Protein 6B9O (pdb70)

Sequence (1872 aa):
MKYNTGAGTVPEQLNVHLVPHSHDDVGWLKTVDQYYVGSENYIQEACVENVLDSVVMSLQQRDPNRKFVFGEMAFFHRWWLEQTPETKELVRRKLVKAGQLEFVNGGWCMHDEATTHYIDMIDHTTLGHRFIQEQFNKIPRAGWQIDPFGHSAVQGYLLGAELGFDSVVHFARIDYQDREKRKAEKSLEVVWRGSKTFGSSAQIFANAFPGHYGPPNNGFNFEVRNNFVPLQDDPRRLFDTNVEERVQNFIDAALTQAKITRTNHIMWTMGDDFQYQYAESWFKQMDKLIHHVNKDGRVNALYSTPSIYTEAKNAANQTWPLKIIDDYFPYADGRNAYWTGFYTSRSALKDYVRMLSGYYLATRQLGFFAGKKSTKYHAFDLADALGIAQHHDAVSGTAKQHTTNDYAKRLAIGASKAEAVVSSSLACLTSKQSCSAPASAFSQCHLFNISYCPPTESSIPDDKSLVVVVYNPLGWSRNEIVRIPVNDANLVVKDSSGNKLEVQYVEMDDVTANLRSFYVKAYEGEVPKDADVYWSLFKASVPPLGWSTYFISELNIGPGDLKMSFSSGQLKRMYNSKTGVDIPIQQNYLWYESSEGDFSDYQASGAYIFRPNGQPPPHTSSVTRVTRGPLVDEVHQKFNSWISQVTRLYKDKDHAEIEFTIGPIPTDDGVGKEVITRMTSTMATNKEFYTDSNGRDFLKRVRDYRREDWPLEVTQPVAGNYYPLNLGIYTKDEKSEFSVLVDRATGGASIKDGEVELMLHRRTIIRDDGRGVGEPLDEQVCMTCEGLTVRGNYYLLSIHKPAAGSRWRRTTGQEIYSPMMLLAFTQENMENWKSSHSTKGIYMDPNYSLPPSVALITLEELDDGLVLLRLAHLYEPSEDAEYSTLTKVELKKLFATQKIEELREVSLSANQEKSEMKKMKWSVEGDDFVVELGPMEIRTFLLQFMKYNTGAGTVPEQLNVHLVPHSHDDVGWLKTVDQYYVGSENYIQEACVENVLDSVVMSLQRDPNRKFVFGEMAFFHRWWLEQTPETKELVRKLVKAGQLEFVNGGWCMHDEATTHYIDMIDHTTLGHRFIQEQFNKIPRAGWQIDPFGHSAVQGYLLGAELGFDSVVHFARIDYQDREKRKAEKSLEVVWRGSKTFGSSAQIFANAFPGHYGPPNNGFNFEVRNNFVPLQDDPRLFDTNVEERVQNFIDAALTQAKITRTNHIMWTMGDDFQYQYAESWFKQMDKLIHHVNKDGRRVNALYSTPSIYTEAKNAANQTWPLKIIDDYFPYADGRNAYWTGFYTSRSALKDYVRMLSGYYLATRQLGFFAGKKSTKYHAFDLADALGIAQHHDAVSGTAKQHTTNDYAKRLAIGASKAEAVVSSSLACLTSKCSAPASAFSQCHLFNISYCPPTESSIPDDKSLVVVVYNPLGWSRNEIVRIPVNDANLVVKDSSGNKLEVQYVEMDDVTANLRSFYVKAYEGEVPKDADVYWSLFKASVPPLGWSTYFISELNIGPGDLKMSFSSLTGQLKRMYNSKTGVDIPIQQNYLWYESSEGDFSDYQASGAYIFRPNGQPPPHRSSVTRVTRGPLVDEVHQKFNSWISQVTRRLYKDKDHAEIEFTIGPIPTDDGVGKEVITRMTSTMATNKEFYTDSNGRDFLKRVRDYREDWPLEVTQPVAGNYYPLNLGIYTKDEKSEFSVLVDRATGGASIKDGEVELMLHRRTIRDDGRGVGEPLDEQVCMEYTCEGLTVRGNYYLSIHKPAAGSRWRRTTGQEIYSPMMLLAFTQENMENWKSSHSTKGIYMDPNYSLPPSVALITLEELDDGLVLLRLAHLYEPSEDAEYSTLTKVELKKLFATQKIEELREVSLSANQEKSEMKKMKWSVEGDDFVVELGPMEIRTFLLQF

Structure (mmCIF, N/CA/C/O backbone):
data_6B9O
#
_entry.id   6B9O
#
_cell.length_a   67.305
_cell.length_b   119.667
_cell.length_c   277.689
_cell.angle_alpha   90.00
_cell.angle_beta   90.00
_cell.angle_gamma   90.00
#
_symmetry.space_group_name_H-M   'P 21 21 21'
#
loop_
_entity.id
_entity.type
_entity.pdbx_description
1 polymer 'Alpha-mannosidase from Canavalia ensiformis (jack bean)'
2 branched alpha-D-mannopyranose-(1-3)-alpha-D-mannopyranose-(1-2)-alpha-D-mannopyranose-(1-2)-alpha-D-mannopyranose-(1-3)-[alpha-D-mannopyranose-(1-2)-alpha-D-mannopyranose-(1-3)-[alpha-D-mannopyranose-(1-2)-alpha-D-mannopyranose-(1-6)]alpha-D-mannopyranose-(1-6)]beta-D-mannopyranose-(1-4)-2-acetamido-2-deoxy-beta-D-glucopyranose-(1-4)-2-acetamido-2-deoxy-beta-D-glucopyranose
3 branched 2-acetamido-2-deoxy-beta-D-glucopyranose-(1-4)-2-acetamido-2-deoxy-beta-D-glucopyranose
4 non-polymer 'ZINC ION'
5 water water
#
loop_
_atom_site.group_PDB
_atom_site.id
_atom_site.type_symbol
_atom_site.label_atom_id
_atom_site.label_alt_id
_atom_site.label_comp_id
_atom_site.label_asym_id
_atom_site.label_entity_id
_atom_site.label_seq_id
_atom_site.pdbx_PDB_ins_code
_atom_site.Cartn_x
_atom_site.Cartn_y
_atom_site.Cartn_z
_atom_site.occupancy
_atom_site.B_iso_or_equiv
_atom_site.auth_seq_id
_atom_site.auth_comp_id
_atom_site.auth_asym_id
_atom_site.auth_atom_id
_atom_site.pdbx_PDB_model_num
ATOM 1 N N . MET A 1 1 ? -9.949 -14.565 -22.027 1.00 48.61 1 MET A N 1
ATOM 2 C CA . MET A 1 1 ? -8.800 -15.109 -21.312 1.00 48.11 1 MET A CA 1
ATOM 3 C C . MET A 1 1 ? -9.263 -16.064 -20.215 1.00 43.23 1 MET A C 1
ATOM 4 O O . MET A 1 1 ? -10.294 -15.847 -19.573 1.00 33.73 1 MET A O 1
ATOM 9 N N . LYS A 1 2 ? -8.498 -17.132 -20.019 1.00 45.80 2 LYS A N 1
ATOM 10 C CA . LYS A 1 2 ? -8.633 -17.974 -18.841 1.00 39.43 2 LYS A CA 1
ATOM 11 C C . LYS A 1 2 ? -7.618 -17.507 -17.807 1.00 30.26 2 LYS A C 1
ATOM 12 O O . LYS A 1 2 ? -6.431 -17.363 -18.118 1.00 34.20 2 LYS A O 1
ATOM 18 N N . TYR A 1 3 ? -8.085 -17.250 -16.591 1.00 28.45 3 TYR A N 1
ATOM 19 C CA . TYR A 1 3 ? -7.206 -16.826 -15.511 1.00 25.11 3 TYR A CA 1
ATOM 20 C C . TYR A 1 3 ? -6.831 -18.028 -14.657 1.00 24.83 3 TYR A C 1
ATOM 21 O O . TYR A 1 3 ? -7.672 -18.888 -14.377 1.00 23.03 3 TYR A O 1
ATOM 30 N N . ASN A 1 4 ? -5.560 -18.078 -14.250 1.00 20.16 4 ASN A N 1
ATOM 31 C CA . ASN A 1 4 ? -5.024 -19.149 -13.409 1.00 18.74 4 ASN A CA 1
ATOM 32 C C . ASN A 1 4 ? -5.357 -18.868 -11.944 1.00 19.56 4 ASN A C 1
ATOM 33 O O . ASN A 1 4 ? -4.520 -18.421 -11.161 1.00 23.55 4 ASN A O 1
ATOM 38 N N . THR A 1 5 ? -6.593 -19.152 -11.564 1.00 12.23 5 THR A N 1
ATOM 39 C CA . THR A 1 5 ? -7.047 -18.841 -10.218 1.00 12.99 5 THR A CA 1
ATOM 40 C C . THR A 1 5 ? -6.873 -19.991 -9.242 1.00 19.65 5 THR A C 1
ATOM 41 O O . THR A 1 5 ? -7.242 -19.845 -8.076 1.00 16.58 5 THR A O 1
ATOM 45 N N . GLY A 1 6 ? -6.347 -21.130 -9.683 1.00 18.42 6 GLY A N 1
ATOM 46 C CA . GLY A 1 6 ? -6.315 -22.280 -8.799 1.00 20.48 6 GLY A CA 1
ATOM 47 C C . GLY A 1 6 ? -5.055 -22.428 -7.980 1.00 23.14 6 GLY A C 1
ATOM 48 O O . GLY A 1 6 ? -4.788 -23.515 -7.457 1.00 19.56 6 GLY A O 1
ATOM 49 N N . ALA A 1 7 ? -4.275 -21.354 -7.838 1.00 18.94 7 ALA A N 1
ATOM 50 C CA . ALA A 1 7 ? -3.000 -21.465 -7.130 1.00 20.85 7 ALA A CA 1
ATOM 51 C C . ALA A 1 7 ? -3.189 -21.925 -5.690 1.00 19.13 7 ALA A C 1
ATOM 52 O O . ALA A 1 7 ? -4.121 -21.509 -4.998 1.00 20.54 7 ALA A O 1
ATOM 54 N N . GLY A 1 8 ? -2.275 -22.766 -5.232 1.00 16.41 8 GLY A N 1
ATOM 55 C CA . GLY A 1 8 ? -2.122 -23.058 -3.828 1.00 21.89 8 GLY A CA 1
ATOM 56 C C . GLY A 1 8 ? -0.910 -22.349 -3.267 1.00 20.29 8 GLY A C 1
ATOM 57 O O . GLY A 1 8 ? -0.353 -21.437 -3.888 1.00 22.37 8 GLY A O 1
ATOM 58 N N . THR A 1 9 ? -0.486 -22.779 -2.084 1.00 17.95 9 THR A N 1
ATOM 59 C CA . THR A 1 9 ? 0.734 -22.231 -1.502 1.00 20.59 9 THR A CA 1
ATOM 60 C C . THR A 1 9 ? 1.972 -22.855 -2.141 1.00 20.96 9 THR A C 1
ATOM 61 O O . THR A 1 9 ? 1.949 -23.988 -2.632 1.00 18.27 9 THR A O 1
ATOM 65 N N . VAL A 1 10 ? 3.062 -22.094 -2.138 1.00 20.27 10 VAL A N 1
ATOM 66 C CA . VAL A 1 10 ? 4.329 -22.594 -2.666 1.00 19.73 10 VAL A CA 1
ATOM 67 C C . VAL A 1 10 ? 5.394 -22.429 -1.589 1.00 22.61 10 VAL A C 1
ATOM 68 O O . VAL A 1 10 ? 5.348 -21.464 -0.817 1.00 23.02 10 VAL A O 1
ATOM 72 N N . PRO A 1 11 ? 6.366 -23.330 -1.494 1.00 22.44 11 PRO A N 1
ATOM 73 C CA . PRO A 1 11 ? 7.271 -23.309 -0.339 1.00 20.14 11 PRO A CA 1
ATOM 74 C C . PRO A 1 11 ? 8.332 -22.211 -0.346 1.00 21.21 11 PRO A C 1
ATOM 75 O O . PRO A 1 11 ? 8.749 -21.770 0.723 1.00 27.26 11 PRO A O 1
ATOM 79 N N . GLU A 1 12 ? 8.815 -21.753 -1.489 1.00 23.01 12 GLU A N 1
ATOM 80 C CA . GLU A 1 12 ? 10.012 -20.912 -1.437 1.00 35.60 12 GLU A CA 1
ATOM 81 C C . GLU A 1 12 ? 9.709 -19.445 -1.725 1.00 38.14 12 GLU A C 1
ATOM 82 O O . GLU A 1 12 ? 10.593 -18.683 -2.144 1.00 30.60 12 GLU A O 1
ATOM 88 N N . GLN A 1 13 ? 8.472 -19.033 -1.481 1.00 26.17 13 GLN A N 1
ATOM 89 C CA . GLN A 1 13 ? 8.039 -17.684 -1.782 1.00 24.57 13 GLN A CA 1
ATOM 90 C C . GLN A 1 13 ? 7.121 -17.205 -0.667 1.00 18.56 13 GLN A C 1
ATOM 91 O O . GLN A 1 13 ? 6.535 -18.002 0.074 1.00 17.91 13 GLN A O 1
ATOM 97 N N . LEU A 1 14 ? 7.043 -15.889 -0.528 1.00 18.43 14 LEU A N 1
ATOM 98 C CA . LEU A 1 14 ? 6.000 -15.282 0.293 1.00 16.19 14 LEU A CA 1
ATOM 99 C C . LEU A 1 14 ? 4.640 -15.595 -0.307 1.00 15.10 14 LEU A C 1
ATOM 100 O O . LEU A 1 14 ? 4.425 -15.386 -1.506 1.00 14.81 14 LEU A O 1
ATOM 105 N N . ASN A 1 15 ? 3.734 -16.118 0.523 1.00 17.22 15 ASN A N 1
ATOM 106 C CA . ASN A 1 15 ? 2.380 -16.483 0.115 1.00 15.83 15 ASN A CA 1
ATOM 107 C C . ASN A 1 15 ? 1.391 -15.468 0.667 1.00 18.11 15 ASN A C 1
ATOM 108 O O . ASN A 1 15 ? 1.347 -15.245 1.877 1.00 15.45 15 ASN A O 1
ATOM 113 N N . VAL A 1 16 ? 0.581 -14.888 -0.207 1.00 13.46 16 VAL A N 1
ATOM 114 C CA . VAL A 1 16 ? -0.438 -13.932 0.206 1.00 13.89 16 VAL A CA 1
ATOM 115 C C . VAL A 1 16 ? -1.781 -14.640 0.147 1.00 15.32 16 VAL A C 1
ATOM 116 O O . VAL A 1 16 ? -2.276 -14.976 -0.937 1.00 15.33 16 VAL A O 1
ATOM 120 N N . HIS A 1 17 ? -2.375 -14.861 1.316 1.00 14.05 17 HIS A N 1
ATOM 121 C CA . HIS A 1 17 ? -3.643 -15.580 1.434 1.00 16.16 17 HIS A CA 1
ATOM 122 C C . HIS A 1 17 ? -4.781 -14.562 1.337 1.00 11.13 17 HIS A C 1
ATOM 123 O O . HIS A 1 17 ? -5.061 -13.835 2.296 1.00 15.53 17 HIS A O 1
ATOM 130 N N . LEU A 1 18 ? -5.461 -14.546 0.205 1.00 12.24 18 LEU A N 1
ATOM 131 C CA . LEU A 1 18 ? -6.563 -13.625 -0.036 1.00 13.14 18 LEU A CA 1
ATOM 132 C C . LEU A 1 18 ? -7.836 -14.244 0.528 1.00 13.60 18 LEU A C 1
ATOM 133 O O . LEU A 1 18 ? -8.314 -15.263 0.016 1.00 13.99 18 LEU A O 1
ATOM 138 N N . VAL A 1 19 ? -8.385 -13.627 1.567 1.00 14.40 19 VAL A N 1
ATOM 139 C CA . VAL A 1 19 ? -9.576 -14.144 2.239 1.00 12.44 19 VAL A CA 1
ATOM 140 C C . VAL A 1 19 ? -10.742 -13.178 2.030 1.00 14.81 19 VAL A C 1
ATOM 141 O O . VAL A 1 19 ? -10.851 -12.165 2.739 1.00 11.46 19 VAL A O 1
ATOM 145 N N . PRO A 1 20 ? -11.626 -13.436 1.073 1.00 13.14 20 PRO A N 1
ATOM 146 C CA . PRO A 1 20 ? -12.789 -12.551 0.887 1.00 14.18 20 PRO A CA 1
ATOM 147 C C . PRO A 1 20 ? -13.800 -12.718 2.008 1.00 12.21 20 PRO A C 1
ATOM 148 O O . PRO A 1 20 ? -14.119 -13.829 2.421 1.00 13.00 20 PRO A O 1
ATOM 152 N N . HIS A 1 21 ? -14.330 -11.599 2.488 1.00 12.68 21 HIS A N 1
ATOM 153 C CA . HIS A 1 21 ? -15.246 -11.604 3.629 1.00 12.00 21 HIS A CA 1
ATOM 154 C C . HIS A 1 21 ? -16.076 -10.329 3.591 1.00 12.87 21 HIS A C 1
ATOM 155 O O . HIS A 1 21 ? -15.768 -9.391 2.853 1.00 13.60 21 HIS A O 1
ATOM 162 N N . SER A 1 22 ? -17.128 -10.308 4.409 1.00 12.25 22 SER A N 1
ATOM 163 C CA . SER A 1 22 ? -18.017 -9.158 4.537 1.00 12.98 22 SER A CA 1
ATOM 164 C C . SER A 1 22 ? -18.397 -9.044 6.003 1.00 11.23 22 SER A C 1
ATOM 165 O O . SER A 1 22 ? -19.083 -9.926 6.531 1.00 12.43 22 SER A O 1
ATOM 168 N N . HIS A 1 23 ? -17.982 -7.966 6.658 1.00 10.81 23 HIS A N 1
ATOM 169 C CA . HIS A 1 23 ? -18.282 -7.815 8.075 1.00 12.38 23 HIS A CA 1
ATOM 170 C C . HIS A 1 23 ? -19.712 -7.304 8.218 1.00 13.12 23 HIS A C 1
ATOM 171 O O . HIS A 1 23 ? -19.991 -6.135 7.938 1.00 13.89 23 HIS A O 1
ATOM 178 N N . ASP A 1 24 ? -20.609 -8.161 8.673 1.00 10.80 24 ASP A N 1
ATOM 179 C CA . ASP A 1 24 ? -22.040 -7.876 8.648 1.00 13.85 24 ASP A CA 1
ATOM 180 C C . ASP A 1 24 ? -22.503 -7.782 10.103 1.00 13.82 24 ASP A C 1
ATOM 181 O O . ASP A 1 24 ? -22.768 -8.805 10.754 1.00 17.59 24 ASP A O 1
ATOM 186 N N . ASP A 1 25 ? -22.608 -6.561 10.607 1.00 14.35 25 ASP A N 1
ATOM 187 C CA . ASP A 1 25 ? -23.070 -6.353 11.974 1.00 14.49 25 ASP A CA 1
ATOM 188 C C . ASP A 1 25 ? -24.531 -6.745 12.122 1.00 15.18 25 ASP A C 1
ATOM 189 O O . ASP A 1 25 ? -25.387 -6.297 11.351 1.00 16.25 25 ASP A O 1
ATOM 194 N N . VAL A 1 26 ? -24.826 -7.559 13.131 1.00 14.12 26 VAL A N 1
ATOM 195 C CA . VAL A 1 26 ? -26.203 -7.944 13.387 1.00 14.88 26 VAL A CA 1
ATOM 196 C C . VAL A 1 26 ? -26.913 -6.782 14.085 1.00 16.25 26 VAL A C 1
ATOM 197 O O . VAL A 1 26 ? -27.194 -6.827 15.290 1.00 16.25 26 VAL A O 1
ATOM 201 N N . GLY A 1 27 ? -27.223 -5.734 13.321 1.00 15.57 27 GLY A N 1
ATOM 202 C CA . GLY A 1 27 ? -27.688 -4.481 13.875 1.00 16.48 27 GLY A CA 1
ATOM 203 C C . GLY A 1 27 ? -26.535 -3.594 14.313 1.00 16.66 27 GLY A C 1
ATOM 204 O O . GLY A 1 27 ? -25.529 -4.088 14.824 1.00 16.29 27 GLY A O 1
ATOM 205 N N . TRP A 1 28 ? -26.657 -2.286 14.087 1.00 14.27 28 TRP A N 1
ATOM 206 C CA . TRP A 1 28 ? -25.704 -1.285 14.565 1.00 15.52 28 TRP A CA 1
ATOM 207 C C . TRP A 1 28 ? -26.261 0.096 14.237 1.00 14.20 28 TRP A C 1
ATOM 208 O O . TRP A 1 28 ? -26.917 0.722 15.077 1.00 16.23 28 TRP A O 1
ATOM 219 N N . LEU A 1 29 ? -26.027 0.576 13.013 1.00 14.29 29 LEU A N 1
ATOM 220 C CA . LEU A 1 29 ? -26.636 1.840 12.589 1.00 16.96 29 LEU A CA 1
ATOM 221 C C . LEU A 1 29 ? -28.032 1.636 12.011 1.00 19.48 29 LEU A C 1
ATOM 222 O O . LEU A 1 29 ? -28.835 2.577 12.017 1.00 16.62 29 LEU A O 1
ATOM 227 N N . LYS A 1 30 ? -28.316 0.444 11.490 1.00 14.42 30 LYS A N 1
ATOM 228 C CA . LYS A 1 30 ? -29.638 -0.013 11.063 1.00 15.52 30 LYS A CA 1
ATOM 229 C C . LYS A 1 30 ? -30.013 -1.241 11.896 1.00 17.88 30 LYS A C 1
ATOM 230 O O . LYS A 1 30 ? -29.180 -1.790 12.631 1.00 14.19 30 LYS A O 1
ATOM 236 N N . THR A 1 31 ? -31.281 -1.660 11.828 1.00 14.58 31 THR A N 1
ATOM 237 C CA . THR A 1 31 ? -31.697 -2.858 12.561 1.00 17.00 31 THR A CA 1
ATOM 238 C C . THR A 1 31 ? -31.239 -4.102 11.807 1.00 14.98 31 THR A C 1
ATOM 239 O O . THR A 1 31 ? -30.791 -4.021 10.666 1.00 14.51 31 THR A O 1
ATOM 243 N N . VAL A 1 32 ? -31.343 -5.266 12.457 1.00 14.74 32 VAL A N 1
ATOM 244 C CA . VAL A 1 32 ? -30.938 -6.488 11.767 1.00 16.88 32 VAL A CA 1
ATOM 245 C C . VAL A 1 32 ? -31.723 -6.658 10.467 1.00 16.42 32 VAL A C 1
ATOM 246 O O . VAL A 1 32 ? -31.148 -6.990 9.422 1.00 15.58 32 VAL A O 1
ATOM 250 N N . ASP A 1 33 ? -33.038 -6.410 10.494 1.00 15.17 33 ASP A N 1
ATOM 251 C CA . ASP A 1 33 ? -33.818 -6.671 9.295 1.00 13.80 33 ASP A CA 1
ATOM 252 C C . ASP A 1 33 ? -33.621 -5.609 8.225 1.00 20.09 33 ASP A C 1
ATOM 253 O O . ASP A 1 33 ? -33.671 -5.941 7.033 1.00 14.42 33 ASP A O 1
ATOM 258 N N . GLN A 1 34 ? -33.387 -4.347 8.618 1.00 13.55 34 GLN A N 1
ATOM 259 C CA . GLN A 1 34 ? -33.018 -3.333 7.623 1.00 15.89 34 GLN A CA 1
ATOM 260 C C . GLN A 1 34 ? -31.695 -3.663 6.941 1.00 18.26 34 GLN A C 1
ATOM 261 O O . GLN A 1 34 ? -31.565 -3.505 5.718 1.00 16.65 34 GLN A O 1
ATOM 267 N N . TYR A 1 35 ? -30.691 -4.085 7.717 1.00 14.91 35 TYR A N 1
ATOM 268 C CA . TYR A 1 35 ? -29.426 -4.497 7.111 1.00 15.21 35 TYR A CA 1
ATOM 269 C C . TYR A 1 35 ? -29.643 -5.655 6.157 1.00 15.92 35 TYR A C 1
ATOM 270 O O . TYR A 1 35 ? -28.982 -5.742 5.112 1.00 17.05 35 TYR A O 1
ATOM 279 N N . TYR A 1 36 ? -30.531 -6.585 6.522 1.00 14.90 36 TYR A N 1
ATOM 280 C CA . TYR A 1 36 ? -30.753 -7.734 5.659 1.00 14.15 36 TYR A CA 1
ATOM 281 C C . TYR A 1 36 ? -31.370 -7.299 4.337 1.00 16.12 36 TYR A C 1
ATOM 282 O O . TYR A 1 36 ? -30.833 -7.607 3.272 1.00 15.30 36 TYR A O 1
ATOM 291 N N . VAL A 1 37 ? -32.483 -6.553 4.380 1.00 14.95 37 VAL A N 1
ATOM 292 C CA . VAL A 1 37 ? -33.198 -6.277 3.128 1.00 13.13 37 VAL A CA 1
ATOM 293 C C . VAL A 1 37 ? -32.635 -5.078 2.389 1.00 16.58 37 VAL A C 1
ATOM 294 O O . VAL A 1 37 ? -32.994 -4.860 1.215 1.00 16.26 37 VAL A O 1
ATOM 298 N N . GLY A 1 38 ? -31.753 -4.307 3.027 1.00 14.65 38 GLY A N 1
ATOM 299 C CA . GLY A 1 38 ? -31.132 -3.173 2.360 1.00 16.65 38 GLY A CA 1
ATOM 300 C C . GLY A 1 38 ? -31.925 -1.893 2.405 1.00 22.00 38 GLY A C 1
ATOM 301 O O . GLY A 1 38 ? -31.737 -1.034 1.539 1.00 20.20 38 GLY A O 1
ATOM 302 N N . SER A 1 39 ? -32.811 -1.738 3.383 1.00 15.92 39 SER A N 1
ATOM 303 C CA . SER A 1 39 ? -33.582 -0.511 3.525 1.00 19.00 39 SER A CA 1
ATOM 304 C C . SER A 1 39 ? -32.813 0.532 4.341 1.00 19.78 39 SER A C 1
ATOM 305 O O . SER A 1 39 ? -31.799 0.238 4.981 1.00 17.95 39 SER A O 1
ATOM 308 N N . GLU A 1 40 ? -33.312 1.780 4.308 1.00 18.49 40 GLU A N 1
ATOM 309 C CA . GLU A 1 40 ? -32.718 2.908 5.041 1.00 18.31 40 GLU A CA 1
ATOM 310 C C . GLU A 1 40 ? -31.250 3.135 4.647 1.00 21.04 40 GLU A C 1
ATOM 311 O O . GLU A 1 40 ? -30.400 3.450 5.484 1.00 17.98 40 GLU A O 1
ATOM 317 N N . ASN A 1 41 ? -30.947 3.012 3.352 1.00 17.99 41 ASN A N 1
ATOM 318 C CA . ASN A 1 41 ? -29.560 3.170 2.920 1.00 18.10 41 ASN A CA 1
ATOM 319 C C . ASN A 1 41 ? -29.025 4.578 3.170 1.00 20.35 41 ASN A C 1
ATOM 320 O O . ASN A 1 41 ? -27.800 4.758 3.199 1.00 19.09 41 ASN A O 1
ATOM 325 N N . TYR A 1 42 ? -29.900 5.564 3.399 1.00 20.17 42 TYR A N 1
ATOM 326 C CA . TYR A 1 42 ? -29.412 6.902 3.745 1.00 23.11 42 TYR A CA 1
ATOM 327 C C . TYR A 1 42 ? -28.686 6.915 5.088 1.00 23.34 42 TYR A C 1
ATOM 328 O O . TYR A 1 42 ? -27.801 7.752 5.297 1.00 19.09 42 TYR A O 1
ATOM 337 N N . ILE A 1 43 ? -29.047 6.014 6.013 1.00 19.15 43 ILE A N 1
ATOM 338 C CA . ILE A 1 43 ? -28.288 5.877 7.259 1.00 16.16 43 ILE A CA 1
ATOM 339 C C . ILE A 1 43 ? -26.921 5.260 6.979 1.00 21.14 43 ILE A C 1
ATOM 340 O O . ILE A 1 43 ? -25.883 5.756 7.436 1.00 19.59 43 ILE A O 1
ATOM 345 N N . GLN A 1 44 ? -26.908 4.156 6.227 1.00 16.16 44 GLN A N 1
ATOM 346 C CA . GLN A 1 44 ? -25.694 3.431 5.878 1.00 18.60 44 GLN A CA 1
ATOM 347 C C . GLN A 1 44 ? -26.018 2.506 4.718 1.00 16.80 44 GLN A C 1
ATOM 348 O O . GLN A 1 44 ? -27.050 1.834 4.738 1.00 18.58 44 GLN A O 1
ATOM 354 N N . GLU A 1 45 ? -25.149 2.477 3.715 1.00 16.56 45 GLU A N 1
ATOM 355 C CA . GLU A 1 45 ? -25.368 1.644 2.537 1.00 17.99 45 GLU A CA 1
ATOM 356 C C . GLU A 1 45 ? -24.972 0.221 2.891 1.00 20.16 45 GLU A C 1
ATOM 357 O O . GLU A 1 45 ? -23.795 -0.064 3.117 1.00 19.36 45 GLU A O 1
ATOM 363 N N . ALA A 1 46 ? -25.959 -0.671 2.992 1.00 13.71 46 ALA A N 1
ATOM 364 C CA . ALA A 1 46 ? -25.692 -2.011 3.501 1.00 15.16 46 ALA A CA 1
ATOM 365 C C . ALA A 1 46 ? -26.882 -2.912 3.205 1.00 14.30 46 ALA A C 1
ATOM 366 O O . ALA A 1 46 ? -28.008 -2.603 3.616 1.00 16.26 46 ALA A O 1
ATOM 368 N N . CYS A 1 47 ? -26.645 -4.043 2.537 1.00 17.83 47 CYS A N 1
ATOM 369 C CA . CYS A 1 47 ? -27.714 -4.993 2.239 1.00 11.70 47 CYS A CA 1
ATOM 370 C C . CYS A 1 47 ? -27.107 -6.392 2.274 1.00 12.40 47 CYS A C 1
ATOM 371 O O . CYS A 1 47 ? -26.350 -6.737 1.369 1.00 12.03 47 CYS A O 1
ATOM 374 N N . VAL A 1 48 ? -27.414 -7.177 3.311 1.00 11.03 48 VAL A N 1
ATOM 375 C CA . VAL A 1 48 ? -26.804 -8.504 3.415 1.00 12.75 48 VAL A CA 1
ATOM 376 C C . VAL A 1 48 ? -27.406 -9.475 2.409 1.00 13.03 48 VAL A C 1
ATOM 377 O O . VAL A 1 48 ? -26.738 -10.421 1.970 1.00 12.98 48 VAL A O 1
ATOM 381 N N . GLU A 1 49 ? -28.673 -9.294 2.036 1.00 13.35 49 GLU A N 1
ATOM 382 C CA . GLU A 1 49 ? -29.234 -10.160 0.997 1.00 12.61 49 GLU A CA 1
ATOM 383 C C . GLU A 1 49 ? -28.405 -10.092 -0.288 1.00 12.21 49 GLU A C 1
ATOM 384 O O . GLU A 1 49 ? -28.156 -11.121 -0.933 1.00 10.59 49 GLU A O 1
ATOM 390 N N . ASN A 1 50 ? -27.948 -8.891 -0.667 1.00 11.91 50 ASN A N 1
ATOM 391 C CA . ASN A 1 50 ? -27.108 -8.755 -1.856 1.00 11.54 50 ASN A CA 1
ATOM 392 C C . ASN A 1 50 ? -25.791 -9.481 -1.693 1.00 11.28 50 ASN A C 1
ATOM 393 O O . ASN A 1 50 ? -25.263 -10.035 -2.663 1.00 12.08 50 ASN A O 1
ATOM 398 N N . VAL A 1 51 ? -25.223 -9.440 -0.479 1.00 16.53 51 VAL A N 1
ATOM 399 C CA . VAL A 1 51 ? -23.960 -10.129 -0.205 1.00 15.82 51 VAL A CA 1
ATOM 400 C C . VAL A 1 51 ? -24.099 -11.623 -0.484 1.00 14.54 51 VAL A C 1
ATOM 401 O O . VAL A 1 51 ? -23.357 -12.197 -1.291 1.00 12.30 51 VAL A O 1
ATOM 405 N N . LEU A 1 52 ? -25.068 -12.278 0.175 1.00 12.53 52 LEU A N 1
ATOM 406 C CA . LEU A 1 52 ? -25.227 -13.709 -0.049 1.00 13.46 52 LEU A CA 1
ATOM 407 C C . LEU A 1 52 ? -25.671 -14.004 -1.482 1.00 11.29 52 LEU A C 1
ATOM 408 O O . LEU A 1 52 ? -25.148 -14.934 -2.100 1.00 15.66 52 LEU A O 1
ATOM 413 N N . ASP A 1 53 ? -26.630 -13.238 -2.031 1.00 12.85 53 ASP A N 1
ATOM 414 C CA . ASP A 1 53 ? -27.025 -13.423 -3.431 1.00 12.53 53 ASP A CA 1
ATOM 415 C C . ASP A 1 53 ? -25.822 -13.396 -4.368 1.00 15.87 53 ASP A C 1
ATOM 416 O O . ASP A 1 53 ? -25.609 -14.326 -5.164 1.00 11.96 53 ASP A O 1
ATOM 421 N N . SER A 1 54 ? -25.065 -12.292 -4.340 1.00 11.43 54 SER A N 1
ATOM 422 C CA . SER A 1 54 ? -24.014 -12.084 -5.333 1.00 14.79 54 SER A CA 1
ATOM 423 C C . SER A 1 54 ? -22.775 -12.942 -5.063 1.00 12.67 54 SER A C 1
ATOM 424 O O . SER A 1 54 ? -22.106 -13.361 -6.017 1.00 12.92 54 SER A O 1
ATOM 427 N N . VAL A 1 55 ? -22.468 -13.245 -3.798 1.00 13.26 55 VAL A N 1
ATOM 428 C CA . VAL A 1 55 ? -21.350 -14.153 -3.498 1.00 14.00 55 VAL A CA 1
ATOM 429 C C . VAL A 1 55 ? -21.623 -15.548 -4.064 1.00 14.14 55 VAL A C 1
ATOM 430 O O . VAL A 1 55 ? -20.736 -16.177 -4.661 1.00 14.69 55 VAL A O 1
ATOM 434 N N . VAL A 1 56 ? -22.849 -16.061 -3.880 1.00 10.76 56 VAL A N 1
ATOM 435 C CA . VAL A 1 56 ? -23.159 -17.395 -4.399 1.00 13.76 56 VAL A CA 1
ATOM 436 C C . VAL A 1 56 ? -23.032 -17.409 -5.916 1.00 14.73 56 VAL A C 1
ATOM 437 O O . VAL A 1 56 ? -22.505 -18.366 -6.504 1.00 15.34 56 VAL A O 1
ATOM 441 N N . MET A 1 57 ? -23.523 -16.354 -6.580 1.00 13.85 57 MET A N 1
ATOM 442 C CA . MET A 1 57 ? -23.346 -16.237 -8.028 1.00 17.98 57 MET A CA 1
ATOM 443 C C . MET A 1 57 ? -21.860 -16.189 -8.421 1.00 16.01 57 MET A C 1
ATOM 444 O O . MET A 1 57 ? -21.437 -16.873 -9.360 1.00 16.26 57 MET A O 1
ATOM 449 N N . SER A 1 58 ? -21.045 -15.384 -7.719 1.00 12.72 58 SER A N 1
ATOM 450 C CA . SER A 1 58 ? -19.622 -15.306 -8.071 1.00 13.94 58 SER A CA 1
ATOM 451 C C . SER A 1 58 ? -18.884 -16.624 -7.790 1.00 16.84 58 SER A C 1
ATOM 452 O O . SER A 1 58 ? -18.009 -17.033 -8.568 1.00 13.75 58 SER A O 1
ATOM 455 N N . LEU A 1 59 ? -19.193 -17.302 -6.681 1.00 15.07 59 LEU A N 1
ATOM 456 C CA . LEU A 1 59 ? -18.502 -18.569 -6.428 1.00 14.04 59 LEU A CA 1
ATOM 457 C C . LEU A 1 59 ? -18.867 -19.609 -7.475 1.00 16.74 59 LEU A C 1
ATOM 458 O O . LEU A 1 59 ? -18.021 -20.401 -7.905 1.00 14.98 59 LEU A O 1
ATOM 463 N N . GLN A 1 60 ? -20.127 -19.625 -7.888 1.00 16.04 60 GLN A N 1
ATOM 464 C CA A GLN A 1 60 ? -20.549 -20.574 -8.909 0.54 16.95 60 GLN A CA 1
ATOM 465 C CA B GLN A 1 60 ? -20.571 -20.554 -8.921 0.46 16.96 60 GLN A CA 1
ATOM 466 C C . GLN A 1 60 ? -19.736 -20.414 -10.191 1.00 20.08 60 GLN A C 1
ATOM 467 O O . GLN A 1 60 ? -19.481 -21.406 -10.882 1.00 17.58 60 GLN A O 1
ATOM 478 N N . ARG A 1 61 ? -19.270 -19.192 -10.493 1.00 16.11 61 ARG A N 1
ATOM 479 C CA . ARG A 1 61 ? -18.564 -18.914 -11.750 1.00 17.21 61 ARG A CA 1
ATOM 480 C C . ARG A 1 61 ? -17.191 -19.579 -11.849 1.00 19.10 61 ARG A C 1
ATOM 481 O O . ARG A 1 61 ? -16.730 -19.865 -12.960 1.00 18.09 61 ARG A O 1
ATOM 489 N N . ASP A 1 62 ? -16.487 -19.760 -10.740 1.00 16.88 62 ASP A N 1
ATOM 490 C CA . ASP A 1 62 ? -15.130 -20.286 -10.807 1.00 16.39 62 ASP A CA 1
ATOM 491 C C . ASP A 1 62 ? -14.901 -21.130 -9.565 1.00 17.70 62 ASP A C 1
ATOM 492 O O . ASP A 1 62 ? -14.918 -20.596 -8.456 1.00 16.33 62 ASP A O 1
ATOM 497 N N . PRO A 1 63 ? -14.642 -22.430 -9.711 1.00 18.12 63 PRO A N 1
ATOM 498 C CA . PRO A 1 63 ? -14.540 -23.305 -8.529 1.00 17.11 63 PRO A CA 1
ATOM 499 C C . PRO A 1 63 ? -13.369 -22.982 -7.601 1.00 16.84 63 PRO A C 1
ATOM 500 O O . PRO A 1 63 ? -13.341 -23.468 -6.461 1.00 15.94 63 PRO A O 1
ATOM 504 N N . ASN A 1 64 ? -12.398 -22.198 -8.055 1.00 14.69 64 ASN A N 1
ATOM 505 C CA . ASN A 1 64 ? -11.259 -21.841 -7.218 1.00 14.52 64 ASN A CA 1
ATOM 506 C C . ASN A 1 64 ? -11.532 -20.670 -6.301 1.00 16.59 64 ASN A C 1
ATOM 507 O O . ASN A 1 64 ? -10.748 -20.441 -5.367 1.00 14.61 64 ASN A O 1
ATOM 512 N N . ARG A 1 65 ? -12.584 -19.901 -6.566 1.00 11.93 65 ARG A N 1
ATOM 513 C CA . ARG A 1 65 ? -12.894 -18.787 -5.690 1.00 12.95 65 ARG A CA 1
ATOM 514 C C . ARG A 1 65 ? -13.364 -19.279 -4.323 1.00 13.76 65 ARG A C 1
ATOM 515 O O . ARG A 1 65 ? -13.908 -20.386 -4.186 1.00 14.63 65 ARG A O 1
ATOM 523 N N . LYS A 1 66 ? -13.118 -18.452 -3.296 1.00 12.62 66 LYS A N 1
ATOM 524 C CA . LYS A 1 66 ? -13.499 -18.744 -1.923 1.00 13.70 66 LYS A CA 1
ATOM 525 C C . LYS A 1 66 ? -14.087 -17.503 -1.262 1.00 13.81 66 LYS A C 1
ATOM 526 O O . LYS A 1 66 ? -13.761 -16.369 -1.628 1.00 12.28 66 LYS A O 1
ATOM 532 N N . PHE A 1 67 ? -14.925 -17.732 -0.256 1.00 11.16 67 PHE A N 1
ATOM 533 C CA . PHE A 1 67 ? -15.501 -16.667 0.551 1.00 13.23 67 PHE A CA 1
ATOM 534 C C . PHE A 1 67 ? -15.827 -17.248 1.923 1.00 12.77 67 PHE A C 1
ATOM 535 O O . PHE A 1 67 ? -16.210 -18.422 2.040 1.00 14.95 67 PHE A O 1
ATOM 543 N N . VAL A 1 68 ? -15.681 -16.441 2.963 1.00 12.43 68 VAL A N 1
ATOM 544 C CA . VAL A 1 68 ? -16.014 -16.898 4.315 1.00 12.77 68 VAL A CA 1
ATOM 545 C C . VAL A 1 68 ? -17.140 -16.039 4.874 1.00 18.01 68 VAL A C 1
ATOM 546 O O . VAL A 1 68 ? -17.154 -14.816 4.696 1.00 13.80 68 VAL A O 1
ATOM 550 N N . PHE A 1 69 ? -18.102 -16.688 5.528 1.00 10.34 69 PHE A N 1
ATOM 551 C CA . PHE A 1 69 ? -19.258 -16.011 6.093 1.00 12.55 69 PHE A CA 1
ATOM 552 C C . PHE A 1 69 ? -19.393 -16.403 7.554 1.00 16.62 69 PHE A C 1
ATOM 553 O O . PHE A 1 69 ? -19.150 -17.560 7.907 1.00 17.05 69 PHE A O 1
ATOM 561 N N . GLY A 1 70 ? -19.827 -15.451 8.394 1.00 14.57 70 GLY A N 1
ATOM 562 C CA . GLY A 1 70 ? -19.891 -15.672 9.830 1.00 16.81 70 GLY A CA 1
ATOM 563 C C . GLY A 1 70 ? -21.248 -15.772 10.517 1.00 20.74 70 GLY A C 1
ATOM 564 O O . GLY A 1 70 ? -21.497 -16.717 11.277 1.00 17.70 70 GLY A O 1
ATOM 565 N N . GLU A 1 71 ? -22.135 -14.807 10.263 1.00 17.58 71 GLU A N 1
ATOM 566 C CA . GLU A 1 71 ? -23.247 -14.507 11.163 1.00 18.05 71 GLU A CA 1
ATOM 567 C C . GLU A 1 71 ? -24.503 -15.253 10.722 1.00 16.19 71 GLU A C 1
ATOM 568 O O . GLU A 1 71 ? -25.145 -14.898 9.717 1.00 14.79 71 GLU A O 1
ATOM 574 N N . MET A 1 72 ? -24.873 -16.272 11.486 1.00 14.02 72 MET A N 1
ATOM 575 C CA . MET A 1 72 ? -25.984 -17.113 11.067 1.00 14.48 72 MET A CA 1
ATOM 576 C C . MET A 1 72 ? -27.340 -16.429 11.239 1.00 16.13 72 MET A C 1
ATOM 577 O O . MET A 1 72 ? -28.314 -16.873 10.619 1.00 14.72 72 MET A O 1
ATOM 582 N N . ALA A 1 73 ? -27.446 -15.395 12.089 1.00 11.08 73 ALA A N 1
ATOM 583 C CA . ALA A 1 73 ? -28.698 -14.644 12.138 1.00 13.55 73 ALA A CA 1
ATOM 584 C C . ALA A 1 73 ? -29.066 -14.152 10.743 1.00 15.91 73 ALA A C 1
ATOM 585 O O . ALA A 1 73 ? -30.221 -14.267 10.320 1.00 15.72 73 ALA A O 1
ATOM 587 N N . PHE A 1 74 ? -28.077 -13.640 9.998 1.00 14.39 74 PHE A N 1
ATOM 588 C CA . PHE A 1 74 ? -28.318 -13.223 8.620 1.00 12.52 74 PHE A CA 1
ATOM 589 C C . PHE A 1 74 ? -28.456 -14.418 7.682 1.00 11.86 74 PHE A C 1
ATOM 590 O O . PHE A 1 74 ? -29.313 -14.408 6.788 1.00 14.25 74 PHE A O 1
ATOM 598 N N . PHE A 1 75 ? -27.551 -15.410 7.791 1.00 11.69 75 PHE A N 1
ATOM 599 C CA . PHE A 1 75 ? -27.597 -16.521 6.846 1.00 14.28 75 PHE A CA 1
ATOM 600 C C . PHE A 1 75 ? -28.925 -17.251 6.947 1.00 13.63 75 PHE A C 1
ATOM 601 O O . PHE A 1 75 ? -29.517 -17.641 5.929 1.00 14.84 75 PHE A O 1
ATOM 609 N N . HIS A 1 76 ? -29.420 -17.425 8.167 1.00 15.89 76 HIS A N 1
ATOM 610 C CA . HIS A 1 76 ? -30.660 -18.171 8.350 1.00 16.35 76 HIS A CA 1
ATOM 611 C C . HIS A 1 76 ? -31.857 -17.418 7.765 1.00 14.51 76 HIS A C 1
ATOM 612 O O . HIS A 1 76 ? -32.695 -18.019 7.085 1.00 13.29 76 HIS A O 1
ATOM 619 N N . ARG A 1 77 ? -31.933 -16.091 7.971 1.00 16.54 77 ARG A N 1
ATOM 620 C CA . ARG A 1 77 ? -32.972 -15.290 7.322 1.00 14.97 77 ARG A CA 1
ATOM 621 C C . ARG A 1 77 ? -32.925 -15.432 5.798 1.00 16.82 77 ARG A C 1
ATOM 622 O O . ARG A 1 77 ? -33.967 -15.588 5.141 1.00 17.68 77 ARG A O 1
ATOM 630 N N . TRP A 1 78 ? -31.722 -15.386 5.226 1.00 13.58 78 TRP A N 1
ATOM 631 C CA . TRP A 1 78 ? -31.537 -15.549 3.784 1.00 13.97 78 TRP A CA 1
ATOM 632 C C . TRP A 1 78 ? -31.925 -16.960 3.336 1.00 14.04 78 TRP A C 1
ATOM 633 O O . TRP A 1 78 ? -32.671 -17.134 2.365 1.00 15.16 78 TRP A O 1
ATOM 644 N N . TRP A 1 79 ? -31.463 -17.975 4.068 1.00 16.50 79 TRP A N 1
ATOM 645 C CA . TRP A 1 79 ? -31.712 -19.373 3.713 1.00 14.60 79 TRP A CA 1
ATOM 646 C C . TRP A 1 79 ? -33.200 -19.669 3.530 1.00 14.89 79 TRP A C 1
ATOM 647 O O . TRP A 1 79 ? -33.599 -20.318 2.550 1.00 16.59 79 TRP A O 1
ATOM 658 N N . LEU A 1 80 ? -34.031 -19.214 4.474 1.00 16.43 80 LEU A N 1
ATOM 659 C CA . LEU A 1 80 ? -35.473 -19.479 4.417 1.00 17.93 80 LEU A CA 1
ATOM 660 C C . LEU A 1 80 ? -36.148 -18.853 3.205 1.00 20.61 80 LEU A C 1
ATOM 661 O O . LEU A 1 80 ? -37.276 -19.236 2.870 1.00 18.58 80 LEU A O 1
ATOM 666 N N . GLU A 1 81 ? -35.512 -17.880 2.560 1.00 16.25 81 GLU A N 1
ATOM 667 C CA . GLU A 1 81 ? -36.068 -17.295 1.346 1.00 18.37 81 GLU A CA 1
ATOM 668 C C . GLU A 1 81 ? -35.589 -17.976 0.063 1.00 17.96 81 GLU A C 1
ATOM 669 O O . GLU A 1 81 ? -36.115 -17.663 -1.012 1.00 18.18 81 GLU A O 1
ATOM 675 N N . GLN A 1 82 ? -34.631 -18.901 0.132 1.00 17.59 82 GLN A N 1
ATOM 676 C CA . GLN A 1 82 ? -34.007 -19.410 -1.087 1.00 17.38 82 GLN A CA 1
ATOM 677 C C . GLN A 1 82 ? -34.791 -20.582 -1.687 1.00 19.95 82 GLN A C 1
ATOM 678 O O . GLN A 1 82 ? -35.452 -21.341 -0.980 1.00 17.94 82 GLN A O 1
ATOM 684 N N . THR A 1 83 ? -34.713 -20.712 -3.010 1.00 15.73 83 THR A N 1
ATOM 685 C CA . THR A 1 83 ? -35.346 -21.819 -3.726 1.00 16.23 83 THR A CA 1
ATOM 686 C C . THR A 1 83 ? -34.609 -23.129 -3.470 1.00 20.19 83 THR A C 1
ATOM 687 O O . THR A 1 83 ? -33.470 -23.138 -2.993 1.00 17.06 83 THR A O 1
ATOM 691 N N . PRO A 1 84 ? -35.245 -24.263 -3.776 1.00 22.00 84 PRO A N 1
ATOM 692 C CA . PRO A 1 84 ? -34.518 -25.531 -3.665 1.00 20.22 84 PRO A CA 1
ATOM 693 C C . PRO A 1 84 ? -33.252 -25.550 -4.504 1.00 18.11 84 PRO A C 1
ATOM 694 O O . PRO A 1 84 ? -32.227 -26.075 -4.060 1.00 20.26 84 PRO A O 1
ATOM 698 N N . GLU A 1 85 ? -33.301 -24.967 -5.701 1.00 19.52 85 GLU A N 1
ATOM 699 C CA . GLU A 1 85 ? -32.142 -24.970 -6.582 1.00 20.98 85 GLU A CA 1
ATOM 700 C C . GLU A 1 85 ? -30.989 -24.185 -5.970 1.00 15.87 85 GLU A C 1
ATOM 701 O O . GLU A 1 85 ? -29.842 -24.633 -6.005 1.00 17.26 85 GLU A O 1
ATOM 707 N N . THR A 1 86 ? -31.281 -23.018 -5.376 1.00 15.97 86 THR A N 1
ATOM 708 C CA . THR A 1 86 ? -30.226 -22.244 -4.715 1.00 17.47 86 THR A CA 1
ATOM 709 C C . THR A 1 86 ? -29.663 -22.994 -3.511 1.00 19.61 86 THR A C 1
ATOM 710 O O . THR A 1 86 ? -28.443 -23.036 -3.313 1.00 14.86 86 THR A O 1
ATOM 714 N N . LYS A 1 87 ? -30.530 -23.632 -2.714 1.00 14.25 87 LYS A N 1
ATOM 715 C CA . LYS A 1 87 ? -30.029 -24.374 -1.558 1.00 14.77 87 LYS A CA 1
ATOM 716 C C . LYS A 1 87 ? -29.097 -25.496 -1.988 1.00 14.60 87 LYS A C 1
ATOM 717 O O . LYS A 1 87 ? -28.066 -25.740 -1.349 1.00 17.42 87 LYS A O 1
ATOM 723 N N . GLU A 1 88 ? -29.418 -26.182 -3.079 1.00 15.21 88 GLU A N 1
ATOM 724 C CA . GLU A 1 88 ? -28.510 -27.231 -3.549 1.00 16.41 88 GLU A CA 1
ATOM 725 C C . GLU A 1 88 ? -27.180 -26.639 -4.017 1.00 18.18 88 GLU A C 1
ATOM 726 O O . GLU A 1 88 ? -26.114 -27.202 -3.755 1.00 15.44 88 GLU A O 1
ATOM 732 N N . LEU A 1 89 ? -27.219 -25.490 -4.693 1.00 17.70 89 LEU A N 1
ATOM 733 C CA . LEU A 1 89 ? -25.981 -24.858 -5.137 1.00 15.63 89 LEU A CA 1
ATOM 734 C C . LEU A 1 89 ? -25.093 -24.481 -3.954 1.00 13.29 89 LEU A C 1
ATOM 735 O O . LEU A 1 89 ? -23.874 -24.672 -4.002 1.00 15.74 89 LEU A O 1
ATOM 740 N N . VAL A 1 90 ? -25.686 -23.907 -2.903 1.00 15.45 90 VAL A N 1
ATOM 741 C CA . VAL A 1 90 ? -24.943 -23.625 -1.673 1.00 14.78 90 VAL A CA 1
ATOM 742 C C . VAL A 1 90 ? -24.351 -24.908 -1.091 1.00 16.00 90 VAL A C 1
ATOM 743 O O . VAL A 1 90 ? -23.188 -24.938 -0.664 1.00 15.75 90 VAL A O 1
ATOM 747 N N . ARG A 1 91 ? -25.143 -25.988 -1.033 1.00 15.85 91 ARG A N 1
ATOM 748 C CA A ARG A 1 91 ? -24.603 -27.249 -0.528 0.38 17.57 91 ARG A CA 1
ATOM 749 C CA B ARG A 1 91 ? -24.594 -27.241 -0.518 0.62 17.58 91 ARG A CA 1
ATOM 750 C C . ARG A 1 91 ? -23.351 -27.647 -1.301 1.00 16.00 91 ARG A C 1
ATOM 751 O O . ARG A 1 91 ? -22.333 -28.021 -0.715 1.00 15.88 91 ARG A O 1
ATOM 766 N N . LYS A 1 92 ? -23.413 -27.562 -2.633 1.00 15.69 92 LYS A N 1
ATOM 767 C CA . LYS A 1 92 ? -22.245 -27.873 -3.451 1.00 15.50 92 LYS A CA 1
ATOM 768 C C . LYS A 1 92 ? -21.070 -26.938 -3.124 1.00 15.22 92 LYS A C 1
ATOM 769 O O . LYS A 1 92 ? -19.927 -27.387 -2.996 1.00 14.39 92 LYS A O 1
ATOM 775 N N . LEU A 1 93 ? -21.341 -25.647 -2.941 1.00 17.35 93 LEU A N 1
ATOM 776 C CA . LEU A 1 93 ? -20.263 -24.683 -2.707 1.00 15.75 93 LEU A CA 1
ATOM 777 C C . LEU A 1 93 ? -19.596 -24.908 -1.353 1.00 17.86 93 LEU A C 1
ATOM 778 O O . LEU A 1 93 ? -18.369 -24.814 -1.228 1.00 20.00 93 LEU A O 1
ATOM 783 N N . VAL A 1 94 ? -20.393 -25.205 -0.330 1.00 14.66 94 VAL A N 1
ATOM 784 C CA . VAL A 1 94 ? -19.861 -25.485 0.997 1.00 11.88 94 VAL A CA 1
ATOM 785 C C . VAL A 1 94 ? -19.121 -26.810 1.002 1.00 20.52 94 VAL A C 1
ATOM 786 O O . VAL A 1 94 ? -18.036 -26.930 1.586 1.00 19.30 94 VAL A O 1
ATOM 790 N N . LYS A 1 95 ? -19.707 -27.835 0.374 1.00 17.97 95 LYS A N 1
ATOM 791 C CA . LYS A 1 95 ? -19.039 -29.128 0.299 1.00 18.94 95 LYS A CA 1
ATOM 792 C C . LYS A 1 95 ? -17.685 -29.014 -0.391 1.00 16.65 95 LYS A C 1
ATOM 793 O O . LYS A 1 95 ? -16.721 -29.679 0.008 1.00 16.58 95 LYS A O 1
ATOM 799 N N . ALA A 1 96 ? -17.591 -28.165 -1.422 1.00 14.35 96 ALA A N 1
ATOM 800 C CA . ALA A 1 96 ? -16.353 -27.966 -2.171 1.00 17.33 96 ALA A CA 1
ATOM 801 C C . ALA A 1 96 ? -15.345 -27.078 -1.448 1.00 20.24 96 ALA A C 1
ATOM 802 O O . ALA A 1 96 ? -14.230 -26.899 -1.944 1.00 22.60 96 ALA A O 1
ATOM 804 N N . GLY A 1 97 ? -15.708 -26.499 -0.310 1.00 16.74 97 GLY A N 1
ATOM 805 C CA . GLY A 1 97 ? -14.837 -25.551 0.352 1.00 19.42 97 GLY A CA 1
ATOM 806 C C . GLY A 1 97 ? -14.831 -24.144 -0.225 1.00 19.73 97 GLY A C 1
ATOM 807 O O . GLY A 1 97 ? -14.052 -23.305 0.255 1.00 22.48 97 GLY A O 1
ATOM 808 N N . GLN A 1 98 ? -15.661 -23.839 -1.229 1.00 12.76 98 GLN A N 1
ATOM 809 C CA . GLN A 1 98 ? -15.670 -22.468 -1.759 1.00 15.39 98 GLN A CA 1
ATOM 810 C C . GLN A 1 98 ? -16.300 -21.494 -0.777 1.00 17.17 98 GLN A C 1
ATOM 811 O O . GLN A 1 98 ? -15.862 -20.341 -0.659 1.00 18.41 98 GLN A O 1
ATOM 817 N N . LEU A 1 99 ? -17.351 -21.908 -0.089 1.00 15.87 99 LEU A N 1
ATOM 818 C CA . LEU A 1 99 ? -17.961 -21.067 0.930 1.00 16.12 99 LEU A CA 1
ATOM 819 C C . LEU A 1 99 ? -17.672 -21.736 2.261 1.00 15.43 99 LEU A C 1
ATOM 820 O O . LEU A 1 99 ? -18.051 -22.896 2.460 1.00 15.89 99 LEU A O 1
ATOM 825 N N . GLU A 1 100 ? -16.964 -21.039 3.150 1.00 12.14 100 GLU A N 1
ATOM 826 C CA . GLU A 1 100 ? -16.576 -21.617 4.434 1.00 12.55 100 GLU A CA 1
ATOM 827 C C . GLU A 1 100 ? -17.134 -20.762 5.558 1.00 16.68 100 GLU A C 1
ATOM 828 O O . GLU A 1 100 ? -17.033 -19.529 5.523 1.00 13.96 100 GLU A O 1
ATOM 834 N N . PHE A 1 101 ? -17.718 -21.403 6.560 1.00 13.58 101 PHE A N 1
ATOM 835 C CA . PHE A 1 101 ? -18.230 -20.670 7.704 1.00 13.34 101 PHE A CA 1
ATOM 836 C C . PHE A 1 101 ? -17.107 -20.472 8.707 1.00 17.18 101 PHE A C 1
ATOM 837 O O . PHE A 1 101 ? -16.433 -21.429 9.084 1.00 17.76 101 PHE A O 1
ATOM 845 N N . VAL A 1 102 ? -16.881 -19.223 9.100 1.00 12.29 102 VAL A N 1
ATOM 846 C CA . VAL A 1 102 ? -15.940 -18.908 10.168 1.00 11.98 102 VAL A CA 1
ATOM 847 C C . VAL A 1 102 ? -16.777 -18.393 11.328 1.00 14.09 102 VAL A C 1
ATOM 848 O O . VAL A 1 102 ? -17.824 -17.770 11.112 1.00 15.22 102 VAL A O 1
ATOM 852 N N . ASN A 1 103 ? -16.320 -18.646 12.556 1.00 13.64 103 ASN A N 1
ATOM 853 C CA . ASN A 1 103 ? -17.109 -18.381 13.758 1.00 15.96 103 ASN A CA 1
ATOM 854 C C . ASN A 1 103 ? -18.331 -19.290 13.726 1.00 18.26 103 ASN A C 1
ATOM 855 O O . ASN A 1 103 ? -18.330 -20.335 14.377 1.00 15.91 103 ASN A O 1
ATOM 860 N N . GLY A 1 104 ? -19.359 -18.911 12.965 1.00 15.35 104 GLY A N 1
ATOM 861 C CA . GLY A 1 104 ? -20.564 -19.710 12.816 1.00 13.96 104 GLY A CA 1
ATOM 862 C C . GLY A 1 104 ? -21.610 -19.530 13.893 1.00 13.84 104 GLY A C 1
ATOM 863 O O . GLY A 1 104 ? -22.632 -20.236 13.861 1.00 16.67 104 GLY A O 1
ATOM 864 N N . GLY A 1 105 ? -21.396 -18.633 14.854 1.00 16.02 105 GLY A N 1
ATOM 865 C CA . GLY A 1 105 ? -22.444 -18.317 15.807 1.00 12.01 105 GLY A CA 1
ATOM 866 C C . GLY A 1 105 ? -23.563 -17.522 15.152 1.00 15.04 105 GLY A C 1
ATOM 867 O O . GLY A 1 105 ? -23.474 -17.083 13.998 1.00 14.04 105 GLY A O 1
ATOM 868 N N . TRP A 1 106 ? -24.653 -17.358 15.905 1.00 13.38 106 TRP A N 1
ATOM 869 C CA . TRP A 1 106 ? -25.754 -16.524 15.428 1.00 16.73 106 TRP A CA 1
ATOM 870 C C . TRP A 1 106 ? -25.265 -15.120 15.138 1.00 11.54 106 TRP A C 1
ATOM 871 O O . TRP A 1 106 ? -25.694 -14.491 14.167 1.00 15.39 106 TRP A O 1
ATOM 882 N N . CYS A 1 107 ? -24.332 -14.628 15.953 1.00 15.96 107 CYS A N 1
ATOM 883 C CA . CYS A 1 107 ? -23.689 -13.347 15.723 1.00 16.03 107 CYS A CA 1
ATOM 884 C C . CYS A 1 107 ? -22.200 -13.495 16.005 1.00 18.57 107 CYS A C 1
ATOM 885 O O . CYS A 1 107 ? -21.696 -14.596 16.271 1.00 17.10 107 CYS A O 1
ATOM 888 N N . MET A 1 108 ? -21.495 -12.377 15.905 1.00 13.81 108 MET A N 1
ATOM 889 C CA . MET A 1 108 ? -20.130 -12.220 16.396 1.00 14.44 108 MET A CA 1
ATOM 890 C C . MET A 1 108 ? -20.264 -11.441 17.706 1.00 16.07 108 MET A C 1
ATOM 891 O O . MET A 1 108 ? -20.514 -10.235 17.695 1.00 14.54 108 MET A O 1
ATOM 896 N N . HIS A 1 109 ? -20.173 -12.137 18.838 1.00 15.47 109 HIS A N 1
ATOM 897 C CA . HIS A 1 109 ? -20.550 -11.514 20.097 1.00 15.50 109 HIS A CA 1
ATOM 898 C C . HIS A 1 109 ? -19.486 -10.532 20.575 1.00 14.24 109 HIS A C 1
ATOM 899 O O . HIS A 1 109 ? -18.301 -10.637 20.245 1.00 14.81 109 HIS A O 1
ATOM 906 N N . ASP A 1 110 ? -19.934 -9.522 21.311 1.00 14.35 110 ASP A N 1
ATOM 907 C CA . ASP A 1 110 ? -19.017 -8.799 22.182 1.00 16.53 110 ASP A CA 1
ATOM 908 C C . ASP A 1 110 ? -18.342 -9.791 23.115 1.00 18.27 110 ASP A C 1
ATOM 909 O O . ASP A 1 110 ? -18.913 -10.828 23.449 1.00 17.86 110 ASP A O 1
ATOM 914 N N . GLU A 1 111 ? -17.111 -9.481 23.543 1.00 16.67 111 GLU A N 1
ATOM 915 C CA . GLU A 1 111 ? -16.448 -10.327 24.533 1.00 16.29 111 GLU A CA 1
ATOM 916 C C . GLU A 1 111 ? -16.339 -9.682 25.908 1.00 17.21 111 GLU A C 1
ATOM 917 O O . GLU A 1 111 ? -15.927 -10.361 26.855 1.00 20.07 111 GLU A O 1
ATOM 923 N N . ALA A 1 112 ? -16.659 -8.390 26.032 1.00 16.06 112 ALA A N 1
ATOM 924 C CA . ALA A 1 112 ? -16.586 -7.672 27.301 1.00 16.60 112 ALA A CA 1
ATOM 925 C C . ALA A 1 112 ? -17.856 -7.843 28.132 1.00 20.04 112 ALA A C 1
ATOM 926 O O . ALA A 1 112 ? -17.793 -8.243 29.302 1.00 16.27 112 ALA A O 1
ATOM 928 N N . THR A 1 113 ? -19.017 -7.564 27.546 1.00 17.07 113 THR A N 1
ATOM 929 C CA . THR A 1 113 ? -20.255 -7.446 28.306 1.00 18.22 113 THR A CA 1
ATOM 930 C C . THR A 1 113 ? -21.159 -8.659 28.169 1.00 17.27 113 THR A C 1
ATOM 931 O O . THR A 1 113 ? -22.343 -8.576 28.522 1.00 21.72 113 THR A O 1
ATOM 935 N N . THR A 1 114 ? -20.641 -9.779 27.671 1.00 18.87 114 THR A N 1
ATOM 936 C CA . THR A 1 114 ? -21.437 -10.982 27.469 1.00 13.52 114 THR A CA 1
ATOM 937 C C . THR A 1 114 ? -21.137 -12.013 28.549 1.00 18.57 114 THR A C 1
ATOM 938 O O . THR A 1 114 ? -20.013 -12.102 29.047 1.00 16.40 114 THR A O 1
ATOM 942 N N . HIS A 1 115 ? -22.140 -12.828 28.857 1.00 19.09 115 HIS A N 1
ATOM 943 C CA . HIS A 1 115 ? -22.014 -13.954 29.774 1.00 17.89 115 HIS A CA 1
ATOM 944 C C . HIS A 1 115 ? -21.741 -15.242 28.995 1.00 19.84 115 HIS A C 1
ATOM 945 O O . HIS A 1 115 ? -22.313 -15.454 27.917 1.00 16.62 115 HIS A O 1
ATOM 952 N N . TYR A 1 116 ? -20.859 -16.102 29.542 1.00 13.90 116 TYR A N 1
ATOM 953 C CA . TYR A 1 116 ? -20.481 -17.320 28.828 1.00 17.95 116 TYR A CA 1
ATOM 954 C C . TYR A 1 116 ? -21.686 -18.190 28.498 1.00 18.26 116 TYR A C 1
ATOM 955 O O . TYR A 1 116 ? -21.700 -18.855 27.457 1.00 17.99 116 TYR A O 1
ATOM 964 N N . ILE A 1 117 ? -22.714 -18.195 29.344 1.00 17.49 117 ILE A N 1
ATOM 965 C CA . ILE A 1 117 ? -23.888 -19.001 29.034 1.00 18.31 117 ILE A CA 1
ATOM 966 C C . ILE A 1 117 ? -24.516 -18.547 27.716 1.00 18.89 117 ILE A C 1
ATOM 967 O O . ILE A 1 117 ? -24.845 -19.367 26.846 1.00 15.25 117 ILE A O 1
ATOM 972 N N . ASP A 1 118 ? -24.692 -17.236 27.553 1.00 15.55 118 ASP A N 1
ATOM 973 C CA . ASP A 1 118 ? -25.293 -16.722 26.322 1.00 17.28 118 ASP A CA 1
ATOM 974 C C . ASP A 1 118 ? -24.365 -16.869 25.123 1.00 15.45 118 ASP A C 1
ATOM 975 O O . ASP A 1 118 ? -24.842 -16.993 23.986 1.00 16.62 118 ASP A O 1
ATOM 980 N N . MET A 1 119 ? -23.049 -16.793 25.342 1.00 15.32 119 MET A N 1
ATOM 981 C CA . MET A 1 119 ? -22.107 -17.005 24.249 1.00 13.87 119 MET A CA 1
ATOM 982 C C . MET A 1 119 ? -22.219 -18.430 23.726 1.00 17.47 119 MET A C 1
ATOM 983 O O . MET A 1 119 ? -22.275 -18.659 22.510 1.00 14.58 119 MET A O 1
ATOM 988 N N . ILE A 1 120 ? -22.289 -19.400 24.643 1.00 15.92 120 ILE A N 1
ATOM 989 C CA . ILE A 1 120 ? -22.466 -20.802 24.260 1.00 14.01 120 ILE A CA 1
ATOM 990 C C . ILE A 1 120 ? -23.802 -21.011 23.541 1.00 16.13 120 ILE A C 1
ATOM 991 O O . ILE A 1 120 ? -23.870 -21.709 22.521 1.00 17.42 120 ILE A O 1
ATOM 996 N N . ASP A 1 121 ? -24.876 -20.401 24.052 1.00 16.55 121 ASP A N 1
ATOM 997 C CA . ASP A 1 121 ? -26.219 -20.623 23.508 1.00 19.46 121 ASP A CA 1
ATOM 998 C C . ASP A 1 121 ? -26.322 -20.186 22.047 1.00 17.21 121 ASP A C 1
ATOM 999 O O . ASP A 1 121 ? -26.775 -20.951 21.190 1.00 16.00 121 ASP A O 1
ATOM 1004 N N . HIS A 1 122 ? -25.987 -18.925 21.754 1.00 17.20 122 HIS A N 1
ATOM 1005 C CA . HIS A 1 122 ? -26.112 -18.481 20.365 1.00 16.09 122 HIS A CA 1
ATOM 1006 C C . HIS A 1 122 ? -25.107 -19.212 19.474 1.00 19.66 122 HIS A C 1
ATOM 1007 O O . HIS A 1 122 ? -25.401 -19.489 18.299 1.00 15.87 122 HIS A O 1
ATOM 1014 N N . THR A 1 123 ? -23.937 -19.579 20.012 1.00 15.11 123 THR A N 1
ATOM 1015 C CA . THR A 1 123 ? -22.973 -20.267 19.161 1.00 14.57 123 THR A CA 1
ATOM 1016 C C . THR A 1 123 ? -23.488 -21.653 18.803 1.00 18.17 123 THR A C 1
ATOM 1017 O O . THR A 1 123 ? -23.350 -22.092 17.652 1.00 16.41 123 THR A O 1
ATOM 1021 N N . THR A 1 124 ? -24.141 -22.328 19.761 1.00 13.73 124 THR A N 1
ATOM 1022 C CA . THR A 1 124 ? -24.757 -23.631 19.485 1.00 14.72 124 THR A CA 1
ATOM 1023 C C . THR A 1 124 ? -25.891 -23.494 18.477 1.00 18.06 124 THR A C 1
ATOM 1024 O O . THR A 1 124 ? -26.076 -24.365 17.620 1.00 16.85 124 THR A O 1
ATOM 1028 N N . LEU A 1 125 ? -26.659 -22.400 18.565 1.00 15.01 125 LEU A N 1
ATOM 1029 C CA . LEU A 1 125 ? -27.757 -22.182 17.627 1.00 19.60 125 LEU A CA 1
ATOM 1030 C C . LEU A 1 125 ? -27.256 -22.103 16.181 1.00 19.35 125 LEU A C 1
ATOM 1031 O O . LEU A 1 125 ? -27.861 -22.692 15.268 1.00 13.54 125 LEU A O 1
ATOM 1036 N N . GLY A 1 126 ? -26.157 -21.381 15.949 1.00 16.44 126 GLY A N 1
ATOM 1037 C CA . GLY A 1 126 ? -25.600 -21.326 14.600 1.00 14.55 126 GLY A CA 1
ATOM 1038 C C . GLY A 1 126 ? -24.923 -22.623 14.189 1.00 15.33 126 GLY A C 1
ATOM 1039 O O . GLY A 1 126 ? -25.041 -23.060 13.038 1.00 16.46 126 GLY A O 1
ATOM 1040 N N . HIS A 1 127 ? -24.186 -23.244 15.119 1.00 13.44 127 HIS A N 1
ATOM 1041 C CA . HIS A 1 127 ? -23.409 -24.439 14.791 1.00 14.67 127 HIS A CA 1
ATOM 1042 C C . HIS A 1 127 ? -24.313 -25.639 14.520 1.00 16.04 127 HIS A C 1
ATOM 1043 O O . HIS A 1 127 ? -24.020 -26.460 13.641 1.00 16.57 127 HIS A O 1
ATOM 1050 N N . ARG A 1 128 ? -25.425 -25.756 15.248 1.00 16.68 128 ARG A N 1
ATOM 1051 C CA . ARG A 1 128 ? -26.348 -26.846 14.955 1.00 17.89 128 ARG A CA 1
ATOM 1052 C C . ARG A 1 128 ? -26.945 -26.688 13.566 1.00 17.30 128 ARG A C 1
ATOM 1053 O O . ARG A 1 128 ? -27.105 -27.671 12.838 1.00 19.33 128 ARG A O 1
ATOM 1061 N N . PHE A 1 129 ? -27.274 -25.451 13.171 1.00 19.24 129 PHE A N 1
ATOM 1062 C CA . PHE A 1 129 ? -27.797 -25.228 11.825 1.00 19.16 129 PHE A CA 1
ATOM 1063 C C . PHE A 1 129 ? -26.752 -25.562 10.764 1.00 18.47 129 PHE A C 1
ATOM 1064 O O . PHE A 1 129 ? -27.046 -26.253 9.773 1.00 18.72 129 PHE A O 1
ATOM 1072 N N . ILE A 1 130 ? -25.511 -25.101 10.962 1.00 14.87 130 ILE A N 1
ATOM 1073 C CA . ILE A 1 130 ? -24.456 -25.413 9.999 1.00 15.85 130 ILE A CA 1
ATOM 1074 C C . ILE A 1 130 ? -24.244 -26.919 9.899 1.00 18.65 130 ILE A C 1
ATOM 1075 O O . ILE A 1 130 ? -24.108 -27.467 8.798 1.00 17.58 130 ILE A O 1
ATOM 1080 N N . GLN A 1 131 ? -24.198 -27.604 11.048 1.00 18.25 131 GLN A N 1
ATOM 1081 C CA . GLN A 1 131 ? -23.984 -29.051 11.044 1.00 20.90 131 GLN A CA 1
ATOM 1082 C C . GLN A 1 131 ? -25.141 -29.762 10.369 1.00 17.81 131 GLN A C 1
ATOM 1083 O O . GLN A 1 131 ? -24.932 -30.688 9.576 1.00 18.61 131 GLN A O 1
ATOM 1089 N N . GLU A 1 132 ? -26.370 -29.310 10.637 1.00 15.78 132 GLU A N 1
ATOM 1090 C CA . GLU A 1 132 ? -27.525 -30.021 10.103 1.00 22.12 132 GLU A CA 1
ATOM 1091 C C . GLU A 1 132 ? -27.660 -29.817 8.604 1.00 23.15 132 GLU A C 1
ATOM 1092 O O . GLU A 1 132 ? -27.984 -30.761 7.882 1.00 18.65 132 GLU A O 1
ATOM 1098 N N . GLN A 1 133 ? -27.397 -28.606 8.110 1.00 16.14 133 GLN A N 1
ATOM 1099 C CA . GLN A 1 133 ? -27.581 -28.341 6.685 1.00 19.21 133 GLN A CA 1
ATOM 1100 C C . GLN A 1 133 ? -26.392 -28.812 5.861 1.00 20.78 133 GLN A C 1
ATOM 1101 O O . GLN A 1 133 ? -26.571 -29.278 4.733 1.00 19.91 133 GLN A O 1
ATOM 1107 N N . PHE A 1 134 ? -25.170 -28.664 6.381 1.00 15.86 134 PHE A N 1
ATOM 1108 C CA . PHE A 1 134 ? -23.988 -28.874 5.565 1.00 15.34 134 PHE A CA 1
ATOM 1109 C C . PHE A 1 134 ? -23.010 -29.894 6.110 1.00 17.73 134 PHE A C 1
ATOM 1110 O O . PHE A 1 134 ? -21.995 -30.158 5.440 1.00 14.83 134 PHE A O 1
ATOM 1118 N N . ASN A 1 135 ? -23.256 -30.447 7.303 1.00 18.70 135 ASN A N 1
ATOM 1119 C CA . ASN A 1 135 ? -22.350 -31.434 7.897 1.00 18.62 135 ASN A CA 1
ATOM 1120 C C . ASN A 1 135 ? -20.932 -30.867 8.026 1.00 23.22 135 ASN A C 1
ATOM 1121 O O . ASN A 1 135 ? -19.935 -31.549 7.763 1.00 20.48 135 ASN A O 1
ATOM 1126 N N . LYS A 1 136 ? -20.850 -29.592 8.411 1.00 17.59 136 LYS A N 1
ATOM 1127 C CA . LYS A 1 136 ? -19.603 -28.857 8.550 1.00 18.50 136 LYS A CA 1
ATOM 1128 C C . LYS A 1 136 ? -19.426 -28.433 10.004 1.00 13.93 136 LYS A C 1
ATOM 1129 O O . LYS A 1 136 ? -20.400 -28.185 10.713 1.00 14.67 136 LYS A O 1
ATOM 1135 N N . ILE A 1 137 ? -18.167 -28.380 10.423 1.00 14.36 137 ILE A N 1
ATOM 1136 C CA . ILE A 1 137 ? -17.711 -27.952 11.737 1.00 13.18 137 ILE A CA 1
ATOM 1137 C C . ILE A 1 137 ? -16.759 -26.782 11.510 1.00 20.43 137 ILE A C 1
ATOM 1138 O O . ILE A 1 137 ? -15.670 -26.983 10.968 1.00 20.38 137 ILE A O 1
ATOM 1143 N N . PRO A 1 138 ? -17.109 -25.561 11.901 1.00 18.15 138 PRO A N 1
ATOM 1144 C CA . PRO A 1 138 ? -16.165 -24.444 11.752 1.00 16.08 138 PRO A CA 1
ATOM 1145 C C . PRO A 1 138 ? -14.886 -24.677 12.551 1.00 18.74 138 PRO A C 1
ATOM 1146 O O . PRO A 1 138 ? -14.914 -25.180 13.675 1.00 17.10 138 PRO A O 1
ATOM 1150 N N . ARG A 1 139 ? -13.756 -24.296 11.959 1.00 13.35 139 ARG A N 1
ATOM 1151 C CA . ARG A 1 139 ? -12.451 -24.467 12.593 1.00 15.85 139 ARG A CA 1
ATOM 1152 C C . ARG A 1 139 ? -11.731 -23.162 12.892 1.00 17.26 139 ARG A C 1
ATOM 1153 O O . ARG A 1 139 ? -10.702 -23.186 13.578 1.00 18.30 139 ARG A O 1
ATOM 1161 N N . ALA A 1 140 ? -12.210 -22.031 12.382 1.00 15.66 140 ALA A N 1
ATOM 1162 C CA . ALA A 1 140 ? -11.553 -20.752 12.606 1.00 14.26 140 ALA A CA 1
ATOM 1163 C C . ALA A 1 140 ? -12.525 -19.800 13.287 1.00 14.67 140 ALA A C 1
ATOM 1164 O O . ALA A 1 140 ? -13.630 -19.568 12.781 1.00 15.30 140 ALA A O 1
ATOM 1166 N N . GLY A 1 141 ? -12.101 -19.242 14.420 1.00 15.47 141 GLY A N 1
ATOM 1167 C CA . GLY A 1 141 ? -12.904 -18.231 15.091 1.00 17.15 141 GLY A CA 1
ATOM 1168 C C . GLY A 1 141 ? -12.707 -16.876 14.444 1.00 16.75 141 GLY A C 1
ATOM 1169 O O . GLY A 1 141 ? -11.650 -16.573 13.877 1.00 15.50 141 GLY A O 1
ATOM 1170 N N . TRP A 1 142 ? -13.753 -16.056 14.505 1.00 14.02 142 TRP A N 1
ATOM 1171 C CA . TRP A 1 142 ? -13.762 -14.804 13.740 1.00 16.74 142 TRP A CA 1
ATOM 1172 C C . TRP A 1 142 ? -14.271 -13.741 14.693 1.00 13.02 142 TRP A C 1
ATOM 1173 O O . TRP A 1 142 ? -15.476 -13.664 14.936 1.00 15.38 142 TRP A O 1
ATOM 1184 N N . GLN A 1 143 ? -13.352 -12.947 15.239 1.00 13.99 143 GLN A N 1
ATOM 1185 C CA . GLN A 1 143 ? -13.695 -11.857 16.145 1.00 13.38 143 GLN A CA 1
ATOM 1186 C C . GLN A 1 143 ? -13.097 -10.551 15.635 1.00 14.06 143 GLN A C 1
ATOM 1187 O O . GLN A 1 143 ? -12.450 -9.810 16.376 1.00 16.20 143 GLN A O 1
ATOM 1193 N N . ILE A 1 144 ? -13.341 -10.232 14.360 1.00 16.09 144 ILE A N 1
ATOM 1194 C CA . ILE A 1 144 ? -12.494 -9.232 13.722 1.00 15.68 144 ILE A CA 1
ATOM 1195 C C . ILE A 1 144 ? -12.772 -7.833 14.269 1.00 16.33 144 ILE A C 1
ATOM 1196 O O . ILE A 1 144 ? -11.885 -6.977 14.250 1.00 14.77 144 ILE A O 1
ATOM 1201 N N . ASP A 1 145 ? -13.982 -7.577 14.769 1.00 14.25 145 ASP A N 1
ATOM 1202 C CA . ASP A 1 145 ? -14.358 -6.219 15.201 1.00 14.59 145 ASP A CA 1
ATOM 1203 C C . ASP A 1 145 ? -14.507 -6.002 16.716 1.00 15.07 145 ASP A C 1
ATOM 1204 O O . ASP A 1 145 ? -14.401 -4.846 17.150 1.00 17.14 145 ASP A O 1
ATOM 1209 N N . PRO A 1 146 ? -14.801 -7.004 17.549 1.00 12.77 146 PRO A N 1
ATOM 1210 C CA . PRO A 1 146 ? -15.027 -6.712 18.984 1.00 14.73 146 PRO A CA 1
ATOM 1211 C C . PRO A 1 146 ? -13.893 -5.959 19.679 1.00 17.55 146 PRO A C 1
ATOM 1212 O O . PRO A 1 146 ? -12.717 -6.072 19.323 1.00 14.61 146 PRO A O 1
ATOM 1216 N N . PHE A 1 147 ? -14.277 -5.191 20.706 1.00 14.22 147 PHE A N 1
ATOM 1217 C CA . PHE A 1 147 ? -13.459 -4.078 21.193 1.00 19.54 147 PHE A CA 1
ATOM 1218 C C . PHE A 1 147 ? -12.608 -4.545 22.376 1.00 18.07 147 PHE A C 1
ATOM 1219 O O . PHE A 1 147 ? -12.850 -4.212 23.533 1.00 16.36 147 PHE A O 1
ATOM 1227 N N . GLY A 1 148 ? -11.566 -5.308 22.052 1.00 17.83 148 GLY A N 1
ATOM 1228 C CA . GLY A 1 148 ? -10.819 -6.046 23.051 1.00 19.54 148 GLY A CA 1
ATOM 1229 C C . GLY A 1 148 ? -11.306 -7.481 23.112 1.00 20.50 148 GLY A C 1
ATOM 1230 O O . GLY A 1 148 ? -12.308 -7.854 22.493 1.00 19.27 148 GLY A O 1
ATOM 1231 N N . HIS A 1 149 ? -10.585 -8.308 23.884 1.00 17.96 149 HIS A N 1
ATOM 1232 C CA . HIS A 1 149 ? -10.816 -9.750 23.833 1.00 17.09 149 HIS A CA 1
ATOM 1233 C C . HIS A 1 149 ? -10.589 -10.395 25.194 1.00 15.97 149 HIS A C 1
ATOM 1234 O O . HIS A 1 149 ? -9.646 -10.042 25.905 1.00 19.55 149 HIS A O 1
ATOM 1241 N N . SER A 1 150 ? -11.464 -11.343 25.542 1.00 16.46 150 SER A N 1
ATOM 1242 C CA . SER A 1 150 ? -11.521 -11.956 26.866 1.00 16.72 150 SER A CA 1
ATOM 1243 C C . SER A 1 150 ? -10.790 -13.286 26.889 1.00 18.63 150 SER A C 1
ATOM 1244 O O . SER A 1 150 ? -10.617 -13.947 25.864 1.00 15.45 150 SER A O 1
ATOM 1247 N N . ALA A 1 151 ? -10.381 -13.685 28.095 1.00 17.79 151 ALA A N 1
ATOM 1248 C CA . ALA A 1 151 ? -9.723 -14.975 28.264 1.00 19.86 151 ALA A CA 1
ATOM 1249 C C . ALA A 1 151 ? -10.641 -16.119 27.846 1.00 17.14 151 ALA A C 1
ATOM 1250 O O . ALA A 1 151 ? -10.214 -17.055 27.152 1.00 18.59 151 ALA A O 1
ATOM 1252 N N . VAL A 1 152 ? -11.907 -16.059 28.264 1.00 17.56 152 VAL A N 1
ATOM 1253 C CA . VAL A 1 152 ? -12.890 -17.090 27.925 1.00 17.05 152 VAL A CA 1
ATOM 1254 C C . VAL A 1 152 ? -13.086 -17.197 26.414 1.00 17.09 152 VAL A C 1
ATOM 1255 O O . VAL A 1 152 ? -13.345 -18.289 25.889 1.00 17.51 152 VAL A O 1
ATOM 1259 N N . GLN A 1 153 ? -12.941 -16.084 25.682 1.00 17.91 153 GLN A N 1
ATOM 1260 C CA . GLN A 1 153 ? -13.002 -16.168 24.222 1.00 18.36 153 GLN A CA 1
ATOM 1261 C C . GLN A 1 153 ? -11.917 -17.089 23.673 1.00 16.64 153 GLN A C 1
ATOM 1262 O O . GLN A 1 153 ? -12.175 -17.879 22.763 1.00 19.27 153 GLN A O 1
ATOM 1268 N N . GLY A 1 154 ? -10.697 -16.997 24.210 1.00 16.67 154 GLY A N 1
ATOM 1269 C CA . GLY A 1 154 ? -9.624 -17.847 23.711 1.00 16.31 154 GLY A CA 1
ATOM 1270 C C . GLY A 1 154 ? -9.836 -19.324 24.006 1.00 15.50 154 GLY A C 1
ATOM 1271 O O . GLY A 1 154 ? -9.749 -20.173 23.105 1.00 18.27 154 GLY A O 1
ATOM 1272 N N . TYR A 1 155 ? -10.086 -19.668 25.271 1.00 17.77 155 TYR A N 1
ATOM 1273 C CA . TYR A 1 155 ? -10.018 -21.088 25.620 1.00 18.83 155 TYR A CA 1
ATOM 1274 C C . TYR A 1 155 ? -11.360 -21.788 25.540 1.00 18.67 155 TYR A C 1
ATOM 1275 O O . TYR A 1 155 ? -11.416 -22.976 25.196 1.00 17.44 155 TYR A O 1
ATOM 1284 N N . LEU A 1 156 ? -12.442 -21.080 25.828 1.00 17.28 156 LEU A N 1
ATOM 1285 C CA . LEU A 1 156 ? -13.745 -21.725 25.908 1.00 22.17 156 LEU A CA 1
ATOM 1286 C C . LEU A 1 156 ? -14.527 -21.567 24.613 1.00 20.16 156 LEU A C 1
ATOM 1287 O O . LEU A 1 156 ? -14.955 -22.559 24.023 1.00 18.66 156 LEU A O 1
ATOM 1292 N N . LEU A 1 157 ? -14.702 -20.332 24.149 1.00 18.05 157 LEU A N 1
ATOM 1293 C CA . LEU A 1 157 ? -15.326 -20.062 22.858 1.00 19.17 157 LEU A CA 1
ATOM 1294 C C . LEU A 1 157 ? -14.310 -20.037 21.714 1.00 21.89 157 LEU A C 1
ATOM 1295 O O . LEU A 1 157 ? -14.604 -19.520 20.625 1.00 17.12 157 LEU A O 1
ATOM 1300 N N . GLY A 1 158 ? -13.129 -20.608 21.945 1.00 19.82 158 GLY A N 1
ATOM 1301 C CA . GLY A 1 158 ? -12.176 -20.920 20.903 1.00 17.24 158 GLY A CA 1
ATOM 1302 C C . GLY A 1 158 ? -11.750 -22.379 20.973 1.00 21.55 158 GLY A C 1
ATOM 1303 O O . GLY A 1 158 ? -12.314 -23.245 20.290 1.00 17.86 158 GLY A O 1
ATOM 1304 N N . ALA A 1 159 ? -10.759 -22.678 21.814 1.00 18.71 159 ALA A N 1
ATOM 1305 C CA . ALA A 1 159 ? -10.222 -24.042 21.848 1.00 23.63 159 ALA A CA 1
ATOM 1306 C C . ALA A 1 159 ? -11.318 -25.070 22.099 1.00 20.82 159 ALA A C 1
ATOM 1307 O O . ALA A 1 159 ? -11.438 -26.067 21.366 1.00 20.45 159 ALA A O 1
ATOM 1309 N N . GLU A 1 160 ? -12.147 -24.838 23.116 1.00 18.94 160 GLU A N 1
ATOM 1310 C CA . GLU A 1 160 ? -13.153 -25.831 23.481 1.00 18.05 160 GLU A CA 1
ATOM 1311 C C . GLU A 1 160 ? -14.242 -25.988 22.424 1.00 20.39 160 GLU A C 1
ATOM 1312 O O . GLU A 1 160 ? -14.957 -26.995 22.441 1.00 20.80 160 GLU A O 1
ATOM 1318 N N . LEU A 1 161 ? -14.396 -25.022 21.513 1.00 18.60 161 LEU A N 1
ATOM 1319 C CA . LEU A 1 161 ? -15.302 -25.201 20.381 1.00 19.45 161 LEU A CA 1
ATOM 1320 C C . LEU A 1 161 ? -14.733 -26.102 19.301 1.00 19.62 161 LEU A C 1
ATOM 1321 O O . LEU A 1 161 ? -15.465 -26.464 18.368 1.00 20.55 161 LEU A O 1
ATOM 1326 N N . GLY A 1 162 ? -13.445 -26.418 19.366 1.00 20.54 162 GLY A N 1
ATOM 1327 C CA . GLY A 1 162 ? -12.790 -27.078 18.260 1.00 20.87 162 GLY A CA 1
ATOM 1328 C C . GLY A 1 162 ? -12.150 -26.151 17.250 1.00 18.57 162 GLY A C 1
ATOM 1329 O O . GLY A 1 162 ? -11.786 -26.614 16.165 1.00 20.74 162 GLY A O 1
ATOM 1330 N N . PHE A 1 163 ? -11.984 -24.869 17.577 1.00 15.81 163 PHE A N 1
ATOM 1331 C CA . PHE A 1 163 ? -11.296 -23.932 16.692 1.00 18.46 163 PHE A CA 1
ATOM 1332 C C . PHE A 1 163 ? -9.780 -24.078 16.842 1.00 18.28 163 PHE A C 1
ATOM 1333 O O . PHE A 1 163 ? -9.259 -24.144 17.960 1.00 18.85 163 PHE A O 1
ATOM 1341 N N . ASP A 1 164 ? -9.074 -24.103 15.712 1.00 14.22 164 ASP A N 1
ATOM 1342 C CA . ASP A 1 164 ? -7.616 -24.101 15.734 1.00 18.19 164 ASP A CA 1
ATOM 1343 C C . ASP A 1 164 ? -7.059 -22.689 15.824 1.00 19.71 164 ASP A C 1
ATOM 1344 O O . ASP A 1 164 ? -5.897 -22.514 16.221 1.00 18.79 164 ASP A O 1
ATOM 1349 N N . SER A 1 165 ? -7.867 -21.689 15.466 1.00 15.21 165 SER A N 1
ATOM 1350 C CA . SER A 1 165 ? -7.407 -20.315 15.413 1.00 14.98 165 SER A CA 1
ATOM 1351 C C . SER A 1 165 ? -8.558 -19.370 15.732 1.00 16.49 165 SER A C 1
ATOM 1352 O O . SER A 1 165 ? -9.737 -19.741 15.681 1.00 14.61 165 SER A O 1
ATOM 1355 N N A VAL A 1 166 ? -8.196 -18.133 16.081 0.91 14.28 166 VAL A N 1
ATOM 1356 N N B VAL A 1 166 ? -8.179 -18.141 16.061 0.09 14.43 166 VAL A N 1
ATOM 1357 C CA A VAL A 1 166 ? -9.139 -17.019 16.220 0.91 14.76 166 VAL A CA 1
ATOM 1358 C CA B VAL A 1 166 ? -9.090 -17.013 16.162 0.09 14.85 166 VAL A CA 1
ATOM 1359 C C A VAL A 1 166 ? -8.432 -15.760 15.722 0.91 16.37 166 VAL A C 1
ATOM 1360 C C B VAL A 1 166 ? -8.383 -15.827 15.532 0.09 16.18 166 VAL A C 1
ATOM 1361 O O A VAL A 1 166 ? -7.226 -15.589 15.939 0.91 16.96 166 VAL A O 1
ATOM 1362 O O B VAL A 1 166 ? -7.150 -15.760 15.498 0.09 16.15 166 VAL A O 1
ATOM 1369 N N . HIS A 1 167 ? -9.170 -14.897 15.007 1.00 13.95 167 HIS A N 1
ATOM 1370 C CA . HIS A 1 167 ? -8.605 -13.792 14.246 1.00 15.55 167 HIS A CA 1
ATOM 1371 C C . HIS A 1 167 ? -9.309 -12.508 14.648 1.00 16.16 167 HIS A C 1
ATOM 1372 O O . HIS A 1 167 ? -10.541 -12.491 14.736 1.00 15.16 167 HIS A O 1
ATOM 1379 N N . PHE A 1 168 ? -8.544 -11.444 14.894 1.00 15.23 168 PHE A N 1
ATOM 1380 C CA . PHE A 1 168 ? -9.157 -10.192 15.333 1.00 13.64 168 PHE A CA 1
ATOM 1381 C C . PHE A 1 168 ? -8.292 -9.009 14.932 1.00 16.88 168 PHE A C 1
ATOM 1382 O O . PHE A 1 168 ? -7.075 -9.127 14.828 1.00 12.52 168 PHE A O 1
ATOM 1390 N N . ALA A 1 169 ? -8.944 -7.847 14.722 1.00 17.91 169 ALA A N 1
ATOM 1391 C CA . ALA A 1 169 ? -8.232 -6.638 14.337 1.00 14.49 169 ALA A CA 1
ATOM 1392 C C . ALA A 1 169 ? -7.843 -5.765 15.516 1.00 19.18 169 ALA A C 1
ATOM 1393 O O . ALA A 1 169 ? -6.803 -5.102 15.457 1.00 19.78 169 ALA A O 1
ATOM 1395 N N . ARG A 1 170 ? -8.641 -5.736 16.580 1.00 15.35 170 ARG A N 1
ATOM 1396 C CA . ARG A 1 170 ? -8.501 -4.733 17.624 1.00 16.80 170 ARG A CA 1
ATOM 1397 C C . ARG A 1 170 ? -7.686 -5.263 18.800 1.00 19.07 170 ARG A C 1
ATOM 1398 O O . ARG A 1 170 ? -8.107 -6.206 19.484 1.00 17.10 170 ARG A O 1
ATOM 1406 N N . ILE A 1 171 ? -6.545 -4.610 19.053 1.00 16.28 171 ILE A N 1
ATOM 1407 C CA . ILE A 1 171 ? -5.764 -4.747 20.270 1.00 17.24 171 ILE A CA 1
ATOM 1408 C C . ILE A 1 171 ? -5.301 -3.345 20.657 1.00 19.34 171 ILE A C 1
ATOM 1409 O O . ILE A 1 171 ? -5.390 -2.401 19.869 1.00 18.79 171 ILE A O 1
ATOM 1414 N N . ASP A 1 172 ? -4.779 -3.217 21.876 1.00 19.08 172 ASP A N 1
ATOM 1415 C CA . ASP A 1 172 ? -4.341 -1.913 22.363 1.00 19.77 172 ASP A CA 1
ATOM 1416 C C . ASP A 1 172 ? -3.252 -1.315 21.456 1.00 16.73 172 ASP A C 1
ATOM 1417 O O . ASP A 1 172 ? -2.356 -2.017 20.990 1.00 17.65 172 ASP A O 1
ATOM 1422 N N . TYR A 1 173 ? -3.339 -0.002 21.203 1.00 16.33 173 TYR A N 1
ATOM 1423 C CA . TYR A 1 173 ? -2.455 0.650 20.232 1.00 20.08 173 TYR A CA 1
ATOM 1424 C C . TYR A 1 173 ? -0.990 0.676 20.688 1.00 21.86 173 TYR A C 1
ATOM 1425 O O . TYR A 1 173 ? -0.087 0.676 19.842 1.00 19.00 173 TYR A O 1
ATOM 1434 N N . GLN A 1 174 ? -0.725 0.729 22.005 1.00 22.23 174 GLN A N 1
ATOM 1435 C CA . GLN A 1 174 ? 0.651 0.554 22.480 1.00 22.30 174 GLN A CA 1
ATOM 1436 C C . GLN A 1 174 ? 1.092 -0.901 22.347 1.00 19.13 174 GLN A C 1
ATOM 1437 O O . GLN A 1 174 ? 2.216 -1.180 21.918 1.00 21.54 174 GLN A O 1
ATOM 1443 N N . ASP A 1 175 ? 0.205 -1.839 22.690 1.00 20.91 175 ASP A N 1
ATOM 1444 C CA . ASP A 1 175 ? 0.512 -3.263 22.579 1.00 19.89 175 ASP A CA 1
ATOM 1445 C C . ASP A 1 175 ? 0.803 -3.651 21.137 1.00 20.38 175 ASP A C 1
ATOM 1446 O O . ASP A 1 175 ? 1.733 -4.417 20.869 1.00 20.09 175 ASP A O 1
ATOM 1451 N N . ARG A 1 176 ? 0.041 -3.093 20.195 1.00 19.38 176 ARG A N 1
ATOM 1452 C CA . ARG A 1 176 ? 0.252 -3.370 18.776 1.00 17.24 176 ARG A CA 1
ATOM 1453 C C . ARG A 1 176 ? 1.632 -2.919 18.304 1.00 22.99 176 ARG A C 1
ATOM 1454 O O . ARG A 1 176 ? 2.282 -3.610 17.511 1.00 19.91 176 ARG A O 1
ATOM 1462 N N . GLU A 1 177 ? 2.086 -1.746 18.744 1.00 19.15 177 GLU A N 1
ATOM 1463 C CA . GLU A 1 177 ? 3.395 -1.285 18.293 1.00 22.45 177 GLU A CA 1
ATOM 1464 C C . GLU A 1 177 ? 4.499 -2.228 18.765 1.00 22.58 177 GLU A C 1
ATOM 1465 O O . GLU A 1 177 ? 5.413 -2.559 18.002 1.00 21.60 177 GLU A O 1
ATOM 1471 N N . LYS A 1 178 ? 4.394 -2.726 19.996 1.00 21.51 178 LYS A N 1
ATOM 1472 C CA . LYS A 1 178 ? 5.398 -3.660 20.488 1.00 21.37 178 LYS A CA 1
ATOM 1473 C C . LYS A 1 178 ? 5.321 -4.981 19.739 1.00 22.51 178 LYS A C 1
ATOM 1474 O O . LYS A 1 178 ? 6.355 -5.582 19.418 1.00 19.24 178 LYS A O 1
ATOM 1480 N N . ARG A 1 179 ? 4.107 -5.434 19.424 1.00 18.54 179 ARG A N 1
ATOM 1481 C CA . ARG A 1 179 ? 3.954 -6.718 18.742 1.00 19.48 179 ARG A CA 1
ATOM 1482 C C . ARG A 1 179 ? 4.440 -6.653 17.299 1.00 22.11 179 ARG A C 1
ATOM 1483 O O . ARG A 1 179 ? 4.912 -7.660 16.760 1.00 22.93 179 ARG A O 1
ATOM 1491 N N . LYS A 1 180 ? 4.316 -5.494 16.648 1.00 17.26 180 LYS A N 1
ATOM 1492 C CA . LYS A 1 180 ? 4.909 -5.345 15.321 1.00 20.08 180 LYS A CA 1
ATOM 1493 C C . LYS A 1 180 ? 6.425 -5.464 15.398 1.00 20.90 180 LYS A C 1
ATOM 1494 O O . LYS A 1 180 ? 7.051 -6.164 14.589 1.00 22.69 180 LYS A O 1
ATOM 1500 N N . ALA A 1 181 ? 7.021 -4.815 16.395 1.00 19.90 181 ALA A N 1
ATOM 1501 C CA . ALA A 1 181 ? 8.470 -4.838 16.564 1.00 26.12 181 ALA A CA 1
ATOM 1502 C C . ALA A 1 181 ? 8.978 -6.231 16.924 1.00 27.74 181 ALA A C 1
ATOM 1503 O O . ALA A 1 181 ? 10.063 -6.617 16.481 1.00 30.16 181 ALA A O 1
ATOM 1505 N N . GLU A 1 182 ? 8.233 -6.991 17.747 1.00 26.67 182 GLU A N 1
ATOM 1506 C CA . GLU A 1 182 ? 8.630 -8.348 18.136 1.00 27.53 182 GLU A CA 1
ATOM 1507 C C . GLU A 1 182 ? 8.121 -9.432 17.197 1.00 26.05 182 GLU A C 1
ATOM 1508 O O . GLU A 1 182 ? 8.345 -10.621 17.474 1.00 20.95 182 GLU A O 1
ATOM 1514 N N . LYS A 1 183 ? 7.409 -9.073 16.133 1.00 19.80 183 LYS A N 1
ATOM 1515 C CA . LYS A 1 183 ? 6.651 -10.045 15.341 1.00 20.96 183 LYS A CA 1
ATOM 1516 C C . LYS A 1 183 ? 5.844 -10.976 16.247 1.00 17.93 183 LYS A C 1
ATOM 1517 O O . LYS A 1 183 ? 5.899 -12.206 16.138 1.00 20.60 183 LYS A O 1
ATOM 1523 N N . SER A 1 184 ? 5.103 -10.378 17.176 1.00 16.64 184 SER A N 1
ATOM 1524 C CA . SER A 1 184 ? 4.256 -11.142 18.086 1.00 17.17 184 SER A CA 1
ATOM 1525 C C . SER A 1 184 ? 2.770 -10.794 17.921 1.00 16.46 184 SER A C 1
ATOM 1526 O O . SER A 1 184 ? 1.968 -10.964 18.856 1.00 16.52 184 SER A O 1
ATOM 1529 N N . LEU A 1 185 ? 2.380 -10.326 16.728 1.00 15.37 185 LEU A N 1
ATOM 1530 C CA . LEU A 1 185 ? 0.957 -10.182 16.429 1.00 20.44 185 LEU A CA 1
ATOM 1531 C C . LEU A 1 185 ? 0.241 -11.524 16.490 1.00 19.79 185 LEU A C 1
ATOM 1532 O O . LEU A 1 185 ? -0.928 -11.594 16.883 1.00 16.28 185 LEU A O 1
ATOM 1537 N N . GLU A 1 186 ? 0.909 -12.595 16.077 1.00 14.58 186 GLU A N 1
ATOM 1538 C CA . GLU A 1 186 ? 0.345 -13.942 16.119 1.00 15.07 186 GLU A CA 1
ATOM 1539 C C . GLU A 1 186 ? 1.005 -14.741 17.235 1.00 16.53 186 GLU A C 1
ATOM 1540 O O . GLU A 1 186 ? 2.241 -14.810 17.309 1.00 18.38 186 GLU A O 1
ATOM 1546 N N . VAL A 1 187 ? 0.177 -15.368 18.078 1.00 19.07 187 VAL A N 1
ATOM 1547 C CA . VAL A 1 187 ? 0.620 -16.036 19.298 1.00 16.80 187 VAL A CA 1
ATOM 1548 C C . VAL A 1 187 ? -0.129 -17.351 19.475 1.00 18.07 187 VAL A C 1
ATOM 1549 O O . VAL A 1 187 ? -1.175 -17.587 18.870 1.00 17.63 187 VAL A O 1
ATOM 1553 N N . VAL A 1 188 ? 0.398 -18.201 20.347 1.00 18.12 188 VAL A N 1
ATOM 1554 C CA . VAL A 1 188 ? -0.382 -19.307 20.900 1.00 15.67 188 VAL A CA 1
ATOM 1555 C C . VAL A 1 188 ? -0.913 -18.823 22.242 1.00 18.73 188 VAL A C 1
ATOM 1556 O O . VAL A 1 188 ? -0.148 -18.417 23.128 1.00 18.12 188 VAL A O 1
ATOM 1560 N N . TRP A 1 189 ? -2.229 -18.792 22.361 1.00 17.45 189 TRP A N 1
ATOM 1561 C CA . TRP A 1 189 ? -2.915 -18.090 23.435 1.00 16.60 189 TRP A CA 1
ATOM 1562 C C . TRP A 1 189 ? -3.478 -19.141 24.377 1.00 16.65 189 TRP A C 1
ATOM 1563 O O . TRP A 1 189 ? -4.210 -20.035 23.940 1.00 17.66 189 TRP A O 1
ATOM 1574 N N . ARG A 1 190 ? -3.143 -19.034 25.660 1.00 16.45 190 ARG A N 1
ATOM 1575 C CA . ARG A 1 190 ? -3.641 -19.960 26.675 1.00 21.17 190 ARG A CA 1
ATOM 1576 C C . ARG A 1 190 ? -4.466 -19.133 27.649 1.00 23.07 190 ARG A C 1
ATOM 1577 O O . ARG A 1 190 ? -3.943 -18.594 28.632 1.00 21.87 190 ARG A O 1
ATOM 1585 N N . GLY A 1 191 ? -5.763 -19.021 27.356 1.00 21.36 191 GLY A N 1
ATOM 1586 C CA . GLY A 1 191 ? -6.602 -18.120 28.120 1.00 18.16 191 GLY A CA 1
ATOM 1587 C C . GLY A 1 191 ? -7.031 -18.644 29.469 1.00 19.91 191 GLY A C 1
ATOM 1588 O O . GLY A 1 191 ? -7.566 -17.871 30.267 1.00 21.68 191 GLY A O 1
ATOM 1589 N N . SER A 1 192 ? -6.803 -19.931 29.749 1.00 21.82 192 SER A N 1
ATOM 1590 C CA . SER A 1 192 ? -7.200 -20.548 31.010 1.00 21.37 192 SER A CA 1
ATOM 1591 C C . SER A 1 192 ? -5.964 -20.817 31.854 1.00 18.65 192 SER A C 1
ATOM 1592 O O . SER A 1 192 ? -5.073 -21.564 31.432 1.00 21.63 192 SER A O 1
ATOM 1595 N N . LYS A 1 193 ? -5.927 -20.243 33.061 1.00 21.76 193 LYS A N 1
ATOM 1596 C CA . LYS A 1 193 ? -4.902 -20.659 34.014 1.00 26.14 193 LYS A CA 1
ATOM 1597 C C . LYS A 1 193 ? -5.041 -22.141 34.360 1.00 25.04 193 LYS A C 1
ATOM 1598 O O . LYS A 1 193 ? -4.038 -22.828 34.569 1.00 28.23 193 LYS A O 1
ATOM 1604 N N . THR A 1 194 ? -6.268 -22.652 34.394 1.00 22.52 194 THR A N 1
ATOM 1605 C CA . THR A 1 194 ? -6.506 -24.043 34.773 1.00 22.49 194 THR A CA 1
ATOM 1606 C C . THR A 1 194 ? -6.081 -25.007 33.674 1.00 27.75 194 THR A C 1
ATOM 1607 O O . THR A 1 194 ? -5.443 -26.038 33.939 1.00 25.12 194 THR A O 1
ATOM 1611 N N . PHE A 1 195 ? -6.464 -24.721 32.434 1.00 22.86 195 PHE A N 1
ATOM 1612 C CA . PHE A 1 195 ? -6.255 -25.710 31.388 1.00 22.51 195 PHE A CA 1
ATOM 1613 C C . PHE A 1 195 ? -4.949 -25.507 30.630 1.00 23.49 195 PHE A C 1
ATOM 1614 O O . PHE A 1 195 ? -4.436 -26.471 30.055 1.00 22.42 195 PHE A O 1
ATOM 1622 N N . GLY A 1 196 ? -4.379 -24.304 30.657 1.00 20.52 196 GLY A N 1
ATOM 1623 C CA . GLY A 1 196 ? -3.079 -24.095 30.035 1.00 21.26 196 GLY A CA 1
ATOM 1624 C C . GLY A 1 196 ? -3.053 -24.519 28.570 1.00 26.25 196 GLY A C 1
ATOM 1625 O O . GLY A 1 196 ? -3.953 -24.192 27.778 1.00 24.99 196 GLY A O 1
ATOM 1626 N N . SER A 1 197 ? -2.022 -25.291 28.207 1.00 22.35 197 SER A N 1
ATOM 1627 C CA . SER A 1 197 ? -1.807 -25.711 26.826 1.00 21.43 197 SER A CA 1
ATOM 1628 C C . SER A 1 197 ? -2.841 -26.716 26.341 1.00 24.63 197 SER A C 1
ATOM 1629 O O . SER A 1 197 ? -2.898 -26.977 25.134 1.00 26.17 197 SER A O 1
ATOM 1632 N N . SER A 1 198 ? -3.658 -27.285 27.231 1.00 22.42 198 SER A N 1
ATOM 1633 C CA . SER A 1 198 ? -4.703 -28.202 26.783 1.00 21.01 198 SER A CA 1
ATOM 1634 C C . SER A 1 198 ? -5.940 -27.492 26.219 1.00 23.60 198 SER A C 1
ATOM 1635 O O . SER A 1 198 ? -6.833 -28.151 25.674 1.00 22.16 198 SER A O 1
ATOM 1638 N N . ALA A 1 199 ? -6.026 -26.172 26.331 1.00 18.22 199 ALA A N 1
ATOM 1639 C CA . ALA A 1 199 ? -7.107 -25.421 25.705 1.00 16.46 199 ALA A CA 1
ATOM 1640 C C . ALA A 1 199 ? -6.493 -24.156 25.113 1.00 19.59 199 ALA A C 1
ATOM 1641 O O . ALA A 1 199 ? -6.799 -23.041 25.509 1.00 21.13 199 ALA A O 1
ATOM 1643 N N . GLN A 1 200 ? -5.578 -24.337 24.169 1.00 18.87 200 GLN A N 1
ATOM 1644 C CA . GLN A 1 200 ? -4.879 -23.223 23.544 1.00 23.07 200 GLN A CA 1
ATOM 1645 C C . GLN A 1 200 ? -5.341 -23.057 22.102 1.00 18.59 200 GLN A C 1
ATOM 1646 O O . GLN A 1 200 ? -5.969 -23.941 21.513 1.00 20.68 200 GLN A O 1
ATOM 1652 N N . ILE A 1 201 ? -5.002 -21.903 21.531 1.00 17.38 201 ILE A N 1
ATOM 1653 C CA . ILE A 1 201 ? -5.468 -21.543 20.202 1.00 18.44 201 ILE A CA 1
ATOM 1654 C C . ILE A 1 201 ? -4.478 -20.570 19.575 1.00 15.39 201 ILE A C 1
ATOM 1655 O O . ILE A 1 201 ? -3.826 -19.775 20.268 1.00 15.09 201 ILE A O 1
ATOM 1660 N N . PHE A 1 202 ? -4.341 -20.668 18.251 1.00 15.85 202 PHE A N 1
ATOM 1661 C CA . PHE A 1 202 ? -3.508 -19.761 17.481 1.00 15.99 202 PHE A CA 1
ATOM 1662 C C . PHE A 1 202 ? -4.278 -18.453 17.322 1.00 18.81 202 PHE A C 1
ATOM 1663 O O . PHE A 1 202 ? -5.351 -18.435 16.715 1.00 18.23 202 PHE A O 1
ATOM 1671 N N . ALA A 1 203 ? -3.752 -17.368 17.880 1.00 17.66 203 ALA A N 1
ATOM 1672 C CA . ALA A 1 203 ? -4.457 -16.090 17.909 1.00 14.67 203 ALA A CA 1
ATOM 1673 C C . ALA A 1 203 ? -3.745 -15.117 16.981 1.00 19.05 203 ALA A C 1
ATOM 1674 O O . ALA A 1 203 ? -2.552 -14.835 17.159 1.00 17.35 203 ALA A O 1
ATOM 1676 N N . ASN A 1 204 ? -4.480 -14.594 16.011 1.00 15.45 204 ASN A N 1
ATOM 1677 C CA . ASN A 1 204 ? -3.922 -13.751 14.960 1.00 16.95 204 ASN A CA 1
ATOM 1678 C C . ASN A 1 204 ? -4.518 -12.351 15.096 1.00 17.62 204 ASN A C 1
ATOM 1679 O O . ASN A 1 204 ? -5.686 -12.131 14.758 1.00 16.18 204 ASN A O 1
ATOM 1684 N N . ALA A 1 205 ? -3.723 -11.410 15.619 1.00 15.80 205 ALA A N 1
ATOM 1685 C CA . ALA A 1 205 ? -4.082 -9.996 15.618 1.00 17.24 205 ALA A CA 1
ATOM 1686 C C . ALA A 1 205 ? -3.603 -9.367 14.316 1.00 17.03 205 ALA A C 1
ATOM 1687 O O . ALA A 1 205 ? -2.397 -9.380 14.020 1.00 18.00 205 ALA A O 1
ATOM 1689 N N . PHE A 1 206 ? -4.533 -8.807 13.546 1.00 15.82 206 PHE A N 1
ATOM 1690 C CA . PHE A 1 206 ? -4.171 -8.251 12.253 1.00 15.83 206 PHE A CA 1
ATOM 1691 C C . PHE A 1 206 ? -3.238 -7.051 12.444 1.00 16.63 206 PHE A C 1
ATOM 1692 O O . PHE A 1 206 ? -3.260 -6.401 13.488 1.00 18.90 206 PHE A O 1
ATOM 1700 N N . PRO A 1 207 ? -2.411 -6.732 11.445 1.00 15.35 207 PRO A N 1
ATOM 1701 C CA . PRO A 1 207 ? -1.548 -5.532 11.568 1.00 16.32 207 PRO A CA 1
ATOM 1702 C C . PRO A 1 207 ? -2.297 -4.239 11.884 1.00 22.82 207 PRO A C 1
ATOM 1703 O O . PRO A 1 207 ? -1.787 -3.417 12.657 1.00 18.27 207 PRO A O 1
ATOM 1707 N N . GLY A 1 208 ? -3.496 -4.028 11.331 1.00 17.93 208 GLY A N 1
ATOM 1708 C CA . GLY A 1 208 ? -4.155 -2.758 11.612 1.00 19.72 208 GLY A CA 1
ATOM 1709 C C . GLY A 1 208 ? -5.671 -2.749 11.671 1.00 18.22 208 GLY A C 1
ATOM 1710 O O . GLY A 1 208 ? -6.261 -2.181 12.588 1.00 27.72 208 GLY A O 1
ATOM 1711 N N . HIS A 1 209 ? -6.307 -3.365 10.687 1.00 21.80 209 HIS A N 1
ATOM 1712 C CA . HIS A 1 209 ? -7.750 -3.281 10.477 1.00 21.66 209 HIS A CA 1
ATOM 1713 C C . HIS A 1 209 ? -8.115 -4.546 9.722 1.00 19.02 209 HIS A C 1
ATOM 1714 O O . HIS A 1 209 ? -7.235 -5.266 9.242 1.00 24.26 209 HIS A O 1
ATOM 1721 N N . TYR A 1 210 ? -9.411 -4.840 9.632 1.00 15.95 210 TYR A N 1
ATOM 1722 C CA . TYR A 1 210 ? -9.837 -6.045 8.933 1.00 14.20 210 TYR A CA 1
ATOM 1723 C C . TYR A 1 210 ? -10.227 -5.764 7.482 1.00 15.09 210 TYR A C 1
ATOM 1724 O O . TYR A 1 210 ? -10.955 -6.556 6.873 1.00 16.73 210 TYR A O 1
ATOM 1733 N N . GLY A 1 211 ? -9.712 -4.678 6.910 1.00 16.60 211 GLY A N 1
ATOM 1734 C CA . GLY A 1 211 ? -9.885 -4.349 5.515 1.00 15.16 211 GLY A CA 1
ATOM 1735 C C . GLY A 1 211 ? -8.675 -4.722 4.682 1.00 16.41 211 GLY A C 1
ATOM 1736 O O . GLY A 1 211 ? -7.673 -5.242 5.187 1.00 15.04 211 GLY A O 1
ATOM 1737 N N . PRO A 1 212 ? -8.753 -4.476 3.379 1.00 14.18 212 PRO A N 1
ATOM 1738 C CA . PRO A 1 212 ? -7.628 -4.801 2.487 1.00 12.25 212 PRO A CA 1
ATOM 1739 C C . PRO A 1 212 ? -6.540 -3.753 2.600 1.00 17.11 212 PRO A C 1
ATOM 1740 O O . PRO A 1 212 ? -6.781 -2.664 3.141 1.00 13.65 212 PRO A O 1
ATOM 1744 N N . PRO A 1 213 ? -5.347 -4.013 2.073 1.00 15.67 213 PRO A N 1
ATOM 1745 C CA . PRO A 1 213 ? -4.365 -2.926 1.974 1.00 18.96 213 PRO A CA 1
ATOM 1746 C C . PRO A 1 213 ? -4.930 -1.777 1.148 1.00 17.56 213 PRO A C 1
ATOM 1747 O O . PRO A 1 213 ? -5.859 -1.943 0.342 1.00 15.65 213 PRO A O 1
ATOM 1751 N N . ASN A 1 214 ? -4.364 -0.594 1.374 1.00 19.21 214 ASN A N 1
ATOM 1752 C CA A ASN A 1 214 ? -4.775 0.594 0.639 0.46 17.97 214 ASN A CA 1
ATOM 1753 C CA B ASN A 1 214 ? -4.768 0.593 0.634 0.54 17.96 214 ASN A CA 1
ATOM 1754 C C . ASN A 1 214 ? -4.753 0.336 -0.865 1.00 17.65 214 ASN A C 1
ATOM 1755 O O . ASN A 1 214 ? -3.772 -0.181 -1.412 1.00 19.00 214 ASN A O 1
ATOM 1764 N N . GLY A 1 215 ? -5.834 0.707 -1.530 1.00 14.53 215 GLY A N 1
ATOM 1765 C CA . GLY A 1 215 ? -5.954 0.508 -2.952 1.00 19.08 215 GLY A CA 1
ATOM 1766 C C . GLY A 1 215 ? -6.459 -0.858 -3.367 1.00 17.33 215 GLY A C 1
ATOM 1767 O O . GLY A 1 215 ? -6.502 -1.134 -4.569 1.00 15.08 215 GLY A O 1
ATOM 1768 N N . PHE A 1 216 ? -6.830 -1.729 -2.417 1.00 15.45 216 PHE A N 1
ATOM 1769 C CA . PHE A 1 216 ? -7.342 -3.058 -2.755 1.00 14.44 216 PHE A CA 1
ATOM 1770 C C . PHE A 1 216 ? -8.755 -3.288 -2.223 1.00 16.30 216 PHE A C 1
ATOM 1771 O O . PHE A 1 216 ? -9.170 -4.449 -2.028 1.00 12.34 216 PHE A O 1
ATOM 1779 N N . ASN A 1 217 ? -9.516 -2.207 -2.010 1.00 14.31 217 ASN A N 1
ATOM 1780 C CA . ASN A 1 217 ? -10.959 -2.312 -1.815 1.00 14.27 217 ASN A CA 1
ATOM 1781 C C . ASN A 1 217 ? -11.662 -2.160 -3.164 1.00 14.72 217 ASN A C 1
ATOM 1782 O O . ASN A 1 217 ? -11.537 -1.129 -3.851 1.00 12.01 217 ASN A O 1
ATOM 1787 N N . PHE A 1 218 ? -12.429 -3.178 -3.530 1.00 15.45 218 PHE A N 1
ATOM 1788 C CA . PHE A 1 218 ? -12.983 -3.311 -4.875 1.00 12.69 218 PHE A CA 1
ATOM 1789 C C . PHE A 1 218 ? -14.512 -3.279 -4.864 1.00 13.07 218 PHE A C 1
ATOM 1790 O O . PHE A 1 218 ? -15.158 -3.875 -5.723 1.00 11.55 218 PHE A O 1
ATOM 1798 N N . GLU A 1 219 ? -15.116 -2.583 -3.904 1.00 14.94 219 GLU A N 1
ATOM 1799 C CA . GLU A 1 219 ? -16.577 -2.540 -3.847 1.00 12.84 219 GLU A CA 1
ATOM 1800 C C . GLU A 1 219 ? -17.133 -1.773 -5.044 1.00 16.21 219 GLU A C 1
ATOM 1801 O O . GLU A 1 219 ? -16.559 -0.759 -5.479 1.00 16.27 219 GLU A O 1
ATOM 1807 N N . VAL A 1 220 ? -18.264 -2.260 -5.572 1.00 15.40 220 VAL A N 1
ATOM 1808 C CA . VAL A 1 220 ? -18.921 -1.619 -6.710 1.00 14.04 220 VAL A CA 1
ATOM 1809 C C . VAL A 1 220 ? -19.148 -0.130 -6.426 1.00 14.56 220 VAL A C 1
ATOM 1810 O O . VAL A 1 220 ? -19.543 0.257 -5.326 1.00 17.46 220 VAL A O 1
ATOM 1814 N N . ARG A 1 221 ? -18.864 0.701 -7.423 1.00 17.82 221 ARG A N 1
ATOM 1815 C CA . ARG A 1 221 ? -19.002 2.160 -7.435 1.00 19.60 221 ARG A CA 1
ATOM 1816 C C . ARG A 1 221 ? -17.889 2.882 -6.669 1.00 22.09 221 ARG A C 1
ATOM 1817 O O . ARG A 1 221 ? -17.917 4.121 -6.621 1.00 26.14 221 ARG A O 1
ATOM 1825 N N . ASN A 1 222 ? -16.913 2.175 -6.096 1.00 20.09 222 ASN A N 1
ATOM 1826 C CA . ASN A 1 222 ? -15.788 2.810 -5.427 1.00 23.91 222 ASN A CA 1
ATOM 1827 C C . ASN A 1 222 ? -14.740 3.278 -6.434 1.00 23.11 222 ASN A C 1
ATOM 1828 O O . ASN A 1 222 ? -14.700 2.835 -7.583 1.00 21.97 222 ASN A O 1
ATOM 1833 N N . ASN A 1 223 ? -13.878 4.196 -5.991 1.00 19.56 223 ASN A N 1
ATOM 1834 C CA . ASN A 1 223 ? -12.848 4.748 -6.875 1.00 25.51 223 ASN A CA 1
ATOM 1835 C C . ASN A 1 223 ? -11.526 3.978 -6.736 1.00 25.41 223 ASN A C 1
ATOM 1836 O O . ASN A 1 223 ? -10.491 4.526 -6.346 1.00 24.82 223 ASN A O 1
ATOM 1841 N N . PHE A 1 224 ? -11.564 2.688 -7.064 1.00 17.95 224 PHE A N 1
ATOM 1842 C CA . PHE A 1 224 ? -10.342 1.895 -7.110 1.00 16.08 224 PHE A CA 1
ATOM 1843 C C . PHE A 1 224 ? -9.791 1.884 -8.529 1.00 15.23 224 PHE A C 1
ATOM 1844 O O . PHE A 1 224 ? -10.458 2.303 -9.486 1.00 13.78 224 PHE A O 1
ATOM 1852 N N . VAL A 1 225 ? -8.567 1.376 -8.662 1.00 14.22 225 VAL A N 1
ATOM 1853 C CA . VAL A 1 225 ? -7.882 1.251 -9.946 1.00 16.14 225 VAL A CA 1
ATOM 1854 C C . VAL A 1 225 ? -8.116 -0.168 -10.452 1.00 15.29 225 VAL A C 1
ATOM 1855 O O . VAL A 1 225 ? -7.489 -1.115 -9.921 1.00 13.99 225 VAL A O 1
ATOM 1859 N N . PRO A 1 226 ? -8.971 -0.373 -11.460 1.00 13.49 226 PRO A N 1
ATOM 1860 C CA . PRO A 1 226 ? -9.143 -1.727 -11.995 1.00 16.06 226 PRO A CA 1
ATOM 1861 C C . PRO A 1 226 ? -7.893 -2.152 -12.739 1.00 14.18 226 PRO A C 1
ATOM 1862 O O . PRO A 1 226 ? -7.174 -1.342 -13.331 1.00 15.15 226 PRO A O 1
ATOM 1866 N N . LEU A 1 227 ? -7.621 -3.447 -12.691 1.00 11.29 227 LEU A N 1
ATOM 1867 C CA . LEU A 1 227 ? -6.485 -3.977 -13.414 1.00 14.81 227 LEU A CA 1
ATOM 1868 C C . LEU A 1 227 ? -6.902 -4.166 -14.869 1.00 17.25 227 LEU A C 1
ATOM 1869 O O . LEU A 1 227 ? -7.816 -4.948 -15.173 1.00 17.25 227 LEU A O 1
ATOM 1874 N N . GLN A 1 228 ? -6.235 -3.445 -15.756 1.00 15.23 228 GLN A N 1
ATOM 1875 C CA . GLN A 1 228 ? -6.627 -3.314 -17.147 1.00 14.62 228 GLN A CA 1
ATOM 1876 C C . GLN A 1 228 ? -5.609 -4.143 -17.920 1.00 19.01 228 GLN A C 1
ATOM 1877 O O . GLN A 1 228 ? -4.497 -3.671 -18.189 1.00 15.83 228 GLN A O 1
ATOM 1883 N N . ASP A 1 229 ? -5.971 -5.394 -18.252 1.00 14.44 229 ASP A N 1
ATOM 1884 C CA . ASP A 1 229 ? -5.022 -6.311 -18.881 1.00 16.72 229 ASP A CA 1
ATOM 1885 C C . ASP A 1 229 ? -5.387 -6.656 -20.323 1.00 23.63 229 ASP A C 1
ATOM 1886 O O . ASP A 1 229 ? -4.853 -7.622 -20.877 1.00 18.10 229 ASP A O 1
ATOM 1891 N N . ASP A 1 230 ? -6.276 -5.893 -20.942 1.00 14.14 230 ASP A N 1
ATOM 1892 C CA . ASP A 1 230 ? -6.692 -6.150 -22.316 1.00 16.36 230 ASP A CA 1
ATOM 1893 C C . ASP A 1 230 ? -5.899 -5.226 -23.238 1.00 14.74 230 ASP A C 1
ATOM 1894 O O . ASP A 1 230 ? -6.110 -4.006 -23.198 1.00 18.96 230 ASP A O 1
ATOM 1899 N N . PRO A 1 231 ? -5.005 -5.745 -24.092 1.00 17.61 231 PRO A N 1
ATOM 1900 C CA . PRO A 1 231 ? -4.219 -4.858 -24.970 1.00 19.09 231 PRO A CA 1
ATOM 1901 C C . PRO A 1 231 ? -5.017 -4.277 -26.121 1.00 20.83 231 PRO A C 1
ATOM 1902 O O . PRO A 1 231 ? -4.478 -3.450 -26.874 1.00 18.22 231 PRO A O 1
ATOM 1906 N N . ARG A 1 232 ? -6.274 -4.687 -26.302 1.00 16.12 232 ARG A N 1
ATOM 1907 C CA A ARG A 1 232 ? -7.145 -4.006 -27.250 0.51 20.15 232 ARG A CA 1
ATOM 1908 C CA B ARG A 1 232 ? -7.133 -4.001 -27.254 0.49 20.15 232 ARG A CA 1
ATOM 1909 C C . ARG A 1 232 ? -7.744 -2.734 -26.672 1.00 20.22 232 ARG A C 1
ATOM 1910 O O . ARG A 1 232 ? -8.412 -1.992 -27.400 1.00 20.53 232 ARG A O 1
ATOM 1925 N N . LEU A 1 233 ? -7.519 -2.462 -25.388 1.00 17.49 233 LEU A N 1
ATOM 1926 C CA . LEU A 1 233 ? -7.997 -1.249 -24.743 1.00 17.91 233 LEU A CA 1
ATOM 1927 C C . LEU A 1 233 ? -6.805 -0.389 -24.344 1.00 18.58 233 LEU A C 1
ATOM 1928 O O . LEU A 1 233 ? -5.710 -0.903 -24.085 1.00 18.95 233 LEU A O 1
ATOM 1933 N N . PHE A 1 234 ? -7.020 0.923 -24.283 1.00 16.31 234 PHE A N 1
ATOM 1934 C CA . PHE A 1 234 ? -5.953 1.812 -23.851 1.00 21.52 234 PHE A CA 1
ATOM 1935 C C . PHE A 1 234 ? -5.659 1.611 -22.366 1.00 20.03 234 PHE A C 1
ATOM 1936 O O . PHE A 1 234 ? -6.506 1.142 -21.589 1.00 18.20 234 PHE A O 1
ATOM 1944 N N . ASP A 1 235 ? -4.449 2.003 -21.978 1.00 16.36 235 ASP A N 1
ATOM 1945 C CA . ASP A 1 235 ? -4.050 2.130 -20.578 1.00 16.50 235 ASP A CA 1
ATOM 1946 C C . ASP A 1 235 ? -4.047 0.782 -19.849 1.00 19.15 235 ASP A C 1
ATOM 1947 O O . ASP A 1 235 ? -4.662 0.626 -18.794 1.00 17.85 235 ASP A O 1
ATOM 1952 N N . THR A 1 236 ? -3.335 -0.198 -20.412 1.00 15.62 236 THR A N 1
ATOM 1953 C CA . THR A 1 236 ? -3.031 -1.389 -19.626 1.00 15.89 236 THR A CA 1
ATOM 1954 C C . THR A 1 236 ? -2.161 -0.986 -18.442 1.00 20.79 236 THR A C 1
ATOM 1955 O O . THR A 1 236 ? -1.389 -0.033 -18.513 1.00 16.18 236 THR A O 1
ATOM 1959 N N . ASN A 1 237 ? -2.326 -1.679 -17.317 1.00 17.07 237 ASN A N 1
ATOM 1960 C CA . ASN A 1 237 ? -1.561 -1.300 -16.141 1.00 11.59 237 ASN A CA 1
ATOM 1961 C C . ASN A 1 237 ? -1.146 -2.519 -15.319 1.00 17.22 237 ASN A C 1
ATOM 1962 O O . ASN A 1 237 ? -1.021 -2.421 -14.092 1.00 14.76 237 ASN A O 1
ATOM 1967 N N . VAL A 1 238 ? -0.937 -3.668 -15.983 1.00 16.99 238 VAL A N 1
ATOM 1968 C CA . VAL A 1 238 ? -0.655 -4.924 -15.277 1.00 16.61 238 VAL A CA 1
ATOM 1969 C C . VAL A 1 238 ? 0.568 -4.785 -14.374 1.00 17.88 238 VAL A C 1
ATOM 1970 O O . VAL A 1 238 ? 0.523 -5.122 -13.182 1.00 19.18 238 VAL A O 1
ATOM 1974 N N . GLU A 1 239 ? 1.680 -4.289 -14.929 1.00 17.08 239 GLU A N 1
ATOM 1975 C CA . GLU A 1 239 ? 2.918 -4.226 -14.153 1.00 20.03 239 GLU A CA 1
ATOM 1976 C C . GLU A 1 239 ? 2.748 -3.345 -12.927 1.00 17.25 239 GLU A C 1
ATOM 1977 O O . GLU A 1 239 ? 3.224 -3.684 -11.836 1.00 15.72 239 GLU A O 1
ATOM 1983 N N . GLU A 1 240 ? 2.059 -2.213 -13.078 1.00 18.40 240 GLU A N 1
ATOM 1984 C CA . GLU A 1 240 ? 1.849 -1.319 -11.942 1.00 16.18 240 GLU A CA 1
ATOM 1985 C C . GLU A 1 240 ? 1.049 -1.994 -10.825 1.00 16.04 240 GLU A C 1
ATOM 1986 O O . GLU A 1 240 ? 1.408 -1.904 -9.646 1.00 13.20 240 GLU A O 1
ATOM 1992 N N . ARG A 1 241 ? -0.069 -2.641 -11.167 1.00 14.64 241 ARG A N 1
ATOM 1993 C CA . ARG A 1 241 ? -0.870 -3.288 -10.128 1.00 15.89 241 ARG A CA 1
ATOM 1994 C C . ARG A 1 241 ? -0.132 -4.469 -9.494 1.00 13.45 241 ARG A C 1
ATOM 1995 O O . ARG A 1 241 ? -0.266 -4.712 -8.292 1.00 14.08 241 ARG A O 1
ATOM 2003 N N . VAL A 1 242 ? 0.622 -5.236 -10.284 1.00 14.91 242 VAL A N 1
ATOM 2004 C CA . VAL A 1 242 ? 1.421 -6.311 -9.683 1.00 16.08 242 VAL A CA 1
ATOM 2005 C C . VAL A 1 242 ? 2.405 -5.731 -8.671 1.00 15.74 242 VAL A C 1
ATOM 2006 O O . VAL A 1 242 ? 2.563 -6.250 -7.555 1.00 14.45 242 VAL A O 1
ATOM 2010 N N . GLN A 1 243 ? 3.043 -4.612 -9.016 1.00 15.61 243 GLN A N 1
ATOM 2011 C CA . GLN A 1 243 ? 3.995 -4.011 -8.077 1.00 16.92 243 GLN A CA 1
ATOM 2012 C C . GLN A 1 243 ? 3.281 -3.429 -6.858 1.00 17.43 243 GLN A C 1
ATOM 2013 O O . GLN A 1 243 ? 3.779 -3.549 -5.724 1.00 15.02 243 GLN A O 1
ATOM 2019 N N . ASN A 1 244 ? 2.109 -2.804 -7.064 1.00 14.45 244 ASN A N 1
ATOM 2020 C CA . ASN A 1 244 ? 1.288 -2.349 -5.938 1.00 14.33 244 ASN A CA 1
ATOM 2021 C C . ASN A 1 244 ? 1.070 -3.491 -4.957 1.00 12.80 244 ASN A C 1
ATOM 2022 O O . ASN A 1 244 ? 1.151 -3.325 -3.728 1.00 15.06 244 ASN A O 1
ATOM 2027 N N . PHE A 1 245 ? 0.723 -4.648 -5.505 1.00 17.20 245 PHE A N 1
ATOM 2028 C CA . PHE A 1 245 ? 0.433 -5.827 -4.697 1.00 14.45 245 PHE A CA 1
ATOM 2029 C C . PHE A 1 245 ? 1.676 -6.285 -3.942 1.00 13.64 245 PHE A C 1
ATOM 2030 O O . PHE A 1 245 ? 1.634 -6.540 -2.728 1.00 12.15 245 PHE A O 1
ATOM 2038 N N . ILE A 1 246 ? 2.798 -6.395 -4.653 1.00 15.19 246 ILE A N 1
ATOM 2039 C CA . ILE A 1 246 ? 4.030 -6.882 -4.038 1.00 14.82 246 ILE A CA 1
ATOM 2040 C C . ILE A 1 246 ? 4.455 -5.963 -2.911 1.00 16.13 246 ILE A C 1
ATOM 2041 O O . ILE A 1 246 ? 4.882 -6.425 -1.846 1.00 14.93 246 ILE A O 1
ATOM 2046 N N . ASP A 1 247 ? 4.340 -4.647 -3.129 1.00 15.64 247 ASP A N 1
ATOM 2047 C CA . ASP A 1 247 ? 4.758 -3.658 -2.135 1.00 22.57 247 ASP A CA 1
ATOM 2048 C C . ASP A 1 247 ? 3.964 -3.791 -0.843 1.00 20.03 247 ASP A C 1
ATOM 2049 O O . ASP A 1 247 ? 4.528 -3.751 0.261 1.00 16.41 247 ASP A O 1
ATOM 2054 N N . ALA A 1 248 ? 2.644 -3.915 -0.959 1.00 15.55 248 ALA A N 1
ATOM 2055 C CA . ALA A 1 248 ? 1.828 -4.110 0.226 1.00 15.23 248 ALA A CA 1
ATOM 2056 C C . ALA A 1 248 ? 2.206 -5.411 0.935 1.00 14.97 248 ALA A C 1
ATOM 2057 O O . ALA A 1 248 ? 2.278 -5.452 2.167 1.00 14.58 248 ALA A O 1
ATOM 2059 N N . ALA A 1 249 ? 2.456 -6.480 0.166 1.00 12.84 249 ALA A N 1
ATOM 2060 C CA . ALA A 1 249 ? 2.814 -7.775 0.759 1.00 16.42 249 ALA A CA 1
ATOM 2061 C C . ALA A 1 249 ? 4.152 -7.708 1.504 1.00 15.04 249 ALA A C 1
ATOM 2062 O O . ALA A 1 249 ? 4.279 -8.223 2.621 1.00 16.97 249 ALA A O 1
ATOM 2064 N N . LEU A 1 250 ? 5.164 -7.070 0.905 1.00 17.11 250 LEU A N 1
ATOM 2065 C CA . LEU A 1 250 ? 6.465 -6.969 1.573 1.00 16.84 250 LEU A CA 1
ATOM 2066 C C . LEU A 1 250 ? 6.353 -6.210 2.886 1.00 20.73 250 LEU A C 1
ATOM 2067 O O . LEU A 1 250 ? 6.972 -6.596 3.892 1.00 19.05 250 LEU A O 1
ATOM 2072 N N . THR A 1 251 ? 5.577 -5.119 2.898 1.00 16.79 251 THR A N 1
ATOM 2073 C CA . THR A 1 251 ? 5.418 -4.354 4.133 1.00 19.25 251 THR A CA 1
ATOM 2074 C C . THR A 1 251 ? 4.847 -5.220 5.251 1.00 18.81 251 THR A C 1
ATOM 2075 O O . THR A 1 251 ? 5.309 -5.165 6.400 1.00 20.41 251 THR A O 1
ATOM 2079 N N . GLN A 1 252 ? 3.820 -6.011 4.939 1.00 15.69 252 GLN A N 1
ATOM 2080 C CA . GLN A 1 252 ? 3.218 -6.875 5.952 1.00 14.43 252 GLN A CA 1
ATOM 2081 C C . GLN A 1 252 ? 4.156 -8.021 6.331 1.00 17.49 252 GLN A C 1
ATOM 2082 O O . GLN A 1 252 ? 4.231 -8.414 7.504 1.00 17.30 252 GLN A O 1
ATOM 2088 N N . ALA A 1 253 ? 4.872 -8.581 5.355 1.00 15.53 253 ALA A N 1
ATOM 2089 C CA . ALA A 1 253 ? 5.831 -9.641 5.679 1.00 19.20 253 ALA A CA 1
ATOM 2090 C C . ALA A 1 253 ? 6.886 -9.172 6.689 1.00 18.03 253 ALA A C 1
ATOM 2091 O O . ALA A 1 253 ? 7.348 -9.974 7.511 1.00 18.39 253 ALA A O 1
ATOM 2093 N N . LYS A 1 254 ? 7.229 -7.875 6.700 1.00 17.34 254 LYS A N 1
ATOM 2094 C CA . LYS A 1 254 ? 8.245 -7.380 7.636 1.00 19.10 254 LYS A CA 1
ATOM 2095 C C . LYS A 1 254 ? 7.815 -7.467 9.096 1.00 19.72 254 LYS A C 1
ATOM 2096 O O . LYS A 1 254 ? 8.672 -7.361 9.978 1.00 22.94 254 LYS A O 1
ATOM 2102 N N . ILE A 1 255 ? 6.520 -7.634 9.374 1.00 18.74 255 ILE A N 1
ATOM 2103 C CA . ILE A 1 255 ? 6.025 -7.714 10.742 1.00 19.48 255 ILE A CA 1
ATOM 2104 C C . ILE A 1 255 ? 5.311 -9.036 11.025 1.00 22.70 255 ILE A C 1
ATOM 2105 O O . ILE A 1 255 ? 4.568 -9.114 11.991 1.00 22.13 255 ILE A O 1
ATOM 2110 N N . THR A 1 256 ? 5.559 -10.093 10.220 1.00 20.06 256 THR A N 1
ATOM 2111 C CA . THR A 1 256 ? 4.862 -11.373 10.315 1.00 18.36 256 THR A CA 1
ATOM 2112 C C . THR A 1 256 ? 5.846 -12.544 10.244 1.00 20.37 256 THR A C 1
ATOM 2113 O O . THR A 1 256 ? 6.744 -12.555 9.399 1.00 20.25 256 THR A O 1
ATOM 2117 N N . ARG A 1 257 ? 5.655 -13.557 11.092 1.00 16.65 257 ARG A N 1
ATOM 2118 C CA . ARG A 1 257 ? 6.506 -14.743 11.003 1.00 18.67 257 ARG A CA 1
ATOM 2119 C C . ARG A 1 257 ? 6.037 -15.695 9.900 1.00 20.01 257 ARG A C 1
ATOM 2120 O O . ARG A 1 257 ? 4.847 -15.784 9.587 1.00 18.46 257 ARG A O 1
ATOM 2128 N N . THR A 1 258 ? 6.999 -16.436 9.332 1.00 17.11 258 THR A N 1
ATOM 2129 C CA . THR A 1 258 ? 6.802 -17.425 8.262 1.00 18.44 258 THR A CA 1
ATOM 2130 C C . THR A 1 258 ? 6.596 -16.751 6.914 1.00 17.82 258 THR A C 1
ATOM 2131 O O . THR A 1 258 ? 6.478 -15.528 6.836 1.00 17.62 258 THR A O 1
ATOM 2135 N N . ASN A 1 259 ? 6.587 -17.546 5.851 1.00 14.86 259 ASN A N 1
ATOM 2136 C CA . ASN A 1 259 ? 6.334 -17.047 4.504 1.00 16.48 259 ASN A CA 1
ATOM 2137 C C . ASN A 1 259 ? 4.843 -17.033 4.152 1.00 14.90 259 ASN A C 1
ATOM 2138 O O . ASN A 1 259 ? 4.494 -17.174 2.965 1.00 17.31 259 ASN A O 1
ATOM 2143 N N . HIS A 1 260 ? 3.962 -16.890 5.149 1.00 14.72 260 HIS A N 1
ATOM 2144 C CA . HIS A 1 260 ? 2.518 -16.794 4.936 1.00 16.06 260 HIS A CA 1
ATOM 2145 C C . HIS A 1 260 ? 1.958 -15.563 5.628 1.00 14.77 260 HIS A C 1
ATOM 2146 O O . HIS A 1 260 ? 2.100 -15.413 6.850 1.00 15.25 260 HIS A O 1
ATOM 2153 N N . ILE A 1 261 ? 1.306 -14.693 4.847 1.00 13.96 261 ILE A N 1
ATOM 2154 C CA . ILE A 1 261 ? 0.532 -13.581 5.377 1.00 15.31 261 ILE A CA 1
ATOM 2155 C C . ILE A 1 261 ? -0.897 -13.682 4.846 1.00 15.97 261 ILE A C 1
ATOM 2156 O O . ILE A 1 261 ? -1.170 -14.333 3.826 1.00 14.36 261 ILE A O 1
ATOM 2161 N N . MET A 1 262 ? -1.812 -12.988 5.536 1.00 15.62 262 MET A N 1
ATOM 2162 C CA . MET A 1 262 ? -3.234 -13.010 5.207 1.00 15.08 262 MET A CA 1
ATOM 2163 C C . MET A 1 262 ? -3.738 -11.596 4.936 1.00 14.28 262 MET A C 1
ATOM 2164 O O . MET A 1 262 ? -3.452 -10.674 5.709 1.00 13.34 262 MET A O 1
ATOM 2169 N N . TRP A 1 263 ? -4.468 -11.433 3.830 1.00 11.60 263 TRP A N 1
ATOM 2170 C CA . TRP A 1 263 ? -5.184 -10.212 3.496 1.00 12.79 263 TRP A CA 1
ATOM 2171 C C . TRP A 1 263 ? -6.667 -10.464 3.747 1.00 16.17 263 TRP A C 1
ATOM 2172 O O . TRP A 1 263 ? -7.235 -11.430 3.226 1.00 14.87 263 TRP A O 1
ATOM 2183 N N . THR A 1 264 ? -7.274 -9.626 4.573 1.00 13.75 264 THR A N 1
ATOM 2184 C CA . THR A 1 264 ? -8.714 -9.687 4.838 1.00 14.47 264 THR A CA 1
ATOM 2185 C C . THR A 1 264 ? -9.377 -8.846 3.749 1.00 15.54 264 THR A C 1
ATOM 2186 O O . THR A 1 264 ? -9.483 -7.631 3.859 1.00 13.31 264 THR A O 1
ATOM 2190 N N . MET A 1 265 ? -9.763 -9.500 2.645 1.00 11.36 265 MET A N 1
ATOM 2191 C CA . MET A 1 265 ? -10.259 -8.799 1.454 1.00 13.67 265 MET A CA 1
ATOM 2192 C C . MET A 1 265 ? -11.759 -8.527 1.607 1.00 14.21 265 MET A C 1
ATOM 2193 O O . MET A 1 265 ? -12.609 -9.189 1.013 1.00 14.40 265 MET A O 1
ATOM 2198 N N . GLY A 1 266 ? -12.075 -7.530 2.419 1.00 12.70 266 GLY A N 1
ATOM 2199 C CA . GLY A 1 266 ? -13.450 -7.086 2.607 1.00 13.51 266 GLY A CA 1
ATOM 2200 C C . GLY A 1 266 ? -13.494 -6.039 3.701 1.00 15.42 266 GLY A C 1
ATOM 2201 O O . GLY A 1 266 ? -12.462 -5.611 4.214 1.00 15.16 266 GLY A O 1
ATOM 2202 N N . ASP A 1 267 ? -14.708 -5.635 4.056 1.00 14.01 267 ASP A N 1
ATOM 2203 C CA . ASP A 1 267 ? -14.926 -4.633 5.097 1.00 17.39 267 ASP A CA 1
ATOM 2204 C C . ASP A 1 267 ? -16.408 -4.674 5.482 1.00 17.22 267 ASP A C 1
ATOM 2205 O O . ASP A 1 267 ? -17.134 -5.598 5.101 1.00 12.49 267 ASP A O 1
ATOM 2210 N N . ASP A 1 268 ? -16.866 -3.672 6.240 1.00 14.86 268 ASP A N 1
ATOM 2211 C CA . ASP A 1 268 ? -18.274 -3.616 6.665 1.00 14.48 268 ASP A CA 1
ATOM 2212 C C . ASP A 1 268 ? -19.224 -3.688 5.476 1.00 16.14 268 ASP A C 1
ATOM 2213 O O . ASP A 1 268 ? -19.186 -2.826 4.598 1.00 16.91 268 ASP A O 1
ATOM 2218 N N . PHE A 1 269 ? -20.071 -4.730 5.449 1.00 14.31 269 PHE A N 1
ATOM 2219 C CA . PHE A 1 269 ? -21.167 -4.853 4.486 1.00 12.76 269 PHE A CA 1
ATOM 2220 C C . PHE A 1 269 ? -20.688 -4.745 3.039 1.00 15.38 269 PHE A C 1
ATOM 2221 O O . PHE A 1 269 ? -21.450 -4.350 2.143 1.00 15.39 269 PHE A O 1
ATOM 2229 N N . GLN A 1 270 ? -19.438 -5.133 2.787 1.00 12.60 270 GLN A N 1
ATOM 2230 C CA . GLN A 1 270 ? -18.936 -5.163 1.426 1.00 13.29 270 GLN A CA 1
ATOM 2231 C C . GLN A 1 270 ? -19.452 -6.415 0.706 1.00 13.02 270 GLN A C 1
ATOM 2232 O O . GLN A 1 270 ? -20.119 -7.275 1.290 1.00 15.34 270 GLN A O 1
ATOM 2238 N N . TYR A 1 271 ? -19.147 -6.504 -0.593 1.00 14.03 271 TYR A N 1
ATOM 2239 C CA . TYR A 1 271 ? -19.591 -7.582 -1.483 1.00 13.90 271 TYR A CA 1
ATOM 2240 C C . TYR A 1 271 ? -21.076 -7.473 -1.828 1.00 17.18 271 TYR A C 1
ATOM 2241 O O . TYR A 1 271 ? -21.726 -8.473 -2.143 1.00 14.10 271 TYR A O 1
ATOM 2250 N N . GLN A 1 272 ? -21.636 -6.262 -1.809 1.00 13.34 272 GLN A N 1
ATOM 2251 C CA . GLN A 1 272 ? -22.985 -6.112 -2.352 1.00 15.24 272 GLN A CA 1
ATOM 2252 C C . GLN A 1 272 ? -23.049 -6.605 -3.792 1.00 14.52 272 GLN A C 1
ATOM 2253 O O . GLN A 1 272 ? -24.034 -7.231 -4.195 1.00 14.33 272 GLN A O 1
ATOM 2259 N N . TYR A 1 273 ? -21.992 -6.371 -4.565 1.00 10.71 273 TYR A N 1
ATOM 2260 C CA . TYR A 1 273 ? -21.814 -6.963 -5.891 1.00 13.94 273 TYR A CA 1
ATOM 2261 C C . TYR A 1 273 ? -20.485 -7.703 -5.827 1.00 10.97 273 TYR A C 1
ATOM 2262 O O . TYR A 1 273 ? -19.427 -7.117 -6.096 1.00 13.01 273 TYR A O 1
ATOM 2271 N N . ALA A 1 274 ? -20.547 -8.975 -5.433 1.00 11.54 274 ALA A N 1
ATOM 2272 C CA . ALA A 1 274 ? -19.337 -9.753 -5.187 1.00 12.65 274 ALA A CA 1
ATOM 2273 C C . ALA A 1 274 ? -18.393 -9.743 -6.387 1.00 15.34 274 ALA A C 1
ATOM 2274 O O . ALA A 1 274 ? -17.166 -9.727 -6.222 1.00 13.41 274 ALA A O 1
ATOM 2276 N N . GLU A 1 275 ? -18.945 -9.804 -7.605 1.00 13.60 275 GLU A N 1
ATOM 2277 C CA . GLU A 1 275 ? -18.081 -9.981 -8.772 1.00 15.20 275 GLU A CA 1
ATOM 2278 C C . GLU A 1 275 ? -17.106 -8.816 -8.927 1.00 13.33 275 GLU A C 1
ATOM 2279 O O . GLU A 1 275 ? -16.019 -8.985 -9.488 1.00 14.03 275 GLU A O 1
ATOM 2285 N N . SER A 1 276 ? -17.458 -7.629 -8.432 1.00 13.89 276 SER A N 1
ATOM 2286 C CA . SER A 1 276 ? -16.504 -6.528 -8.503 1.00 9.47 276 SER A CA 1
ATOM 2287 C C . SER A 1 276 ? -15.194 -6.896 -7.809 1.00 15.21 276 SER A C 1
ATOM 2288 O O . SER A 1 276 ? -14.105 -6.589 -8.309 1.00 14.73 276 SER A O 1
ATOM 2291 N N . TRP A 1 277 ? -15.282 -7.582 -6.665 1.00 12.56 277 TRP A N 1
ATOM 2292 C CA . TRP A 1 277 ? -14.090 -7.991 -5.932 1.00 13.62 277 TRP A CA 1
ATOM 2293 C C . TRP A 1 277 ? -13.419 -9.180 -6.601 1.00 11.46 277 TRP A C 1
ATOM 2294 O O . TRP A 1 277 ? -12.197 -9.204 -6.751 1.00 9.65 277 TRP A O 1
ATOM 2305 N N . PHE A 1 278 ? -14.205 -10.198 -6.962 1.00 11.90 278 PHE A N 1
ATOM 2306 C CA . PHE A 1 278 ? -13.601 -11.412 -7.491 1.00 12.35 278 PHE A CA 1
ATOM 2307 C C . PHE A 1 278 ? -12.963 -11.188 -8.856 1.00 13.19 278 PHE A C 1
ATOM 2308 O O . PHE A 1 278 ? -11.976 -11.859 -9.186 1.00 14.56 278 PHE A O 1
ATOM 2316 N N . LYS A 1 279 ? -13.492 -10.260 -9.663 1.00 12.46 279 LYS A N 1
ATOM 2317 C CA . LYS A 1 279 ? -12.823 -9.930 -10.915 1.00 11.40 279 LYS A CA 1
ATOM 2318 C C . LYS A 1 279 ? -11.393 -9.477 -10.643 1.00 14.60 279 LYS A C 1
ATOM 2319 O O . LYS A 1 279 ? -10.447 -9.980 -11.258 1.00 14.34 279 LYS A O 1
ATOM 2325 N N . GLN A 1 280 ? -11.215 -8.531 -9.705 1.00 13.64 280 GLN A N 1
ATOM 2326 C CA . GLN A 1 280 ? -9.882 -7.989 -9.433 1.00 12.40 280 GLN A CA 1
ATOM 2327 C C . GLN A 1 280 ? -8.989 -9.049 -8.796 1.00 17.70 280 GLN A C 1
ATOM 2328 O O . GLN A 1 280 ? -7.809 -9.164 -9.135 1.00 14.42 280 GLN A O 1
ATOM 2334 N N . MET A 1 281 ? -9.543 -9.861 -7.905 1.00 12.22 281 MET A N 1
ATOM 2335 C CA . MET A 1 281 ? -8.704 -10.865 -7.261 1.00 11.49 281 MET A CA 1
ATOM 2336 C C . MET A 1 281 ? -8.312 -11.962 -8.255 1.00 13.73 281 MET A C 1
ATOM 2337 O O . MET A 1 281 ? -7.181 -12.457 -8.215 1.00 13.77 281 MET A O 1
ATOM 2342 N N . ASP A 1 282 ? -9.235 -12.362 -9.140 1.00 12.81 282 ASP A N 1
ATOM 2343 C CA . ASP A 1 282 ? -8.874 -13.281 -10.222 1.00 12.01 282 ASP A CA 1
ATOM 2344 C C . ASP A 1 282 ? -7.659 -12.756 -10.987 1.00 16.32 282 ASP A C 1
ATOM 2345 O O . ASP A 1 282 ? -6.684 -13.482 -11.227 1.00 13.13 282 ASP A O 1
ATOM 2350 N N . LYS A 1 283 ? -7.724 -11.495 -11.413 1.00 11.50 283 LYS A N 1
ATOM 2351 C CA . LYS A 1 283 ? -6.648 -10.938 -12.232 1.00 12.55 283 LYS A CA 1
ATOM 2352 C C . LYS A 1 283 ? -5.350 -10.807 -11.451 1.00 13.95 283 LYS A C 1
ATOM 2353 O O . LYS A 1 283 ? -4.271 -11.077 -11.990 1.00 12.67 283 LYS A O 1
ATOM 2359 N N . LEU A 1 284 ? -5.435 -10.377 -10.187 1.00 11.43 284 LEU A N 1
ATOM 2360 C CA . LEU A 1 284 ? -4.242 -10.243 -9.361 1.00 15.03 284 LEU A CA 1
ATOM 2361 C C . LEU A 1 284 ? -3.582 -11.596 -9.132 1.00 15.12 284 LEU A C 1
ATOM 2362 O O . LEU A 1 284 ? -2.371 -11.732 -9.272 1.00 15.40 284 LEU A O 1
ATOM 2367 N N . ILE A 1 285 ? -4.354 -12.608 -8.759 1.00 12.41 285 ILE A N 1
ATOM 2368 C CA . ILE A 1 285 ? -3.750 -13.937 -8.582 1.00 13.38 285 ILE A CA 1
ATOM 2369 C C . ILE A 1 285 ? -3.012 -14.370 -9.854 1.00 16.48 285 ILE A C 1
ATOM 2370 O O . ILE A 1 285 ? -1.840 -14.786 -9.819 1.00 14.87 285 ILE A O 1
ATOM 2375 N N . HIS A 1 286 ? -3.696 -14.272 -10.996 1.00 12.46 286 HIS A N 1
ATOM 2376 C CA . HIS A 1 286 ? -3.131 -14.674 -12.275 1.00 14.84 286 HIS A CA 1
ATOM 2377 C C . HIS A 1 286 ? -1.824 -13.946 -12.568 1.00 15.12 286 HIS A C 1
ATOM 2378 O O . HIS A 1 286 ? -0.774 -14.572 -12.775 1.00 17.81 286 HIS A O 1
ATOM 2385 N N . HIS A 1 287 ? -1.857 -12.611 -12.550 1.00 15.31 287 HIS A N 1
ATOM 2386 C CA . HIS A 1 287 ? -0.709 -11.841 -13.004 1.00 17.73 287 HIS A CA 1
ATOM 2387 C C . HIS A 1 287 ? 0.395 -11.773 -11.960 1.00 16.55 287 HIS A C 1
ATOM 2388 O O . HIS A 1 287 ? 1.580 -11.755 -12.326 1.00 15.24 287 HIS A O 1
ATOM 2395 N N . VAL A 1 288 ? 0.044 -11.722 -10.671 1.00 13.44 288 VAL A N 1
ATOM 2396 C CA . VAL A 1 288 ? 1.069 -11.756 -9.636 1.00 16.03 288 VAL A CA 1
ATOM 2397 C C . VAL A 1 288 ? 1.856 -13.061 -9.718 1.00 17.32 288 VAL A C 1
ATOM 2398 O O . VAL A 1 288 ? 3.085 -13.074 -9.596 1.00 15.39 288 VAL A O 1
ATOM 2402 N N . ASN A 1 289 ? 1.167 -14.168 -9.965 1.00 13.46 289 ASN A N 1
ATOM 2403 C CA . ASN A 1 289 ? 1.844 -15.466 -9.978 1.00 15.73 289 ASN A CA 1
ATOM 2404 C C . ASN A 1 289 ? 2.646 -15.669 -11.262 1.00 18.67 289 ASN A C 1
ATOM 2405 O O . ASN A 1 289 ? 3.722 -16.277 -11.222 1.00 19.73 289 ASN A O 1
ATOM 2410 N N . LYS A 1 290 ? 2.139 -15.178 -12.401 1.00 15.11 290 LYS A N 1
ATOM 2411 C CA . LYS A 1 290 ? 2.944 -15.154 -13.628 1.00 17.64 290 LYS A CA 1
ATOM 2412 C C . LYS A 1 290 ? 4.232 -14.387 -13.398 1.00 20.76 290 LYS A C 1
ATOM 2413 O O . LYS A 1 290 ? 5.302 -14.779 -13.882 1.00 17.18 290 LYS A O 1
ATOM 2419 N N . ASP A 1 291 ? 4.140 -13.285 -12.651 1.00 14.27 291 ASP A N 1
ATOM 2420 C CA . ASP A 1 291 ? 5.314 -12.493 -12.327 1.00 17.68 291 ASP A CA 1
ATOM 2421 C C . ASP A 1 291 ? 6.328 -13.306 -11.523 1.00 23.30 291 ASP A C 1
ATOM 2422 O O . ASP A 1 291 ? 7.534 -13.235 -11.781 1.00 24.50 291 ASP A O 1
ATOM 2427 N N . GLY A 1 292 ? 5.863 -14.060 -10.530 1.00 19.55 292 GLY A N 1
ATOM 2428 C CA . GLY A 1 292 ? 6.700 -15.019 -9.842 1.00 22.70 292 GLY A CA 1
ATOM 2429 C C . GLY A 1 292 ? 7.450 -14.520 -8.619 1.00 23.81 292 GLY A C 1
ATOM 2430 O O . GLY A 1 292 ? 8.016 -15.344 -7.895 1.00 25.55 292 GLY A O 1
ATOM 2431 N N . ARG A 1 293 ? 7.485 -13.210 -8.353 1.00 17.40 293 ARG A N 1
ATOM 2432 C CA . ARG A 1 293 ? 8.229 -12.744 -7.183 1.00 19.21 293 ARG A CA 1
ATOM 2433 C C . ARG A 1 293 ? 7.559 -13.157 -5.871 1.00 22.23 293 ARG A C 1
ATOM 2434 O O . ARG A 1 293 ? 8.241 -13.598 -4.936 1.00 18.72 293 ARG A O 1
ATOM 2442 N N . VAL A 1 294 ? 6.235 -13.010 -5.768 1.00 16.20 294 VAL A N 1
ATOM 2443 C CA . VAL A 1 294 ? 5.480 -13.545 -4.645 1.00 16.20 294 VAL A CA 1
ATOM 2444 C C . VAL A 1 294 ? 4.377 -14.446 -5.195 1.00 13.17 294 VAL A C 1
ATOM 2445 O O . VAL A 1 294 ? 4.189 -14.557 -6.403 1.00 16.42 294 VAL A O 1
ATOM 2449 N N . ASN A 1 295 ? 3.633 -15.083 -4.291 1.00 16.13 295 ASN A N 1
ATOM 2450 C CA . ASN A 1 295 ? 2.604 -16.056 -4.663 1.00 15.90 295 ASN A CA 1
ATOM 2451 C C . ASN A 1 295 ? 1.295 -15.646 -4.011 1.00 17.11 295 ASN A C 1
ATOM 2452 O O . ASN A 1 295 ? 1.272 -15.350 -2.813 1.00 18.89 295 ASN A O 1
ATOM 2457 N N . ALA A 1 296 ? 0.218 -15.596 -4.798 1.00 15.06 296 ALA A N 1
ATOM 2458 C CA . ALA A 1 296 ? -1.092 -15.229 -4.277 1.00 15.28 296 ALA A CA 1
ATOM 2459 C C . ALA A 1 296 ? -2.070 -16.385 -4.465 1.00 15.24 296 ALA A C 1
ATOM 2460 O O . ALA A 1 296 ? -1.996 -17.122 -5.453 1.00 14.89 296 ALA A O 1
ATOM 2462 N N . LEU A 1 297 ? -3.010 -16.520 -3.533 1.00 12.58 297 LEU A N 1
ATOM 2463 C CA . LEU A 1 297 ? -4.008 -17.578 -3.646 1.00 15.99 297 LEU A CA 1
ATOM 2464 C C . LEU A 1 297 ? -5.296 -17.170 -2.943 1.00 11.63 297 LEU A C 1
ATOM 2465 O O . LEU A 1 297 ? -5.273 -16.440 -1.951 1.00 15.38 297 LEU A O 1
ATOM 2470 N N . TYR A 1 298 ? -6.420 -17.664 -3.460 1.00 13.64 298 TYR A N 1
ATOM 2471 C CA . TYR A 1 298 ? -7.661 -17.658 -2.680 1.00 13.66 298 TYR A CA 1
ATOM 2472 C C . TYR A 1 298 ? -7.489 -18.566 -1.469 1.00 17.43 298 TYR A C 1
ATOM 2473 O O . TYR A 1 298 ? -7.004 -19.697 -1.595 1.00 14.37 298 TYR A O 1
ATOM 2482 N N . SER A 1 299 ? -7.883 -18.080 -0.299 1.00 14.57 299 SER A N 1
ATOM 2483 C CA . SER A 1 299 ? -7.649 -18.821 0.931 1.00 13.29 299 SER A CA 1
ATOM 2484 C C . SER A 1 299 ? -8.781 -18.540 1.914 1.00 14.89 299 SER A C 1
ATOM 2485 O O . SER A 1 299 ? -9.780 -17.892 1.584 1.00 13.98 299 SER A O 1
ATOM 2488 N N . THR A 1 300 ? -8.646 -19.099 3.118 1.00 12.90 300 THR A N 1
ATOM 2489 C CA . THR A 1 300 ? -9.579 -18.883 4.218 1.00 15.87 300 THR A CA 1
ATOM 2490 C C . THR A 1 300 ? -8.734 -18.785 5.479 1.00 14.51 300 THR A C 1
ATOM 2491 O O . THR A 1 300 ? -7.553 -19.141 5.452 1.00 13.05 300 THR A O 1
ATOM 2495 N N . PRO A 1 301 ? -9.294 -18.346 6.601 1.00 15.50 301 PRO A N 1
ATOM 2496 C CA . PRO A 1 301 ? -8.480 -18.280 7.824 1.00 14.71 301 PRO A CA 1
ATOM 2497 C C . PRO A 1 301 ? -7.996 -19.641 8.292 1.00 15.02 301 PRO A C 1
ATOM 2498 O O . PRO A 1 301 ? -6.959 -19.705 8.962 1.00 13.77 301 PRO A O 1
ATOM 2502 N N . SER A 1 302 ? -8.728 -20.725 7.968 1.00 14.63 302 SER A N 1
ATOM 2503 C CA . SER A 1 302 ? -8.316 -22.070 8.365 1.00 12.21 302 SER A CA 1
ATOM 2504 C C . SER A 1 302 ? -7.216 -22.625 7.447 1.00 17.70 302 SER A C 1
ATOM 2505 O O . SER A 1 302 ? -6.277 -23.273 7.920 1.00 16.63 302 SER A O 1
ATOM 2508 N N . ILE A 1 303 ? -7.315 -22.390 6.137 1.00 15.25 303 ILE A N 1
ATOM 2509 C CA . ILE A 1 303 ? -6.220 -22.725 5.228 1.00 14.62 303 ILE A CA 1
ATOM 2510 C C . ILE A 1 303 ? -4.957 -21.959 5.610 1.00 16.56 303 ILE A C 1
ATOM 2511 O O . ILE A 1 303 ? -3.844 -22.519 5.629 1.00 14.79 303 ILE A O 1
ATOM 2516 N N . TYR A 1 304 ? -5.108 -20.668 5.926 1.00 13.20 304 TYR A N 1
ATOM 2517 C CA . TYR A 1 304 ? -3.975 -19.868 6.381 1.00 15.09 304 TYR A CA 1
ATOM 2518 C C . TYR A 1 304 ? -3.360 -20.451 7.653 1.00 14.93 304 TYR A C 1
ATOM 2519 O O . TYR A 1 304 ? -2.141 -20.615 7.747 1.00 16.18 304 TYR A O 1
ATOM 2528 N N . THR A 1 305 ? -4.195 -20.769 8.646 1.00 14.15 305 THR A N 1
ATOM 2529 C CA . THR A 1 305 ? -3.675 -21.323 9.896 1.00 14.98 305 THR A CA 1
ATOM 2530 C C . THR A 1 305 ? -2.949 -22.644 9.654 1.00 17.36 305 THR A C 1
ATOM 2531 O O . THR A 1 305 ? -1.900 -22.904 10.258 1.00 18.62 305 THR A O 1
ATOM 2535 N N . GLU A 1 306 ? -3.496 -23.488 8.776 1.00 16.19 306 GLU A N 1
ATOM 2536 C CA . GLU A 1 306 ? -2.826 -24.751 8.442 1.00 15.95 306 GLU A CA 1
ATOM 2537 C C . GLU A 1 306 ? -1.432 -24.510 7.869 1.00 18.53 306 GLU A C 1
ATOM 2538 O O . GLU A 1 306 ? -0.485 -25.245 8.183 1.00 18.88 306 GLU A O 1
ATOM 2544 N N . ALA A 1 307 ? -1.281 -23.489 7.021 1.00 16.80 307 ALA A N 1
ATOM 2545 C CA . ALA A 1 307 ? 0.053 -23.160 6.518 1.00 16.71 307 ALA A CA 1
ATOM 2546 C C . ALA A 1 307 ? 0.949 -22.612 7.631 1.00 13.86 307 ALA A C 1
ATOM 2547 O O . ALA A 1 307 ? 2.154 -22.897 7.665 1.00 15.89 307 ALA A O 1
ATOM 2549 N N . LYS A 1 308 ? 0.391 -21.827 8.554 1.00 14.65 308 LYS A N 1
ATOM 2550 C CA . LYS A 1 308 ? 1.198 -21.348 9.672 1.00 15.45 308 LYS A CA 1
ATOM 2551 C C . LYS A 1 308 ? 1.652 -22.505 10.545 1.00 19.48 308 LYS A C 1
ATOM 2552 O O . LYS A 1 308 ? 2.773 -22.501 11.062 1.00 19.72 308 LYS A O 1
ATOM 2558 N N . ASN A 1 309 ? 0.794 -23.516 10.701 1.00 16.87 309 ASN A N 1
ATOM 2559 C CA . ASN A 1 309 ? 1.113 -24.643 11.567 1.00 22.28 309 ASN A CA 1
ATOM 2560 C C . ASN A 1 309 ? 2.166 -25.564 10.945 1.00 22.38 309 ASN A C 1
ATOM 2561 O O . ASN A 1 309 ? 2.994 -26.138 11.666 1.00 20.65 309 ASN A O 1
ATOM 2566 N N . ALA A 1 310 ? 2.130 -25.742 9.621 1.00 18.92 310 ALA A N 1
ATOM 2567 C CA . ALA A 1 310 ? 3.089 -26.605 8.926 1.00 20.93 310 ALA A CA 1
ATOM 2568 C C . ALA A 1 310 ? 4.469 -25.969 8.811 1.00 24.60 310 ALA A C 1
ATOM 2569 O O . ALA A 1 310 ? 5.450 -26.680 8.543 1.00 22.54 310 ALA A O 1
ATOM 2571 N N . ALA A 1 311 ? 4.562 -24.657 9.007 1.00 17.87 311 ALA A N 1
ATOM 2572 C CA . ALA A 1 311 ? 5.834 -23.955 8.976 1.00 20.81 311 ALA A CA 1
ATOM 2573 C C . ALA A 1 311 ? 6.731 -24.358 10.146 1.00 24.83 311 ALA A C 1
ATOM 2574 O O . ALA A 1 311 ? 6.272 -24.659 11.249 1.00 20.49 311 ALA A O 1
ATOM 2576 N N . ASN A 1 312 ? 8.032 -24.341 9.900 1.00 22.48 312 ASN A N 1
ATOM 2577 C CA . ASN A 1 312 ? 9.005 -24.572 10.965 1.00 27.92 312 ASN A CA 1
ATOM 2578 C C . ASN A 1 312 ? 9.177 -23.262 11.724 1.00 30.06 312 ASN A C 1
ATOM 2579 O O . ASN A 1 312 ? 9.873 -22.355 11.266 1.00 32.43 312 ASN A O 1
ATOM 2584 N N . GLN A 1 313 ? 8.527 -23.147 12.883 1.00 25.38 313 GLN A N 1
ATOM 2585 C CA . GLN A 1 313 ? 8.455 -21.867 13.573 1.00 22.56 313 GLN A CA 1
ATOM 2586 C C . GLN A 1 313 ? 8.054 -22.079 15.029 1.00 21.28 313 GLN A C 1
ATOM 2587 O O . GLN A 1 313 ? 7.176 -22.893 15.325 1.00 27.07 313 GLN A O 1
ATOM 2593 N N . THR A 1 314 ? 8.705 -21.353 15.932 1.00 20.45 314 THR A N 1
ATOM 2594 C CA . THR A 1 314 ? 8.265 -21.265 17.315 1.00 21.22 314 THR A CA 1
ATOM 2595 C C . THR A 1 314 ? 7.488 -19.965 17.522 1.00 24.68 314 THR A C 1
ATOM 2596 O O . THR A 1 314 ? 7.790 -18.941 16.907 1.00 25.18 314 THR A O 1
ATOM 2600 N N . TRP A 1 315 ? 6.494 -20.008 18.412 1.00 19.70 315 TRP A N 1
ATOM 2601 C CA . TRP A 1 315 ? 5.548 -18.906 18.521 1.00 18.00 315 TRP A CA 1
ATOM 2602 C C . TRP A 1 315 ? 5.560 -18.292 19.915 1.00 21.48 315 TRP A C 1
ATOM 2603 O O . TRP A 1 315 ? 5.731 -19.002 20.908 1.00 20.34 315 TRP A O 1
ATOM 2614 N N . PRO A 1 316 ? 5.370 -16.980 20.026 1.00 20.45 316 PRO A N 1
ATOM 2615 C CA . PRO A 1 316 ? 5.291 -16.370 21.358 1.00 22.19 316 PRO A CA 1
ATOM 2616 C C . PRO A 1 316 ? 4.008 -16.757 22.073 1.00 20.97 316 PRO A C 1
ATOM 2617 O O . PRO A 1 316 ? 2.983 -17.052 21.453 1.00 18.40 316 PRO A O 1
ATOM 2621 N N . LEU A 1 317 ? 4.078 -16.740 23.398 1.00 21.51 317 LEU A N 1
ATOM 2622 C CA . LEU A 1 317 ? 2.972 -17.135 24.254 1.00 23.65 317 LEU A CA 1
ATOM 2623 C C . LEU A 1 317 ? 2.114 -15.931 24.612 1.00 15.62 317 LEU A C 1
ATOM 2624 O O . LEU A 1 317 ? 2.636 -14.832 24.835 1.00 26.84 317 LEU A O 1
ATOM 2629 N N . LYS A 1 318 ? 0.799 -16.144 24.691 1.00 16.81 318 LYS A N 1
ATOM 2630 C CA . LYS A 1 318 ? -0.137 -15.160 25.232 1.00 19.27 318 LYS A CA 1
ATOM 2631 C C . LYS A 1 318 ? -0.946 -15.790 26.365 1.00 18.99 318 LYS A C 1
ATOM 2632 O O . LYS A 1 318 ? -1.520 -16.876 26.209 1.00 21.05 318 LYS A O 1
ATOM 2638 N N . ILE A 1 319 ? -0.959 -15.107 27.501 1.00 17.96 319 ILE A N 1
ATOM 2639 C CA A ILE A 1 319 ? -1.710 -15.509 28.678 0.69 20.51 319 ILE A CA 1
ATOM 2640 C CA B ILE A 1 319 ? -1.702 -15.496 28.691 0.31 20.58 319 ILE A CA 1
ATOM 2641 C C . ILE A 1 319 ? -2.805 -14.458 28.904 1.00 20.94 319 ILE A C 1
ATOM 2642 O O . ILE A 1 319 ? -2.758 -13.346 28.360 1.00 22.25 319 ILE A O 1
ATOM 2651 N N . ASP A 1 320 ? -3.827 -14.827 29.688 1.00 22.12 320 ASP A N 1
ATOM 2652 C CA . ASP A 1 320 ? -4.858 -13.877 30.195 1.00 22.03 320 ASP A CA 1
ATOM 2653 C C . ASP A 1 320 ? -5.620 -13.274 29.012 1.00 16.28 320 ASP A C 1
ATOM 2654 O O . ASP A 1 320 ? -6.125 -14.037 28.177 1.00 20.87 320 ASP A O 1
ATOM 2659 N N . ASP A 1 321 ? -5.746 -11.949 28.895 1.00 22.42 321 ASP A N 1
ATOM 2660 C CA . ASP A 1 321 ? -6.684 -11.412 27.911 1.00 19.15 321 ASP A CA 1
ATOM 2661 C C . ASP A 1 321 ? -6.142 -10.146 27.262 1.00 22.24 321 ASP A C 1
ATOM 2662 O O . ASP A 1 321 ? -5.003 -9.722 27.492 1.00 17.80 321 ASP A O 1
ATOM 2667 N N . TYR A 1 322 ? -6.987 -9.550 26.423 1.00 16.28 322 TYR A N 1
ATOM 2668 C CA . TYR A 1 322 ? -6.653 -8.314 25.745 1.00 17.11 322 TYR A CA 1
ATOM 2669 C C . TYR A 1 322 ? -7.602 -7.222 26.198 1.00 20.86 322 TYR A C 1
ATOM 2670 O O . TYR A 1 322 ? -8.267 -6.584 25.371 1.00 18.32 322 TYR A O 1
ATOM 2679 N N . PHE A 1 323 ? -7.732 -7.044 27.508 1.00 19.67 323 PHE A N 1
ATOM 2680 C CA . PHE A 1 323 ? -8.513 -5.935 28.012 1.00 16.94 323 PHE A CA 1
ATOM 2681 C C . PHE A 1 323 ? -7.613 -5.088 28.901 1.00 23.78 323 PHE A C 1
ATOM 2682 O O . PHE A 1 323 ? -6.696 -5.620 29.533 1.00 20.98 323 PHE A O 1
ATOM 2690 N N . PRO A 1 324 ? -7.841 -3.771 28.976 1.00 18.94 324 PRO A N 1
ATOM 2691 C CA . PRO A 1 324 ? -8.824 -3.029 28.185 1.00 19.57 324 PRO A CA 1
ATOM 2692 C C . PRO A 1 324 ? -8.224 -2.727 26.836 1.00 16.10 324 PRO A C 1
ATOM 2693 O O . PRO A 1 324 ? -7.017 -2.830 26.679 1.00 17.26 324 PRO A O 1
ATOM 2697 N N . TYR A 1 325 ? -9.059 -2.349 25.882 1.00 17.07 325 TYR A N 1
ATOM 2698 C CA . TYR A 1 325 ? -8.626 -1.947 24.551 1.00 13.48 325 TYR A CA 1
ATOM 2699 C C . TYR A 1 325 ? -8.640 -0.426 24.446 1.00 17.97 325 TYR A C 1
ATOM 2700 O O . TYR A 1 325 ? -9.639 0.201 24.794 1.00 16.80 325 TYR A O 1
ATOM 2709 N N . ALA A 1 326 ? -7.554 0.156 23.934 1.00 19.80 326 ALA A N 1
ATOM 2710 C CA . ALA A 1 326 ? -7.520 1.565 23.533 1.00 17.07 326 ALA A CA 1
ATOM 2711 C C . ALA A 1 326 ? -6.966 1.662 22.124 1.00 15.35 326 ALA A C 1
ATOM 2712 O O . ALA A 1 326 ? -5.988 0.988 21.795 1.00 21.13 326 ALA A O 1
ATOM 2714 N N . ASP A 1 327 ? -7.576 2.490 21.285 1.00 16.47 327 ASP A N 1
ATOM 2715 C CA . ASP A 1 327 ? -6.991 2.747 19.974 1.00 20.03 327 ASP A CA 1
ATOM 2716 C C . ASP A 1 327 ? -6.240 4.070 19.918 1.00 21.44 327 ASP A C 1
ATOM 2717 O O . ASP A 1 327 ? -5.715 4.430 18.860 1.00 24.41 327 ASP A O 1
ATOM 2722 N N . GLY A 1 328 ? -6.145 4.786 21.033 1.00 19.24 328 GLY A N 1
ATOM 2723 C CA . GLY A 1 328 ? -5.321 5.979 21.051 1.00 22.40 328 GLY A CA 1
ATOM 2724 C C . GLY A 1 328 ? -5.163 6.488 22.467 1.00 21.57 328 GLY A C 1
ATOM 2725 O O . GLY A 1 328 ? -5.813 6.010 23.398 1.00 19.28 328 GLY A O 1
ATOM 2726 N N . ARG A 1 329 ? -4.334 7.531 22.588 1.00 23.73 329 ARG A N 1
ATOM 2727 C CA . ARG A 1 329 ? -3.823 7.992 23.885 1.00 28.10 329 ARG A CA 1
ATOM 2728 C C . ARG A 1 329 ? -4.935 8.307 24.887 1.00 24.59 329 ARG A C 1
ATOM 2729 O O . ARG A 1 329 ? -4.841 7.946 26.071 1.00 22.33 329 ARG A O 1
ATOM 2737 N N . ASN A 1 330 ? -5.982 9.001 24.452 1.00 23.39 330 ASN A N 1
ATOM 2738 C CA . ASN A 1 330 ? -7.091 9.333 25.339 1.00 21.94 330 ASN A CA 1
ATOM 2739 C C . ASN A 1 330 ? -8.373 8.599 24.965 1.00 20.98 330 ASN A C 1
ATOM 2740 O O . ASN A 1 330 ? -9.474 9.116 25.167 1.00 16.25 330 ASN A O 1
ATOM 2745 N N . ALA A 1 331 ? -8.251 7.372 24.433 1.00 19.78 331 ALA A N 1
ATOM 2746 C CA . ALA A 1 331 ? -9.400 6.667 23.889 1.00 19.89 331 ALA A CA 1
ATOM 2747 C C . ALA A 1 331 ? -9.376 5.209 24.355 1.00 19.07 331 ALA A C 1
ATOM 2748 O O . ALA A 1 331 ? -9.156 4.283 23.568 1.00 17.59 331 ALA A O 1
ATOM 2750 N N . TYR A 1 332 ? -9.608 5.023 25.653 1.00 17.75 332 TYR A N 1
ATOM 2751 C CA . TYR A 1 332 ? -9.878 3.706 26.215 1.00 16.76 332 TYR A CA 1
ATOM 2752 C C . TYR A 1 332 ? -11.334 3.360 25.968 1.00 18.08 332 TYR A C 1
ATOM 2753 O O . TYR A 1 332 ? -12.231 4.104 26.382 1.00 17.65 332 TYR A O 1
ATOM 2762 N N . TRP A 1 333 ? -11.569 2.225 25.306 1.00 19.19 333 TRP A N 1
ATOM 2763 C CA . TRP A 1 333 ? -12.926 1.734 25.056 1.00 16.33 333 TRP A CA 1
ATOM 2764 C C . TRP A 1 333 ? -13.399 0.957 26.282 1.00 17.11 333 TRP A C 1
ATOM 2765 O O . TRP A 1 333 ? -13.566 -0.265 26.270 1.00 16.48 333 TRP A O 1
ATOM 2776 N N . THR A 1 334 ? -13.587 1.689 27.375 1.00 19.01 334 THR A N 1
ATOM 2777 C CA . THR A 1 334 ? -14.063 1.082 28.604 1.00 14.55 334 THR A CA 1
ATOM 2778 C C . THR A 1 334 ? -15.399 1.663 29.044 1.00 16.15 334 THR A C 1
ATOM 2779 O O . THR A 1 334 ? -15.976 1.176 30.024 1.00 18.99 334 THR A O 1
ATOM 2783 N N . GLY A 1 335 ? -15.914 2.669 28.327 1.00 20.34 335 GLY A N 1
ATOM 2784 C CA . GLY A 1 335 ? -17.238 3.189 28.624 1.00 17.55 335 GLY A CA 1
ATOM 2785 C C . GLY A 1 335 ? -18.346 2.186 28.356 1.00 19.32 335 GLY A C 1
ATOM 2786 O O . GLY A 1 335 ? -19.289 2.073 29.144 1.00 18.65 335 GLY A O 1
ATOM 2787 N N . PHE A 1 336 ? -18.239 1.421 27.259 1.00 16.84 336 PHE A N 1
ATOM 2788 C CA . PHE A 1 336 ? -19.308 0.483 26.913 1.00 17.46 336 PHE A CA 1
ATOM 2789 C C . PHE A 1 336 ? -19.415 -0.684 27.879 1.00 18.88 336 PHE A C 1
ATOM 2790 O O . PHE A 1 336 ? -20.393 -1.430 27.793 1.00 16.66 336 PHE A O 1
ATOM 2798 N N . TYR A 1 337 ? -18.457 -0.872 28.793 1.00 17.90 337 TYR A N 1
ATOM 2799 C CA . TYR A 1 337 ? -18.666 -1.860 29.849 1.00 16.27 337 TYR A CA 1
ATOM 2800 C C . TYR A 1 337 ? -19.904 -1.514 30.678 1.00 18.57 337 TYR A C 1
ATOM 2801 O O . TYR A 1 337 ? -20.500 -2.397 31.309 1.00 16.92 337 TYR A O 1
ATOM 2810 N N . THR A 1 338 ? -20.298 -0.241 30.698 1.00 16.80 338 THR A N 1
ATOM 2811 C CA . THR A 1 338 ? -21.521 0.176 31.381 1.00 18.86 338 THR A CA 1
ATOM 2812 C C . THR A 1 338 ? -22.632 0.622 30.437 1.00 18.99 338 THR A C 1
ATOM 2813 O O . THR A 1 338 ? -23.809 0.425 30.762 1.00 19.82 338 THR A O 1
ATOM 2817 N N . SER A 1 339 ? -22.288 1.184 29.270 1.00 17.50 339 SER A N 1
ATOM 2818 C CA . SER A 1 339 ? -23.258 1.882 28.423 1.00 18.86 339 SER A CA 1
ATOM 2819 C C . SER A 1 339 ? -24.536 1.071 28.237 1.00 16.54 339 SER A C 1
ATOM 2820 O O . SER A 1 339 ? -24.488 -0.131 27.977 1.00 18.81 339 SER A O 1
ATOM 2823 N N . ARG A 1 340 ? -25.682 1.746 28.374 1.00 17.88 340 ARG A N 1
ATOM 2824 C CA . ARG A 1 340 ? -27.011 1.130 28.221 1.00 17.38 340 ARG A CA 1
ATOM 2825 C C . ARG A 1 340 ? -27.255 0.071 29.299 1.00 16.95 340 ARG A C 1
ATOM 2826 O O . ARG A 1 340 ? -27.521 -1.112 29.024 1.00 17.04 340 ARG A O 1
ATOM 2834 N N . SER A 1 341 ? -27.183 0.532 30.546 1.00 19.06 341 SER A N 1
ATOM 2835 C CA . SER A 1 341 ? -27.337 -0.352 31.696 1.00 16.53 341 SER A CA 1
ATOM 2836 C C . SER A 1 341 ? -28.672 -1.084 31.674 1.00 18.47 341 SER A C 1
ATOM 2837 O O . SER A 1 341 ? -28.743 -2.273 32.015 1.00 19.10 341 SER A O 1
ATOM 2840 N N . ALA A 1 342 ? -29.744 -0.389 31.298 1.00 16.70 342 ALA A N 1
ATOM 2841 C CA . ALA A 1 342 ? -31.062 -1.015 31.293 1.00 19.94 342 ALA A CA 1
ATOM 2842 C C . ALA A 1 342 ? -31.144 -2.145 30.266 1.00 21.06 342 ALA A C 1
ATOM 2843 O O . ALA A 1 342 ? -31.658 -3.227 30.573 1.00 21.01 342 ALA A O 1
ATOM 2845 N N . LEU A 1 343 ? -30.613 -1.933 29.056 1.00 18.92 343 LEU A N 1
ATOM 2846 C CA . LEU A 1 343 ? -30.556 -3.037 28.093 1.00 15.94 343 LEU A CA 1
ATOM 2847 C C . LEU A 1 343 ? -29.714 -4.180 28.644 1.00 21.52 343 LEU A C 1
ATOM 2848 O O . LEU A 1 343 ? -30.079 -5.349 28.506 1.00 14.91 343 LEU A O 1
ATOM 2853 N N . LYS A 1 344 ? -28.590 -3.866 29.292 1.00 18.26 344 LYS A N 1
ATOM 2854 C CA . LYS A 1 344 ? -27.748 -4.945 29.801 1.00 19.47 344 LYS A CA 1
ATOM 2855 C C . LYS A 1 344 ? -28.485 -5.770 30.852 1.00 18.58 344 LYS A C 1
ATOM 2856 O O . LYS A 1 344 ? -28.382 -7.002 30.871 1.00 15.59 344 LYS A O 1
ATOM 2862 N N . ASP A 1 345 ? -29.242 -5.107 31.729 1.00 16.80 345 ASP A N 1
ATOM 2863 C CA . ASP A 1 345 ? -30.011 -5.823 32.745 1.00 19.62 345 ASP A CA 1
ATOM 2864 C C . ASP A 1 345 ? -31.135 -6.628 32.104 1.00 21.19 345 ASP A C 1
ATOM 2865 O O . ASP A 1 345 ? -31.413 -7.761 32.514 1.00 18.63 345 ASP A O 1
ATOM 2870 N N . TYR A 1 346 ? -31.773 -6.065 31.077 1.00 19.98 346 TYR A N 1
ATOM 2871 C CA . TYR A 1 346 ? -32.835 -6.780 30.368 1.00 16.84 346 TYR A CA 1
ATOM 2872 C C . TYR A 1 346 ? -32.306 -8.086 29.784 1.00 20.04 346 TYR A C 1
ATOM 2873 O O . TYR A 1 346 ? -32.926 -9.148 29.935 1.00 18.31 346 TYR A O 1
ATOM 2882 N N . VAL A 1 347 ? -31.143 -8.025 29.122 1.00 17.15 347 VAL A N 1
ATOM 2883 C CA . VAL A 1 347 ? -30.526 -9.231 28.564 1.00 14.62 347 VAL A CA 1
ATOM 2884 C C . VAL A 1 347 ? -30.248 -10.253 29.664 1.00 19.45 347 VAL A C 1
ATOM 2885 O O . VAL A 1 347 ? -30.539 -11.452 29.521 1.00 17.06 347 VAL A O 1
ATOM 2889 N N . ARG A 1 348 ? -29.682 -9.800 30.782 1.00 19.78 348 ARG A N 1
ATOM 2890 C CA . ARG A 1 348 ? -29.283 -10.746 31.823 1.00 16.32 348 ARG A CA 1
ATOM 2891 C C . ARG A 1 348 ? -30.507 -11.396 32.462 1.00 20.31 348 ARG A C 1
ATOM 2892 O O . ARG A 1 348 ? -30.537 -12.621 32.653 1.00 18.99 348 ARG A O 1
ATOM 2900 N N . MET A 1 349 ? -31.541 -10.599 32.764 1.00 18.01 349 MET A N 1
ATOM 2901 C CA . MET A 1 349 ? -32.814 -11.154 33.240 1.00 23.48 349 MET A CA 1
ATOM 2902 C C . MET A 1 349 ? -33.366 -12.189 32.272 1.00 25.30 349 MET A C 1
ATOM 2903 O O . MET A 1 349 ? -33.745 -13.297 32.669 1.00 17.62 349 MET A O 1
ATOM 2908 N N . LEU A 1 350 ? -33.453 -11.833 30.988 1.00 17.45 350 LEU A N 1
ATOM 2909 C CA . LEU A 1 350 ? -34.095 -12.770 30.081 1.00 19.82 350 LEU A CA 1
ATOM 2910 C C . LEU A 1 350 ? -33.246 -14.020 29.888 1.00 19.57 350 LEU A C 1
ATOM 2911 O O . LEU A 1 350 ? -33.789 -15.108 29.674 1.00 18.53 350 LEU A O 1
ATOM 2916 N N . SER A 1 351 ? -31.924 -13.896 29.992 1.00 17.04 351 SER A N 1
ATOM 2917 C CA . SER A 1 351 ? -31.075 -15.079 29.894 1.00 18.42 351 SER A CA 1
ATOM 2918 C C . SER A 1 351 ? -31.401 -16.072 31.005 1.00 18.68 351 SER A C 1
ATOM 2919 O O . SER A 1 351 ? -31.611 -17.260 30.744 1.00 16.24 351 SER A O 1
ATOM 2922 N N . GLY A 1 352 ? -31.458 -15.599 32.250 1.00 19.00 352 GLY A N 1
ATOM 2923 C CA . GLY A 1 352 ? -31.831 -16.486 33.345 1.00 21.15 352 GLY A CA 1
ATOM 2924 C C . GLY A 1 352 ? -33.229 -17.048 33.182 1.00 19.82 352 GLY A C 1
ATOM 2925 O O . GLY A 1 352 ? -33.462 -18.235 33.419 1.00 21.03 352 GLY A O 1
ATOM 2926 N N . TYR A 1 353 ? -34.173 -16.210 32.742 1.00 20.96 353 TYR A N 1
ATOM 2927 C CA . TYR A 1 353 ? -35.533 -16.694 32.503 1.00 21.62 353 TYR A CA 1
ATOM 2928 C C . TYR A 1 353 ? -35.564 -17.759 31.414 1.00 22.34 353 TYR A C 1
ATOM 2929 O O . TYR A 1 353 ? -36.304 -18.747 31.508 1.00 20.65 353 TYR A O 1
ATOM 2938 N N . TYR A 1 354 ? -34.755 -17.584 30.373 1.00 19.22 354 TYR A N 1
ATOM 2939 C CA . TYR A 1 354 ? -34.775 -18.530 29.265 1.00 21.61 354 TYR A CA 1
ATOM 2940 C C . TYR A 1 354 ? -34.144 -19.860 29.659 1.00 23.53 354 TYR A C 1
ATOM 2941 O O . TYR A 1 354 ? -34.534 -20.911 29.143 1.00 21.61 354 TYR A O 1
ATOM 2950 N N . LEU A 1 355 ? -33.181 -19.840 30.579 1.00 21.55 355 LEU A N 1
ATOM 2951 C CA . LEU A 1 355 ? -32.673 -21.088 31.138 1.00 22.02 355 LEU A CA 1
ATOM 2952 C C . LEU A 1 355 ? -33.792 -21.870 31.822 1.00 19.45 355 LEU A C 1
ATOM 2953 O O . LEU A 1 355 ? -33.947 -23.083 31.610 1.00 21.66 355 LEU A O 1
ATOM 2958 N N . ALA A 1 356 ? -34.573 -21.188 32.659 1.00 21.85 356 ALA A N 1
ATOM 2959 C CA . ALA A 1 356 ? -35.670 -21.843 33.363 1.00 21.09 356 ALA A CA 1
ATOM 2960 C C . ALA A 1 356 ? -36.770 -22.270 32.401 1.00 21.32 356 ALA A C 1
ATOM 2961 O O . ALA A 1 356 ? -37.387 -23.322 32.587 1.00 19.63 356 ALA A O 1
ATOM 2963 N N . THR A 1 357 ? -37.030 -21.461 31.368 1.00 23.84 357 THR A N 1
ATOM 2964 C CA . THR A 1 357 ? -38.048 -21.813 30.380 1.00 18.02 357 THR A CA 1
ATOM 2965 C C . THR A 1 357 ? -37.710 -23.130 29.690 1.00 22.94 357 THR A C 1
ATOM 2966 O O . THR A 1 357 ? -38.570 -23.997 29.520 1.00 19.88 357 THR A O 1
ATOM 2970 N N . ARG A 1 358 ? -36.459 -23.297 29.280 1.00 16.93 358 ARG A N 1
ATOM 2971 C CA . ARG A 1 358 ? -36.080 -24.523 28.593 1.00 20.72 358 ARG A CA 1
ATOM 2972 C C . ARG A 1 358 ? -36.131 -25.732 29.532 1.00 23.31 358 ARG A C 1
ATOM 2973 O O . ARG A 1 358 ? -36.509 -26.831 29.105 1.00 20.34 358 ARG A O 1
ATOM 2981 N N . GLN A 1 359 ? -35.765 -25.549 30.811 1.00 18.24 359 GLN A N 1
ATOM 2982 C CA . GLN A 1 359 ? -35.972 -26.604 31.811 1.00 24.42 359 GLN A CA 1
ATOM 2983 C C . GLN A 1 359 ? -37.428 -27.041 31.851 1.00 20.95 359 GLN A C 1
ATOM 2984 O O . GLN A 1 359 ? -37.755 -28.207 31.607 1.00 27.33 359 GLN A O 1
ATOM 2990 N N . LEU A 1 360 ? -38.317 -26.105 32.171 1.00 21.80 360 LEU A N 1
ATOM 2991 C CA . LEU A 1 360 ? -39.723 -26.435 32.350 1.00 19.07 360 LEU A CA 1
ATOM 2992 C C . LEU A 1 360 ? -40.336 -26.987 31.066 1.00 28.75 360 LEU A C 1
ATOM 2993 O O . LEU A 1 360 ? -41.154 -27.912 31.109 1.00 29.01 360 LEU A O 1
ATOM 2998 N N . GLY A 1 361 ? -39.941 -26.444 29.911 1.00 24.98 361 GLY A N 1
ATOM 2999 C CA . GLY A 1 361 ? -40.440 -26.974 28.656 1.00 25.59 361 GLY A CA 1
ATOM 3000 C C . GLY A 1 361 ? -40.026 -28.416 28.435 1.00 29.94 361 GLY A C 1
ATOM 3001 O O . GLY A 1 361 ? -40.808 -29.229 27.932 1.00 31.27 361 GLY A O 1
ATOM 3002 N N . PHE A 1 362 ? -38.790 -28.755 28.800 1.00 21.99 362 PHE A N 1
ATOM 3003 C CA . PHE A 1 362 ? -38.366 -30.143 28.677 1.00 27.32 362 PHE A CA 1
ATOM 3004 C C . PHE A 1 362 ? -39.186 -31.039 29.603 1.00 23.59 362 PHE A C 1
ATOM 3005 O O . PHE A 1 362 ? -39.727 -32.067 29.176 1.00 27.52 362 PHE A O 1
ATOM 3013 N N . PHE A 1 363 ? -39.324 -30.635 30.866 1.00 24.41 363 PHE A N 1
ATOM 3014 C CA . PHE A 1 363 ? -40.105 -31.422 31.823 1.00 30.16 363 PHE A CA 1
ATOM 3015 C C . PHE A 1 363 ? -41.548 -31.616 31.361 1.00 32.29 363 PHE A C 1
ATOM 3016 O O . PHE A 1 363 ? -42.100 -32.714 31.487 1.00 32.19 363 PHE A O 1
ATOM 3024 N N . ALA A 1 364 ? -42.179 -30.566 30.827 1.00 34.23 364 ALA A N 1
ATOM 3025 C CA . ALA A 1 364 ? -43.565 -30.658 30.367 1.00 29.85 364 ALA A CA 1
ATOM 3026 C C . ALA A 1 364 ? -43.698 -31.210 28.952 1.00 33.83 364 ALA A C 1
ATOM 3027 O O . ALA A 1 364 ? -44.825 -31.313 28.450 1.00 35.08 364 ALA A O 1
ATOM 3029 N N . GLY A 1 365 ? -42.586 -31.541 28.291 1.00 29.90 365 GLY A N 1
ATOM 3030 C CA . GLY A 1 365 ? -42.632 -32.118 26.959 1.00 30.81 365 GLY A CA 1
ATOM 3031 C C . GLY A 1 365 ? -42.957 -31.164 25.826 1.00 38.55 365 GLY A C 1
ATOM 3032 O O . GLY A 1 365 ? -43.406 -31.615 24.769 1.00 32.79 365 GLY A O 1
ATOM 3033 N N . LYS A 1 366 ? -42.734 -29.860 26.006 1.00 35.39 366 LYS A N 1
ATOM 3034 C CA . LYS A 1 366 ? -43.042 -28.889 24.964 1.00 31.77 366 LYS A CA 1
ATOM 3035 C C . LYS A 1 366 ? -42.060 -29.014 23.807 1.00 28.64 366 LYS A C 1
ATOM 3036 O O . LYS A 1 366 ? -40.893 -29.373 23.988 1.00 38.44 366 LYS A O 1
ATOM 3042 N N . LYS A 1 367 ? -42.543 -28.695 22.611 1.00 32.69 367 LYS A N 1
ATOM 3043 C CA . LYS A 1 367 ? -41.760 -28.861 21.394 1.00 38.46 367 LYS A CA 1
ATOM 3044 C C . LYS A 1 367 ? -40.831 -27.674 21.169 1.00 33.39 367 LYS A C 1
ATOM 3045 O O . LYS A 1 367 ? -41.161 -26.531 21.494 1.00 29.05 367 LYS A O 1
ATOM 3051 N N . SER A 1 368 ? -39.669 -27.960 20.582 1.00 34.77 368 SER A N 1
ATOM 3052 C CA . SER A 1 368 ? -38.662 -26.930 20.347 1.00 41.09 368 SER A CA 1
ATOM 3053 C C . SER A 1 368 ? -39.137 -25.931 19.298 1.00 33.65 368 SER A C 1
ATOM 3054 O O . SER A 1 368 ? -39.718 -26.309 18.275 1.00 32.90 368 SER A O 1
ATOM 3057 N N . THR A 1 369 ? -38.888 -24.644 19.563 1.00 28.96 369 THR A N 1
ATOM 3058 C CA . THR A 1 369 ? -39.236 -23.570 18.637 1.00 25.20 369 THR A CA 1
ATOM 3059 C C . THR A 1 369 ? -38.027 -22.695 18.301 1.00 26.56 369 THR A C 1
ATOM 3060 O O . THR A 1 369 ? -38.207 -21.540 17.911 1.00 21.41 369 THR A O 1
ATOM 3064 N N . LYS A 1 370 ? -36.813 -23.246 18.406 1.00 25.21 370 LYS A N 1
ATOM 3065 C CA . LYS A 1 370 ? -35.586 -22.444 18.392 1.00 26.85 370 LYS A CA 1
ATOM 3066 C C . LYS A 1 370 ? -35.431 -21.631 17.112 1.00 23.95 370 LYS A C 1
ATOM 3067 O O . LYS A 1 370 ? -34.882 -20.525 17.146 1.00 25.43 370 LYS A O 1
ATOM 3073 N N . TYR A 1 371 ? -35.841 -22.189 15.970 1.00 20.61 371 TYR A N 1
ATOM 3074 C CA . TYR A 1 371 ? -35.709 -21.546 14.666 1.00 22.72 371 TYR A CA 1
ATOM 3075 C C . TYR A 1 371 ? -37.007 -20.913 14.166 1.00 25.69 371 TYR A C 1
ATOM 3076 O O . TYR A 1 371 ? -37.077 -20.523 12.993 1.00 25.85 371 TYR A O 1
ATOM 3085 N N . HIS A 1 372 ? -38.022 -20.770 15.025 1.00 22.73 372 HIS A N 1
ATOM 3086 C CA . HIS A 1 372 ? -39.251 -20.077 14.637 1.00 24.39 372 HIS A CA 1
ATOM 3087 C C . HIS A 1 372 ? -39.034 -18.567 14.623 1.00 25.10 372 HIS A C 1
ATOM 3088 O O . HIS A 1 372 ? -38.240 -18.026 15.403 1.00 21.08 372 HIS A O 1
ATOM 3095 N N . ALA A 1 373 ? -39.751 -17.882 13.725 1.00 22.29 373 ALA A N 1
ATOM 3096 C CA . ALA A 1 373 ? -39.605 -16.434 13.611 1.00 25.33 373 ALA A CA 1
ATOM 3097 C C . ALA A 1 373 ? -39.874 -15.759 14.950 1.00 26.92 373 ALA A C 1
ATOM 3098 O O . ALA A 1 373 ? -40.873 -16.048 15.620 1.00 19.60 373 ALA A O 1
ATOM 3100 N N . PHE A 1 374 ? -38.969 -14.856 15.339 1.00 21.80 374 PHE A N 1
ATOM 3101 C CA . PHE A 1 374 ? -39.082 -14.036 16.543 1.00 21.77 374 PHE A CA 1
ATOM 3102 C C . PHE A 1 374 ? -38.982 -14.852 17.826 1.00 19.83 374 PHE A C 1
ATOM 3103 O O . PHE A 1 374 ? -39.325 -14.348 18.899 1.00 18.79 374 PHE A O 1
ATOM 3111 N N . ASP A 1 375 ? -38.514 -16.094 17.754 1.00 21.56 375 ASP A N 1
ATOM 3112 C CA . ASP A 1 375 ? -38.292 -16.870 18.970 1.00 24.67 375 ASP A CA 1
ATOM 3113 C C . ASP A 1 375 ? -37.286 -16.164 19.880 1.00 22.94 375 ASP A C 1
ATOM 3114 O O . ASP A 1 375 ? -36.442 -15.379 19.431 1.00 17.93 375 ASP A O 1
ATOM 3119 N N . LEU A 1 376 ? -37.375 -16.469 21.178 1.00 17.99 376 LEU A N 1
ATOM 3120 C CA . LEU A 1 376 ? -36.408 -15.916 22.122 1.00 22.97 376 LEU A CA 1
ATOM 3121 C C . LEU A 1 376 ? -34.979 -16.368 21.810 1.00 16.48 376 LEU A C 1
ATOM 3122 O O . LEU A 1 376 ? -34.029 -15.652 22.128 1.00 18.74 376 LEU A O 1
ATOM 3127 N N . ALA A 1 377 ? -34.797 -17.535 21.187 1.00 16.91 377 ALA A N 1
ATOM 3128 C CA . ALA A 1 377 ? -33.451 -17.956 20.793 1.00 16.63 377 ALA A CA 1
ATOM 3129 C C . ALA A 1 377 ? -32.832 -16.938 19.835 1.00 18.19 377 ALA A C 1
ATOM 3130 O O . ALA A 1 377 ? -31.681 -16.518 20.010 1.00 15.99 377 ALA A O 1
ATOM 3132 N N . ASP A 1 378 ? -33.610 -16.503 18.835 1.00 16.88 378 ASP A N 1
ATOM 3133 C CA . ASP A 1 378 ? -33.152 -15.503 17.880 1.00 15.53 378 ASP A CA 1
ATOM 3134 C C . ASP A 1 378 ? -32.905 -14.164 18.569 1.00 16.05 378 ASP A C 1
ATOM 3135 O O . ASP A 1 378 ? -31.852 -13.544 18.391 1.00 16.81 378 ASP A O 1
ATOM 3140 N N . ALA A 1 379 ? -33.857 -13.731 19.399 1.00 14.04 379 ALA A N 1
ATOM 3141 C CA . ALA A 1 379 ? -33.747 -12.425 20.034 1.00 16.83 379 ALA A CA 1
ATOM 3142 C C . ALA A 1 379 ? -32.576 -12.367 21.000 1.00 17.42 379 ALA A C 1
ATOM 3143 O O . ALA A 1 379 ? -31.847 -11.370 21.032 1.00 14.84 379 ALA A O 1
ATOM 3145 N N . LEU A 1 380 ? -32.375 -13.413 21.807 1.00 16.05 380 LEU A N 1
ATOM 3146 C CA . LEU A 1 380 ? -31.240 -13.376 22.727 1.00 16.88 380 LEU A CA 1
ATOM 3147 C C . LEU A 1 380 ? -29.919 -13.581 21.999 1.00 15.47 380 LEU A C 1
ATOM 3148 O O . LEU A 1 380 ? -28.887 -13.060 22.436 1.00 16.56 380 LEU A O 1
ATOM 3153 N N . GLY A 1 381 ? -29.928 -14.306 20.878 1.00 13.91 381 GLY A N 1
ATOM 3154 C CA . GLY A 1 381 ? -28.696 -14.493 20.134 1.00 12.77 381 GLY A CA 1
ATOM 3155 C C . GLY A 1 381 ? -28.265 -13.218 19.442 1.00 16.07 381 GLY A C 1
ATOM 3156 O O . GLY A 1 381 ? -27.097 -12.819 19.519 1.00 15.29 381 GLY A O 1
ATOM 3157 N N . ILE A 1 382 ? -29.222 -12.521 18.834 1.00 15.86 382 ILE A N 1
ATOM 3158 C CA . ILE A 1 382 ? -28.978 -11.188 18.282 1.00 12.96 382 ILE A CA 1
ATOM 3159 C C . ILE A 1 382 ? -28.433 -10.241 19.344 1.00 16.44 382 ILE A C 1
ATOM 3160 O O . ILE A 1 382 ? -27.520 -9.442 19.076 1.00 15.57 382 ILE A O 1
ATOM 3165 N N . ALA A 1 383 ? -28.987 -10.307 20.567 1.00 15.75 383 ALA A N 1
ATOM 3166 C CA . ALA A 1 383 ? -28.616 -9.376 21.636 1.00 13.48 383 ALA A CA 1
ATOM 3167 C C . ALA A 1 383 ? -27.154 -9.494 22.066 1.00 15.84 383 ALA A C 1
ATOM 3168 O O . ALA A 1 383 ? -26.629 -8.572 22.703 1.00 14.30 383 ALA A O 1
ATOM 3170 N N . GLN A 1 384 ? -26.501 -10.612 21.785 1.00 15.47 384 GLN A N 1
ATOM 3171 C CA . GLN A 1 384 ? -25.083 -10.771 22.092 1.00 15.80 384 GLN A CA 1
ATOM 3172 C C . GLN A 1 384 ? -24.163 -10.072 21.099 1.00 18.28 384 GLN A C 1
ATOM 3173 O O . GLN A 1 384 ? -22.956 -10.035 21.342 1.00 14.51 384 GLN A O 1
ATOM 3179 N N . HIS A 1 385 ? -24.690 -9.559 19.978 1.00 14.16 385 HIS A N 1
ATOM 3180 C CA . HIS A 1 385 ? -23.850 -8.922 18.959 1.00 13.50 385 HIS A CA 1
ATOM 3181 C C . HIS A 1 385 ? -23.002 -7.811 19.574 1.00 15.44 385 HIS A C 1
ATOM 3182 O O . HIS A 1 385 ? -23.392 -7.180 20.565 1.00 17.19 385 HIS A O 1
ATOM 3189 N N . HIS A 1 386 ? -21.819 -7.571 18.984 1.00 14.49 386 HIS A N 1
ATOM 3190 C CA . HIS A 1 386 ? -20.856 -6.684 19.627 1.00 16.52 386 HIS A CA 1
ATOM 3191 C C . HIS A 1 386 ? -21.247 -5.210 19.592 1.00 14.98 386 HIS A C 1
ATOM 3192 O O . HIS A 1 386 ? -20.498 -4.412 20.175 1.00 17.22 386 HIS A O 1
ATOM 3199 N N . ASP A 1 387 ? -22.388 -4.827 18.985 1.00 13.85 387 ASP A N 1
ATOM 3200 C CA . ASP A 1 387 ? -23.000 -3.523 19.238 1.00 13.96 387 ASP A CA 1
ATOM 3201 C C . ASP A 1 387 ? -24.306 -3.610 20.016 1.00 16.69 387 ASP A C 1
ATOM 3202 O O . ASP A 1 387 ? -24.949 -2.576 20.221 1.00 18.99 387 ASP A O 1
ATOM 3207 N N . ALA A 1 388 ? -24.727 -4.797 20.458 1.00 16.62 388 ALA A N 1
ATOM 3208 C CA . ALA A 1 388 ? -26.058 -4.919 21.035 1.00 15.74 388 ALA A CA 1
ATOM 3209 C C . ALA A 1 388 ? -26.000 -4.812 22.561 1.00 16.21 388 ALA A C 1
ATOM 3210 O O . ALA A 1 388 ? -26.131 -3.717 23.097 1.00 17.02 388 ALA A O 1
ATOM 3212 N N . VAL A 1 389 ? -25.754 -5.914 23.276 1.00 17.71 389 VAL A N 1
ATOM 3213 C CA . VAL A 1 389 ? -25.616 -5.802 24.734 1.00 19.20 389 VAL A CA 1
ATOM 3214 C C . VAL A 1 389 ? -24.453 -4.882 25.123 1.00 17.03 389 VAL A C 1
ATOM 3215 O O . VAL A 1 389 ? -24.428 -4.349 26.239 1.00 17.51 389 VAL A O 1
ATOM 3219 N N . SER A 1 390 ? -23.496 -4.653 24.217 1.00 14.32 390 SER A N 1
ATOM 3220 C CA . SER A 1 390 ? -22.399 -3.729 24.503 1.00 17.15 390 SER A CA 1
ATOM 3221 C C . SER A 1 390 ? -22.871 -2.281 24.603 1.00 16.95 390 SER A C 1
ATOM 3222 O O . SER A 1 390 ? -22.148 -1.438 25.156 1.00 15.82 390 SER A O 1
ATOM 3225 N N . GLY A 1 391 ? -24.042 -1.963 24.042 1.00 15.24 391 GLY A N 1
ATOM 3226 C CA . GLY A 1 391 ? -24.580 -0.608 24.123 1.00 13.27 391 GLY A CA 1
ATOM 3227 C C . GLY A 1 391 ? -24.099 0.366 23.069 1.00 15.86 391 GLY A C 1
ATOM 3228 O O . GLY A 1 391 ? -24.375 1.567 23.192 1.00 17.61 391 GLY A O 1
ATOM 3229 N N . THR A 1 392 ? -23.418 -0.100 22.021 1.00 15.38 392 THR A N 1
ATOM 3230 C CA . THR A 1 392 ? -22.778 0.793 21.064 1.00 15.08 392 THR A CA 1
ATOM 3231 C C . THR A 1 392 ? -23.527 0.878 19.730 1.00 16.09 392 THR A C 1
ATOM 3232 O O . THR A 1 392 ? -22.929 1.225 18.711 1.00 15.84 392 THR A O 1
ATOM 3236 N N . ALA A 1 393 ? -24.837 0.629 19.730 1.00 14.39 393 ALA A N 1
ATOM 3237 C CA . ALA A 1 393 ? -25.660 0.779 18.538 1.00 15.75 393 ALA A CA 1
ATOM 3238 C C . ALA A 1 393 ? -26.423 2.099 18.609 1.00 16.43 393 ALA A C 1
ATOM 3239 O O . ALA A 1 393 ? -26.484 2.746 19.651 1.00 18.79 393 ALA A O 1
ATOM 3241 N N . LYS A 1 394 ? -27.023 2.490 17.486 1.00 14.65 394 LYS A N 1
ATOM 3242 C CA . LYS A 1 394 ? -27.902 3.651 17.522 1.00 17.99 394 LYS A CA 1
ATOM 3243 C C . LYS A 1 394 ? -29.096 3.379 18.440 1.00 14.60 394 LYS A C 1
ATOM 3244 O O . LYS A 1 394 ? -29.441 2.230 18.743 1.00 16.29 394 LYS A O 1
ATOM 3250 N N . GLN A 1 395 ? -29.732 4.458 18.896 1.00 14.18 395 GLN A N 1
ATOM 3251 C CA . GLN A 1 395 ? -30.883 4.322 19.783 1.00 15.71 395 GLN A CA 1
ATOM 3252 C C . GLN A 1 395 ? -32.038 3.567 19.112 1.00 16.91 395 GLN A C 1
ATOM 3253 O O . GLN A 1 395 ? -32.656 2.707 19.738 1.00 15.70 395 GLN A O 1
ATOM 3259 N N . HIS A 1 396 ? -32.357 3.882 17.850 1.00 17.30 396 HIS A N 1
ATOM 3260 C CA . HIS A 1 396 ? -33.458 3.193 17.182 1.00 15.27 396 HIS A CA 1
ATOM 3261 C C . HIS A 1 396 ? -33.170 1.696 17.064 1.00 17.47 396 HIS A C 1
ATOM 3262 O O . HIS A 1 396 ? -34.062 0.868 17.279 1.00 17.15 396 HIS A O 1
ATOM 3269 N N . THR A 1 397 ? -31.910 1.335 16.790 1.00 13.14 397 THR A N 1
ATOM 3270 C CA . THR A 1 397 ? -31.505 -0.073 16.752 1.00 18.22 397 THR A CA 1
ATOM 3271 C C . THR A 1 397 ? -31.631 -0.695 18.127 1.00 17.09 397 THR A C 1
ATOM 3272 O O . THR A 1 397 ? -32.023 -1.859 18.264 1.00 16.13 397 THR A O 1
ATOM 3276 N N . THR A 1 398 ? -31.246 0.065 19.145 1.00 15.12 398 THR A N 1
ATOM 3277 C CA . THR A 1 398 ? -31.342 -0.409 20.515 1.00 19.02 398 THR A CA 1
ATOM 3278 C C . THR A 1 398 ? -32.786 -0.702 20.887 1.00 17.11 398 THR A C 1
ATOM 3279 O O . THR A 1 398 ? -33.084 -1.736 21.498 1.00 16.53 398 THR A O 1
ATOM 3283 N N . ASN A 1 399 ? -33.702 0.190 20.508 1.00 15.99 399 ASN A N 1
ATOM 3284 C CA . ASN A 1 399 ? -35.118 -0.061 20.775 1.00 18.23 399 ASN A CA 1
ATOM 3285 C C . ASN A 1 399 ? -35.582 -1.317 20.059 1.00 17.11 399 ASN A C 1
ATOM 3286 O O . ASN A 1 399 ? -36.336 -2.128 20.619 1.00 16.37 399 ASN A O 1
ATOM 3291 N N . ASP A 1 400 ? -35.095 -1.523 18.836 1.00 17.89 400 ASP A N 1
ATOM 3292 C CA . ASP A 1 400 ? -35.475 -2.720 18.091 1.00 15.67 400 ASP A CA 1
ATOM 3293 C C . ASP A 1 400 ? -34.988 -3.996 18.790 1.00 16.47 400 ASP A C 1
ATOM 3294 O O . ASP A 1 400 ? -35.730 -4.986 18.886 1.00 15.25 400 ASP A O 1
ATOM 3299 N N . TYR A 1 401 ? -33.740 -4.001 19.273 1.00 16.66 401 TYR A N 1
ATOM 3300 C CA . TYR A 1 401 ? -33.261 -5.121 20.088 1.00 15.27 401 TYR A CA 1
ATOM 3301 C C . TYR A 1 401 ? -34.214 -5.422 21.238 1.00 18.14 401 TYR A C 1
ATOM 3302 O O . TYR A 1 401 ? -34.496 -6.588 21.543 1.00 14.96 401 TYR A O 1
ATOM 3311 N N . ALA A 1 402 ? -34.679 -4.374 21.925 1.00 16.89 402 ALA A N 1
ATOM 3312 C CA . ALA A 1 402 ? -35.530 -4.581 23.093 1.00 17.14 402 ALA A CA 1
ATOM 3313 C C . ALA A 1 402 ? -36.912 -5.061 22.674 1.00 16.11 402 ALA A C 1
ATOM 3314 O O . ALA A 1 402 ? -37.508 -5.909 23.342 1.00 19.11 402 ALA A O 1
ATOM 3316 N N . LYS A 1 403 ? -37.421 -4.543 21.550 1.00 14.33 403 LYS A N 1
ATOM 3317 C CA . LYS A 1 403 ? -38.679 -5.029 20.991 1.00 15.82 403 LYS A CA 1
ATOM 3318 C C . LYS A 1 403 ? -38.626 -6.533 20.770 1.00 16.90 403 LYS A C 1
ATOM 3319 O O . LYS A 1 403 ? -39.567 -7.259 21.112 1.00 18.98 403 LYS A O 1
ATOM 3325 N N . ARG A 1 404 ? -37.528 -7.003 20.163 1.00 15.88 404 ARG A N 1
ATOM 3326 C CA . ARG A 1 404 ? -37.363 -8.419 19.861 1.00 14.96 404 ARG A CA 1
ATOM 3327 C C . ARG A 1 404 ? -37.273 -9.247 21.130 1.00 17.74 404 ARG A C 1
ATOM 3328 O O . ARG A 1 404 ? -37.844 -10.341 21.197 1.00 15.43 404 ARG A O 1
ATOM 3336 N N . LEU A 1 405 ? -36.523 -8.765 22.128 1.00 17.61 405 LEU A N 1
ATOM 3337 C CA . LEU A 1 405 ? -36.432 -9.505 23.387 1.00 15.53 405 LEU A CA 1
ATOM 3338 C C . LEU A 1 405 ? -37.800 -9.607 24.052 1.00 16.84 405 LEU A C 1
ATOM 3339 O O . LEU A 1 405 ? -38.143 -10.639 24.636 1.00 17.57 405 LEU A O 1
ATOM 3344 N N . ALA A 1 406 ? -38.613 -8.551 23.953 1.00 17.52 406 ALA A N 1
ATOM 3345 C CA . ALA A 1 406 ? -39.921 -8.577 24.610 1.00 17.12 406 ALA A CA 1
ATOM 3346 C C . ALA A 1 406 ? -40.845 -9.580 23.931 1.00 18.27 406 ALA A C 1
ATOM 3347 O O . ALA A 1 406 ? -41.602 -10.295 24.604 1.00 19.86 406 ALA A O 1
ATOM 3349 N N . ILE A 1 407 ? -40.780 -9.664 22.601 1.00 16.56 407 ILE A N 1
ATOM 3350 C CA . ILE A 1 407 ? -41.555 -10.668 21.884 1.00 17.51 407 ILE A CA 1
ATOM 3351 C C . ILE A 1 407 ? -41.160 -12.059 22.358 1.00 19.75 407 ILE A C 1
ATOM 3352 O O . ILE A 1 407 ? -42.011 -12.871 22.734 1.00 18.50 407 ILE A O 1
ATOM 3357 N N . GLY A 1 408 ? -39.855 -12.342 22.372 1.00 16.69 408 GLY A N 1
ATOM 3358 C CA . GLY A 1 408 ? -39.387 -13.622 22.883 1.00 20.45 408 GLY A CA 1
ATOM 3359 C C . GLY A 1 408 ? -39.795 -13.871 24.327 1.00 24.58 408 GLY A C 1
ATOM 3360 O O . GLY A 1 408 ? -40.146 -14.994 24.697 1.00 19.79 408 GLY A O 1
ATOM 3361 N N . ALA A 1 409 ? -39.760 -12.829 25.160 1.00 17.74 409 ALA A N 1
ATOM 3362 C CA . ALA A 1 409 ? -40.095 -13.007 26.573 1.00 21.35 409 ALA A CA 1
ATOM 3363 C C . ALA A 1 409 ? -41.571 -13.353 26.751 1.00 23.45 409 ALA A C 1
ATOM 3364 O O . ALA A 1 409 ? -41.927 -14.152 27.623 1.00 19.76 409 ALA A O 1
ATOM 3366 N N . SER A 1 410 ? -42.443 -12.731 25.959 1.00 24.04 410 SER A N 1
ATOM 3367 C CA . SER A 1 410 ? -43.864 -13.065 26.011 1.00 24.30 410 SER A CA 1
ATOM 3368 C C . SER A 1 410 ? -44.103 -14.523 25.639 1.00 23.68 410 SER A C 1
ATOM 3369 O O . SER A 1 410 ? -44.860 -15.237 26.313 1.00 26.39 410 SER A O 1
ATOM 3372 N N . LYS A 1 411 ? -43.447 -14.999 24.582 1.00 22.99 411 LYS A N 1
ATOM 3373 C CA . LYS A 1 411 ? -43.552 -16.410 24.228 1.00 20.13 411 LYS A CA 1
ATOM 3374 C C . LYS A 1 411 ? -43.049 -17.315 25.349 1.00 22.68 411 LYS A C 1
ATOM 3375 O O . LYS A 1 411 ? -43.675 -18.337 25.657 1.00 23.60 411 LYS A O 1
ATOM 3381 N N . ALA A 1 412 ? -41.900 -16.988 25.949 1.00 22.94 412 ALA A N 1
ATOM 3382 C CA . ALA A 1 412 ? -41.361 -17.856 27.000 1.00 18.89 412 ALA A CA 1
ATOM 3383 C C . ALA A 1 412 ? -42.258 -17.845 28.232 1.00 24.69 412 ALA A C 1
ATOM 3384 O O . ALA A 1 412 ? -42.409 -18.866 28.917 1.00 24.12 412 ALA A O 1
ATOM 3386 N N . GLU A 1 413 ? -42.850 -16.697 28.537 1.00 22.19 413 GLU A N 1
ATOM 3387 C CA . GLU A 1 413 ? -43.758 -16.611 29.680 1.00 25.96 413 GLU A CA 1
ATOM 3388 C C . GLU A 1 413 ? -44.948 -17.546 29.511 1.00 26.83 413 GLU A C 1
ATOM 3389 O O . GLU A 1 413 ? -45.385 -18.188 30.477 1.00 27.99 413 GLU A O 1
ATOM 3395 N N . ALA A 1 414 ? -45.471 -17.651 28.285 1.00 21.11 414 ALA A N 1
ATOM 3396 C CA . ALA A 1 414 ? -46.551 -18.590 28.016 1.00 23.82 414 ALA A CA 1
ATOM 3397 C C . ALA A 1 414 ? -46.080 -20.035 28.184 1.00 27.05 414 ALA A C 1
ATOM 3398 O O . ALA A 1 414 ? -46.814 -20.870 28.735 1.00 27.92 414 ALA A O 1
ATOM 3400 N N . VAL A 1 415 ? -44.853 -20.349 27.742 1.00 24.79 415 VAL A N 1
ATOM 3401 C CA . VAL A 1 415 ? -44.309 -21.699 27.932 1.00 22.65 415 VAL A CA 1
ATOM 3402 C C . VAL A 1 415 ? -44.188 -22.030 29.419 1.00 27.54 415 VAL A C 1
ATOM 3403 O O . VAL A 1 415 ? -44.499 -23.154 29.853 1.00 21.01 415 VAL A O 1
ATOM 3407 N N . VAL A 1 416 ? -43.709 -21.067 30.214 1.00 21.15 416 VAL A N 1
ATOM 3408 C CA . VAL A 1 416 ? -43.502 -21.295 31.643 1.00 22.05 416 VAL A CA 1
ATOM 3409 C C . VAL A 1 416 ? -44.837 -21.509 32.340 1.00 25.74 416 VAL A C 1
ATOM 3410 O O . VAL A 1 416 ? -44.985 -22.417 33.172 1.00 26.62 416 VAL A O 1
ATOM 3414 N N . SER A 1 417 ? -45.829 -20.676 32.012 1.00 23.22 417 SER A N 1
ATOM 3415 C CA . SER A 1 417 ? -47.136 -20.795 32.651 1.00 28.12 417 SER A CA 1
ATOM 3416 C C . SER A 1 417 ? -47.779 -22.135 32.313 1.00 25.81 417 SER A C 1
ATOM 3417 O O . SER A 1 417 ? -48.131 -22.918 33.207 1.00 29.02 417 SER A O 1
ATOM 3420 N N . SER A 1 418 ? -47.911 -22.427 31.022 1.00 25.31 418 SER A N 1
ATOM 3421 C CA . SER A 1 418 ? -48.492 -23.697 30.595 1.00 25.73 418 SER A CA 1
ATOM 3422 C C . SER A 1 418 ? -47.747 -24.881 31.203 1.00 32.76 418 SER A C 1
ATOM 3423 O O . SER A 1 418 ? -48.374 -25.835 31.688 1.00 27.95 418 SER A O 1
ATOM 3426 N N . SER A 1 419 ? -46.410 -24.832 31.202 1.00 21.67 419 SER A N 1
ATOM 3427 C CA . SER A 1 419 ? -45.627 -25.956 31.711 1.00 27.16 419 SER A CA 1
ATOM 3428 C C . SER A 1 419 ? -45.875 -26.171 33.197 1.00 28.65 419 SER A C 1
ATOM 3429 O O . SER A 1 419 ? -46.032 -27.310 33.656 1.00 26.94 419 SER A O 1
ATOM 3432 N N . LEU A 1 420 ? -45.900 -25.089 33.971 1.00 25.37 420 LEU A N 1
ATOM 3433 C CA . LEU A 1 420 ? -46.102 -25.223 35.407 1.00 25.78 420 LEU A CA 1
ATOM 3434 C C . LEU A 1 420 ? -47.508 -25.703 35.732 1.00 27.70 420 LEU A C 1
ATOM 3435 O O . LEU A 1 420 ? -47.710 -26.371 36.752 1.00 24.93 420 LEU A O 1
ATOM 3440 N N . ALA A 1 421 ? -48.495 -25.349 34.908 1.00 29.03 421 ALA A N 1
ATOM 3441 C CA . ALA A 1 421 ? -49.853 -25.810 35.178 1.00 27.43 421 ALA A CA 1
ATOM 3442 C C . ALA A 1 421 ? -49.961 -27.309 34.963 1.00 31.88 421 ALA A C 1
ATOM 3443 O O . ALA A 1 421 ? -50.606 -28.006 35.752 1.00 34.61 421 ALA A O 1
ATOM 3445 N N . CYS A 1 422 ? -49.310 -27.825 33.917 1.00 31.99 422 CYS A N 1
ATOM 3446 C CA . CYS A 1 422 ? -49.264 -29.268 33.705 1.00 29.65 422 CYS A CA 1
ATOM 3447 C C . CYS A 1 422 ? -48.463 -29.967 34.796 1.00 36.67 422 CYS A C 1
ATOM 3448 O O . CYS A 1 422 ? -48.875 -31.019 35.295 1.00 38.22 422 CYS A O 1
ATOM 3451 N N . LEU A 1 423 ? -47.314 -29.400 35.180 1.00 32.34 423 LEU A N 1
ATOM 3452 C CA . LEU A 1 423 ? -46.384 -30.131 36.031 1.00 34.08 423 LEU A CA 1
ATOM 3453 C C . LEU A 1 423 ? -46.820 -30.161 37.493 1.00 38.15 423 LEU A C 1
ATOM 3454 O O . LEU A 1 423 ? -46.527 -31.138 38.188 1.00 33.01 423 LEU A O 1
ATOM 3459 N N . THR A 1 424 ? -47.501 -29.118 37.983 1.00 31.97 424 THR A N 1
ATOM 3460 C CA . THR A 1 424 ? -48.004 -29.124 39.351 1.00 29.31 424 THR A CA 1
ATOM 3461 C C . THR A 1 424 ? -49.355 -29.813 39.486 1.00 38.91 424 THR A C 1
ATOM 3462 O O . THR A 1 424 ? -49.834 -29.969 40.610 1.00 40.99 424 THR A O 1
ATOM 3466 N N . SER A 1 425 ? -49.989 -30.200 38.385 1.00 38.64 425 SER A N 1
ATOM 3467 C CA . SER A 1 425 ? -51.253 -30.912 38.469 1.00 47.06 425 SER A CA 1
ATOM 3468 C C . SER A 1 425 ? -51.021 -32.337 38.968 1.00 53.04 425 SER A C 1
ATOM 3469 O O . SER A 1 425 ? -49.974 -32.943 38.720 1.00 48.43 425 SER A O 1
ATOM 3472 N N . LYS A 1 426 ? -52.010 -32.863 39.702 1.00 56.26 426 LYS A N 1
ATOM 3473 C CA . LYS A 1 426 ? -51.847 -34.163 40.356 1.00 54.55 426 LYS A CA 1
ATOM 3474 C C . LYS A 1 426 ? -51.773 -35.299 39.344 1.00 63.98 426 LYS A C 1
ATOM 3475 O O . LYS A 1 426 ? -50.948 -36.211 39.482 1.00 72.45 426 LYS A O 1
ATOM 3481 N N . GLN A 1 427 ? -52.625 -35.270 38.323 1.00 66.39 427 GLN A N 1
ATOM 3482 C CA . GLN A 1 427 ? -52.655 -36.340 37.325 1.00 77.25 427 GLN A CA 1
ATOM 3483 C C . GLN A 1 427 ? -51.895 -35.898 36.081 1.00 75.96 427 GLN A C 1
ATOM 3484 O O . GLN A 1 427 ? -52.477 -35.582 35.051 1.00 78.67 427 GLN A O 1
ATOM 3490 N N . SER A 1 428 ? -50.568 -35.896 36.150 1.00 76.58 428 SER A N 1
ATOM 3491 C CA . SER A 1 428 ? -49.840 -35.458 34.959 1.00 72.58 428 SER A CA 1
ATOM 3492 C C . SER A 1 428 ? -49.764 -36.640 34.007 1.00 72.81 428 SER A C 1
ATOM 3493 O O . SER A 1 428 ? -48.829 -36.762 33.223 1.00 71.47 428 SER A O 1
ATOM 3496 N N . CYS A 1 432 ? -49.141 -32.351 27.613 1.00 65.55 432 CYS A N 1
ATOM 3497 C CA . CYS A 1 432 ? -49.397 -31.102 28.318 1.00 54.96 432 CYS A CA 1
ATOM 3498 C C . CYS A 1 432 ? -50.374 -30.234 27.536 1.00 58.74 432 CYS A C 1
ATOM 3499 O O . CYS A 1 432 ? -50.087 -29.807 26.416 1.00 62.14 432 CYS A O 1
ATOM 3502 N N . SER A 1 433 ? -51.526 -29.962 28.149 1.00 60.01 433 SER A N 1
ATOM 3503 C CA . SER A 1 433 ? -52.626 -29.275 27.485 1.00 61.81 433 SER A CA 1
ATOM 3504 C C . SER A 1 433 ? -52.898 -27.867 28.010 1.00 58.17 433 SER A C 1
ATOM 3505 O O . SER A 1 433 ? -53.581 -27.095 27.326 1.00 48.18 433 SER A O 1
ATOM 3508 N N . ALA A 1 434 ? -52.359 -27.509 29.177 1.00 45.14 434 ALA A N 1
ATOM 3509 C CA . ALA A 1 434 ? -52.848 -26.358 29.920 1.00 36.26 434 ALA A CA 1
ATOM 3510 C C . ALA A 1 434 ? -52.653 -25.055 29.143 1.00 42.64 434 ALA A C 1
ATOM 3511 O O . ALA A 1 434 ? -51.672 -24.897 28.407 1.00 41.15 434 ALA A O 1
ATOM 3513 N N . PRO A 1 435 ? -53.580 -24.109 29.284 1.00 37.36 435 PRO A N 1
ATOM 3514 C CA . PRO A 1 435 ? -53.435 -22.816 28.609 1.00 36.04 435 PRO A CA 1
ATOM 3515 C C . PRO A 1 435 ? -52.461 -21.895 29.335 1.00 34.71 435 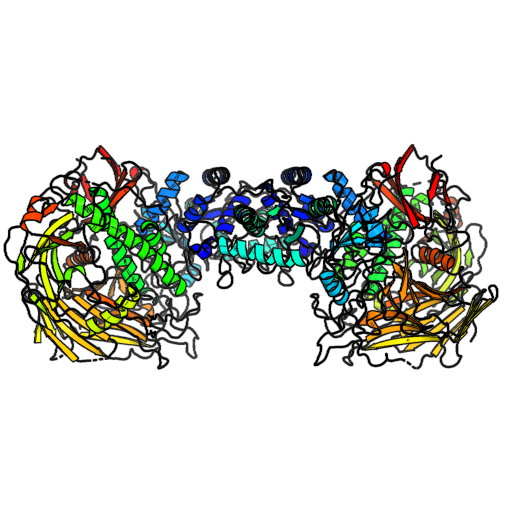PRO A C 1
ATOM 3516 O O . PRO A 1 435 ? -52.202 -22.025 30.534 1.00 34.57 435 PRO A O 1
ATOM 3520 N N . ALA A 1 436 ? -51.933 -20.935 28.576 1.00 35.93 436 ALA A N 1
ATOM 3521 C CA . ALA A 1 436 ? -51.031 -19.944 29.157 1.00 37.48 436 ALA A CA 1
ATOM 3522 C C . ALA A 1 436 ? -51.709 -19.113 30.236 1.00 34.69 436 ALA A C 1
ATOM 3523 O O . ALA A 1 436 ? -51.024 -18.582 31.115 1.00 40.16 436 ALA A O 1
ATOM 3525 N N . SER A 1 437 ? -53.041 -19.002 30.203 1.00 36.35 437 SER A N 1
ATOM 3526 C CA . SER A 1 437 ? -53.765 -18.230 31.209 1.00 37.14 437 SER A CA 1
ATOM 3527 C C . SER A 1 437 ? -53.776 -18.895 32.582 1.00 36.81 437 SER A C 1
ATOM 3528 O O . SER A 1 437 ? -54.257 -18.279 33.539 1.00 41.96 437 SER A O 1
ATOM 3531 N N . ALA A 1 438 ? -53.250 -20.116 32.714 1.00 34.18 438 ALA A N 1
ATOM 3532 C CA . ALA A 1 438 ? -53.338 -20.815 33.994 1.00 34.53 438 ALA A CA 1
ATOM 3533 C C . ALA A 1 438 ? -52.682 -20.022 35.119 1.00 38.22 438 ALA A C 1
ATOM 3534 O O . ALA A 1 438 ? -53.229 -19.937 36.224 1.00 33.78 438 ALA A O 1
ATOM 3536 N N . PHE A 1 439 ? -51.512 -19.443 34.869 1.00 29.88 439 PHE A N 1
ATOM 3537 C CA . PHE A 1 439 ? -50.804 -18.672 35.880 1.00 30.67 439 PHE A CA 1
ATOM 3538 C C . PHE A 1 439 ? -50.513 -17.272 35.355 1.00 30.86 439 PHE A C 1
ATOM 3539 O O . PHE A 1 439 ? -50.347 -17.062 34.147 1.00 29.61 439 PHE A O 1
ATOM 3547 N N . SER A 1 440 ? -50.437 -16.310 36.261 1.00 24.24 440 SER A N 1
ATOM 3548 C CA . SER A 1 440 ? -49.941 -14.994 35.899 1.00 28.23 440 SER A CA 1
ATOM 3549 C C . SER A 1 440 ? -48.535 -14.831 36.463 1.00 29.68 440 SER A C 1
ATOM 3550 O O . SER A 1 440 ? -48.141 -15.527 37.402 1.00 31.09 440 SER A O 1
ATOM 3553 N N . GLN A 1 441 ? -47.762 -13.934 35.849 1.00 24.58 441 GLN A N 1
ATOM 3554 C CA . GLN A 1 441 ? -46.369 -13.723 36.223 1.00 27.08 441 GLN A CA 1
ATOM 3555 C C . GLN A 1 441 ? -46.081 -12.233 36.150 1.00 28.20 441 GLN A C 1
ATOM 3556 O O . GLN A 1 441 ? -46.763 -11.494 35.440 1.00 26.79 441 GLN A O 1
ATOM 3562 N N . CYS A 1 442 ? -45.054 -11.801 36.876 1.00 29.05 442 CYS A N 1
ATOM 3563 C CA . CYS A 1 442 ? -44.736 -10.388 37.025 1.00 26.07 442 CYS A CA 1
ATOM 3564 C C . CYS A 1 442 ? -43.250 -10.171 36.813 1.00 30.49 442 CYS A C 1
ATOM 3565 O O . CYS A 1 442 ? -42.434 -10.812 37.479 1.00 28.47 442 CYS A O 1
ATOM 3568 N N . HIS A 1 443 ? -42.892 -9.240 35.924 1.00 31.04 443 HIS A N 1
ATOM 3569 C CA . HIS A 1 443 ? -41.485 -8.908 35.721 1.00 34.77 443 HIS A CA 1
ATOM 3570 C C . HIS A 1 443 ? -41.185 -7.443 35.981 1.00 31.22 443 HIS A C 1
ATOM 3571 O O . HIS A 1 443 ? -40.071 -6.986 35.699 1.00 30.06 443 HIS A O 1
ATOM 3578 N N . LEU A 1 444 ? -42.132 -6.704 36.544 1.00 24.83 444 LEU A N 1
ATOM 3579 C CA . LEU A 1 444 ? -41.912 -5.314 36.908 1.00 31.39 444 LEU A CA 1
ATOM 3580 C C . LEU A 1 444 ? -41.968 -5.099 38.417 1.00 27.48 444 LEU A C 1
ATOM 3581 O O . LEU A 1 444 ? -42.375 -4.034 38.884 1.00 24.92 444 LEU A O 1
ATOM 3586 N N . PHE A 1 445 ? -41.532 -6.101 39.192 1.00 26.19 445 PHE A N 1
ATOM 3587 C CA . PHE A 1 445 ? -41.359 -5.888 40.625 1.00 30.48 445 PHE A CA 1
ATOM 3588 C C . PHE A 1 445 ? -40.451 -4.702 40.896 1.00 30.47 445 PHE A C 1
ATOM 3589 O O . PHE A 1 445 ? -40.624 -4.007 41.907 1.00 27.69 445 PHE A O 1
ATOM 3597 N N . ASN A 1 446 ? -39.500 -4.434 39.986 1.00 23.94 446 ASN A N 1
ATOM 3598 C CA . ASN A 1 446 ? -38.530 -3.365 40.205 1.00 26.42 446 ASN A CA 1
ATOM 3599 C C . ASN A 1 446 ? -39.199 -2.007 40.340 1.00 25.95 446 ASN A C 1
ATOM 3600 O O . ASN A 1 446 ? -38.644 -1.114 40.985 1.00 31.08 446 ASN A O 1
ATOM 3605 N N . ILE A 1 447 ? -40.378 -1.831 39.745 1.00 28.32 447 ILE A N 1
ATOM 3606 C CA . ILE A 1 447 ? -41.121 -0.586 39.855 1.00 26.85 447 ILE A CA 1
ATOM 3607 C C . ILE A 1 447 ? -42.442 -0.793 40.599 1.00 27.63 447 ILE A C 1
ATOM 3608 O O . ILE A 1 447 ? -43.350 0.017 40.483 1.00 30.46 447 ILE A O 1
ATOM 3613 N N . SER A 1 448 ? -42.540 -1.885 41.365 1.00 26.77 448 SER A N 1
ATOM 3614 C CA . SER A 1 448 ? -43.655 -2.242 42.254 1.00 32.85 448 SER A CA 1
ATOM 3615 C C . SER A 1 448 ? -44.921 -2.705 41.553 1.00 33.39 448 SER A C 1
ATOM 3616 O O . SER A 1 448 ? -45.966 -2.762 42.210 1.00 32.96 448 SER A O 1
ATOM 3619 N N . TYR A 1 449 ? -44.875 -3.058 40.270 1.00 29.23 449 TYR A N 1
ATOM 3620 C CA . TYR A 1 449 ? -46.080 -3.355 39.495 1.00 28.73 449 TYR A CA 1
ATOM 3621 C C . TYR A 1 449 ? -46.270 -4.864 39.386 1.00 32.30 449 TYR A C 1
ATOM 3622 O O . TYR A 1 449 ? -45.513 -5.536 38.675 1.00 27.96 449 TYR A O 1
ATOM 3631 N N . CYS A 1 450 ? -47.288 -5.391 40.070 1.00 24.80 450 CYS A N 1
ATOM 3632 C CA . CYS A 1 450 ? -47.654 -6.806 39.949 1.00 26.66 450 CYS A CA 1
ATOM 3633 C C . CYS A 1 450 ? -49.144 -6.961 40.222 1.00 24.38 450 CYS A C 1
ATOM 3634 O O . CYS A 1 450 ? -49.556 -7.275 41.346 1.00 27.35 450 CYS A O 1
ATOM 3637 N N . PRO A 1 451 ? -49.981 -6.759 39.206 1.00 29.38 451 PRO A N 1
ATOM 3638 C CA . PRO A 1 451 ? -51.455 -6.810 39.389 1.00 31.21 451 PRO A CA 1
ATOM 3639 C C . PRO A 1 451 ? -51.933 -8.077 40.089 1.00 34.54 451 PRO A C 1
ATOM 3640 O O . PRO A 1 451 ? -52.869 -8.008 40.900 1.00 37.75 451 PRO A O 1
ATOM 3644 N N . PRO A 1 452 ? -51.358 -9.255 39.801 1.00 31.52 452 PRO A N 1
ATOM 3645 C CA . PRO A 1 452 ? -51.827 -10.468 40.501 1.00 29.38 452 PRO A CA 1
ATOM 3646 C C . PRO A 1 452 ? -51.734 -10.401 42.018 1.00 36.56 452 PRO A C 1
ATOM 3647 O O . PRO A 1 452 ? -52.540 -11.042 42.702 1.00 30.98 452 PRO A O 1
ATOM 3651 N N . THR A 1 453 ? -50.766 -9.674 42.575 1.00 33.88 453 THR A N 1
ATOM 3652 C CA . THR A 1 453 ? -50.660 -9.612 44.026 1.00 32.70 453 THR A CA 1
ATOM 3653 C C . THR A 1 453 ? -51.232 -8.332 44.616 1.00 33.57 453 THR A C 1
ATOM 3654 O O . THR A 1 453 ? -51.600 -8.335 45.793 1.00 31.15 453 THR A O 1
ATOM 3658 N N . GLU A 1 454 ? -51.333 -7.249 43.829 1.00 28.82 454 GLU A N 1
ATOM 3659 C CA . GLU A 1 454 ? -51.955 -6.023 44.307 1.00 32.50 454 GLU A CA 1
ATOM 3660 C C . GLU A 1 454 ? -53.466 -6.129 44.399 1.00 37.99 454 GLU A C 1
ATOM 3661 O O . GLU A 1 454 ? -54.080 -5.367 45.151 1.00 35.12 454 GLU A O 1
ATOM 3667 N N . SER A 1 455 ? -54.081 -7.017 43.625 1.00 34.15 455 SER A N 1
ATOM 3668 C CA . SER A 1 455 ? -55.532 -7.053 43.590 1.00 40.84 455 SER A CA 1
ATOM 3669 C C . SER A 1 455 ? -56.082 -7.775 44.819 1.00 40.65 455 SER A C 1
ATOM 3670 O O . SER A 1 455 ? -55.411 -8.596 45.452 1.00 33.27 455 SER A O 1
ATOM 3673 N N . SER A 1 456 ? -57.328 -7.449 45.154 1.00 45.56 456 SER A N 1
ATOM 3674 C CA . SER A 1 456 ? -57.960 -8.025 46.330 1.00 40.82 456 SER A CA 1
ATOM 3675 C C . SER A 1 456 ? -58.220 -9.513 46.125 1.00 41.07 456 SER A C 1
ATOM 3676 O O . SER A 1 456 ? -58.403 -9.986 45.001 1.00 42.69 456 SER A O 1
ATOM 3679 N N . ILE A 1 457 ? -58.237 -10.250 47.228 1.00 44.76 457 ILE A N 1
ATOM 3680 C CA . ILE A 1 457 ? -58.462 -11.693 47.216 1.00 43.67 457 ILE A CA 1
ATOM 3681 C C . ILE A 1 457 ? -59.931 -11.944 47.540 1.00 46.27 457 ILE A C 1
ATOM 3682 O O . ILE A 1 457 ? -60.387 -11.546 48.623 1.00 45.60 457 ILE A O 1
ATOM 3687 N N . PRO A 1 458 ? -60.695 -12.589 46.656 1.00 46.17 458 PRO A N 1
ATOM 3688 C CA . PRO A 1 458 ? -62.090 -12.917 46.980 1.00 51.52 458 PRO A CA 1
ATOM 3689 C C . PRO A 1 458 ? -62.192 -13.791 48.224 1.00 51.79 458 PRO A C 1
ATOM 3690 O O . PRO A 1 458 ? -61.225 -14.420 48.660 1.00 48.55 458 PRO A O 1
ATOM 3694 N N . ASP A 1 459 ? -63.391 -13.829 48.801 1.00 54.10 459 ASP A N 1
ATOM 3695 C CA . ASP A 1 459 ? -63.617 -14.679 49.963 1.00 52.68 459 ASP A CA 1
ATOM 3696 C C . ASP A 1 459 ? -63.654 -16.142 49.544 1.00 48.38 459 ASP A C 1
ATOM 3697 O O . ASP A 1 459 ? -64.013 -16.478 48.413 1.00 47.08 459 ASP A O 1
ATOM 3702 N N . ASP A 1 460 ? -63.259 -17.014 50.472 1.00 50.94 460 ASP A N 1
ATOM 3703 C CA . ASP A 1 460 ? -63.106 -18.453 50.284 1.00 49.64 460 ASP A CA 1
ATOM 3704 C C . ASP A 1 460 ? -61.961 -18.805 49.347 1.00 47.94 460 ASP A C 1
ATOM 3705 O O . ASP A 1 460 ? -61.767 -19.992 49.052 1.00 47.62 460 ASP A O 1
ATOM 3710 N N . LYS A 1 461 ? -61.206 -17.822 48.861 1.00 43.83 461 LYS A N 1
ATOM 3711 C CA . LYS A 1 461 ? -60.074 -18.044 47.975 1.00 41.63 461 LYS A CA 1
ATOM 3712 C C . LYS A 1 461 ? -58.801 -17.498 48.610 1.00 38.86 461 LYS A C 1
ATOM 3713 O O . LYS A 1 461 ? -58.839 -16.637 49.497 1.00 40.35 461 LYS A O 1
ATOM 3719 N N . SER A 1 462 ? -57.669 -18.028 48.149 1.00 34.96 462 SER A N 1
ATOM 3720 C CA . SER A 1 462 ? -56.342 -17.562 48.525 1.00 38.24 462 SER A CA 1
ATOM 3721 C C . SER A 1 462 ? -55.563 -17.156 47.278 1.00 33.22 462 SER A C 1
ATOM 3722 O O . SER A 1 462 ? -55.839 -17.620 46.170 1.00 36.30 462 SER A O 1
ATOM 3725 N N . LEU A 1 463 ? -54.577 -16.284 47.466 1.00 35.66 463 LEU A N 1
ATOM 3726 C CA . LEU A 1 463 ? -53.573 -16.044 46.433 1.00 32.78 463 LEU A CA 1
ATOM 3727 C C . LEU A 1 463 ? -52.589 -17.204 46.479 1.00 30.45 463 LEU A C 1
ATOM 3728 O O . LEU A 1 463 ? -51.874 -17.382 47.472 1.00 32.65 463 LEU A O 1
ATOM 3733 N N . VAL A 1 464 ? -52.602 -18.031 45.443 1.00 27.69 464 VAL A N 1
ATOM 3734 C CA . VAL A 1 464 ? -51.680 -19.155 45.353 1.00 30.76 464 VAL A CA 1
ATOM 3735 C C . VAL A 1 464 ? -50.371 -18.649 44.760 1.00 28.01 464 VAL A C 1
ATOM 3736 O O . VAL A 1 464 ? -50.371 -17.942 43.745 1.00 27.94 464 VAL A O 1
ATOM 3740 N N . VAL A 1 465 ? -49.256 -18.978 45.404 1.00 30.95 465 VAL A N 1
ATOM 3741 C CA . VAL A 1 465 ? -47.937 -18.551 44.944 1.00 29.24 465 VAL A CA 1
ATOM 3742 C C . VAL A 1 465 ? -47.111 -19.802 44.711 1.00 27.93 465 VAL A C 1
ATOM 3743 O O . VAL A 1 465 ? -46.719 -20.480 45.669 1.00 34.06 465 VAL A O 1
ATOM 3747 N N . VAL A 1 466 ? -46.871 -20.129 43.444 1.00 25.82 466 VAL A N 1
ATOM 3748 C CA . VAL A 1 466 ? -45.989 -21.231 43.081 1.00 28.42 466 VAL A CA 1
ATOM 3749 C C . VAL A 1 466 ? -44.595 -20.659 42.894 1.00 34.22 466 VAL A C 1
ATOM 3750 O O . VAL A 1 466 ? -44.424 -19.627 42.221 1.00 26.49 466 VAL A O 1
ATOM 3754 N N . VAL A 1 467 ? -43.606 -21.291 43.528 1.00 29.62 467 VAL A N 1
ATOM 3755 C CA . VAL A 1 467 ? -42.218 -20.836 43.487 1.00 27.05 467 VAL A CA 1
ATOM 3756 C C . VAL A 1 467 ? -41.392 -21.945 42.866 1.00 29.59 467 VAL A C 1
ATOM 3757 O O . VAL A 1 467 ? -41.224 -23.002 43.483 1.00 26.77 467 VAL A O 1
ATOM 3761 N N . TYR A 1 468 ? -40.855 -21.703 41.666 1.00 24.39 468 TYR A N 1
ATOM 3762 C CA . TYR A 1 468 ? -40.010 -22.673 40.979 1.00 23.74 468 TYR A CA 1
ATOM 3763 C C . TYR A 1 468 ? -38.540 -22.264 41.056 1.00 20.12 468 TYR A C 1
ATOM 3764 O O . TYR A 1 468 ? -38.194 -21.092 40.857 1.00 25.79 468 TYR A O 1
ATOM 3773 N N . ASN A 1 469 ? -37.684 -23.235 41.356 1.00 26.26 469 ASN A N 1
ATOM 3774 C CA . ASN A 1 469 ? -36.256 -22.994 41.565 1.00 25.18 469 ASN A CA 1
ATOM 3775 C C . ASN A 1 469 ? -35.448 -23.693 40.477 1.00 24.91 469 ASN A C 1
ATOM 3776 O O . ASN A 1 469 ? -35.350 -24.935 40.479 1.00 23.28 469 ASN A O 1
ATOM 3781 N N . PRO A 1 470 ? -34.865 -22.963 39.524 1.00 28.07 470 PRO A N 1
ATOM 3782 C CA . PRO A 1 470 ? -34.142 -23.601 38.410 1.00 24.24 470 PRO A CA 1
ATOM 3783 C C . PRO A 1 470 ? -32.692 -23.963 38.710 1.00 29.22 470 PRO A C 1
ATOM 3784 O O . PRO A 1 470 ? -31.981 -24.410 37.802 1.00 27.33 470 PRO A O 1
ATOM 3788 N N . LEU A 1 471 ? -32.234 -23.784 39.945 1.00 27.82 471 LEU A N 1
ATOM 3789 C CA . LEU A 1 471 ? -30.929 -24.264 40.376 1.00 26.17 471 LEU A CA 1
ATOM 3790 C C . LEU A 1 471 ? -31.031 -25.707 40.866 1.00 28.29 471 LEU A C 1
ATOM 3791 O O . LEU A 1 471 ? -32.055 -26.121 41.415 1.00 29.99 471 LEU A O 1
ATOM 3796 N N . GLY A 1 472 ? -29.952 -26.469 40.670 1.00 23.88 472 GLY A N 1
ATOM 3797 C CA . GLY A 1 472 ? -29.858 -27.834 41.175 1.00 25.60 472 GLY A CA 1
ATOM 3798 C C . GLY A 1 472 ? -29.451 -27.899 42.640 1.00 24.56 472 GLY A C 1
ATOM 3799 O O . GLY A 1 472 ? -28.976 -28.932 43.124 1.00 28.53 472 GLY A O 1
ATOM 3800 N N . TRP A 1 473 ? -29.635 -26.790 43.351 1.00 26.39 473 TRP A N 1
ATOM 3801 C CA . TRP A 1 473 ? -29.398 -26.693 44.783 1.00 25.82 473 TRP A CA 1
ATOM 3802 C C . TRP A 1 473 ? -30.684 -26.327 45.516 1.00 29.23 473 TRP A C 1
ATOM 3803 O O . TRP A 1 473 ? -31.518 -25.576 45.003 1.00 28.56 473 TRP A O 1
ATOM 3814 N N . SER A 1 474 ? -30.834 -26.849 46.731 1.00 31.18 474 SER A N 1
ATOM 3815 C CA . SER A 1 474 ? -31.873 -26.355 47.625 1.00 31.84 474 SER A CA 1
ATOM 3816 C C . SER A 1 474 ? -31.686 -24.860 47.841 1.00 31.12 474 SER A C 1
ATOM 3817 O O . SER A 1 474 ? -30.558 -24.373 47.928 1.00 30.89 474 SER A O 1
ATOM 3820 N N . ARG A 1 475 ? -32.788 -24.120 47.945 1.00 25.32 475 ARG A N 1
ATOM 3821 C CA . ARG A 1 475 ? -32.650 -22.678 48.116 1.00 26.83 475 ARG A CA 1
ATOM 3822 C C . ARG A 1 475 ? -33.725 -22.124 49.035 1.00 29.27 475 ARG A C 1
ATOM 3823 O O . ARG A 1 475 ? -34.907 -22.447 48.888 1.00 35.30 475 ARG A O 1
ATOM 3831 N N . ASN A 1 476 ? -33.297 -21.292 49.980 1.00 27.98 476 ASN A N 1
ATOM 3832 C CA . ASN A 1 476 ? -34.172 -20.439 50.769 1.00 27.61 476 ASN A CA 1
ATOM 3833 C C . ASN A 1 476 ? -33.960 -19.005 50.321 1.00 27.90 476 ASN A C 1
ATOM 3834 O O . ASN A 1 476 ? -32.822 -18.572 50.125 1.00 30.36 476 ASN A O 1
ATOM 3839 N N . GLU A 1 477 ? -35.052 -18.261 50.190 1.00 29.44 477 GLU A N 1
ATOM 3840 C CA . GLU A 1 477 ? -34.964 -16.897 49.697 1.00 34.46 477 GLU A CA 1
ATOM 3841 C C . GLU A 1 477 ? -36.218 -16.147 50.132 1.00 30.20 477 GLU A C 1
ATOM 3842 O O . GLU A 1 477 ? -37.241 -16.757 50.451 1.00 30.12 477 GLU A O 1
ATOM 3848 N N . ILE A 1 478 ? -36.119 -14.821 50.170 1.00 30.14 478 ILE A N 1
ATOM 3849 C CA . ILE A 1 478 ? -37.212 -13.958 50.615 1.00 34.35 478 ILE A CA 1
ATOM 3850 C C . ILE A 1 478 ? -38.090 -13.596 49.423 1.00 34.61 478 ILE A C 1
ATOM 3851 O O . ILE A 1 478 ? -37.636 -12.934 48.484 1.00 39.79 478 ILE A O 1
ATOM 3856 N N . VAL A 1 479 ? -39.349 -14.011 49.461 1.00 25.63 479 VAL A N 1
ATOM 3857 C CA . VAL A 1 479 ? -40.327 -13.537 48.486 1.00 28.25 479 VAL A CA 1
ATOM 3858 C C . VAL A 1 479 ? -40.833 -12.172 48.943 1.00 35.21 479 VAL A C 1
ATOM 3859 O O . VAL A 1 479 ? -41.122 -11.972 50.130 1.00 28.69 479 VAL A O 1
ATOM 3863 N N . ARG A 1 480 ? -40.911 -11.218 48.011 1.00 24.73 480 ARG A N 1
ATOM 3864 C CA . ARG A 1 480 ? -41.249 -9.829 48.339 1.00 23.87 480 ARG A CA 1
ATOM 3865 C C . ARG A 1 480 ? -42.239 -9.342 47.281 1.00 28.86 480 ARG A C 1
ATOM 3866 O O . ARG A 1 480 ? -41.838 -8.999 46.165 1.00 27.73 480 ARG A O 1
ATOM 3874 N N . ILE A 1 481 ? -43.530 -9.347 47.615 1.00 27.61 481 ILE A N 1
ATOM 3875 C CA . ILE A 1 481 ? -44.563 -9.019 46.632 1.00 27.79 481 ILE A CA 1
ATOM 3876 C C . ILE A 1 481 ? -45.319 -7.764 47.053 1.00 28.58 481 ILE A C 1
ATOM 3877 O O . ILE A 1 481 ? -45.515 -7.521 48.254 1.00 29.20 481 ILE A O 1
ATOM 3882 N N . PRO A 1 482 ? -45.766 -6.947 46.101 1.00 31.42 482 PRO A N 1
ATOM 3883 C CA . PRO A 1 482 ? -46.499 -5.723 46.448 1.00 28.71 482 PRO A CA 1
ATOM 3884 C C . PRO A 1 482 ? -47.956 -6.044 46.759 1.00 31.06 482 PRO A C 1
ATOM 3885 O O . PRO A 1 482 ? -48.643 -6.667 45.948 1.00 28.39 482 PRO A O 1
ATOM 3889 N N . VAL A 1 483 ? -48.438 -5.615 47.937 1.00 34.83 483 VAL A N 1
ATOM 3890 C CA . VAL A 1 483 ? -49.823 -5.874 48.321 1.00 32.11 483 VAL A CA 1
ATOM 3891 C C . VAL A 1 483 ? -50.475 -4.615 48.882 1.00 37.77 483 VAL A C 1
ATOM 3892 O O . VAL A 1 483 ? -49.811 -3.670 49.325 1.00 35.35 483 VAL A O 1
ATOM 3896 N N . ASN A 1 484 ? -51.812 -4.633 48.886 1.00 42.15 484 ASN A N 1
ATOM 3897 C CA . ASN A 1 484 ? -52.607 -3.539 49.428 1.00 37.20 484 ASN A CA 1
ATOM 3898 C C . ASN A 1 484 ? -53.299 -3.892 50.738 1.00 44.78 484 ASN A C 1
ATOM 3899 O O . ASN A 1 484 ? -53.953 -3.027 51.327 1.00 43.86 484 ASN A O 1
ATOM 3904 N N . ASP A 1 485 ? -53.159 -5.124 51.216 1.00 40.86 485 ASP A N 1
ATOM 3905 C CA . ASP A 1 485 ? -53.819 -5.580 52.429 1.00 44.56 485 ASP A CA 1
ATOM 3906 C C . ASP A 1 485 ? -52.781 -5.732 53.529 1.00 49.35 485 ASP A C 1
ATOM 3907 O O . ASP A 1 485 ? -51.718 -6.320 53.305 1.00 45.81 485 ASP A O 1
ATOM 3912 N N . ALA A 1 486 ? -53.093 -5.201 54.713 1.00 50.14 486 ALA A N 1
ATOM 3913 C CA . ALA A 1 486 ? -52.179 -5.205 55.848 1.00 49.67 486 ALA A CA 1
ATOM 3914 C C . ALA A 1 486 ? -52.375 -6.394 56.774 1.00 48.47 486 ALA A C 1
ATOM 3915 O O . ALA A 1 486 ? -51.568 -6.585 57.690 1.00 47.00 486 ALA A O 1
ATOM 3917 N N . ASN A 1 487 ? -53.428 -7.185 56.575 1.00 47.12 487 ASN A N 1
ATOM 3918 C CA . ASN A 1 487 ? -53.692 -8.304 57.472 1.00 49.47 487 ASN A CA 1
ATOM 3919 C C . ASN A 1 487 ? -53.730 -9.613 56.704 1.00 47.92 487 ASN A C 1
ATOM 3920 O O . ASN A 1 487 ? -54.651 -10.415 56.884 1.00 50.76 487 ASN A O 1
ATOM 3925 N N . LEU A 1 488 ? -52.741 -9.834 55.841 1.00 45.85 488 LEU A N 1
ATOM 3926 C CA . LEU A 1 488 ? -52.640 -11.097 55.132 1.00 40.43 488 LEU A CA 1
ATOM 3927 C C . LEU A 1 488 ? -51.871 -12.107 55.970 1.00 35.23 488 LEU A C 1
ATOM 3928 O O . LEU A 1 488 ? -51.037 -11.751 56.806 1.00 36.31 488 LEU A O 1
ATOM 3933 N N . VAL A 1 489 ? -52.178 -13.378 55.745 1.00 36.94 489 VAL A N 1
ATOM 3934 C CA . VAL A 1 489 ? -51.488 -14.503 56.361 1.00 38.20 489 VAL A CA 1
ATOM 3935 C C . VAL A 1 489 ? -50.882 -15.341 55.248 1.00 34.66 489 VAL A C 1
ATOM 3936 O O . VAL A 1 489 ? -51.493 -15.503 54.186 1.00 34.94 489 VAL A O 1
ATOM 3940 N N . VAL A 1 490 ? -49.682 -15.868 55.477 1.00 34.20 490 VAL A N 1
ATOM 3941 C CA . VAL A 1 490 ? -49.027 -16.729 54.501 1.00 35.89 490 VAL A CA 1
ATOM 3942 C C . VAL A 1 490 ? -48.860 -18.111 55.112 1.00 35.85 490 VAL A C 1
ATOM 3943 O O . VAL A 1 490 ? -48.215 -18.265 56.157 1.00 44.53 490 VAL A O 1
ATOM 3947 N N . LYS A 1 491 ? -49.426 -19.113 54.456 1.00 32.08 491 LYS A N 1
ATOM 3948 C CA . LYS A 1 491 ? -49.333 -20.497 54.892 1.00 37.99 491 LYS A CA 1
ATOM 3949 C C . LYS A 1 491 ? -48.480 -21.288 53.911 1.00 38.94 491 LYS A C 1
ATOM 3950 O O . LYS A 1 491 ? -48.551 -21.064 52.696 1.00 34.18 491 LYS A O 1
ATOM 3956 N N . ASP A 1 492 ? -47.671 -22.209 54.437 1.00 37.95 492 ASP A N 1
ATOM 3957 C CA . ASP A 1 492 ? -46.930 -23.131 53.586 1.00 38.41 492 ASP A CA 1
ATOM 3958 C C . ASP A 1 492 ? -47.890 -24.232 53.140 1.00 45.11 492 ASP A C 1
ATOM 3959 O O . ASP A 1 492 ? -49.098 -24.167 53.384 1.00 43.58 492 ASP A O 1
ATOM 3964 N N . SER A 1 493 ? -47.361 -25.272 52.493 1.00 44.80 493 SER A N 1
ATOM 3965 C CA . SER A 1 493 ? -48.235 -26.304 51.953 1.00 41.65 493 SER A CA 1
ATOM 3966 C C . SER A 1 493 ? -48.789 -27.218 53.037 1.00 47.06 493 SER A C 1
ATOM 3967 O O . SER A 1 493 ? -49.806 -27.885 52.812 1.00 48.97 493 SER A O 1
ATOM 3970 N N . SER A 1 494 ? -48.157 -27.257 54.208 1.00 46.67 494 SER A N 1
ATOM 3971 C CA . SER A 1 494 ? -48.669 -28.061 55.310 1.00 51.53 494 SER A CA 1
ATOM 3972 C C . SER A 1 494 ? -49.774 -27.361 56.089 1.00 52.90 494 SER A C 1
ATOM 3973 O O . SER A 1 494 ? -50.473 -28.018 56.867 1.00 57.84 494 SER A O 1
ATOM 3976 N N . GLY A 1 495 ? -49.947 -26.055 55.900 1.00 49.74 495 GLY A N 1
ATOM 3977 C CA . GLY A 1 495 ? -50.959 -25.293 56.598 1.00 42.28 495 GLY A CA 1
ATOM 3978 C C . GLY A 1 495 ? -50.419 -24.378 57.669 1.00 48.75 495 GLY A C 1
ATOM 3979 O O . GLY A 1 495 ? -51.186 -23.567 58.203 1.00 52.85 495 GLY A O 1
ATOM 3980 N N . ASN A 1 496 ? -49.132 -24.475 58.003 1.00 46.23 496 ASN A N 1
ATOM 3981 C CA . ASN A 1 496 ? -48.563 -23.625 59.042 1.00 46.53 496 ASN A CA 1
ATOM 3982 C C . ASN A 1 496 ? -48.452 -22.181 58.569 1.00 45.54 496 ASN A C 1
ATOM 3983 O O . ASN A 1 496 ? -48.050 -21.908 57.433 1.00 43.82 496 ASN A O 1
ATOM 3988 N N . LYS A 1 497 ? -48.810 -21.256 59.456 1.00 41.64 497 LYS A N 1
ATOM 3989 C CA . LYS A 1 497 ? -48.570 -19.845 59.206 1.00 43.27 497 LYS A CA 1
ATOM 3990 C C . LYS A 1 497 ? -47.074 -19.567 59.250 1.00 44.31 497 LYS A C 1
ATOM 3991 O O . LYS A 1 497 ? -46.355 -20.077 60.115 1.00 41.94 497 LYS A O 1
ATOM 3997 N N . LEU A 1 498 ? -46.605 -18.765 58.303 1.00 36.82 498 LEU A N 1
ATOM 3998 C CA . LEU A 1 498 ? -45.198 -18.415 58.221 1.00 35.54 498 LEU A CA 1
ATOM 3999 C C . LEU A 1 498 ? -44.983 -17.018 58.784 1.00 38.07 498 LEU A C 1
ATOM 4000 O O . LEU A 1 498 ? -45.891 -16.183 58.782 1.00 41.27 498 LEU A O 1
ATOM 4005 N N . GLU A 1 499 ? -43.774 -16.773 59.278 1.00 37.05 499 GLU A N 1
ATOM 4006 C CA . GLU A 1 499 ? -43.430 -15.439 59.745 1.00 38.25 499 GLU A CA 1
ATOM 4007 C C . GLU A 1 499 ? -43.366 -14.482 58.561 1.00 40.20 499 GLU A C 1
ATOM 4008 O O . GLU A 1 499 ? -42.728 -14.779 57.547 1.00 37.59 499 GLU A O 1
ATOM 4014 N N . VAL A 1 500 ? -44.030 -13.334 58.680 1.00 33.01 500 VAL A N 1
ATOM 4015 C CA . VAL A 1 500 ? -44.042 -12.352 57.605 1.00 37.47 500 VAL A CA 1
ATOM 4016 C C . VAL A 1 500 ? -43.545 -11.019 58.143 1.00 40.72 500 VAL A C 1
ATOM 4017 O O . VAL A 1 500 ? -43.504 -10.782 59.353 1.00 38.64 500 VAL A O 1
ATOM 4021 N N . GLN A 1 501 ? -43.131 -10.153 57.216 1.00 36.24 501 GLN A N 1
ATOM 4022 C CA . GLN A 1 501 ? -42.754 -8.785 57.534 1.00 31.70 501 GLN A CA 1
ATOM 4023 C C . GLN A 1 501 ? -43.343 -7.861 56.480 1.00 36.14 501 GLN A C 1
ATOM 4024 O O . GLN A 1 501 ? -43.214 -8.115 55.277 1.00 32.69 501 GLN A O 1
ATOM 4030 N N . TYR A 1 502 ? -43.998 -6.804 56.934 1.00 32.68 502 TYR A N 1
ATOM 4031 C CA . TYR A 1 502 ? -44.531 -5.793 56.038 1.00 34.50 502 TYR A CA 1
ATOM 4032 C C . TYR A 1 502 ? -43.527 -4.657 55.905 1.00 35.53 502 TYR A C 1
ATOM 4033 O O . TYR A 1 502 ? -43.012 -4.153 56.907 1.00 29.97 502 TYR A O 1
ATOM 4042 N N . VAL A 1 503 ? -43.253 -4.262 54.668 1.00 35.49 503 VAL A N 1
ATOM 4043 C CA . VAL A 1 503 ? -42.396 -3.121 54.370 1.00 29.57 503 VAL A CA 1
ATOM 4044 C C . VAL A 1 503 ? -43.262 -2.068 53.695 1.00 33.30 503 VAL A C 1
ATOM 4045 O O . VAL A 1 503 ? -44.051 -2.389 52.798 1.00 40.17 503 VAL A O 1
ATOM 4049 N N . GLU A 1 504 ? -43.134 -0.821 54.130 1.00 33.60 504 GLU A N 1
ATOM 4050 C CA . GLU A 1 504 ? -43.956 0.246 53.578 1.00 35.55 504 GLU A CA 1
ATOM 4051 C C . GLU A 1 504 ? -43.411 0.709 52.229 1.00 31.90 504 GLU A C 1
ATOM 4052 O O . GLU A 1 504 ? -42.199 0.727 52.001 1.00 29.32 504 GLU A O 1
ATOM 4058 N N . MET A 1 505 ? -44.322 1.065 51.330 1.00 33.02 505 MET A N 1
ATOM 4059 C CA . MET A 1 505 ? -43.941 1.680 50.067 1.00 32.66 505 MET A CA 1
ATOM 4060 C C . MET A 1 505 ? -43.163 2.967 50.327 1.00 36.90 505 MET A C 1
ATOM 4061 O O . MET A 1 505 ? -43.292 3.594 51.383 1.00 32.90 505 MET A O 1
ATOM 4066 N N . ASP A 1 506 ? -42.321 3.345 49.366 1.00 30.18 506 ASP A N 1
ATOM 4067 C CA . ASP A 1 506 ? -41.543 4.572 49.448 1.00 32.68 506 ASP A CA 1
ATOM 4068 C C . ASP A 1 506 ? -41.852 5.458 48.248 1.00 33.39 506 ASP A C 1
ATOM 4069 O O . ASP A 1 506 ? -42.373 4.997 47.225 1.00 33.70 506 ASP A O 1
ATOM 4074 N N . ASP A 1 507 ? -41.508 6.745 48.372 1.00 29.61 507 ASP A N 1
ATOM 4075 C CA . ASP A 1 507 ? -41.905 7.688 47.334 1.00 35.21 507 ASP A CA 1
ATOM 4076 C C . ASP A 1 507 ? -41.102 7.499 46.050 1.00 29.92 507 ASP A C 1
ATOM 4077 O O . ASP A 1 507 ? -41.637 7.717 44.952 1.00 31.61 507 ASP A O 1
ATOM 4082 N N . VAL A 1 508 ? -39.830 7.099 46.155 1.00 27.42 508 VAL A N 1
ATOM 4083 C CA . VAL A 1 508 ? -39.026 6.911 44.948 1.00 28.57 508 VAL A CA 1
ATOM 4084 C C . VAL A 1 508 ? -39.639 5.819 44.079 1.00 31.38 508 VAL A C 1
ATOM 4085 O O . VAL A 1 508 ? -39.839 5.996 42.870 1.00 33.03 508 VAL A O 1
ATOM 4089 N N . THR A 1 509 ? -39.983 4.686 44.688 1.00 24.87 509 THR A N 1
ATOM 4090 C CA . THR A 1 509 ? -40.553 3.601 43.902 1.00 26.89 509 THR A CA 1
ATOM 4091 C C . THR A 1 509 ? -41.924 3.966 43.357 1.00 29.01 509 THR A C 1
ATOM 4092 O O . THR A 1 509 ? -42.288 3.513 42.271 1.00 23.20 509 THR A O 1
ATOM 4096 N N . ALA A 1 510 ? -42.705 4.763 44.099 1.00 26.28 510 ALA A N 1
ATOM 4097 C CA . ALA A 1 510 ? -44.033 5.139 43.617 1.00 30.60 510 ALA A CA 1
ATOM 4098 C C . ALA A 1 510 ? -43.941 6.075 42.422 1.00 29.14 510 ALA A C 1
ATOM 4099 O O . ALA A 1 510 ? -44.729 5.965 41.476 1.00 27.86 510 ALA A O 1
ATOM 4101 N N . ASN A 1 511 ? -42.985 7.005 42.461 1.00 28.93 511 ASN A N 1
ATOM 4102 C CA . ASN A 1 511 ? -42.734 7.901 41.337 1.00 34.17 511 ASN A CA 1
ATOM 4103 C C . ASN A 1 511 ? -42.275 7.126 40.101 1.00 34.74 511 ASN A C 1
ATOM 4104 O O . ASN A 1 511 ? -42.729 7.402 38.981 1.00 35.24 511 ASN A O 1
ATOM 4109 N N . LEU A 1 512 ? -41.370 6.160 40.286 1.00 29.13 512 LEU A N 1
ATOM 4110 C CA . LEU A 1 512 ? -40.993 5.258 39.195 1.00 26.60 512 LEU A CA 1
ATOM 4111 C C . LEU A 1 512 ? -42.213 4.559 38.620 1.00 30.40 512 LEU A C 1
ATOM 4112 O O . LEU A 1 512 ? -42.380 4.472 37.397 1.00 31.51 512 LEU A O 1
ATOM 4117 N N . ARG A 1 513 ? -43.073 4.041 39.498 1.00 27.29 513 ARG A N 1
ATOM 4118 C CA . ARG A 1 513 ? -44.183 3.196 39.072 1.00 29.43 513 ARG A CA 1
ATOM 4119 C C . ARG A 1 513 ? -45.087 3.900 38.066 1.00 33.08 513 ARG A C 1
ATOM 4120 O O . ARG A 1 513 ? -45.414 3.352 37.005 1.00 30.02 513 ARG A O 1
ATOM 4128 N N . SER A 1 514 ? -45.517 5.113 38.377 1.00 32.31 514 SER A N 1
ATOM 4129 C CA . SER A 1 514 ? -46.555 5.697 37.548 1.00 37.59 514 SER A CA 1
ATOM 4130 C C . SER A 1 514 ? -46.013 5.965 36.152 1.00 42.43 514 SER A C 1
ATOM 4131 O O . SER A 1 514 ? -46.634 5.585 35.151 1.00 39.18 514 SER A O 1
ATOM 4134 N N . PHE A 1 515 ? -44.800 6.532 36.081 1.00 40.41 515 PHE A N 1
ATOM 4135 C CA . PHE A 1 515 ? -44.173 6.876 34.805 1.00 39.52 515 PHE A CA 1
ATOM 4136 C C . PHE A 1 515 ? -43.852 5.632 33.987 1.00 30.97 515 PHE A C 1
ATOM 4137 O O . PHE A 1 515 ? -44.253 5.514 32.822 1.00 30.09 515 PHE A O 1
ATOM 4145 N N . TYR A 1 516 ? -43.122 4.690 34.585 1.00 29.96 516 TYR A N 1
ATOM 4146 C CA . TYR A 1 516 ? -42.546 3.594 33.816 1.00 30.38 516 TYR A CA 1
ATOM 4147 C C . TYR A 1 516 ? -43.568 2.536 33.427 1.00 27.02 516 TYR A C 1
ATOM 4148 O O . TYR A 1 516 ? -43.428 1.922 32.362 1.00 30.67 516 TYR A O 1
ATOM 4157 N N . VAL A 1 517 ? -44.604 2.316 34.238 1.00 25.91 517 VAL A N 1
ATOM 4158 C CA . VAL A 1 517 ? -45.626 1.348 33.841 1.00 28.80 517 VAL A CA 1
ATOM 4159 C C . VAL A 1 517 ? -46.332 1.825 32.576 1.00 28.94 517 VAL A C 1
ATOM 4160 O O . VAL A 1 517 ? -46.520 1.061 31.622 1.00 24.43 517 VAL A O 1
ATOM 4164 N N . LYS A 1 518 ? -46.708 3.107 32.543 1.00 25.55 518 LYS A N 1
ATOM 4165 C CA . LYS A 1 518 ? -47.328 3.676 31.353 1.00 29.17 518 LYS A CA 1
ATOM 4166 C C . LYS A 1 518 ? -46.386 3.596 30.156 1.00 32.78 518 LYS A C 1
ATOM 4167 O O . LYS A 1 518 ? -46.816 3.314 29.032 1.00 31.43 518 LYS A O 1
ATOM 4173 N N . ALA A 1 519 ? -45.091 3.827 30.380 1.00 32.38 519 ALA A N 1
ATOM 4174 C CA . ALA A 1 519 ? -44.135 3.739 29.284 1.00 30.90 519 ALA A CA 1
ATOM 4175 C C . ALA A 1 519 ? -44.038 2.313 28.757 1.00 25.81 519 ALA A C 1
ATOM 4176 O O . ALA A 1 519 ? -44.100 2.095 27.545 1.00 27.47 519 ALA A O 1
ATOM 4178 N N . TYR A 1 520 ? -43.929 1.322 29.659 1.00 27.37 520 TYR A N 1
ATOM 4179 C CA . TYR A 1 520 ? -43.716 -0.070 29.257 1.00 26.85 520 TYR A CA 1
ATOM 4180 C C . TYR A 1 520 ? -44.992 -0.760 28.788 1.00 34.91 520 TYR A C 1
ATOM 4181 O O . TYR A 1 520 ? -44.937 -1.586 27.866 1.00 28.52 520 TYR A O 1
ATOM 4190 N N . GLU A 1 521 ? -46.127 -0.521 29.466 1.00 35.95 521 GLU A N 1
ATOM 4191 C CA . GLU A 1 521 ? -47.351 -1.280 29.212 1.00 32.94 521 GLU A CA 1
ATOM 4192 C C . GLU A 1 521 ? -48.436 -0.473 28.516 1.00 32.65 521 GLU A C 1
ATOM 4193 O O . GLU A 1 521 ? -49.449 -1.057 28.117 1.00 39.19 521 GLU A O 1
ATOM 4199 N N . GLY A 1 522 ? -48.273 0.844 28.386 1.00 32.93 522 GLY A N 1
ATOM 4200 C CA . GLY A 1 522 ? -49.175 1.668 27.605 1.00 38.35 522 GLY A CA 1
ATOM 4201 C C . GLY A 1 522 ? -50.338 2.279 28.357 1.00 40.98 522 GLY A C 1
ATOM 4202 O O . GLY A 1 522 ? -51.111 3.036 27.758 1.00 43.08 522 GLY A O 1
ATOM 4203 N N . GLU A 1 523 ? -50.489 1.985 29.644 1.00 42.55 523 GLU A N 1
ATOM 4204 C CA . GLU A 1 523 ? -51.641 2.432 30.411 1.00 43.13 523 GLU A CA 1
ATOM 4205 C C . GLU A 1 523 ? -51.185 2.798 31.817 1.00 44.92 523 GLU A C 1
ATOM 4206 O O . GLU A 1 523 ? -50.232 2.221 32.349 1.00 41.62 523 GLU A O 1
ATOM 4212 N N . VAL A 1 524 ? -51.861 3.777 32.403 1.00 41.07 524 VAL A N 1
ATOM 4213 C CA . VAL A 1 524 ? -51.545 4.164 33.783 1.00 41.08 524 VAL A CA 1
ATOM 4214 C C . VAL A 1 524 ? -52.040 3.075 34.725 1.00 35.69 524 VAL A C 1
ATOM 4215 O O . VAL A 1 524 ? -53.151 2.548 34.530 1.00 39.71 524 VAL A O 1
ATOM 4219 N N . PRO A 1 525 ? -51.258 2.676 35.716 1.00 39.81 525 PRO A N 1
ATOM 4220 C CA . PRO A 1 525 ? -51.701 1.631 36.648 1.00 40.20 525 PRO A CA 1
ATOM 4221 C C . PRO A 1 525 ? -52.586 2.224 37.736 1.00 38.03 525 PRO A C 1
ATOM 4222 O O . PRO A 1 525 ? -52.732 3.439 37.859 1.00 33.33 525 PRO A O 1
ATOM 4226 N N . LYS A 1 526 ? -53.172 1.342 38.542 1.00 38.28 526 LYS A N 1
ATOM 4227 C CA . LYS A 1 526 ? -53.927 1.821 39.693 1.00 45.22 526 LYS A CA 1
ATOM 4228 C C . LYS A 1 526 ? -52.962 2.361 40.752 1.00 47.65 526 LYS A C 1
ATOM 4229 O O . LYS A 1 526 ? -51.732 2.316 40.596 1.00 43.21 526 LYS A O 1
ATOM 4235 N N . ASP A 1 527 ? -53.542 2.898 41.834 1.00 41.00 527 ASP A N 1
ATOM 4236 C CA . ASP A 1 527 ? -52.778 3.537 42.905 1.00 43.79 527 ASP A CA 1
ATOM 4237 C C . ASP A 1 527 ? -51.569 2.702 43.304 1.00 38.66 527 ASP A C 1
ATOM 4238 O O . ASP A 1 527 ? -51.617 1.467 43.311 1.00 41.01 527 ASP A O 1
ATOM 4243 N N . ALA A 1 528 ? -50.472 3.388 43.617 1.00 34.51 528 ALA A N 1
ATOM 4244 C CA . ALA A 1 528 ? -49.301 2.708 44.153 1.00 42.56 528 ALA A CA 1
ATOM 4245 C C . ALA A 1 528 ? -49.685 1.896 45.383 1.00 40.50 528 ALA A C 1
ATOM 4246 O O . ALA A 1 528 ? -50.403 2.372 46.265 1.00 40.80 528 ALA A O 1
ATOM 4248 N N . ASP A 1 529 ? -49.231 0.654 45.422 1.00 40.29 529 ASP A N 1
ATOM 4249 C CA . ASP A 1 529 ? -49.626 -0.231 46.506 1.00 39.70 529 ASP A CA 1
ATOM 4250 C C . ASP A 1 529 ? -49.011 0.229 47.817 1.00 42.26 529 ASP A C 1
ATOM 4251 O O . ASP A 1 529 ? -47.929 0.818 47.855 1.00 38.56 529 ASP A O 1
ATOM 4256 N N . VAL A 1 530 ? -49.708 -0.083 48.903 1.00 39.25 530 VAL A N 1
ATOM 4257 C CA . VAL A 1 530 ? -49.361 0.487 50.196 1.00 39.95 530 VAL A CA 1
ATOM 4258 C C . VAL A 1 530 ? -48.190 -0.244 50.861 1.00 35.37 530 VAL A C 1
ATOM 4259 O O . VAL A 1 530 ? -47.402 0.386 51.568 1.00 35.75 530 VAL A O 1
ATOM 4263 N N . TYR A 1 531 ? -48.053 -1.556 50.663 1.00 40.33 531 TYR A N 1
ATOM 4264 C CA . TYR A 1 531 ? -47.025 -2.315 51.368 1.00 36.26 531 TYR A CA 1
ATOM 4265 C C . TYR A 1 531 ? -46.360 -3.344 50.460 1.00 37.10 531 TYR A C 1
ATOM 4266 O O . TYR A 1 531 ? -46.881 -3.707 49.402 1.00 32.18 531 TYR A O 1
ATOM 4275 N N . TRP A 1 532 ? -45.212 -3.834 50.919 1.00 33.08 532 TRP A N 1
ATOM 4276 C CA . TRP A 1 532 ? -44.596 -5.062 50.434 1.00 32.78 532 TRP A CA 1
ATOM 4277 C C . TRP A 1 532 ? -44.782 -6.155 51.480 1.00 27.62 532 TRP A C 1
ATOM 4278 O O . TRP A 1 532 ? -44.565 -5.920 52.671 1.00 36.22 532 TRP A O 1
ATOM 4289 N N . SER A 1 533 ? -45.168 -7.347 51.037 1.00 27.12 533 SER A N 1
ATOM 4290 C CA . SER A 1 533 ? -45.298 -8.502 51.918 1.00 24.36 533 SER A CA 1
ATOM 4291 C C . SER A 1 533 ? -44.087 -9.398 51.715 1.00 25.88 533 SER A C 1
ATOM 4292 O O . SER A 1 533 ? -43.817 -9.840 50.593 1.00 29.88 533 SER A O 1
ATOM 4295 N N . LEU A 1 534 ? -43.369 -9.678 52.791 1.00 25.18 534 LEU A N 1
ATOM 4296 C CA . LEU A 1 534 ? -42.149 -10.465 52.727 1.00 25.64 534 LEU A CA 1
ATOM 4297 C C . LEU A 1 534 ? -42.335 -11.735 53.533 1.00 29.60 534 LEU A C 1
ATOM 4298 O O . LEU A 1 534 ? -42.866 -11.701 54.647 1.00 27.76 534 LEU A O 1
ATOM 4303 N N . PHE A 1 535 ? -41.891 -12.850 52.969 1.00 29.76 535 PHE A N 1
ATOM 4304 C CA . PHE A 1 535 ? -41.829 -14.104 53.699 1.00 29.49 535 PHE A CA 1
ATOM 4305 C C . PHE A 1 535 ? -40.704 -14.933 53.102 1.00 36.58 535 PHE A C 1
ATOM 4306 O O . PHE A 1 535 ? -40.262 -14.694 51.975 1.00 31.95 535 PHE A O 1
ATOM 4314 N N . LYS A 1 536 ? -40.218 -15.892 53.877 1.00 30.18 536 LYS A N 1
ATOM 4315 C CA . LYS A 1 536 ? -39.101 -16.719 53.451 1.00 31.34 536 LYS A CA 1
ATOM 4316 C C . LYS A 1 536 ? -39.652 -17.994 52.827 1.00 28.90 536 LYS A C 1
ATOM 4317 O O . LYS A 1 536 ? -40.440 -18.705 53.456 1.00 31.92 536 LYS A O 1
ATOM 4323 N N . ALA A 1 537 ? -39.258 -18.262 51.583 1.00 31.54 537 ALA A N 1
ATOM 4324 C CA . ALA A 1 537 ? -39.644 -19.468 50.862 1.00 33.87 537 ALA A CA 1
ATOM 4325 C C . ALA A 1 537 ? -38.496 -20.473 50.864 1.00 35.62 537 ALA A C 1
ATOM 4326 O O . ALA A 1 537 ? -37.320 -20.102 50.884 1.00 35.34 537 ALA A O 1
ATOM 4328 N N . SER A 1 538 ? -38.846 -21.752 50.840 1.00 30.80 538 SER A N 1
ATOM 4329 C CA . SER A 1 538 ? -37.857 -22.821 50.836 1.00 36.52 538 SER A CA 1
ATOM 4330 C C . SER A 1 538 ? -38.243 -23.824 49.758 1.00 31.94 538 SER A C 1
ATOM 4331 O O . SER A 1 538 ? -39.337 -24.396 49.795 1.00 29.15 538 SER A O 1
ATOM 4334 N N . VAL A 1 539 ? -37.360 -24.017 48.785 1.00 29.90 539 VAL A N 1
ATOM 4335 C CA . VAL A 1 539 ? -37.707 -24.777 47.588 1.00 29.85 539 VAL A CA 1
ATOM 4336 C C . VAL A 1 539 ? -36.648 -25.850 47.355 1.00 30.28 539 VAL A C 1
ATOM 4337 O O . VAL A 1 539 ? -35.454 -25.598 47.587 1.00 34.30 539 VAL A O 1
ATOM 4341 N N . PRO A 1 540 ? -37.028 -27.055 46.943 1.00 25.94 540 PRO A N 1
ATOM 4342 C CA . PRO A 1 540 ? -36.025 -28.072 46.607 1.00 30.23 540 PRO A CA 1
ATOM 4343 C C . PRO A 1 540 ? -35.308 -27.718 45.315 1.00 32.52 540 PRO A C 1
ATOM 4344 O O . PRO A 1 540 ? -35.748 -26.827 44.570 1.00 31.24 540 PRO A O 1
ATOM 4348 N N . PRO A 1 541 ? -34.194 -28.380 45.024 1.00 31.13 541 PRO A N 1
ATOM 4349 C CA . PRO A 1 541 ? -33.486 -28.119 43.768 1.00 31.45 541 PRO A CA 1
ATOM 4350 C C . PRO A 1 541 ? -34.315 -28.566 42.576 1.00 37.61 541 PRO A C 1
ATOM 4351 O O . PRO A 1 541 ? -34.974 -29.607 42.621 1.00 34.25 541 PRO A O 1
ATOM 4355 N N . LEU A 1 542 ? -34.272 -27.785 41.497 1.00 30.73 542 LEU A N 1
ATOM 4356 C CA . LEU A 1 542 ? -35.042 -28.110 40.298 1.00 28.97 542 LEU A CA 1
ATOM 4357 C C . LEU A 1 542 ? -36.472 -28.525 40.665 1.00 30.52 542 LEU A C 1
ATOM 4358 O O . LEU A 1 542 ? -36.925 -29.625 40.344 1.00 28.47 542 LEU A O 1
ATOM 4363 N N . GLY A 1 543 ? -37.169 -27.665 41.395 1.00 30.18 543 GLY A N 1
ATOM 4364 C CA . GLY A 1 543 ? -38.471 -28.058 41.890 1.00 28.90 543 GLY A CA 1
ATOM 4365 C C . GLY A 1 543 ? -39.251 -26.857 42.359 1.00 32.12 543 GLY A C 1
ATOM 4366 O O . GLY A 1 543 ? -38.824 -25.716 42.177 1.00 28.41 543 GLY A O 1
ATOM 4367 N N . TRP A 1 544 ? -40.398 -27.126 42.995 1.00 27.52 544 TRP A N 1
ATOM 4368 C CA . TRP A 1 544 ? -41.291 -26.052 43.401 1.00 23.83 544 TRP A CA 1
ATOM 4369 C C . TRP A 1 544 ? -41.827 -26.264 44.809 1.00 30.05 544 TRP A C 1
ATOM 4370 O O . TRP A 1 544 ? -41.896 -27.386 45.322 1.00 29.06 544 TRP A O 1
ATOM 4381 N N . SER A 1 545 ? -42.189 -25.140 45.426 1.00 28.35 545 SER A N 1
ATOM 4382 C CA . SER A 1 545 ? -42.989 -25.075 46.638 1.00 31.57 545 SER A CA 1
ATOM 4383 C C . SER A 1 545 ? -44.171 -24.156 46.362 1.00 37.86 545 SER A C 1
ATOM 4384 O O . SER A 1 545 ? -44.127 -23.323 45.451 1.00 30.34 545 SER A O 1
ATOM 4387 N N . THR A 1 546 ? -45.233 -24.314 47.153 1.00 37.06 546 THR A N 1
ATOM 4388 C CA . THR A 1 546 ? -46.466 -23.549 46.991 1.00 29.87 546 THR A CA 1
ATOM 4389 C C . THR A 1 546 ? -46.833 -22.905 48.318 1.00 35.81 546 THR A C 1
ATOM 4390 O O . THR A 1 546 ? -46.776 -23.565 49.360 1.00 34.12 546 THR A O 1
ATOM 4394 N N . TYR A 1 547 ? -47.196 -21.623 48.276 1.00 30.21 547 TYR A N 1
ATOM 4395 C CA . TYR A 1 547 ? -47.634 -20.872 49.444 1.00 30.47 547 TYR A CA 1
ATOM 4396 C C . TYR A 1 547 ? -49.008 -20.278 49.166 1.00 30.00 547 TYR A C 1
ATOM 4397 O O . TYR A 1 547 ? -49.402 -20.103 48.010 1.00 32.09 547 TYR A O 1
ATOM 4406 N N . PHE A 1 548 ? -49.745 -19.985 50.239 1.00 28.74 548 PHE A N 1
ATOM 4407 C CA . PHE A 1 548 ? -51.123 -19.509 50.143 1.00 36.67 548 PHE A CA 1
ATOM 4408 C C . PHE A 1 548 ? -51.294 -18.261 50.994 1.00 33.94 548 PHE A C 1
ATOM 4409 O O . PHE A 1 548 ? -50.930 -18.256 52.172 1.00 36.23 548 PHE A O 1
ATOM 4417 N N . ILE A 1 549 ? -51.862 -17.216 50.406 1.00 35.40 549 ILE A N 1
ATOM 4418 C CA . ILE A 1 549 ? -52.000 -15.923 51.066 1.00 36.55 549 ILE A CA 1
ATOM 4419 C C . ILE A 1 549 ? -53.482 -15.582 51.152 1.00 41.02 549 ILE A C 1
ATOM 4420 O O . ILE A 1 549 ? -54.183 -15.584 50.132 1.00 36.60 549 ILE A O 1
ATOM 4425 N N . SER A 1 550 ? -53.949 -15.277 52.361 1.00 40.12 550 SER A N 1
ATOM 4426 C CA . SER A 1 550 ? -55.367 -15.046 52.630 1.00 45.47 550 SER A CA 1
ATOM 4427 C C . SER A 1 550 ? -55.488 -14.173 53.878 1.00 49.58 550 SER A C 1
ATOM 4428 O O . SER A 1 550 ? -54.515 -13.534 54.294 1.00 43.91 550 SER A O 1
ATOM 4431 N N . GLU A 1 551 ? -56.678 -14.158 54.478 1.00 60.49 551 GLU A N 1
ATOM 4432 C CA . GLU A 1 551 ? -56.857 -13.581 55.808 1.00 52.37 551 GLU A CA 1
ATOM 4433 C C . GLU A 1 551 ? -57.163 -14.696 56.800 1.00 59.23 551 GLU A C 1
ATOM 4434 O O . GLU A 1 551 ? -56.557 -14.765 57.875 1.00 69.35 551 GLU A O 1
ATOM 4440 N N . LEU A 1 570 ? -25.619 3.494 65.026 1.00 46.27 570 LEU A N 1
ATOM 4441 C CA . LEU A 1 570 ? -26.605 2.803 64.189 1.00 52.71 570 LEU A CA 1
ATOM 4442 C C . LEU A 1 570 ? -26.034 1.548 63.496 1.00 47.62 570 LEU A C 1
ATOM 4443 O O . LEU A 1 570 ? -25.189 1.649 62.611 1.00 46.97 570 LEU A O 1
ATOM 4448 N N . ASN A 1 571 ? -26.530 0.372 63.879 1.00 40.05 571 ASN A N 1
ATOM 4449 C CA . ASN A 1 571 ? -26.044 -0.901 63.364 1.00 38.83 571 ASN A CA 1
ATOM 4450 C C . ASN A 1 571 ? -27.237 -1.773 63.007 1.00 41.17 571 ASN A C 1
ATOM 4451 O O . ASN A 1 571 ? -28.127 -1.977 63.843 1.00 38.84 571 ASN A O 1
ATOM 4456 N N . ILE A 1 572 ? -27.245 -2.304 61.784 1.00 36.15 572 ILE A N 1
ATOM 4457 C CA . ILE A 1 572 ? -28.331 -3.144 61.314 1.00 35.83 572 ILE A CA 1
ATOM 4458 C C . ILE A 1 572 ? -27.793 -4.515 60.922 1.00 30.79 572 ILE A C 1
ATOM 4459 O O . ILE A 1 572 ? -26.594 -4.726 60.765 1.00 32.30 572 ILE A O 1
ATOM 4464 N N . GLY A 1 573 ? -28.723 -5.444 60.743 1.00 30.26 573 GLY A N 1
ATOM 4465 C CA . GLY A 1 573 ? -28.410 -6.775 60.307 1.00 30.71 573 GLY A CA 1
ATOM 4466 C C . GLY A 1 573 ? -29.111 -7.792 61.171 1.00 34.96 573 GLY A C 1
ATOM 4467 O O . GLY A 1 573 ? -28.813 -7.936 62.362 1.00 35.68 573 GLY A O 1
ATOM 4468 N N . PRO A 1 574 ? -30.068 -8.522 60.588 1.00 35.02 574 PRO A N 1
ATOM 4469 C CA . PRO A 1 574 ? -30.743 -9.576 61.354 1.00 31.68 574 PRO A CA 1
ATOM 4470 C C . PRO A 1 574 ? -29.911 -10.823 61.508 1.00 35.86 574 PRO A C 1
ATOM 4471 O O . PRO A 1 574 ? -30.253 -11.671 62.340 1.00 38.79 574 PRO A O 1
ATOM 4475 N N . GLY A 1 575 ? -28.844 -10.972 60.737 1.00 35.45 575 GLY A N 1
ATOM 4476 C CA . GLY A 1 575 ? -28.017 -12.158 60.838 1.00 34.90 575 GLY A CA 1
ATOM 4477 C C . GLY A 1 575 ? -26.627 -11.840 61.339 1.00 31.85 575 GLY A C 1
ATOM 4478 O O . GLY A 1 575 ? -26.450 -10.925 62.142 1.00 41.45 575 GLY A O 1
ATOM 4479 N N . ASP A 1 576 ? -25.628 -12.583 60.868 1.00 41.07 576 ASP A N 1
ATOM 4480 C CA . ASP A 1 576 ? -24.268 -12.371 61.348 1.00 35.71 576 ASP A CA 1
ATOM 4481 C C . ASP A 1 576 ? -23.667 -11.108 60.756 1.00 40.81 576 ASP A C 1
ATOM 4482 O O . ASP A 1 576 ? -22.925 -10.383 61.434 1.00 34.56 576 ASP A O 1
ATOM 4487 N N . LEU A 1 577 ? -23.964 -10.838 59.489 1.00 32.06 577 LEU A N 1
ATOM 4488 C CA . LEU A 1 577 ? -23.401 -9.681 58.815 1.00 31.24 577 LEU A CA 1
ATOM 4489 C C . LEU A 1 577 ? -24.078 -8.412 59.310 1.00 31.63 577 LEU A C 1
ATOM 4490 O O . LEU A 1 577 ? -25.302 -8.270 59.212 1.00 31.85 577 LEU A O 1
ATOM 4495 N N . LYS A 1 578 ? -23.278 -7.484 59.822 1.00 27.00 578 LYS A N 1
ATOM 4496 C CA . LYS A 1 578 ? -23.779 -6.242 60.378 1.00 28.43 578 LYS A CA 1
ATOM 4497 C C . LYS A 1 578 ? -23.137 -5.077 59.645 1.00 27.34 578 LYS A C 1
ATOM 4498 O O . LYS A 1 578 ? -22.011 -5.176 59.161 1.00 27.09 578 LYS A O 1
ATOM 4504 N N . MET A 1 579 ? -23.847 -3.966 59.593 1.00 26.66 579 MET A N 1
ATOM 4505 C CA . MET A 1 579 ? -23.343 -2.751 58.979 1.00 29.39 579 MET A CA 1
ATOM 4506 C C . MET A 1 579 ? -23.657 -1.582 59.896 1.00 31.53 579 MET A C 1
ATOM 4507 O O . MET A 1 579 ? -24.735 -1.534 60.493 1.00 33.62 579 MET A O 1
ATOM 4512 N N . SER A 1 580 ? -22.720 -0.642 59.998 1.00 33.37 580 SER A N 1
ATOM 4513 C CA . SER A 1 580 ? -22.898 0.568 60.790 1.00 33.08 580 SER A CA 1
ATOM 4514 C C . SER A 1 580 ? -23.071 1.775 59.877 1.00 33.60 580 SER A C 1
ATOM 4515 O O . SER A 1 580 ? -22.350 1.925 58.884 1.00 36.31 580 SER A O 1
ATOM 4518 N N . PHE A 1 581 ? -24.017 2.639 60.222 1.00 32.38 581 PHE A N 1
ATOM 4519 C CA . PHE A 1 581 ? -24.257 3.868 59.482 1.00 42.60 581 PHE A CA 1
ATOM 4520 C C . PHE A 1 581 ? -24.288 5.037 60.456 1.00 46.76 581 PHE A C 1
ATOM 4521 O O . PHE A 1 581 ? -24.653 4.880 61.623 1.00 42.36 581 PHE A O 1
ATOM 4529 N N . SER A 1 582 ? -23.901 6.211 59.970 1.00 52.67 582 SER A N 1
ATOM 4530 C CA . SER A 1 582 ? -24.105 7.422 60.749 1.00 62.25 582 SER A CA 1
ATOM 4531 C C . SER A 1 582 ? -25.562 7.858 60.659 1.00 63.01 582 SER A C 1
ATOM 4532 O O . SER A 1 582 ? -26.250 7.600 59.668 1.00 66.64 582 SER A O 1
ATOM 4535 N N . SER A 1 583 ? -26.034 8.510 61.715 1.00 72.69 583 SER A N 1
ATOM 4536 C CA . SER A 1 583 ? -27.405 9.012 61.749 1.00 74.95 583 SER A CA 1
ATOM 4537 C C . SER A 1 583 ? -27.592 10.190 60.792 1.00 75.57 583 SER A C 1
ATOM 4538 O O . SER A 1 583 ? -26.818 11.151 60.807 1.00 79.43 583 SER A O 1
ATOM 4541 N N . GLY A 1 586 ? -25.980 9.803 57.131 1.00 59.98 586 GLY A N 1
ATOM 4542 C CA . GLY A 1 586 ? -26.584 8.518 56.806 1.00 52.86 586 GLY A CA 1
ATOM 4543 C C . GLY A 1 586 ? -25.648 7.556 56.095 1.00 57.01 586 GLY A C 1
ATOM 4544 O O . GLY A 1 586 ? -26.051 6.517 55.557 1.00 48.11 586 GLY A O 1
ATOM 4545 N N . GLN A 1 587 ? -24.371 7.908 56.116 1.00 57.99 587 GLN A N 1
ATOM 4546 C CA . GLN A 1 587 ? -23.373 7.216 55.320 1.00 48.84 587 GLN A CA 1
ATOM 4547 C C . GLN A 1 587 ? -22.965 5.910 55.986 1.00 42.03 587 GLN A C 1
ATOM 4548 O O . GLN A 1 587 ? -22.904 5.820 57.214 1.00 43.10 587 GLN A O 1
ATOM 4554 N N . LEU A 1 588 ? -22.693 4.893 55.170 1.00 39.50 588 LEU A N 1
ATOM 4555 C CA . LEU A 1 588 ? -22.142 3.644 55.680 1.00 37.65 588 LEU A CA 1
ATOM 4556 C C . LEU A 1 588 ? -20.742 3.872 56.243 1.00 43.25 588 LEU A C 1
ATOM 4557 O O . LEU A 1 588 ? -19.995 4.739 55.780 1.00 39.50 588 LEU A O 1
ATOM 4562 N N . LYS A 1 589 ? -20.394 3.086 57.265 1.00 36.25 589 LYS A N 1
ATOM 4563 C CA . LYS A 1 589 ? -19.141 3.296 57.988 1.00 36.83 589 LYS A CA 1
ATOM 4564 C C . LYS A 1 589 ? -18.392 2.023 58.334 1.00 31.62 589 LYS A C 1
ATOM 4565 O O . LYS A 1 589 ? -17.177 2.100 58.553 1.00 31.08 589 LYS A O 1
ATOM 4571 N N . ARG A 1 590 ? -19.044 0.865 58.393 1.00 30.20 590 ARG A N 1
ATOM 4572 C CA . ARG A 1 590 ? -18.364 -0.340 58.833 1.00 31.19 590 ARG A CA 1
ATOM 4573 C C . ARG A 1 590 ? -19.199 -1.545 58.430 1.00 28.31 590 ARG A C 1
ATOM 4574 O O . ARG A 1 590 ? -20.424 -1.464 58.332 1.00 27.63 590 ARG A O 1
ATOM 4582 N N . MET A 1 591 ? -18.512 -2.647 58.157 1.00 28.50 591 MET A N 1
ATOM 4583 C CA . MET A 1 591 ? -19.126 -3.953 58.003 1.00 30.79 591 MET A CA 1
ATOM 4584 C C . MET A 1 591 ? -18.333 -4.921 58.858 1.00 30.99 591 MET A C 1
ATOM 4585 O O . MET A 1 591 ? -17.096 -4.893 58.851 1.00 28.69 591 MET A O 1
ATOM 4590 N N . TYR A 1 592 ? -19.036 -5.762 59.602 1.00 29.75 592 TYR A N 1
ATOM 4591 C CA . TYR A 1 592 ? -18.350 -6.745 60.423 1.00 31.89 592 TYR A CA 1
ATOM 4592 C C . TYR A 1 592 ? -19.233 -7.971 60.555 1.00 28.06 592 TYR A C 1
ATOM 4593 O O . TYR A 1 592 ? -20.461 -7.884 60.495 1.00 33.72 592 TYR A O 1
ATOM 4602 N N . ASN A 1 593 ? -18.577 -9.117 60.705 1.00 30.71 593 ASN A N 1
ATOM 4603 C CA . ASN A 1 593 ? -19.216 -10.407 60.934 1.00 38.51 593 ASN A CA 1
ATOM 4604 C C . ASN A 1 593 ? -18.665 -10.944 62.249 1.00 42.43 593 ASN A C 1
ATOM 4605 O O . ASN A 1 593 ? -17.491 -11.330 62.322 1.00 39.59 593 ASN A O 1
ATOM 4610 N N . SER A 1 594 ? -19.507 -10.938 63.290 1.00 48.96 594 SER A N 1
ATOM 4611 C CA . SER A 1 594 ? -19.104 -11.451 64.597 1.00 47.80 594 SER A CA 1
ATOM 4612 C C . SER A 1 594 ? -18.696 -12.916 64.515 1.00 46.05 594 SER A C 1
ATOM 4613 O O . SER A 1 594 ? -17.681 -13.320 65.100 1.00 44.88 594 SER A O 1
ATOM 4616 N N . LYS A 1 595 ? -19.462 -13.724 63.773 1.00 40.15 595 LYS A N 1
ATOM 4617 C CA . LYS A 1 595 ? -19.220 -15.163 63.756 1.00 41.06 595 LYS A CA 1
ATOM 4618 C C . LYS A 1 595 ? -17.900 -15.523 63.072 1.00 42.68 595 LYS A C 1
ATOM 4619 O O . LYS A 1 595 ? -17.196 -16.435 63.521 1.00 41.63 595 LYS A O 1
ATOM 4625 N N . THR A 1 596 ? -17.542 -14.839 61.983 1.00 37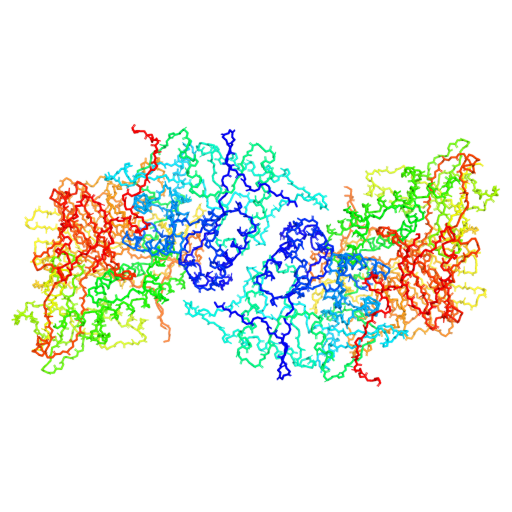.46 596 THR A N 1
ATOM 4626 C CA . THR A 1 596 ? -16.328 -15.202 61.260 1.00 36.14 596 THR A CA 1
ATOM 4627 C C . THR A 1 596 ? -15.114 -14.374 61.655 1.00 39.28 596 THR A C 1
ATOM 4628 O O . THR A 1 596 ? -13.984 -14.794 61.385 1.00 34.28 596 THR A O 1
ATOM 4632 N N . GLY A 1 597 ? -15.311 -13.209 62.254 1.00 38.14 597 GLY A N 1
ATOM 4633 C CA . GLY A 1 597 ? -14.192 -12.440 62.750 1.00 38.49 597 GLY A CA 1
ATOM 4634 C C . GLY A 1 597 ? -13.585 -11.476 61.762 1.00 43.44 597 GLY A C 1
ATOM 4635 O O . GLY A 1 597 ? -12.382 -11.197 61.847 1.00 43.84 597 GLY A O 1
ATOM 4636 N N . VAL A 1 598 ? -14.371 -10.967 60.817 1.00 35.75 598 VAL A N 1
ATOM 4637 C CA . VAL A 1 598 ? -13.910 -9.956 59.880 1.00 30.16 598 VAL A CA 1
ATOM 4638 C C . VAL A 1 598 ? -14.628 -8.660 60.216 1.00 30.11 598 VAL A C 1
ATOM 4639 O O . VAL A 1 598 ? -15.777 -8.659 60.663 1.00 36.69 598 VAL A O 1
ATOM 4643 N N . ASP A 1 599 ? -13.929 -7.551 60.010 1.00 25.05 599 ASP A N 1
ATOM 4644 C CA . ASP A 1 599 ? -14.382 -6.268 60.526 1.00 33.24 599 ASP A CA 1
ATOM 4645 C C . ASP A 1 599 ? -13.577 -5.217 59.781 1.00 33.34 599 ASP A C 1
ATOM 4646 O O . ASP A 1 599 ? -12.362 -5.137 59.963 1.00 34.68 599 ASP A O 1
ATOM 4651 N N . ILE A 1 600 ? -14.231 -4.460 58.906 1.00 35.87 600 ILE A N 1
ATOM 4652 C CA . ILE A 1 600 ? -13.512 -3.401 58.200 1.00 34.72 600 ILE A CA 1
ATOM 4653 C C . ILE A 1 600 ? -14.285 -2.093 58.279 1.00 32.86 600 ILE A C 1
ATOM 4654 O O . ILE A 1 600 ? -15.511 -2.066 58.078 1.00 33.82 600 ILE A O 1
ATOM 4659 N N . PRO A 1 601 ? -13.608 -0.990 58.575 1.00 33.08 601 PRO A N 1
ATOM 4660 C CA . PRO A 1 601 ? -14.203 0.323 58.314 1.00 30.16 601 PRO A CA 1
ATOM 4661 C C . PRO A 1 601 ? -14.258 0.558 56.808 1.00 35.85 601 PRO A C 1
ATOM 4662 O O . PRO A 1 601 ? -13.271 0.359 56.097 1.00 33.23 601 PRO A O 1
ATOM 4666 N N . ILE A 1 602 ? -15.431 0.943 56.317 1.00 30.77 602 ILE A N 1
ATOM 4667 C CA . ILE A 1 602 ? -15.639 1.054 54.876 1.00 29.95 602 ILE A CA 1
ATOM 4668 C C . ILE A 1 602 ? -16.725 2.083 54.630 1.00 32.22 602 ILE A C 1
ATOM 4669 O O . ILE A 1 602 ? -17.767 2.079 55.296 1.00 38.25 602 ILE A O 1
ATOM 4674 N N . GLN A 1 603 ? -16.464 2.980 53.695 1.00 23.82 603 GLN A N 1
ATOM 4675 C CA . GLN A 1 603 ? -17.403 4.013 53.307 1.00 33.21 603 GLN A CA 1
ATOM 4676 C C . GLN A 1 603 ? -17.879 3.758 51.880 1.00 31.37 603 GLN A C 1
ATOM 4677 O O . GLN A 1 603 ? -17.134 3.252 51.039 1.00 30.05 603 GLN A O 1
ATOM 4683 N N . GLN A 1 604 ? -19.133 4.093 51.617 1.00 32.49 604 GLN A N 1
ATOM 4684 C CA . GLN A 1 604 ? -19.706 3.940 50.288 1.00 29.10 604 GLN A CA 1
ATOM 4685 C C . GLN A 1 604 ? -20.371 5.250 49.896 1.00 33.88 604 GLN A C 1
ATOM 4686 O O . GLN A 1 604 ? -21.146 5.813 50.676 1.00 32.24 604 GLN A O 1
ATOM 4692 N N . ASN A 1 605 ? -20.051 5.747 48.704 1.00 30.10 605 ASN A N 1
ATOM 4693 C CA . ASN A 1 605 ? -20.629 6.990 48.232 1.00 32.30 605 ASN A CA 1
ATOM 4694 C C . ASN A 1 605 ? -20.886 6.923 46.732 1.00 29.38 605 ASN A C 1
ATOM 4695 O O . ASN A 1 605 ? -20.404 6.032 46.031 1.00 32.41 605 ASN A O 1
ATOM 4700 N N . TYR A 1 606 ? -21.680 7.880 46.256 1.00 29.66 606 TYR A N 1
ATOM 4701 C CA . TYR A 1 606 ? -21.929 8.094 44.840 1.00 29.89 606 TYR A CA 1
ATOM 4702 C C . TYR A 1 606 ? -21.178 9.330 44.381 1.00 32.55 606 TYR A C 1
ATOM 4703 O O . TYR A 1 606 ? -21.148 10.353 45.074 1.00 33.01 606 TYR A O 1
ATOM 4712 N N . LEU A 1 607 ? -20.542 9.206 43.226 1.00 28.49 607 LEU A N 1
ATOM 4713 C CA . LEU A 1 607 ? -19.848 10.304 42.579 1.00 32.59 607 LEU A CA 1
ATOM 4714 C C . LEU A 1 607 ? -20.128 10.195 41.091 1.00 26.30 607 LEU A C 1
ATOM 4715 O O . LEU A 1 607 ? -20.764 9.243 40.634 1.00 28.13 607 LEU A O 1
ATOM 4720 N N . TRP A 1 608 ? -19.655 11.171 40.322 1.00 30.16 608 TRP A N 1
ATOM 4721 C CA . TRP A 1 608 ? -19.712 11.031 38.872 1.00 28.28 608 TRP A CA 1
ATOM 4722 C C . TRP A 1 608 ? -18.491 11.689 38.254 1.00 32.91 608 TRP A C 1
ATOM 4723 O O . TRP A 1 608 ? -18.059 12.752 38.698 1.00 28.95 608 TRP A O 1
ATOM 4734 N N . TYR A 1 609 ? -17.929 11.044 37.236 1.00 26.21 609 TYR A N 1
ATOM 4735 C CA . TYR A 1 609 ? -16.956 11.716 36.401 1.00 25.63 609 TYR A CA 1
ATOM 4736 C C . TYR A 1 609 ? -17.682 12.633 35.433 1.00 29.04 609 TYR A C 1
ATOM 4737 O O . TYR A 1 609 ? -18.773 12.310 34.952 1.00 28.46 609 TYR A O 1
ATOM 4746 N N . GLU A 1 610 ? -17.082 13.786 35.168 1.00 24.07 610 GLU A N 1
ATOM 4747 C CA . GLU A 1 610 ? -17.538 14.652 34.094 1.00 29.52 610 GLU A CA 1
ATOM 4748 C C . GLU A 1 610 ? -16.963 14.165 32.770 1.00 27.24 610 GLU A C 1
ATOM 4749 O O . GLU A 1 610 ? -15.748 13.985 32.645 1.00 24.40 610 GLU A O 1
ATOM 4755 N N . SER A 1 611 ? -17.834 13.980 31.776 1.00 24.25 611 SER A N 1
ATOM 4756 C CA . SER A 1 611 ? -17.393 13.500 30.467 1.00 23.03 611 SER A CA 1
ATOM 4757 C C . SER A 1 611 ? -16.561 14.559 29.754 1.00 27.35 611 SER A C 1
ATOM 4758 O O . SER A 1 611 ? -17.050 15.658 29.481 1.00 25.21 611 SER A O 1
ATOM 4761 N N . SER A 1 612 ? -15.328 14.215 29.389 1.00 25.83 612 SER A N 1
ATOM 4762 C CA . SER A 1 612 ? -14.584 15.093 28.497 1.00 27.56 612 SER A CA 1
ATOM 4763 C C . SER A 1 612 ? -15.342 15.324 27.194 1.00 26.28 612 SER A C 1
ATOM 4764 O O . SER A 1 612 ? -15.995 14.427 26.655 1.00 23.50 612 SER A O 1
ATOM 4767 N N . GLU A 1 613 ? -15.236 16.544 26.685 1.00 23.40 613 GLU A N 1
ATOM 4768 C CA . GLU A 1 613 ? -15.722 16.908 25.366 1.00 26.30 613 GLU A CA 1
ATOM 4769 C C . GLU A 1 613 ? -14.577 17.256 24.436 1.00 23.56 613 GLU A C 1
ATOM 4770 O O . GLU A 1 613 ? -14.784 17.944 23.433 1.00 28.99 613 GLU A O 1
ATOM 4776 N N . GLY A 1 614 ? -13.371 16.799 24.746 1.00 27.71 614 GLY A N 1
ATOM 4777 C CA . GLY A 1 614 ? -12.182 17.289 24.079 1.00 29.31 614 GLY A CA 1
ATOM 4778 C C . GLY A 1 614 ? -11.574 18.477 24.807 1.00 35.33 614 GLY A C 1
ATOM 4779 O O . GLY A 1 614 ? -12.235 19.192 25.559 1.00 34.60 614 GLY A O 1
ATOM 4780 N N . ASP A 1 615 ? -10.275 18.669 24.588 1.00 34.26 615 ASP A N 1
ATOM 4781 C CA . ASP A 1 615 ? -9.548 19.799 25.165 1.00 37.02 615 ASP A CA 1
ATOM 4782 C C . ASP A 1 615 ? -8.489 20.244 24.158 1.00 39.48 615 ASP A C 1
ATOM 4783 O O . ASP A 1 615 ? -8.470 19.784 23.010 1.00 35.98 615 ASP A O 1
ATOM 4788 N N . PHE A 1 616 ? -7.596 21.142 24.591 1.00 38.74 616 PHE A N 1
ATOM 4789 C CA . PHE A 1 616 ? -6.613 21.700 23.661 1.00 40.87 616 PHE A CA 1
ATOM 4790 C C . PHE A 1 616 ? -5.707 20.617 23.071 1.00 40.61 616 PHE A C 1
ATOM 4791 O O . PHE A 1 616 ? -5.299 20.718 21.907 1.00 39.97 616 PHE A O 1
ATOM 4799 N N . SER A 1 617 ? -5.415 19.555 23.835 1.00 38.79 617 SER A N 1
ATOM 4800 C CA . SER A 1 617 ? -4.468 18.530 23.405 1.00 32.32 617 SER A CA 1
ATOM 4801 C C . SER A 1 617 ? -5.071 17.456 22.506 1.00 34.96 617 SER A C 1
ATOM 4802 O O . SER A 1 617 ? -4.318 16.785 21.793 1.00 33.33 617 SER A O 1
ATOM 4805 N N . ASP A 1 618 ? -6.393 17.261 22.529 1.00 32.14 618 ASP A N 1
ATOM 4806 C CA . ASP A 1 618 ? -7.010 16.079 21.921 1.00 30.87 618 ASP A CA 1
ATOM 4807 C C . ASP A 1 618 ? -8.518 16.276 21.885 1.00 28.76 618 ASP A C 1
ATOM 4808 O O . ASP A 1 618 ? -9.131 16.489 22.934 1.00 24.94 618 ASP A O 1
ATOM 4813 N N . TYR A 1 619 ? -9.123 16.220 20.695 1.00 25.75 619 TYR A N 1
ATOM 4814 C CA . TYR A 1 619 ? -10.557 16.481 20.558 1.00 27.14 619 TYR A CA 1
ATOM 4815 C C . TYR A 1 619 ? -11.421 15.329 21.047 1.00 26.70 619 TYR A C 1
ATOM 4816 O O . TYR A 1 619 ? -12.649 15.455 21.039 1.00 26.66 619 TYR A O 1
ATOM 4825 N N . GLN A 1 620 ? -10.829 14.211 21.459 1.00 25.29 620 GLN A N 1
ATOM 4826 C CA . GLN A 1 620 ? -11.622 13.025 21.761 1.00 25.35 620 GLN A CA 1
ATOM 4827 C C . GLN A 1 620 ? -12.611 13.287 22.890 1.00 24.99 620 GLN A C 1
ATOM 4828 O O . GLN A 1 620 ? -12.232 13.776 23.956 1.00 23.39 620 GLN A O 1
ATOM 4834 N N . ALA A 1 621 ? -13.877 12.929 22.662 1.00 21.33 621 ALA A N 1
ATOM 4835 C CA . ALA A 1 621 ? -14.932 13.037 23.662 1.00 23.12 621 ALA A CA 1
ATOM 4836 C C . ALA A 1 621 ? -15.284 11.670 24.242 1.00 21.71 621 ALA A C 1
ATOM 4837 O O . ALA A 1 621 ? -15.122 10.639 23.587 1.00 21.71 621 ALA A O 1
ATOM 4839 N N . SER A 1 622 ? -15.753 11.673 25.488 1.00 21.76 622 SER A N 1
ATOM 4840 C CA . SER A 1 622 ? -16.358 10.485 26.083 1.00 19.40 622 SER A CA 1
ATOM 4841 C C . SER A 1 622 ? -17.695 10.185 25.407 1.00 19.73 622 SER A C 1
ATOM 4842 O O . SER A 1 622 ? -18.479 11.093 25.132 1.00 17.09 622 SER A O 1
ATOM 4845 N N . GLY A 1 623 ? -17.960 8.909 25.134 1.00 20.38 623 GLY A N 1
ATOM 4846 C CA . GLY A 1 623 ? -19.168 8.528 24.433 1.00 19.84 623 GLY A CA 1
ATOM 4847 C C . GLY A 1 623 ? -19.567 7.084 24.694 1.00 17.86 623 GLY A C 1
ATOM 4848 O O . GLY A 1 623 ? -19.106 6.453 25.647 1.00 22.05 623 GLY A O 1
ATOM 4849 N N . ALA A 1 624 ? -20.408 6.539 23.803 1.00 18.31 624 ALA A N 1
ATOM 4850 C CA . ALA A 1 624 ? -20.955 5.200 24.054 1.00 18.23 624 ALA A CA 1
ATOM 4851 C C . ALA A 1 624 ? -19.851 4.152 24.181 1.00 18.00 624 ALA A C 1
ATOM 4852 O O . ALA A 1 624 ? -19.966 3.214 24.985 1.00 20.12 624 ALA A O 1
ATOM 4854 N N . TYR A 1 625 ? -18.773 4.288 23.396 1.00 17.48 625 TYR A N 1
ATOM 4855 C CA . TYR A 1 625 ? -17.647 3.354 23.457 1.00 19.17 625 TYR A CA 1
ATOM 4856 C C . TYR A 1 625 ? -16.607 3.749 24.496 1.00 16.35 625 TYR A C 1
ATOM 4857 O O . TYR A 1 625 ? -16.182 2.921 25.310 1.00 15.25 625 TYR A O 1
ATOM 4866 N N . ILE A 1 626 ? -16.121 4.985 24.386 1.00 17.56 626 ILE A N 1
ATOM 4867 C CA . ILE A 1 626 ? -14.910 5.456 25.050 1.00 18.33 626 ILE A CA 1
ATOM 4868 C C . ILE A 1 626 ? -15.300 6.177 26.334 1.00 19.34 626 ILE A C 1
ATOM 4869 O O . ILE A 1 626 ? -16.197 7.033 26.327 1.00 22.98 626 ILE A O 1
ATOM 4874 N N . PHE A 1 627 ? -14.647 5.814 27.439 1.00 19.42 627 PHE A N 1
ATOM 4875 C CA . PHE A 1 627 ? -14.707 6.580 28.685 1.00 21.58 627 PHE A CA 1
ATOM 4876 C C . PHE A 1 627 ? -13.501 7.520 28.718 1.00 19.11 627 PHE A C 1
ATOM 4877 O O . PHE A 1 627 ? -12.359 7.066 28.806 1.00 18.56 627 PHE A O 1
ATOM 4885 N N . ARG A 1 628 ? -13.731 8.825 28.589 1.00 20.92 628 ARG A N 1
ATOM 4886 C CA . ARG A 1 628 ? -12.660 9.800 28.819 1.00 20.58 628 ARG A CA 1
ATOM 4887 C C . ARG A 1 628 ? -13.164 10.805 29.844 1.00 24.30 628 ARG A C 1
ATOM 4888 O O . ARG A 1 628 ? -13.931 11.718 29.494 1.00 23.30 628 ARG A O 1
ATOM 4896 N N . PRO A 1 629 ? -12.781 10.664 31.107 1.00 22.94 629 PRO A N 1
ATOM 4897 C CA . PRO A 1 629 ? -13.197 11.647 32.109 1.00 28.58 629 PRO A CA 1
ATOM 4898 C C . PRO A 1 629 ? -12.452 12.957 31.934 1.00 34.50 629 PRO A C 1
ATOM 4899 O O . PRO A 1 629 ? -11.352 13.013 31.373 1.00 37.67 629 PRO A O 1
ATOM 4903 N N . ASN A 1 630 ? -13.070 14.013 32.476 1.00 37.54 630 ASN A N 1
ATOM 4904 C CA . ASN A 1 630 ? -12.694 15.408 32.245 1.00 40.87 630 ASN A CA 1
ATOM 4905 C C . ASN A 1 630 ? -11.272 15.754 32.677 1.00 50.29 630 ASN A C 1
ATOM 4906 O O . ASN A 1 630 ? -10.732 16.764 32.210 1.00 60.14 630 ASN A O 1
ATOM 4911 N N . GLY A 1 631 ? -10.668 14.983 33.579 1.00 50.50 631 GLY A N 1
ATOM 4912 C CA . GLY A 1 631 ? -9.432 15.375 34.234 1.00 56.05 631 GLY A CA 1
ATOM 4913 C C . GLY A 1 631 ? -9.638 16.053 35.577 1.00 62.08 631 GLY A C 1
ATOM 4914 O O . GLY A 1 631 ? -8.747 16.009 36.435 1.00 59.60 631 GLY A O 1
ATOM 4915 N N . GLN A 1 632 ? -10.789 16.702 35.762 1.00 64.95 632 GLN A N 1
ATOM 4916 C CA . GLN A 1 632 ? -11.245 17.102 37.083 1.00 64.09 632 GLN A CA 1
ATOM 4917 C C . GLN A 1 632 ? -11.519 15.861 37.931 1.00 60.12 632 GLN A C 1
ATOM 4918 O O . GLN A 1 632 ? -11.869 14.801 37.400 1.00 57.62 632 GLN A O 1
ATOM 4924 N N . PRO A 1 633 ? -11.370 15.954 39.253 1.00 58.71 633 PRO A N 1
ATOM 4925 C CA . PRO A 1 633 ? -11.788 14.839 40.104 1.00 58.20 633 PRO A CA 1
ATOM 4926 C C . PRO A 1 633 ? -13.300 14.710 40.087 1.00 54.34 633 PRO A C 1
ATOM 4927 O O . PRO A 1 633 ? -14.017 15.699 39.854 1.00 54.84 633 PRO A O 1
ATOM 4931 N N . PRO A 1 634 ? -13.831 13.505 40.291 1.00 47.42 634 PRO A N 1
ATOM 4932 C CA . PRO A 1 634 ? -15.286 13.301 40.188 1.00 46.80 634 PRO A CA 1
ATOM 4933 C C . PRO A 1 634 ? -16.045 14.125 41.214 1.00 53.43 634 PRO A C 1
ATOM 4934 O O . PRO A 1 634 ? -15.770 14.027 42.421 1.00 58.14 634 PRO A O 1
ATOM 4938 N N . PRO A 1 635 ? -16.997 14.962 40.773 1.00 54.11 635 PRO A N 1
ATOM 4939 C CA . PRO A 1 635 ? -17.842 15.688 41.727 1.00 55.28 635 PRO A CA 1
ATOM 4940 C C . PRO A 1 635 ? -18.588 14.753 42.666 1.00 57.98 635 PRO A C 1
ATOM 4941 O O . PRO A 1 635 ? -18.834 13.578 42.376 1.00 45.82 635 PRO A O 1
ATOM 4945 N N . HIS A 1 636 ? -18.968 15.322 43.805 1.00 63.79 636 HIS A N 1
ATOM 4946 C CA . HIS A 1 636 ? -19.418 14.602 44.982 1.00 64.15 636 HIS A CA 1
ATOM 4947 C C . HIS A 1 636 ? -20.909 14.815 45.211 1.00 65.91 636 HIS A C 1
ATOM 4948 O O . HIS A 1 636 ? -21.520 15.748 44.679 1.00 64.14 636 HIS A O 1
ATOM 4955 N N . THR A 1 637 ? -21.487 13.936 46.023 1.00 61.15 637 THR A N 1
ATOM 4956 C CA . THR A 1 637 ? -22.869 14.110 46.463 1.00 64.03 637 THR A CA 1
ATOM 4957 C C . THR A 1 637 ? -22.889 14.498 47.939 1.00 63.13 637 THR A C 1
ATOM 4958 O O . THR A 1 637 ? -23.774 15.221 48.397 1.00 65.96 637 THR A O 1
ATOM 4962 N N . SER A 1 641 ? -26.218 14.394 51.595 1.00 56.22 641 SER A N 1
ATOM 4963 C CA . SER A 1 641 ? -26.674 13.009 51.743 1.00 51.62 641 SER A CA 1
ATOM 4964 C C . SER A 1 641 ? -27.280 12.768 53.118 1.00 48.03 641 SER A C 1
ATOM 4965 O O . SER A 1 641 ? -26.755 13.246 54.118 1.00 59.20 641 SER A O 1
ATOM 4968 N N . SER A 1 642 ? -28.375 12.009 53.171 1.00 51.41 642 SER A N 1
ATOM 4969 C CA . SER A 1 642 ? -29.094 11.801 54.420 1.00 51.37 642 SER A CA 1
ATOM 4970 C C . SER A 1 642 ? -29.841 10.472 54.392 1.00 51.24 642 SER A C 1
ATOM 4971 O O . SER A 1 642 ? -30.388 10.074 53.356 1.00 45.33 642 SER A O 1
ATOM 4974 N N . VAL A 1 643 ? -29.853 9.789 55.544 1.00 51.16 643 VAL A N 1
ATOM 4975 C CA . VAL A 1 643 ? -30.784 8.685 55.750 1.00 44.83 643 VAL A CA 1
ATOM 4976 C C . VAL A 1 643 ? -32.201 9.219 55.666 1.00 42.91 643 VAL A C 1
ATOM 4977 O O . VAL A 1 643 ? -32.532 10.246 56.271 1.00 55.56 643 VAL A O 1
ATOM 4981 N N . THR A 1 644 ? -33.046 8.538 54.899 1.00 42.82 644 THR A N 1
ATOM 4982 C CA . THR A 1 644 ? -34.459 8.882 54.866 1.00 48.98 644 THR A CA 1
ATOM 4983 C C . THR A 1 644 ? -35.321 7.879 55.615 1.00 41.65 644 THR A C 1
ATOM 4984 O O . THR A 1 644 ? -36.483 8.183 55.903 1.00 42.23 644 THR A O 1
ATOM 4988 N N . ARG A 1 645 ? -34.782 6.710 55.946 1.00 40.22 645 ARG A N 1
ATOM 4989 C CA . ARG A 1 645 ? -35.540 5.696 56.657 1.00 38.22 645 ARG A CA 1
ATOM 4990 C C . ARG A 1 645 ? -34.587 4.626 57.160 1.00 40.18 645 ARG A C 1
ATOM 4991 O O . ARG A 1 645 ? -33.680 4.198 56.436 1.00 32.36 645 ARG A O 1
ATOM 4999 N N . VAL A 1 646 ? -34.804 4.205 58.400 1.00 32.47 646 VAL A N 1
ATOM 5000 C CA . VAL A 1 646 ? -34.173 3.025 58.970 1.00 38.33 646 VAL A CA 1
ATOM 5001 C C . VAL A 1 646 ? -35.285 2.061 59.344 1.00 37.63 646 VAL A C 1
ATOM 5002 O O . VAL A 1 646 ? -36.246 2.451 60.017 1.00 41.45 646 VAL A O 1
ATOM 5006 N N . THR A 1 647 ? -35.161 0.815 58.902 1.00 33.72 647 THR A N 1
ATOM 5007 C CA . THR A 1 647 ? -36.187 -0.197 59.092 1.00 34.44 647 THR A CA 1
ATOM 5008 C C . THR A 1 647 ? -35.548 -1.441 59.679 1.00 35.91 647 THR A C 1
ATOM 5009 O O . THR A 1 647 ? -34.467 -1.849 59.244 1.00 32.98 647 THR A O 1
ATOM 5013 N N . ARG A 1 648 ? -36.214 -2.038 60.674 1.00 35.43 648 ARG A N 1
ATOM 5014 C CA . ARG A 1 648 ? -35.741 -3.259 61.310 1.00 31.75 648 ARG A CA 1
ATOM 5015 C C . ARG A 1 648 ? -36.877 -4.255 61.412 1.00 35.39 648 ARG A C 1
ATOM 5016 O O . ARG A 1 648 ? -38.003 -3.890 61.761 1.00 38.85 648 ARG A O 1
ATOM 5024 N N . GLY A 1 649 ? -36.566 -5.515 61.141 1.00 27.49 649 GLY A N 1
ATOM 5025 C CA . GLY A 1 649 ? -37.551 -6.566 61.159 1.00 32.82 649 GLY A CA 1
ATOM 5026 C C . GLY A 1 649 ? -36.872 -7.909 61.084 1.00 31.04 649 GLY A C 1
ATOM 5027 O O . GLY A 1 649 ? -35.660 -7.998 60.861 1.00 33.14 649 GLY A O 1
ATOM 5028 N N . PRO A 1 650 ? -37.635 -8.989 61.271 1.00 32.44 650 PRO A N 1
ATOM 5029 C CA . PRO A 1 650 ? -37.018 -10.323 61.266 1.00 34.62 650 PRO A CA 1
ATOM 5030 C C . PRO A 1 650 ? -36.555 -10.783 59.891 1.00 33.36 650 PRO A C 1
ATOM 5031 O O . PRO A 1 650 ? -35.670 -11.640 59.814 1.00 34.72 650 PRO A O 1
ATOM 5035 N N . LEU A 1 651 ? -37.109 -10.252 58.804 1.00 33.12 651 LEU A N 1
ATOM 5036 C CA . LEU A 1 651 ? -36.701 -10.714 57.482 1.00 29.06 651 LEU A CA 1
ATOM 5037 C C . LEU A 1 651 ? -35.739 -9.762 56.783 1.00 30.13 651 LEU A C 1
ATOM 5038 O O . LEU A 1 651 ? -34.921 -10.223 55.982 1.00 31.96 651 LEU A O 1
ATOM 5043 N N . VAL A 1 652 ? -35.790 -8.461 57.068 1.00 29.80 652 VAL A N 1
ATOM 5044 C CA . VAL A 1 652 ? -34.828 -7.533 56.476 1.00 28.18 652 VAL A CA 1
ATOM 5045 C C . VAL A 1 652 ? -34.683 -6.308 57.369 1.00 32.25 652 VAL A C 1
ATOM 5046 O O . VAL A 1 652 ? -35.657 -5.814 57.951 1.00 31.67 652 VAL A O 1
ATOM 5050 N N . ASP A 1 653 ? -33.447 -5.831 57.472 1.00 27.46 653 ASP A N 1
ATOM 5051 C CA . ASP A 1 653 ? -33.130 -4.493 57.942 1.00 29.01 653 ASP A CA 1
ATOM 5052 C C . ASP A 1 653 ? -32.759 -3.660 56.725 1.00 31.37 653 ASP A C 1
ATOM 5053 O O . ASP A 1 653 ? -32.006 -4.126 55.868 1.00 32.30 653 ASP A O 1
ATOM 5058 N N . GLU A 1 654 ? -33.273 -2.429 56.651 1.00 30.61 654 GLU A N 1
ATOM 5059 C CA . GLU A 1 654 ? -33.017 -1.557 55.512 1.00 32.59 654 GLU A CA 1
ATOM 5060 C C . GLU A 1 654 ? -32.610 -0.162 55.959 1.00 34.61 654 GLU A C 1
ATOM 5061 O O . GLU A 1 654 ? -33.063 0.340 56.989 1.00 32.23 654 GLU A O 1
ATOM 5067 N N . VAL A 1 655 ? -31.779 0.473 55.140 1.00 28.86 655 VAL A N 1
ATOM 5068 C CA . VAL A 1 655 ? -31.504 1.903 55.223 1.00 33.48 655 VAL A CA 1
ATOM 5069 C C . VAL A 1 655 ? -31.824 2.497 53.863 1.00 34.35 655 VAL A C 1
ATOM 5070 O O . VAL A 1 655 ? -31.223 2.103 52.853 1.00 30.71 655 VAL A O 1
ATOM 5074 N N . HIS A 1 656 ? -32.777 3.423 53.823 1.00 33.06 656 HIS A N 1
ATOM 5075 C CA . HIS A 1 656 ? -33.050 4.167 52.603 1.00 30.43 656 HIS A CA 1
ATOM 5076 C C . HIS A 1 656 ? -32.188 5.426 52.615 1.00 38.63 656 HIS A C 1
ATOM 5077 O O . HIS A 1 656 ? -32.118 6.126 53.630 1.00 38.02 656 HIS A O 1
ATOM 5084 N N . GLN A 1 657 ? -31.493 5.689 51.507 1.00 32.02 657 GLN A N 1
ATOM 5085 C CA . GLN A 1 657 ? -30.548 6.796 51.434 1.00 32.57 657 GLN A CA 1
ATOM 5086 C C . GLN A 1 657 ? -30.824 7.644 50.198 1.00 35.33 657 GLN A C 1
ATOM 5087 O O . GLN A 1 657 ? -30.908 7.119 49.083 1.00 28.47 657 GLN A O 1
ATOM 5093 N N . LYS A 1 658 ? -30.976 8.951 50.388 1.00 30.66 658 LYS A N 1
ATOM 5094 C CA . LYS A 1 658 ? -31.110 9.876 49.270 1.00 30.61 658 LYS A CA 1
ATOM 5095 C C . LYS A 1 658 ? -29.812 10.662 49.148 1.00 34.71 658 LYS A C 1
ATOM 5096 O O . LYS A 1 658 ? -29.442 11.391 50.070 1.00 31.40 658 LYS A O 1
ATOM 5102 N N . PHE A 1 659 ? -29.106 10.489 48.028 1.00 30.39 659 PHE A N 1
ATOM 5103 C CA . PHE A 1 659 ? -27.848 11.201 47.843 1.00 29.27 659 PHE A CA 1
ATOM 5104 C C . PHE A 1 659 ? -28.061 12.534 47.131 1.00 31.21 659 PHE A C 1
ATOM 5105 O O . PHE A 1 659 ? -27.501 13.552 47.545 1.00 35.98 659 PHE A O 1
ATOM 5113 N N . ASN A 1 660 ? -28.861 12.560 46.073 1.00 28.99 660 ASN A N 1
ATOM 5114 C CA . ASN A 1 660 ? -29.415 13.819 45.593 1.00 30.02 660 ASN A CA 1
ATOM 5115 C C . ASN A 1 660 ? -30.762 13.523 44.955 1.00 30.22 660 ASN A C 1
ATOM 5116 O O . ASN A 1 660 ? -31.322 12.434 45.130 1.00 27.73 660 ASN A O 1
ATOM 5121 N N . SER A 1 661 ? -31.293 14.499 44.215 1.00 26.07 661 SER A N 1
ATOM 5122 C CA . SER A 1 661 ? -32.628 14.334 43.656 1.00 30.47 661 SER A CA 1
ATOM 5123 C C . SER A 1 661 ? -32.678 13.229 42.612 1.00 34.10 661 SER A C 1
ATOM 5124 O O . SER A 1 661 ? -33.754 12.671 42.373 1.00 33.60 661 SER A O 1
ATOM 5127 N N . TRP A 1 662 ? -31.541 12.864 42.016 1.00 27.23 662 TRP A N 1
ATOM 5128 C CA . TRP A 1 662 ? -31.531 11.848 40.969 1.00 31.61 662 TRP A CA 1
ATOM 5129 C C . TRP A 1 662 ? -30.686 10.621 41.311 1.00 30.79 662 TRP A C 1
ATOM 5130 O O . TRP A 1 662 ? -30.385 9.822 40.414 1.00 25.32 662 TRP A O 1
ATOM 5141 N N . ILE A 1 663 ? -30.304 10.442 42.578 1.00 25.92 663 ILE A N 1
ATOM 5142 C CA . ILE A 1 663 ? -29.498 9.304 43.024 1.00 25.50 663 ILE A CA 1
ATOM 5143 C C . ILE A 1 663 ? -30.012 8.877 44.393 1.00 29.65 663 ILE A C 1
ATOM 5144 O O . ILE A 1 663 ? -29.842 9.611 45.376 1.00 27.90 663 ILE A O 1
ATOM 5149 N N . SER A 1 664 ? -30.617 7.694 44.474 1.00 25.10 664 SER A N 1
ATOM 5150 C CA . SER A 1 664 ? -31.060 7.174 45.761 1.00 26.21 664 SER A CA 1
ATOM 5151 C C . SER A 1 664 ? -30.679 5.702 45.864 1.00 28.12 664 SER A C 1
ATOM 5152 O O . SER A 1 664 ? -30.347 5.052 44.871 1.00 28.05 664 SER A O 1
ATOM 5155 N N . GLN A 1 665 ? -30.727 5.169 47.083 1.00 25.02 665 GLN A N 1
ATOM 5156 C CA . GLN A 1 665 ? -30.252 3.815 47.322 1.00 24.57 665 GLN A CA 1
ATOM 5157 C C . GLN A 1 665 ? -30.974 3.216 48.522 1.00 26.80 665 GLN A C 1
ATOM 5158 O O . GLN A 1 665 ? -31.354 3.932 49.453 1.00 29.06 665 GLN A O 1
ATOM 5164 N N . VAL A 1 666 ? -31.169 1.899 48.488 1.00 25.57 666 VAL A N 1
ATOM 5165 C CA . VAL A 1 666 ? -31.629 1.142 49.649 1.00 24.87 666 VAL A CA 1
ATOM 5166 C C . VAL A 1 666 ? -30.617 0.050 49.942 1.00 26.55 666 VAL A C 1
ATOM 5167 O O . VAL A 1 666 ? -30.407 -0.842 49.111 1.00 28.33 666 VAL A O 1
ATOM 5171 N N . THR A 1 667 ? -30.012 0.104 51.129 1.00 25.66 667 THR A N 1
ATOM 5172 C CA . THR A 1 667 ? -29.066 -0.911 51.571 1.00 25.73 667 THR A CA 1
ATOM 5173 C C . THR A 1 667 ? -29.847 -1.933 52.379 1.00 26.00 667 THR A C 1
ATOM 5174 O O . THR A 1 667 ? -30.507 -1.579 53.361 1.00 32.77 667 THR A O 1
ATOM 5178 N N . ARG A 1 668 ? -29.797 -3.189 51.961 1.00 22.99 668 ARG A N 1
ATOM 5179 C CA . ARG A 1 668 ? -30.697 -4.184 52.515 1.00 26.35 668 ARG A CA 1
ATOM 5180 C C . ARG A 1 668 ? -29.932 -5.388 53.038 1.00 30.38 668 ARG A C 1
ATOM 5181 O O . ARG A 1 668 ? -29.140 -6.000 52.311 1.00 29.18 668 ARG A O 1
ATOM 5189 N N . LEU A 1 669 ? -30.184 -5.730 54.304 1.00 27.74 669 LEU A N 1
ATOM 5190 C CA . LEU A 1 669 ? -29.600 -6.907 54.942 1.00 25.42 669 LEU A CA 1
ATOM 5191 C C . LEU A 1 669 ? -30.747 -7.871 55.215 1.00 29.29 669 LEU A C 1
ATOM 5192 O O . LEU A 1 669 ? -31.515 -7.677 56.163 1.00 29.71 669 LEU A O 1
ATOM 5197 N N . TYR A 1 670 ? -30.872 -8.886 54.359 1.00 27.34 670 TYR A N 1
ATOM 5198 C CA . TYR A 1 670 ? -31.944 -9.868 54.437 1.00 26.68 670 TYR A CA 1
ATOM 5199 C C . TYR A 1 670 ? -31.564 -10.994 55.381 1.00 28.04 670 TYR A C 1
ATOM 5200 O O . TYR A 1 670 ? -30.385 -11.277 55.593 1.00 28.45 670 TYR A O 1
ATOM 5209 N N . LYS A 1 671 ? -32.583 -11.638 55.947 1.00 32.42 671 LYS A N 1
ATOM 5210 C CA . LYS A 1 671 ? -32.357 -12.798 56.800 1.00 27.04 671 LYS A CA 1
ATOM 5211 C C . LYS A 1 671 ? -31.647 -13.901 56.028 1.00 30.04 671 LYS A C 1
ATOM 5212 O O . LYS A 1 671 ? -31.970 -14.178 54.871 1.00 32.11 671 LYS A O 1
ATOM 5218 N N . ASP A 1 672 ? -30.665 -14.524 56.677 1.00 30.60 672 ASP A N 1
ATOM 5219 C CA . ASP A 1 672 ? -29.952 -15.694 56.158 1.00 32.94 672 ASP A CA 1
ATOM 5220 C C . ASP A 1 672 ? -29.158 -15.384 54.901 1.00 31.34 672 ASP A C 1
ATOM 5221 O O . ASP A 1 672 ? -28.808 -16.291 54.138 1.00 34.38 672 ASP A O 1
ATOM 5226 N N . LYS A 1 673 ? -28.855 -14.115 54.680 1.00 34.71 673 LYS A N 1
ATOM 5227 C CA . LYS A 1 673 ? -28.056 -13.684 53.548 1.00 34.76 673 LYS A CA 1
ATOM 5228 C C . LYS A 1 673 ? -26.710 -13.203 54.062 1.00 30.00 673 LYS A C 1
ATOM 5229 O O . LYS A 1 673 ? -26.649 -12.335 54.941 1.00 31.63 673 LYS A O 1
ATOM 5235 N N . ASP A 1 674 ? -25.639 -13.778 53.518 1.00 28.15 674 ASP A N 1
ATOM 5236 C CA . ASP A 1 674 ? -24.267 -13.486 53.922 1.00 27.06 674 ASP A CA 1
ATOM 5237 C C . ASP A 1 674 ? -23.705 -12.286 53.175 1.00 28.73 674 ASP A C 1
ATOM 5238 O O . ASP A 1 674 ? -22.539 -12.263 52.775 1.00 33.13 674 ASP A O 1
ATOM 5243 N N . HIS A 1 675 ? -24.531 -11.268 52.965 1.00 22.79 675 HIS A N 1
ATOM 5244 C CA . HIS A 1 675 ? -24.152 -10.132 52.144 1.00 25.57 675 HIS A CA 1
ATOM 5245 C C . HIS A 1 675 ? -25.207 -9.056 52.306 1.00 24.50 675 HIS A C 1
ATOM 5246 O O . HIS A 1 675 ? -26.333 -9.320 52.739 1.00 23.79 675 HIS A O 1
ATOM 5253 N N . ALA A 1 676 ? -24.831 -7.839 51.951 1.00 20.48 676 ALA A N 1
ATOM 5254 C CA . ALA A 1 676 ? -25.797 -6.766 51.832 1.00 24.21 676 ALA A CA 1
ATOM 5255 C C . ALA A 1 676 ? -26.148 -6.575 50.362 1.00 26.63 676 ALA A C 1
ATOM 5256 O O . ALA A 1 676 ? -25.303 -6.731 49.475 1.00 21.62 676 ALA A O 1
ATOM 5258 N N . GLU A 1 677 ? -27.407 -6.231 50.119 1.00 24.01 677 GLU A N 1
ATOM 5259 C CA . GLU A 1 677 ? -27.939 -6.001 48.786 1.00 23.59 677 GLU A CA 1
ATOM 5260 C C . GLU A 1 677 ? -28.231 -4.508 48.672 1.00 26.42 677 GLU A C 1
ATOM 5261 O O . GLU A 1 677 ? -29.106 -3.988 49.370 1.00 28.28 677 GLU A O 1
ATOM 5267 N N . ILE A 1 678 ? -27.457 -3.809 47.845 1.00 19.48 678 ILE A N 1
ATOM 5268 C CA . ILE A 1 678 ? -27.563 -2.357 47.709 1.00 25.00 678 ILE A CA 1
ATOM 5269 C C . ILE A 1 678 ? -28.312 -2.056 46.414 1.00 28.54 678 ILE A C 1
ATOM 5270 O O . ILE A 1 678 ? -27.792 -2.289 45.314 1.00 20.60 678 ILE A O 1
ATOM 5275 N N . GLU A 1 679 ? -29.522 -1.511 46.525 1.00 24.74 679 GLU A N 1
ATOM 5276 C CA . GLU A 1 679 ? -30.342 -1.233 45.353 1.00 25.21 679 GLU A CA 1
ATOM 5277 C C . GLU A 1 679 ? -30.157 0.221 44.949 1.00 25.83 679 GLU A C 1
ATOM 5278 O O . GLU A 1 679 ? -30.445 1.128 45.741 1.00 24.18 679 GLU A O 1
ATOM 5284 N N . PHE A 1 680 ? -29.672 0.445 43.730 1.00 18.96 680 PHE A N 1
ATOM 5285 C CA . PHE A 1 680 ? -29.446 1.802 43.247 1.00 19.62 680 PHE A CA 1
ATOM 5286 C C . PHE A 1 680 ? -30.607 2.247 42.368 1.00 22.42 680 PHE A C 1
ATOM 5287 O O . PHE A 1 680 ? -31.217 1.436 41.675 1.00 23.37 680 PHE A O 1
ATOM 5295 N N . THR A 1 681 ? -30.907 3.553 42.401 1.00 22.50 681 THR A N 1
ATOM 5296 C CA . THR A 1 681 ? -31.841 4.171 41.461 1.00 20.97 681 THR A CA 1
ATOM 5297 C C . THR A 1 681 ? -31.190 5.468 40.999 1.00 27.62 681 THR A C 1
ATOM 5298 O O . THR A 1 681 ? -31.043 6.411 41.786 1.00 25.12 681 THR A O 1
ATOM 5302 N N . ILE A 1 682 ? -30.785 5.514 39.733 1.00 25.43 682 ILE A N 1
ATOM 5303 C CA . ILE A 1 682 ? -29.977 6.608 39.209 1.00 22.35 682 ILE A CA 1
ATOM 5304 C C . ILE A 1 682 ? -30.689 7.174 37.984 1.00 26.58 682 ILE A C 1
ATOM 5305 O O . ILE A 1 682 ? -30.908 6.450 37.002 1.00 23.39 682 ILE A O 1
ATOM 5310 N N . GLY A 1 683 ? -31.045 8.465 38.041 1.00 24.84 683 GLY A N 1
ATOM 5311 C CA . GLY A 1 683 ? -31.628 9.156 36.918 1.00 23.93 683 GLY A CA 1
ATOM 5312 C C . GLY A 1 683 ? -32.822 9.983 37.340 1.00 27.99 683 GLY A C 1
ATOM 5313 O O . GLY A 1 683 ? -33.368 9.790 38.429 1.00 26.83 683 GLY A O 1
ATOM 5314 N N . PRO A 1 684 ? -33.265 10.927 36.484 1.00 29.44 684 PRO A N 1
ATOM 5315 C CA . PRO A 1 684 ? -32.623 11.298 35.211 1.00 22.23 684 PRO A CA 1
ATOM 5316 C C . PRO A 1 684 ? -31.260 11.956 35.450 1.00 26.68 684 PRO A C 1
ATOM 5317 O O . PRO A 1 684 ? -31.132 12.765 36.366 1.00 25.16 684 PRO A O 1
ATOM 5321 N N . ILE A 1 685 ? -30.241 11.573 34.687 1.00 25.70 685 ILE A N 1
ATOM 5322 C CA . ILE A 1 685 ? -28.944 12.209 34.853 1.00 21.88 685 ILE A CA 1
ATOM 5323 C C . ILE A 1 685 ? -29.097 13.592 34.228 1.00 30.18 685 ILE A C 1
ATOM 5324 O O . ILE A 1 685 ? -29.441 13.692 33.044 1.00 28.14 685 ILE A O 1
ATOM 5329 N N . PRO A 1 686 ? -28.893 14.680 34.972 1.00 27.97 686 PRO A N 1
ATOM 5330 C CA . PRO A 1 686 ? -29.162 16.008 34.401 1.00 28.17 686 PRO A CA 1
ATOM 5331 C C . PRO A 1 686 ? -28.011 16.449 33.506 1.00 31.56 686 PRO A C 1
ATOM 5332 O O . PRO A 1 686 ? -26.840 16.355 33.884 1.00 26.56 686 PRO A O 1
ATOM 5336 N N . THR A 1 687 ? -28.348 16.886 32.289 1.00 31.54 687 THR A N 1
ATOM 5337 C CA . THR A 1 687 ? -27.333 17.359 31.357 1.00 34.22 687 THR A CA 1
ATOM 5338 C C . THR A 1 687 ? -27.668 18.733 30.789 1.00 35.74 687 THR A C 1
ATOM 5339 O O . THR A 1 687 ? -26.938 19.226 29.920 1.00 35.54 687 THR A O 1
ATOM 5343 N N . ASP A 1 688 ? -28.721 19.387 31.279 1.00 36.61 688 ASP A N 1
ATOM 5344 C CA . ASP A 1 688 ? -29.038 20.718 30.773 1.00 39.08 688 ASP A CA 1
ATOM 5345 C C . ASP A 1 688 ? -27.982 21.750 31.155 1.00 38.43 688 ASP A C 1
ATOM 5346 O O . ASP A 1 688 ? -27.917 22.811 30.524 1.00 39.49 688 ASP A O 1
ATOM 5351 N N . ASP A 1 689 ? -27.148 21.462 32.153 1.00 36.31 689 ASP A N 1
ATOM 5352 C CA . ASP A 1 689 ? -25.988 22.301 32.439 1.00 40.84 689 ASP A CA 1
ATOM 5353 C C . ASP A 1 689 ? -24.858 22.119 31.428 1.00 41.22 689 ASP A C 1
ATOM 5354 O O . ASP A 1 689 ? -23.825 22.790 31.550 1.00 32.29 689 ASP A O 1
ATOM 5359 N N . GLY A 1 690 ? -25.009 21.217 30.461 1.00 31.91 690 GLY A N 1
ATOM 5360 C CA . GLY A 1 690 ? -23.984 21.041 29.451 1.00 34.39 690 GLY A CA 1
ATOM 5361 C C . GLY A 1 690 ? -22.831 20.151 29.849 1.00 35.91 690 GLY A C 1
ATOM 5362 O O . GLY A 1 690 ? -21.822 20.120 29.132 1.00 37.84 690 GLY A O 1
ATOM 5363 N N . VAL A 1 691 ? -22.957 19.407 30.949 1.00 28.77 691 VAL A N 1
ATOM 5364 C CA . VAL A 1 691 ? -21.889 18.571 31.485 1.00 29.09 691 VAL A CA 1
ATOM 5365 C C . VAL A 1 691 ? -22.381 17.126 31.495 1.00 28.34 691 VAL A C 1
ATOM 5366 O O . VAL A 1 691 ? -23.282 16.775 32.268 1.00 25.32 691 VAL A O 1
ATOM 5370 N N . GLY A 1 692 ? -21.815 16.296 30.618 1.00 28.10 692 GLY A N 1
ATOM 5371 C CA . GLY A 1 692 ? -22.104 14.871 30.661 1.00 22.48 692 GLY A CA 1
ATOM 5372 C C . GLY A 1 692 ? -21.532 14.232 31.912 1.00 25.53 692 GLY A C 1
ATOM 5373 O O . GLY A 1 692 ? -20.539 14.696 32.473 1.00 26.75 692 GLY A O 1
ATOM 5374 N N . LYS A 1 693 ? -22.165 13.139 32.355 1.00 21.66 693 LYS A N 1
ATOM 5375 C CA . LYS A 1 693 ? -21.895 12.608 33.685 1.00 24.22 693 LYS A CA 1
ATOM 5376 C C . LYS A 1 693 ? -21.903 11.086 33.684 1.00 23.85 693 LYS A C 1
ATOM 5377 O O . LYS A 1 693 ? -22.788 10.455 33.095 1.00 21.92 693 LYS A O 1
ATOM 5383 N N . GLU A 1 694 ? -20.918 10.499 34.366 1.00 22.52 694 GLU A N 1
ATOM 5384 C CA . GLU A 1 694 ? -20.727 9.053 34.374 1.00 20.80 694 GLU A CA 1
ATOM 5385 C C . GLU A 1 694 ? -20.637 8.606 35.829 1.00 21.96 694 GLU A C 1
ATOM 5386 O O . GLU A 1 694 ? -19.634 8.862 36.503 1.00 21.85 694 GLU A O 1
ATOM 5392 N N . VAL A 1 695 ? -21.693 7.938 36.298 1.00 19.94 695 VAL A N 1
ATOM 5393 C CA . VAL A 1 695 ? -22.009 7.820 37.722 1.00 21.43 695 VAL A CA 1
ATOM 5394 C C . VAL A 1 695 ? -21.404 6.548 38.290 1.00 23.93 695 VAL A C 1
ATOM 5395 O O . VAL A 1 695 ? -21.576 5.460 37.729 1.00 20.33 695 VAL A O 1
ATOM 5399 N N . ILE A 1 696 ? -20.737 6.674 39.435 1.00 20.91 696 ILE A N 1
ATOM 5400 C CA . ILE A 1 696 ? -20.092 5.534 40.071 1.00 21.74 696 ILE A CA 1
ATOM 5401 C C . ILE A 1 696 ? -20.583 5.409 41.503 1.00 25.08 696 ILE A C 1
ATOM 5402 O O . ILE A 1 696 ? -21.018 6.384 42.122 1.00 27.47 696 ILE A O 1
ATOM 5407 N N . THR A 1 697 ? -20.533 4.188 42.015 1.00 23.72 697 THR A N 1
ATOM 5408 C CA . THR A 1 697 ? -20.536 3.943 43.448 1.00 29.47 697 THR A CA 1
ATOM 5409 C C . THR A 1 697 ? -19.129 3.509 43.831 1.00 25.47 697 THR A C 1
ATOM 5410 O O . THR A 1 697 ? -18.536 2.652 43.167 1.00 26.11 697 THR A O 1
ATOM 5414 N N . ARG A 1 698 ? -18.589 4.118 44.881 1.00 22.23 698 ARG A N 1
ATOM 5415 C CA . ARG A 1 698 ? -17.211 3.892 45.293 1.00 24.41 698 ARG A CA 1
ATOM 5416 C C . ARG A 1 698 ? -17.200 3.414 46.734 1.00 27.60 698 ARG A C 1
ATOM 5417 O O . ARG A 1 698 ? -17.785 4.062 47.608 1.00 25.68 698 ARG A O 1
ATOM 5425 N N . MET A 1 699 ? -16.532 2.288 46.973 1.00 27.04 699 MET A N 1
ATOM 5426 C CA . MET A 1 699 ? -16.443 1.675 48.289 1.00 28.91 699 MET A CA 1
ATOM 5427 C C . MET A 1 699 ? -14.997 1.783 48.746 1.00 34.89 699 MET A C 1
ATOM 5428 O O . MET A 1 699 ? -14.103 1.176 48.144 1.00 30.55 699 MET A O 1
ATOM 5433 N N . THR A 1 700 ? -14.780 2.565 49.806 1.00 29.98 700 THR A N 1
ATOM 5434 C CA . THR A 1 700 ? -13.459 2.998 50.239 1.00 28.53 700 THR A CA 1
ATOM 5435 C C . THR A 1 700 ? -13.164 2.398 51.608 1.00 31.78 700 THR A C 1
ATOM 5436 O O . THR A 1 700 ? -13.899 2.645 52.569 1.00 31.56 700 THR A O 1
ATOM 5440 N N . SER A 1 701 ? -12.101 1.600 51.686 1.00 31.73 701 SER A N 1
ATOM 5441 C CA . SER A 1 701 ? -11.637 0.971 52.914 1.00 34.66 701 SER A CA 1
ATOM 5442 C C . SER A 1 701 ? -10.163 1.307 53.105 1.00 38.09 701 SER A C 1
ATOM 5443 O O . SER A 1 701 ? -9.561 2.034 52.306 1.00 38.41 701 SER A O 1
ATOM 5446 N N . THR A 1 702 ? -9.578 0.775 54.182 1.00 29.26 702 THR A N 1
ATOM 5447 C CA . THR A 1 702 ? -8.149 0.903 54.423 1.00 30.99 702 THR A CA 1
ATOM 5448 C C . THR A 1 702 ? -7.407 -0.393 54.142 1.00 35.71 702 THR A C 1
ATOM 5449 O O . THR A 1 702 ? -6.226 -0.504 54.487 1.00 29.91 702 THR A O 1
ATOM 5453 N N . MET A 1 703 ? -8.074 -1.376 53.531 1.00 29.81 703 MET A N 1
ATOM 5454 C CA . MET A 1 703 ? -7.405 -2.609 53.140 1.00 35.50 703 MET A CA 1
ATOM 5455 C C . MET A 1 703 ? -6.168 -2.300 52.301 1.00 32.71 703 MET A C 1
ATOM 5456 O O . MET A 1 703 ? -6.165 -1.375 51.479 1.00 30.36 703 MET A O 1
ATOM 5461 N N . ALA A 1 704 ? -5.107 -3.077 52.534 1.00 29.60 704 ALA A N 1
ATOM 5462 C CA . ALA A 1 704 ? -3.821 -2.900 51.857 1.00 30.42 704 ALA A CA 1
ATOM 5463 C C . ALA A 1 704 ? -3.800 -3.749 50.589 1.00 30.60 704 ALA A C 1
ATOM 5464 O O . ALA A 1 704 ? -3.154 -4.795 50.517 1.00 31.41 704 ALA A O 1
ATOM 5466 N N . THR A 1 705 ? -4.525 -3.282 49.568 1.00 30.21 705 THR A N 1
ATOM 5467 C CA . THR A 1 705 ? -4.733 -4.076 48.357 1.00 29.77 705 THR A CA 1
ATOM 5468 C C . THR A 1 705 ? -3.568 -4.025 47.379 1.00 28.92 705 THR A C 1
ATOM 5469 O O . THR A 1 705 ? -3.552 -4.814 46.422 1.00 32.54 705 THR A O 1
ATOM 5473 N N . ASN A 1 706 ? -2.608 -3.120 47.576 1.00 26.65 706 ASN A N 1
ATOM 5474 C CA . ASN A 1 706 ? -1.330 -3.172 46.858 1.00 30.89 706 ASN A CA 1
ATOM 5475 C C . ASN A 1 706 ? -1.513 -3.140 45.336 1.00 29.65 706 ASN A C 1
ATOM 5476 O O . ASN A 1 706 ? -0.833 -3.858 44.600 1.00 30.72 706 ASN A O 1
ATOM 5481 N N . LYS A 1 707 ? -2.434 -2.297 44.865 1.00 30.86 707 LYS A N 1
ATOM 5482 C CA . LYS A 1 707 ? -2.740 -2.049 43.455 1.00 31.40 707 LYS A CA 1
ATOM 5483 C C . LYS A 1 707 ? -3.419 -3.228 42.754 1.00 25.94 707 LYS A C 1
ATOM 5484 O O . LYS A 1 707 ? -3.674 -3.143 41.536 1.00 23.01 707 LYS A O 1
ATOM 5490 N N . GLU A 1 708 ? -3.740 -4.307 43.462 1.00 25.75 708 GLU A N 1
ATOM 5491 C CA . GLU A 1 708 ? -4.341 -5.477 42.848 1.00 24.87 708 GLU A CA 1
ATOM 5492 C C . GLU A 1 708 ? -5.850 -5.481 43.047 1.00 26.87 708 GLU A C 1
ATOM 5493 O O . GLU A 1 708 ? -6.366 -5.004 44.062 1.00 23.08 708 GLU A O 1
ATOM 5499 N N . PHE A 1 709 ? -6.556 -6.003 42.043 1.00 25.67 709 PHE A N 1
ATOM 5500 C CA . PHE A 1 709 ? -7.978 -6.299 42.158 1.00 22.67 709 PHE A CA 1
ATOM 5501 C C . PHE A 1 709 ? -8.311 -7.370 41.123 1.00 24.36 709 PHE A C 1
ATOM 5502 O O . PHE A 1 709 ? -7.561 -7.582 40.171 1.00 25.16 709 PHE A O 1
ATOM 5510 N N . TYR A 1 710 ? -9.396 -8.104 41.362 1.00 21.47 710 TYR A N 1
ATOM 5511 C CA . TYR A 1 710 ? -9.731 -9.251 40.532 1.00 22.44 710 TYR A CA 1
ATOM 5512 C C . TYR A 1 710 ? -11.091 -9.042 39.873 1.00 24.41 710 TYR A C 1
ATOM 5513 O O . TYR A 1 710 ? -12.043 -8.608 40.530 1.00 19.58 710 TYR A O 1
ATOM 5522 N N . THR A 1 711 ? -11.177 -9.367 38.577 1.00 20.84 711 THR A N 1
ATOM 5523 C CA . THR A 1 711 ? -12.419 -9.254 37.817 1.00 17.70 711 THR A CA 1
ATOM 5524 C C . THR A 1 711 ? -12.612 -10.509 36.971 1.00 19.88 711 THR A C 1
ATOM 5525 O O . THR A 1 711 ? -11.647 -11.165 36.591 1.00 18.99 711 THR A O 1
ATOM 5529 N N . ASP A 1 712 ? -13.869 -10.851 36.698 1.00 21.75 712 ASP A N 1
ATOM 5530 C CA . ASP A 1 712 ? -14.186 -12.114 36.033 1.00 16.72 712 ASP A CA 1
ATOM 5531 C C . ASP A 1 712 ? -14.041 -11.983 34.519 1.00 19.38 712 ASP A C 1
ATOM 5532 O O . ASP A 1 712 ? -14.050 -10.888 33.959 1.00 19.11 712 ASP A O 1
ATOM 5537 N N . SER A 1 713 ? -13.929 -13.126 33.855 1.00 19.44 713 SER A N 1
ATOM 5538 C CA . SER A 1 713 ? -13.946 -13.206 32.396 1.00 16.18 713 SER A CA 1
ATOM 5539 C C . SER A 1 713 ? -15.282 -13.815 31.963 1.00 16.41 713 SER A C 1
ATOM 5540 O O . SER A 1 713 ? -15.494 -15.023 32.099 1.00 16.89 713 SER A O 1
ATOM 5543 N N . ASN A 1 714 ? -16.172 -12.977 31.428 1.00 14.93 714 ASN A N 1
ATOM 5544 C CA . ASN A 1 714 ? -17.499 -13.391 30.958 1.00 16.70 714 ASN A CA 1
ATOM 5545 C C . ASN A 1 714 ? -18.265 -14.162 32.029 1.00 19.07 714 ASN A C 1
ATOM 5546 O O . ASN A 1 714 ? -19.110 -15.003 31.720 1.00 18.00 714 ASN A O 1
ATOM 5551 N N . GLY A 1 715 ? -18.003 -13.847 33.297 1.00 17.65 715 GLY A N 1
ATOM 5552 C CA . GLY A 1 715 ? -18.643 -14.529 34.406 1.00 17.58 715 GLY A CA 1
ATOM 5553 C C . GLY A 1 715 ? -17.922 -15.757 34.940 1.00 24.78 715 GLY A C 1
ATOM 5554 O O . GLY A 1 715 ? -18.480 -16.446 35.805 1.00 23.34 715 GLY A O 1
ATOM 5555 N N . ARG A 1 716 ? -16.698 -16.048 34.476 1.00 20.56 716 ARG A N 1
ATOM 5556 C CA . ARG A 1 716 ? -16.037 -17.312 34.802 1.00 20.39 716 ARG A CA 1
ATOM 5557 C C . ARG A 1 716 ? -14.744 -17.073 35.559 1.00 22.68 716 ARG A C 1
ATOM 5558 O O . ARG A 1 716 ? -14.770 -16.773 36.762 1.00 24.24 716 ARG A O 1
ATOM 5566 N N . ASP A 1 717 ? -13.590 -17.263 34.923 1.00 24.17 717 ASP A N 1
ATOM 5567 C CA . ASP A 1 717 ? -12.300 -17.109 35.588 1.00 24.20 717 ASP A CA 1
ATOM 5568 C C . ASP A 1 717 ? -12.138 -15.702 36.155 1.00 20.85 717 ASP A C 1
ATOM 5569 O O . ASP A 1 717 ? -12.576 -14.715 35.559 1.00 20.85 717 ASP A O 1
ATOM 5574 N N . PHE A 1 718 ? -11.475 -15.604 37.306 1.00 21.46 718 PHE A N 1
ATOM 5575 C CA . PHE A 1 718 ? -11.045 -14.306 37.801 1.00 21.21 718 PHE A CA 1
ATOM 5576 C C . PHE A 1 718 ? -9.613 -14.051 37.356 1.00 23.84 718 PHE A C 1
ATOM 5577 O O . PHE A 1 718 ? -8.759 -14.943 37.430 1.00 26.80 718 PHE A O 1
ATOM 5585 N N . LEU A 1 719 ? -9.369 -12.849 36.862 1.00 21.20 719 LEU A N 1
ATOM 5586 C CA . LEU A 1 719 ? -8.063 -12.425 36.403 1.00 22.85 719 LEU A CA 1
ATOM 5587 C C . LEU A 1 719 ? -7.549 -11.354 37.349 1.00 26.17 719 LEU A C 1
ATOM 5588 O O . LEU A 1 719 ? -8.313 -10.487 37.784 1.00 20.94 719 LEU A O 1
ATOM 5593 N N . LYS A 1 720 ? -6.259 -11.423 37.674 1.00 23.38 720 LYS A N 1
ATOM 5594 C CA . LYS A 1 720 ? -5.661 -10.435 38.561 1.00 23.28 720 LYS A CA 1
ATOM 5595 C C . LYS A 1 720 ? -5.304 -9.182 37.772 1.00 26.37 720 LYS A C 1
ATOM 5596 O O . LYS A 1 720 ? -4.474 -9.225 36.861 1.00 26.61 720 LYS A O 1
ATOM 5602 N N . ARG A 1 721 ? -5.921 -8.067 38.124 1.00 21.71 721 ARG A N 1
ATOM 5603 C CA . ARG A 1 721 ? -5.613 -6.802 37.481 1.00 22.41 721 ARG A CA 1
ATOM 5604 C C . ARG A 1 721 ? -4.681 -6.013 38.391 1.00 23.25 721 ARG A C 1
ATOM 5605 O O . ARG A 1 721 ? -4.821 -6.048 39.617 1.00 22.89 721 ARG A O 1
ATOM 5613 N N . VAL A 1 722 ? -3.740 -5.293 37.793 1.00 23.54 722 VAL A N 1
ATOM 5614 C CA . VAL A 1 722 ? -2.826 -4.433 38.540 1.00 24.63 722 VAL A CA 1
ATOM 5615 C C . VAL A 1 722 ? -2.941 -3.019 37.997 1.00 23.49 722 VAL A C 1
ATOM 5616 O O . VAL A 1 722 ? -2.841 -2.802 36.782 1.00 24.02 722 VAL A O 1
ATOM 5620 N N . ARG A 1 723 ? -3.153 -2.064 38.896 1.00 22.51 723 ARG A N 1
ATOM 5621 C CA . ARG A 1 723 ? -3.369 -0.680 38.495 1.00 23.96 723 ARG A CA 1
ATOM 5622 C C . ARG A 1 723 ? -2.171 -0.147 37.714 1.00 24.56 723 ARG A C 1
ATOM 5623 O O . ARG A 1 723 ? -1.020 -0.301 38.135 1.00 25.02 723 ARG A O 1
ATOM 5631 N N . ASP A 1 724 ? -2.450 0.450 36.551 1.00 24.14 724 ASP A N 1
ATOM 5632 C CA . ASP A 1 724 ? -1.436 1.057 35.686 1.00 25.69 724 ASP A CA 1
ATOM 5633 C C . ASP A 1 724 ? -0.340 0.068 35.302 1.00 24.80 724 ASP A C 1
ATOM 5634 O O . ASP A 1 724 ? 0.827 0.429 35.148 1.00 23.74 724 ASP A O 1
ATOM 5639 N N . TYR A 1 725 ? -0.713 -1.191 35.108 1.00 26.14 725 TYR A N 1
ATOM 5640 C CA . TYR A 1 725 ? 0.274 -2.194 34.749 1.00 26.18 725 TYR A CA 1
ATOM 5641 C C . TYR A 1 725 ? -0.280 -3.133 33.682 1.00 27.33 725 TYR A C 1
ATOM 5642 O O . TYR A 1 725 ? -1.454 -3.518 33.721 1.00 23.29 725 TYR A O 1
ATOM 5651 N N . ARG A 1 726 ? 0.582 -3.481 32.730 1.00 22.56 726 ARG A N 1
ATOM 5652 C CA A ARG A 1 726 ? 0.282 -4.426 31.657 0.76 23.44 726 ARG A CA 1
ATOM 5653 C CA B ARG A 1 726 ? 0.257 -4.455 31.706 0.24 23.45 726 ARG A CA 1
ATOM 5654 C C . ARG A 1 726 ? 1.385 -5.472 31.609 1.00 24.73 726 ARG A C 1
ATOM 5655 O O . ARG A 1 726 ? 2.568 -5.115 31.582 1.00 26.48 726 ARG A O 1
ATOM 5670 N N . GLU A 1 727 ? 1.004 -6.745 31.578 1.00 24.08 727 GLU A N 1
ATOM 5671 C CA . GLU A 1 727 ? 1.987 -7.823 31.482 1.00 29.29 727 GLU A CA 1
ATOM 5672 C C . GLU A 1 727 ? 2.762 -7.776 30.163 1.00 28.22 727 GLU A C 1
ATOM 5673 O O . GLU A 1 727 ? 3.990 -7.928 30.147 1.00 28.54 727 GLU A O 1
ATOM 5679 N N . ASP A 1 728 ? 2.062 -7.587 29.039 1.00 20.31 728 ASP A N 1
ATOM 5680 C CA . ASP A 1 728 ? 2.661 -7.814 27.730 1.00 21.17 728 ASP A CA 1
ATOM 5681 C C . ASP A 1 728 ? 3.456 -6.635 27.186 1.00 22.03 728 ASP A C 1
ATOM 5682 O O . ASP A 1 728 ? 4.147 -6.800 26.173 1.00 26.47 728 ASP A O 1
ATOM 5687 N N . TRP A 1 729 ? 3.335 -5.451 27.763 1.00 20.32 729 TRP A N 1
ATOM 5688 C CA . TRP A 1 729 ? 4.123 -4.321 27.295 1.00 19.65 729 TRP A CA 1
ATOM 5689 C C . TRP A 1 729 ? 4.267 -3.337 28.436 1.00 22.33 729 TRP A C 1
ATOM 5690 O O . TRP A 1 729 ? 3.514 -3.406 29.414 1.00 21.77 729 TRP A O 1
ATOM 5701 N N . PRO A 1 730 ? 5.244 -2.398 28.351 1.00 26.09 730 PRO A N 1
ATOM 5702 C CA . PRO A 1 730 ? 5.410 -1.411 29.422 1.00 21.81 730 PRO A CA 1
ATOM 5703 C C . PRO A 1 730 ? 4.449 -0.255 29.204 1.00 26.14 730 PRO A C 1
ATOM 5704 O O . PRO A 1 730 ? 4.629 0.566 28.299 1.00 19.62 730 PRO A O 1
ATOM 5708 N N . LEU A 1 731 ? 3.414 -0.199 30.030 1.00 27.61 731 LEU A N 1
ATOM 5709 C CA . LEU A 1 731 ? 2.328 0.742 29.822 1.00 22.15 731 LEU A CA 1
ATOM 5710 C C . LEU A 1 731 ? 2.805 2.175 29.997 1.00 28.18 731 LEU A C 1
ATOM 5711 O O . LEU A 1 731 ? 3.441 2.513 31.003 1.00 23.25 731 LEU A O 1
ATOM 5716 N N . GLU A 1 732 ? 2.506 3.017 29.010 1.00 18.21 732 GLU A N 1
ATOM 5717 C CA . GLU A 1 732 ? 2.651 4.457 29.159 1.00 23.05 732 GLU A CA 1
ATOM 5718 C C . GLU A 1 732 ? 1.317 4.974 29.669 1.00 26.91 732 GLU A C 1
ATOM 5719 O O . GLU A 1 732 ? 0.333 4.999 28.921 1.00 26.79 732 GLU A O 1
ATOM 5725 N N . VAL A 1 733 ? 1.273 5.364 30.941 1.00 21.62 733 VAL A N 1
ATOM 5726 C CA . VAL A 1 733 ? 0.011 5.759 31.554 1.00 26.31 733 VAL A CA 1
ATOM 5727 C C . VAL A 1 733 ? -0.429 7.084 30.954 1.00 30.24 733 VAL A C 1
ATOM 5728 O O . VAL A 1 733 ? 0.300 8.080 31.001 1.00 29.67 733 VAL A O 1
ATOM 5732 N N . THR A 1 734 ? -1.610 7.084 30.350 1.00 25.28 734 THR A N 1
ATOM 5733 C CA . THR A 1 734 ? -2.224 8.266 29.768 1.00 29.30 734 THR A CA 1
ATOM 5734 C C . THR A 1 734 ? -3.603 8.551 30.334 1.00 33.54 734 THR A C 1
ATOM 5735 O O . THR A 1 734 ? -4.048 9.704 30.293 1.00 30.30 734 THR A O 1
ATOM 5739 N N . GLN A 1 735 ? -4.298 7.532 30.846 1.00 25.10 735 GLN A N 1
ATOM 5740 C CA . GLN A 1 735 ? -5.621 7.696 31.443 1.00 23.29 735 GLN A CA 1
ATOM 5741 C C . GLN A 1 735 ? -5.613 6.943 32.761 1.00 23.41 735 GLN A C 1
ATOM 5742 O O . GLN A 1 735 ? -5.933 5.747 32.808 1.00 22.85 735 GLN A O 1
ATOM 5748 N N . PRO A 1 736 ? -5.264 7.618 33.863 1.00 25.83 736 PRO A N 1
ATOM 5749 C CA . PRO A 1 736 ? -5.124 6.912 35.147 1.00 23.03 736 PRO A CA 1
ATOM 5750 C C . PRO A 1 736 ? -6.435 6.372 35.697 1.00 23.01 736 PRO A C 1
ATOM 5751 O O . PRO A 1 736 ? -6.398 5.550 36.620 1.00 24.45 736 PRO A O 1
ATOM 5755 N N . VAL A 1 737 ? -7.584 6.784 35.163 1.00 22.36 737 VAL A N 1
ATOM 5756 C CA . VAL A 1 737 ? -8.841 6.171 35.582 1.00 21.76 737 VAL A CA 1
ATOM 5757 C C . VAL A 1 737 ? -9.377 5.233 34.497 1.00 23.64 737 VAL A C 1
ATOM 5758 O O . VAL A 1 737 ? -9.531 4.030 34.736 1.00 21.50 737 VAL A O 1
ATOM 5762 N N . ALA A 1 738 ? -9.644 5.765 33.299 1.00 24.59 738 ALA A N 1
ATOM 5763 C CA . ALA A 1 738 ? -10.277 4.934 32.271 1.00 17.10 738 ALA A CA 1
ATOM 5764 C C . ALA A 1 738 ? -9.395 3.759 31.870 1.00 24.25 738 ALA A C 1
ATOM 5765 O O . ALA A 1 738 ? -9.912 2.690 31.527 1.00 21.53 738 ALA A O 1
ATOM 5767 N N . GLY A 1 739 ? -8.067 3.916 31.914 1.00 20.88 739 GLY A N 1
ATOM 5768 C CA . GLY A 1 739 ? -7.236 2.763 31.590 1.00 23.53 739 GLY A CA 1
ATOM 5769 C C . GLY A 1 739 ? -7.231 1.658 32.628 1.00 20.39 739 GLY A C 1
ATOM 5770 O O . GLY A 1 739 ? -6.555 0.646 32.427 1.00 24.07 739 GLY A O 1
ATOM 5771 N N . ASN A 1 740 ? -7.929 1.831 33.750 1.00 20.35 740 ASN A N 1
ATOM 5772 C CA . ASN A 1 740 ? -7.982 0.815 34.794 1.00 19.66 740 ASN A CA 1
ATOM 5773 C C . ASN A 1 740 ? -9.366 0.205 34.951 1.00 22.42 740 ASN A C 1
ATOM 5774 O O . ASN A 1 740 ? -9.607 -0.541 35.911 1.00 18.20 740 ASN A O 1
ATOM 5779 N N . TYR A 1 741 ? -10.283 0.512 34.038 1.00 21.87 741 TYR A N 1
ATOM 5780 C CA . TYR A 1 741 ? -11.609 -0.074 34.055 1.00 20.77 741 TYR A CA 1
ATOM 5781 C C . TYR A 1 741 ? -11.608 -1.399 33.308 1.00 20.28 741 TYR A C 1
ATOM 5782 O O . TYR A 1 741 ? -10.961 -1.546 32.261 1.00 17.48 741 TYR A O 1
ATOM 5791 N N . TYR A 1 742 ? -12.337 -2.357 33.856 1.00 20.67 742 TYR A N 1
ATOM 5792 C CA . TYR A 1 742 ? -12.447 -3.697 33.304 1.00 18.16 742 TYR A CA 1
ATOM 5793 C C . TYR A 1 742 ? -13.911 -4.088 33.263 1.00 21.68 742 TYR A C 1
ATOM 5794 O O . TYR A 1 742 ? -14.720 -3.559 34.037 1.00 22.16 742 TYR A O 1
ATOM 5803 N N . PRO A 1 743 ? -14.288 -5.006 32.350 1.00 17.12 743 PRO A N 1
ATOM 5804 C CA . PRO A 1 743 ? -15.703 -5.368 32.214 1.00 16.84 743 PRO A CA 1
ATOM 5805 C C . PRO A 1 743 ? -16.074 -6.459 33.212 1.00 21.95 743 PRO A C 1
ATOM 5806 O O . PRO A 1 743 ? -15.337 -7.440 33.344 1.00 18.10 743 PRO A O 1
ATOM 5810 N N . LEU A 1 744 ? -17.189 -6.289 33.932 1.00 18.11 744 LEU A N 1
ATOM 5811 C CA . LEU A 1 744 ? -17.661 -7.246 34.931 1.00 19.85 744 LEU A CA 1
ATOM 5812 C C . LEU A 1 744 ? -18.932 -7.927 34.464 1.00 23.30 744 LEU A C 1
ATOM 5813 O O . LEU A 1 744 ? -19.872 -7.249 34.032 1.00 20.35 744 LEU A O 1
ATOM 5818 N N . ASN A 1 745 ? -18.990 -9.253 34.619 1.00 19.16 745 ASN A N 1
ATOM 5819 C CA . ASN A 1 745 ? -20.239 -9.975 34.440 1.00 20.30 745 ASN A CA 1
ATOM 5820 C C . ASN A 1 745 ? -20.594 -10.821 35.642 1.00 23.33 745 ASN A C 1
ATOM 5821 O O . ASN A 1 745 ? -21.723 -11.319 35.719 1.00 21.24 745 ASN A O 1
ATOM 5826 N N . LEU A 1 746 ? -19.664 -11.008 36.571 1.00 19.55 746 LEU A N 1
ATOM 5827 C CA . LEU A 1 746 ? -19.955 -11.628 37.850 1.00 19.92 746 LEU A CA 1
ATOM 5828 C C . LEU A 1 746 ? -19.625 -10.673 38.989 1.00 20.42 746 LEU A C 1
ATOM 5829 O O . LEU A 1 746 ? -20.511 -10.351 39.785 1.00 20.78 746 LEU A O 1
ATOM 5834 N N . GLY A 1 747 ? -18.397 -10.167 39.066 1.00 20.03 747 GLY A N 1
ATOM 5835 C CA . GLY A 1 747 ? -18.109 -9.127 40.040 1.00 21.31 747 GLY A CA 1
ATOM 5836 C C . GLY A 1 747 ? -16.633 -8.773 40.103 1.00 19.49 747 GLY A C 1
ATOM 5837 O O . GLY A 1 747 ? -15.848 -9.104 39.210 1.00 19.07 747 GLY A O 1
ATOM 5838 N N . ILE A 1 748 ? -16.276 -8.098 41.189 1.00 19.73 748 ILE A N 1
ATOM 5839 C CA . ILE A 1 748 ? -14.931 -7.588 41.406 1.00 21.01 748 ILE A CA 1
ATOM 5840 C C . ILE A 1 748 ? -14.617 -7.771 42.881 1.00 20.18 748 ILE A C 1
ATOM 5841 O O . ILE A 1 748 ? -15.502 -7.610 43.730 1.00 22.24 748 ILE A O 1
ATOM 5846 N N . TYR A 1 749 ? -13.366 -8.094 43.197 1.00 22.26 749 TYR A N 1
ATOM 5847 C CA . TYR A 1 749 ? -13.026 -8.207 44.609 1.00 24.72 749 TYR A CA 1
ATOM 5848 C C . TYR A 1 749 ? -11.580 -7.803 44.841 1.00 23.82 749 TYR A C 1
ATOM 5849 O O . TYR A 1 749 ? -10.762 -7.736 43.915 1.00 19.44 749 TYR A O 1
ATOM 5858 N N . THR A 1 750 ? -11.291 -7.502 46.104 1.00 23.85 750 THR A N 1
ATOM 5859 C CA . THR A 1 750 ? -9.951 -7.175 46.575 1.00 22.72 750 THR A CA 1
ATOM 5860 C C . THR A 1 750 ? -9.680 -7.973 47.845 1.00 24.19 750 THR A C 1
ATOM 5861 O O . THR A 1 750 ? -10.578 -8.591 48.423 1.00 25.46 750 THR A O 1
ATOM 5865 N N . LYS A 1 751 ? -8.431 -7.943 48.290 1.00 22.86 751 LYS A N 1
ATOM 5866 C CA . LYS A 1 751 ? -8.067 -8.676 49.489 1.00 28.43 751 LYS A CA 1
ATOM 5867 C C . LYS A 1 751 ? -6.768 -8.109 50.028 1.00 31.42 751 LYS A C 1
ATOM 5868 O O . LYS A 1 751 ? -5.989 -7.496 49.297 1.00 24.26 751 LYS A O 1
ATOM 5874 N N . ASP A 1 752 ? -6.557 -8.303 51.324 1.00 36.72 752 ASP A N 1
ATOM 5875 C CA . ASP A 1 752 ? -5.237 -8.106 51.914 1.00 32.01 752 ASP A CA 1
ATOM 5876 C C . ASP A 1 752 ? -5.010 -9.285 52.849 1.00 35.72 752 ASP A C 1
ATOM 5877 O O . ASP A 1 752 ? -5.649 -10.335 52.709 1.00 32.25 752 ASP A O 1
ATOM 5882 N N . GLU A 1 753 ? -4.088 -9.116 53.802 1.00 37.86 753 GLU A N 1
ATOM 5883 C CA . GLU A 1 753 ? -3.723 -10.210 54.696 1.00 36.33 753 GLU A CA 1
ATOM 5884 C C . GLU A 1 753 ? -4.888 -10.637 55.573 1.00 39.27 753 GLU A C 1
ATOM 5885 O O . GLU A 1 753 ? -4.977 -11.808 55.959 1.00 34.37 753 GLU A O 1
ATOM 5891 N N . LYS A 1 754 ? -5.786 -9.710 55.902 1.00 39.33 754 LYS A N 1
ATOM 5892 C CA . LYS A 1 754 ? -6.821 -9.975 56.890 1.00 42.63 754 LYS A CA 1
ATOM 5893 C C . LYS A 1 754 ? -8.217 -10.132 56.311 1.00 40.05 754 LYS A C 1
ATOM 5894 O O . LYS A 1 754 ? -9.038 -10.823 56.917 1.00 37.83 754 LYS A O 1
ATOM 5900 N N . SER A 1 755 ? -8.512 -9.514 55.164 1.00 34.38 755 SER A N 1
ATOM 5901 C CA . SER A 1 755 ? -9.889 -9.435 54.684 1.00 33.50 755 SER A CA 1
ATOM 5902 C C . SER A 1 755 ? -9.951 -9.685 53.186 1.00 33.78 755 SER A C 1
ATOM 5903 O O . SER A 1 755 ? -8.980 -9.479 52.449 1.00 24.55 755 SER A O 1
ATOM 5906 N N . GLU A 1 756 ? -11.130 -10.110 52.748 1.00 29.88 756 GLU A N 1
ATOM 5907 C CA . GLU A 1 756 ? -11.457 -10.249 51.335 1.00 30.35 756 GLU A CA 1
ATOM 5908 C C . GLU A 1 756 ? -12.783 -9.544 51.100 1.00 25.75 756 GLU A C 1
ATOM 5909 O O . GLU A 1 756 ? -13.793 -9.911 51.707 1.00 28.25 756 GLU A O 1
ATOM 5915 N N . PHE A 1 757 ? -12.773 -8.517 50.251 1.00 31.92 757 PHE A N 1
ATOM 5916 C CA . PHE A 1 757 ? -13.941 -7.679 50.006 1.00 25.84 757 PHE A CA 1
ATOM 5917 C C . PHE A 1 757 ? -14.470 -7.949 48.601 1.00 27.74 757 PHE A C 1
ATOM 5918 O O . PHE A 1 757 ? -13.751 -7.732 47.621 1.00 24.61 757 PHE A O 1
ATOM 5926 N N . SER A 1 758 ? -15.733 -8.377 48.502 1.00 21.62 758 SER A N 1
ATOM 5927 C CA . SER A 1 758 ? -16.300 -8.863 47.245 1.00 24.86 758 SER A CA 1
ATOM 5928 C C . SER A 1 758 ? -17.549 -8.080 46.852 1.00 26.82 758 SER A C 1
ATOM 5929 O O . SER A 1 758 ? -18.401 -7.789 47.698 1.00 22.57 758 SER A O 1
ATOM 5932 N N . VAL A 1 759 ? -17.671 -7.773 45.553 1.00 22.07 759 VAL A N 1
ATOM 5933 C CA . VAL A 1 759 ? -18.817 -7.069 44.982 1.00 20.86 759 VAL A CA 1
ATOM 5934 C C . VAL A 1 759 ? -19.330 -7.870 43.785 1.00 22.31 759 VAL A C 1
ATOM 5935 O O . VAL A 1 759 ? -18.555 -8.192 42.876 1.00 21.03 759 VAL A O 1
ATOM 5939 N N . LEU A 1 760 ? -20.627 -8.184 43.773 1.00 21.65 760 LEU A N 1
ATOM 5940 C CA . LEU A 1 760 ? -21.240 -8.899 42.653 1.00 20.90 760 LEU A CA 1
ATOM 5941 C C . LEU A 1 760 ? -22.271 -8.015 41.955 1.00 19.91 760 LEU A C 1
ATOM 5942 O O . LEU A 1 760 ? -22.959 -7.218 42.601 1.00 19.03 760 LEU A O 1
ATOM 5947 N N . VAL A 1 761 ? -22.356 -8.139 40.626 1.00 22.25 761 VAL A N 1
ATOM 5948 C CA . VAL A 1 761 ? -23.207 -7.275 39.817 1.00 17.89 761 VAL A CA 1
ATOM 5949 C C . VAL A 1 761 ? -24.421 -8.071 39.346 1.00 19.57 761 VAL A C 1
ATOM 5950 O O . VAL A 1 761 ? -24.457 -9.302 39.425 1.00 20.68 761 VAL A O 1
ATOM 5954 N N . ASP A 1 762 ? -25.438 -7.350 38.858 1.00 18.17 762 ASP A N 1
ATOM 5955 C CA . ASP A 1 762 ? -26.664 -7.955 38.341 1.00 17.14 762 ASP A CA 1
ATOM 5956 C C . ASP A 1 762 ? -26.782 -7.800 36.829 1.00 20.45 762 ASP A C 1
ATOM 5957 O O . ASP A 1 762 ? -27.835 -8.102 36.251 1.00 17.63 762 ASP A O 1
ATOM 5962 N N . ARG A 1 763 ? -25.722 -7.334 36.183 1.00 18.28 763 ARG A N 1
ATOM 5963 C CA . ARG A 1 763 ? -25.698 -7.035 34.760 1.00 16.87 763 ARG A CA 1
ATOM 5964 C C . ARG A 1 763 ? -24.266 -6.668 34.406 1.00 24.59 763 ARG A C 1
ATOM 5965 O O . ARG A 1 763 ? -23.476 -6.286 35.281 1.00 19.77 763 ARG A O 1
ATOM 5973 N N . ALA A 1 764 ? -23.949 -6.737 33.112 1.00 16.61 764 ALA A N 1
ATOM 5974 C CA . ALA A 1 764 ? -22.641 -6.280 32.664 1.00 22.97 764 ALA A CA 1
ATOM 5975 C C . ALA A 1 764 ? -22.400 -4.856 33.149 1.00 20.14 764 ALA A C 1
ATOM 5976 O O . ALA A 1 764 ? -23.229 -3.961 32.938 1.00 20.73 764 ALA A O 1
ATOM 5978 N N . THR A 1 765 ? -21.275 -4.666 33.829 1.00 18.40 765 THR A N 1
ATOM 5979 C CA . THR A 1 765 ? -20.940 -3.413 34.502 1.00 21.01 765 THR A CA 1
ATOM 5980 C C . THR A 1 765 ? -19.436 -3.197 34.403 1.00 23.17 765 THR A C 1
ATOM 5981 O O . THR A 1 765 ? -18.659 -4.154 34.453 1.00 20.23 765 THR A O 1
ATOM 5985 N N . GLY A 1 766 ? -19.022 -1.938 34.299 1.00 15.85 766 GLY A N 1
ATOM 5986 C CA . GLY A 1 766 ? -17.601 -1.606 34.377 1.00 20.20 766 GLY A CA 1
ATOM 5987 C C . GLY A 1 766 ? -17.188 -1.387 35.826 1.00 18.69 766 GLY A C 1
ATOM 5988 O O . GLY A 1 766 ? -17.941 -0.818 36.620 1.00 20.56 766 GLY A O 1
ATOM 5989 N N . GLY A 1 767 ? -15.998 -1.884 36.174 1.00 20.33 767 GLY A N 1
ATOM 5990 C CA . GLY A 1 767 ? -15.490 -1.745 37.532 1.00 22.92 767 GLY A CA 1
ATOM 5991 C C . GLY A 1 767 ? -13.997 -1.475 37.540 1.00 22.97 767 GLY A C 1
ATOM 5992 O O . GLY A 1 767 ? -13.286 -1.772 36.575 1.00 21.55 767 GLY A O 1
ATOM 5993 N N . ALA A 1 768 ? -13.523 -0.914 38.657 1.00 25.02 768 ALA A N 1
ATOM 5994 C CA . ALA A 1 768 ? -12.121 -0.520 38.761 1.00 21.22 768 ALA A CA 1
ATOM 5995 C C . ALA A 1 768 ? -11.713 -0.424 40.226 1.00 24.38 768 ALA A C 1
ATOM 5996 O O . ALA A 1 768 ? -12.554 -0.369 41.124 1.00 23.06 768 ALA A O 1
ATOM 5998 N N . SER A 1 769 ? -10.396 -0.388 40.450 1.00 23.12 769 SER A N 1
ATOM 5999 C CA . SER A 1 769 ? -9.821 0.036 41.729 1.00 25.62 769 SER A CA 1
ATOM 6000 C C . SER A 1 769 ? -8.816 1.144 41.441 1.00 27.16 769 SER A C 1
ATOM 6001 O O . SER A 1 769 ? -7.738 0.880 40.900 1.00 23.19 769 SER A O 1
ATOM 6004 N N . ILE A 1 770 ? -9.176 2.385 41.770 1.00 26.34 770 ILE A N 1
ATOM 6005 C CA . ILE A 1 770 ? -8.324 3.518 41.421 1.00 25.94 770 ILE A CA 1
ATOM 6006 C C . ILE A 1 770 ? -7.362 3.891 42.549 1.00 30.38 770 ILE A C 1
ATOM 6007 O O . ILE A 1 770 ? -6.341 4.552 42.294 1.00 30.82 770 ILE A O 1
ATOM 6012 N N . LYS A 1 771 ? -7.646 3.472 43.780 1.00 29.68 771 LYS A N 1
ATOM 6013 C CA . LYS A 1 771 ? -6.749 3.651 44.914 1.00 31.57 771 LYS A CA 1
ATOM 6014 C C . LYS A 1 771 ? -6.802 2.391 45.767 1.00 27.17 771 LYS A C 1
ATOM 6015 O O . LYS A 1 771 ? -7.802 1.668 45.767 1.00 26.98 771 LYS A O 1
ATOM 6021 N N . ASP A 1 772 ? -5.720 2.122 46.494 1.00 28.12 772 ASP A N 1
ATOM 6022 C CA . ASP A 1 772 ? -5.682 0.910 47.301 1.00 28.44 772 ASP A CA 1
ATOM 6023 C C . ASP A 1 772 ? -6.804 0.921 48.339 1.00 29.60 772 ASP A C 1
ATOM 6024 O O . ASP A 1 772 ? -7.173 1.968 48.879 1.00 30.03 772 ASP A O 1
ATOM 6029 N N . GLY A 1 773 ? -7.377 -0.253 48.583 1.00 29.11 773 GLY A N 1
ATOM 6030 C CA . GLY A 1 773 ? -8.546 -0.363 49.435 1.00 28.20 773 GLY A CA 1
ATOM 6031 C C . GLY A 1 773 ? -9.825 0.216 48.869 1.00 32.72 773 GLY A C 1
ATOM 6032 O O . GLY A 1 773 ? -10.806 0.338 49.604 1.00 32.00 773 GLY A O 1
ATOM 6033 N N . GLU A 1 774 ? -9.863 0.573 47.587 1.00 28.47 774 GLU A N 1
ATOM 6034 C CA . GLU A 1 774 ? -11.017 1.243 46.992 1.00 30.36 774 GLU A CA 1
ATOM 6035 C C . GLU A 1 774 ? -11.512 0.457 45.786 1.00 29.36 774 GLU A C 1
ATOM 6036 O O . GLU A 1 774 ? -10.708 0.027 44.960 1.00 27.93 774 GLU A O 1
ATOM 6042 N N . VAL A 1 775 ? -12.828 0.269 45.690 1.00 27.45 775 VAL A N 1
ATOM 6043 C CA . VAL A 1 775 ? -13.463 -0.383 44.546 1.00 25.44 775 VAL A CA 1
ATOM 6044 C C . VAL A 1 775 ? -14.589 0.510 44.052 1.00 24.73 775 VAL A C 1
ATOM 6045 O O . VAL A 1 775 ? -15.320 1.088 44.863 1.00 25.87 775 VAL A O 1
ATOM 6049 N N . GLU A 1 776 ? -14.736 0.630 42.725 1.00 20.63 776 GLU A N 1
ATOM 6050 C CA . GLU A 1 776 ? -15.848 1.398 42.184 1.00 22.57 776 GLU A CA 1
ATOM 6051 C C . GLU A 1 776 ? -16.498 0.672 41.014 1.00 20.78 776 GLU A C 1
ATOM 6052 O O . GLU A 1 776 ? -15.845 -0.074 40.274 1.00 18.35 776 GLU A O 1
ATOM 6058 N N . LEU A 1 777 ? -17.802 0.901 40.875 1.00 18.97 777 LEU A N 1
ATOM 6059 C CA . LEU A 1 777 ? -18.615 0.441 39.760 1.00 21.09 777 LEU A CA 1
ATOM 6060 C C . LEU A 1 777 ? -19.145 1.646 39.006 1.00 26.90 777 LEU A C 1
ATOM 6061 O O . LEU A 1 777 ? -19.648 2.585 39.620 1.00 21.53 777 LEU A O 1
ATOM 6066 N N . MET A 1 778 ? -19.082 1.611 37.680 1.00 22.79 778 MET A N 1
ATOM 6067 C CA . MET A 1 778 ? -19.792 2.603 36.889 1.00 21.54 778 MET A CA 1
ATOM 6068 C C . MET A 1 778 ? -21.195 2.070 36.600 1.00 24.60 778 MET A C 1
ATOM 6069 O O . MET A 1 778 ? -21.338 0.998 36.005 1.00 24.50 778 MET A O 1
ATOM 6074 N N . LEU A 1 779 ? -22.226 2.799 37.031 1.00 19.92 779 LEU A N 1
ATOM 6075 C CA . LEU A 1 779 ? -23.599 2.303 36.954 1.00 24.31 779 LEU A CA 1
ATOM 6076 C C . LEU A 1 779 ? -24.452 2.959 35.872 1.00 18.93 779 LEU A C 1
ATOM 6077 O O . LEU A 1 779 ? -25.402 2.335 35.400 1.00 25.37 779 LEU A O 1
ATOM 6082 N N . HIS A 1 780 ? -24.152 4.191 35.463 1.00 21.02 780 HIS A N 1
ATOM 6083 C CA . HIS A 1 780 ? -24.998 4.869 34.488 1.00 20.59 780 HIS A CA 1
ATOM 6084 C C . HIS A 1 780 ? -24.192 6.001 33.867 1.00 20.15 780 HIS A C 1
ATOM 6085 O O . HIS A 1 780 ? -23.307 6.563 34.505 1.00 22.47 780 HIS A O 1
ATOM 6092 N N . ARG A 1 781 ? -24.480 6.303 32.605 1.00 21.58 781 ARG A N 1
ATOM 6093 C CA . ARG A 1 781 ? -23.683 7.248 31.833 1.00 24.24 781 ARG A CA 1
ATOM 6094 C C . ARG A 1 781 ? -24.608 8.013 30.911 1.00 22.79 781 ARG A C 1
ATOM 6095 O O . ARG A 1 781 ? -25.435 7.403 30.223 1.00 22.64 781 ARG A O 1
ATOM 6103 N N . ARG A 1 782 ? -24.440 9.334 30.861 1.00 21.19 782 ARG A N 1
ATOM 6104 C CA . ARG A 1 782 ? -25.130 10.147 29.871 1.00 17.91 782 ARG A CA 1
ATOM 6105 C C . ARG A 1 782 ? -24.176 11.218 29.364 1.00 22.74 782 ARG A C 1
ATOM 6106 O O . ARG A 1 782 ? -23.701 12.049 30.143 1.00 23.26 782 ARG A O 1
ATOM 6114 N N . THR A 1 783 ? -23.904 11.209 28.062 1.00 23.85 783 THR A N 1
ATOM 6115 C CA . THR A 1 783 ? -23.000 12.175 27.462 1.00 26.62 783 THR A CA 1
ATOM 6116 C C . THR A 1 783 ? -23.749 13.129 26.543 1.00 28.27 783 THR A C 1
ATOM 6117 O O . THR A 1 783 ? -24.897 12.906 26.147 1.00 27.84 783 THR A O 1
ATOM 6121 N N . ILE A 1 784 ? -23.069 14.223 26.225 1.00 25.46 784 ILE A N 1
ATOM 6122 C CA A ILE A 1 784 ? -23.604 15.215 25.310 0.65 28.79 784 ILE A CA 1
ATOM 6123 C CA B ILE A 1 784 ? -23.615 15.205 25.300 0.35 28.81 784 ILE A CA 1
ATOM 6124 C C . ILE A 1 784 ? -22.957 15.112 23.925 1.00 30.37 784 ILE A C 1
ATOM 6125 O O . ILE A 1 784 ? -23.539 15.586 22.935 1.00 29.05 784 ILE A O 1
ATOM 6134 N N . ARG A 1 785 ? -21.808 14.461 23.815 1.00 26.62 785 ARG A N 1
ATOM 6135 C CA . ARG A 1 785 ? -21.136 14.297 22.540 1.00 25.95 785 ARG A CA 1
ATOM 6136 C C . ARG A 1 785 ? -20.987 12.821 22.184 1.00 26.72 785 ARG A C 1
ATOM 6137 O O . ARG A 1 785 ? -20.969 11.946 23.055 1.00 17.13 785 ARG A O 1
ATOM 6145 N N . ASP A 1 786 ? -20.893 12.568 20.884 1.00 23.10 786 ASP A N 1
ATOM 6146 C CA . ASP A 1 786 ? -20.496 11.281 20.323 1.00 24.40 786 ASP A CA 1
ATOM 6147 C C . ASP A 1 786 ? -18.968 11.162 20.366 1.00 26.31 786 ASP A C 1
ATOM 6148 O O . ASP A 1 786 ? -18.254 12.175 20.390 1.00 24.21 786 ASP A O 1
ATOM 6153 N N . ASP A 1 787 ? -18.456 9.919 20.377 1.00 22.39 787 ASP A N 1
ATOM 6154 C CA . ASP A 1 787 ? -17.016 9.707 20.532 1.00 21.48 787 ASP A CA 1
ATOM 6155 C C . ASP A 1 787 ? -16.312 9.334 19.228 1.00 25.06 787 ASP A C 1
ATOM 6156 O O . ASP A 1 787 ? -15.175 8.854 19.271 1.00 19.98 787 ASP A O 1
ATOM 6161 N N . GLY A 1 788 ? -16.952 9.555 18.084 1.00 20.61 788 GLY A N 1
ATOM 6162 C CA . GLY A 1 788 ? -16.272 9.476 16.797 1.00 19.08 788 GLY A CA 1
ATOM 6163 C C . GLY A 1 788 ? -15.778 8.101 16.403 1.00 23.75 788 GLY A C 1
ATOM 6164 O O . GLY A 1 788 ? -14.708 7.982 15.787 1.00 22.22 788 GLY A O 1
ATOM 6165 N N . ARG A 1 789 ? -16.531 7.054 16.728 1.00 21.62 789 ARG A N 1
ATOM 6166 C CA . ARG A 1 789 ? -16.167 5.705 16.296 1.00 21.13 789 ARG A CA 1
ATOM 6167 C C . ARG A 1 789 ? -17.237 5.081 15.406 1.00 19.93 789 ARG A C 1
ATOM 6168 O O . ARG A 1 789 ? -17.148 3.887 15.070 1.00 21.67 789 ARG A O 1
ATOM 6176 N N . GLY A 1 790 ? -18.242 5.855 15.017 1.00 19.73 790 GLY A N 1
ATOM 6177 C CA . GLY A 1 790 ? -19.133 5.515 13.919 1.00 17.62 790 GLY A CA 1
ATOM 6178 C C . GLY A 1 790 ? -20.602 5.470 14.281 1.00 20.18 790 GLY A C 1
ATOM 6179 O O . GLY A 1 790 ? -21.447 5.457 13.368 1.00 20.39 790 GLY A O 1
ATOM 6180 N N . VAL A 1 791 ? -20.951 5.435 15.573 1.00 15.88 791 VAL A N 1
ATOM 6181 C CA . VAL A 1 791 ? -22.371 5.319 15.911 1.00 20.01 791 VAL A CA 1
ATOM 6182 C C . VAL A 1 791 ? -23.088 6.651 15.755 1.00 20.13 791 VAL A C 1
ATOM 6183 O O . VAL A 1 791 ? -24.310 6.666 15.572 1.00 21.56 791 VAL A O 1
ATOM 6187 N N . GLY A 1 792 ? -22.356 7.767 15.778 1.00 22.23 792 GLY A N 1
ATOM 6188 C CA . GLY A 1 792 ? -22.924 9.050 15.419 1.00 22.13 792 GLY A CA 1
ATOM 6189 C C . GLY A 1 792 ? -23.959 9.606 16.369 1.00 24.13 792 GLY A C 1
ATOM 6190 O O . GLY A 1 792 ? -24.776 10.438 15.957 1.00 23.47 792 GLY A O 1
ATOM 6191 N N . GLU A 1 793 ? -23.960 9.167 17.630 1.00 19.75 793 GLU A N 1
ATOM 6192 C CA . GLU A 1 793 ? -24.968 9.591 18.620 1.00 20.91 793 GLU A CA 1
ATOM 6193 C C . GLU A 1 793 ? -24.318 9.742 19.989 1.00 21.70 793 GLU A C 1
ATOM 6194 O O . GLU A 1 793 ? -23.595 8.833 20.442 1.00 20.18 793 GLU A O 1
ATOM 6200 N N . PRO A 1 794 ? -24.552 10.851 20.671 1.00 20.31 794 PRO A N 1
ATOM 6201 C CA . PRO A 1 794 ? -24.286 10.887 22.110 1.00 21.89 794 PRO A CA 1
ATOM 6202 C C . PRO A 1 794 ? -25.072 9.785 22.810 1.00 22.49 794 PRO A C 1
ATOM 6203 O O . PRO A 1 794 ? -26.126 9.342 22.338 1.00 18.93 794 PRO A O 1
ATOM 6207 N N . LEU A 1 795 ? -24.526 9.293 23.925 1.00 19.99 795 LEU A N 1
ATOM 6208 C CA . LEU A 1 795 ? -25.264 8.326 24.732 1.00 19.42 795 LEU A CA 1
ATOM 6209 C C . LEU A 1 795 ? -26.220 9.126 25.608 1.00 23.50 795 LEU A C 1
ATOM 6210 O O . LEU A 1 795 ? -25.872 9.575 26.702 1.00 23.06 795 LEU A O 1
ATOM 6215 N N . ASP A 1 796 ? -27.458 9.279 25.127 1.00 20.77 796 ASP A N 1
ATOM 6216 C CA . ASP A 1 796 ? -28.419 10.238 25.673 1.00 23.75 796 ASP A CA 1
ATOM 6217 C C . ASP A 1 796 ? -29.791 9.557 25.805 1.00 23.41 796 ASP A C 1
ATOM 6218 O O . ASP A 1 796 ? -30.766 9.944 25.168 1.00 28.74 796 ASP A O 1
ATOM 6223 N N . GLU A 1 797 ? -29.872 8.542 26.664 1.00 21.26 797 GLU A N 1
ATOM 6224 C CA . GLU A 1 797 ? -31.057 7.701 26.730 1.00 24.68 797 GLU A CA 1
ATOM 6225 C C . GLU A 1 797 ? -32.197 8.424 27.438 1.00 26.38 797 GLU A C 1
ATOM 6226 O O . GLU A 1 797 ? -32.007 9.008 28.508 1.00 23.14 797 GLU A O 1
ATOM 6232 N N . GLN A 1 798 ? -33.388 8.347 26.857 1.00 24.89 798 GLN A N 1
ATOM 6233 C CA . GLN A 1 798 ? -34.555 9.027 27.393 1.00 30.31 798 GLN A CA 1
ATOM 6234 C C . GLN A 1 798 ? -35.757 8.091 27.364 1.00 36.46 798 GLN A C 1
ATOM 6235 O O . GLN A 1 798 ? -35.822 7.151 26.563 1.00 36.87 798 GLN A O 1
ATOM 6241 N N . VAL A 1 799 ? -36.694 8.339 28.273 1.00 30.21 799 VAL A N 1
ATOM 6242 C CA . VAL A 1 799 ? -38.015 7.726 28.252 1.00 30.90 799 VAL A CA 1
ATOM 6243 C C . VAL A 1 799 ? -39.026 8.845 28.008 1.00 35.02 799 VAL A C 1
ATOM 6244 O O . VAL A 1 799 ? -38.855 9.960 28.511 1.00 33.27 799 VAL A O 1
ATOM 6248 N N . CYS A 1 800 ? -40.040 8.571 27.184 1.00 31.20 800 CYS A N 1
ATOM 6249 C CA . CYS A 1 800 ? -41.009 9.588 26.789 1.00 34.26 800 CYS A CA 1
ATOM 6250 C C . CYS A 1 800 ? -42.416 9.012 26.801 1.00 43.43 800 CYS A C 1
ATOM 6251 O O . CYS A 1 800 ? -42.616 7.795 26.828 1.00 34.50 800 CYS A O 1
ATOM 6254 N N . MET A 1 801 ? -43.392 9.919 26.735 1.00 50.46 801 MET A N 1
ATOM 6255 C CA . MET A 1 801 ? -44.798 9.565 26.533 1.00 52.60 801 MET A CA 1
ATOM 6256 C C . MET A 1 801 ? -45.408 10.288 25.330 1.00 53.65 801 MET A C 1
ATOM 6257 O O . MET A 1 801 ? -45.390 9.788 24.203 1.00 53.77 801 MET A O 1
ATOM 6262 N N . THR A 1 806 ? -42.518 15.370 27.227 1.00 33.27 806 THR A N 1
ATOM 6263 C CA . THR A 1 806 ? -42.668 14.466 28.361 1.00 40.87 806 THR A CA 1
ATOM 6264 C C . THR A 1 806 ? -41.436 13.577 28.524 1.00 43.02 806 THR A C 1
ATOM 6265 O O . THR A 1 806 ? -41.412 12.675 29.372 1.00 42.55 806 THR A O 1
ATOM 6269 N N . CYS A 1 807 ? -40.415 13.845 27.713 1.00 35.44 807 CYS A N 1
ATOM 6270 C CA . CYS A 1 807 ? -39.175 13.086 27.777 1.00 33.79 807 CYS A CA 1
ATOM 6271 C C . CYS A 1 807 ? -38.307 13.541 28.942 1.00 37.02 807 CYS A C 1
ATOM 6272 O O . CYS A 1 807 ? -38.291 14.717 29.324 1.00 36.81 807 CYS A O 1
ATOM 6275 N N . GLU A 1 808 ? -37.560 12.584 29.485 1.00 31.71 808 GLU A N 1
ATOM 6276 C CA . GLU A 1 808 ? -36.582 12.815 30.529 1.00 29.78 808 GLU A CA 1
ATOM 6277 C C . GLU A 1 808 ? -35.526 11.730 30.407 1.00 32.06 808 GLU A C 1
ATOM 6278 O O . GLU A 1 808 ? -35.778 10.666 29.831 1.00 28.01 808 GLU A O 1
ATOM 6284 N N . GLY A 1 809 ? -34.340 12.004 30.949 1.00 27.79 809 GLY A N 1
ATOM 6285 C CA . GLY A 1 809 ? -33.279 11.009 30.909 1.00 26.93 809 GLY A CA 1
ATOM 6286 C C . GLY A 1 809 ? -33.706 9.703 31.554 1.00 26.00 809 GLY A C 1
ATOM 6287 O O . GLY A 1 809 ? -34.461 9.680 32.532 1.00 25.77 809 GLY A O 1
ATOM 6288 N N . LEU A 1 810 ? -33.194 8.602 31.006 1.00 21.45 810 LEU A N 1
ATOM 6289 C CA . LEU A 1 810 ? -33.524 7.284 31.530 1.00 23.85 810 LEU A CA 1
ATOM 6290 C C . LEU A 1 810 ? -33.044 7.120 32.970 1.00 21.81 810 LEU A C 1
ATOM 6291 O O . LEU A 1 810 ? -31.949 7.555 33.339 1.00 21.45 810 LEU A O 1
ATOM 6296 N N . THR A 1 811 ? -33.875 6.476 33.785 1.00 22.88 811 THR A N 1
ATOM 6297 C CA . THR A 1 811 ? -33.519 6.101 35.148 1.00 24.74 811 THR A CA 1
ATOM 6298 C C . THR A 1 811 ? -33.303 4.593 35.172 1.00 20.89 811 THR A C 1
ATOM 6299 O O . THR A 1 811 ? -34.134 3.844 34.649 1.00 22.90 811 THR A O 1
ATOM 6303 N N . VAL A 1 812 ? -32.192 4.144 35.757 1.00 19.26 812 VAL A N 1
ATOM 6304 C CA . VAL A 1 812 ? -31.936 2.715 35.926 1.00 22.81 812 VAL A CA 1
ATOM 6305 C C . VAL A 1 812 ? -32.038 2.350 37.398 1.00 25.72 812 VAL A C 1
ATOM 6306 O O . VAL A 1 812 ? -31.613 3.107 38.277 1.00 19.52 812 VAL A O 1
ATOM 6310 N N . ARG A 1 813 ? -32.605 1.179 37.663 1.00 22.20 813 ARG A N 1
ATOM 6311 C CA . ARG A 1 813 ? -32.641 0.602 38.994 1.00 21.46 813 ARG A CA 1
ATOM 6312 C C . ARG A 1 813 ? -32.002 -0.777 38.934 1.00 20.29 813 ARG A C 1
ATOM 6313 O O . ARG A 1 813 ? -32.156 -1.498 37.944 1.00 21.61 813 ARG A O 1
ATOM 6321 N N . GLY A 1 814 ? -31.235 -1.114 39.961 1.00 20.55 814 GLY A N 1
ATOM 6322 C CA . GLY A 1 814 ? -30.643 -2.432 40.035 1.00 22.22 814 GLY A CA 1
ATOM 6323 C C . GLY A 1 814 ? -30.014 -2.667 41.390 1.00 24.12 814 GLY A C 1
ATOM 6324 O O . GLY A 1 814 ? -30.125 -1.839 42.296 1.00 20.63 814 GLY A O 1
ATOM 6325 N N . ASN A 1 815 ? -29.340 -3.818 41.506 1.00 22.03 815 ASN A N 1
ATOM 6326 C CA . ASN A 1 815 ? -28.689 -4.267 42.730 1.00 21.90 815 ASN A CA 1
ATOM 6327 C C . ASN A 1 815 ? -27.225 -4.593 42.476 1.00 26.94 815 ASN A C 1
ATOM 6328 O O . ASN A 1 815 ? -26.880 -5.184 41.444 1.00 22.38 815 ASN A O 1
ATOM 6333 N N . TYR A 1 816 ? -26.366 -4.214 43.420 1.00 20.91 816 TYR A N 1
ATOM 6334 C CA . TYR A 1 816 ? -25.058 -4.842 43.543 1.00 19.60 816 TYR A CA 1
ATOM 6335 C C . TYR A 1 816 ? -24.954 -5.403 44.948 1.00 23.00 816 TYR A C 1
ATOM 6336 O O . TYR A 1 816 ? -25.633 -4.932 45.865 1.00 22.42 816 TYR A O 1
ATOM 6345 N N . TYR A 1 817 ? -24.140 -6.446 45.101 1.00 17.49 817 TYR A N 1
ATOM 6346 C CA . TYR A 1 817 ? -24.111 -7.241 46.323 1.00 23.53 817 TYR A CA 1
ATOM 6347 C C . TYR A 1 817 ? -22.699 -7.216 46.907 1.00 25.23 817 TYR A C 1
ATOM 6348 O O . TYR A 1 817 ? -21.723 -7.460 46.189 1.00 23.28 817 TYR A O 1
ATOM 6357 N N . LEU A 1 818 ? -22.585 -6.925 48.205 1.00 24.89 818 LEU A N 1
ATOM 6358 C CA A LEU A 1 818 ? -21.265 -6.851 48.802 0.69 24.40 818 LEU A CA 1
ATOM 6359 C CA B LEU A 1 818 ? -21.320 -6.725 48.912 0.31 24.63 818 LEU A CA 1
ATOM 6360 C C . LEU A 1 818 ? -21.201 -7.697 50.070 1.00 28.98 818 LEU A C 1
ATOM 6361 O O . LEU A 1 818 ? -22.202 -7.963 50.743 1.00 26.66 818 LEU A O 1
ATOM 6370 N N . SER A 1 819 ? -19.984 -8.162 50.355 1.00 27.83 819 SER A N 1
ATOM 6371 C CA . SER A 1 819 ? -19.748 -8.993 51.529 1.00 22.48 819 SER A CA 1
ATOM 6372 C C . SER A 1 819 ? -18.268 -8.929 51.888 1.00 26.80 819 SER A C 1
ATOM 6373 O O . SER A 1 819 ? -17.436 -8.453 51.112 1.00 23.58 819 SER A O 1
ATOM 6376 N N . ILE A 1 820 ? -17.958 -9.406 53.095 1.00 27.92 820 ILE A N 1
ATOM 6377 C CA . ILE A 1 820 ? -16.596 -9.457 53.620 1.00 28.38 820 ILE A CA 1
ATOM 6378 C C . ILE A 1 820 ? -16.331 -10.861 54.151 1.00 25.32 820 ILE A C 1
ATOM 6379 O O . ILE A 1 820 ? -17.216 -11.480 54.751 1.00 28.50 820 ILE A O 1
ATOM 6384 N N . HIS A 1 821 ? -15.112 -11.359 53.932 1.00 27.55 821 HIS A N 1
ATOM 6385 C CA . HIS A 1 821 ? -14.750 -12.728 54.293 1.00 22.65 821 HIS A CA 1
ATOM 6386 C C . HIS A 1 821 ? -13.290 -12.803 54.712 1.00 26.13 821 HIS A C 1
ATOM 6387 O O . HIS A 1 821 ? -12.472 -11.962 54.342 1.00 31.50 821 HIS A O 1
ATOM 6394 N N . LYS A 1 822 ? -12.967 -13.838 55.481 1.00 33.25 822 LYS A N 1
ATOM 6395 C CA . LYS A 1 822 ? -11.570 -14.168 55.699 1.00 38.15 822 LYS A CA 1
ATOM 6396 C C . LYS A 1 822 ? -10.942 -14.585 54.371 1.00 42.48 822 LYS A C 1
ATOM 6397 O O . LYS A 1 822 ? -11.640 -15.089 53.485 1.00 39.82 822 LYS A O 1
ATOM 6403 N N . PRO A 1 823 ? -9.641 -14.365 54.195 1.00 41.47 823 PRO A N 1
ATOM 6404 C CA . PRO A 1 823 ? -8.967 -14.889 53.003 1.00 39.60 823 PRO A CA 1
ATOM 6405 C C . PRO A 1 823 ? -9.256 -16.368 52.797 1.00 40.88 823 PRO A C 1
ATOM 6406 O O . PRO A 1 823 ? -9.185 -17.176 53.730 1.00 37.73 823 PRO A O 1
ATOM 6410 N N . ALA A 1 824 ? -9.650 -16.702 51.568 1.00 39.20 824 ALA A N 1
ATOM 6411 C CA . ALA A 1 824 ? -9.875 -18.044 51.004 1.00 38.65 824 ALA A CA 1
ATOM 6412 C C . ALA A 1 824 ? -11.280 -18.580 51.264 1.00 38.43 824 ALA A C 1
ATOM 6413 O O . ALA A 1 824 ? -11.554 -19.736 50.890 1.00 40.34 824 ALA A O 1
ATOM 6415 N N . ALA A 1 825 ? -12.185 -17.796 51.867 1.00 31.88 825 ALA A N 1
ATOM 6416 C CA . ALA A 1 825 ? -13.579 -18.222 51.962 1.00 38.86 825 ALA A CA 1
ATOM 6417 C C . ALA A 1 825 ? -14.548 -17.240 51.307 1.00 28.40 825 ALA A C 1
ATOM 6418 O O . ALA A 1 825 ? -15.761 -17.419 51.424 1.00 31.05 825 ALA A O 1
ATOM 6420 N N . GLY A 1 826 ? -14.053 -16.211 50.616 1.00 33.71 826 GLY A N 1
ATOM 6421 C CA . GLY A 1 826 ? -14.945 -15.373 49.831 1.00 25.65 826 GLY A CA 1
ATOM 6422 C C . GLY A 1 826 ? -15.314 -15.970 48.490 1.00 25.77 826 GLY A C 1
ATOM 6423 O O . GLY A 1 826 ? -16.344 -15.597 47.924 1.00 21.77 826 GLY A O 1
ATOM 6424 N N . SER A 1 827 ? -14.504 -16.914 47.985 1.00 27.81 827 SER A N 1
ATOM 6425 C CA . SER A 1 827 ? -14.764 -17.488 46.668 1.00 28.09 827 SER A CA 1
ATOM 6426 C C . SER A 1 827 ? -16.052 -18.298 46.676 1.00 31.77 827 SER A C 1
ATOM 6427 O O . SER A 1 827 ? -16.825 -18.268 45.711 1.00 28.14 827 SER A O 1
ATOM 6430 N N . ARG A 1 828 ? -16.295 -19.014 47.769 1.00 26.60 828 ARG A N 1
ATOM 6431 C CA . ARG A 1 828 ? -17.523 -19.777 47.938 1.00 27.84 828 ARG A CA 1
ATOM 6432 C C . ARG A 1 828 ? -18.758 -18.886 47.821 1.00 25.14 828 ARG A C 1
ATOM 6433 O O . ARG A 1 828 ? -19.743 -19.247 47.164 1.00 23.20 828 ARG A O 1
ATOM 6441 N N . TRP A 1 829 ? -18.728 -17.717 48.473 1.00 25.30 829 TRP A N 1
ATOM 6442 C CA . TRP A 1 829 ? -19.861 -16.798 48.382 1.00 29.11 829 TRP A CA 1
ATOM 6443 C C . TRP A 1 829 ? -20.005 -16.237 46.969 1.00 25.57 829 TRP A C 1
ATOM 6444 O O . TRP A 1 829 ? -21.126 -16.106 46.459 1.00 23.46 829 TRP A O 1
ATOM 6455 N N . ARG A 1 830 ? -18.883 -15.883 46.331 1.00 26.56 830 ARG A N 1
ATOM 6456 C CA . ARG A 1 830 ? -18.928 -15.333 44.978 1.00 19.81 830 ARG A CA 1
ATOM 6457 C C . ARG A 1 830 ? -19.597 -16.304 44.018 1.00 20.34 830 ARG A C 1
ATOM 6458 O O . ARG A 1 830 ? -20.540 -15.942 43.306 1.00 22.81 830 ARG A O 1
ATOM 6466 N N . ARG A 1 831 ? -19.144 -17.558 44.013 1.00 23.05 831 ARG A N 1
ATOM 6467 C CA . ARG A 1 831 ? -19.682 -18.546 43.083 1.00 25.48 831 ARG A CA 1
ATOM 6468 C C . ARG A 1 831 ? -21.128 -18.911 43.412 1.00 22.07 831 ARG A C 1
ATOM 6469 O O . ARG A 1 831 ? -21.964 -19.013 42.509 1.00 19.41 831 ARG A O 1
ATOM 6477 N N . THR A 1 832 ? -21.437 -19.144 44.692 1.00 24.87 832 THR A N 1
ATOM 6478 C CA . THR A 1 832 ? -22.800 -19.513 45.071 1.00 23.42 832 THR A CA 1
ATOM 6479 C C . THR A 1 832 ? -23.777 -18.375 44.804 1.00 20.34 832 THR A C 1
ATOM 6480 O O . THR A 1 832 ? -24.808 -18.568 44.154 1.00 24.34 832 THR A O 1
ATOM 6484 N N . THR A 1 833 ? -23.480 -17.185 45.329 1.00 22.35 833 THR A N 1
ATOM 6485 C CA . THR A 1 833 ? -24.378 -16.049 45.157 1.00 22.42 833 THR A CA 1
ATOM 6486 C C . THR A 1 833 ? -24.452 -15.628 43.697 1.00 21.57 833 THR A C 1
ATOM 6487 O O . THR A 1 833 ? -25.528 -15.258 43.209 1.00 20.70 833 THR A O 1
ATOM 6491 N N . GLY A 1 834 ? -23.321 -15.696 42.981 1.00 22.62 834 GLY A N 1
ATOM 6492 C CA . GLY A 1 834 ? -23.349 -15.439 41.545 1.00 19.04 834 GLY A CA 1
ATOM 6493 C C . GLY A 1 834 ? -24.386 -16.280 40.820 1.00 18.83 834 GLY A C 1
ATOM 6494 O O . GLY A 1 834 ? -25.170 -15.768 40.021 1.00 21.49 834 GLY A O 1
ATOM 6495 N N . GLN A 1 835 ? -24.420 -17.585 41.101 1.00 20.29 835 GLN A N 1
ATOM 6496 C CA . GLN A 1 835 ? -25.399 -18.432 40.419 1.00 22.89 835 GLN A CA 1
ATOM 6497 C C . GLN A 1 835 ? -26.818 -18.084 40.854 1.00 22.69 835 GLN A C 1
ATOM 6498 O O . GLN A 1 835 ? -27.737 -18.039 40.022 1.00 23.16 835 GLN A O 1
ATOM 6504 N N . GLU A 1 836 ? -27.007 -17.783 42.147 1.00 20.06 836 GLU A N 1
ATOM 6505 C CA . GLU A 1 836 ? -28.326 -17.395 42.649 1.00 25.55 836 GLU A CA 1
ATOM 6506 C C . GLU A 1 836 ? -28.822 -16.095 42.020 1.00 22.87 836 GLU A C 1
ATOM 6507 O O . GLU A 1 836 ? -30.017 -15.959 41.732 1.00 23.74 836 GLU A O 1
ATOM 6513 N N . ILE A 1 837 ? -27.926 -15.127 41.821 1.00 21.77 837 ILE A N 1
ATOM 6514 C CA . ILE A 1 837 ? -28.280 -13.901 41.108 1.00 23.01 837 ILE A CA 1
ATOM 6515 C C . ILE A 1 837 ? -28.691 -14.223 39.676 1.00 22.02 837 ILE A C 1
ATOM 6516 O O . ILE A 1 837 ? -29.682 -13.687 39.160 1.00 21.77 837 ILE A O 1
ATOM 6521 N N . TYR A 1 838 ? -27.927 -15.092 39.011 1.00 19.04 838 TYR A N 1
ATOM 6522 C CA . TYR A 1 838 ? -28.219 -15.423 37.617 1.00 19.61 838 TYR A CA 1
ATOM 6523 C C . TYR A 1 838 ? -29.561 -16.124 37.485 1.00 24.20 838 TYR A C 1
ATOM 6524 O O . TYR A 1 838 ? -30.299 -15.888 36.515 1.00 20.52 838 TYR A O 1
ATOM 6533 N N . SER A 1 839 ? -29.901 -16.987 38.447 1.00 20.49 839 SER A N 1
ATOM 6534 C CA . SER A 1 839 ? -31.059 -17.866 38.342 1.00 19.16 839 SER A CA 1
ATOM 6535 C C . SER A 1 839 ? -31.952 -17.733 39.569 1.00 24.90 839 SER A C 1
ATOM 6536 O O . SER A 1 839 ? -32.047 -18.655 40.387 1.00 25.08 839 SER A O 1
ATOM 6539 N N . PRO A 1 840 ? -32.664 -16.619 39.700 1.00 23.67 840 PRO A N 1
ATOM 6540 C CA . PRO A 1 840 ? -33.593 -16.461 40.823 1.00 24.55 840 PRO A CA 1
ATOM 6541 C C . PRO A 1 840 ? -34.814 -17.356 40.672 1.00 24.56 840 PRO A C 1
ATOM 6542 O O . PRO A 1 840 ? -35.061 -17.966 39.627 1.00 19.33 840 PRO A O 1
ATOM 6546 N N . MET A 1 841 ? -35.601 -17.405 41.748 1.00 26.41 841 MET A N 1
ATOM 6547 C CA A MET A 1 841 ? -36.867 -18.116 41.699 0.56 21.94 841 MET A CA 1
ATOM 6548 C CA B MET A 1 841 ? -36.885 -18.092 41.721 0.44 21.99 841 MET A CA 1
ATOM 6549 C C . MET A 1 841 ? -37.791 -17.496 40.649 1.00 20.67 841 MET A C 1
ATOM 6550 O O . MET A 1 841 ? -37.703 -16.307 40.321 1.00 22.34 841 MET A O 1
ATOM 6559 N N . LEU A 1 842 ? -38.673 -18.329 40.115 1.00 18.61 842 LEU A N 1
ATOM 6560 C CA . LEU A 1 842 ? -39.771 -17.921 39.251 1.00 24.31 842 LEU A CA 1
ATOM 6561 C C . LEU A 1 842 ? -41.050 -17.993 40.079 1.00 27.87 842 LEU A C 1
ATOM 6562 O O . LEU A 1 842 ? -41.343 -19.034 40.671 1.00 23.53 842 LEU A O 1
ATOM 6567 N N . LEU A 1 843 ? -41.791 -16.892 40.144 1.00 22.90 843 LEU A N 1
ATOM 6568 C CA . LEU A 1 843 ? -43.080 -16.867 40.830 1.00 23.94 843 LEU A CA 1
ATOM 6569 C C . LEU A 1 843 ? -44.212 -16.947 39.806 1.00 27.86 843 LEU A C 1
ATOM 6570 O O . LEU A 1 843 ? -44.179 -16.261 38.773 1.00 22.71 843 LEU A O 1
ATOM 6575 N N . ALA A 1 844 ? -45.200 -17.793 40.092 1.00 27.31 844 ALA A N 1
ATOM 6576 C CA . ALA A 1 844 ? -46.416 -17.927 39.296 1.00 27.15 844 ALA A CA 1
ATOM 6577 C C . ALA A 1 844 ? -47.618 -17.822 40.229 1.00 30.87 844 ALA A C 1
ATOM 6578 O O . ALA A 1 844 ? -47.676 -18.539 41.234 1.00 25.46 844 ALA A O 1
ATOM 6580 N N . PHE A 1 845 ? -48.577 -16.953 39.886 1.00 27.89 845 PHE A N 1
ATOM 6581 C CA . PHE A 1 845 ? -49.704 -16.621 40.755 1.00 30.39 845 PHE A CA 1
ATOM 6582 C C . PHE A 1 845 ? -51.034 -17.084 40.170 1.00 27.63 845 PHE A C 1
ATOM 6583 O O . PHE A 1 845 ? -51.232 -17.096 38.953 1.00 26.78 845 PHE A O 1
ATOM 6591 N N . THR A 1 846 ? -51.949 -17.466 41.057 1.00 27.20 846 THR A N 1
ATOM 6592 C CA . THR A 1 846 ? -53.345 -17.663 40.689 1.00 28.97 846 THR A CA 1
ATOM 6593 C C . THR A 1 846 ? -54.173 -17.487 41.957 1.00 37.37 846 THR A C 1
ATOM 6594 O O . THR A 1 846 ? -53.641 -17.529 43.069 1.00 31.64 846 THR A O 1
ATOM 6598 N N . GLN A 1 847 ? -55.472 -17.237 41.787 1.00 32.85 847 GLN A N 1
ATOM 6599 C CA . GLN A 1 847 ? -56.373 -17.044 42.925 1.00 35.48 847 GLN A CA 1
ATOM 6600 C C . GLN A 1 847 ? -57.354 -18.211 42.952 1.00 37.18 847 GLN A C 1
ATOM 6601 O O . GLN A 1 847 ? -58.186 -18.341 42.049 1.00 39.89 847 GLN A O 1
ATOM 6607 N N . GLU A 1 848 ? -57.236 -19.075 43.963 1.00 38.20 848 GLU A N 1
ATOM 6608 C CA . GLU A 1 848 ? -58.143 -20.207 44.108 1.00 36.70 848 GLU A CA 1
ATOM 6609 C C . GLU A 1 848 ? -58.285 -20.566 45.576 1.00 42.43 848 GLU A C 1
ATOM 6610 O O . GLU A 1 848 ? -57.499 -20.143 46.426 1.00 39.92 848 GLU A O 1
ATOM 6616 N N . ASN A 1 849 ? -59.317 -21.360 45.865 1.00 45.27 849 ASN A N 1
ATOM 6617 C CA . ASN A 1 849 ? -59.529 -21.856 47.217 1.00 43.94 849 ASN A CA 1
ATOM 6618 C C . ASN A 1 849 ? -58.420 -22.836 47.579 1.00 37.91 849 ASN A C 1
ATOM 6619 O O . ASN A 1 849 ? -58.111 -23.748 46.804 1.00 38.15 849 ASN A O 1
ATOM 6624 N N . MET A 1 850 ? -57.816 -22.644 48.757 1.00 35.39 850 MET A N 1
ATOM 6625 C CA . MET A 1 850 ? -56.643 -23.432 49.126 1.00 38.05 850 MET A CA 1
ATOM 6626 C C . MET A 1 850 ? -56.937 -24.928 49.101 1.00 43.65 850 MET A C 1
ATOM 6627 O O . MET A 1 850 ? -56.190 -25.710 48.491 1.00 41.14 850 MET A O 1
ATOM 6632 N N . GLU A 1 851 ? -58.015 -25.350 49.772 1.00 43.39 851 GLU A N 1
ATOM 6633 C CA . GLU A 1 851 ? -58.323 -26.773 49.832 1.00 40.39 851 GLU A CA 1
ATOM 6634 C C . GLU A 1 851 ? -58.601 -27.333 48.442 1.00 38.38 851 GLU A C 1
ATOM 6635 O O . GLU A 1 851 ? -58.206 -28.461 48.133 1.00 37.15 851 GLU A O 1
ATOM 6641 N N . ASN A 1 852 ? -59.273 -26.551 47.591 1.00 34.32 852 ASN A N 1
ATOM 6642 C CA . ASN A 1 852 ? -59.504 -26.978 46.214 1.00 42.92 852 ASN A CA 1
ATOM 6643 C C . ASN A 1 852 ? -58.194 -27.121 45.453 1.00 42.64 852 ASN A C 1
ATOM 6644 O O . ASN A 1 852 ? -57.993 -28.099 44.721 1.00 40.71 852 ASN A O 1
ATOM 6649 N N . TRP A 1 853 ? -57.299 -26.141 45.601 1.00 39.74 853 TRP A N 1
ATOM 6650 C CA . TRP A 1 853 ? -56.016 -26.210 44.911 1.00 37.27 853 TRP A CA 1
ATOM 6651 C C . TRP A 1 853 ? -55.250 -27.460 45.316 1.00 38.37 853 TRP A C 1
ATOM 6652 O O . TRP A 1 853 ? -54.759 -28.205 44.459 1.00 37.28 853 TRP A O 1
ATOM 6663 N N . LYS A 1 854 ? -55.141 -27.705 46.628 1.00 35.77 854 LYS A N 1
ATOM 6664 C CA . LYS A 1 854 ? -54.421 -28.876 47.113 1.00 40.60 854 LYS A CA 1
ATOM 6665 C C . LYS A 1 854 ? -55.058 -30.174 46.647 1.00 40.92 854 LYS A C 1
ATOM 6666 O O . LYS A 1 854 ? -54.380 -31.208 46.609 1.00 42.30 854 LYS A O 1
ATOM 6672 N N . SER A 1 855 ? -56.336 -30.141 46.271 1.00 43.88 855 SER A N 1
ATOM 6673 C CA . SER A 1 855 ? -57.024 -31.362 45.883 1.00 44.48 855 SER A CA 1
ATOM 6674 C C . SER A 1 855 ? -56.652 -31.813 44.482 1.00 45.76 855 SER A C 1
ATOM 6675 O O . SER A 1 855 ? -56.701 -33.012 44.192 1.00 45.06 855 SER A O 1
ATOM 6678 N N . SER A 1 856 ? -56.285 -30.883 43.606 1.00 42.80 856 SER A N 1
ATOM 6679 C CA . SER A 1 856 ? -55.990 -31.201 42.219 1.00 41.33 856 SER A CA 1
ATOM 6680 C C . SER A 1 856 ? -54.538 -30.951 41.844 1.00 45.78 856 SER A C 1
ATOM 6681 O O . SER A 1 856 ? -54.155 -31.235 40.704 1.00 47.77 856 SER A O 1
ATOM 6684 N N . HIS A 1 857 ? -53.727 -30.429 42.765 1.00 46.00 857 HIS A N 1
ATOM 6685 C CA . HIS A 1 857 ? -52.335 -30.094 42.510 1.00 43.11 857 HIS A CA 1
ATOM 6686 C C . HIS A 1 857 ? -51.437 -30.669 43.597 1.00 45.69 857 HIS A C 1
ATOM 6687 O O . HIS A 1 857 ? -51.847 -30.832 44.752 1.00 38.37 857 HIS A O 1
ATOM 6694 N N . SER A 1 858 ? -50.195 -30.964 43.213 1.00 43.62 858 SER A N 1
ATOM 6695 C CA . SER A 1 858 ? -49.126 -31.210 44.172 1.00 38.85 858 SER A CA 1
ATOM 6696 C C . SER A 1 858 ? -48.488 -29.878 44.537 1.00 40.69 858 SER A C 1
ATOM 6697 O O . SER A 1 858 ? -48.083 -29.111 43.655 1.00 35.70 858 SER A O 1
ATOM 6700 N N . THR A 1 859 ? -48.427 -29.597 45.836 1.00 37.05 859 THR A N 1
ATOM 6701 C CA . THR A 1 859 ? -47.903 -28.328 46.316 1.00 38.57 859 THR A CA 1
ATOM 6702 C C . THR A 1 859 ? -46.386 -28.313 46.394 1.00 38.12 859 THR A C 1
ATOM 6703 O O . THR A 1 859 ? -45.792 -27.232 46.443 1.00 34.77 859 THR A O 1
ATOM 6707 N N . LYS A 1 860 ? -45.757 -29.483 46.423 1.00 33.83 860 LYS A N 1
ATOM 6708 C CA . LYS A 1 860 ? -44.312 -29.620 46.437 1.00 34.34 860 LYS A CA 1
ATOM 6709 C C . LYS A 1 860 ? -43.914 -30.600 45.340 1.00 35.64 860 LYS A C 1
ATOM 6710 O O . LYS A 1 860 ? -44.690 -31.485 44.975 1.00 40.68 860 LYS A O 1
ATOM 6716 N N . GLY A 1 861 ? -42.714 -30.426 44.789 1.00 32.63 861 GLY A N 1
ATOM 6717 C CA . GLY A 1 861 ? -42.256 -31.362 43.773 1.00 38.29 861 GLY A CA 1
ATOM 6718 C C . GLY A 1 861 ? -40.804 -31.134 43.419 1.00 35.26 861 GLY A C 1
ATOM 6719 O O . GLY A 1 861 ? -40.220 -30.093 43.730 1.00 30.92 861 GLY A O 1
ATOM 6720 N N . ILE A 1 862 ? -40.232 -32.125 42.740 1.00 29.54 862 ILE A N 1
ATOM 6721 C CA . ILE A 1 862 ? -38.843 -32.041 42.310 1.00 34.26 862 ILE A CA 1
ATOM 6722 C C . ILE A 1 862 ? -38.639 -32.971 41.126 1.00 39.64 862 ILE A C 1
ATOM 6723 O O . ILE A 1 862 ? -39.117 -34.107 41.124 1.00 35.38 862 ILE A O 1
ATOM 6728 N N . TYR A 1 863 ? -37.918 -32.482 40.111 1.00 36.49 863 TYR A N 1
ATOM 6729 C CA . TYR A 1 863 ? -37.697 -33.288 38.911 1.00 33.97 863 TYR A CA 1
ATOM 6730 C C . TYR A 1 863 ? -36.515 -34.234 39.040 1.00 38.01 863 TYR A C 1
ATOM 6731 O O . TYR A 1 863 ? -36.454 -35.231 38.310 1.00 43.71 863 TYR A O 1
ATOM 6740 N N . MET A 1 864 ? -35.597 -33.964 39.965 1.00 31.70 864 MET A N 1
ATOM 6741 C CA . MET A 1 864 ? -34.542 -34.907 40.283 1.00 41.15 864 MET A CA 1
ATOM 6742 C C . MET A 1 864 ? -35.054 -35.930 41.298 1.00 40.61 864 MET A C 1
ATOM 6743 O O . MET A 1 864 ? -36.204 -35.879 41.745 1.00 42.11 864 MET A O 1
ATOM 6748 N N . ASP A 1 865 ? -34.193 -36.872 41.665 1.00 39.30 865 ASP A N 1
ATOM 6749 C CA . ASP A 1 865 ? -34.547 -37.816 42.714 1.00 45.85 865 ASP A CA 1
ATOM 6750 C C . ASP A 1 865 ? -34.830 -37.062 44.008 1.00 43.23 865 ASP A C 1
ATOM 6751 O O . ASP A 1 865 ? -34.110 -36.115 44.342 1.00 45.08 865 ASP A O 1
ATOM 6756 N N . PRO A 1 866 ? -35.881 -37.423 44.735 1.00 46.11 866 PRO A N 1
ATOM 6757 C CA . PRO A 1 866 ? -36.028 -36.908 46.096 1.00 45.83 866 PRO A CA 1
ATOM 6758 C C . PRO A 1 866 ? -34.745 -37.148 46.872 1.00 45.58 866 PRO A C 1
ATOM 6759 O O . PRO A 1 866 ? -34.166 -38.236 46.825 1.00 47.98 866 PRO A O 1
ATOM 6763 N N . ASN A 1 867 ? -34.280 -36.103 47.551 1.00 44.63 867 ASN A N 1
ATOM 6764 C CA . ASN A 1 867 ? -33.033 -36.030 48.313 1.00 47.28 867 ASN A CA 1
ATOM 6765 C C . ASN A 1 867 ? -31.789 -35.890 47.442 1.00 43.63 867 ASN A C 1
ATOM 6766 O O . ASN A 1 867 ? -30.692 -35.796 48.008 1.00 43.43 867 ASN A O 1
ATOM 6771 N N . TYR A 1 868 ? -31.887 -35.891 46.115 1.00 38.22 868 TYR A N 1
ATOM 6772 C CA . TYR A 1 868 ? -30.687 -35.695 45.316 1.00 38.37 868 TYR A CA 1
ATOM 6773 C C . TYR A 1 868 ? -30.471 -34.216 45.041 1.00 38.75 868 TYR A C 1
ATOM 6774 O O . TYR A 1 868 ? -31.415 -33.479 44.748 1.00 40.41 868 TYR A O 1
ATOM 6783 N N . SER A 1 869 ? -29.214 -33.794 45.129 1.00 36.35 869 SER A N 1
ATOM 6784 C CA . SER A 1 869 ? -28.830 -32.411 44.910 1.00 33.68 869 SER A CA 1
ATOM 6785 C C . SER A 1 869 ? -27.558 -32.393 44.073 1.00 36.88 869 SER A C 1
ATOM 6786 O O . SER A 1 869 ? -26.702 -33.268 44.231 1.00 30.77 869 SER A O 1
ATOM 6789 N N . LEU A 1 870 ? -27.435 -31.422 43.167 1.00 29.71 870 LEU A N 1
ATOM 6790 C CA . LEU A 1 870 ? -26.145 -31.222 42.525 1.00 32.84 870 LEU A CA 1
ATOM 6791 C C . LEU A 1 870 ? -25.121 -30.815 43.580 1.00 32.97 870 LEU A C 1
ATOM 6792 O O . LEU A 1 870 ? -25.460 -30.104 44.534 1.00 30.16 870 LEU A O 1
ATOM 6797 N N . PRO A 1 871 ? -23.862 -31.222 43.423 1.00 31.84 871 PRO A N 1
ATOM 6798 C CA . PRO A 1 871 ? -22.831 -30.766 44.352 1.00 26.88 871 PRO A CA 1
ATOM 6799 C C . PRO A 1 871 ? -22.788 -29.252 44.396 1.00 32.06 871 PRO A C 1
ATOM 6800 O O . PRO A 1 871 ? -23.118 -28.577 43.403 1.00 31.88 871 PRO A O 1
ATOM 6804 N N . PRO A 1 872 ? -22.361 -28.671 45.525 1.00 29.44 872 PRO A N 1
ATOM 6805 C CA . PRO A 1 872 ? -22.315 -27.200 45.638 1.00 30.05 872 PRO A CA 1
ATOM 6806 C C . PRO A 1 872 ? -21.421 -26.523 44.612 1.00 30.77 872 PRO A C 1
ATOM 6807 O O . PRO A 1 872 ? -21.508 -25.299 44.465 1.00 30.72 872 PRO A O 1
ATOM 6811 N N . SER A 1 873 ? -20.550 -27.261 43.930 1.00 29.61 873 SER A N 1
ATOM 6812 C CA . SER A 1 873 ? -19.615 -26.681 42.978 1.00 30.32 873 SER A CA 1
ATOM 6813 C C . SER A 1 873 ? -20.122 -26.729 41.537 1.00 28.11 873 SER A C 1
ATOM 6814 O O . SER A 1 873 ? -19.420 -26.257 40.630 1.00 25.34 873 SER A O 1
ATOM 6817 N N . VAL A 1 874 ? -21.309 -27.281 41.302 1.00 24.22 874 VAL A N 1
ATOM 6818 C CA . VAL A 1 874 ? -21.792 -27.577 39.957 1.00 26.78 874 VAL A CA 1
ATOM 6819 C C . VAL A 1 874 ? -23.073 -26.792 39.669 1.00 27.17 874 VAL A C 1
ATOM 6820 O O . VAL A 1 874 ? -23.918 -26.601 40.551 1.00 23.7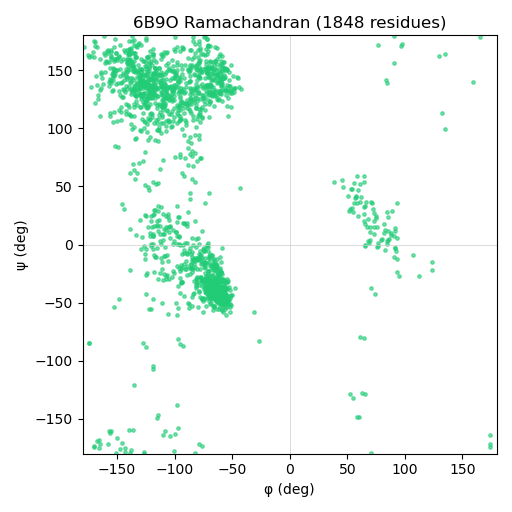0 874 VAL A O 1
ATOM 6824 N N . ALA A 1 875 ? -23.198 -26.302 38.436 1.00 24.76 875 ALA A N 1
ATOM 6825 C CA . ALA A 1 875 ? -24.431 -25.691 37.967 1.00 19.85 875 ALA A CA 1
ATOM 6826 C C . ALA A 1 875 ? -24.926 -26.416 36.723 1.00 25.20 875 ALA A C 1
ATOM 6827 O O . ALA A 1 875 ? -24.132 -26.874 35.898 1.00 23.12 875 ALA A O 1
ATOM 6829 N N . LEU A 1 876 ? -26.247 -26.547 36.623 1.00 25.68 876 LEU A N 1
ATOM 6830 C CA . LEU A 1 876 ? -26.918 -27.067 35.433 1.00 23.55 876 LEU A CA 1
ATOM 6831 C C . LEU A 1 876 ? -27.181 -25.870 34.525 1.00 27.98 876 LEU A C 1
ATOM 6832 O O . LEU A 1 876 ? -28.225 -25.214 34.614 1.00 24.49 876 LEU A O 1
ATOM 6837 N N . ILE A 1 877 ? -26.213 -25.563 33.651 1.00 21.76 877 ILE A N 1
ATOM 6838 C CA . ILE A 1 877 ? -26.338 -24.378 32.808 1.00 24.06 877 ILE A CA 1
ATOM 6839 C C . ILE A 1 877 ? -27.125 -24.607 31.516 1.00 27.49 877 ILE A C 1
ATOM 6840 O O . ILE A 1 877 ? -27.545 -23.629 30.884 1.00 27.35 877 ILE A O 1
ATOM 6845 N N . THR A 1 878 ? -27.330 -25.856 31.098 1.00 20.30 878 THR A N 1
ATOM 6846 C CA . THR A 1 878 ? -28.139 -26.128 29.917 1.00 21.32 878 THR A CA 1
ATOM 6847 C C . THR A 1 878 ? -28.985 -27.371 30.124 1.00 24.06 878 THR A C 1
ATOM 6848 O O . THR A 1 878 ? -28.489 -28.398 30.594 1.00 23.08 878 THR A O 1
ATOM 6852 N N . LEU A 1 879 ? -30.262 -27.269 29.772 1.00 20.61 879 LEU A N 1
ATOM 6853 C CA . LEU A 1 879 ? -31.127 -28.440 29.696 1.00 20.56 879 LEU A CA 1
ATOM 6854 C C . LEU A 1 879 ? -32.237 -28.053 28.734 1.00 22.60 879 LEU A C 1
ATOM 6855 O O . LEU A 1 879 ? -33.053 -27.176 29.055 1.00 24.48 879 LEU A O 1
ATOM 6860 N N . GLU A 1 880 ? -32.257 -28.660 27.550 1.00 23.01 880 GLU A N 1
ATOM 6861 C CA . GLU A 1 880 ? -33.240 -28.201 26.577 1.00 25.02 880 GLU A CA 1
ATOM 6862 C C . GLU A 1 880 ? -33.554 -29.286 25.555 1.00 23.34 880 GLU A C 1
ATOM 6863 O O . GLU A 1 880 ? -32.667 -30.026 25.123 1.00 23.66 880 GLU A O 1
ATOM 6869 N N . GLU A 1 881 ? -34.833 -29.374 25.192 1.00 25.36 881 GLU A N 1
ATOM 6870 C CA . GLU A 1 881 ? -35.278 -30.293 24.154 1.00 28.61 881 GLU A CA 1
ATOM 6871 C C . GLU A 1 881 ? -34.897 -29.761 22.773 1.00 27.19 881 GLU A C 1
ATOM 6872 O O . GLU A 1 881 ? -35.212 -28.619 22.422 1.00 30.12 881 GLU A O 1
ATOM 6878 N N . LEU A 1 882 ? -34.204 -30.574 21.996 1.00 32.46 882 LEU A N 1
ATOM 6879 C CA . LEU A 1 882 ? -33.873 -30.217 20.624 1.00 35.13 882 LEU A CA 1
ATOM 6880 C C . LEU A 1 882 ? -34.901 -30.869 19.682 1.00 41.31 882 LEU A C 1
ATOM 6881 O O . LEU A 1 882 ? -36.023 -31.190 20.092 1.00 42.26 882 LEU A O 1
ATOM 6886 N N . ASP A 1 883 ? -34.544 -31.056 18.417 1.00 41.06 883 ASP A N 1
ATOM 6887 C CA . ASP A 1 883 ? -35.475 -31.722 17.517 1.00 52.53 883 ASP A CA 1
ATOM 6888 C C . ASP A 1 883 ? -35.445 -33.231 17.745 1.00 53.68 883 ASP A C 1
ATOM 6889 O O . ASP A 1 883 ? -34.470 -33.793 18.257 1.00 51.91 883 ASP A O 1
ATOM 6894 N N . ASP A 1 884 ? -36.536 -33.883 17.354 1.00 56.33 884 ASP A N 1
ATOM 6895 C CA . ASP A 1 884 ? -36.734 -35.313 17.620 1.00 50.77 884 ASP A CA 1
ATOM 6896 C C . ASP A 1 884 ? -36.675 -35.501 19.140 1.00 51.33 884 ASP A C 1
ATOM 6897 O O . ASP A 1 884 ? -37.068 -34.604 19.900 1.00 57.36 884 ASP A O 1
ATOM 6902 N N . GLY A 1 885 ? -36.193 -36.644 19.616 1.00 51.75 885 GLY A N 1
ATOM 6903 C CA . GLY A 1 885 ? -36.178 -36.865 21.051 1.00 57.77 885 GLY A CA 1
ATOM 6904 C C . GLY A 1 885 ? -34.914 -36.373 21.728 1.00 47.99 885 GLY A C 1
ATOM 6905 O O . GLY A 1 885 ? -34.638 -36.731 22.876 1.00 47.58 885 GLY A O 1
ATOM 6906 N N . LEU A 1 886 ? -34.150 -35.540 21.032 1.00 47.05 886 LEU A N 1
ATOM 6907 C CA . LEU A 1 886 ? -32.799 -35.192 21.449 1.00 42.87 886 LEU A CA 1
ATOM 6908 C C . LEU A 1 886 ? -32.812 -34.143 22.556 1.00 31.77 886 LEU A C 1
ATOM 6909 O O . LEU A 1 886 ? -33.493 -33.119 22.444 1.00 34.91 886 LEU A O 1
ATOM 6914 N N . VAL A 1 887 ? -32.062 -34.400 23.630 1.00 29.15 887 VAL A N 1
ATOM 6915 C CA . VAL A 1 887 ? -31.965 -33.493 24.769 1.00 25.09 887 VAL A CA 1
ATOM 6916 C C . VAL A 1 887 ? -30.513 -33.052 24.935 1.00 24.43 887 VAL A C 1
ATOM 6917 O O . VAL A 1 887 ? -29.608 -33.888 24.987 1.00 26.15 887 VAL A O 1
ATOM 6921 N N . LEU A 1 888 ? -30.297 -31.737 25.039 1.00 24.47 888 LEU A N 1
ATOM 6922 C CA . LEU A 1 888 ? -28.970 -31.172 25.254 1.00 23.13 888 LEU A CA 1
ATOM 6923 C C . LEU A 1 888 ? -28.798 -30.817 26.724 1.00 27.30 888 LEU A C 1
ATOM 6924 O O . LEU A 1 888 ? -29.628 -30.100 27.305 1.00 21.05 888 LEU A O 1
ATOM 6929 N N . LEU A 1 889 ? -27.712 -31.304 27.314 1.00 26.15 889 LEU A N 1
ATOM 6930 C CA . LEU A 1 889 ? -27.395 -31.080 28.718 1.00 24.82 889 LEU A CA 1
ATOM 6931 C C . LEU A 1 889 ? -25.980 -30.536 28.851 1.00 20.34 889 LEU A C 1
ATOM 6932 O O . LEU A 1 889 ? -25.064 -31.008 28.172 1.00 20.96 889 LEU A O 1
ATOM 6937 N N . ARG A 1 890 ? -25.804 -29.545 29.727 1.00 19.96 890 ARG A N 1
ATOM 6938 C CA . ARG A 1 890 ? -24.473 -29.044 30.053 1.00 21.24 890 ARG A CA 1
ATOM 6939 C C . ARG A 1 890 ? -24.358 -28.872 31.554 1.00 23.16 890 ARG A C 1
ATOM 6940 O O . ARG A 1 890 ? -25.241 -28.274 32.176 1.00 23.76 890 ARG A O 1
ATOM 6948 N N . LEU A 1 891 ? -23.256 -29.361 32.118 1.00 23.81 891 LEU A N 1
ATOM 6949 C CA . LEU A 1 891 ? -22.941 -29.194 33.532 1.00 21.32 891 LEU A CA 1
ATOM 6950 C C . LEU A 1 891 ? -21.619 -28.449 33.642 1.00 19.68 891 LEU A C 1
ATOM 6951 O O . LEU A 1 891 ? -20.661 -28.767 32.930 1.00 21.82 891 LEU A O 1
ATOM 6956 N N . ALA A 1 892 ? -21.574 -27.433 34.498 1.00 20.86 892 ALA A N 1
ATOM 6957 C CA . ALA A 1 892 ? -20.382 -26.623 34.662 1.00 22.28 892 ALA A CA 1
ATOM 6958 C C . ALA A 1 892 ? -19.860 -26.778 36.081 1.00 23.82 892 ALA A C 1
ATOM 6959 O O . ALA A 1 892 ? -20.638 -26.706 37.039 1.00 24.27 892 ALA A O 1
ATOM 6961 N N . HIS A 1 893 ? -18.551 -26.988 36.209 1.00 22.78 893 HIS A N 1
ATOM 6962 C CA . HIS A 1 893 ? -17.877 -26.847 37.498 1.00 22.70 893 HIS A CA 1
ATOM 6963 C C . HIS A 1 893 ? -17.507 -25.378 37.682 1.00 23.74 893 HIS A C 1
ATOM 6964 O O . HIS A 1 893 ? -16.776 -24.809 36.861 1.00 25.03 893 HIS A O 1
ATOM 6971 N N . LEU A 1 894 ? -18.015 -24.755 38.751 1.00 22.76 894 LEU A N 1
ATOM 6972 C CA . LEU A 1 894 ? -17.933 -23.309 38.892 1.00 21.95 894 LEU A CA 1
ATOM 6973 C C . LEU A 1 894 ? -16.603 -22.794 39.431 1.00 25.47 894 LEU A C 1
ATOM 6974 O O . LEU A 1 894 ? -16.372 -21.578 39.392 1.00 22.98 894 LEU A O 1
ATOM 6979 N N . TYR A 1 895 ? -15.722 -23.648 39.936 1.00 24.84 895 TYR A N 1
ATOM 6980 C CA . TYR A 1 895 ? -14.612 -23.169 40.745 1.00 26.12 895 TYR A CA 1
ATOM 6981 C C . TYR A 1 895 ? -13.274 -23.326 40.034 1.00 18.98 895 TYR A C 1
ATOM 6982 O O . TYR A 1 895 ? -13.052 -24.297 39.306 1.00 25.82 895 TYR A O 1
ATOM 6991 N N . GLU A 1 896 ? -12.383 -22.369 40.259 1.00 23.70 896 GLU A N 1
ATOM 6992 C CA . GLU A 1 896 ? -11.010 -22.544 39.818 1.00 26.27 896 GLU A CA 1
ATOM 6993 C C . GLU A 1 896 ? -10.215 -23.316 40.872 1.00 26.50 896 GLU A C 1
ATOM 6994 O O . GLU A 1 896 ? -10.569 -23.298 42.055 1.00 27.96 896 GLU A O 1
ATOM 7000 N N . PRO A 1 897 ? -9.150 -24.013 40.453 1.00 32.21 897 PRO A N 1
ATOM 7001 C CA . PRO A 1 897 ? -8.341 -24.805 41.404 1.00 32.45 897 PRO A CA 1
ATOM 7002 C C . PRO A 1 897 ? -7.943 -24.098 42.694 1.00 32.80 897 PRO A C 1
ATOM 7003 O O . PRO A 1 897 ? -7.905 -24.741 43.749 1.00 36.78 897 PRO A O 1
ATOM 7007 N N . SER A 1 898 ? -7.632 -22.810 42.659 1.00 31.50 898 SER A N 1
ATOM 7008 C CA . SER A 1 898 ? -7.097 -22.195 43.873 1.00 39.46 898 SER A CA 1
ATOM 7009 C C . SER A 1 898 ? -8.158 -21.825 44.905 1.00 34.24 898 SER A C 1
ATOM 7010 O O . SER A 1 898 ? -7.799 -21.547 46.056 1.00 31.67 898 SER A O 1
ATOM 7013 N N . GLU A 1 899 ? -9.443 -21.835 44.537 1.00 28.60 899 GLU A N 1
ATOM 7014 C CA . GLU A 1 899 ? -10.424 -20.974 45.196 1.00 29.15 899 GLU A CA 1
ATOM 7015 C C . GLU A 1 899 ? -10.896 -21.526 46.538 1.00 28.48 899 GLU A C 1
ATOM 7016 O O . GLU A 1 899 ? -10.852 -20.819 47.548 1.00 31.94 899 GLU A O 1
ATOM 7022 N N . ASP A 1 900 ? -11.375 -22.767 46.575 1.00 27.89 900 ASP A N 1
ATOM 7023 C CA . ASP A 1 900 ? -12.033 -23.289 47.773 1.00 32.67 900 ASP A CA 1
ATOM 7024 C C . ASP A 1 900 ? -11.523 -24.689 48.060 1.00 28.36 900 ASP A C 1
ATOM 7025 O O . ASP A 1 900 ? -11.674 -25.585 47.222 1.00 26.35 900 ASP A O 1
ATOM 7030 N N . ALA A 1 901 ? -10.941 -24.878 49.254 1.00 31.29 901 ALA A N 1
ATOM 7031 C CA . ALA A 1 901 ? -10.271 -26.139 49.564 1.00 34.20 901 ALA A CA 1
ATOM 7032 C C . ALA A 1 901 ? -11.213 -27.322 49.389 1.00 31.55 901 ALA A C 1
ATOM 7033 O O . ALA A 1 901 ? -10.814 -28.368 48.874 1.00 29.81 901 ALA A O 1
ATOM 7035 N N . GLU A 1 902 ? -12.475 -27.162 49.786 1.00 32.73 902 GLU A N 1
ATOM 7036 C CA . GLU A 1 902 ? -13.443 -28.242 49.655 1.00 29.87 902 GLU A CA 1
ATOM 7037 C C . GLU A 1 902 ? -14.043 -28.302 48.251 1.00 31.16 902 GLU A C 1
ATOM 7038 O O . GLU A 1 902 ? -14.225 -29.392 47.696 1.00 31.48 902 GLU A O 1
ATOM 7044 N N . TYR A 1 903 ? -14.367 -27.156 47.660 1.00 28.47 903 TYR A N 1
ATOM 7045 C CA . TYR A 1 903 ? -15.150 -27.172 46.427 1.00 31.48 903 TYR A CA 1
ATOM 7046 C C . TYR A 1 903 ? -14.310 -27.131 45.157 1.00 28.84 903 TYR A C 1
ATOM 7047 O O . TYR A 1 903 ? -14.835 -27.451 44.083 1.00 31.13 903 TYR A O 1
ATOM 7056 N N . SER A 1 904 ? -13.038 -26.742 45.238 1.00 29.99 904 SER A N 1
ATOM 7057 C CA . SER A 1 904 ? -12.148 -26.758 44.074 1.00 28.24 904 SER A CA 1
ATOM 7058 C C . SER A 1 904 ? -11.530 -28.150 43.900 1.00 31.66 904 SER A C 1
ATOM 7059 O O . SER A 1 904 ? -10.311 -28.337 43.869 1.00 29.79 904 SER A O 1
ATOM 7062 N N . THR A 1 905 ? -12.407 -29.145 43.794 1.00 28.64 905 THR A N 1
ATOM 7063 C CA . THR A 1 905 ? -11.991 -30.534 43.751 1.00 28.62 905 THR A CA 1
ATOM 7064 C C . THR A 1 905 ? -12.835 -31.277 42.733 1.00 30.15 905 THR A C 1
ATOM 7065 O O . THR A 1 905 ? -13.895 -30.809 42.308 1.00 29.42 905 THR A O 1
ATOM 7069 N N . LEU A 1 906 ? -12.341 -32.453 42.360 1.00 31.44 906 LEU A N 1
ATOM 7070 C CA . LEU A 1 906 ? -13.092 -33.364 41.511 1.00 32.55 906 LEU A CA 1
ATOM 7071 C C . LEU A 1 906 ? -14.410 -33.747 42.167 1.00 36.55 906 LEU A C 1
ATOM 7072 O O . LEU A 1 906 ? -14.482 -33.949 43.384 1.00 34.44 906 LEU A O 1
ATOM 7077 N N . THR A 1 907 ? -15.454 -33.864 41.348 1.00 30.55 907 THR A N 1
ATOM 7078 C CA . THR A 1 907 ? -16.796 -34.154 41.830 1.00 27.55 907 THR A CA 1
ATOM 7079 C C . THR A 1 907 ? -17.551 -34.895 40.736 1.00 31.70 907 THR A C 1
ATOM 7080 O O . THR A 1 907 ? -17.037 -35.114 39.638 1.00 32.90 907 THR A O 1
ATOM 7084 N N . LYS A 1 908 ? -18.778 -35.298 41.040 1.00 26.71 908 LYS A N 1
ATOM 7085 C CA . LYS A 1 908 ? -19.503 -36.110 40.081 1.00 33.78 908 LYS A CA 1
ATOM 7086 C C . LYS A 1 908 ? -20.986 -35.808 40.165 1.00 29.39 908 LYS A C 1
ATOM 7087 O O . LYS A 1 908 ? -21.504 -35.441 41.220 1.00 33.19 908 LYS A O 1
ATOM 7093 N N . VAL A 1 909 ? -21.662 -35.984 39.035 1.00 29.89 909 VAL A N 1
ATOM 7094 C CA . VAL A 1 909 ? -23.108 -35.867 38.944 1.00 33.23 909 VAL A CA 1
ATOM 7095 C C . VAL A 1 909 ? -23.647 -37.199 38.454 1.00 34.61 909 VAL A C 1
ATOM 7096 O O . VAL A 1 909 ? -23.102 -37.783 37.511 1.00 35.87 909 VAL A O 1
ATOM 7100 N N . GLU A 1 910 ? -24.688 -37.701 39.119 1.00 36.43 910 GLU A N 1
ATOM 7101 C CA . GLU A 1 910 ? -25.353 -38.931 38.699 1.00 35.99 910 GLU A CA 1
ATOM 7102 C C . GLU A 1 910 ? -26.547 -38.542 37.839 1.00 35.88 910 GLU A C 1
ATOM 7103 O O . GLU A 1 910 ? -27.540 -38.018 38.353 1.00 32.88 910 GLU A O 1
ATOM 7109 N N . LEU A 1 911 ? -26.444 -38.786 36.524 1.00 33.30 911 LEU A N 1
ATOM 7110 C CA . LEU A 1 911 ? -27.515 -38.370 35.623 1.00 37.55 911 LEU A CA 1
ATOM 7111 C C . LEU A 1 911 ? -28.793 -39.165 35.859 1.00 36.84 911 LEU A C 1
ATOM 7112 O O . LEU A 1 911 ? -29.890 -38.670 35.572 1.00 36.39 911 LEU A O 1
ATOM 7117 N N . LYS A 1 912 ? -28.679 -40.392 36.371 1.00 40.53 912 LYS A N 1
ATOM 7118 C CA . LYS A 1 912 ? -29.873 -41.172 36.684 1.00 34.95 912 LYS A CA 1
ATOM 7119 C C . LYS A 1 912 ? -30.702 -40.489 37.770 1.00 37.71 912 LYS A C 1
ATOM 7120 O O . LYS A 1 912 ? -31.937 -40.504 37.722 1.00 42.41 912 LYS A O 1
ATOM 7126 N N . LYS A 1 913 ? -30.040 -39.863 38.744 1.00 35.94 913 LYS A N 1
ATOM 7127 C CA . LYS A 1 913 ? -30.764 -39.102 39.756 1.00 36.77 913 LYS A CA 1
ATOM 7128 C C . LYS A 1 913 ? -31.158 -37.716 39.267 1.00 40.83 913 LYS A C 1
ATOM 7129 O O . LYS A 1 913 ? -32.171 -37.172 39.719 1.00 37.62 913 LYS A O 1
ATOM 7135 N N . LEU A 1 914 ? -30.381 -37.133 38.355 1.00 35.10 914 LEU A N 1
ATOM 7136 C CA . LEU A 1 914 ? -30.773 -35.858 37.761 1.00 41.11 914 LEU A CA 1
ATOM 7137 C C . LEU A 1 914 ? -32.124 -35.984 37.061 1.00 41.25 914 LEU A C 1
ATOM 7138 O O . LEU A 1 914 ? -32.962 -35.078 37.140 1.00 39.63 914 LEU A O 1
ATOM 7143 N N . PHE A 1 915 ? -32.365 -37.119 36.411 1.00 37.95 915 PHE A N 1
ATOM 7144 C CA . PHE A 1 915 ? -33.620 -37.404 35.723 1.00 46.31 915 PHE A CA 1
ATOM 7145 C C . PHE A 1 915 ? -34.367 -38.535 36.428 1.00 47.24 915 PHE A C 1
ATOM 7146 O O . PHE A 1 915 ? -34.571 -39.609 35.861 1.00 53.90 915 PHE A O 1
ATOM 7154 N N . ALA A 1 916 ? -34.798 -38.295 37.666 1.00 52.31 916 ALA A N 1
ATOM 7155 C CA . ALA A 1 916 ? -35.549 -39.324 38.382 1.00 54.57 916 ALA A CA 1
ATOM 7156 C C . ALA A 1 916 ? -36.796 -39.735 37.611 1.00 56.49 916 ALA A C 1
ATOM 7157 O O . ALA A 1 916 ? -37.070 -40.925 37.425 1.00 59.37 916 ALA A O 1
ATOM 7159 N N . THR A 1 917 ? -37.554 -38.756 37.136 1.00 56.69 917 THR A N 1
ATOM 7160 C CA . THR A 1 917 ? -38.829 -38.992 36.470 1.00 59.58 917 THR A CA 1
ATOM 7161 C C . THR A 1 917 ? -38.709 -39.734 35.134 1.00 66.18 917 THR A C 1
ATOM 7162 O O . THR A 1 917 ? -39.742 -40.155 34.599 1.00 70.86 917 THR A O 1
ATOM 7166 N N . GLN A 1 918 ? -37.502 -39.883 34.567 1.00 62.30 918 GLN A N 1
ATOM 7167 C CA . GLN A 1 918 ? -37.324 -40.432 33.221 1.00 52.46 918 GLN A CA 1
ATOM 7168 C C . GLN A 1 918 ? -36.186 -41.450 33.202 1.00 51.70 918 GLN A C 1
ATOM 7169 O O . GLN A 1 918 ? -35.441 -41.601 34.171 1.00 58.62 918 GLN A O 1
ATOM 7175 N N . LYS A 1 919 ? -36.046 -42.148 32.073 1.00 46.32 919 LYS A N 1
ATOM 7176 C CA . LYS A 1 919 ? -35.072 -43.226 31.914 1.00 46.96 919 LYS A CA 1
ATOM 7177 C C . LYS A 1 919 ? -34.174 -42.925 30.721 1.00 49.91 919 LYS A C 1
ATOM 7178 O O . LYS A 1 919 ? -34.655 -42.867 29.583 1.00 44.67 919 LYS A O 1
ATOM 7184 N N . ILE A 1 920 ? -32.874 -42.760 30.980 1.00 46.57 920 ILE A N 1
ATOM 7185 C CA . ILE A 1 920 ? -31.910 -42.457 29.922 1.00 42.34 920 ILE A CA 1
ATOM 7186 C C . ILE A 1 920 ? -31.803 -43.644 28.976 1.00 46.13 920 ILE A C 1
ATOM 7187 O O . ILE A 1 920 ? -31.395 -44.741 29.377 1.00 51.10 920 ILE A O 1
ATOM 7192 N N . GLU A 1 921 ? -32.131 -43.425 27.707 1.00 46.10 921 GLU A N 1
ATOM 7193 C CA . GLU A 1 921 ? -31.933 -44.461 26.702 1.00 50.21 921 GLU A CA 1
ATOM 7194 C C . GLU A 1 921 ? -30.612 -44.330 25.958 1.00 49.15 921 GLU A C 1
ATOM 7195 O O . GLU A 1 921 ? -30.027 -45.351 25.584 1.00 44.93 921 GLU A O 1
ATOM 7201 N N . GLU A 1 922 ? -30.123 -43.109 25.738 1.00 48.03 922 GLU A N 1
ATOM 7202 C CA . GLU A 1 922 ? -28.894 -42.901 24.982 1.00 48.26 922 GLU A CA 1
ATOM 7203 C C . GLU A 1 922 ? -28.160 -41.686 25.529 1.00 43.69 922 GLU A C 1
ATOM 7204 O O . GLU A 1 922 ? -28.789 -40.714 25.953 1.00 41.58 922 GLU A O 1
ATOM 7210 N N . LEU A 1 923 ? -26.829 -41.753 25.520 1.00 39.04 923 LEU A N 1
ATOM 7211 C CA . LEU A 1 923 ? -25.988 -40.666 26.003 1.00 36.34 923 LEU A CA 1
ATOM 7212 C C . LEU A 1 923 ? -24.726 -40.583 25.159 1.00 40.11 923 LEU A C 1
ATOM 7213 O O . LEU A 1 923 ? -24.010 -41.579 25.019 1.00 37.09 923 LEU A O 1
ATOM 7218 N N . ARG A 1 924 ? -24.442 -39.391 24.626 1.00 33.67 924 ARG A N 1
ATOM 7219 C CA . ARG A 1 924 ? -23.235 -39.109 23.851 1.00 34.29 924 ARG A CA 1
ATOM 7220 C C . ARG A 1 924 ? -22.635 -37.802 24.344 1.00 28.03 924 ARG A C 1
ATOM 7221 O O . ARG A 1 924 ? -23.355 -36.812 24.485 1.00 29.86 924 ARG A O 1
ATOM 7229 N N . GLU A 1 925 ? -21.331 -37.798 24.613 1.00 23.54 925 GLU A N 1
ATOM 7230 C CA . GLU A 1 925 ? -20.640 -36.572 24.971 1.00 26.30 925 GLU A CA 1
ATOM 7231 C C . GLU A 1 925 ? -20.184 -35.859 23.705 1.00 27.36 925 GLU A C 1
ATOM 7232 O O . GLU A 1 925 ? -19.627 -36.480 22.791 1.00 24.78 925 GLU A O 1
ATOM 7238 N N . VAL A 1 926 ? -20.404 -34.549 23.663 1.00 21.48 926 VAL A N 1
ATOM 7239 C CA . VAL A 1 926 ? -20.140 -33.780 22.460 1.00 23.90 926 VAL A CA 1
ATOM 7240 C C . VAL A 1 926 ? -19.276 -32.577 22.824 1.00 21.39 926 VAL A C 1
ATOM 7241 O O . VAL A 1 926 ? -19.009 -32.293 23.994 1.00 19.47 926 VAL A O 1
ATOM 7245 N N . SER A 1 927 ? -18.820 -31.884 21.786 1.00 21.21 927 SER A N 1
ATOM 7246 C CA . SER A 1 927 ? -18.102 -30.634 21.954 1.00 22.94 927 SER A CA 1
ATOM 7247 C C . SER A 1 927 ? -19.016 -29.583 22.595 1.00 22.71 927 SER A C 1
ATOM 7248 O O . SER A 1 927 ? -20.236 -29.764 22.717 1.00 21.92 927 SER A O 1
ATOM 7251 N N . LEU A 1 928 ? -18.407 -28.462 23.000 1.00 21.97 928 LEU A N 1
ATOM 7252 C CA . LEU A 1 928 ? -19.143 -27.448 23.751 1.00 23.72 928 LEU A CA 1
ATOM 7253 C C . LEU A 1 928 ? -20.354 -26.931 22.972 1.00 19.13 928 LEU A C 1
ATOM 7254 O O . LEU A 1 928 ? -21.404 -26.659 23.557 1.00 19.26 928 LEU A O 1
ATOM 7259 N N . SER A 1 929 ? -20.234 -26.795 21.651 1.00 17.81 929 SER A N 1
ATOM 7260 C CA . SER A 1 929 ? -21.345 -26.310 20.844 1.00 18.20 929 SER A CA 1
ATOM 7261 C C . SER A 1 929 ? -22.145 -27.456 20.231 1.00 19.68 929 SER A C 1
ATOM 7262 O O . SER A 1 929 ? -23.020 -27.215 19.388 1.00 18.62 929 SER A O 1
ATOM 7265 N N . ALA A 1 930 ? -21.829 -28.704 20.607 1.00 24.67 930 ALA A N 1
ATOM 7266 C CA . ALA A 1 930 ? -22.634 -29.874 20.256 1.00 21.42 930 ALA A CA 1
ATOM 7267 C C . ALA A 1 930 ? -22.713 -30.096 18.747 1.00 20.38 930 ALA A C 1
ATOM 7268 O O . ALA A 1 930 ? -23.768 -30.432 18.211 1.00 21.77 930 ALA A O 1
ATOM 7270 N N . ASN A 1 931 ? -21.589 -29.912 18.054 1.00 16.53 931 ASN A N 1
ATOM 7271 C CA . ASN A 1 931 ? -21.506 -30.198 16.629 1.00 18.46 931 ASN A CA 1
ATOM 7272 C C . ASN A 1 931 ? -20.471 -31.273 16.312 1.00 21.61 931 ASN A C 1
ATOM 7273 O O . ASN A 1 931 ? -20.293 -31.617 15.135 1.00 20.74 931 ASN A O 1
ATOM 7278 N N . GLN A 1 932 ? -19.793 -31.818 17.328 1.00 19.04 932 GLN A N 1
ATOM 7279 C CA . GLN A 1 932 ? -18.771 -32.845 17.155 1.00 23.11 932 GLN A CA 1
ATOM 7280 C C . GLN A 1 932 ? -18.887 -33.858 18.282 1.00 22.42 932 GLN A C 1
ATOM 7281 O O . GLN A 1 932 ? -19.228 -33.502 19.409 1.00 21.08 932 GLN A O 1
ATOM 7287 N N . GLU A 1 933 ? -18.554 -35.113 17.996 1.00 26.43 933 GLU A N 1
ATOM 7288 C CA . GLU A 1 933 ? -18.372 -36.057 19.093 1.00 26.27 933 GLU A CA 1
ATOM 7289 C C . GLU A 1 933 ? -17.104 -35.699 19.864 1.00 27.92 933 GLU A C 1
ATOM 7290 O O . GLU A 1 933 ? -16.052 -35.426 19.273 1.00 26.80 933 GLU A O 1
ATOM 7296 N N . LYS A 1 934 ? -17.214 -35.686 21.192 1.00 25.60 934 LYS A N 1
ATOM 7297 C CA . LYS A 1 934 ? -16.108 -35.236 22.027 1.00 25.66 934 LYS A CA 1
ATOM 7298 C C . LYS A 1 934 ? -14.837 -36.026 21.747 1.00 29.38 934 LYS A C 1
ATOM 7299 O O . LYS A 1 934 ? -13.760 -35.450 21.555 1.00 27.30 934 LYS A O 1
ATOM 7305 N N . SER A 1 935 ? -14.952 -37.355 21.697 1.00 29.15 935 SER A N 1
ATOM 7306 C CA . SER A 1 935 ? -13.786 -38.222 21.566 1.00 35.04 935 SER A CA 1
ATOM 7307 C C . SER A 1 935 ? -13.050 -38.031 20.252 1.00 33.54 935 SER A C 1
ATOM 7308 O O . SER A 1 935 ? -11.892 -38.447 20.143 1.00 40.53 935 SER A O 1
ATOM 7311 N N . GLU A 1 936 ? -13.695 -37.435 19.252 1.00 29.92 936 GLU A N 1
ATOM 7312 C CA . GLU A 1 936 ? -13.134 -37.327 17.913 1.00 31.95 936 GLU A CA 1
ATOM 7313 C C . GLU A 1 936 ? -12.445 -36.000 17.655 1.00 34.05 936 GLU A C 1
ATOM 7314 O O . GLU A 1 936 ? -11.958 -35.781 16.544 1.00 31.29 936 GLU A O 1
ATOM 7320 N N . MET A 1 937 ? -12.410 -35.107 18.636 1.00 32.54 937 MET A N 1
ATOM 7321 C CA . MET A 1 937 ? -11.784 -33.809 18.433 1.00 25.34 937 MET A CA 1
ATOM 7322 C C . MET A 1 937 ? -10.270 -33.967 18.391 1.00 31.70 937 MET A C 1
ATOM 7323 O O . MET A 1 937 ? -9.690 -34.699 19.195 1.00 29.21 937 MET A O 1
ATOM 7328 N N . LYS A 1 938 ? -9.630 -33.279 17.446 1.00 32.71 938 LYS A N 1
ATOM 7329 C CA . LYS A 1 938 ? -8.181 -33.288 17.301 1.00 30.91 938 LYS A CA 1
ATOM 7330 C C . LYS A 1 938 ? -7.638 -31.884 17.525 1.00 34.80 938 LYS A C 1
ATOM 7331 O O . LYS A 1 938 ? -8.328 -30.890 17.272 1.00 33.65 938 LYS A O 1
ATOM 7337 N N . LYS A 1 939 ? -6.396 -31.806 18.001 1.00 29.77 939 LYS A N 1
ATOM 7338 C CA . LYS A 1 939 ? -5.749 -30.535 18.303 1.00 27.35 939 LYS A CA 1
ATOM 7339 C C . LYS A 1 939 ? -4.500 -30.371 17.445 1.00 30.87 939 LYS A C 1
ATOM 7340 O O . LYS A 1 939 ? -3.783 -31.342 17.200 1.00 26.54 939 LYS A O 1
ATOM 7346 N N . MET A 1 940 ? -4.235 -29.144 16.983 1.00 24.68 940 MET A N 1
ATOM 7347 C CA . MET A 1 940 ? -2.951 -28.864 16.350 1.00 23.33 940 MET A CA 1
ATOM 7348 C C . MET A 1 940 ? -1.847 -28.803 17.402 1.00 25.98 940 MET A C 1
ATOM 7349 O O . MET A 1 940 ? -2.079 -28.448 18.562 1.00 23.99 940 MET A O 1
ATOM 7354 N N . LYS A 1 941 ? -0.632 -29.136 16.980 1.00 22.39 941 LYS A N 1
ATOM 7355 C CA . LYS A 1 941 ? 0.538 -29.066 17.844 1.00 21.86 941 LYS A CA 1
ATOM 7356 C C . LYS A 1 941 ? 1.352 -27.834 17.486 1.00 23.58 941 LYS A C 1
ATOM 7357 O O . LYS A 1 941 ? 1.553 -27.533 16.303 1.00 21.66 941 LYS A O 1
ATOM 7363 N N . TRP A 1 942 ? 1.806 -27.118 18.509 1.00 21.81 942 TRP A N 1
ATOM 7364 C CA . TRP A 1 942 ? 2.516 -25.861 18.329 1.00 18.56 942 TRP A CA 1
ATOM 7365 C C . TRP A 1 942 ? 3.787 -25.881 19.161 1.00 21.53 942 TRP A C 1
ATOM 7366 O O . TRP A 1 942 ? 3.799 -26.425 20.266 1.00 21.38 942 TRP A O 1
ATOM 7377 N N . SER A 1 943 ? 4.840 -25.266 18.629 1.00 23.80 943 SER A N 1
ATOM 7378 C CA . SER A 1 943 ? 6.075 -25.008 19.363 1.00 21.44 943 SER A CA 1
ATOM 7379 C C . SER A 1 943 ? 5.979 -23.596 19.921 1.00 22.55 943 SER A C 1
ATOM 7380 O O . SER A 1 943 ? 5.919 -22.623 19.161 1.00 26.39 943 SER A O 1
ATOM 7383 N N . VAL A 1 944 ? 5.952 -23.475 21.244 1.00 20.96 944 VAL A N 1
ATOM 7384 C CA . VAL A 1 944 ? 5.657 -22.214 21.909 1.00 18.03 944 VAL A CA 1
ATOM 7385 C C . VAL A 1 944 ? 6.874 -21.795 22.722 1.00 27.97 944 VAL A C 1
ATOM 7386 O O . VAL A 1 944 ? 7.413 -22.594 23.495 1.00 28.03 944 VAL A O 1
ATOM 7390 N N . GLU A 1 945 ? 7.304 -20.545 22.538 1.00 25.47 945 GLU A N 1
ATOM 7391 C CA . GLU A 1 945 ? 8.440 -19.998 23.277 1.00 26.62 945 GLU A CA 1
ATOM 7392 C C . GLU A 1 945 ? 8.230 -20.126 24.780 1.00 28.48 945 GLU A C 1
ATOM 7393 O O . GLU A 1 945 ? 7.159 -19.800 25.302 1.00 26.21 945 GLU A O 1
ATOM 7399 N N . GLY A 1 946 ? 9.261 -20.610 25.478 1.00 26.96 946 GLY A N 1
ATOM 7400 C CA . GLY A 1 946 ? 9.219 -20.712 26.924 1.00 29.13 946 GLY A CA 1
ATOM 7401 C C . GLY A 1 946 ? 8.720 -22.034 27.474 1.00 35.31 946 GLY A C 1
ATOM 7402 O O . GLY A 1 946 ? 8.745 -22.220 28.700 1.00 36.53 946 GLY A O 1
ATOM 7403 N N . ASP A 1 947 ? 8.254 -22.947 26.618 1.00 28.71 947 ASP A N 1
ATOM 7404 C CA . ASP A 1 947 ? 7.782 -24.263 27.055 1.00 30.77 947 ASP A CA 1
ATOM 7405 C C . ASP A 1 947 ? 8.964 -25.155 27.431 1.00 41.06 947 ASP A C 1
ATOM 7406 O O . ASP A 1 947 ? 9.939 -25.228 26.683 1.00 39.12 947 ASP A O 1
ATOM 7411 N N . ASP A 1 964 ? -24.198 -46.640 34.429 1.00 50.15 964 ASP A N 1
ATOM 7412 C CA . ASP A 1 964 ? -24.113 -45.721 35.564 1.00 50.55 964 ASP A CA 1
ATOM 7413 C C . ASP A 1 964 ? -24.499 -44.280 35.199 1.00 40.81 964 ASP A C 1
ATOM 7414 O O . ASP A 1 964 ? -25.198 -43.611 35.956 1.00 45.80 964 ASP A O 1
ATOM 7419 N N . PHE A 1 965 ? -24.029 -43.809 34.043 1.00 47.13 965 PHE A N 1
ATOM 7420 C CA . PHE A 1 965 ? -24.273 -42.442 33.580 1.00 39.56 965 PHE A CA 1
ATOM 7421 C C . PHE A 1 965 ? -23.851 -41.421 34.634 1.00 39.44 965 PHE A C 1
ATOM 7422 O O . PHE A 1 965 ? -24.599 -40.507 34.989 1.00 36.57 965 PHE A O 1
ATOM 7430 N N . VAL A 1 966 ? -22.641 -41.608 35.161 1.00 36.49 966 VAL A N 1
ATOM 7431 C CA . VAL A 1 966 ? -22.054 -40.703 36.142 1.00 35.62 966 VAL A CA 1
ATOM 7432 C C . VAL A 1 966 ? -21.060 -39.798 35.431 1.00 38.73 966 VAL A C 1
ATOM 7433 O O . VAL A 1 966 ? -20.192 -40.275 34.686 1.00 34.25 966 VAL A O 1
ATOM 7437 N N . VAL A 1 967 ? -21.186 -38.494 35.661 1.00 32.99 967 VAL A N 1
ATOM 7438 C CA . VAL A 1 967 ? -20.384 -37.479 34.989 1.00 32.82 967 VAL A CA 1
ATOM 7439 C C . VAL A 1 967 ? -19.434 -36.869 36.018 1.00 35.25 967 VAL A C 1
ATOM 7440 O O . VAL A 1 967 ? -19.867 -36.150 36.930 1.00 32.82 967 VAL A O 1
ATOM 7444 N N . GLU A 1 968 ? -18.140 -37.158 35.878 1.00 30.51 968 GLU A N 1
ATOM 7445 C CA . GLU A 1 968 ? -17.120 -36.512 36.699 1.00 28.51 968 GLU A CA 1
ATOM 7446 C C . GLU A 1 968 ? -16.786 -35.136 36.146 1.00 32.75 968 GLU A C 1
ATOM 7447 O O . GLU A 1 968 ? -16.694 -34.952 34.926 1.00 27.21 968 GLU A O 1
ATOM 7453 N N . LEU A 1 969 ? -16.562 -34.174 37.046 1.00 25.47 969 LEU A N 1
ATOM 7454 C CA . LEU A 1 969 ? -16.176 -32.826 36.648 1.00 26.54 969 LEU A CA 1
ATOM 7455 C C . LEU A 1 969 ? -15.022 -32.341 37.506 1.00 27.54 969 LEU A C 1
ATOM 7456 O O . LEU A 1 969 ? -15.110 -32.371 38.737 1.00 26.12 969 LEU A O 1
ATOM 7461 N N . GLY A 1 970 ? -13.965 -31.854 36.857 1.00 27.61 970 GLY A N 1
ATOM 7462 C CA . GLY A 1 970 ? -12.913 -31.131 37.540 1.00 26.61 970 GLY A CA 1
ATOM 7463 C C . GLY A 1 970 ? -13.121 -29.626 37.486 1.00 27.79 970 GLY A C 1
ATOM 7464 O O . GLY A 1 970 ? -13.935 -29.121 36.705 1.00 27.65 970 GLY A O 1
ATOM 7465 N N . PRO A 1 971 ? -12.380 -28.882 38.309 1.00 27.35 971 PRO A N 1
ATOM 7466 C CA . PRO A 1 971 ? -12.554 -27.420 38.355 1.00 25.78 971 PRO A CA 1
ATOM 7467 C C . PRO A 1 971 ? -12.551 -26.773 36.972 1.00 26.44 971 PRO A C 1
ATOM 7468 O O . PRO A 1 971 ? -11.709 -27.077 36.119 1.00 23.63 971 PRO A O 1
ATOM 7472 N N . MET A 1 972 ? -13.518 -25.882 36.759 1.00 24.43 972 MET A N 1
ATOM 7473 C CA . MET A 1 972 ? -13.718 -25.082 35.550 1.00 25.27 972 MET A CA 1
ATOM 7474 C C . MET A 1 972 ? -14.151 -25.904 34.346 1.00 27.56 972 MET A C 1
ATOM 7475 O O . MET A 1 972 ? -14.321 -25.334 33.258 1.00 25.87 972 MET A O 1
ATOM 7480 N N . GLU A 1 973 ? -14.339 -27.211 34.485 1.00 22.17 973 GLU A N 1
ATOM 7481 C CA . GLU A 1 973 ? -14.798 -27.995 33.352 1.00 24.24 973 GLU A CA 1
ATOM 7482 C C . GLU A 1 973 ? -16.253 -27.680 33.036 1.00 23.01 973 GLU A C 1
ATOM 7483 O O . GLU A 1 973 ? -17.060 -27.429 33.929 1.00 22.32 973 GLU A O 1
ATOM 7489 N N . ILE A 1 974 ? -16.578 -27.687 31.748 1.00 22.17 974 ILE A N 1
ATOM 7490 C CA . ILE A 1 974 ? -17.949 -27.745 31.263 1.00 26.31 974 ILE A CA 1
ATOM 7491 C C . ILE A 1 974 ? -18.042 -28.972 30.378 1.00 25.84 974 ILE A C 1
ATOM 7492 O O . ILE A 1 974 ? -17.209 -29.156 29.484 1.00 26.05 974 ILE A O 1
ATOM 7497 N N . ARG A 1 975 ? -19.037 -29.814 30.623 1.00 19.62 975 ARG A N 1
ATOM 7498 C CA . ARG A 1 975 ? -19.229 -31.003 29.815 1.00 20.84 975 ARG A CA 1
ATOM 7499 C C . ARG A 1 975 ? -20.625 -30.985 29.215 1.00 22.43 975 ARG A C 1
ATOM 7500 O O . ARG A 1 975 ? -21.606 -30.661 29.895 1.00 22.24 975 ARG A O 1
ATOM 7508 N N . THR A 1 976 ? -20.705 -31.360 27.944 1.00 21.00 976 THR A N 1
ATOM 7509 C CA . THR A 1 976 ? -21.918 -31.222 27.145 1.00 20.64 976 THR A CA 1
ATOM 7510 C C . THR A 1 976 ? -22.333 -32.579 26.602 1.00 22.94 976 THR A C 1
ATOM 7511 O O . THR A 1 976 ? -21.495 -33.319 26.088 1.00 22.73 976 THR A O 1
ATOM 7515 N N . PHE A 1 977 ? -23.626 -32.892 26.690 1.00 22.90 977 PHE A N 1
ATOM 7516 C CA . PHE A 1 977 ? -24.117 -34.204 26.298 1.00 22.16 977 PHE A CA 1
ATOM 7517 C C . PHE A 1 977 ? -25.388 -34.096 25.470 1.00 22.85 977 PHE A C 1
ATOM 7518 O O . PHE A 1 977 ? -26.207 -33.198 25.668 1.00 24.39 977 PHE A O 1
ATOM 7526 N N . LEU A 1 978 ? -25.562 -35.064 24.572 1.00 24.44 978 LEU A N 1
ATOM 7527 C CA . LEU A 1 978 ? -26.816 -35.277 23.867 1.00 26.92 978 LEU A CA 1
ATOM 7528 C C . LEU A 1 978 ? -27.451 -36.542 24.428 1.00 31.31 978 LEU A C 1
ATOM 7529 O O . LEU A 1 978 ? -26.788 -37.578 24.530 1.00 32.93 978 LEU A O 1
ATOM 7534 N N . LEU A 1 979 ? -28.717 -36.442 24.826 1.00 33.41 979 LEU A N 1
ATOM 7535 C CA . LEU A 1 979 ? -29.431 -37.533 25.477 1.00 33.02 979 LEU A CA 1
ATOM 7536 C C . LEU A 1 979 ? -30.699 -37.873 24.708 1.00 38.25 979 LEU A C 1
ATOM 7537 O O . LEU A 1 979 ? -31.328 -37.001 24.097 1.00 36.65 979 LEU A O 1
ATOM 7542 N N . GLN A 1 980 ? -31.067 -39.154 24.735 1.00 38.86 980 GLN A N 1
ATOM 7543 C CA . GLN A 1 980 ? -32.362 -39.613 24.250 1.00 49.23 980 GLN A CA 1
ATOM 7544 C C . GLN A 1 980 ? -33.069 -40.401 25.342 1.00 47.57 980 GLN A C 1
ATOM 7545 O O . GLN A 1 980 ? -32.445 -41.204 26.045 1.00 42.93 980 GLN A O 1
ATOM 7551 N N . PHE A 1 981 ? -34.370 -40.158 25.484 1.00 48.57 981 PHE A N 1
ATOM 7552 C CA . PHE A 1 981 ? -35.171 -40.802 26.520 1.00 51.53 981 PHE A CA 1
ATOM 7553 C C . PHE A 1 981 ? -36.170 -41.800 25.934 1.00 58.95 981 PHE A C 1
ATOM 7554 O O . PHE A 1 981 ? -36.095 -42.163 24.759 1.00 61.70 981 PHE A O 1
ATOM 7562 N N . MET B 1 1 ? -39.533 -18.256 -1.906 1.00 46.11 1 MET B N 1
ATOM 7563 C CA . MET B 1 1 ? -40.814 -18.102 -2.589 1.00 49.84 1 MET B CA 1
ATOM 7564 C C . MET B 1 1 ? -40.615 -18.119 -4.103 1.00 45.69 1 MET B C 1
ATOM 7565 O O . MET B 1 1 ? -39.523 -17.787 -4.590 1.00 44.18 1 MET B O 1
ATOM 7570 N N . LYS B 1 2 ? -41.652 -18.518 -4.842 1.00 41.84 2 LYS B N 1
ATOM 7571 C CA . LYS B 1 2 ? -41.638 -18.464 -6.301 1.00 40.02 2 LYS B CA 1
ATOM 7572 C C . LYS B 1 2 ? -42.462 -17.275 -6.772 1.00 35.46 2 LYS B C 1
ATOM 7573 O O . LYS B 1 2 ? -43.623 -17.124 -6.383 1.00 33.86 2 LYS B O 1
ATOM 7579 N N . TYR B 1 3 ? -41.857 -16.440 -7.610 1.00 27.60 3 TYR B N 1
ATOM 7580 C CA . TYR B 1 3 ? -42.493 -15.228 -8.102 1.00 26.53 3 TYR B CA 1
ATOM 7581 C C . TYR B 1 3 ? -43.054 -15.447 -9.506 1.00 22.95 3 TYR B C 1
ATOM 7582 O O . TYR B 1 3 ? -42.404 -16.068 -10.357 1.00 24.49 3 TYR B O 1
ATOM 7591 N N . ASN B 1 4 ? -44.269 -14.937 -9.740 1.00 18.77 4 ASN B N 1
ATOM 7592 C CA . ASN B 1 4 ? -44.959 -15.096 -11.022 1.00 16.27 4 ASN B CA 1
ATOM 7593 C C . ASN B 1 4 ? -44.426 -14.070 -12.021 1.00 18.14 4 ASN B C 1
ATOM 7594 O O . ASN B 1 4 ? -45.097 -13.100 -12.382 1.00 21.35 4 ASN B O 1
ATOM 7599 N N . THR B 1 5 ? -43.191 -14.297 -12.470 1.00 18.02 5 THR B N 1
ATOM 7600 C CA . THR B 1 5 ? -42.518 -13.327 -13.332 1.00 19.96 5 THR B CA 1
ATOM 7601 C C . THR B 1 5 ? -42.838 -13.504 -14.812 1.00 22.67 5 THR B C 1
ATOM 7602 O O . THR B 1 5 ? -42.360 -12.713 -15.634 1.00 18.20 5 THR B O 1
ATOM 7606 N N . GLY B 1 6 ? -43.621 -14.516 -15.177 1.00 20.42 6 GLY B N 1
ATOM 7607 C CA . GLY B 1 6 ? -43.892 -14.776 -16.584 1.00 17.12 6 GLY B CA 1
ATOM 7608 C C . GLY B 1 6 ? -45.124 -14.084 -17.131 1.00 18.84 6 GLY B C 1
ATOM 7609 O O . GLY B 1 6 ? -45.617 -14.452 -18.200 1.00 18.70 6 GLY B O 1
ATOM 7610 N N . ALA B 1 7 ? -45.615 -13.059 -16.434 1.00 17.43 7 ALA B N 1
ATOM 7611 C CA . ALA B 1 7 ? -46.841 -12.397 -16.865 1.00 17.48 7 ALA B CA 1
ATOM 7612 C C . ALA B 1 7 ? -46.684 -11.836 -18.269 1.00 20.51 7 ALA B C 1
ATOM 7613 O O . ALA B 1 7 ? -45.603 -11.376 -18.655 1.00 23.48 7 ALA B O 1
ATOM 7615 N N . GLY B 1 8 ? -47.773 -11.891 -19.039 1.00 21.95 8 GLY B N 1
ATOM 7616 C CA . GLY B 1 8 ? -47.904 -11.175 -20.279 1.00 21.68 8 GLY B CA 1
ATOM 7617 C C . GLY B 1 8 ? -48.912 -10.054 -20.159 1.00 21.05 8 GLY B C 1
ATOM 7618 O O . GLY B 1 8 ? -49.278 -9.625 -19.057 1.00 25.02 8 GLY B O 1
ATOM 7619 N N . THR B 1 9 ? -49.359 -9.555 -21.307 1.00 24.80 9 THR B N 1
ATOM 7620 C CA . THR B 1 9 ? -50.341 -8.473 -21.302 1.00 20.95 9 THR B CA 1
ATOM 7621 C C . THR B 1 9 ? -51.746 -9.035 -21.098 1.00 24.58 9 THR B C 1
ATOM 7622 O O . THR B 1 9 ? -52.016 -10.193 -21.415 1.00 24.41 9 THR B O 1
ATOM 7626 N N . VAL B 1 10 ? -52.636 -8.214 -20.546 1.00 24.70 10 VAL B N 1
ATOM 7627 C CA . VAL B 1 10 ? -54.026 -8.634 -20.349 1.00 28.10 10 VAL B CA 1
ATOM 7628 C C . VAL B 1 10 ? -54.961 -7.598 -20.966 1.00 28.18 10 VAL B C 1
ATOM 7629 O O . VAL B 1 10 ? -54.753 -6.387 -20.798 1.00 26.98 10 VAL B O 1
ATOM 7633 N N . PRO B 1 11 ? -56.004 -8.039 -21.676 1.00 28.19 11 PRO B N 1
ATOM 7634 C CA . PRO B 1 11 ? -56.794 -7.100 -22.500 1.00 30.39 11 PRO B CA 1
ATOM 7635 C C . PRO B 1 11 ? -57.495 -5.982 -21.738 1.00 29.59 11 PRO B C 1
ATOM 7636 O O . PRO B 1 11 ? -57.574 -4.852 -22.239 1.00 33.21 11 PRO B O 1
ATOM 7640 N N . GLU B 1 12 ? -58.056 -6.252 -20.569 1.00 31.84 12 GLU B N 1
ATOM 7641 C CA . GLU B 1 12 ? -58.966 -5.277 -19.984 1.00 36.36 12 GLU B CA 1
ATOM 7642 C C . GLU B 1 12 ? -58.340 -4.507 -18.831 1.00 35.28 12 GLU B C 1
ATOM 7643 O O . GLU B 1 12 ? -59.066 -3.932 -18.012 1.00 36.80 12 GLU B O 1
ATOM 7649 N N . GLN B 1 13 ? -57.015 -4.466 -18.759 1.00 22.58 13 GLN B N 1
ATOM 7650 C CA . GLN B 1 13 ? -56.337 -3.726 -17.710 1.00 23.52 13 GLN B CA 1
ATOM 7651 C C . GLN B 1 13 ? -55.295 -2.819 -18.336 1.00 19.97 13 GLN B C 1
ATOM 7652 O O . GLN B 1 13 ? -54.877 -3.016 -19.480 1.00 20.23 13 GLN B O 1
ATOM 7658 N N . LEU B 1 14 ? -54.892 -1.804 -17.578 1.00 20.70 14 LEU B N 1
ATOM 7659 C CA . LEU B 1 14 ? -53.710 -1.033 -17.940 1.00 18.64 14 LEU B CA 1
ATOM 7660 C C . LEU B 1 14 ? -52.484 -1.926 -17.798 1.00 21.12 14 LEU B C 1
ATOM 7661 O O . LEU B 1 14 ? -52.303 -2.570 -16.758 1.00 20.00 14 LEU B O 1
ATOM 7666 N N . ASN B 1 15 ? -51.662 -1.992 -18.847 1.00 15.72 15 ASN B N 1
ATOM 7667 C CA . ASN B 1 15 ? -50.456 -2.819 -18.865 1.00 16.70 15 ASN B CA 1
ATOM 7668 C C . ASN B 1 15 ? -49.211 -1.938 -18.790 1.00 20.76 15 ASN B C 1
ATOM 7669 O O . ASN B 1 15 ? -49.041 -1.023 -19.609 1.00 18.22 15 ASN B O 1
ATOM 7674 N N . VAL B 1 16 ? -48.347 -2.230 -17.821 1.00 19.12 16 VAL B N 1
ATOM 7675 C CA . VAL B 1 16 ? -47.106 -1.500 -17.596 1.00 17.27 16 VAL B CA 1
ATOM 7676 C C . VAL B 1 16 ? -45.963 -2.370 -18.098 1.00 17.72 16 VAL B C 1
ATOM 7677 O O . VAL B 1 16 ? -45.608 -3.373 -17.477 1.00 17.04 16 VAL B O 1
ATOM 7681 N N . HIS B 1 17 ? -45.389 -1.999 -19.236 1.00 19.47 17 HIS B N 1
ATOM 7682 C CA . HIS B 1 17 ? -44.286 -2.750 -19.814 1.00 13.86 17 HIS B CA 1
ATOM 7683 C C . HIS B 1 17 ? -42.986 -2.285 -19.161 1.00 18.37 17 HIS B C 1
ATOM 7684 O O . HIS B 1 17 ? -42.539 -1.153 -19.397 1.00 14.77 17 HIS B O 1
ATOM 7691 N N . LEU B 1 18 ? -42.371 -3.146 -18.346 1.00 12.93 18 LEU B N 1
ATOM 7692 C CA . LEU B 1 18 ? -41.126 -2.800 -17.668 1.00 14.73 18 LEU B CA 1
ATOM 7693 C C . LEU B 1 18 ? -39.951 -3.149 -18.579 1.00 14.62 18 LEU B C 1
ATOM 7694 O O . LEU B 1 18 ? -39.740 -4.320 -18.908 1.00 15.13 18 LEU B O 1
ATOM 7699 N N . VAL B 1 19 ? -39.193 -2.145 -18.997 1.00 12.49 19 VAL B N 1
ATOM 7700 C CA . VAL B 1 19 ? -38.115 -2.328 -19.964 1.00 14.14 19 VAL B CA 1
ATOM 7701 C C . VAL B 1 19 ? -36.790 -2.016 -19.276 1.00 15.17 19 VAL B C 1
ATOM 7702 O O . VAL B 1 19 ? -36.408 -0.848 -19.137 1.00 14.31 19 VAL B O 1
ATOM 7706 N N . PRO B 1 20 ? -36.061 -3.046 -18.829 1.00 15.13 20 PRO B N 1
ATOM 7707 C CA . PRO B 1 20 ? -34.747 -2.819 -18.198 1.00 12.68 20 PRO B CA 1
ATOM 7708 C C . PRO B 1 20 ? -33.689 -2.421 -19.226 1.00 13.69 20 PRO B C 1
ATOM 7709 O O . PRO B 1 20 ? -33.630 -2.973 -20.327 1.00 13.37 20 PRO B O 1
ATOM 7713 N N . HIS B 1 21 ? -32.882 -1.418 -18.871 1.00 16.44 21 HIS B N 1
ATOM 7714 C CA . HIS B 1 21 ? -31.931 -0.841 -19.819 1.00 15.29 21 HIS B CA 1
ATOM 7715 C C . HIS B 1 21 ? -30.849 -0.103 -19.038 1.00 13.53 21 HIS B C 1
ATOM 7716 O O . HIS B 1 21 ? -31.001 0.167 -17.844 1.00 12.07 21 HIS B O 1
ATOM 7723 N N . SER B 1 22 ? -29.730 0.178 -19.720 1.00 13.48 22 SER B N 1
ATOM 7724 C CA . SER B 1 22 ? -28.588 0.904 -19.152 1.00 13.80 22 SER B CA 1
ATOM 7725 C C . SER B 1 22 ? -28.115 1.870 -20.232 1.00 13.88 22 SER B C 1
ATOM 7726 O O . SER B 1 22 ? -27.637 1.435 -21.280 1.00 13.05 22 SER B O 1
ATOM 7729 N N . HIS B 1 23 ? -28.296 3.173 -20.023 1.00 15.04 23 HIS B N 1
ATOM 7730 C CA . HIS B 1 23 ? -27.833 4.120 -21.037 1.00 16.72 23 HIS B CA 1
ATOM 7731 C C . HIS B 1 23 ? -26.318 4.249 -20.925 1.00 13.82 23 HIS B C 1
ATOM 7732 O O . HIS B 1 23 ? -25.814 4.814 -19.951 1.00 17.13 23 HIS B O 1
ATOM 7739 N N . ASP B 1 24 ? -25.587 3.718 -21.907 1.00 12.20 24 ASP B N 1
ATOM 7740 C CA . ASP B 1 24 ? -24.123 3.636 -21.857 1.00 12.78 24 ASP B CA 1
ATOM 7741 C C . ASP B 1 24 ? -23.508 4.562 -22.909 1.00 16.38 24 ASP B C 1
ATOM 7742 O O . ASP B 1 24 ? -23.393 4.198 -24.085 1.00 18.42 24 ASP B O 1
ATOM 7747 N N . ASP B 1 25 ? -23.133 5.770 -22.490 1.00 14.49 25 ASP B N 1
ATOM 7748 C CA . ASP B 1 25 ? -22.487 6.704 -23.407 1.00 14.56 25 ASP B CA 1
ATOM 7749 C C . ASP B 1 25 ? -21.126 6.190 -23.870 1.00 16.32 25 ASP B C 1
ATOM 7750 O O . ASP B 1 25 ? -20.264 5.876 -23.056 1.00 15.96 25 ASP B O 1
ATOM 7755 N N . VAL B 1 26 ? -20.910 6.157 -25.186 1.00 15.24 26 VAL B N 1
ATOM 7756 C CA . VAL B 1 26 ? -19.620 5.746 -25.742 1.00 17.08 26 VAL B CA 1
ATOM 7757 C C . VAL B 1 26 ? -18.645 6.916 -25.615 1.00 18.02 26 VAL B C 1
ATOM 7758 O O . VAL B 1 26 ? -18.324 7.591 -26.603 1.00 17.30 26 VAL B O 1
ATOM 7762 N N . GLY B 1 27 ? -18.179 7.167 -24.389 1.00 16.64 27 GLY B N 1
ATOM 7763 C CA . GLY B 1 27 ? -17.463 8.385 -24.064 1.00 17.51 27 GLY B CA 1
ATOM 7764 C C . GLY B 1 27 ? -18.378 9.547 -23.724 1.00 15.87 27 GLY B C 1
ATOM 7765 O O . GLY B 1 27 ? -19.421 9.736 -24.370 1.00 17.70 27 GLY B O 1
ATOM 7766 N N . TRP B 1 28 ? -18.000 10.333 -22.700 1.00 14.83 28 TRP B N 1
ATOM 7767 C CA . TRP B 1 28 ? -18.657 11.596 -22.344 1.00 14.95 28 TRP B CA 1
ATOM 7768 C C . TRP B 1 28 ? -17.845 12.250 -21.232 1.00 16.54 28 TRP B C 1
ATOM 7769 O O . TRP B 1 28 ? -16.963 13.068 -21.512 1.00 16.88 28 TRP B O 1
ATOM 7780 N N . LEU B 1 29 ? -18.100 11.868 -19.981 1.00 15.56 29 LEU B N 1
ATOM 7781 C CA . LEU B 1 29 ? -17.282 12.357 -18.882 1.00 15.32 29 LEU B CA 1
ATOM 7782 C C . LEU B 1 29 ? -15.992 11.569 -18.743 1.00 16.98 29 LEU B C 1
ATOM 7783 O O . LEU B 1 29 ? -14.993 12.114 -18.266 1.00 17.22 29 LEU B O 1
ATOM 7788 N N . LYS B 1 30 ? -16.010 10.293 -19.125 1.00 16.91 30 LYS B N 1
ATOM 7789 C CA . LYS B 1 30 ? -14.836 9.438 -19.187 1.00 17.00 30 LYS B CA 1
ATOM 7790 C C . LYS B 1 30 ? -14.662 8.987 -20.628 1.00 17.16 30 LYS B C 1
ATOM 7791 O O . LYS B 1 30 ? -15.580 9.122 -21.450 1.00 17.74 30 LYS B O 1
ATOM 7797 N N . THR B 1 31 ? -13.478 8.469 -20.950 1.00 15.74 31 THR B N 1
ATOM 7798 C CA . THR B 1 31 ? -13.293 7.920 -22.292 1.00 14.58 31 THR B CA 1
ATOM 7799 C C . THR B 1 31 ? -14.086 6.618 -22.443 1.00 15.27 31 THR B C 1
ATOM 7800 O O . THR B 1 31 ? -14.579 6.045 -21.472 1.00 15.25 31 THR B O 1
ATOM 7804 N N . VAL B 1 32 ? -14.141 6.110 -23.678 1.00 16.66 32 VAL B N 1
ATOM 7805 C CA . VAL B 1 32 ? -14.866 4.863 -23.928 1.00 15.72 32 VAL B CA 1
ATOM 7806 C C . VAL B 1 32 ? -14.281 3.725 -23.096 1.00 19.98 32 VAL B C 1
ATOM 7807 O O . VAL B 1 32 ? -15.018 2.939 -22.484 1.00 16.15 32 VAL B O 1
ATOM 7811 N N . ASP B 1 33 ? -12.949 3.611 -23.060 1.00 15.27 33 ASP B N 1
ATOM 7812 C CA . ASP B 1 33 ? -12.364 2.449 -22.391 1.00 19.91 33 ASP B CA 1
ATOM 7813 C C . ASP B 1 33 ? -12.428 2.600 -20.877 1.00 17.29 33 ASP B C 1
ATOM 7814 O O . ASP B 1 33 ? -12.575 1.599 -20.158 1.00 14.45 33 ASP B O 1
ATOM 7819 N N . GLN B 1 34 ? -12.364 3.839 -20.377 1.00 15.47 34 GLN B N 1
ATOM 7820 C CA . GLN B 1 34 ? -12.556 4.056 -18.946 1.00 15.87 34 GLN B CA 1
ATOM 7821 C C . GLN B 1 34 ? -13.974 3.690 -18.523 1.00 18.06 34 GLN B C 1
ATOM 7822 O O . GLN B 1 34 ? -14.178 3.079 -17.466 1.00 15.50 34 GLN B O 1
ATOM 7828 N N . TYR B 1 35 ? -14.971 4.079 -19.331 1.00 14.38 35 TYR B N 1
ATOM 7829 C CA . TYR B 1 35 ? -16.335 3.635 -19.081 1.00 13.66 35 TYR B CA 1
ATOM 7830 C C . TYR B 1 35 ? -16.406 2.117 -19.105 1.00 15.71 35 TYR B C 1
ATOM 7831 O O . TYR B 1 35 ? -17.108 1.505 -18.297 1.00 16.01 35 TYR B O 1
ATOM 7840 N N . TYR B 1 36 ? -15.694 1.490 -20.032 1.00 13.61 36 TYR B N 1
ATOM 7841 C CA . TYR B 1 36 ? -15.805 0.041 -20.120 1.00 17.30 36 TYR B CA 1
ATOM 7842 C C . TYR B 1 36 ? -15.226 -0.631 -18.870 1.00 15.64 36 TYR B C 1
ATOM 7843 O O . TYR B 1 36 ? -15.915 -1.402 -18.189 1.00 15.51 36 TYR B O 1
ATOM 7852 N N . VAL B 1 37 ? -13.956 -0.356 -18.550 1.00 13.42 37 VAL B N 1
ATOM 7853 C CA . VAL B 1 37 ? -13.297 -1.078 -17.460 1.00 11.64 37 VAL B CA 1
ATOM 7854 C C . VAL B 1 37 ? -13.679 -0.552 -16.086 1.00 16.12 37 VAL B C 1
ATOM 7855 O O . VAL B 1 37 ? -13.359 -1.196 -15.069 1.00 17.69 37 VAL B O 1
ATOM 7859 N N . GLY B 1 38 ? -14.329 0.609 -16.020 1.00 13.56 38 GLY B N 1
ATOM 7860 C CA . GLY B 1 38 ? -14.742 1.139 -14.742 1.00 11.24 38 GLY B CA 1
ATOM 7861 C C . GLY B 1 38 ? -13.680 1.926 -14.010 1.00 17.60 38 GLY B C 1
ATOM 7862 O O . GLY B 1 38 ? -13.696 1.966 -12.776 1.00 19.68 38 GLY B O 1
ATOM 7863 N N . SER B 1 39 ? -12.745 2.557 -14.728 1.00 16.17 39 SER B N 1
ATOM 7864 C CA . SER B 1 39 ? -11.720 3.327 -14.051 1.00 18.58 39 SER B CA 1
ATOM 7865 C C . SER B 1 39 ? -12.178 4.783 -13.937 1.00 19.00 39 SER B C 1
ATOM 7866 O O . SER B 1 39 ? -13.188 5.187 -14.524 1.00 13.91 39 SER B O 1
ATOM 7869 N N . GLU B 1 40 ? -11.438 5.567 -13.142 1.00 23.35 40 GLU B N 1
ATOM 7870 C CA . GLU B 1 40 ? -11.689 7.007 -12.979 1.00 19.64 40 GLU B CA 1
ATOM 7871 C C . GLU B 1 40 ? -13.085 7.277 -12.400 1.00 25.41 40 GLU B C 1
ATOM 7872 O O . GLU B 1 40 ? -13.755 8.250 -12.763 1.00 16.20 40 GLU B O 1
ATOM 7878 N N . ASN B 1 41 ? -13.534 6.406 -11.486 1.00 17.11 41 ASN B N 1
ATOM 7879 C CA . ASN B 1 41 ? -14.894 6.540 -10.950 1.00 20.65 41 ASN B CA 1
ATOM 7880 C C . ASN B 1 41 ? -15.090 7.831 -10.155 1.00 19.00 41 ASN B C 1
ATOM 7881 O O . ASN B 1 41 ? -16.235 8.238 -9.937 1.00 19.77 41 ASN B O 1
ATOM 7886 N N . TYR B 1 42 ? -14.009 8.488 -9.714 1.00 19.27 42 TYR B N 1
ATOM 7887 C CA . TYR B 1 42 ? -14.167 9.798 -9.088 1.00 23.79 42 TYR B CA 1
ATOM 7888 C C . TYR B 1 42 ? -14.772 10.813 -10.052 1.00 22.25 42 TYR B C 1
ATOM 7889 O O . TYR B 1 42 ? -15.394 11.781 -9.603 1.00 27.53 42 TYR B O 1
ATOM 7898 N N . ILE B 1 43 ? -14.622 10.610 -11.367 1.00 21.14 43 ILE B N 1
ATOM 7899 C CA . ILE B 1 43 ? -15.251 11.503 -12.345 1.00 20.69 43 ILE B CA 1
ATOM 7900 C C . ILE B 1 43 ? -16.744 11.205 -12.462 1.00 23.70 43 ILE B C 1
ATOM 7901 O O . ILE B 1 43 ? -17.593 12.114 -12.421 1.00 18.78 43 ILE B O 1
ATOM 7906 N N . GLN B 1 44 ? -17.076 9.920 -12.582 1.00 16.80 44 GLN B N 1
ATOM 7907 C CA . GLN B 1 44 ? -18.444 9.427 -12.699 1.00 18.02 44 GLN B CA 1
ATOM 7908 C C . GLN B 1 44 ? -18.414 7.926 -12.439 1.00 17.08 44 GLN B C 1
ATOM 7909 O O . GLN B 1 44 ? -17.568 7.222 -12.991 1.00 17.93 44 GLN B O 1
ATOM 7915 N N . GLU B 1 45 ? -19.323 7.442 -11.606 1.00 19.78 45 GLU B N 1
ATOM 7916 C CA . GLU B 1 45 ? -19.390 6.021 -11.278 1.00 20.86 45 GLU B CA 1
ATOM 7917 C C . GLU B 1 45 ? -20.021 5.256 -12.439 1.00 18.51 45 GLU B C 1
ATOM 7918 O O . GLU B 1 45 ? -21.236 5.335 -12.659 1.00 22.23 45 GLU B O 1
ATOM 7924 N N . ALA B 1 46 ? -19.216 4.483 -13.156 1.00 17.39 46 ALA B N 1
ATOM 7925 C CA . ALA B 1 46 ? -19.704 3.856 -14.376 1.00 15.51 46 ALA B CA 1
ATOM 7926 C C . ALA B 1 46 ? -18.737 2.783 -14.842 1.00 17.43 46 ALA B C 1
ATOM 7927 O O . ALA B 1 46 ? -17.532 3.032 -14.993 1.00 15.18 46 ALA B O 1
ATOM 7929 N N . CYS B 1 47 ? -19.271 1.593 -15.091 1.00 15.01 47 CYS B N 1
ATOM 7930 C CA . CYS B 1 47 ? -18.466 0.461 -15.535 1.00 14.12 47 CYS B CA 1
ATOM 7931 C C . CYS B 1 47 ? -19.357 -0.420 -16.405 1.00 15.31 47 CYS B C 1
ATOM 7932 O O . CYS B 1 47 ? -20.231 -1.122 -15.886 1.00 15.47 47 CYS B O 1
ATOM 7935 N N . VAL B 1 48 ? -19.142 -0.392 -17.725 1.00 14.21 48 VAL B N 1
ATOM 7936 C CA . VAL B 1 48 ? -20.026 -1.165 -18.598 1.00 12.86 48 VAL B CA 1
ATOM 7937 C C . VAL B 1 48 ? -19.738 -2.650 -18.468 1.00 15.34 48 VAL B C 1
ATOM 7938 O O . VAL B 1 48 ? -20.643 -3.482 -18.645 1.00 13.85 48 VAL B O 1
ATOM 7942 N N . GLU B 1 49 ? -18.490 -3.016 -18.141 1.00 13.52 49 GLU B N 1
ATOM 7943 C CA . GLU B 1 49 ? -18.190 -4.431 -17.966 1.00 15.27 49 GLU B CA 1
ATOM 7944 C C . GLU B 1 49 ? -19.075 -5.044 -16.876 1.00 15.36 49 GLU B C 1
ATOM 7945 O O . GLU B 1 49 ? -19.588 -6.165 -17.036 1.00 15.40 49 GLU B O 1
ATOM 7951 N N . ASN B 1 50 ? -19.295 -4.307 -15.780 1.00 12.39 50 ASN B N 1
ATOM 7952 C CA . ASN B 1 50 ? -20.204 -4.767 -14.722 1.00 13.32 50 ASN B CA 1
ATOM 7953 C C . ASN B 1 50 ? -21.630 -4.917 -15.239 1.00 15.49 50 ASN B C 1
ATOM 7954 O O . ASN B 1 50 ? -22.353 -5.837 -14.831 1.00 11.99 50 ASN B O 1
ATOM 7959 N N . VAL B 1 51 ? -22.078 -3.981 -16.078 1.00 16.37 51 VAL B N 1
ATOM 7960 C CA . VAL B 1 51 ? -23.445 -4.048 -16.596 1.00 15.99 51 VAL B CA 1
ATOM 7961 C C . VAL B 1 51 ? -23.645 -5.354 -17.350 1.00 13.87 51 VAL B C 1
ATOM 7962 O O . VAL B 1 51 ? -24.553 -6.139 -17.047 1.00 12.18 51 VAL B O 1
ATOM 7966 N N . LEU B 1 52 ? -22.763 -5.639 -18.296 1.00 14.82 52 LEU B N 1
ATOM 7967 C CA . LEU B 1 52 ? -22.925 -6.861 -19.086 1.00 12.22 52 LEU B CA 1
ATOM 7968 C C . LEU B 1 52 ? -22.656 -8.132 -18.259 1.00 15.79 52 LEU B C 1
ATOM 7969 O O . LEU B 1 52 ? -23.387 -9.122 -18.404 1.00 14.28 52 LEU B O 1
ATOM 7974 N N . ASP B 1 53 ? -21.611 -8.142 -17.419 1.00 11.41 53 ASP B N 1
ATOM 7975 C CA . ASP B 1 53 ? -21.382 -9.272 -16.513 1.00 17.71 53 ASP B CA 1
ATOM 7976 C C . ASP B 1 53 ? -22.630 -9.608 -15.701 1.00 15.67 53 ASP B C 1
ATOM 7977 O O . ASP B 1 53 ? -23.063 -10.761 -15.660 1.00 15.37 53 ASP B O 1
ATOM 7982 N N . SER B 1 54 ? -23.192 -8.611 -15.009 1.00 14.16 54 SER B N 1
ATOM 7983 C CA . SER B 1 54 ? -24.242 -8.888 -14.031 1.00 16.58 54 SER B CA 1
ATOM 7984 C C . SER B 1 54 ? -25.605 -9.067 -14.688 1.00 16.92 54 SER B C 1
ATOM 7985 O O . SER B 1 54 ? -26.404 -9.872 -14.203 1.00 15.06 54 SER B O 1
ATOM 7988 N N . VAL B 1 55 ? -25.869 -8.380 -15.806 1.00 12.76 55 VAL B N 1
ATOM 7989 C CA . VAL B 1 55 ? -27.118 -8.609 -16.522 1.00 11.19 55 VAL B CA 1
ATOM 7990 C C . VAL B 1 55 ? -27.181 -10.048 -16.997 1.00 14.75 55 VAL B C 1
ATOM 7991 O O . VAL B 1 55 ? -28.210 -10.722 -16.856 1.00 13.53 55 VAL B O 1
ATOM 7995 N N . VAL B 1 56 ? -26.080 -10.535 -17.579 1.00 14.74 56 VAL B N 1
ATOM 7996 C CA . VAL B 1 56 ? -26.051 -11.921 -18.035 1.00 13.78 56 VAL B CA 1
ATOM 7997 C C . VAL B 1 56 ? -26.323 -12.864 -16.867 1.00 16.17 56 VAL B C 1
ATOM 7998 O O . VAL B 1 56 ? -27.128 -13.792 -16.992 1.00 20.40 56 VAL B O 1
ATOM 8002 N N . MET B 1 57 ? -25.697 -12.625 -15.704 1.00 13.53 57 MET B N 1
ATOM 8003 C CA . MET B 1 57 ? -25.966 -13.469 -14.537 1.00 19.90 57 MET B CA 1
ATOM 8004 C C . MET B 1 57 ? -27.429 -13.373 -14.118 1.00 21.19 57 MET B C 1
ATOM 8005 O O . MET B 1 57 ? -28.051 -14.381 -13.767 1.00 19.75 57 MET B O 1
ATOM 8010 N N . SER B 1 58 ? -27.998 -12.163 -14.146 1.00 17.38 58 SER B N 1
ATOM 8011 C CA . SER B 1 58 ? -29.385 -12.007 -13.707 1.00 15.43 58 SER B CA 1
ATOM 8012 C C . SER B 1 58 ? -30.365 -12.612 -14.703 1.00 18.06 58 SER B C 1
ATOM 8013 O O . SER B 1 58 ? -31.391 -13.172 -14.301 1.00 16.27 58 SER B O 1
ATOM 8016 N N . LEU B 1 59 ? -30.098 -12.485 -16.009 1.00 14.62 59 LEU B N 1
ATOM 8017 C CA . LEU B 1 59 ? -31.014 -13.087 -16.980 1.00 16.58 59 LEU B CA 1
ATOM 8018 C C . LEU B 1 59 ? -31.008 -14.603 -16.885 1.00 20.54 59 LEU B C 1
ATOM 8019 O O . LEU B 1 59 ? -32.041 -15.248 -17.114 1.00 19.63 59 LEU B O 1
ATOM 8024 N N . GLN B 1 60 ? -29.853 -15.181 -16.558 1.00 18.08 60 GLN B N 1
ATOM 8025 C CA . GLN B 1 60 ? -29.743 -16.633 -16.458 1.00 21.83 60 GLN B CA 1
ATOM 8026 C C . GLN B 1 60 ? -30.612 -17.184 -15.327 1.00 19.55 60 GLN B C 1
ATOM 8027 O O . GLN B 1 60 ? -31.124 -18.306 -15.423 1.00 27.64 60 GLN B O 1
ATOM 8033 N N . ARG B 1 61 ? -30.778 -16.418 -14.253 1.00 18.54 61 ARG B N 1
ATOM 8034 C CA . ARG B 1 61 ? -31.483 -16.900 -13.073 1.00 21.71 61 ARG B CA 1
ATOM 8035 C C . ARG B 1 61 ? -32.958 -17.170 -13.326 1.00 21.87 61 ARG B C 1
ATOM 8036 O O . ARG B 1 61 ? -33.545 -18.021 -12.653 1.00 22.66 61 ARG B O 1
ATOM 8044 N N . ASP B 1 62 ? -33.587 -16.430 -14.233 1.00 21.33 62 ASP B N 1
ATOM 8045 C CA . ASP B 1 62 ? -35.027 -16.520 -14.439 1.00 19.36 62 ASP B CA 1
ATOM 8046 C C . ASP B 1 62 ? -35.322 -16.239 -15.906 1.00 22.35 62 ASP B C 1
ATOM 8047 O O . ASP B 1 62 ? -35.091 -15.121 -16.376 1.00 18.23 62 ASP B O 1
ATOM 8052 N N . PRO B 1 63 ? -35.846 -17.224 -16.645 1.00 24.13 63 PRO B N 1
ATOM 8053 C CA . PRO B 1 63 ? -36.031 -17.058 -18.097 1.00 22.17 63 PRO B CA 1
ATOM 8054 C C . PRO B 1 63 ? -37.073 -16.023 -18.481 1.00 19.27 63 PRO B C 1
ATOM 8055 O O . PRO B 1 63 ? -37.194 -15.719 -19.674 1.00 14.75 63 PRO B O 1
ATOM 8059 N N . ASN B 1 64 ? -37.843 -15.506 -17.524 1.00 18.66 64 ASN B N 1
ATOM 8060 C CA . ASN B 1 64 ? -38.858 -14.494 -17.782 1.00 16.85 64 ASN B CA 1
ATOM 8061 C C . ASN B 1 64 ? -38.317 -13.067 -17.770 1.00 19.71 64 ASN B C 1
ATOM 8062 O O . ASN B 1 64 ? -38.998 -12.156 -18.252 1.00 19.01 64 ASN B O 1
ATOM 8067 N N . ARG B 1 65 ? -37.137 -12.855 -17.213 1.00 18.63 65 ARG B N 1
ATOM 8068 C CA . ARG B 1 65 ? -36.530 -11.534 -17.178 1.00 15.84 65 ARG B CA 1
ATOM 8069 C C . ARG B 1 65 ? -36.054 -11.140 -18.569 1.00 18.86 65 ARG B C 1
ATOM 8070 O O . ARG B 1 65 ? -35.674 -11.988 -19.382 1.00 13.33 65 ARG B O 1
ATOM 8078 N N . LYS B 1 66 ? -36.057 -9.829 -18.833 1.00 15.54 66 LYS B N 1
ATOM 8079 C CA . LYS B 1 66 ? -35.561 -9.289 -20.088 1.00 14.22 66 LYS B CA 1
ATOM 8080 C C . LYS B 1 66 ? -34.659 -8.093 -19.822 1.00 14.80 66 LYS B C 1
ATOM 8081 O O . LYS B 1 66 ? -34.745 -7.444 -18.777 1.00 16.30 66 LYS B O 1
ATOM 8087 N N . PHE B 1 67 ? -33.850 -7.761 -20.829 1.00 17.37 67 PHE B N 1
ATOM 8088 C CA . PHE B 1 67 ? -32.981 -6.590 -20.792 1.00 17.93 67 PHE B CA 1
ATOM 8089 C C . PHE B 1 67 ? -32.667 -6.196 -22.225 1.00 15.68 67 PHE B C 1
ATOM 8090 O O . PHE B 1 67 ? -32.421 -7.067 -23.063 1.00 16.54 67 PHE B O 1
ATOM 8098 N N . VAL B 1 68 ? -32.654 -4.894 -22.506 1.00 15.91 68 VAL B N 1
ATOM 8099 C CA . VAL B 1 68 ? -32.283 -4.411 -23.838 1.00 18.67 68 VAL B CA 1
ATOM 8100 C C . VAL B 1 68 ? -30.956 -3.664 -23.765 1.00 17.87 68 VAL B C 1
ATOM 8101 O O . VAL B 1 68 ? -30.717 -2.874 -22.844 1.00 14.37 68 VAL B O 1
ATOM 8105 N N . PHE B 1 69 ? -30.083 -3.933 -24.738 1.00 18.71 69 PHE B N 1
ATOM 8106 C CA . PHE B 1 69 ? -28.763 -3.328 -24.834 1.00 17.68 69 PHE B CA 1
ATOM 8107 C C . PHE B 1 69 ? -28.571 -2.759 -26.232 1.00 20.12 69 PHE B C 1
ATOM 8108 O O . PHE B 1 69 ? -29.047 -3.333 -27.214 1.00 17.50 69 PHE B O 1
ATOM 8116 N N . GLY B 1 70 ? -27.836 -1.644 -26.323 1.00 20.00 70 GLY B N 1
ATOM 8117 C CA . GLY B 1 70 ? -27.743 -0.937 -27.587 1.00 17.20 70 GLY B CA 1
ATOM 8118 C C . GLY B 1 70 ? -26.379 -0.777 -28.238 1.00 22.01 70 GLY B C 1
ATOM 8119 O O . GLY B 1 70 ? -26.246 -1.014 -29.445 1.00 21.21 70 GLY B O 1
ATOM 8120 N N . GLU B 1 71 ? -25.359 -0.365 -27.471 1.00 23.74 71 GLU B N 1
ATOM 8121 C CA . GLU B 1 71 ? -24.130 0.201 -28.050 1.00 19.57 71 GLU B CA 1
ATOM 8122 C C . GLU B 1 71 ? -23.106 -0.901 -28.314 1.00 17.78 71 GLU B C 1
ATOM 8123 O O . GLU B 1 71 ? -22.407 -1.360 -27.398 1.00 17.81 71 GLU B O 1
ATOM 8129 N N . MET B 1 72 ? -22.968 -1.298 -29.584 1.00 15.72 72 MET B N 1
ATOM 8130 C CA . MET B 1 72 ? -22.072 -2.396 -29.907 1.00 14.46 72 MET B CA 1
ATOM 8131 C C . MET B 1 72 ? -20.602 -2.037 -29.720 1.00 15.36 72 MET B C 1
ATOM 8132 O O . MET B 1 72 ? -19.770 -2.940 -29.615 1.00 16.79 72 MET B O 1
ATOM 8137 N N . ALA B 1 73 ? -20.245 -0.752 -29.668 1.00 17.20 73 ALA B N 1
ATOM 8138 C CA . ALA B 1 73 ? -18.854 -0.432 -29.349 1.00 16.70 73 ALA B CA 1
ATOM 8139 C C . ALA B 1 73 ? -18.461 -1.029 -28.004 1.00 18.17 73 ALA B C 1
ATOM 8140 O O . ALA B 1 73 ? -17.353 -1.560 -27.854 1.00 15.53 73 ALA B O 1
ATOM 8142 N N . PHE B 1 74 ? -19.375 -0.979 -27.027 1.00 12.92 74 PHE B N 1
ATOM 8143 C CA . PHE B 1 74 ? -19.134 -1.581 -25.717 1.00 13.01 74 PHE B CA 1
ATOM 8144 C C . PHE B 1 74 ? -19.330 -3.089 -25.763 1.00 16.89 74 PHE B C 1
ATOM 8145 O O . PHE B 1 74 ? -18.522 -3.846 -25.212 1.00 15.35 74 PHE B O 1
ATOM 8153 N N . PHE B 1 75 ? -20.414 -3.538 -26.401 1.00 15.68 75 PHE B N 1
ATOM 8154 C CA . PHE B 1 75 ? -20.698 -4.968 -26.431 1.00 16.15 75 PHE B CA 1
ATOM 8155 C C . PHE B 1 75 ? -19.556 -5.743 -27.077 1.00 19.12 75 PHE B C 1
ATOM 8156 O O . PHE B 1 75 ? -19.176 -6.820 -26.596 1.00 15.28 75 PHE B O 1
ATOM 8164 N N . HIS B 1 76 ? -18.990 -5.210 -28.169 1.00 15.48 76 HIS B N 1
ATOM 8165 C CA . HIS B 1 76 ? -17.913 -5.922 -28.849 1.00 16.44 76 HIS B CA 1
ATOM 8166 C C . HIS B 1 76 ? -16.653 -5.985 -27.992 1.00 15.07 76 HIS B C 1
ATOM 8167 O O . HIS B 1 76 ? -15.959 -7.009 -27.977 1.00 18.01 76 HIS B O 1
ATOM 8174 N N . ARG B 1 77 ? -16.333 -4.903 -27.271 1.00 17.16 77 ARG B N 1
ATOM 8175 C CA . ARG B 1 77 ? -15.166 -4.936 -26.394 1.00 15.36 77 ARG B CA 1
ATOM 8176 C C . ARG B 1 77 ? -15.341 -6.001 -25.324 1.00 17.48 77 ARG B C 1
ATOM 8177 O O . ARG B 1 77 ? -14.391 -6.723 -24.978 1.00 15.76 77 ARG B O 1
ATOM 8185 N N . TRP B 1 78 ? -16.556 -6.097 -24.780 1.00 15.97 78 TRP B N 1
ATOM 8186 C CA . TRP B 1 78 ? -16.865 -7.097 -23.761 1.00 14.68 78 TRP B CA 1
ATOM 8187 C C . TRP B 1 78 ? -16.815 -8.515 -24.335 1.00 17.19 78 TRP B C 1
ATOM 8188 O O . TRP B 1 78 ? -16.240 -9.426 -23.722 1.00 16.40 78 TRP B O 1
ATOM 8199 N N . TRP B 1 79 ? -17.418 -8.708 -25.516 1.00 17.47 79 TRP B N 1
ATOM 8200 C CA . TRP B 1 79 ? -17.523 -10.020 -26.154 1.00 19.55 79 TRP B CA 1
ATOM 8201 C C . TRP B 1 79 ? -16.165 -10.678 -26.311 1.00 21.57 79 TRP B C 1
ATOM 8202 O O . TRP B 1 79 ? -16.005 -11.876 -26.038 1.00 18.19 79 TRP B O 1
ATOM 8213 N N . LEU B 1 80 ? -15.187 -9.914 -26.801 1.00 19.84 80 LEU B N 1
ATOM 8214 C CA . LEU B 1 80 ? -13.856 -10.447 -27.067 1.00 20.42 80 LEU B CA 1
ATOM 8215 C C . LEU B 1 80 ? -13.142 -10.897 -25.803 1.00 19.49 80 LEU B C 1
ATOM 8216 O O . LEU B 1 80 ? -12.175 -11.658 -25.898 1.00 20.94 80 LEU B O 1
ATOM 8221 N N . GLU B 1 81 ? -13.567 -10.426 -24.625 1.00 19.60 81 GLU B N 1
ATOM 8222 C CA . GLU B 1 81 ? -12.966 -10.855 -23.368 1.00 19.60 81 GLU B CA 1
ATOM 8223 C C . GLU B 1 81 ? -13.662 -12.055 -22.731 1.00 23.68 81 GLU B C 1
ATOM 8224 O O . GLU B 1 81 ? -13.182 -12.536 -21.697 1.00 22.05 81 GLU B O 1
ATOM 8230 N N . GLN B 1 82 ? -14.773 -12.530 -23.293 1.00 19.76 82 GLN B N 1
ATOM 8231 C CA . GLN B 1 82 ? -15.603 -13.548 -22.652 1.00 19.33 82 GLN B CA 1
ATOM 8232 C C . GLN B 1 82 ? -15.133 -14.955 -23.023 1.00 21.77 82 GLN B C 1
ATOM 8233 O O . GLN B 1 82 ? -14.578 -15.181 -24.103 1.00 16.94 82 GLN B O 1
ATOM 8239 N N . THR B 1 83 ? -15.358 -15.899 -22.103 1.00 19.02 83 THR B N 1
ATOM 8240 C CA . THR B 1 83 ? -14.982 -17.292 -22.313 1.00 22.10 83 THR B CA 1
ATOM 8241 C C . THR B 1 83 ? -15.926 -17.939 -23.315 1.00 23.20 83 THR B C 1
ATOM 8242 O O . THR B 1 83 ? -17.037 -17.448 -23.535 1.00 22.27 83 THR B O 1
ATOM 8246 N N . PRO B 1 84 ? -15.545 -19.091 -23.888 1.00 24.27 84 PRO B N 1
ATOM 8247 C CA . PRO B 1 84 ? -16.505 -19.793 -24.752 1.00 23.42 84 PRO B CA 1
ATOM 8248 C C . PRO B 1 84 ? -17.793 -20.153 -24.026 1.00 25.15 84 PRO B C 1
ATOM 8249 O O . PRO B 1 84 ? -18.864 -20.178 -24.654 1.00 23.45 84 PRO B O 1
ATOM 8253 N N . GLU B 1 85 ? -17.731 -20.388 -22.708 1.00 22.99 85 GLU B N 1
ATOM 8254 C CA . GLU B 1 85 ? -18.939 -20.752 -21.974 1.00 27.31 85 GLU B CA 1
ATOM 8255 C C . GLU B 1 85 ? -19.886 -19.560 -21.845 1.00 26.17 85 GLU B C 1
ATOM 8256 O O . GLU B 1 85 ? -21.108 -19.709 -22.005 1.00 23.97 85 GLU B O 1
ATOM 8262 N N . THR B 1 86 ? -19.347 -18.370 -21.552 1.00 23.15 86 THR B N 1
ATOM 8263 C CA . THR B 1 86 ? -20.198 -17.187 -21.466 1.00 21.40 86 THR B CA 1
ATOM 8264 C C . THR B 1 86 ? -20.808 -16.848 -22.822 1.00 20.73 86 THR B C 1
ATOM 8265 O O . THR B 1 86 ? -21.984 -16.476 -22.899 1.00 19.23 86 THR B O 1
ATOM 8269 N N . LYS B 1 87 ? -20.026 -16.970 -23.905 1.00 22.02 87 LYS B N 1
ATOM 8270 C CA . LYS B 1 87 ? -20.578 -16.721 -25.235 1.00 20.54 87 LYS B CA 1
ATOM 8271 C C . LYS B 1 87 ? -21.738 -17.657 -25.532 1.00 26.13 87 LYS B C 1
ATOM 8272 O O . LYS B 1 87 ? -22.771 -17.219 -26.048 1.00 22.86 87 LYS B O 1
ATOM 8278 N N . GLU B 1 88 ? -21.603 -18.945 -25.178 1.00 23.18 88 GLU B N 1
ATOM 8279 C CA . GLU B 1 88 ? -22.702 -19.889 -25.377 1.00 26.76 88 GLU B CA 1
ATOM 8280 C C . GLU B 1 88 ? -23.944 -19.471 -24.604 1.00 22.28 88 GLU B C 1
ATOM 8281 O O . GLU B 1 88 ? -25.066 -19.513 -25.133 1.00 22.81 88 GLU B O 1
ATOM 8287 N N . LEU B 1 89 ? -23.763 -19.098 -23.331 1.00 26.33 89 LEU B N 1
ATOM 8288 C CA . LEU B 1 89 ? -24.887 -18.622 -22.529 1.00 22.18 89 LEU B CA 1
ATOM 8289 C C . LEU B 1 89 ? -25.540 -17.412 -23.171 1.00 19.66 89 LEU B C 1
ATOM 8290 O O . LEU B 1 89 ? -26.773 -17.327 -23.231 1.00 18.86 89 LEU B O 1
ATOM 8295 N N . VAL B 1 90 ? -24.730 -16.457 -23.656 1.00 21.29 90 VAL B N 1
ATOM 8296 C CA . VAL B 1 90 ? -25.289 -15.260 -24.275 1.00 18.88 90 VAL B CA 1
ATOM 8297 C C . VAL B 1 90 ? -26.095 -15.634 -25.514 1.00 17.70 90 VAL B C 1
ATOM 8298 O O . VAL B 1 90 ? -27.190 -15.110 -25.739 1.00 18.08 90 VAL B O 1
ATOM 8302 N N . ARG B 1 91 ? -25.574 -16.559 -26.331 1.00 21.99 91 ARG B N 1
ATOM 8303 C CA . ARG B 1 91 ? -26.332 -16.988 -27.505 1.00 23.25 91 ARG B CA 1
ATOM 8304 C C . ARG B 1 91 ? -27.676 -17.558 -27.090 1.00 21.70 91 ARG B C 1
ATOM 8305 O O . ARG B 1 91 ? -28.692 -17.316 -27.748 1.00 23.75 91 ARG B O 1
ATOM 8313 N N . LYS B 1 92 ? -27.699 -18.315 -25.992 1.00 23.55 92 LYS B N 1
ATOM 8314 C CA . LYS B 1 92 ? -28.957 -18.861 -25.508 1.00 25.72 92 LYS B CA 1
ATOM 8315 C C . LYS B 1 92 ? -29.892 -17.752 -25.044 1.00 22.28 92 LYS B C 1
ATOM 8316 O O . LYS B 1 92 ? -31.090 -17.777 -25.347 1.00 21.91 92 LYS B O 1
ATOM 8322 N N . LEU B 1 93 ? -29.364 -16.774 -24.299 1.00 20.35 93 LEU B N 1
ATOM 8323 C CA . LEU B 1 93 ? -30.206 -15.698 -23.786 1.00 20.38 93 LEU B CA 1
ATOM 8324 C C . LEU B 1 93 ? -30.800 -14.872 -24.922 1.00 17.56 93 LEU B C 1
ATOM 8325 O O . LEU B 1 93 ? -31.974 -14.492 -24.876 1.00 20.67 93 LEU B O 1
ATOM 8330 N N . VAL B 1 94 ? -30.000 -14.598 -25.948 1.00 15.01 94 VAL B N 1
ATOM 8331 C CA . VAL B 1 94 ? -30.443 -13.800 -27.082 1.00 17.87 94 VAL B CA 1
ATOM 8332 C C . VAL B 1 94 ? -31.463 -14.569 -27.913 1.00 19.92 94 VAL B C 1
ATOM 8333 O O . VAL B 1 94 ? -32.472 -14.010 -28.357 1.00 21.58 94 VAL B O 1
ATOM 8337 N N . LYS B 1 95 ? -31.215 -15.861 -28.132 1.00 22.83 95 LYS B N 1
ATOM 8338 C CA . LYS B 1 95 ? -32.130 -16.673 -28.927 1.00 22.93 95 LYS B CA 1
ATOM 8339 C C . LYS B 1 95 ? -33.492 -16.782 -28.257 1.00 21.54 95 LYS B C 1
ATOM 8340 O O . LYS B 1 95 ? -34.530 -16.704 -28.921 1.00 23.16 95 LYS B O 1
ATOM 8346 N N . ALA B 1 96 ? -33.510 -16.935 -26.941 1.00 20.50 96 ALA B N 1
ATOM 8347 C CA . ALA B 1 96 ? -34.763 -17.004 -26.202 1.00 24.97 96 ALA B CA 1
ATOM 8348 C C . ALA B 1 96 ? -35.452 -15.650 -26.066 1.00 22.40 96 ALA B C 1
ATOM 8349 O O . ALA B 1 96 ? -36.568 -15.591 -25.532 1.00 21.72 96 ALA B O 1
ATOM 8351 N N . GLY B 1 97 ? -34.823 -14.565 -26.514 1.00 23.79 97 GLY B N 1
ATOM 8352 C CA . GLY B 1 97 ? -35.438 -13.258 -26.359 1.00 19.13 97 GLY B CA 1
ATOM 8353 C C . GLY B 1 97 ? -35.268 -12.605 -25.005 1.00 19.89 97 GLY B C 1
ATOM 8354 O O . GLY B 1 97 ? -35.903 -11.574 -24.753 1.00 24.34 97 GLY B O 1
ATOM 8355 N N . GLN B 1 98 ? -34.427 -13.149 -24.124 1.00 17.77 98 GLN B N 1
ATOM 8356 C CA . GLN B 1 98 ? -34.206 -12.490 -22.836 1.00 17.48 98 GLN B CA 1
ATOM 8357 C C . GLN B 1 98 ? -33.345 -11.237 -22.984 1.00 19.40 98 GLN B C 1
ATOM 8358 O O . GLN B 1 98 ? -33.602 -10.221 -22.324 1.00 19.39 98 GLN B O 1
ATOM 8364 N N . LEU B 1 99 ? -32.309 -11.298 -23.821 1.00 16.66 99 LEU B N 1
ATOM 8365 C CA . LEU B 1 99 ? -31.445 -10.153 -24.120 1.00 18.66 99 LEU B CA 1
ATOM 8366 C C . LEU B 1 99 ? -31.794 -9.701 -25.536 1.00 15.04 99 LEU B C 1
ATOM 8367 O O . LEU B 1 99 ? -31.623 -10.471 -26.477 1.00 17.48 99 LEU B O 1
ATOM 8372 N N . GLU B 1 100 ? -32.334 -8.492 -25.686 1.00 16.70 100 GLU B N 1
ATOM 8373 C CA . GLU B 1 100 ? -32.712 -7.995 -27.003 1.00 16.75 100 GLU B CA 1
ATOM 8374 C C . GLU B 1 100 ? -31.876 -6.775 -27.343 1.00 20.90 100 GLU B C 1
ATOM 8375 O O . GLU B 1 100 ? -31.708 -5.878 -26.508 1.00 17.40 100 GLU B O 1
ATOM 8381 N N . PHE B 1 101 ? -31.352 -6.734 -28.565 1.00 18.68 101 PHE B N 1
ATOM 8382 C CA . PHE B 1 101 ? -30.622 -5.559 -29.003 1.00 16.86 101 PHE B CA 1
ATOM 8383 C C . PHE B 1 101 ? -31.601 -4.554 -29.586 1.00 21.75 101 PHE B C 1
ATOM 8384 O O . PHE B 1 101 ? -32.448 -4.891 -30.429 1.00 19.97 101 PHE B O 1
ATOM 8392 N N . VAL B 1 102 ? -31.500 -3.328 -29.113 1.00 14.69 102 VAL B N 1
ATOM 8393 C CA . VAL B 1 102 ? -32.252 -2.208 -29.657 1.00 18.02 102 VAL B CA 1
ATOM 8394 C C . VAL B 1 102 ? -31.226 -1.243 -30.231 1.00 16.73 102 VAL B C 1
ATOM 8395 O O . VAL B 1 102 ? -30.097 -1.169 -29.731 1.00 16.95 102 VAL B O 1
ATOM 8399 N N . ASN B 1 103 ? -31.622 -0.499 -31.278 1.00 14.45 103 ASN B N 1
ATOM 8400 C CA . ASN B 1 103 ? -30.685 0.298 -32.078 1.00 20.49 103 ASN B CA 1
ATOM 8401 C C . ASN B 1 103 ? -29.674 -0.639 -32.713 1.00 18.99 103 ASN B C 1
ATOM 8402 O O . ASN B 1 103 ? -29.835 -1.023 -33.879 1.00 20.11 103 ASN B O 1
ATOM 8407 N N . GLY B 1 104 ? -28.668 -1.069 -31.949 1.00 18.76 104 GLY B N 1
ATOM 8408 C CA . GLY B 1 104 ? -27.716 -2.038 -32.454 1.00 14.79 104 GLY B CA 1
ATOM 8409 C C . GLY B 1 104 ? -26.572 -1.457 -33.257 1.00 17.10 104 GLY B C 1
ATOM 8410 O O . GLY B 1 104 ? -25.730 -2.221 -33.746 1.00 17.20 104 GLY B O 1
ATOM 8411 N N . GLY B 1 105 ? -26.517 -0.131 -33.425 1.00 16.38 105 GLY B N 1
ATOM 8412 C CA . GLY B 1 105 ? -25.348 0.487 -34.016 1.00 15.46 105 GLY B CA 1
ATOM 8413 C C . GLY B 1 105 ? -24.143 0.394 -33.088 1.00 17.89 105 GLY B C 1
ATOM 8414 O O . GLY B 1 105 ? -24.236 -0.001 -31.924 1.00 15.76 105 GLY B O 1
ATOM 8415 N N . TRP B 1 106 ? -22.979 0.764 -33.628 1.00 15.57 106 TRP B N 1
ATOM 8416 C CA . TRP B 1 106 ? -21.785 0.865 -32.794 1.00 16.25 106 TRP B CA 1
ATOM 8417 C C . TRP B 1 106 ? -22.012 1.818 -31.620 1.00 15.49 106 TRP B C 1
ATOM 8418 O O . TRP B 1 106 ? -21.547 1.563 -30.503 1.00 15.97 106 TRP B O 1
ATOM 8429 N N . CYS B 1 107 ? -22.739 2.905 -31.847 1.00 17.62 107 CYS B N 1
ATOM 8430 C CA . CYS B 1 107 ? -23.083 3.846 -30.793 1.00 18.27 107 CYS B CA 1
ATOM 8431 C C . CYS B 1 107 ? -24.529 4.277 -30.992 1.00 15.57 107 CYS B C 1
ATOM 8432 O O . CYS B 1 107 ? -25.212 3.808 -31.896 1.00 16.89 107 CYS B O 1
ATOM 8435 N N . MET B 1 108 ? -25.002 5.147 -30.117 1.00 17.64 108 MET B N 1
ATOM 8436 C CA . MET B 1 108 ? -26.244 5.890 -30.322 1.00 17.33 108 MET B CA 1
ATOM 8437 C C . MET B 1 108 ? -25.820 7.255 -30.853 1.00 17.08 108 MET B C 1
ATOM 8438 O O . MET B 1 108 ? -25.317 8.097 -30.102 1.00 16.85 108 MET B O 1
ATOM 8443 N N . HIS B 1 109 ? -26.005 7.474 -32.151 1.00 18.64 109 HIS B N 1
ATOM 8444 C CA . HIS B 1 109 ? -25.413 8.651 -32.765 1.00 15.38 109 HIS B CA 1
ATOM 8445 C C . HIS B 1 109 ? -26.220 9.911 -32.457 1.00 17.79 109 HIS B C 1
ATOM 8446 O O . HIS B 1 109 ? -27.433 9.880 -32.220 1.00 15.66 109 HIS B O 1
ATOM 8453 N N . ASP B 1 110 ? -25.518 11.037 -32.426 1.00 15.77 110 ASP B N 1
ATOM 8454 C CA . ASP B 1 110 ? -26.209 12.311 -32.534 1.00 19.05 110 ASP B CA 1
ATOM 8455 C C . ASP B 1 110 ? -27.015 12.307 -33.834 1.00 18.87 110 ASP B C 1
ATOM 8456 O O . ASP B 1 110 ? -26.666 11.630 -34.801 1.00 17.44 110 ASP B O 1
ATOM 8461 N N . GLU B 1 111 ? -28.111 13.059 -33.849 1.00 15.82 111 GLU B N 1
ATOM 8462 C CA . GLU B 1 111 ? -28.870 13.241 -35.070 1.00 17.08 111 GLU B CA 1
ATOM 8463 C C . GLU B 1 111 ? -28.692 14.618 -35.678 1.00 15.25 111 GLU B C 1
ATOM 8464 O O . GLU B 1 111 ? -29.122 14.825 -36.814 1.00 18.24 111 GLU B O 1
ATOM 8470 N N . ALA B 1 112 ? -28.046 15.547 -34.976 1.00 15.44 112 ALA B N 1
ATOM 8471 C CA . ALA B 1 112 ? -27.901 16.901 -35.512 1.00 19.18 112 ALA B CA 1
ATOM 8472 C C . ALA B 1 112 ? -26.651 17.047 -36.376 1.00 19.69 112 ALA B C 1
ATOM 8473 O O . ALA B 1 112 ? -26.727 17.522 -37.517 1.00 18.90 112 ALA B O 1
ATOM 8475 N N . THR B 1 113 ? -25.497 16.620 -35.855 1.00 19.62 113 THR B N 1
ATOM 8476 C CA . THR B 1 113 ? -24.193 16.947 -36.421 1.00 16.99 113 THR B CA 1
ATOM 8477 C C . THR B 1 113 ? -23.557 15.774 -37.157 1.00 21.27 113 THR B C 1
ATOM 8478 O O . THR B 1 113 ? -22.355 15.803 -37.446 1.00 22.35 113 THR B O 1
ATOM 8482 N N . THR B 1 114 ? -24.337 14.740 -37.470 1.00 16.96 114 THR B N 1
ATOM 8483 C CA . THR B 1 114 ? -23.841 13.538 -38.119 1.00 16.75 114 THR B CA 1
ATOM 8484 C C . THR B 1 114 ? -24.283 13.536 -39.579 1.00 19.52 114 THR B C 1
ATOM 8485 O O . THR B 1 114 ? -25.351 14.059 -39.923 1.00 18.25 114 THR B O 1
ATOM 8489 N N . HIS B 1 115 ? -23.472 12.913 -40.426 1.00 16.85 115 HIS B N 1
ATOM 8490 C CA . HIS B 1 115 ? -23.778 12.781 -41.843 1.00 16.82 115 HIS B CA 1
ATOM 8491 C C . HIS B 1 115 ? -24.354 11.383 -42.086 1.00 18.64 115 HIS B C 1
ATOM 8492 O O . HIS B 1 115 ? -23.951 10.421 -41.424 1.00 17.56 115 HIS B O 1
ATOM 8499 N N . TYR B 1 116 ? -25.333 11.282 -42.996 1.00 18.85 116 TYR B N 1
ATOM 8500 C CA . TYR B 1 116 ? -26.046 10.015 -43.170 1.00 22.04 116 TYR B CA 1
ATOM 8501 C C . TYR B 1 116 ? -25.108 8.877 -43.553 1.00 19.30 116 TYR B C 1
ATOM 8502 O O . TYR B 1 116 ? -25.359 7.717 -43.187 1.00 22.73 116 TYR B O 1
ATOM 8511 N N . ILE B 1 117 ? -24.016 9.174 -44.263 1.00 19.29 117 ILE B N 1
ATOM 8512 C CA . ILE B 1 117 ? -23.087 8.112 -44.638 1.00 17.74 117 ILE B CA 1
ATOM 8513 C C . ILE B 1 117 ? -22.460 7.497 -43.385 1.00 18.57 117 ILE B C 1
ATOM 8514 O O . ILE B 1 117 ? -22.404 6.266 -43.225 1.00 19.23 117 ILE B O 1
ATOM 8519 N N . ASP B 1 118 ? -22.019 8.344 -42.458 1.00 18.37 118 ASP B N 1
ATOM 8520 C CA . ASP B 1 118 ? -21.423 7.836 -41.218 1.00 20.43 118 ASP B CA 1
ATOM 8521 C C . ASP B 1 118 ? -22.457 7.140 -40.348 1.00 20.75 118 ASP B C 1
ATOM 8522 O O . ASP B 1 118 ? -22.139 6.157 -39.663 1.00 21.26 118 ASP B O 1
ATOM 8527 N N . MET B 1 119 ? -23.690 7.645 -40.348 1.00 17.71 119 MET B N 1
ATOM 8528 C CA . MET B 1 119 ? -24.763 6.989 -39.612 1.00 18.35 119 MET B CA 1
ATOM 8529 C C . MET B 1 119 ? -24.971 5.571 -40.128 1.00 22.16 119 MET B C 1
ATOM 8530 O O . MET B 1 119 ? -25.038 4.614 -39.346 1.00 17.07 119 MET B O 1
ATOM 8535 N N . ILE B 1 120 ? -25.085 5.424 -41.451 1.00 17.83 120 ILE B N 1
ATOM 8536 C CA . ILE B 1 120 ? -25.214 4.098 -42.050 1.00 17.99 120 ILE B CA 1
ATOM 8537 C C . ILE B 1 120 ? -24.000 3.234 -41.727 1.00 19.84 120 ILE B C 1
ATOM 8538 O O . ILE B 1 120 ? -24.141 2.051 -41.386 1.00 19.84 120 ILE B O 1
ATOM 8543 N N . ASP B 1 121 ? -22.787 3.800 -41.825 1.00 18.91 121 ASP B N 1
ATOM 8544 C CA . ASP B 1 121 ? -21.578 2.988 -41.655 1.00 20.30 121 ASP B CA 1
ATOM 8545 C C . ASP B 1 121 ? -21.513 2.341 -40.270 1.00 20.44 121 ASP B C 1
ATOM 8546 O O . ASP B 1 121 ? -21.271 1.132 -40.154 1.00 18.49 121 ASP B O 1
ATOM 8551 N N . HIS B 1 122 ? -21.650 3.136 -39.196 1.00 17.86 122 HIS B N 1
ATOM 8552 C CA . HIS B 1 122 ? -21.494 2.513 -37.880 1.00 17.42 122 HIS B CA 1
ATOM 8553 C C . HIS B 1 122 ? -22.685 1.623 -37.541 1.00 18.26 122 HIS B C 1
ATOM 8554 O O . HIS B 1 122 ? -22.530 0.661 -36.790 1.00 17.44 122 HIS B O 1
ATOM 8561 N N . THR B 1 123 ? -23.877 1.945 -38.064 1.00 16.44 123 THR B N 1
ATOM 8562 C CA . THR B 1 123 ? -25.036 1.094 -37.829 1.00 17.57 123 THR B CA 1
ATOM 8563 C C . THR B 1 123 ? -24.829 -0.266 -38.495 1.00 18.92 123 THR B C 1
ATOM 8564 O O . THR B 1 123 ? -25.132 -1.311 -37.911 1.00 17.30 123 THR B O 1
ATOM 8568 N N . THR B 1 124 ? -24.258 -0.269 -39.702 1.00 18.24 124 THR B N 1
ATOM 8569 C CA . THR B 1 124 ? -23.919 -1.527 -40.368 1.00 15.75 124 THR B C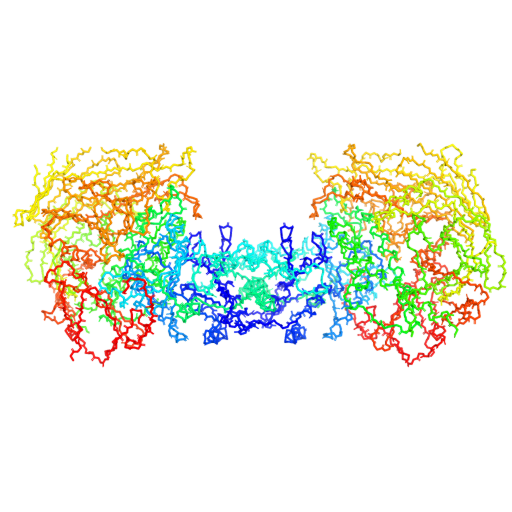A 1
ATOM 8570 C C . THR B 1 124 ? -22.856 -2.306 -39.602 1.00 17.08 124 THR B C 1
ATOM 8571 O O . THR B 1 124 ? -22.924 -3.536 -39.511 1.00 20.24 124 THR B O 1
ATOM 8575 N N . LEU B 1 125 ? -21.835 -1.622 -39.083 1.00 20.83 125 LEU B N 1
ATOM 8576 C CA . LEU B 1 125 ? -20.811 -2.310 -38.299 1.00 20.34 125 LEU B CA 1
ATOM 8577 C C . LEU B 1 125 ? -21.437 -3.060 -37.117 1.00 18.94 125 LEU B C 1
ATOM 8578 O O . LEU B 1 125 ? -21.101 -4.220 -36.854 1.00 18.51 125 LEU B O 1
ATOM 8583 N N . GLY B 1 126 ? -22.356 -2.414 -36.400 1.00 16.46 126 GLY B N 1
ATOM 8584 C CA . GLY B 1 126 ? -23.005 -3.091 -35.283 1.00 19.63 126 GLY B CA 1
ATOM 8585 C C . GLY B 1 126 ? -23.954 -4.182 -35.753 1.00 18.38 126 GLY B C 1
ATOM 8586 O O . GLY B 1 126 ? -23.937 -5.302 -35.235 1.00 17.47 126 GLY B O 1
ATOM 8587 N N . HIS B 1 127 ? -24.779 -3.870 -36.763 1.00 17.47 127 HIS B N 1
ATOM 8588 C CA . HIS B 1 127 ? -25.800 -4.815 -37.210 1.00 17.54 127 HIS B CA 1
ATOM 8589 C C . HIS B 1 127 ? -25.187 -6.082 -37.796 1.00 20.51 127 HIS B C 1
ATOM 8590 O O . HIS B 1 127 ? -25.740 -7.178 -37.635 1.00 18.39 127 HIS B O 1
ATOM 8597 N N . ARG B 1 128 ? -24.064 -5.953 -38.506 1.00 21.76 128 ARG B N 1
ATOM 8598 C CA . ARG B 1 128 ? -23.434 -7.135 -39.094 1.00 19.74 128 ARG B CA 1
ATOM 8599 C C . ARG B 1 128 ? -22.917 -8.075 -38.017 1.00 25.84 128 ARG B C 1
ATOM 8600 O O . ARG B 1 128 ? -23.040 -9.304 -38.138 1.00 19.03 128 ARG B O 1
ATOM 8608 N N . PHE B 1 129 ? -22.319 -7.510 -36.969 1.00 19.36 129 PHE B N 1
ATOM 8609 C CA . PHE B 1 129 ? -21.887 -8.307 -35.829 1.00 20.85 129 PHE B CA 1
ATOM 8610 C C . PHE B 1 129 ? -23.071 -9.018 -35.176 1.00 20.44 129 PHE B C 1
ATOM 8611 O O . PHE B 1 129 ? -23.012 -10.218 -34.897 1.00 21.94 129 PHE B O 1
ATOM 8619 N N . ILE B 1 130 ? -24.171 -8.295 -34.952 1.00 19.31 130 ILE B N 1
ATOM 8620 C CA . ILE B 1 130 ? -25.342 -8.918 -34.335 1.00 19.51 130 ILE B CA 1
ATOM 8621 C C . ILE B 1 130 ? -25.888 -10.033 -35.223 1.00 19.14 130 ILE B C 1
ATOM 8622 O O . ILE B 1 130 ? -26.229 -11.116 -34.740 1.00 20.16 130 ILE B O 1
ATOM 8627 N N . GLN B 1 131 ? -25.988 -9.784 -36.529 1.00 19.38 131 GLN B N 1
ATOM 8628 C CA . GLN B 1 131 ? -26.510 -10.808 -37.432 1.00 24.69 131 GLN B CA 1
ATOM 8629 C C . GLN B 1 131 ? -25.588 -12.016 -37.464 1.00 21.61 131 GLN B C 1
ATOM 8630 O O . GLN B 1 131 ? -26.045 -13.165 -37.385 1.00 26.45 131 GLN B O 1
ATOM 8636 N N . GLU B 1 132 ? -24.282 -11.774 -37.571 1.00 23.08 132 GLU B N 1
ATOM 8637 C CA . GLU B 1 132 ? -23.340 -12.883 -37.637 1.00 26.33 132 GLU B CA 1
ATOM 8638 C C . GLU B 1 132 ? -23.317 -13.681 -36.336 1.00 28.01 132 GLU B C 1
ATOM 8639 O O . GLU B 1 132 ? -23.267 -14.914 -36.363 1.00 29.47 132 GLU B O 1
ATOM 8645 N N . GLN B 1 133 ? -23.334 -13.007 -35.187 1.00 21.25 133 GLN B N 1
ATOM 8646 C CA . GLN B 1 133 ? -23.207 -13.757 -33.935 1.00 22.21 133 GLN B CA 1
ATOM 8647 C C . GLN B 1 133 ? -24.520 -14.373 -33.473 1.00 22.26 133 GLN B C 1
ATOM 8648 O O . GLN B 1 133 ? -24.504 -15.442 -32.851 1.00 21.58 133 GLN B O 1
ATOM 8654 N N . PHE B 1 134 ? -25.657 -13.715 -33.721 1.00 19.90 134 PHE B N 1
ATOM 8655 C CA . PHE B 1 134 ? -26.909 -14.126 -33.108 1.00 20.89 134 PHE B CA 1
ATOM 8656 C C . PHE B 1 134 ? -28.044 -14.355 -34.087 1.00 20.00 134 PHE B C 1
ATOM 8657 O O . PHE B 1 134 ? -29.146 -14.701 -33.653 1.00 21.07 134 PHE B O 1
ATOM 8665 N N . ASN B 1 135 ? -27.825 -14.139 -35.381 1.00 21.38 135 ASN B N 1
ATOM 8666 C CA . ASN B 1 135 ? -28.894 -14.224 -36.367 1.00 21.34 135 ASN B CA 1
ATOM 8667 C C . ASN B 1 135 ? -30.098 -13.386 -35.943 1.00 28.31 135 ASN B C 1
ATOM 8668 O O . ASN B 1 135 ? -31.254 -13.804 -36.064 1.00 23.19 135 ASN B O 1
ATOM 8673 N N . LYS B 1 136 ? -29.827 -12.188 -35.416 1.00 22.45 136 LYS B N 1
ATOM 8674 C CA . LYS B 1 136 ? -30.879 -11.290 -34.961 1.00 18.33 136 LYS B CA 1
ATOM 8675 C C . LYS B 1 136 ? -30.900 -10.005 -35.775 1.00 22.26 136 LYS B C 1
ATOM 8676 O O . LYS B 1 136 ? -29.861 -9.517 -36.237 1.00 24.52 136 LYS B O 1
ATOM 8682 N N . ILE B 1 137 ? -32.104 -9.460 -35.915 1.00 22.89 137 ILE B N 1
ATOM 8683 C CA . ILE B 1 137 ? -32.388 -8.218 -36.630 1.00 23.61 137 ILE B CA 1
ATOM 8684 C C . ILE B 1 137 ? -33.093 -7.265 -35.667 1.00 24.34 137 ILE B C 1
ATOM 8685 O O . ILE B 1 137 ? -34.257 -7.494 -35.301 1.00 22.24 137 ILE B O 1
ATOM 8690 N N . PRO B 1 138 ? -32.439 -6.197 -35.220 1.00 19.69 138 PRO B N 1
ATOM 8691 C CA . PRO B 1 138 ? -33.112 -5.259 -34.313 1.00 19.13 138 PRO B CA 1
ATOM 8692 C C . PRO B 1 138 ? -34.342 -4.635 -34.965 1.00 20.45 138 PRO B C 1
ATOM 8693 O O . PRO B 1 138 ? -34.338 -4.305 -36.148 1.00 19.91 138 PRO B O 1
ATOM 8697 N N . ARG B 1 139 ? -35.406 -4.481 -34.178 1.00 20.94 139 ARG B N 1
ATOM 8698 C CA . ARG B 1 139 ? -36.666 -3.936 -34.670 1.00 23.61 139 ARG B CA 1
ATOM 8699 C C . ARG B 1 139 ? -37.083 -2.647 -33.992 1.00 19.60 139 ARG B C 1
ATOM 8700 O O . ARG B 1 139 ? -38.056 -2.025 -34.440 1.00 20.71 139 ARG B O 1
ATOM 8708 N N . ALA B 1 140 ? -36.396 -2.232 -32.926 1.00 18.48 140 ALA B N 1
ATOM 8709 C CA . ALA B 1 140 ? -36.711 -1.005 -32.213 1.00 19.48 140 ALA B CA 1
ATOM 8710 C C . ALA B 1 140 ? -35.505 -0.084 -32.278 1.00 17.10 140 ALA B C 1
ATOM 8711 O O . ALA B 1 140 ? -34.402 -0.485 -31.895 1.00 16.32 140 ALA B O 1
ATOM 8713 N N . GLY B 1 141 ? -35.724 1.142 -32.754 1.00 20.08 141 GLY B N 1
ATOM 8714 C CA . GLY B 1 141 ? -34.698 2.175 -32.657 1.00 19.51 141 GLY B CA 1
ATOM 8715 C C . GLY B 1 141 ? -34.665 2.781 -31.264 1.00 21.90 141 GLY B C 1
ATOM 8716 O O . GLY B 1 141 ? -35.687 2.921 -30.586 1.00 19.50 141 GLY B O 1
ATOM 8717 N N . TRP B 1 142 ? -33.468 3.128 -30.814 1.00 16.48 142 TRP B N 1
ATOM 8718 C CA . TRP B 1 142 ? -33.269 3.565 -29.431 1.00 17.32 142 TRP B CA 1
ATOM 8719 C C . TRP B 1 142 ? -32.484 4.870 -29.497 1.00 17.63 142 TRP B C 1
ATOM 8720 O O . TRP B 1 142 ? -31.257 4.863 -29.660 1.00 15.47 142 TRP B O 1
ATOM 8731 N N . GLN B 1 143 ? -33.197 5.985 -29.384 1.00 18.69 143 GLN B N 1
ATOM 8732 C CA . GLN B 1 143 ? -32.555 7.292 -29.413 1.00 16.23 143 GLN B CA 1
ATOM 8733 C C . GLN B 1 143 ? -32.884 8.073 -28.144 1.00 17.75 143 GLN B C 1
ATOM 8734 O O . GLN B 1 143 ? -33.263 9.254 -28.205 1.00 17.35 143 GLN B O 1
ATOM 8740 N N . ILE B 1 144 ? -32.702 7.444 -26.977 1.00 14.12 144 ILE B N 1
ATOM 8741 C CA . ILE B 1 144 ? -33.324 7.985 -25.772 1.00 15.83 144 ILE B CA 1
ATOM 8742 C C . ILE B 1 144 ? -32.682 9.302 -25.338 1.00 15.15 144 ILE B C 1
ATOM 8743 O O . ILE B 1 144 ? -33.351 10.144 -24.721 1.00 15.35 144 ILE B O 1
ATOM 8748 N N . ASP B 1 145 ? -31.408 9.527 -25.665 1.00 14.21 145 ASP B N 1
ATOM 8749 C CA . ASP B 1 145 ? -30.685 10.699 -25.146 1.00 15.56 145 ASP B CA 1
ATOM 8750 C C . ASP B 1 145 ? -30.407 11.822 -26.150 1.00 16.29 145 ASP B C 1
ATOM 8751 O O . ASP B 1 145 ? -30.310 12.975 -25.715 1.00 16.99 145 ASP B O 1
ATOM 8756 N N . PRO B 1 146 ? -30.236 11.566 -27.458 1.00 17.44 146 PRO B N 1
ATOM 8757 C CA . PRO B 1 146 ? -29.875 12.662 -28.388 1.00 16.03 146 PRO B CA 1
ATOM 8758 C C . PRO B 1 146 ? -30.793 13.889 -28.349 1.00 21.49 146 PRO B C 1
ATOM 8759 O O . PRO B 1 146 ? -32.005 13.792 -28.135 1.00 19.51 146 PRO B O 1
ATOM 8763 N N . PHE B 1 147 ? -30.189 15.061 -28.620 1.00 18.48 147 PHE B N 1
ATOM 8764 C CA . PHE B 1 147 ? -30.733 16.379 -28.253 1.00 16.54 147 PHE B CA 1
ATOM 8765 C C . PHE B 1 147 ? -31.519 16.976 -29.432 1.00 20.62 147 PHE B C 1
ATOM 8766 O O . PHE B 1 147 ? -31.070 17.896 -30.136 1.00 18.06 147 PHE B O 1
ATOM 8774 N N . GLY B 1 148 ? -32.738 16.484 -29.611 1.00 18.58 148 GLY B N 1
ATOM 8775 C CA . GLY B 1 148 ? -33.500 16.685 -30.830 1.00 17.25 148 GLY B CA 1
ATOM 8776 C C . GLY B 1 148 ? -33.360 15.500 -31.782 1.00 20.02 148 GLY B C 1
ATOM 8777 O O . GLY B 1 148 ? -32.531 14.607 -31.600 1.00 19.76 148 GLY B O 1
ATOM 8778 N N . HIS B 1 149 ? -34.179 15.499 -32.844 1.00 16.02 149 HIS B N 1
ATOM 8779 C CA . HIS B 1 149 ? -34.231 14.361 -33.755 1.00 19.89 149 HIS B CA 1
ATOM 8780 C C . HIS B 1 149 ? -34.442 14.808 -35.196 1.00 21.69 149 HIS B C 1
ATOM 8781 O O . HIS B 1 149 ? -35.191 15.751 -35.458 1.00 19.54 149 HIS B O 1
ATOM 8788 N N . SER B 1 150 ? -33.773 14.126 -36.126 1.00 16.70 150 SER B N 1
ATOM 8789 C CA . SER B 1 150 ? -33.764 14.513 -37.534 1.00 18.55 150 SER B CA 1
ATOM 8790 C C . SER B 1 150 ? -34.780 13.715 -38.357 1.00 22.26 150 SER B C 1
ATOM 8791 O O . SER B 1 150 ? -35.144 12.583 -38.017 1.00 17.98 150 SER B O 1
ATOM 8794 N N . ALA B 1 151 ? -35.229 14.312 -39.465 1.00 19.89 151 ALA B N 1
ATOM 8795 C CA . ALA B 1 151 ? -36.136 13.596 -40.360 1.00 21.13 151 ALA B CA 1
ATOM 8796 C C . ALA B 1 151 ? -35.494 12.318 -40.875 1.00 19.10 151 ALA B C 1
ATOM 8797 O O . ALA B 1 151 ? -36.151 11.270 -40.998 1.00 17.21 151 ALA B O 1
ATOM 8799 N N . VAL B 1 152 ? -34.206 12.390 -41.201 1.00 18.67 152 VAL B N 1
ATOM 8800 C CA . VAL B 1 152 ? -33.507 11.217 -41.701 1.00 19.87 152 VAL B CA 1
ATOM 8801 C C . VAL B 1 152 ? -33.461 10.127 -40.632 1.00 19.87 152 VAL B C 1
ATOM 8802 O O . VAL B 1 152 ? -33.495 8.929 -40.945 1.00 20.37 152 VAL B O 1
ATOM 8806 N N . GLN B 1 153 ? -33.437 10.509 -39.357 1.00 19.57 153 GLN B N 1
ATOM 8807 C CA . GLN B 1 153 ? -33.472 9.480 -38.325 1.00 20.88 153 GLN B CA 1
ATOM 8808 C C . GLN B 1 153 ? -34.764 8.674 -38.401 1.00 20.67 153 GLN B C 1
ATOM 8809 O O . GLN B 1 153 ? -34.746 7.446 -38.254 1.00 19.89 153 GLN B O 1
ATOM 8815 N N . GLY B 1 154 ? -35.893 9.341 -38.659 1.00 17.02 154 GLY B N 1
ATOM 8816 C CA . GLY B 1 154 ? -37.160 8.619 -38.701 1.00 17.13 154 GLY B CA 1
ATOM 8817 C C . GLY B 1 154 ? -37.274 7.667 -39.880 1.00 21.55 154 GLY B C 1
ATOM 8818 O O . GLY B 1 154 ? -37.632 6.493 -39.720 1.00 18.12 154 GLY B O 1
ATOM 8819 N N . TYR B 1 155 ? -36.999 8.160 -41.089 1.00 22.19 155 TYR B N 1
ATOM 8820 C CA . TYR B 1 155 ? -37.310 7.362 -42.265 1.00 18.31 155 TYR B CA 1
ATOM 8821 C C . TYR B 1 155 ? -36.143 6.536 -42.755 1.00 19.83 155 TYR B C 1
ATOM 8822 O O . TYR B 1 155 ? -36.363 5.454 -43.296 1.00 18.22 155 TYR B O 1
ATOM 8831 N N . LEU B 1 156 ? -34.909 7.011 -42.605 1.00 19.46 156 LEU B N 1
ATOM 8832 C CA . LEU B 1 156 ? -33.776 6.303 -43.192 1.00 21.40 156 LEU B CA 1
ATOM 8833 C C . LEU B 1 156 ? -33.051 5.434 -42.176 1.00 21.31 156 LEU B C 1
ATOM 8834 O O . LEU B 1 156 ? -32.780 4.256 -42.431 1.00 16.24 156 LEU B O 1
ATOM 8839 N N . LEU B 1 157 ? -32.711 6.000 -41.027 1.00 17.94 157 LEU B N 1
ATOM 8840 C CA . LEU B 1 157 ? -32.153 5.210 -39.937 1.00 20.56 157 LEU B CA 1
ATOM 8841 C C . LEU B 1 157 ? -33.222 4.724 -38.983 1.00 20.36 157 LEU B C 1
ATOM 8842 O O . LEU B 1 157 ? -32.917 4.316 -37.844 1.00 22.00 157 LEU B O 1
ATOM 8847 N N . GLY B 1 158 ? -34.462 4.739 -39.445 1.00 17.73 158 GLY B N 1
ATOM 8848 C CA . GLY B 1 158 ? -35.578 4.121 -38.769 1.00 17.57 158 GLY B CA 1
ATOM 8849 C C . GLY B 1 158 ? -36.288 3.141 -39.686 1.00 22.79 158 GLY B C 1
ATOM 8850 O O . GLY B 1 158 ? -35.968 1.947 -39.708 1.00 19.15 158 GLY B O 1
ATOM 8851 N N . ALA B 1 159 ? -37.257 3.638 -40.459 1.00 21.88 159 ALA B N 1
ATOM 8852 C CA . ALA B 1 159 ? -38.059 2.752 -41.303 1.00 21.16 159 ALA B CA 1
ATOM 8853 C C . ALA B 1 159 ? -37.186 1.876 -42.203 1.00 22.67 159 ALA B C 1
ATOM 8854 O O . ALA B 1 159 ? -37.327 0.648 -42.216 1.00 22.53 159 ALA B O 1
ATOM 8856 N N . GLU B 1 160 ? -36.241 2.482 -42.931 1.00 23.06 160 GLU B N 1
ATOM 8857 C CA . GLU B 1 160 ? -35.494 1.730 -43.942 1.00 21.29 160 GLU B CA 1
ATOM 8858 C C . GLU B 1 160 ? -34.503 0.749 -43.336 1.00 24.43 160 GLU B C 1
ATOM 8859 O O . GLU B 1 160 ? -34.013 -0.132 -44.045 1.00 21.60 160 GLU B O 1
ATOM 8865 N N . LEU B 1 161 ? -34.176 0.888 -42.053 1.00 21.50 161 LEU B N 1
ATOM 8866 C CA . LEU B 1 161 ? -33.403 -0.147 -41.376 1.00 23.34 161 LEU B CA 1
ATOM 8867 C C . LEU B 1 161 ? -34.225 -1.397 -41.070 1.00 17.05 161 LEU B C 1
ATOM 8868 O O . LEU B 1 161 ? -33.646 -2.417 -40.694 1.00 24.69 161 LEU B O 1
ATOM 8873 N N . GLY B 1 162 ? -35.545 -1.340 -41.217 1.00 22.75 162 GLY B N 1
ATOM 8874 C CA . GLY B 1 162 ? -36.415 -2.388 -40.731 1.00 23.09 162 GLY B CA 1
ATOM 8875 C C . GLY B 1 162 ? -36.940 -2.180 -39.325 1.00 24.09 162 GLY B C 1
ATOM 8876 O O . GLY B 1 162 ? -37.525 -3.107 -38.758 1.00 20.22 162 GLY B O 1
ATOM 8877 N N . PHE B 1 163 ? -36.769 -0.993 -38.749 1.00 19.52 163 PHE B N 1
ATOM 8878 C CA . PHE B 1 163 ? -37.297 -0.722 -37.421 1.00 17.50 163 PHE B CA 1
ATOM 8879 C C . PHE B 1 163 ? -38.788 -0.457 -37.511 1.00 19.97 163 PHE B C 1
ATOM 8880 O O . PHE B 1 163 ? -39.240 0.290 -38.377 1.00 22.10 163 PHE B O 1
ATOM 8888 N N . ASP B 1 164 ? -39.559 -1.032 -36.587 1.00 20.64 164 ASP B N 1
ATOM 8889 C CA . ASP B 1 164 ? -40.970 -0.663 -36.495 1.00 21.18 164 ASP B CA 1
ATOM 8890 C C . ASP B 1 164 ? -41.203 0.559 -35.632 1.00 25.31 164 ASP B C 1
ATOM 8891 O O . ASP B 1 164 ? -42.253 1.206 -35.760 1.00 19.87 164 ASP B O 1
ATOM 8896 N N . SER B 1 165 ? -40.254 0.891 -34.756 1.00 17.72 165 SER B N 1
ATOM 8897 C CA . SER B 1 165 ? -40.461 1.957 -33.804 1.00 16.71 165 SER B CA 1
ATOM 8898 C C . SER B 1 165 ? -39.137 2.649 -33.532 1.00 16.41 165 SER B C 1
ATOM 8899 O O . SER B 1 165 ? -38.061 2.125 -33.831 1.00 18.34 165 SER B O 1
ATOM 8902 N N A VAL B 1 166 ? -39.228 3.847 -32.963 0.94 19.31 166 VAL B N 1
ATOM 8903 N N B VAL B 1 166 ? -39.252 3.852 -32.972 0.06 19.19 166 VAL B N 1
ATOM 8904 C CA A VAL B 1 166 ? -38.066 4.524 -32.403 0.94 18.43 166 VAL B CA 1
ATOM 8905 C CA B VAL B 1 166 ? -38.140 4.591 -32.395 0.06 18.40 166 VAL B CA 1
ATOM 8906 C C A VAL B 1 166 ? -38.550 5.266 -31.164 0.94 19.66 166 VAL B C 1
ATOM 8907 C C B VAL B 1 166 ? -38.620 5.175 -31.081 0.06 19.29 166 VAL B C 1
ATOM 8908 O O A VAL B 1 166 ? -39.694 5.719 -31.111 0.94 17.82 166 VAL B O 1
ATOM 8909 O O B VAL B 1 166 ? -39.802 5.495 -30.918 0.06 17.83 166 VAL B O 1
ATOM 8916 N N . HIS B 1 167 ? -37.702 5.312 -30.134 1.00 16.20 167 HIS B N 1
ATOM 8917 C CA . HIS B 1 167 ? -38.073 5.783 -28.815 1.00 16.11 167 HIS B CA 1
ATOM 8918 C C . HIS B 1 167 ? -37.085 6.843 -28.382 1.00 16.29 167 HIS B C 1
ATOM 8919 O O . HIS B 1 167 ? -35.874 6.688 -28.568 1.00 18.84 167 HIS B O 1
ATOM 8926 N N . PHE B 1 168 ? -37.596 7.915 -27.792 1.00 15.24 168 PHE B N 1
ATOM 8927 C CA . PHE B 1 168 ? -36.673 8.974 -27.395 1.00 15.84 168 PHE B CA 1
ATOM 8928 C C . PHE B 1 168 ? -37.277 9.781 -26.271 1.00 18.50 168 PHE B C 1
ATOM 8929 O O . PHE B 1 168 ? -38.501 9.898 -26.161 1.00 18.45 168 PHE B O 1
ATOM 8937 N N . ALA B 1 169 ? -36.397 10.354 -25.448 1.00 15.57 169 ALA B N 1
ATOM 8938 C CA . ALA B 1 169 ? -36.854 11.124 -24.305 1.00 16.67 169 ALA B CA 1
ATOM 8939 C C . ALA B 1 169 ? -36.938 12.623 -24.565 1.00 19.66 169 ALA B C 1
ATOM 8940 O O . ALA B 1 169 ? -37.785 13.287 -23.953 1.00 20.02 169 ALA B O 1
ATOM 8942 N N . ARG B 1 170 ? -36.107 13.176 -25.459 1.00 15.26 170 ARG B N 1
ATOM 8943 C CA . ARG B 1 170 ? -35.938 14.629 -25.576 1.00 17.29 170 ARG B CA 1
ATOM 8944 C C . ARG B 1 170 ? -36.744 15.182 -26.749 1.00 18.95 170 ARG B C 1
ATOM 8945 O O . ARG B 1 170 ? -36.480 14.835 -27.907 1.00 18.53 170 ARG B O 1
ATOM 8953 N N . ILE B 1 171 ? -37.703 16.056 -26.439 1.00 19.37 171 ILE B N 1
ATOM 8954 C CA . ILE B 1 171 ? -38.397 16.900 -27.412 1.00 21.71 171 ILE B CA 1
ATOM 8955 C C . ILE B 1 171 ? -38.532 18.287 -26.796 1.00 21.43 171 ILE B C 1
ATOM 8956 O O . ILE B 1 171 ? -38.267 18.491 -25.606 1.00 18.30 171 ILE B O 1
ATOM 8961 N N . ASP B 1 172 ? -38.936 19.258 -27.620 1.00 20.45 172 ASP B N 1
ATOM 8962 C CA . ASP B 1 172 ? -39.029 20.630 -27.128 1.00 18.33 172 ASP B CA 1
ATOM 8963 C C . ASP B 1 172 ? -40.018 20.710 -25.967 1.00 19.80 172 ASP B C 1
ATOM 8964 O O . ASP B 1 172 ? -41.058 20.046 -25.973 1.00 20.99 172 ASP B O 1
ATOM 8969 N N . TYR B 1 173 ? -39.692 21.534 -24.960 1.00 16.70 173 TYR B N 1
ATOM 8970 C CA . TYR B 1 173 ? -40.491 21.544 -23.739 1.00 18.05 173 TYR B CA 1
ATOM 8971 C C . TYR B 1 173 ? -41.883 22.131 -23.975 1.00 20.64 173 TYR B C 1
ATOM 8972 O O . TYR B 1 173 ? -42.840 21.714 -23.316 1.00 18.12 173 TYR B O 1
ATOM 8981 N N . GLN B 1 174 ? -42.022 23.096 -24.896 1.00 24.98 174 GLN B N 1
ATOM 8982 C CA . GLN B 1 174 ? -43.361 23.573 -25.260 1.00 20.15 174 GLN B CA 1
ATOM 8983 C C . GLN B 1 174 ? -44.132 22.508 -26.031 1.00 22.86 174 GLN B C 1
ATOM 8984 O O . GLN B 1 174 ? -45.340 22.333 -25.824 1.00 20.19 174 GLN B O 1
ATOM 8990 N N . ASP B 1 175 ? -43.440 21.789 -26.922 1.00 20.61 175 ASP B N 1
ATOM 8991 C CA . ASP B 1 175 ? -44.051 20.705 -27.690 1.00 22.15 175 ASP B CA 1
ATOM 8992 C C . ASP B 1 175 ? -44.545 19.599 -26.762 1.00 24.24 175 ASP B C 1
ATOM 8993 O O . ASP B 1 175 ? -45.670 19.091 -26.916 1.00 20.15 175 ASP B O 1
ATOM 8998 N N . ARG B 1 176 ? -43.722 19.246 -25.766 1.00 19.56 176 ARG B N 1
ATOM 8999 C CA . ARG B 1 176 ? -44.083 18.205 -24.816 1.00 21.65 176 ARG B CA 1
ATOM 9000 C C . ARG B 1 176 ? -45.373 18.546 -24.075 1.00 23.81 176 ARG B C 1
ATOM 9001 O O . ARG B 1 176 ? -46.239 17.683 -23.900 1.00 22.76 176 ARG B O 1
ATOM 9009 N N . GLU B 1 177 ? -45.518 19.801 -23.632 1.00 25.84 177 GLU B N 1
ATOM 9010 C CA . GLU B 1 177 ? -46.719 20.186 -22.896 1.00 27.17 177 GLU B CA 1
ATOM 9011 C C . GLU B 1 177 ? -47.963 20.032 -23.759 1.00 25.37 177 GLU B C 1
ATOM 9012 O O . GLU B 1 177 ? -49.002 19.550 -23.292 1.00 24.93 177 GLU B O 1
ATOM 9018 N N . LYS B 1 178 ? -47.866 20.406 -25.035 1.00 21.64 178 LYS B N 1
ATOM 9019 C CA . LYS B 1 178 ? -48.990 20.207 -25.934 1.00 22.67 178 LYS B CA 1
ATOM 9020 C C . LYS B 1 178 ? -49.232 18.728 -26.188 1.00 22.91 178 LYS B C 1
ATOM 9021 O O . LYS B 1 178 ? -50.384 18.282 -26.227 1.00 25.17 178 LYS B O 1
ATOM 9027 N N . ARG B 1 179 ? -48.160 17.956 -26.375 1.00 22.55 179 ARG B N 1
ATOM 9028 C CA . ARG B 1 179 ? -48.327 16.547 -26.716 1.00 22.18 179 ARG B CA 1
ATOM 9029 C C . ARG B 1 179 ? -48.924 15.753 -25.561 1.00 19.89 179 ARG B C 1
ATOM 9030 O O . ARG B 1 179 ? -49.668 14.793 -25.793 1.00 22.98 179 ARG B O 1
ATOM 9038 N N . LYS B 1 180 ? -48.624 16.141 -24.320 1.00 19.56 180 LYS B N 1
ATOM 9039 C CA . LYS B 1 180 ? -49.287 15.524 -23.180 1.00 19.02 180 LYS B CA 1
ATOM 9040 C C . LYS B 1 180 ? -50.768 15.862 -23.186 1.00 25.92 180 LYS B C 1
ATOM 9041 O O . LYS B 1 180 ? -51.608 14.981 -22.999 1.00 23.52 180 LYS B O 1
ATOM 9047 N N . ALA B 1 181 ? -51.108 17.141 -23.409 1.00 22.19 181 ALA B N 1
ATOM 9048 C CA . ALA B 1 181 ? -52.516 17.527 -23.421 1.00 25.64 181 ALA B CA 1
ATOM 9049 C C . ALA B 1 181 ? -53.274 16.842 -24.549 1.00 29.56 181 ALA B C 1
ATOM 9050 O O . ALA B 1 181 ? -54.449 16.487 -24.397 1.00 33.40 181 ALA B O 1
ATOM 9052 N N . GLU B 1 182 ? -52.617 16.638 -25.687 1.00 25.75 182 GLU B N 1
ATOM 9053 C CA . GLU B 1 182 ? -53.246 16.023 -26.847 1.00 25.23 182 GLU B CA 1
ATOM 9054 C C . GLU B 1 182 ? -53.143 14.518 -26.882 1.00 27.80 182 GLU B C 1
ATOM 9055 O O . GLU B 1 182 ? -53.719 13.907 -27.792 1.00 26.24 182 GLU B O 1
ATOM 9061 N N . LYS B 1 183 ? -52.383 13.919 -25.967 1.00 24.80 183 LYS B N 1
ATOM 9062 C CA . LYS B 1 183 ? -51.994 12.508 -26.058 1.00 24.48 183 LYS B CA 1
ATOM 9063 C C . LYS B 1 183 ? -51.349 12.215 -27.415 1.00 21.48 183 LYS B C 1
ATOM 9064 O O . LYS B 1 183 ? -51.678 11.229 -28.091 1.00 23.81 183 LYS B O 1
ATOM 9070 N N . SER B 1 184 ? -50.395 13.074 -27.808 1.00 21.25 184 SER B N 1
ATOM 9071 C CA . SER B 1 184 ? -49.681 12.931 -29.077 1.00 19.75 184 SER B CA 1
ATOM 9072 C C . SER B 1 184 ? -48.179 12.731 -28.869 1.00 21.78 184 SER B C 1
ATOM 9073 O O . SER B 1 184 ? -47.371 13.041 -29.756 1.00 19.99 184 SER B O 1
ATOM 9076 N N . LEU B 1 185 ? -47.788 12.208 -27.705 1.00 21.24 185 LEU B N 1
ATOM 9077 C CA . LEU B 1 185 ? -46.391 11.834 -27.508 1.00 18.86 185 LEU B CA 1
ATOM 9078 C C . LEU B 1 185 ? -45.993 10.689 -28.422 1.00 20.55 185 LEU B C 1
ATOM 9079 O O . LEU B 1 185 ? -44.818 10.562 -28.787 1.00 18.16 185 LEU B O 1
ATOM 9084 N N . GLU B 1 186 ? -46.937 9.835 -28.783 1.00 17.28 186 GLU B N 1
ATOM 9085 C CA . GLU B 1 186 ? -46.668 8.732 -29.689 1.00 15.81 186 GLU B CA 1
ATOM 9086 C C . GLU B 1 186 ? -47.383 8.999 -31.000 1.00 18.22 186 GLU B C 1
ATOM 9087 O O . GLU B 1 186 ? -48.578 9.318 -31.007 1.00 21.07 186 GLU B O 1
ATOM 9093 N N . VAL B 1 187 ? -46.638 8.897 -32.101 1.00 16.75 187 VAL B N 1
ATOM 9094 C CA . VAL B 1 187 ? -47.109 9.321 -33.407 1.00 19.27 187 VAL B CA 1
ATOM 9095 C C . VAL B 1 187 ? -46.659 8.300 -34.434 1.00 22.46 187 VAL B C 1
ATOM 9096 O O . VAL B 1 187 ? -45.774 7.480 -34.185 1.00 19.67 187 VAL B O 1
ATOM 9100 N N . VAL B 1 188 ? -47.262 8.367 -35.613 1.00 17.74 188 VAL B N 1
ATOM 9101 C CA . VAL B 1 188 ? -46.683 7.745 -36.794 1.00 18.90 188 VAL B CA 1
ATOM 9102 C C . VAL B 1 188 ? -45.927 8.838 -37.543 1.00 18.31 188 VAL B C 1
ATOM 9103 O O . VAL B 1 188 ? -46.517 9.827 -37.993 1.00 23.26 188 VAL B O 1
ATOM 9107 N N . TRP B 1 189 ? -44.613 8.681 -37.627 1.00 20.13 189 TRP B N 1
ATOM 9108 C CA . TRP B 1 189 ? -43.703 9.703 -38.124 1.00 17.97 189 TRP B CA 1
ATOM 9109 C C . TRP B 1 189 ? -43.337 9.376 -39.567 1.00 19.78 189 TRP B C 1
ATOM 9110 O O . TRP B 1 189 ? -42.881 8.258 -39.854 1.00 22.29 189 TRP B O 1
ATOM 9121 N N . ARG B 1 190 ? -43.577 10.331 -40.468 1.00 21.82 190 ARG B N 1
ATOM 9122 C CA . ARG B 1 190 ? -43.238 10.239 -41.890 1.00 19.92 190 ARG B CA 1
ATOM 9123 C C . ARG B 1 190 ? -42.176 11.306 -42.165 1.00 24.05 190 ARG B C 1
ATOM 9124 O O . ARG B 1 190 ? -42.488 12.454 -42.505 1.00 24.84 190 ARG B O 1
ATOM 9132 N N . GLY B 1 191 ? -40.910 10.921 -42.001 1.00 21.72 191 GLY B N 1
ATOM 9133 C CA . GLY B 1 191 ? -39.830 11.893 -42.076 1.00 21.86 191 GLY B CA 1
ATOM 9134 C C . GLY B 1 191 ? -39.400 12.276 -43.474 1.00 26.72 191 GLY B C 1
ATOM 9135 O O . GLY B 1 191 ? -38.664 13.255 -43.631 1.00 24.84 191 GLY B O 1
ATOM 9136 N N . SER B 1 192 ? -39.837 11.541 -44.490 1.00 21.50 192 SER B N 1
ATOM 9137 C CA . SER B 1 192 ? -39.462 11.824 -45.871 1.00 24.15 192 SER B CA 1
ATOM 9138 C C . SER B 1 192 ? -40.664 12.391 -46.622 1.00 30.50 192 SER B C 1
ATOM 9139 O O . SER B 1 192 ? -41.700 11.728 -46.721 1.00 24.52 192 SER B O 1
ATOM 9142 N N . LYS B 1 193 ? -40.533 13.616 -47.147 1.00 28.46 193 LYS B N 1
ATOM 9143 C CA . LYS B 1 193 ? -41.574 14.114 -48.047 1.00 32.79 193 LYS B CA 1
ATOM 9144 C C . LYS B 1 193 ? -41.718 13.206 -49.255 1.00 29.61 193 LYS B C 1
ATOM 9145 O O . LYS B 1 193 ? -42.817 13.070 -49.804 1.00 31.85 193 LYS B O 1
ATOM 9151 N N . THR B 1 194 ? -40.620 12.575 -49.671 1.00 24.87 194 THR B N 1
ATOM 9152 C CA . THR B 1 194 ? -40.629 11.757 -50.876 1.00 27.35 194 THR B CA 1
ATOM 9153 C C . THR B 1 194 ? -41.384 10.462 -50.650 1.00 32.16 194 THR B C 1
ATOM 9154 O O . THR B 1 194 ? -42.292 10.126 -51.416 1.00 27.50 194 THR B O 1
ATOM 9158 N N . PHE B 1 195 ? -41.017 9.711 -49.602 1.00 29.63 195 PHE B N 1
ATOM 9159 C CA . PHE B 1 195 ? -41.551 8.370 -49.416 1.00 27.45 195 PHE B CA 1
ATOM 9160 C C . PHE B 1 195 ? -42.811 8.343 -48.566 1.00 27.12 195 PHE B C 1
ATOM 9161 O O . PHE B 1 195 ? -43.576 7.378 -48.664 1.00 30.52 195 PHE B O 1
ATOM 9169 N N . GLY B 1 196 ? -43.051 9.377 -47.762 1.00 28.25 196 GLY B N 1
ATOM 9170 C CA . GLY B 1 196 ? -44.297 9.461 -47.014 1.00 26.80 196 GLY B CA 1
ATOM 9171 C C . GLY B 1 196 ? -44.571 8.205 -46.205 1.00 27.56 196 GLY B C 1
ATOM 9172 O O . GLY B 1 196 ? -43.709 7.707 -45.471 1.00 23.89 196 GLY B O 1
ATOM 9173 N N . SER B 1 197 ? -45.777 7.654 -46.368 1.00 23.97 197 SER B N 1
ATOM 9174 C CA . SER B 1 197 ? -46.210 6.512 -45.567 1.00 23.81 197 SER B CA 1
ATOM 9175 C C . SER B 1 197 ? -45.481 5.213 -45.906 1.00 25.66 197 SER B C 1
ATOM 9176 O O . SER B 1 197 ? -45.638 4.236 -45.169 1.00 29.45 197 SER B O 1
ATOM 9179 N N . SER B 1 198 ? -44.697 5.166 -46.982 1.00 23.00 198 SER B N 1
ATOM 9180 C CA . SER B 1 198 ? -43.955 3.951 -47.306 1.00 26.48 198 SER B CA 1
ATOM 9181 C C . SER B 1 198 ? -42.663 3.806 -46.495 1.00 32.70 198 SER B C 1
ATOM 9182 O O . SER B 1 198 ? -42.047 2.729 -46.504 1.00 27.63 198 SER B O 1
ATOM 9185 N N . ALA B 1 199 ? -42.241 4.857 -45.799 1.00 24.54 199 ALA B N 1
ATOM 9186 C CA . ALA B 1 199 ? -41.063 4.817 -44.937 1.00 23.40 199 ALA B CA 1
ATOM 9187 C C . ALA B 1 199 ? -41.406 5.488 -43.608 1.00 25.28 199 ALA B C 1
ATOM 9188 O O . ALA B 1 199 ? -40.767 6.456 -43.192 1.00 25.41 199 ALA B O 1
ATOM 9190 N N . GLN B 1 200 ? -42.454 4.982 -42.947 1.00 24.58 200 GLN B N 1
ATOM 9191 C CA . GLN B 1 200 ? -42.959 5.578 -41.718 1.00 23.43 200 GLN B CA 1
ATOM 9192 C C . GLN B 1 200 ? -42.606 4.696 -40.530 1.00 21.45 200 GLN B C 1
ATOM 9193 O O . GLN B 1 200 ? -42.231 3.531 -40.679 1.00 23.67 200 GLN B O 1
ATOM 9199 N N . ILE B 1 201 ? -42.725 5.267 -39.332 1.00 21.49 201 ILE B N 1
ATOM 9200 C CA . ILE B 1 201 ? -42.251 4.581 -38.135 1.00 20.55 201 ILE B CA 1
ATOM 9201 C C . ILE B 1 201 ? -43.061 5.050 -36.937 1.00 18.63 201 ILE B C 1
ATOM 9202 O O . ILE B 1 201 ? -43.462 6.216 -36.845 1.00 19.66 201 ILE B O 1
ATOM 9207 N N . PHE B 1 202 ? -43.298 4.131 -36.004 1.00 20.16 202 PHE B N 1
ATOM 9208 C CA . PHE B 1 202 ? -43.952 4.505 -34.757 1.00 18.33 202 PHE B CA 1
ATOM 9209 C C . PHE B 1 202 ? -42.922 5.215 -33.877 1.00 17.07 202 PHE B C 1
ATOM 9210 O O . PHE B 1 202 ? -41.884 4.639 -33.561 1.00 20.71 202 PHE B O 1
ATOM 9218 N N . ALA B 1 203 ? -43.174 6.480 -33.540 1.00 21.19 203 ALA B N 1
ATOM 9219 C CA . ALA B 1 203 ? -42.228 7.305 -32.795 1.00 18.16 203 ALA B CA 1
ATOM 9220 C C . ALA B 1 203 ? -42.799 7.547 -31.418 1.00 18.80 203 ALA B C 1
ATOM 9221 O O . ALA B 1 203 ? -43.915 8.058 -31.288 1.00 18.31 203 ALA B O 1
ATOM 9223 N N . ASN B 1 204 ? -42.030 7.203 -30.391 1.00 18.84 204 ASN B N 1
ATOM 9224 C CA . ASN B 1 204 ? -42.511 7.248 -29.010 1.00 17.09 204 ASN B CA 1
ATOM 9225 C C . ASN B 1 204 ? -41.662 8.249 -28.226 1.00 17.74 204 ASN B C 1
ATOM 9226 O O . ASN B 1 204 ? -40.512 7.962 -27.871 1.00 18.93 204 ASN B O 1
ATOM 9231 N N . ALA B 1 205 ? -42.216 9.428 -27.961 1.00 17.32 205 ALA B N 1
ATOM 9232 C CA . ALA B 1 205 ? -41.555 10.386 -27.088 1.00 17.80 205 ALA B CA 1
ATOM 9233 C C . ALA B 1 205 ? -41.995 10.108 -25.656 1.00 17.17 205 ALA B C 1
ATOM 9234 O O . ALA B 1 205 ? -43.188 10.155 -25.358 1.00 16.54 205 ALA B O 1
ATOM 9236 N N . PHE B 1 206 ? -41.023 9.786 -24.781 1.00 19.13 206 PHE B N 1
ATOM 9237 C CA . PHE B 1 206 ? -41.320 9.465 -23.390 1.00 17.68 206 PHE B CA 1
ATOM 9238 C C . PHE B 1 206 ? -41.931 10.686 -22.706 1.00 21.68 206 PHE B C 1
ATOM 9239 O O . PHE B 1 206 ? -41.704 11.825 -23.129 1.00 19.34 206 PHE B O 1
ATOM 9247 N N . PRO B 1 207 ? -42.715 10.477 -21.647 1.00 18.96 207 PRO B N 1
ATOM 9248 C CA . PRO B 1 207 ? -43.339 11.633 -20.972 1.00 18.99 207 PRO B CA 1
ATOM 9249 C C . PRO B 1 207 ? -42.343 12.656 -20.453 1.00 23.80 207 PRO B C 1
ATOM 9250 O O . PRO B 1 207 ? -42.662 13.854 -20.430 1.00 21.44 207 PRO B O 1
ATOM 9254 N N . GLY B 1 208 ? -41.149 12.235 -20.034 1.00 19.97 208 GLY B N 1
ATOM 9255 C CA . GLY B 1 208 ? -40.240 13.170 -19.390 1.00 23.25 208 GLY B CA 1
ATOM 9256 C C . GLY B 1 208 ? -38.769 12.831 -19.532 1.00 28.77 208 GLY B C 1
ATOM 9257 O O . GLY B 1 208 ? -37.976 13.653 -19.999 1.00 33.19 208 GLY B O 1
ATOM 9258 N N . HIS B 1 209 ? -38.395 11.615 -19.153 1.00 21.22 209 HIS B N 1
ATOM 9259 C CA . HIS B 1 209 ? -36.989 11.222 -19.066 1.00 19.35 209 HIS B CA 1
ATOM 9260 C C . HIS B 1 209 ? -36.936 9.747 -19.420 1.00 21.26 209 HIS B C 1
ATOM 9261 O O . HIS B 1 209 ? -37.966 9.106 -19.610 1.00 21.45 209 HIS B O 1
ATOM 9268 N N . TYR B 1 210 ? -35.728 9.217 -19.576 1.00 18.54 210 TYR B N 1
ATOM 9269 C CA . TYR B 1 210 ? -35.578 7.809 -19.884 1.00 16.33 210 TYR B CA 1
ATOM 9270 C C . TYR B 1 210 ? -35.270 6.995 -18.639 1.00 16.44 210 TYR B C 1
ATOM 9271 O O . TYR B 1 210 ? -34.769 5.872 -18.744 1.00 17.18 210 TYR B O 1
ATOM 9280 N N . GLY B 1 211 ? -35.569 7.539 -17.464 1.00 16.15 211 GLY B N 1
ATOM 9281 C CA . GLY B 1 211 ? -35.399 6.809 -16.227 1.00 19.20 211 GLY B CA 1
ATOM 9282 C C . GLY B 1 211 ? -36.720 6.251 -15.743 1.00 22.30 211 GLY B C 1
ATOM 9283 O O . GLY B 1 211 ? -37.764 6.402 -16.388 1.00 14.76 211 GLY B O 1
ATOM 9284 N N . PRO B 1 212 ? -36.697 5.601 -14.589 1.00 18.35 212 PRO B N 1
ATOM 9285 C CA . PRO B 1 212 ? -37.942 5.042 -14.003 1.00 16.79 212 PRO B CA 1
ATOM 9286 C C . PRO B 1 212 ? -38.759 6.118 -13.312 1.00 20.62 212 PRO B C 1
ATOM 9287 O O . PRO B 1 212 ? -38.256 7.222 -13.058 1.00 15.61 212 PRO B O 1
ATOM 9291 N N . PRO B 1 213 ? -40.016 5.829 -12.958 1.00 20.24 213 PRO B N 1
ATOM 9292 C CA . PRO B 1 213 ? -40.771 6.772 -12.121 1.00 20.98 213 PRO B CA 1
ATOM 9293 C C . PRO B 1 213 ? -40.054 6.983 -10.794 1.00 18.66 213 PRO B C 1
ATOM 9294 O O . PRO B 1 213 ? -39.230 6.178 -10.371 1.00 19.32 213 PRO B O 1
ATOM 9298 N N . ASN B 1 214 ? -40.345 8.110 -10.159 1.00 20.60 214 ASN B N 1
ATOM 9299 C CA A ASN B 1 214 ? -39.729 8.435 -8.878 0.50 22.52 214 ASN B CA 1
ATOM 9300 C CA B ASN B 1 214 ? -39.729 8.437 -8.879 0.50 22.52 214 ASN B CA 1
ATOM 9301 C C . ASN B 1 214 ? -39.919 7.297 -7.884 1.00 22.40 214 ASN B C 1
ATOM 9302 O O . ASN B 1 214 ? -41.038 6.831 -7.663 1.00 19.05 214 ASN B O 1
ATOM 9311 N N . GLY B 1 215 ? -38.818 6.868 -7.272 1.00 19.57 215 GLY B N 1
ATOM 9312 C CA . GLY B 1 215 ? -38.857 5.787 -6.310 1.00 20.68 215 GLY B CA 1
ATOM 9313 C C . GLY B 1 215 ? -38.715 4.407 -6.910 1.00 15.83 215 GLY B C 1
ATOM 9314 O O . GLY B 1 215 ? -38.888 3.415 -6.185 1.00 22.07 215 GLY B O 1
ATOM 9315 N N . PHE B 1 216 ? -38.407 4.306 -8.207 1.00 12.81 216 PHE B N 1
ATOM 9316 C CA . PHE B 1 216 ? -38.251 3.012 -8.871 1.00 13.28 216 PHE B CA 1
ATOM 9317 C C . PHE B 1 216 ? -36.890 2.876 -9.555 1.00 13.84 216 PHE B C 1
ATOM 9318 O O . PHE B 1 216 ? -36.734 2.063 -10.476 1.00 16.71 216 PHE B O 1
ATOM 9326 N N . ASN B 1 217 ? -35.889 3.615 -9.086 1.00 13.87 217 ASN B N 1
ATOM 9327 C CA . ASN B 1 217 ? -34.493 3.384 -9.446 1.00 13.69 217 ASN B CA 1
ATOM 9328 C C . ASN B 1 217 ? -33.876 2.464 -8.383 1.00 14.13 217 ASN B C 1
ATOM 9329 O O . ASN B 1 217 ? -33.832 2.804 -7.194 1.00 15.43 217 ASN B O 1
ATOM 9334 N N . PHE B 1 218 ? -33.393 1.299 -8.810 1.00 15.12 218 PHE B N 1
ATOM 9335 C CA . PHE B 1 218 ? -32.978 0.249 -7.885 1.00 15.05 218 PHE B CA 1
ATOM 9336 C C . PHE B 1 218 ? -31.469 -0.036 -7.938 1.00 18.25 218 PHE B C 1
ATOM 9337 O O . PHE B 1 218 ? -31.037 -1.167 -7.678 1.00 15.56 218 PHE B O 1
ATOM 9345 N N . GLU B 1 219 ? -30.647 0.961 -8.283 1.00 16.66 219 GLU B N 1
ATOM 9346 C CA . GLU B 1 219 ? -29.210 0.715 -8.413 1.00 12.76 219 GLU B CA 1
ATOM 9347 C C . GLU B 1 219 ? -28.613 0.435 -7.037 1.00 13.13 219 GLU B C 1
ATOM 9348 O O . GLU B 1 219 ? -29.053 0.994 -6.030 1.00 14.74 219 GLU B O 1
ATOM 9354 N N . VAL B 1 220 ? -27.673 -0.514 -6.995 1.00 14.71 220 VAL B N 1
ATOM 9355 C CA . VAL B 1 220 ? -27.022 -0.905 -5.750 1.00 12.09 220 VAL B CA 1
ATOM 9356 C C . VAL B 1 220 ? -26.423 0.322 -5.077 1.00 16.97 220 VAL B C 1
ATOM 9357 O O . VAL B 1 220 ? -25.874 1.214 -5.739 1.00 15.09 220 VAL B O 1
ATOM 9361 N N . ARG B 1 221 ? -26.597 0.389 -3.758 1.00 16.39 221 ARG B N 1
ATOM 9362 C CA . ARG B 1 221 ? -26.182 1.444 -2.837 1.00 21.43 221 ARG B CA 1
ATOM 9363 C C . ARG B 1 221 ? -27.080 2.682 -2.895 1.00 23.67 221 ARG B C 1
ATOM 9364 O O . ARG B 1 221 ? -26.857 3.609 -2.110 1.00 24.38 221 ARG B O 1
ATOM 9372 N N . ASN B 1 222 ? -28.109 2.717 -3.746 1.00 20.13 222 ASN B N 1
ATOM 9373 C CA . ASN B 1 222 ? -29.053 3.828 -3.707 1.00 19.27 222 ASN B CA 1
ATOM 9374 C C . ASN B 1 222 ? -30.050 3.675 -2.558 1.00 21.16 222 ASN B C 1
ATOM 9375 O O . ASN B 1 222 ? -30.291 2.577 -2.044 1.00 21.00 222 ASN B O 1
ATOM 9380 N N . ASN B 1 223 ? -30.649 4.807 -2.170 1.00 21.53 223 ASN B N 1
ATOM 9381 C CA . ASN B 1 223 ? -31.591 4.886 -1.047 1.00 20.23 223 ASN B CA 1
ATOM 9382 C C . ASN B 1 223 ? -33.030 4.687 -1.544 1.00 26.21 223 ASN B C 1
ATOM 9383 O O . ASN B 1 223 ? -33.914 5.533 -1.396 1.00 27.31 223 ASN B O 1
ATOM 9388 N N . PHE B 1 224 ? -33.261 3.540 -2.160 1.00 18.98 224 PHE B N 1
ATOM 9389 C CA . PHE B 1 224 ? -34.620 3.205 -2.539 1.00 18.58 224 PHE B CA 1
ATOM 9390 C C . PHE B 1 224 ? -35.272 2.387 -1.433 1.00 19.21 224 PHE B C 1
ATOM 9391 O O . PHE B 1 224 ? -34.612 1.917 -0.498 1.00 17.42 224 PHE B O 1
ATOM 9399 N N . VAL B 1 225 ? -36.589 2.230 -1.543 1.00 14.41 225 VAL B N 1
ATOM 9400 C CA . VAL B 1 225 ? -37.370 1.452 -0.585 1.00 14.37 225 VAL B CA 1
ATOM 9401 C C . VAL B 1 225 ? -37.519 0.039 -1.146 1.00 15.84 225 VAL B C 1
ATOM 9402 O O . VAL B 1 225 ? -38.270 -0.146 -2.124 1.00 15.88 225 VAL B O 1
ATOM 9406 N N . PRO B 1 226 ? -36.830 -0.973 -0.587 1.00 17.27 226 PRO B N 1
ATOM 9407 C CA . PRO B 1 226 ? -37.031 -2.354 -1.048 1.00 16.02 226 PRO B CA 1
ATOM 9408 C C . PRO B 1 226 ? -38.427 -2.841 -0.714 1.00 14.01 226 PRO B C 1
ATOM 9409 O O . PRO B 1 226 ? -38.998 -2.495 0.324 1.00 18.54 226 PRO B O 1
ATOM 9413 N N . LEU B 1 227 ? -38.963 -3.678 -1.589 1.00 17.54 227 LEU B N 1
ATOM 9414 C CA . LEU B 1 227 ? -40.232 -4.332 -1.300 1.00 13.82 227 LEU B CA 1
ATOM 9415 C C . LEU B 1 227 ? -39.939 -5.475 -0.334 1.00 15.92 227 LEU B C 1
ATOM 9416 O O . LEU B 1 227 ? -39.249 -6.436 -0.691 1.00 17.51 227 LEU B O 1
ATOM 9421 N N . GLN B 1 228 ? -40.458 -5.364 0.890 1.00 13.31 228 GLN B N 1
ATOM 9422 C CA . GLN B 1 228 ? -40.201 -6.314 1.969 1.00 15.93 228 GLN B CA 1
ATOM 9423 C C . GLN B 1 228 ? -41.442 -7.193 2.094 1.00 15.86 228 GLN B C 1
ATOM 9424 O O . GLN B 1 228 ? -42.443 -6.767 2.676 1.00 18.40 228 GLN B O 1
ATOM 9430 N N . ASP B 1 229 ? -41.390 -8.415 1.550 1.00 14.77 229 ASP B N 1
ATOM 9431 C CA . ASP B 1 229 ? -42.562 -9.284 1.529 1.00 16.12 229 ASP B CA 1
ATOM 9432 C C . ASP B 1 229 ? -42.376 -10.556 2.363 1.00 23.94 229 ASP B C 1
ATOM 9433 O O . ASP B 1 229 ? -43.131 -11.522 2.190 1.00 20.74 229 ASP B O 1
ATOM 9438 N N . ASP B 1 230 ? -41.381 -10.578 3.265 1.00 19.11 230 ASP B N 1
ATOM 9439 C CA . ASP B 1 230 ? -41.127 -11.751 4.089 1.00 20.18 230 ASP B CA 1
ATOM 9440 C C . ASP B 1 230 ? -41.804 -11.538 5.437 1.00 17.85 230 ASP B C 1
ATOM 9441 O O . ASP B 1 230 ? -41.385 -10.649 6.192 1.00 16.78 230 ASP B O 1
ATOM 9446 N N . PRO B 1 231 ? -42.853 -12.295 5.769 1.00 18.72 231 PRO B N 1
ATOM 9447 C CA . PRO B 1 231 ? -43.506 -12.138 7.080 1.00 19.84 231 PRO B CA 1
ATOM 9448 C C . PRO B 1 231 ? -42.652 -12.575 8.261 1.00 22.72 231 PRO B C 1
ATOM 9449 O O . PRO B 1 231 ? -43.048 -12.327 9.408 1.00 22.03 231 PRO B O 1
ATOM 9453 N N . ARG B 1 232 ? -41.516 -13.232 8.037 1.00 18.71 232 ARG B N 1
ATOM 9454 C CA . ARG B 1 232 ? -40.613 -13.498 9.151 1.00 20.30 232 ARG B CA 1
ATOM 9455 C C . ARG B 1 232 ? -39.735 -12.301 9.496 1.00 20.01 232 ARG B C 1
ATOM 9456 O O . ARG B 1 232 ? -38.969 -12.361 10.472 1.00 19.07 232 ARG B O 1
ATOM 9464 N N . LEU B 1 233 ? -39.842 -11.208 8.745 1.00 18.94 233 LEU B N 1
ATOM 9465 C CA . LEU B 1 233 ? -39.052 -10.013 8.981 1.00 17.89 233 LEU B CA 1
ATOM 9466 C C . LEU B 1 233 ? -39.973 -8.853 9.336 1.00 19.01 233 LEU B C 1
ATOM 9467 O O . LEU B 1 233 ? -41.131 -8.796 8.901 1.00 20.50 233 LEU B O 1
ATOM 9472 N N . PHE B 1 234 ? -39.451 -7.918 10.115 1.00 16.14 234 PHE B N 1
ATOM 9473 C CA . PHE B 1 234 ? -40.221 -6.725 10.449 1.00 19.07 234 PHE B CA 1
ATOM 9474 C C . PHE B 1 234 ? -40.496 -5.885 9.199 1.00 20.32 234 PHE B C 1
ATOM 9475 O O . PHE B 1 234 ? -39.796 -5.978 8.184 1.00 19.19 234 PHE B O 1
ATOM 9483 N N . ASP B 1 235 ? -41.545 -5.060 9.290 1.00 16.55 235 ASP B N 1
ATOM 9484 C CA . ASP B 1 235 ? -41.824 -3.995 8.320 1.00 19.41 235 ASP B CA 1
ATOM 9485 C C . ASP B 1 235 ? -42.053 -4.531 6.898 1.00 20.82 235 ASP B C 1
ATOM 9486 O O . ASP B 1 235 ? -41.422 -4.080 5.939 1.00 17.82 235 ASP B O 1
ATOM 9491 N N . THR B 1 236 ? -42.964 -5.500 6.752 1.00 15.45 236 THR B N 1
ATOM 9492 C CA . THR B 1 236 ? -43.472 -5.773 5.408 1.00 15.97 236 THR B CA 1
ATOM 9493 C C . THR B 1 236 ? -44.157 -4.525 4.859 1.00 18.67 236 THR B C 1
ATOM 9494 O O . THR B 1 236 ? -44.745 -3.735 5.601 1.00 17.45 236 THR B O 1
ATOM 9498 N N . ASN B 1 237 ? -44.075 -4.339 3.536 1.00 17.80 237 ASN B N 1
ATOM 9499 C CA . ASN B 1 237 ? -44.621 -3.124 2.934 1.00 18.23 237 ASN B CA 1
ATOM 9500 C C . ASN B 1 237 ? -45.206 -3.408 1.552 1.00 17.11 237 ASN B C 1
ATOM 9501 O O . ASN B 1 237 ? -45.143 -2.554 0.656 1.00 16.73 237 ASN B O 1
ATOM 9506 N N . VAL B 1 238 ? -45.790 -4.595 1.372 1.00 14.39 238 VAL B N 1
ATOM 9507 C CA . VAL B 1 238 ? -46.247 -4.993 0.047 1.00 15.88 238 VAL B CA 1
ATOM 9508 C C . VAL B 1 238 ? -47.323 -4.042 -0.455 1.00 17.04 238 VAL B C 1
ATOM 9509 O O . VAL B 1 238 ? -47.276 -3.565 -1.600 1.00 15.11 238 VAL B O 1
ATOM 9513 N N . GLU B 1 239 ? -48.317 -3.759 0.397 1.00 15.75 239 GLU B N 1
ATOM 9514 C CA . GLU B 1 239 ? -49.429 -2.905 -0.001 1.00 19.24 239 GLU B CA 1
ATOM 9515 C C . GLU B 1 239 ? -48.938 -1.536 -0.447 1.00 19.17 239 GLU B C 1
ATOM 9516 O O . GLU B 1 239 ? -49.392 -1.009 -1.470 1.00 15.87 239 GLU B O 1
ATOM 9522 N N . GLU B 1 240 ? -48.026 -0.942 0.328 1.00 17.45 240 GLU B N 1
ATOM 9523 C CA . GLU B 1 240 ? -47.533 0.400 0.036 1.00 19.77 240 GLU B CA 1
ATOM 9524 C C . GLU B 1 240 ? -46.811 0.444 -1.307 1.00 18.95 240 GLU B C 1
ATOM 9525 O O . GLU B 1 240 ? -47.041 1.345 -2.114 1.00 16.42 240 GLU B O 1
ATOM 9531 N N . ARG B 1 241 ? -45.912 -0.516 -1.560 1.00 16.00 241 ARG B N 1
ATOM 9532 C CA . ARG B 1 241 ? -45.170 -0.477 -2.813 1.00 14.81 241 ARG B CA 1
ATOM 9533 C C . ARG B 1 241 ? -46.089 -0.735 -4.007 1.00 16.70 241 ARG B C 1
ATOM 9534 O O . ARG B 1 241 ? -45.913 -0.123 -5.067 1.00 16.18 241 ARG B O 1
ATOM 9542 N N . VAL B 1 242 ? -47.068 -1.641 -3.864 1.00 15.61 242 VAL B N 1
ATOM 9543 C CA . VAL B 1 242 ? -48.018 -1.862 -4.958 1.00 17.75 242 VAL B CA 1
ATOM 9544 C C . VAL B 1 242 ? -48.778 -0.573 -5.262 1.00 16.50 242 VAL B C 1
ATOM 9545 O O . VAL B 1 242 ? -48.967 -0.199 -6.430 1.00 16.90 242 VAL B O 1
ATOM 9549 N N . GLN B 1 243 ? -49.191 0.146 -4.221 1.00 17.79 243 GLN B N 1
ATOM 9550 C CA . GLN B 1 243 ? -49.892 1.414 -4.443 1.00 16.11 243 GLN B CA 1
ATOM 9551 C C . GLN B 1 243 ? -48.969 2.491 -5.012 1.00 20.92 243 GLN B C 1
ATOM 9552 O O . GLN B 1 243 ? -49.427 3.327 -5.806 1.00 16.44 243 GLN B O 1
ATOM 9558 N N . ASN B 1 244 ? -47.687 2.502 -4.618 1.00 18.79 244 ASN B N 1
ATOM 9559 C CA . ASN B 1 244 ? -46.723 3.396 -5.272 1.00 20.35 244 ASN B CA 1
ATOM 9560 C C . ASN B 1 244 ? -46.689 3.148 -6.776 1.00 16.71 244 ASN B C 1
ATOM 9561 O O . ASN B 1 244 ? -46.705 4.084 -7.585 1.00 16.13 244 ASN B O 1
ATOM 9566 N N . PHE B 1 245 ? -46.616 1.879 -7.161 1.00 14.00 245 PHE B N 1
ATOM 9567 C CA . PHE B 1 245 ? -46.549 1.488 -8.559 1.00 15.37 245 PHE B CA 1
ATOM 9568 C C . PHE B 1 245 ? -47.811 1.896 -9.307 1.00 19.95 245 PHE B C 1
ATOM 9569 O O . PHE B 1 245 ? -47.740 2.490 -10.388 1.00 17.17 245 PHE B O 1
ATOM 9577 N N . ILE B 1 246 ? -48.980 1.564 -8.747 1.00 17.35 246 ILE B N 1
ATOM 9578 C CA . ILE B 1 246 ? -50.253 1.919 -9.381 1.00 20.39 246 ILE B CA 1
ATOM 9579 C C . ILE B 1 246 ? -50.351 3.429 -9.591 1.00 16.07 246 ILE B C 1
ATOM 9580 O O . ILE B 1 246 ? -50.747 3.904 -10.666 1.00 17.98 246 ILE B O 1
ATOM 9585 N N . ASP B 1 247 ? -50.027 4.205 -8.558 1.00 20.43 247 ASP B N 1
ATOM 9586 C CA . ASP B 1 247 ? -50.114 5.659 -8.656 1.00 16.30 247 ASP B CA 1
ATOM 9587 C C . ASP B 1 247 ? -49.301 6.186 -9.833 1.00 24.18 247 ASP B C 1
ATOM 9588 O O . ASP B 1 247 ? -49.794 7.002 -10.626 1.00 18.67 247 ASP B O 1
ATOM 9593 N N . ALA B 1 248 ? -48.056 5.720 -9.976 1.00 19.02 248 ALA B N 1
ATOM 9594 C CA . ALA B 1 248 ? -47.231 6.207 -11.081 1.00 22.03 248 ALA B CA 1
ATOM 9595 C C . ALA B 1 248 ? -47.797 5.764 -12.427 1.00 22.03 248 ALA B C 1
ATOM 9596 O O . ALA B 1 248 ? -47.778 6.523 -13.408 1.00 18.95 248 ALA B O 1
ATOM 9598 N N . ALA B 1 249 ? -48.319 4.543 -12.494 1.00 17.31 249 ALA B N 1
ATOM 9599 C CA . ALA B 1 249 ? -48.865 4.050 -13.755 1.00 19.27 249 ALA B CA 1
ATOM 9600 C C . ALA B 1 249 ? -50.089 4.845 -14.191 1.00 19.89 249 ALA B C 1
ATOM 9601 O O . ALA B 1 249 ? -50.242 5.154 -15.380 1.00 18.76 249 ALA B O 1
ATOM 9603 N N . LEU B 1 250 ? -50.985 5.159 -13.249 1.00 19.19 250 LEU B N 1
ATOM 9604 C CA . LEU B 1 250 ? -52.215 5.866 -13.608 1.00 23.99 250 LEU B CA 1
ATOM 9605 C C . LEU B 1 250 ? -51.925 7.285 -14.076 1.00 24.62 250 LEU B C 1
ATOM 9606 O O . LEU B 1 250 ? -52.618 7.802 -14.966 1.00 23.46 250 LEU B O 1
ATOM 9611 N N . THR B 1 251 ? -50.910 7.925 -13.493 1.00 19.82 251 THR B N 1
ATOM 9612 C CA . THR B 1 251 ? -50.490 9.239 -13.969 1.00 22.04 251 THR B CA 1
ATOM 9613 C C . THR B 1 251 ? -50.010 9.168 -15.414 1.00 23.12 251 THR B C 1
ATOM 9614 O O . THR B 1 251 ? -50.435 9.964 -16.264 1.00 21.69 251 THR B O 1
ATOM 9618 N N . GLN B 1 252 ? -49.140 8.202 -15.719 1.00 19.89 252 GLN B N 1
ATOM 9619 C CA . GLN B 1 252 ? -48.701 8.037 -17.101 1.00 21.56 252 GLN B CA 1
ATOM 9620 C C . GLN B 1 252 ? -49.868 7.686 -18.026 1.00 19.56 252 GLN B C 1
ATOM 9621 O O . GLN B 1 252 ? -49.903 8.124 -19.178 1.00 16.55 252 GLN B O 1
ATOM 9627 N N . ALA B 1 253 ? -50.827 6.883 -17.549 1.00 18.56 253 ALA B N 1
ATOM 9628 C CA . ALA B 1 253 ? -51.895 6.410 -18.420 1.00 22.73 253 ALA B CA 1
ATOM 9629 C C . ALA B 1 253 ? -52.753 7.566 -18.914 1.00 20.48 253 ALA B C 1
ATOM 9630 O O . ALA B 1 253 ? -53.316 7.502 -20.011 1.00 20.47 253 ALA B O 1
ATOM 9632 N N . LYS B 1 254 ? -52.844 8.630 -18.118 1.00 25.94 254 LYS B N 1
ATOM 9633 C CA . LYS B 1 254 ? -53.661 9.787 -18.454 1.00 23.40 254 LYS B CA 1
ATOM 9634 C C . LYS B 1 254 ? -53.098 10.604 -19.611 1.00 30.22 254 LYS B C 1
ATOM 9635 O O . LYS B 1 254 ? -53.818 11.446 -20.151 1.00 29.48 254 LYS B O 1
ATOM 9641 N N . ILE B 1 255 ? -51.836 10.410 -19.984 1.00 18.83 255 ILE B N 1
ATOM 9642 C CA . ILE B 1 255 ? -51.253 11.155 -21.090 1.00 21.95 255 ILE B CA 1
ATOM 9643 C C . ILE B 1 255 ? -50.824 10.229 -22.221 1.00 21.92 255 ILE B C 1
ATOM 9644 O O . ILE B 1 255 ? -50.069 10.632 -23.103 1.00 21.55 255 ILE B O 1
ATOM 9649 N N . THR B 1 256 ? -51.313 8.992 -22.208 1.00 18.63 256 THR B N 1
ATOM 9650 C CA . THR B 1 256 ? -50.924 7.970 -23.166 1.00 17.94 256 THR B CA 1
ATOM 9651 C C . THR B 1 256 ? -52.168 7.334 -23.771 1.00 23.16 256 THR B C 1
ATOM 9652 O O . THR B 1 256 ? -53.190 7.178 -23.095 1.00 23.76 256 THR B O 1
ATOM 9656 N N . ARG B 1 257 ? -52.079 6.975 -25.052 1.00 21.25 257 ARG B N 1
ATOM 9657 C CA . ARG B 1 257 ? -53.157 6.269 -25.734 1.00 18.22 257 ARG B CA 1
ATOM 9658 C C . ARG B 1 257 ? -53.012 4.759 -25.573 1.00 21.66 257 ARG B C 1
ATOM 9659 O O . ARG B 1 257 ? -51.899 4.228 -25.521 1.00 21.54 257 ARG B O 1
ATOM 9667 N N . THR B 1 258 ? -54.162 4.075 -25.580 1.00 19.52 258 THR B N 1
ATOM 9668 C CA . THR B 1 258 ? -54.344 2.630 -25.395 1.00 18.69 258 THR B CA 1
ATOM 9669 C C . THR B 1 258 ? -54.073 2.215 -23.955 1.00 19.11 258 THR B C 1
ATOM 9670 O O . THR B 1 258 ? -53.770 3.053 -23.094 1.00 24.78 258 THR B O 1
ATOM 9674 N N . ASN B 1 259 ? -54.199 0.917 -23.687 1.00 23.02 259 ASN B N 1
ATOM 9675 C CA . ASN B 1 259 ? -54.014 0.369 -22.349 1.00 22.66 259 ASN B CA 1
ATOM 9676 C C . ASN B 1 259 ? -52.619 -0.218 -22.170 1.00 22.62 259 ASN B C 1
ATOM 9677 O O . ASN B 1 259 ? -52.443 -1.217 -21.455 1.00 21.05 259 ASN B O 1
ATOM 9682 N N . HIS B 1 260 ? -51.621 0.375 -22.832 1.00 22.80 260 HIS B N 1
ATOM 9683 C CA . HIS B 1 260 ? -50.226 -0.025 -22.679 1.00 18.45 260 HIS B CA 1
ATOM 9684 C C . HIS B 1 260 ? -49.362 1.211 -22.489 1.00 21.41 260 HIS B C 1
ATOM 9685 O O . HIS B 1 260 ? -49.436 2.150 -23.289 1.00 16.37 260 HIS B O 1
ATOM 9692 N N . ILE B 1 261 ? -48.546 1.202 -21.430 1.00 18.14 261 ILE B N 1
ATOM 9693 C CA . ILE B 1 261 ? -47.545 2.227 -21.165 1.00 16.53 261 ILE B CA 1
ATOM 9694 C C . ILE B 1 261 ? -46.199 1.533 -20.955 1.00 19.05 261 ILE B C 1
ATOM 9695 O O . ILE B 1 261 ? -46.131 0.344 -20.641 1.00 17.96 261 ILE B O 1
ATOM 9700 N N . MET B 1 262 ? -45.116 2.283 -21.151 1.00 16.29 262 MET B N 1
ATOM 9701 C CA . MET B 1 262 ? -43.776 1.724 -21.044 1.00 19.47 262 MET B CA 1
ATOM 9702 C C . MET B 1 262 ? -43.020 2.446 -19.950 1.00 15.79 262 MET B C 1
ATOM 9703 O O . MET B 1 262 ? -43.024 3.681 -19.909 1.00 16.98 262 MET B O 1
ATOM 9708 N N . TRP B 1 263 ? -42.379 1.673 -19.069 1.00 16.39 263 TRP B N 1
ATOM 9709 C CA . TRP B 1 263 ? -41.440 2.200 -18.086 1.00 18.20 263 TRP B CA 1
ATOM 9710 C C . TRP B 1 263 ? -40.027 1.865 -18.532 1.00 15.21 263 TRP B C 1
ATOM 9711 O O . TRP B 1 263 ? -39.722 0.707 -18.854 1.00 15.79 263 TRP B O 1
ATOM 9722 N N . THR B 1 264 ? -39.180 2.893 -18.591 1.00 14.14 264 THR B N 1
ATOM 9723 C CA . THR B 1 264 ? -37.785 2.717 -18.973 1.00 13.84 264 THR B CA 1
ATOM 9724 C C . THR B 1 264 ? -37.040 2.506 -17.666 1.00 15.04 264 THR B C 1
ATOM 9725 O O . THR B 1 264 ? -36.699 3.451 -16.958 1.00 15.47 264 THR B O 1
ATOM 9729 N N . MET B 1 265 ? -36.862 1.235 -17.309 1.00 13.96 265 MET B N 1
ATOM 9730 C CA . MET B 1 265 ? -36.347 0.841 -15.992 1.00 16.57 265 MET B CA 1
ATOM 9731 C C . MET B 1 265 ? -34.814 0.798 -16.051 1.00 16.44 265 MET B C 1
ATOM 9732 O O . MET B 1 265 ? -34.167 -0.252 -16.183 1.00 13.89 265 MET B O 1
ATOM 9737 N N . GLY B 1 266 ? -34.226 1.969 -15.893 1.00 12.96 266 GLY B N 1
ATOM 9738 C CA . GLY B 1 266 ? -32.794 2.121 -16.069 1.00 15.99 266 GLY B CA 1
ATOM 9739 C C . GLY B 1 266 ? -32.467 3.595 -16.189 1.00 15.79 266 GLY B C 1
ATOM 9740 O O . GLY B 1 266 ? -33.346 4.444 -16.135 1.00 17.69 266 GLY B O 1
ATOM 9741 N N . ASP B 1 267 ? -31.179 3.879 -16.333 1.00 16.79 267 ASP B N 1
ATOM 9742 C CA . ASP B 1 267 ? -30.670 5.249 -16.447 1.00 13.25 267 ASP B CA 1
ATOM 9743 C C . ASP B 1 267 ? -29.202 5.124 -16.850 1.00 16.47 267 ASP B C 1
ATOM 9744 O O . ASP B 1 267 ? -28.725 4.021 -17.154 1.00 15.33 267 ASP B O 1
ATOM 9749 N N . ASP B 1 268 ? -28.501 6.256 -16.881 1.00 15.71 268 ASP B N 1
ATOM 9750 C CA . ASP B 1 268 ? -27.083 6.327 -17.257 1.00 17.85 268 ASP B CA 1
ATOM 9751 C C . ASP B 1 268 ? -26.231 5.329 -16.480 1.00 14.70 268 ASP B C 1
ATOM 9752 O O . ASP B 1 268 ? -26.102 5.436 -15.261 1.00 16.57 268 ASP B O 1
ATOM 9757 N N . PHE B 1 269 ? -25.608 4.402 -17.201 1.00 13.62 269 PHE B N 1
ATOM 9758 C CA . PHE B 1 269 ? -24.641 3.451 -16.639 1.00 17.64 269 PHE B CA 1
ATOM 9759 C C . PHE B 1 269 ? -25.200 2.661 -15.451 1.00 15.75 269 PHE B C 1
ATOM 9760 O O . PHE B 1 269 ? -24.458 2.259 -14.554 1.00 15.76 269 PHE B O 1
ATOM 9768 N N . GLN B 1 270 ? -26.509 2.400 -15.448 1.00 16.62 270 GLN B N 1
ATOM 9769 C CA . GLN B 1 270 ? -27.107 1.612 -14.374 1.00 12.78 270 GLN B CA 1
ATOM 9770 C C . GLN B 1 270 ? -26.970 0.116 -14.656 1.00 15.51 270 GLN B C 1
ATOM 9771 O O . GLN B 1 270 ? -26.509 -0.309 -15.719 1.00 15.37 270 GLN B O 1
ATOM 9777 N N . TYR B 1 271 ? -27.395 -0.681 -13.670 1.00 12.28 271 TYR B N 1
ATOM 9778 C CA . TYR B 1 271 ? -27.263 -2.143 -13.685 1.00 13.39 271 TYR B CA 1
ATOM 9779 C C . TYR B 1 271 ? -25.817 -2.570 -13.485 1.00 12.85 271 TYR B C 1
ATOM 9780 O O . TYR B 1 271 ? -25.417 -3.636 -13.950 1.00 16.24 271 TYR B O 1
ATOM 9789 N N . GLN B 1 272 ? -25.024 -1.774 -12.743 1.00 13.23 272 GLN B N 1
ATOM 9790 C CA . GLN B 1 272 ? -23.720 -2.293 -12.337 1.00 14.11 272 GLN B CA 1
ATOM 9791 C C . GLN B 1 272 ? -23.883 -3.604 -11.569 1.00 15.12 272 GLN B C 1
ATOM 9792 O O . GLN B 1 272 ? -23.088 -4.533 -11.735 1.00 12.76 272 GLN B O 1
ATOM 9798 N N . TYR B 1 273 ? -24.911 -3.696 -10.732 1.00 12.52 273 TYR B N 1
ATOM 9799 C CA . TYR B 1 273 ? -25.304 -4.974 -10.126 1.00 15.95 273 TYR B CA 1
ATOM 9800 C C . TYR B 1 273 ? -26.750 -5.211 -10.549 1.00 13.24 273 TYR B C 1
ATOM 9801 O O . TYR B 1 273 ? -27.684 -4.749 -9.885 1.00 15.76 273 TYR B O 1
ATOM 9810 N N . ALA B 1 274 ? -26.923 -5.929 -11.666 1.00 14.51 274 ALA B N 1
ATOM 9811 C CA . ALA B 1 274 ? -28.242 -6.066 -12.272 1.00 12.66 274 ALA B CA 1
ATOM 9812 C C . ALA B 1 274 ? -29.262 -6.637 -11.292 1.00 15.55 274 ALA B C 1
ATOM 9813 O O . ALA B 1 274 ? -30.437 -6.246 -11.319 1.00 13.67 274 ALA B O 1
ATOM 9815 N N . GLU B 1 275 ? -28.834 -7.554 -10.412 1.00 12.40 275 GLU B N 1
ATOM 9816 C CA . GLU B 1 275 ? -29.804 -8.243 -9.568 1.00 17.05 275 GLU B CA 1
ATOM 9817 C C . GLU B 1 275 ? -30.532 -7.273 -8.648 1.00 14.28 275 GLU B C 1
ATOM 9818 O O . GLU B 1 275 ? -31.676 -7.535 -8.249 1.00 15.68 275 GLU B O 1
ATOM 9824 N N . SER B 1 276 ? -29.916 -6.130 -8.334 1.00 12.40 276 SER B N 1
ATOM 9825 C CA . SER B 1 276 ? -30.588 -5.170 -7.472 1.00 15.11 276 SER B CA 1
ATOM 9826 C C . SER B 1 276 ? -31.877 -4.674 -8.122 1.00 14.97 276 SER B C 1
ATOM 9827 O O . SER B 1 276 ? -32.884 -4.472 -7.434 1.00 15.28 276 SER B O 1
ATOM 9830 N N . TRP B 1 277 ? -31.861 -4.471 -9.446 1.00 13.81 277 TRP B N 1
ATOM 9831 C CA . TRP B 1 277 ? -33.078 -4.097 -10.180 1.00 14.03 277 TRP B CA 1
ATOM 9832 C C . TRP B 1 277 ? -34.013 -5.285 -10.375 1.00 15.30 277 TRP B C 1
ATOM 9833 O O . TRP B 1 277 ? -35.235 -5.171 -10.188 1.00 13.98 277 TRP B O 1
ATOM 9844 N N . PHE B 1 278 ? -33.463 -6.426 -10.792 1.00 12.68 278 PHE B N 1
ATOM 9845 C CA . PHE B 1 278 ? -34.336 -7.547 -11.136 1.00 13.43 278 PHE B CA 1
ATOM 9846 C C . PHE B 1 278 ? -35.040 -8.111 -9.912 1.00 10.54 278 PHE B C 1
ATOM 9847 O O . PHE B 1 278 ? -36.206 -8.496 -10.016 1.00 14.37 278 PHE B O 1
ATOM 9855 N N . LYS B 1 279 ? -34.393 -8.088 -8.738 1.00 10.21 279 LYS B N 1
ATOM 9856 C CA . LYS B 1 279 ? -35.086 -8.478 -7.506 1.00 15.09 279 LYS B CA 1
ATOM 9857 C C . LYS B 1 279 ? -36.366 -7.665 -7.306 1.00 16.06 279 LYS B C 1
ATOM 9858 O O . LYS B 1 279 ? -37.450 -8.224 -7.106 1.00 13.30 279 LYS B O 1
ATOM 9864 N N . GLN B 1 280 ? -36.258 -6.333 -7.344 1.00 12.06 280 GLN B N 1
ATOM 9865 C CA . GLN B 1 280 ? -37.437 -5.502 -7.107 1.00 12.90 280 GLN B CA 1
ATOM 9866 C C . GLN B 1 280 ? -38.489 -5.676 -8.201 1.00 13.50 280 GLN B C 1
ATOM 9867 O O . GLN B 1 280 ? -39.694 -5.705 -7.908 1.00 13.00 280 GLN B O 1
ATOM 9873 N N . MET B 1 281 ? -38.068 -5.751 -9.468 1.00 15.32 281 MET B N 1
ATOM 9874 C CA . MET B 1 281 ? -39.042 -5.901 -10.545 1.00 14.03 281 MET B CA 1
ATOM 9875 C C . MET B 1 281 ? -39.725 -7.269 -10.478 1.00 17.55 281 MET B C 1
ATOM 9876 O O . MET B 1 281 ? -40.926 -7.365 -10.731 1.00 17.63 281 MET B O 1
ATOM 9881 N N . ASP B 1 282 ? -38.983 -8.331 -10.130 1.00 15.47 282 ASP B N 1
ATOM 9882 C CA . ASP B 1 282 ? -39.611 -9.629 -9.857 1.00 16.21 282 ASP B CA 1
ATOM 9883 C C . ASP B 1 282 ? -40.747 -9.480 -8.854 1.00 15.48 282 ASP B C 1
ATOM 9884 O O . ASP B 1 282 ? -41.867 -9.956 -9.080 1.00 14.81 282 ASP B O 1
ATOM 9889 N N . LYS B 1 283 ? -40.452 -8.848 -7.711 1.00 14.52 283 LYS B N 1
ATOM 9890 C CA . LYS B 1 283 ? -41.437 -8.711 -6.644 1.00 15.18 283 LYS B CA 1
ATOM 9891 C C . LYS B 1 283 ? -42.583 -7.800 -7.040 1.00 16.40 283 LYS B C 1
ATOM 9892 O O . LYS B 1 283 ? -43.739 -8.078 -6.706 1.00 16.83 283 LYS B O 1
ATOM 9898 N N . LEU B 1 284 ? -42.280 -6.677 -7.701 1.00 14.28 284 LEU B N 1
ATOM 9899 C CA . LEU B 1 284 ? -43.341 -5.785 -8.169 1.00 16.75 284 LEU B CA 1
ATOM 9900 C C . LEU B 1 284 ? -44.264 -6.493 -9.160 1.00 17.14 284 LEU B C 1
ATOM 9901 O O . LEU B 1 284 ? -45.489 -6.455 -9.015 1.00 15.26 284 LEU B O 1
ATOM 9906 N N . ILE B 1 285 ? -43.702 -7.168 -10.161 1.00 14.01 285 ILE B N 1
ATOM 9907 C CA . ILE B 1 285 ? -44.560 -7.883 -11.106 1.00 18.20 285 ILE B CA 1
ATOM 9908 C C . ILE B 1 285 ? -45.491 -8.830 -10.351 1.00 19.71 285 ILE B C 1
ATOM 9909 O O . ILE B 1 285 ? -46.721 -8.779 -10.507 1.00 17.03 285 ILE B O 1
ATOM 9914 N N . HIS B 1 286 ? -44.915 -9.651 -9.464 1.00 14.26 286 HIS B N 1
ATOM 9915 C CA . HIS B 1 286 ? -45.696 -10.631 -8.710 1.00 17.88 286 HIS B CA 1
ATOM 9916 C C . HIS B 1 286 ? -46.807 -9.969 -7.901 1.00 15.27 286 HIS B C 1
ATOM 9917 O O . HIS B 1 286 ? -47.989 -10.294 -8.059 1.00 19.19 286 HIS B O 1
ATOM 9924 N N . HIS B 1 287 ? -46.445 -9.047 -7.011 1.00 16.98 287 HIS B N 1
ATOM 9925 C CA . HIS B 1 287 ? -47.430 -8.520 -6.072 1.00 17.44 287 HIS B CA 1
ATOM 9926 C C . HIS B 1 287 ? -48.402 -7.547 -6.740 1.00 18.40 287 HIS B C 1
ATOM 9927 O O . HIS B 1 287 ? -49.584 -7.513 -6.372 1.00 16.97 287 HIS B O 1
ATOM 9934 N N . VAL B 1 288 ? -47.943 -6.756 -7.711 1.00 14.97 288 VAL B N 1
ATOM 9935 C CA . VAL B 1 288 ? -48.879 -5.900 -8.446 1.00 17.32 288 VAL B CA 1
ATOM 9936 C C . VAL B 1 288 ? -49.926 -6.751 -9.159 1.00 14.92 288 VAL B C 1
ATOM 9937 O O . VAL B 1 288 ? -51.122 -6.412 -9.176 1.00 17.03 288 VAL B O 1
ATOM 9941 N N . ASN B 1 289 ? -49.502 -7.873 -9.749 1.00 14.47 289 ASN B N 1
ATOM 9942 C CA . ASN B 1 289 ? -50.451 -8.686 -10.500 1.00 14.80 289 ASN B CA 1
ATOM 9943 C C . ASN B 1 289 ? -51.360 -9.494 -9.576 1.00 18.32 289 ASN B C 1
ATOM 9944 O O . ASN B 1 289 ? -52.528 -9.722 -9.923 1.00 18.97 289 ASN B O 1
ATOM 9949 N N . LYS B 1 290 ? -50.882 -9.884 -8.389 1.00 16.76 290 LYS B N 1
ATOM 9950 C CA . LYS B 1 290 ? -51.801 -10.442 -7.394 1.00 19.75 290 LYS B CA 1
ATOM 9951 C C . LYS B 1 290 ? -52.881 -9.434 -7.025 1.00 22.22 290 LYS B C 1
ATOM 9952 O O . LYS B 1 290 ? -54.065 -9.782 -6.925 1.00 17.94 290 LYS B O 1
ATOM 9958 N N . ASP B 1 291 ? -52.489 -8.178 -6.811 1.00 17.19 291 ASP B N 1
ATOM 9959 C CA . ASP B 1 291 ? -53.465 -7.145 -6.495 1.00 18.73 291 ASP B CA 1
ATOM 9960 C C . ASP B 1 291 ? -54.456 -6.981 -7.646 1.00 19.33 291 ASP B C 1
ATOM 9961 O O . ASP B 1 291 ? -55.674 -6.883 -7.432 1.00 16.86 291 ASP B O 1
ATOM 9966 N N . GLY B 1 292 ? -53.952 -6.988 -8.875 1.00 16.86 292 GLY B N 1
ATOM 9967 C CA . GLY B 1 292 ? -54.782 -7.097 -10.056 1.00 19.78 292 GLY B CA 1
ATOM 9968 C C . GLY B 1 292 ? -55.420 -5.821 -10.567 1.00 17.92 292 GLY B C 1
ATOM 9969 O O . GLY B 1 292 ? -56.075 -5.857 -11.622 1.00 21.24 292 GLY B O 1
ATOM 9970 N N . ARG B 1 293 ? -55.262 -4.694 -9.867 1.00 18.30 293 ARG B N 1
ATOM 9971 C CA A ARG B 1 293 ? -55.849 -3.449 -10.354 0.76 17.41 293 ARG B CA 1
ATOM 9972 C CA B ARG B 1 293 ? -55.836 -3.434 -10.343 0.24 17.49 293 ARG B CA 1
ATOM 9973 C C . ARG B 1 293 ? -55.202 -2.992 -11.658 1.00 21.28 293 ARG B C 1
ATOM 9974 O O . ARG B 1 293 ? -55.895 -2.522 -12.570 1.00 21.92 293 ARG B O 1
ATOM 9989 N N . VAL B 1 294 ? -53.887 -3.116 -11.778 1.00 15.42 294 VAL B N 1
ATOM 9990 C CA . VAL B 1 294 ? -53.215 -2.949 -13.062 1.00 17.65 294 VAL B CA 1
ATOM 9991 C C . VAL B 1 294 ? -52.396 -4.210 -13.326 1.00 19.25 294 VAL B C 1
ATOM 9992 O O . VAL B 1 294 ? -52.374 -5.129 -12.509 1.00 19.04 294 VAL B O 1
ATOM 9996 N N . ASN B 1 295 ? -51.737 -4.261 -14.493 1.00 15.82 295 ASN B N 1
ATOM 9997 C CA . ASN B 1 295 ? -50.961 -5.427 -14.904 1.00 18.39 295 ASN B CA 1
ATOM 9998 C C . ASN B 1 295 ? -49.545 -5.012 -15.275 1.00 19.58 295 ASN B C 1
ATOM 9999 O O . ASN B 1 295 ? -49.365 -4.107 -16.095 1.00 20.16 295 ASN B O 1
ATOM 10004 N N . ALA B 1 296 ? -48.552 -5.720 -14.728 1.00 17.96 296 ALA B N 1
ATOM 10005 C CA . ALA B 1 296 ? -47.135 -5.448 -14.976 1.00 18.18 296 ALA B CA 1
ATOM 10006 C C . ALA B 1 296 ? -46.463 -6.647 -15.641 1.00 17.32 296 ALA B C 1
ATOM 10007 O O . ALA B 1 296 ? -46.820 -7.798 -15.378 1.00 18.15 296 ALA B O 1
ATOM 10009 N N . LEU B 1 297 ? -45.473 -6.381 -16.503 1.00 15.55 297 LEU B N 1
ATOM 10010 C CA . LEU B 1 297 ? -44.768 -7.449 -17.198 1.00 16.85 297 LEU B CA 1
ATOM 10011 C C . LEU B 1 297 ? -43.352 -7.016 -17.558 1.00 15.98 297 LEU B C 1
ATOM 10012 O O . LEU B 1 297 ? -43.094 -5.828 -17.777 1.00 17.47 297 LEU B O 1
ATOM 10017 N N . TYR B 1 298 ? -42.442 -7.991 -17.636 1.00 14.26 298 TYR B N 1
ATOM 10018 C CA . TYR B 1 298 ? -41.162 -7.750 -18.296 1.00 18.46 298 TYR B CA 1
ATOM 10019 C C . TYR B 1 298 ? -41.403 -7.577 -19.785 1.00 17.67 298 TYR B C 1
ATOM 10020 O O . TYR B 1 298 ? -42.153 -8.347 -20.391 1.00 17.54 298 TYR B O 1
ATOM 10029 N N . SER B 1 299 ? -40.761 -6.576 -20.385 1.00 16.90 299 SER B N 1
ATOM 10030 C CA . SER B 1 299 ? -41.071 -6.245 -21.771 1.00 14.58 299 SER B CA 1
ATOM 10031 C C . SER B 1 299 ? -39.840 -5.657 -22.456 1.00 18.41 299 SER B C 1
ATOM 10032 O O . SER B 1 299 ? -38.756 -5.556 -21.866 1.00 14.25 299 SER B O 1
ATOM 10035 N N . THR B 1 300 ? -40.010 -5.300 -23.743 1.00 15.71 300 THR B N 1
ATOM 10036 C CA . THR B 1 300 ? -38.980 -4.636 -24.535 1.00 15.97 300 THR B CA 1
ATOM 10037 C C . THR B 1 300 ? -39.674 -3.565 -25.379 1.00 17.28 300 THR B C 1
ATOM 10038 O O . THR B 1 300 ? -40.910 -3.551 -25.471 1.00 16.34 300 THR B O 1
ATOM 10042 N N . PRO B 1 301 ? -38.943 -2.625 -25.973 1.00 17.25 301 PRO B N 1
ATOM 10043 C CA . PRO B 1 301 ? -39.625 -1.632 -26.821 1.00 18.27 301 PRO B CA 1
ATOM 10044 C C . PRO B 1 301 ? -40.281 -2.242 -28.052 1.00 16.14 301 PRO B C 1
ATOM 10045 O O . PRO B 1 301 ? -41.240 -1.658 -28.567 1.00 19.87 301 PRO B O 1
ATOM 10049 N N . SER B 1 302 ? -39.833 -3.413 -28.515 1.00 18.49 302 SER B N 1
ATOM 10050 C CA . SER B 1 302 ? -40.499 -4.048 -29.656 1.00 19.64 302 SER B CA 1
ATOM 10051 C C . SER B 1 302 ? -41.759 -4.804 -29.228 1.00 21.55 302 SER B C 1
ATOM 10052 O O . SER B 1 302 ? -42.745 -4.832 -29.965 1.00 19.35 302 SER B O 1
ATOM 10055 N N . ILE B 1 303 ? -41.751 -5.426 -28.044 1.00 21.85 303 ILE B N 1
ATOM 10056 C CA . ILE B 1 303 ? -42.974 -6.034 -27.517 1.00 18.59 303 ILE B CA 1
ATOM 10057 C C . ILE B 1 303 ? -44.012 -4.958 -27.210 1.00 21.06 303 ILE B C 1
ATOM 10058 O O . ILE B 1 303 ? -45.203 -5.107 -27.515 1.00 20.25 303 ILE B O 1
ATOM 10063 N N . TYR B 1 304 ? -43.583 -3.874 -26.565 1.00 16.37 304 TYR B N 1
ATOM 10064 C CA . TYR B 1 304 ? -44.463 -2.724 -26.364 1.00 19.90 304 TYR B CA 1
ATOM 10065 C C . TYR B 1 304 ? -45.052 -2.254 -27.692 1.00 17.23 304 TYR B C 1
ATOM 10066 O O . TYR B 1 304 ? -46.266 -2.055 -27.810 1.00 20.40 304 TYR B O 1
ATOM 10075 N N . THR B 1 305 ? -44.210 -2.097 -28.716 1.00 17.24 305 THR B N 1
ATOM 10076 C CA . THR B 1 305 ? -44.716 -1.580 -29.987 1.00 18.95 305 THR B CA 1
ATOM 10077 C C . THR B 1 305 ? -45.739 -2.528 -30.595 1.00 20.31 305 THR B C 1
ATOM 10078 O O . THR B 1 305 ? -46.786 -2.086 -31.099 1.00 19.55 305 THR B O 1
ATOM 10082 N N . GLU B 1 306 ? -45.465 -3.834 -30.549 1.00 19.37 306 GLU B N 1
ATOM 10083 C CA . GLU B 1 306 ? -46.445 -4.814 -31.024 1.00 22.18 306 GLU B CA 1
ATOM 10084 C C . GLU B 1 306 ? -47.780 -4.652 -30.308 1.00 22.98 306 GLU B C 1
ATOM 10085 O O . GLU B 1 306 ? -48.843 -4.704 -30.941 1.00 24.08 306 GLU B O 1
ATOM 10091 N N . ALA B 1 307 ? -47.752 -4.423 -28.991 1.00 21.14 307 ALA B N 1
ATOM 10092 C CA . ALA B 1 307 ? -48.996 -4.197 -28.258 1.00 26.58 307 ALA B CA 1
ATOM 10093 C C . ALA B 1 307 ? -49.714 -2.933 -28.733 1.00 24.50 307 ALA B C 1
ATOM 10094 O O . ALA B 1 307 ? -50.944 -2.926 -28.876 1.00 22.67 307 ALA B O 1
ATOM 10096 N N . LYS B 1 308 ? -48.973 -1.840 -28.935 1.00 22.81 308 LYS B N 1
ATOM 10097 C CA . LYS B 1 308 ? -49.601 -0.604 -29.401 1.00 20.82 308 LYS B CA 1
ATOM 10098 C C . LYS B 1 308 ? -50.204 -0.800 -30.785 1.00 22.56 308 LYS B C 1
ATOM 10099 O O . LYS B 1 308 ? -51.306 -0.308 -31.068 1.00 25.10 308 LYS B O 1
ATOM 10105 N N . ASN B 1 309 ? -49.503 -1.542 -31.651 1.00 21.02 309 ASN B N 1
ATOM 10106 C CA . ASN B 1 309 ? -49.987 -1.766 -33.012 1.00 21.19 309 ASN B CA 1
ATOM 10107 C C . ASN B 1 309 ? -51.248 -2.618 -33.029 1.00 29.81 309 ASN B C 1
ATOM 10108 O O . ASN B 1 309 ? -52.135 -2.394 -33.862 1.00 27.30 309 ASN B O 1
ATOM 10113 N N . ALA B 1 310 ? -51.347 -3.593 -32.121 1.00 25.44 310 ALA B N 1
ATOM 10114 C CA . ALA B 1 310 ? -52.507 -4.475 -32.055 1.00 29.52 310 ALA B CA 1
ATOM 10115 C C . ALA B 1 310 ? -53.734 -3.788 -31.484 1.00 28.43 310 ALA B C 1
ATOM 10116 O O . ALA B 1 310 ? -54.843 -4.312 -31.629 1.00 28.20 310 ALA B O 1
ATOM 10118 N N . ALA B 1 311 ? -53.568 -2.644 -30.828 1.00 23.70 311 ALA B N 1
ATOM 10119 C CA . ALA B 1 311 ? -54.719 -1.921 -30.315 1.00 30.57 311 ALA B CA 1
ATOM 10120 C C . ALA B 1 311 ? -55.525 -1.345 -31.472 1.00 34.51 311 ALA B C 1
ATOM 10121 O O . ALA B 1 311 ? -54.973 -0.958 -32.507 1.00 33.79 311 ALA B O 1
ATOM 10123 N N . ASN B 1 312 ? -56.844 -1.318 -31.309 1.00 35.13 312 ASN B N 1
ATOM 10124 C CA . ASN B 1 312 ? -57.711 -0.664 -32.289 1.00 42.74 312 ASN B CA 1
ATOM 10125 C C . ASN B 1 312 ? -57.626 0.828 -32.009 1.00 33.53 312 ASN B C 1
ATOM 10126 O O . ASN B 1 312 ? -58.328 1.363 -31.153 1.00 36.86 312 ASN B O 1
ATOM 10131 N N . GLN B 1 313 ? -56.726 1.509 -32.714 1.00 30.06 313 GLN B N 1
ATOM 10132 C CA . GLN B 1 313 ? -56.405 2.876 -32.342 1.00 31.00 313 GLN B CA 1
ATOM 10133 C C . GLN B 1 313 ? -55.866 3.617 -33.552 1.00 30.13 313 GLN B C 1
ATOM 10134 O O . GLN B 1 313 ? -55.125 3.051 -34.358 1.00 29.26 313 GLN B O 1
ATOM 10140 N N . THR B 1 314 ? -56.238 4.883 -33.661 1.00 27.30 314 THR B N 1
ATOM 10141 C CA . THR B 1 314 ? -55.737 5.750 -34.705 1.00 31.26 314 THR B CA 1
ATOM 10142 C C . THR B 1 314 ? -54.763 6.753 -34.086 1.00 30.30 314 THR B C 1
ATOM 10143 O O . THR B 1 314 ? -54.961 7.219 -32.956 1.00 27.64 314 THR B O 1
ATOM 10147 N N . TRP B 1 315 ? -53.697 7.060 -34.823 1.00 26.83 315 TRP B N 1
ATOM 10148 C CA . TRP B 1 315 ? -52.523 7.733 -34.285 1.00 27.92 315 TRP B CA 1
ATOM 10149 C C . TRP B 1 315 ? -52.296 9.092 -34.934 1.00 26.45 315 TRP B C 1
ATOM 10150 O O . TRP B 1 315 ? -52.511 9.241 -36.139 1.00 27.61 315 TRP B O 1
ATOM 10161 N N . PRO B 1 316 ? -51.856 10.094 -34.176 1.00 25.24 316 PRO B N 1
ATOM 10162 C CA . PRO B 1 316 ? -51.531 11.383 -34.791 1.00 25.87 316 PRO B CA 1
ATOM 10163 C C . PRO B 1 316 ? -50.327 11.238 -35.708 1.00 27.73 316 PRO B C 1
ATOM 10164 O O . PRO B 1 316 ? -49.522 10.313 -35.581 1.00 22.46 316 PRO B O 1
ATOM 10168 N N . LEU B 1 317 ? -50.230 12.173 -36.654 1.00 29.10 317 LEU B N 1
ATOM 10169 C CA . LEU B 1 317 ? -49.187 12.191 -37.670 1.00 27.28 317 LEU B CA 1
ATOM 10170 C C . LEU B 1 317 ? -48.063 13.127 -37.250 1.00 20.09 317 LEU B C 1
ATOM 10171 O O . LEU B 1 317 ? -48.318 14.200 -36.692 1.00 26.27 317 LEU B O 1
ATOM 10176 N N . LYS B 1 318 ? -46.820 12.714 -37.518 1.00 17.33 318 LYS B N 1
ATOM 10177 C CA . LYS B 1 318 ? -45.663 13.593 -37.406 1.00 22.24 318 LYS B CA 1
ATOM 10178 C C . LYS B 1 318 ? -44.960 13.674 -38.753 1.00 21.75 318 LYS B C 1
ATOM 10179 O O . LYS B 1 318 ? -44.698 12.649 -39.386 1.00 19.14 318 LYS B O 1
ATOM 10185 N N . ILE B 1 319 ? -44.673 14.902 -39.178 1.00 21.63 319 ILE B N 1
ATOM 10186 C CA A ILE B 1 319 ? -43.938 15.177 -40.401 0.73 23.35 319 ILE B CA 1
ATOM 10187 C CA B ILE B 1 319 ? -43.950 15.206 -40.406 0.27 23.38 319 ILE B CA 1
ATOM 10188 C C . ILE B 1 319 ? -42.651 15.903 -40.010 1.00 22.25 319 ILE B C 1
ATOM 10189 O O . ILE B 1 319 ? -42.515 16.418 -38.896 1.00 23.78 319 ILE B O 1
ATOM 10198 N N . ASP B 1 320 ? -41.677 15.895 -40.922 1.00 20.29 320 ASP B N 1
ATOM 10199 C CA . ASP B 1 320 ? -40.453 16.708 -40.783 1.00 22.16 320 ASP B CA 1
ATOM 10200 C C . ASP B 1 320 ? -39.659 16.213 -39.575 1.00 22.90 320 ASP B C 1
ATOM 10201 O O . ASP B 1 320 ? -39.380 15.004 -39.485 1.00 17.29 320 ASP B O 1
ATOM 10206 N N . ASP B 1 321 ? -39.257 17.079 -38.642 1.00 19.89 321 ASP B N 1
ATOM 10207 C CA . ASP B 1 321 ? -38.292 16.651 -37.640 1.00 21.38 321 ASP B CA 1
ATOM 10208 C C . ASP B 1 321 ? -38.611 17.280 -36.289 1.00 19.21 321 ASP B C 1
ATOM 10209 O O . ASP B 1 321 ? -39.593 18.015 -36.127 1.00 21.38 321 ASP B O 1
ATOM 10214 N N . TYR B 1 322 ? -37.753 16.970 -35.313 1.00 18.44 322 TYR B N 1
ATOM 10215 C CA . TYR B 1 322 ? -37.844 17.498 -33.962 1.00 18.57 322 TYR B CA 1
ATOM 10216 C C . TYR B 1 322 ? -36.638 18.371 -33.674 1.00 24.72 322 TYR B C 1
ATOM 10217 O O . TYR B 1 322 ? -35.923 18.129 -32.695 1.00 19.66 322 TYR B O 1
ATOM 10226 N N . PHE B 1 323 ? -36.366 19.341 -34.541 1.00 21.75 323 PHE B N 1
ATOM 10227 C CA . PHE B 1 323 ? -35.336 20.333 -34.276 1.00 19.57 323 PHE B CA 1
ATOM 10228 C C . PHE B 1 323 ? -35.967 21.720 -34.361 1.00 19.53 323 PHE B C 1
ATOM 10229 O O . PHE B 1 323 ? -36.934 21.908 -35.103 1.00 19.20 323 PHE B O 1
ATOM 10237 N N . PRO B 1 324 ? -35.467 22.704 -33.597 1.00 17.38 324 PRO B N 1
ATOM 10238 C CA . PRO B 1 324 ? -34.436 22.495 -32.584 1.00 21.07 324 PRO B CA 1
ATOM 10239 C C . PRO B 1 324 ? -35.044 22.064 -31.266 1.00 21.91 324 PRO B C 1
ATOM 10240 O O . PRO B 1 324 ? -36.253 22.184 -31.057 1.00 21.83 324 PRO B O 1
ATOM 10244 N N . TYR B 1 325 ? -34.188 21.600 -30.374 1.00 19.78 325 TYR B N 1
ATOM 10245 C CA . TYR B 1 325 ? -34.596 21.107 -29.069 1.00 18.65 325 TYR B CA 1
ATOM 10246 C C . TYR B 1 325 ? -34.319 22.174 -28.024 1.00 19.69 325 TYR B C 1
ATOM 10247 O O . TYR B 1 325 ? -33.219 22.731 -27.988 1.00 19.07 325 TYR B O 1
ATOM 10256 N N . ALA B 1 326 ? -35.308 22.447 -27.175 1.00 16.99 326 ALA B N 1
ATOM 10257 C CA . ALA B 1 326 ? -35.129 23.297 -26.001 1.00 22.52 326 ALA B CA 1
ATOM 10258 C C . ALA B 1 326 ? -35.774 22.620 -24.796 1.00 22.19 326 ALA B C 1
ATOM 10259 O O . ALA B 1 326 ? -36.900 22.127 -24.902 1.00 23.78 326 ALA B O 1
ATOM 10261 N N . ASP B 1 327 ? -35.083 22.584 -23.650 1.00 22.20 327 ASP B N 1
ATOM 10262 C CA . ASP B 1 327 ? -35.726 22.058 -22.444 1.00 23.21 327 ASP B CA 1
ATOM 10263 C C . ASP B 1 327 ? -36.145 23.159 -21.475 1.00 21.30 327 ASP B C 1
ATOM 10264 O O . ASP B 1 327 ? -36.639 22.864 -20.383 1.00 23.34 327 ASP B O 1
ATOM 10269 N N . GLY B 1 328 ? -36.002 24.421 -21.869 1.00 21.31 328 GLY B N 1
ATOM 10270 C CA . GLY B 1 328 ? -36.474 25.520 -21.052 1.00 24.50 328 GLY B CA 1
ATOM 10271 C C . GLY B 1 328 ? -36.454 26.790 -21.869 1.00 24.48 328 GLY B C 1
ATOM 10272 O O . GLY B 1 328 ? -35.894 26.836 -22.967 1.00 20.73 328 GLY B O 1
ATOM 10273 N N . ARG B 1 329 ? -37.055 27.837 -21.302 1.00 26.93 329 ARG B N 1
ATOM 10274 C CA . ARG B 1 329 ? -37.315 29.036 -22.102 1.00 24.82 329 ARG B CA 1
ATOM 10275 C C . ARG B 1 329 ? -36.030 29.683 -22.622 1.00 30.75 329 ARG B C 1
ATOM 10276 O O . ARG B 1 329 ? -36.013 30.190 -23.751 1.00 27.34 329 ARG B O 1
ATOM 10284 N N . ASN B 1 330 ? -34.940 29.663 -21.850 1.00 23.48 330 ASN B N 1
ATOM 10285 C CA . ASN B 1 330 ? -33.679 30.241 -22.311 1.00 25.55 330 ASN B CA 1
ATOM 10286 C C . ASN B 1 330 ? -32.622 29.178 -22.598 1.00 28.08 330 ASN B C 1
ATOM 10287 O O . ASN B 1 330 ? -31.419 29.466 -22.565 1.00 21.30 330 ASN B O 1
ATOM 10292 N N . ALA B 1 331 ? -33.059 27.954 -22.927 1.00 21.86 331 ALA B N 1
ATOM 10293 C CA . ALA B 1 331 ? -32.158 26.804 -23.073 1.00 24.46 331 ALA B CA 1
ATOM 10294 C C . ALA B 1 331 ? -32.442 26.082 -24.397 1.00 20.71 331 ALA B C 1
ATOM 10295 O O . ALA B 1 331 ? -32.957 24.960 -24.430 1.00 22.10 331 ALA B O 1
ATOM 10297 N N . TYR B 1 332 ? -32.096 26.729 -25.502 1.00 16.38 332 TYR B N 1
ATOM 10298 C CA . TYR B 1 332 ? -32.120 26.086 -26.809 1.00 21.28 332 TYR B CA 1
ATOM 10299 C C . TYR B 1 332 ? -30.797 25.366 -27.036 1.00 20.06 332 TYR B C 1
ATOM 10300 O O . TYR B 1 332 ? -29.727 25.982 -26.941 1.00 17.66 332 TYR B O 1
ATOM 10309 N N . TRP B 1 333 ? -30.869 24.057 -27.318 1.00 20.72 333 TRP B N 1
ATOM 10310 C CA . TRP B 1 333 ? -29.678 23.227 -27.517 1.00 17.47 333 TRP B CA 1
ATOM 10311 C C . TRP B 1 333 ? -29.291 23.296 -28.990 1.00 19.87 333 TRP B C 1
ATOM 10312 O O . TRP B 1 333 ? -29.417 22.333 -29.756 1.00 17.52 333 TRP B O 1
ATOM 10323 N N . THR B 1 334 ? -28.837 24.483 -29.384 1.00 22.73 334 THR B N 1
ATOM 10324 C CA . THR B 1 334 ? -28.381 24.732 -30.743 1.00 19.40 334 THR B CA 1
ATOM 10325 C C . THR B 1 334 ? -26.927 25.184 -30.773 1.00 19.59 334 THR B C 1
ATOM 10326 O O . THR B 1 334 ? -26.397 25.446 -31.858 1.00 18.44 334 THR B O 1
ATOM 10330 N N . GLY B 1 335 ? -26.270 25.278 -29.615 1.00 19.39 335 GLY B N 1
ATOM 10331 C CA . GLY B 1 335 ? -24.863 25.633 -29.615 1.00 17.74 335 GLY B CA 1
ATOM 10332 C C . GLY B 1 335 ? -24.012 24.496 -30.130 1.00 20.00 335 GLY B C 1
ATOM 10333 O O . GLY B 1 335 ? -23.048 24.710 -30.871 1.00 19.36 335 GLY B O 1
ATOM 10334 N N . PHE B 1 336 ? -24.384 23.264 -29.775 1.00 17.37 336 PHE B N 1
ATOM 10335 C CA . PHE B 1 336 ? -23.593 22.112 -30.160 1.00 15.43 336 PHE B CA 1
ATOM 10336 C C . PHE B 1 336 ? -23.670 21.850 -31.660 1.00 17.70 336 PHE B C 1
ATOM 10337 O O . PHE B 1 336 ? -22.885 21.039 -32.162 1.00 16.38 336 PHE B O 1
ATOM 10345 N N . TYR B 1 337 ? -24.547 22.549 -32.400 1.00 15.80 337 TYR B N 1
ATOM 10346 C CA . TYR B 1 337 ? -24.478 22.449 -33.856 1.00 16.97 337 TYR B CA 1
ATOM 10347 C C . TYR B 1 337 ? -23.129 22.917 -34.363 1.00 15.53 337 TYR B C 1
ATOM 10348 O O . TYR B 1 337 ? -22.675 22.457 -35.412 1.00 18.90 337 TYR B O 1
ATOM 10357 N N . THR B 1 338 ? -22.447 23.763 -33.599 1.00 16.39 338 THR B N 1
ATOM 10358 C CA . THR B 1 338 ? -21.141 24.270 -33.990 1.00 17.63 338 THR B CA 1
ATOM 10359 C C . THR B 1 338 ? -20.012 23.812 -33.081 1.00 17.36 338 THR B C 1
ATOM 10360 O O . THR B 1 338 ? -18.892 23.638 -33.563 1.00 20.72 338 THR B O 1
ATOM 10364 N N . SER B 1 339 ? -20.301 23.565 -31.799 1.00 18.13 339 SER B N 1
ATOM 10365 C CA . SER B 1 339 ? -19.302 23.259 -30.775 1.00 17.00 339 SER B CA 1
ATOM 10366 C C . SER B 1 339 ? -18.250 22.271 -31.258 1.00 20.34 339 SER B C 1
ATOM 10367 O O . SER B 1 339 ? -18.575 21.255 -31.874 1.00 20.86 339 SER B O 1
ATOM 10370 N N . ARG B 1 340 ? -16.985 22.573 -30.943 1.00 16.63 340 ARG B N 1
ATOM 10371 C CA . ARG B 1 340 ? -15.817 21.783 -31.340 1.00 17.36 340 ARG B CA 1
ATOM 10372 C C . ARG B 1 340 ? -15.728 21.656 -32.859 1.00 19.82 340 ARG B C 1
ATOM 10373 O O . ARG B 1 340 ? -15.737 20.559 -33.429 1.00 17.85 340 ARG B O 1
ATOM 10381 N N . SER B 1 341 ? -15.652 22.818 -33.518 1.00 21.58 341 SER B N 1
ATOM 10382 C CA . SER B 1 341 ? -15.588 22.836 -34.975 1.00 21.56 341 SER B CA 1
ATOM 10383 C C . SER B 1 341 ? -14.412 22.019 -35.509 1.00 16.13 341 SER B C 1
ATOM 10384 O O . SER B 1 341 ? -14.524 21.390 -36.567 1.00 19.65 341 SER B O 1
ATOM 10387 N N . ALA B 1 342 ? -13.282 21.996 -34.800 1.00 16.23 342 ALA B N 1
ATOM 10388 C CA . ALA B 1 342 ? -12.122 21.274 -35.327 1.00 17.75 342 ALA B CA 1
ATOM 10389 C C . ALA B 1 342 ? -12.343 19.760 -35.305 1.00 19.17 342 ALA B C 1
ATOM 10390 O O . ALA B 1 342 ? -11.938 19.054 -36.237 1.00 16.98 342 ALA B O 1
ATOM 10392 N N . LEU B 1 343 ? -12.956 19.239 -34.241 1.00 18.00 343 LEU B N 1
ATOM 10393 C CA . LEU B 1 343 ? -13.296 17.813 -34.216 1.00 19.06 343 LEU B CA 1
ATOM 10394 C C . LEU B 1 343 ? -14.315 17.472 -35.301 1.00 17.75 343 LEU B C 1
ATOM 10395 O O . LEU B 1 343 ? -14.193 16.443 -35.983 1.00 17.78 343 LEU B O 1
ATOM 10400 N N . LYS B 1 344 ? -15.327 18.333 -35.480 1.00 15.05 344 LYS B N 1
ATOM 10401 C CA . LYS B 1 344 ? -16.324 18.116 -36.524 1.00 18.41 344 LYS B CA 1
ATOM 10402 C C . LYS B 1 344 ? -15.676 18.050 -37.905 1.00 18.54 344 LYS B C 1
ATOM 10403 O O . LYS B 1 344 ? -16.048 17.212 -38.737 1.00 16.19 344 LYS B O 1
ATOM 10409 N N . ASP B 1 345 ? -14.702 18.928 -38.181 1.00 20.16 345 ASP B N 1
ATOM 10410 C CA . ASP B 1 345 ? -14.045 18.854 -39.490 1.00 21.69 345 ASP B CA 1
ATOM 10411 C C . ASP B 1 345 ? -13.191 17.599 -39.608 1.00 18.83 345 ASP B C 1
ATOM 10412 O O . ASP B 1 345 ? -13.104 16.994 -40.685 1.00 19.32 345 ASP B O 1
ATOM 10417 N N . TYR B 1 346 ? -12.500 17.241 -38.522 1.00 15.57 346 TYR B N 1
ATOM 10418 C CA . TYR B 1 346 ? -11.691 16.030 -38.501 1.00 20.76 346 TYR B CA 1
ATOM 10419 C C . TYR B 1 346 ? -12.539 14.804 -38.832 1.00 19.74 346 TYR B C 1
ATOM 10420 O O . TYR B 1 346 ? -12.146 13.967 -39.653 1.00 17.53 346 TYR B O 1
ATOM 10429 N N . VAL B 1 347 ? -13.726 14.704 -38.226 1.00 17.57 347 VAL B N 1
ATOM 10430 C CA . VAL B 1 347 ? -14.626 13.589 -38.535 1.00 16.41 347 VAL B CA 1
ATOM 10431 C C . VAL B 1 347 ? -15.011 13.603 -40.011 1.00 18.83 347 VAL B C 1
ATOM 10432 O O . VAL B 1 347 ? -14.901 12.587 -40.701 1.00 18.94 347 VAL B O 1
ATOM 10436 N N . ARG B 1 348 ? -15.467 14.759 -40.519 1.00 20.87 348 ARG B N 1
ATOM 10437 C CA . ARG B 1 348 ? -15.904 14.828 -41.919 1.00 20.60 348 ARG B CA 1
ATOM 10438 C C . ARG B 1 348 ? -14.764 14.499 -42.872 1.00 16.55 348 ARG B C 1
ATOM 10439 O O . ARG B 1 348 ? -14.949 13.763 -43.853 1.00 20.00 348 ARG B O 1
ATOM 10447 N N . MET B 1 349 ? -13.573 15.038 -42.600 1.00 20.94 349 MET B N 1
ATOM 10448 C CA . MET B 1 349 ? -12.422 14.775 -43.459 1.00 21.74 349 MET B CA 1
ATOM 10449 C C . MET B 1 349 ? -12.083 13.289 -43.478 1.00 20.97 349 MET B C 1
ATOM 10450 O O . MET B 1 349 ? -11.886 12.696 -44.546 1.00 18.54 349 MET B O 1
ATOM 10455 N N . LEU B 1 350 ? -12.034 12.657 -42.300 1.00 16.85 350 LEU B N 1
ATOM 10456 C CA . LEU B 1 350 ? -11.683 11.237 -42.261 1.00 18.33 350 LEU B CA 1
ATOM 10457 C C . LEU B 1 350 ? -12.786 10.359 -42.836 1.00 19.16 350 LEU B C 1
ATOM 10458 O O . LEU B 1 350 ? -12.496 9.287 -43.380 1.00 19.50 350 LEU B O 1
ATOM 10463 N N . SER B 1 351 ? -14.048 10.791 -42.741 1.00 18.89 351 SER B N 1
ATOM 10464 C CA . SER B 1 351 ? -15.135 10.018 -43.340 1.00 18.60 351 SER B CA 1
ATOM 10465 C C . SER B 1 351 ? -14.992 9.947 -44.863 1.00 22.56 351 SER B C 1
ATOM 10466 O O . SER B 1 351 ? -15.141 8.877 -45.467 1.00 21.98 351 SER B O 1
ATOM 10469 N N . GLY B 1 352 ? -14.707 11.077 -45.511 1.00 22.62 352 GLY B N 1
ATOM 10470 C CA . GLY B 1 352 ? -14.434 11.018 -46.942 1.00 18.96 352 GLY B CA 1
ATOM 10471 C C . GLY B 1 352 ? -13.245 10.125 -47.258 1.00 18.58 352 GLY B C 1
ATOM 10472 O O . GLY B 1 352 ? -13.304 9.283 -48.155 1.00 20.88 352 GLY B O 1
ATOM 10473 N N . TYR B 1 353 ? -12.156 10.280 -46.496 1.00 16.50 353 TYR B N 1
ATOM 10474 C CA . TYR B 1 353 ? -10.939 9.511 -46.746 1.00 17.81 353 TYR B CA 1
ATOM 10475 C C . TYR B 1 353 ? -11.183 8.024 -46.542 1.00 19.77 353 TYR B C 1
ATOM 10476 O O . TYR B 1 353 ? -10.634 7.186 -47.273 1.00 21.81 353 TYR B O 1
ATOM 10485 N N . TYR B 1 354 ? -12.042 7.689 -45.584 1.00 19.08 354 TYR B N 1
ATOM 10486 C CA . TYR B 1 354 ? -12.340 6.297 -45.301 1.00 22.71 354 TYR B CA 1
ATOM 10487 C C . TYR B 1 354 ? -13.159 5.682 -46.425 1.00 22.82 354 TYR B C 1
ATOM 10488 O O . TYR B 1 354 ? -12.985 4.503 -46.754 1.00 22.48 354 TYR B O 1
ATOM 10497 N N . LEU B 1 355 ? -14.049 6.474 -47.028 1.00 25.09 355 LEU B N 1
ATOM 10498 C CA . LEU B 1 355 ? -14.780 6.025 -48.210 1.00 26.66 355 LEU B CA 1
ATOM 10499 C C . LEU B 1 355 ? -13.818 5.708 -49.358 1.00 23.93 355 LEU B C 1
ATOM 10500 O O . LEU B 1 355 ? -13.930 4.665 -50.008 1.00 19.42 355 LEU B O 1
ATOM 10505 N N . ALA B 1 356 ? -12.846 6.588 -4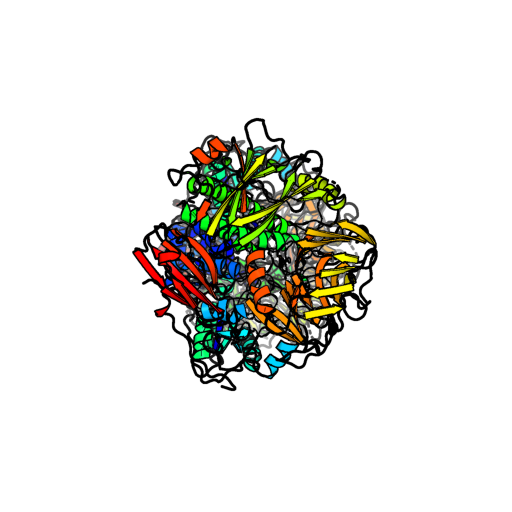9.609 1.00 22.75 356 ALA B N 1
ATOM 10506 C CA . ALA B 1 356 ? -11.881 6.320 -50.674 1.00 25.80 356 ALA B CA 1
ATOM 10507 C C . ALA B 1 356 ? -10.945 5.171 -50.303 1.00 24.91 356 ALA B C 1
ATOM 10508 O O . ALA B 1 356 ? -10.581 4.361 -51.165 1.00 21.23 356 ALA B O 1
ATOM 10510 N N . THR B 1 357 ? -10.551 5.083 -49.025 1.00 22.42 357 THR B N 1
ATOM 10511 C CA . THR B 1 357 ? -9.711 3.976 -48.577 1.00 22.65 357 THR B CA 1
ATOM 10512 C C . THR B 1 357 ? -10.367 2.640 -48.888 1.00 23.92 357 THR B C 1
ATOM 10513 O O . THR B 1 357 ? -9.700 1.698 -49.336 1.00 22.88 357 THR B O 1
ATOM 10517 N N . ARG B 1 358 ? -11.675 2.528 -48.627 1.00 19.30 358 ARG B N 1
ATOM 10518 C CA . ARG B 1 358 ? -12.351 1.249 -48.836 1.00 22.79 358 ARG B CA 1
ATOM 10519 C C . ARG B 1 358 ? -12.508 0.929 -50.320 1.00 20.01 358 ARG B C 1
ATOM 10520 O O . ARG B 1 358 ? -12.467 -0.249 -50.703 1.00 25.65 358 ARG B O 1
ATOM 10528 N N . GLN B 1 359 ? -12.712 1.944 -51.163 1.00 22.03 359 GLN B N 1
ATOM 10529 C CA . GLN B 1 359 ? -12.673 1.713 -52.607 1.00 25.29 359 GLN B CA 1
ATOM 10530 C C . GLN B 1 359 ? -11.343 1.093 -53.014 1.00 26.45 359 GLN B C 1
ATOM 10531 O O . GLN B 1 359 ? -11.299 0.027 -53.638 1.00 30.99 359 GLN B O 1
ATOM 10537 N N . LEU B 1 360 ? -10.244 1.744 -52.632 1.00 25.74 360 LEU B N 1
ATOM 10538 C CA . LEU B 1 360 ? -8.922 1.343 -53.084 1.00 24.93 360 LEU B CA 1
ATOM 10539 C C . LEU B 1 360 ? -8.537 -0.013 -52.529 1.00 30.42 360 LEU B C 1
ATOM 10540 O O . LEU B 1 360 ? -7.936 -0.827 -53.238 1.00 25.04 360 LEU B O 1
ATOM 10545 N N . GLY B 1 361 ? -8.872 -0.272 -51.264 1.00 26.83 361 GLY B N 1
ATOM 10546 C CA . GLY B 1 361 ? -8.598 -1.580 -50.701 1.00 29.09 361 GLY B CA 1
ATOM 10547 C C . GLY B 1 361 ? -9.298 -2.685 -51.464 1.00 31.11 361 GLY B C 1
ATOM 10548 O O . GLY B 1 361 ? -8.701 -3.721 -51.758 1.00 30.87 361 GLY B O 1
ATOM 10549 N N . PHE B 1 362 ? -10.571 -2.471 -51.804 1.00 24.61 362 PHE B N 1
ATOM 10550 C CA . PHE B 1 362 ? -11.309 -3.446 -52.593 1.00 29.73 362 PHE B CA 1
ATOM 10551 C C . PHE B 1 362 ? -10.627 -3.692 -53.938 1.00 34.36 362 PHE B C 1
ATOM 10552 O O . PHE B 1 362 ? -10.290 -4.833 -54.280 1.00 32.09 362 PHE B O 1
ATOM 10560 N N . PHE B 1 363 ? -10.412 -2.622 -54.715 1.00 31.43 363 PHE B N 1
ATOM 10561 C CA . PHE B 1 363 ? -9.747 -2.767 -56.014 1.00 34.57 363 PHE B CA 1
ATOM 10562 C C . PHE B 1 363 ? -8.393 -3.467 -55.897 1.00 35.08 363 PHE B C 1
ATOM 10563 O O . PHE B 1 363 ? -7.989 -4.191 -56.814 1.00 38.87 363 PHE B O 1
ATOM 10571 N N . ALA B 1 364 ? -7.681 -3.272 -54.787 1.00 31.87 364 ALA B N 1
ATOM 10572 C CA . ALA B 1 364 ? -6.369 -3.878 -54.598 1.00 31.67 364 ALA B CA 1
ATOM 10573 C C . ALA B 1 364 ? -6.427 -5.240 -53.912 1.00 35.68 364 ALA B C 1
ATOM 10574 O O . ALA B 1 364 ? -5.378 -5.846 -53.675 1.00 38.91 364 ALA B O 1
ATOM 10576 N N . GLY B 1 365 ? -7.613 -5.739 -53.584 1.00 33.44 365 GLY B N 1
ATOM 10577 C CA . GLY B 1 365 ? -7.683 -7.049 -52.969 1.00 33.21 365 GLY B CA 1
ATOM 10578 C C . GLY B 1 365 ? -7.291 -7.115 -51.506 1.00 41.48 365 GLY B C 1
ATOM 10579 O O . GLY B 1 365 ? -7.058 -8.214 -50.997 1.00 38.74 365 GLY B O 1
ATOM 10580 N N . LYS B 1 366 ? -7.210 -5.980 -50.809 1.00 34.11 366 LYS B N 1
ATOM 10581 C CA . LYS B 1 366 ? -6.908 -5.996 -49.379 1.00 37.09 366 LYS B CA 1
ATOM 10582 C C . LYS B 1 366 ? -8.099 -6.520 -48.580 1.00 38.96 366 LYS B C 1
ATOM 10583 O O . LYS B 1 366 ? -9.261 -6.301 -48.939 1.00 43.45 366 LYS B O 1
ATOM 10589 N N . LYS B 1 367 ? -7.808 -7.192 -47.466 1.00 39.03 367 LYS B N 1
ATOM 10590 C CA . LYS B 1 367 ? -8.854 -7.854 -46.700 1.00 41.52 367 LYS B CA 1
ATOM 10591 C C . LYS B 1 367 ? -9.358 -6.962 -45.570 1.00 40.29 367 LYS B C 1
ATOM 10592 O O . LYS B 1 367 ? -8.648 -6.082 -45.074 1.00 35.97 367 LYS B O 1
ATOM 10598 N N . SER B 1 368 ? -10.603 -7.213 -45.174 1.00 38.50 368 SER B N 1
ATOM 10599 C CA . SER B 1 368 ? -11.284 -6.390 -44.184 1.00 39.86 368 SER B CA 1
ATOM 10600 C C . SER B 1 368 ? -10.556 -6.400 -42.841 1.00 37.49 368 SER B C 1
ATOM 10601 O O . SER B 1 368 ? -10.001 -7.417 -42.418 1.00 29.84 368 SER B O 1
ATOM 10604 N N . THR B 1 369 ? -10.555 -5.244 -42.170 1.00 29.76 369 THR B N 1
ATOM 10605 C CA . THR B 1 369 ? -10.006 -5.122 -40.825 1.00 27.42 369 THR B CA 1
ATOM 10606 C C . THR B 1 369 ? -10.992 -4.426 -39.896 1.00 28.08 369 THR B C 1
ATOM 10607 O O . THR B 1 369 ? -10.583 -3.900 -38.849 1.00 24.12 369 THR B O 1
ATOM 10611 N N . LYS B 1 370 ? -12.280 -4.438 -40.265 1.00 28.02 370 LYS B N 1
ATOM 10612 C CA . LYS B 1 370 ? -13.311 -3.649 -39.587 1.00 26.94 370 LYS B CA 1
ATOM 10613 C C . LYS B 1 370 ? -13.360 -3.887 -38.084 1.00 23.23 370 LYS B C 1
ATOM 10614 O O . LYS B 1 370 ? -13.722 -2.973 -37.330 1.00 24.52 370 LYS B O 1
ATOM 10620 N N . TYR B 1 371 ? -13.033 -5.097 -37.624 1.00 21.73 371 TYR B N 1
ATOM 10621 C CA . TYR B 1 371 ? -13.166 -5.420 -36.205 1.00 26.98 371 TYR B CA 1
ATOM 10622 C C . TYR B 1 371 ? -11.816 -5.553 -35.507 1.00 28.75 371 TYR B C 1
ATOM 10623 O O . TYR B 1 371 ? -11.770 -5.959 -34.340 1.00 29.02 371 TYR B O 1
ATOM 10632 N N . HIS B 1 372 ? -10.719 -5.189 -36.174 1.00 25.71 372 HIS B N 1
ATOM 10633 C CA . HIS B 1 372 ? -9.420 -5.157 -35.511 1.00 24.76 372 HIS B CA 1
ATOM 10634 C C . HIS B 1 372 ? -9.361 -4.001 -34.513 1.00 22.04 372 HIS B C 1
ATOM 10635 O O . HIS B 1 372 ? -10.020 -2.964 -34.680 1.00 24.03 372 HIS B O 1
ATOM 10642 N N . ALA B 1 373 ? -8.549 -4.188 -33.468 1.00 23.85 373 ALA B N 1
ATOM 10643 C CA . ALA B 1 373 ? -8.405 -3.169 -32.436 1.00 27.01 373 ALA B CA 1
ATOM 10644 C C . ALA B 1 373 ? -7.877 -1.872 -33.038 1.00 22.91 373 ALA B C 1
ATOM 10645 O O . ALA B 1 373 ? -6.891 -1.874 -33.778 1.00 24.05 373 ALA B O 1
ATOM 10647 N N . PHE B 1 374 ? -8.552 -0.768 -32.723 1.00 20.34 374 PHE B N 1
ATOM 10648 C CA . PHE B 1 374 ? -8.168 0.582 -33.116 1.00 20.06 374 PHE B CA 1
ATOM 10649 C C . PHE B 1 374 ? -8.333 0.845 -34.610 1.00 20.98 374 PHE B C 1
ATOM 10650 O O . PHE B 1 374 ? -7.820 1.844 -35.111 1.00 21.06 374 PHE B O 1
ATOM 10658 N N . ASP B 1 375 ? -9.060 -0.005 -35.330 1.00 21.38 375 ASP B N 1
ATOM 10659 C CA . ASP B 1 375 ? -9.354 0.251 -36.739 1.00 20.04 375 ASP B CA 1
ATOM 10660 C C . ASP B 1 375 ? -10.129 1.561 -36.899 1.00 20.96 375 ASP B C 1
ATOM 10661 O O . ASP B 1 375 ? -10.836 2.000 -35.989 1.00 18.98 375 ASP B O 1
ATOM 10666 N N . LEU B 1 376 ? -9.992 2.192 -38.076 1.00 18.91 376 LEU B N 1
ATOM 10667 C CA . LEU B 1 376 ? -10.728 3.426 -38.341 1.00 16.30 376 LEU B CA 1
ATOM 10668 C C . LEU B 1 376 ? -12.236 3.213 -38.272 1.00 18.12 376 LEU B C 1
ATOM 10669 O O . LEU B 1 376 ? -12.972 4.133 -37.901 1.00 17.98 376 LEU B O 1
ATOM 10674 N N . ALA B 1 377 ? -12.723 2.015 -38.620 1.00 16.72 377 ALA B N 1
ATOM 10675 C CA . ALA B 1 377 ? -14.142 1.722 -38.445 1.00 18.40 377 ALA B CA 1
ATOM 10676 C C . ALA B 1 377 ? -14.570 1.907 -36.991 1.00 19.07 377 ALA B C 1
ATOM 10677 O O . ALA B 1 377 ? -15.656 2.433 -36.722 1.00 17.82 377 ALA B O 1
ATOM 10679 N N . ASP B 1 378 ? -13.737 1.468 -36.045 1.00 17.97 378 ASP B N 1
ATOM 10680 C CA . ASP B 1 378 ? -14.060 1.637 -34.632 1.00 17.76 378 ASP B CA 1
ATOM 10681 C C . ASP B 1 378 ? -14.016 3.113 -34.264 1.00 15.75 378 ASP B C 1
ATOM 10682 O O . ASP B 1 378 ? -14.939 3.631 -33.635 1.00 18.68 378 ASP B O 1
ATOM 10687 N N . ALA B 1 379 ? -12.955 3.812 -34.685 1.00 16.87 379 ALA B N 1
ATOM 10688 C CA . ALA B 1 379 ? -12.757 5.197 -34.255 1.00 17.78 379 ALA B CA 1
ATOM 10689 C C . ALA B 1 379 ? -13.804 6.131 -34.860 1.00 18.41 379 ALA B C 1
ATOM 10690 O O . ALA B 1 379 ? -14.304 7.035 -34.179 1.00 15.85 379 ALA B O 1
ATOM 10692 N N . LEU B 1 380 ? -14.125 5.956 -36.146 1.00 18.01 380 LEU B N 1
ATOM 10693 C CA . LEU B 1 380 ? -15.190 6.762 -36.744 1.00 16.88 380 LEU B CA 1
ATOM 10694 C C . LEU B 1 380 ? -16.569 6.365 -36.231 1.00 15.71 380 LEU B C 1
ATOM 10695 O O . LEU B 1 380 ? -17.458 7.217 -36.147 1.00 16.14 380 LEU B O 1
ATOM 10700 N N . GLY B 1 381 ? -16.785 5.081 -35.931 1.00 16.81 381 GLY B N 1
ATOM 10701 C CA . GLY B 1 381 ? -18.064 4.690 -35.344 1.00 15.75 381 GLY B CA 1
ATOM 10702 C C . GLY B 1 381 ? -18.274 5.330 -33.989 1.00 16.04 381 GLY B C 1
ATOM 10703 O O . GLY B 1 381 ? -19.333 5.895 -33.710 1.00 16.98 381 GLY B O 1
ATOM 10704 N N . ILE B 1 382 ? -17.245 5.281 -33.146 1.00 13.31 382 ILE B N 1
ATOM 10705 C CA . ILE B 1 382 ? -17.286 5.944 -31.842 1.00 13.95 382 ILE B CA 1
ATOM 10706 C C . ILE B 1 382 ? -17.550 7.436 -32.007 1.00 17.81 382 ILE B C 1
ATOM 10707 O O . ILE B 1 382 ? -18.315 8.040 -31.241 1.00 15.94 382 ILE B O 1
ATOM 10712 N N . ALA B 1 383 ? -16.927 8.048 -33.019 1.00 17.05 383 ALA B N 1
ATOM 10713 C CA . ALA B 1 383 ? -17.008 9.494 -33.200 1.00 14.37 383 ALA B CA 1
ATOM 10714 C C . ALA B 1 383 ? -18.421 9.976 -33.494 1.00 13.44 383 ALA B C 1
ATOM 10715 O O . ALA B 1 383 ? -18.699 11.174 -33.319 1.00 17.23 383 ALA B O 1
ATOM 10717 N N . GLN B 1 384 ? -19.313 9.092 -33.951 1.00 12.37 384 GLN B N 1
ATOM 10718 C CA . GLN B 1 384 ? -20.706 9.435 -34.195 1.00 15.25 384 GLN B CA 1
ATOM 10719 C C . GLN B 1 384 ? -21.540 9.524 -32.923 1.00 18.88 384 GLN B C 1
ATOM 10720 O O . GLN B 1 384 ? -22.692 9.979 -32.997 1.00 16.71 384 GLN B O 1
ATOM 10726 N N . HIS B 1 385 ? -20.998 9.109 -31.774 1.00 15.83 385 HIS B N 1
ATOM 10727 C CA . HIS B 1 385 ? -21.749 9.114 -30.514 1.00 16.76 385 HIS B CA 1
ATOM 10728 C C . HIS B 1 385 ? -22.294 10.511 -30.211 1.00 18.71 385 HIS B C 1
ATOM 10729 O O . HIS B 1 385 ? -21.688 11.526 -30.579 1.00 17.25 385 HIS B O 1
ATOM 10736 N N . HIS B 1 386 ? -23.439 10.573 -29.517 1.00 16.53 386 HIS B N 1
ATOM 10737 C CA . HIS B 1 386 ? -24.142 11.854 -29.356 1.00 14.47 386 HIS B CA 1
ATOM 10738 C C . HIS B 1 386 ? -23.439 12.836 -28.406 1.00 17.30 386 HIS B C 1
ATOM 10739 O O . HIS B 1 386 ? -23.949 13.952 -28.227 1.00 18.54 386 HIS B O 1
ATOM 10746 N N . ASP B 1 387 ? -22.295 12.475 -27.809 1.00 15.89 387 ASP B N 1
ATOM 10747 C CA . ASP B 1 387 ? -21.416 13.439 -27.145 1.00 18.37 387 ASP B CA 1
ATOM 10748 C C . ASP B 1 387 ? -20.086 13.631 -27.855 1.00 18.23 387 ASP B C 1
ATOM 10749 O O . ASP B 1 387 ? -19.245 14.402 -27.369 1.00 18.31 387 ASP B O 1
ATOM 10754 N N . ALA B 1 388 ? -19.854 12.946 -28.974 1.00 17.89 388 ALA B N 1
ATOM 10755 C CA . ALA B 1 388 ? -18.540 12.978 -29.612 1.00 15.97 388 ALA B CA 1
ATOM 10756 C C . ALA B 1 388 ? -18.477 14.078 -30.673 1.00 16.60 388 ALA B C 1
ATOM 10757 O O . ALA B 1 388 ? -18.116 15.222 -30.359 1.00 14.77 388 ALA B O 1
ATOM 10759 N N . VAL B 1 389 ? -18.881 13.753 -31.908 1.00 15.08 389 VAL B N 1
ATOM 10760 C CA . VAL B 1 389 ? -18.926 14.745 -32.990 1.00 20.23 389 VAL B CA 1
ATOM 10761 C C . VAL B 1 389 ? -19.837 15.917 -32.624 1.00 19.86 389 VAL B C 1
ATOM 10762 O O . VAL B 1 389 ? -19.650 17.035 -33.117 1.00 19.13 389 VAL B O 1
ATOM 10766 N N . SER B 1 390 ? -20.812 15.704 -31.736 1.00 14.49 390 SER B N 1
ATOM 10767 C CA . SER B 1 390 ? -21.650 16.801 -31.264 1.00 16.20 390 SER B CA 1
ATOM 10768 C C . SER B 1 390 ? -20.865 17.824 -30.460 1.00 18.01 390 SER B C 1
ATOM 10769 O O . SER B 1 390 ? -21.321 18.966 -30.317 1.00 19.44 390 SER B O 1
ATOM 10772 N N . GLY B 1 391 ? -19.716 17.431 -29.913 1.00 20.94 391 GLY B N 1
ATOM 10773 C CA . GLY B 1 391 ? -18.873 18.320 -29.147 1.00 13.78 391 GLY B CA 1
ATOM 10774 C C . GLY B 1 391 ? -19.259 18.521 -27.705 1.00 20.11 391 GLY B C 1
ATOM 10775 O O . GLY B 1 391 ? -18.787 19.483 -27.083 1.00 18.92 391 GLY B O 1
ATOM 10776 N N . THR B 1 392 ? -20.087 17.634 -27.132 1.00 16.76 392 THR B N 1
ATOM 10777 C CA . THR B 1 392 ? -20.585 17.840 -25.778 1.00 17.25 392 THR B CA 1
ATOM 10778 C C . THR B 1 392 ? -19.922 16.920 -24.758 1.00 20.21 392 THR B C 1
ATOM 10779 O O . THR B 1 392 ? -20.495 16.666 -23.694 1.00 18.96 392 THR B O 1
ATOM 10783 N N . ALA B 1 393 ? -18.721 16.430 -25.045 1.00 18.53 393 ALA B N 1
ATOM 10784 C CA . ALA B 1 393 ? -17.972 15.632 -24.084 1.00 16.89 393 ALA B CA 1
ATOM 10785 C C . ALA B 1 393 ? -16.920 16.506 -23.401 1.00 18.24 393 ALA B C 1
ATOM 10786 O O . ALA B 1 393 ? -16.617 17.607 -23.860 1.00 18.64 393 ALA B O 1
ATOM 10788 N N . LYS B 1 394 ? -16.347 15.996 -22.307 1.00 16.43 394 LYS B N 1
ATOM 10789 C CA . LYS B 1 394 ? -15.240 16.684 -21.645 1.00 17.06 394 LYS B CA 1
ATOM 10790 C C . LYS B 1 394 ? -14.044 16.806 -22.584 1.00 16.74 394 LYS B C 1
ATOM 10791 O O . LYS B 1 394 ? -13.928 16.094 -23.575 1.00 15.51 394 LYS B O 1
ATOM 10797 N N . GLN B 1 395 ? -13.127 17.722 -22.247 1.00 18.25 395 GLN B N 1
ATOM 10798 C CA . GLN B 1 395 ? -11.979 17.951 -23.124 1.00 17.77 395 GLN B CA 1
ATOM 10799 C C . GLN B 1 395 ? -11.103 16.701 -23.234 1.00 16.10 395 GLN B C 1
ATOM 10800 O O . GLN B 1 395 ? -10.638 16.351 -24.329 1.00 16.39 395 GLN B O 1
ATOM 10806 N N . HIS B 1 396 ? -10.861 16.016 -22.111 1.00 16.16 396 HIS B N 1
ATOM 10807 C CA . HIS B 1 396 ? -9.952 14.870 -22.145 1.00 17.57 396 HIS B CA 1
ATOM 10808 C C . HIS B 1 396 ? -10.544 13.743 -22.977 1.00 14.52 396 HIS B C 1
ATOM 10809 O O . HIS B 1 396 ? -9.830 13.098 -23.759 1.00 17.62 396 HIS B O 1
ATOM 10816 N N . THR B 1 397 ? -11.854 13.527 -22.851 1.00 15.57 397 THR B N 1
ATOM 10817 C CA . THR B 1 397 ? -12.576 12.591 -23.721 1.00 13.96 397 THR B CA 1
ATOM 10818 C C . THR B 1 397 ? -12.458 13.004 -25.177 1.00 16.78 397 THR B C 1
ATOM 10819 O O . THR B 1 397 ? -12.213 12.176 -26.053 1.00 13.82 397 THR B O 1
ATOM 10823 N N . THR B 1 398 ? -12.658 14.295 -25.451 1.00 18.64 398 THR B N 1
ATOM 10824 C CA . THR B 1 398 ? -12.562 14.784 -26.818 1.00 18.47 398 THR B CA 1
ATOM 10825 C C . THR B 1 398 ? -11.183 14.508 -27.398 1.00 16.39 398 THR B C 1
ATOM 10826 O O . THR B 1 398 ? -11.053 14.135 -28.571 1.00 16.66 398 THR B O 1
ATOM 10830 N N . ASN B 1 399 ? -10.145 14.702 -26.584 1.00 16.83 399 ASN B N 1
ATOM 10831 C CA . ASN B 1 399 ? -8.778 14.405 -26.989 1.00 15.73 399 ASN B CA 1
ATOM 10832 C C . ASN B 1 399 ? -8.612 12.926 -27.296 1.00 18.29 399 ASN B C 1
ATOM 10833 O O . ASN B 1 399 ? -7.953 12.554 -28.271 1.00 14.92 399 ASN B O 1
ATOM 10838 N N . ASP B 1 400 ? -9.221 12.073 -26.474 1.00 14.00 400 ASP B N 1
ATOM 10839 C CA . ASP B 1 400 ? -9.181 10.636 -26.717 1.00 15.01 400 ASP B CA 1
ATOM 10840 C C . ASP B 1 400 ? -9.833 10.282 -28.058 1.00 15.16 400 ASP B C 1
ATOM 10841 O O . ASP B 1 400 ? -9.294 9.478 -28.817 1.00 15.19 400 ASP B O 1
ATOM 10846 N N . TYR B 1 401 ? -10.994 10.878 -28.370 1.00 14.87 401 TYR B N 1
ATOM 10847 C CA . TYR B 1 401 ? -11.638 10.681 -29.672 1.00 16.74 401 TYR B CA 1
ATOM 10848 C C . TYR B 1 401 ? -10.685 10.995 -30.820 1.00 17.07 401 TYR B C 1
ATOM 10849 O O . TYR B 1 401 ? -10.614 10.258 -31.812 1.00 14.74 401 TYR B O 1
ATOM 10858 N N . ALA B 1 402 ? -10.000 12.138 -30.735 1.00 16.24 402 ALA B N 1
ATOM 10859 C CA . ALA B 1 402 ? -9.100 12.542 -31.813 1.00 20.00 402 ALA B CA 1
ATOM 10860 C C . ALA B 1 402 ? -7.892 11.616 -31.902 1.00 16.82 402 ALA B C 1
ATOM 10861 O O . ALA B 1 402 ? -7.459 11.266 -33.005 1.00 18.26 402 ALA B O 1
ATOM 10863 N N . LYS B 1 403 ? -7.342 11.206 -30.751 1.00 15.86 403 LYS B N 1
ATOM 10864 C CA . LYS B 1 403 ? -6.274 10.201 -30.729 1.00 19.49 403 LYS B CA 1
ATOM 10865 C C . LYS B 1 403 ? -6.683 8.912 -31.442 1.00 18.20 403 LYS B C 1
ATOM 10866 O O . LYS B 1 403 ? -5.891 8.336 -32.201 1.00 17.51 403 LYS B O 1
ATOM 10872 N N . ARG B 1 404 ? -7.901 8.423 -31.181 1.00 16.76 404 ARG B N 1
ATOM 10873 C CA . ARG B 1 404 ? -8.384 7.220 -31.866 1.00 12.85 404 ARG B CA 1
ATOM 10874 C C . ARG B 1 404 ? -8.529 7.451 -33.363 1.00 19.78 404 ARG B C 1
ATOM 10875 O O . ARG B 1 404 ? -8.197 6.571 -34.172 1.00 19.40 404 ARG B O 1
ATOM 10883 N N . LEU B 1 405 ? -9.097 8.599 -33.746 1.00 16.31 405 LEU B N 1
ATOM 10884 C CA . LEU B 1 405 ? -9.241 8.895 -35.167 1.00 21.85 405 LEU B CA 1
ATOM 10885 C C . LEU B 1 405 ? -7.872 8.984 -35.842 1.00 15.87 405 LEU B C 1
ATOM 10886 O O . LEU B 1 405 ? -7.689 8.479 -36.958 1.00 18.08 405 LEU B O 1
ATOM 10891 N N . ALA B 1 406 ? -6.896 9.607 -35.174 1.00 17.17 406 ALA B N 1
ATOM 10892 C CA . ALA B 1 406 ? -5.561 9.730 -35.762 1.00 19.68 406 ALA B CA 1
ATOM 10893 C C . ALA B 1 406 ? -4.934 8.357 -35.972 1.00 21.43 406 ALA B C 1
ATOM 10894 O O . ALA B 1 406 ? -4.265 8.111 -36.986 1.00 17.69 406 ALA B O 1
ATOM 10896 N N . ILE B 1 407 ? -5.147 7.445 -35.025 1.00 18.74 407 ILE B N 1
ATOM 10897 C CA . ILE B 1 407 ? -4.615 6.092 -35.170 1.00 19.14 407 ILE B CA 1
ATOM 10898 C C . ILE B 1 407 ? -5.248 5.401 -36.373 1.00 19.06 407 ILE B C 1
ATOM 10899 O O . ILE B 1 407 ? -4.566 4.756 -37.179 1.00 20.33 407 ILE B O 1
ATOM 10904 N N . GLY B 1 408 ? -6.572 5.497 -36.495 1.00 17.80 408 GLY B N 1
ATOM 10905 C CA . GLY B 1 408 ? -7.232 4.894 -37.638 1.00 20.49 408 GLY B CA 1
ATOM 10906 C C . GLY B 1 408 ? -6.815 5.533 -38.950 1.00 22.27 408 GLY B C 1
ATOM 10907 O O . GLY B 1 408 ? -6.677 4.848 -39.965 1.00 20.19 408 GLY B O 1
ATOM 10908 N N . ALA B 1 409 ? -6.626 6.858 -38.945 1.00 19.20 409 ALA B N 1
ATOM 10909 C CA . ALA B 1 409 ? -6.197 7.570 -40.146 1.00 23.31 409 ALA B CA 1
ATOM 10910 C C . ALA B 1 409 ? -4.821 7.102 -40.602 1.00 25.61 409 ALA B C 1
ATOM 10911 O O . ALA B 1 409 ? -4.567 6.960 -41.804 1.00 25.73 409 ALA B O 1
ATOM 10913 N N . SER B 1 410 ? -3.919 6.869 -39.647 1.00 22.86 410 SER B N 1
ATOM 10914 C CA . SER B 1 410 ? -2.585 6.393 -39.977 1.00 26.35 410 SER B CA 1
ATOM 10915 C C . SER B 1 410 ? -2.645 5.013 -40.629 1.00 24.56 410 SER B C 1
ATOM 10916 O O . SER B 1 410 ? -1.919 4.741 -41.596 1.00 25.45 410 SER B O 1
ATOM 10919 N N . LYS B 1 411 ? -3.539 4.143 -40.144 1.00 19.87 411 LYS B N 1
ATOM 10920 C CA . LYS B 1 411 ? -3.724 2.844 -40.786 1.00 23.31 411 LYS B CA 1
ATOM 10921 C C . LYS B 1 411 ? -4.350 2.977 -42.175 1.00 22.88 411 LYS B C 1
ATOM 10922 O O . LYS B 1 411 ? -4.004 2.223 -43.088 1.00 22.58 411 LYS B O 1
ATOM 10928 N N . ALA B 1 412 ? -5.312 3.895 -42.342 1.00 20.79 412 ALA B N 1
ATOM 10929 C CA . ALA B 1 412 ? -5.937 4.077 -43.649 1.00 20.54 412 ALA B CA 1
ATOM 10930 C C . ALA B 1 412 ? -4.933 4.616 -44.660 1.00 22.39 412 ALA B C 1
ATOM 10931 O O . ALA B 1 412 ? -4.926 4.200 -45.823 1.00 25.19 412 ALA B O 1
ATOM 10933 N N . GLU B 1 413 ? -4.065 5.532 -44.224 1.00 25.46 413 GLU B N 1
ATOM 10934 C CA . GLU B 1 413 ? -3.054 6.094 -45.116 1.00 22.70 413 GLU B CA 1
ATOM 10935 C C . GLU B 1 413 ? -2.177 5.007 -45.704 1.00 26.58 413 GLU B C 1
ATOM 10936 O O . GLU B 1 413 ? -1.822 5.062 -46.888 1.00 23.40 413 GLU B O 1
ATOM 10942 N N . ALA B 1 414 ? -1.798 4.024 -44.881 1.00 23.10 414 ALA B N 1
ATOM 10943 C CA . ALA B 1 414 ? -0.974 2.914 -45.362 1.00 25.27 414 ALA B CA 1
ATOM 10944 C C . ALA B 1 414 ? -1.733 2.052 -46.357 1.00 26.89 414 ALA B C 1
ATOM 10945 O O . ALA B 1 414 ? -1.159 1.591 -47.355 1.00 25.15 414 ALA B O 1
ATOM 10947 N N . VAL B 1 415 ? -3.017 1.793 -46.089 1.00 23.13 415 VAL B N 1
ATOM 10948 C CA . VAL B 1 415 ? -3.822 1.035 -47.040 1.00 25.06 415 VAL B CA 1
ATOM 10949 C C . VAL B 1 415 ? -3.917 1.782 -48.366 1.00 25.27 415 VAL B C 1
ATOM 10950 O O . VAL B 1 415 ? -3.756 1.189 -49.441 1.00 24.72 415 VAL B O 1
ATOM 10954 N N . VAL B 1 416 ? -4.180 3.096 -48.309 1.00 20.44 416 VAL B N 1
ATOM 10955 C CA . VAL B 1 416 ? -4.296 3.889 -49.534 1.00 23.04 416 VAL B CA 1
ATOM 10956 C C . VAL B 1 416 ? -2.972 3.887 -50.295 1.00 28.43 416 VAL B C 1
ATOM 10957 O O . VAL B 1 416 ? -2.941 3.729 -51.520 1.00 25.83 416 VAL B O 1
ATOM 10961 N N . SER B 1 417 ? -1.859 4.052 -49.578 1.00 24.45 417 SER B N 1
ATOM 10962 C CA . SER B 1 417 ? -0.563 4.151 -50.243 1.00 27.79 417 SER B CA 1
ATOM 10963 C C . SER B 1 417 ? -0.179 2.822 -50.880 1.00 32.42 417 SER B C 1
ATOM 10964 O O . SER B 1 417 ? 0.292 2.787 -52.025 1.00 33.24 417 SER B O 1
ATOM 10967 N N . SER B 1 418 ? -0.425 1.716 -50.178 1.00 30.74 418 SER B N 1
ATOM 10968 C CA . SER B 1 418 ? -0.064 0.404 -50.706 1.00 32.05 418 SER B CA 1
ATOM 10969 C C . SER B 1 418 ? -0.979 -0.000 -51.858 1.00 36.47 418 SER B C 1
ATOM 10970 O O . SER B 1 418 ? -0.524 -0.602 -52.838 1.00 33.35 418 SER B O 1
ATOM 10973 N N . SER B 1 419 ? -2.271 0.324 -51.762 1.00 29.87 419 SER B N 1
ATOM 10974 C CA . SER B 1 419 ? -3.198 -0.002 -52.842 1.00 31.14 419 SER B CA 1
ATOM 10975 C C . SER B 1 419 ? -2.876 0.791 -54.109 1.00 36.47 419 SER B C 1
ATOM 10976 O O . SER B 1 419 ? -2.863 0.231 -55.210 1.00 33.98 419 SER B O 1
ATOM 10979 N N . LEU B 1 420 ? -2.601 2.092 -53.974 1.00 32.94 420 LEU B N 1
ATOM 10980 C CA . LEU B 1 420 ? -2.244 2.894 -55.143 1.00 32.82 420 LEU B CA 1
ATOM 10981 C C . LEU B 1 420 ? -0.962 2.403 -55.801 1.00 34.11 420 LEU B C 1
ATOM 10982 O O . LEU B 1 420 ? -0.800 2.539 -57.019 1.00 31.40 420 LEU B O 1
ATOM 10987 N N . ALA B 1 421 ? -0.038 1.846 -55.017 1.00 30.07 421 ALA B N 1
ATOM 10988 C CA . ALA B 1 421 ? 1.182 1.293 -55.593 1.00 32.84 421 ALA B CA 1
ATOM 10989 C C . ALA B 1 421 ? 0.883 0.071 -56.454 1.00 37.40 421 ALA B C 1
ATOM 10990 O O . ALA B 1 421 ? 1.408 -0.058 -57.567 1.00 39.31 421 ALA B O 1
ATOM 10992 N N . CYS B 1 422 ? 0.047 -0.847 -55.960 1.00 40.15 422 CYS B N 1
ATOM 10993 C CA . CYS B 1 422 ? -0.316 -2.007 -56.775 1.00 39.82 422 CYS B CA 1
ATOM 10994 C C . CYS B 1 422 ? -1.149 -1.591 -57.977 1.00 39.53 422 CYS B C 1
ATOM 10995 O O . CYS B 1 422 ? -0.923 -2.065 -59.094 1.00 43.33 422 CYS B O 1
ATOM 10998 N N . LEU B 1 423 ? -2.094 -0.677 -57.775 1.00 38.39 423 LEU B N 1
ATOM 10999 C CA . LEU B 1 423 ? -3.089 -0.417 -58.806 1.00 39.04 423 LEU B CA 1
ATOM 11000 C C . LEU B 1 423 ? -2.524 0.377 -59.976 1.00 42.02 423 LEU B C 1
ATOM 11001 O O . LEU B 1 423 ? -2.985 0.206 -61.110 1.00 42.45 423 LEU B O 1
ATOM 11006 N N . THR B 1 424 ? -1.549 1.252 -59.731 1.00 38.95 424 THR B N 1
ATOM 11007 C CA . THR B 1 424 ? -0.920 1.988 -60.821 1.00 39.34 424 THR B CA 1
ATOM 11008 C C . THR B 1 424 ? 0.212 1.211 -61.480 1.00 44.78 424 THR B C 1
ATOM 11009 O O . THR B 1 424 ? 0.533 1.477 -62.645 1.00 46.59 424 THR B O 1
ATOM 11013 N N . SER B 1 425 ? 0.813 0.258 -60.771 1.00 45.49 425 SER B N 1
ATOM 11014 C CA . SER B 1 425 ? 1.813 -0.601 -61.381 1.00 46.46 425 SER B CA 1
ATOM 11015 C C . SER B 1 425 ? 1.203 -1.379 -62.542 1.00 47.22 425 SER B C 1
ATOM 11016 O O . SER B 1 425 ? 0.055 -1.827 -62.480 1.00 45.89 425 SER B O 1
ATOM 11019 N N . LYS B 1 426 ? 1.971 -1.517 -63.619 1.00 52.80 426 LYS B N 1
ATOM 11020 C CA . LYS B 1 426 ? 1.471 -2.164 -64.828 1.00 55.49 426 LYS B CA 1
ATOM 11021 C C . LYS B 1 426 ? 1.373 -3.673 -64.638 1.00 50.63 426 LYS B C 1
ATOM 11022 O O . LYS B 1 426 ? 0.372 -4.287 -64.991 1.00 54.04 426 LYS B O 1
ATOM 11028 N N . CYS B 1 432 ? -1.962 -8.000 -53.639 1.00 78.88 432 CYS B N 1
ATOM 11029 C CA . CYS B 1 432 ? -1.202 -6.774 -53.406 1.00 77.19 432 CYS B CA 1
ATOM 11030 C C . CYS B 1 432 ? -0.195 -6.962 -52.269 1.00 79.92 432 CYS B C 1
ATOM 11031 O O . CYS B 1 432 ? -0.529 -7.493 -51.207 1.00 82.97 432 CYS B O 1
ATOM 11034 N N . SER B 1 433 ? 1.045 -6.524 -52.500 1.00 77.77 433 SER B N 1
ATOM 11035 C CA . SER B 1 433 ? 2.114 -6.673 -51.523 1.00 74.95 433 SER B CA 1
ATOM 11036 C C . SER B 1 433 ? 2.869 -5.379 -51.245 1.00 70.88 433 SER B C 1
ATOM 11037 O O . SER B 1 433 ? 3.731 -5.365 -50.357 1.00 72.52 433 SER B O 1
ATOM 11040 N N . ALA B 1 434 ? 2.550 -4.296 -51.948 1.00 60.86 434 ALA B N 1
ATOM 11041 C CA . ALA B 1 434 ? 3.421 -3.130 -51.982 1.00 54.57 434 ALA B CA 1
ATOM 11042 C C . ALA B 1 434 ? 3.522 -2.480 -50.604 1.00 54.64 434 ALA B C 1
ATOM 11043 O O . ALA B 1 434 ? 2.526 -2.410 -49.872 1.00 52.63 434 ALA B O 1
ATOM 11045 N N . PRO B 1 435 ? 4.701 -1.990 -50.222 1.00 53.63 435 PRO B N 1
ATOM 11046 C CA . PRO B 1 435 ? 4.835 -1.325 -48.923 1.00 44.73 435 PRO B CA 1
ATOM 11047 C C . PRO B 1 435 ? 4.182 0.051 -48.922 1.00 46.74 435 PRO B C 1
ATOM 11048 O O . PRO B 1 435 ? 4.025 0.700 -49.964 1.00 42.95 435 PRO B O 1
ATOM 11052 N N . ALA B 1 436 ? 3.793 0.498 -47.722 1.00 37.87 436 ALA B N 1
ATOM 11053 C CA . ALA B 1 436 ? 3.191 1.820 -47.585 1.00 43.42 436 ALA B CA 1
ATOM 11054 C C . ALA B 1 436 ? 4.162 2.932 -47.966 1.00 42.45 436 ALA B C 1
ATOM 11055 O O . ALA B 1 436 ? 3.722 4.021 -48.355 1.00 37.71 436 ALA B O 1
ATOM 11057 N N . SER B 1 437 ? 5.469 2.668 -47.893 1.00 39.55 437 SER B N 1
ATOM 11058 C CA . SER B 1 437 ? 6.504 3.625 -48.268 1.00 41.19 437 SER B CA 1
ATOM 11059 C C . SER B 1 437 ? 6.432 4.057 -49.729 1.00 41.41 437 SER B C 1
ATOM 11060 O O . SER B 1 437 ? 7.137 5.001 -50.112 1.00 37.82 437 SER B O 1
ATOM 11063 N N . ALA B 1 438 ? 5.622 3.385 -50.554 1.00 36.76 438 ALA B N 1
ATOM 11064 C CA . ALA B 1 438 ? 5.609 3.679 -51.982 1.00 39.19 438 ALA B CA 1
ATOM 11065 C C . ALA B 1 438 ? 5.229 5.132 -52.253 1.00 37.45 438 ALA B C 1
ATOM 11066 O O . ALA B 1 438 ? 5.837 5.791 -53.106 1.00 34.15 438 ALA B O 1
ATOM 11068 N N . PHE B 1 439 ? 4.230 5.649 -51.540 1.00 31.90 439 PHE B N 1
ATOM 11069 C CA . PHE B 1 439 ? 3.763 7.014 -51.714 1.00 28.33 439 PHE B CA 1
ATOM 11070 C C . PHE B 1 439 ? 3.713 7.740 -50.378 1.00 34.86 439 PHE B C 1
ATOM 11071 O O . PHE B 1 439 ? 3.482 7.137 -49.329 1.00 29.87 439 PHE B O 1
ATOM 11079 N N . SER B 1 440 ? 3.916 9.050 -50.420 1.00 30.18 440 SER B N 1
ATOM 11080 C CA . SER B 1 440 ? 3.671 9.886 -49.261 1.00 26.70 440 SER B CA 1
ATOM 11081 C C . SER B 1 440 ? 2.404 10.699 -49.501 1.00 31.35 440 SER B C 1
ATOM 11082 O O . SER B 1 440 ? 1.994 10.919 -50.648 1.00 29.73 440 SER B O 1
ATOM 11085 N N . GLN B 1 441 ? 1.758 11.098 -48.407 1.00 27.86 441 GLN B N 1
ATOM 11086 C CA . GLN B 1 441 ? 0.511 11.839 -48.469 1.00 28.96 441 GLN B CA 1
ATOM 11087 C C . GLN B 1 441 ? 0.542 12.941 -47.425 1.00 33.77 441 GLN B C 1
ATOM 11088 O O . GLN B 1 441 ? 1.303 12.880 -46.453 1.00 31.33 441 GLN B O 1
ATOM 11094 N N . CYS B 1 442 ? -0.313 13.943 -47.630 1.00 25.13 442 CYS B N 1
ATOM 11095 C CA . CYS B 1 442 ? -0.336 15.143 -46.806 1.00 30.09 442 CYS B CA 1
ATOM 11096 C C . CYS B 1 442 ? -1.768 15.405 -46.367 1.00 31.41 442 CYS B C 1
ATOM 11097 O O . CYS B 1 442 ? -2.680 15.400 -47.196 1.00 27.78 442 CYS B O 1
ATOM 11100 N N . HIS B 1 443 ? -1.975 15.601 -45.063 1.00 29.03 443 HIS B N 1
ATOM 11101 C CA . HIS B 1 443 ? -3.288 15.988 -44.556 1.00 31.35 443 HIS B CA 1
ATOM 11102 C C . HIS B 1 443 ? -3.257 17.333 -43.856 1.00 28.40 443 HIS B C 1
ATOM 11103 O O . HIS B 1 443 ? -4.254 17.719 -43.236 1.00 27.56 443 HIS B O 1
ATOM 11110 N N . LEU B 1 444 ? -2.137 18.054 -43.944 1.00 25.64 444 LEU B N 1
ATOM 11111 C CA . LEU B 1 444 ? -1.965 19.347 -43.301 1.00 27.98 444 LEU B CA 1
ATOM 11112 C C . LEU B 1 444 ? -1.735 20.468 -44.318 1.00 24.67 444 LEU B C 1
ATOM 11113 O O . LEU B 1 444 ? -1.079 21.465 -44.017 1.00 25.54 444 LEU B O 1
ATOM 11118 N N . PHE B 1 445 ? -2.288 20.320 -45.524 1.00 27.89 445 PHE B N 1
ATOM 11119 C CA . PHE B 1 445 ? -2.346 21.437 -46.463 1.00 28.86 445 PHE B CA 1
ATOM 11120 C C . PHE B 1 445 ? -3.008 22.668 -45.849 1.00 29.21 445 PHE B C 1
ATOM 11121 O O . PHE B 1 445 ? -2.642 23.801 -46.180 1.00 27.30 445 PHE B O 1
ATOM 11129 N N . ASN B 1 446 ? -3.975 22.469 -44.948 1.00 26.42 446 ASN B N 1
ATOM 11130 C CA . ASN B 1 446 ? -4.671 23.598 -44.343 1.00 26.86 446 ASN B CA 1
ATOM 11131 C C . ASN B 1 446 ? -3.729 24.535 -43.587 1.00 27.73 446 ASN B C 1
ATOM 11132 O O . ASN B 1 446 ? -4.055 25.715 -43.419 1.00 27.34 446 ASN B O 1
ATOM 11137 N N . ILE B 1 447 ? -2.571 24.055 -43.140 1.00 23.35 447 ILE B N 1
ATOM 11138 C CA . ILE B 1 447 ? -1.574 24.927 -42.528 1.00 20.51 447 ILE B CA 1
ATOM 11139 C C . ILE B 1 447 ? -0.287 24.984 -43.359 1.00 24.51 447 ILE B C 1
ATOM 11140 O O . ILE B 1 447 ? 0.755 25.418 -42.867 1.00 24.04 447 ILE B O 1
ATOM 11145 N N . SER B 1 448 ? -0.357 24.546 -44.620 1.00 29.40 448 SER B N 1
ATOM 11146 C CA . SER B 1 448 ? 0.716 24.631 -45.620 1.00 30.94 448 SER B CA 1
ATOM 11147 C C . SER B 1 448 ? 1.837 23.630 -45.387 1.00 30.06 448 SER B C 1
ATOM 11148 O O . SER B 1 448 ? 2.953 23.832 -45.875 1.00 31.26 448 SER B O 1
ATOM 11151 N N . TYR B 1 449 ? 1.569 22.524 -44.703 1.00 28.74 449 TYR B N 1
ATOM 11152 C CA . TYR B 1 449 ? 2.606 21.575 -44.312 1.00 27.34 449 TYR B CA 1
ATOM 11153 C C . TYR B 1 449 ? 2.514 20.339 -45.202 1.00 31.82 449 TYR B C 1
ATOM 11154 O O . TYR B 1 449 ? 1.606 19.515 -45.047 1.00 28.27 449 TYR B O 1
ATOM 11163 N N . CYS B 1 450 ? 3.455 20.219 -46.139 1.00 25.03 450 CYS B N 1
ATOM 11164 C CA . CYS B 1 450 ? 3.564 19.035 -46.993 1.00 27.90 450 CYS B CA 1
ATOM 11165 C C . CYS B 1 450 ? 5.029 18.827 -4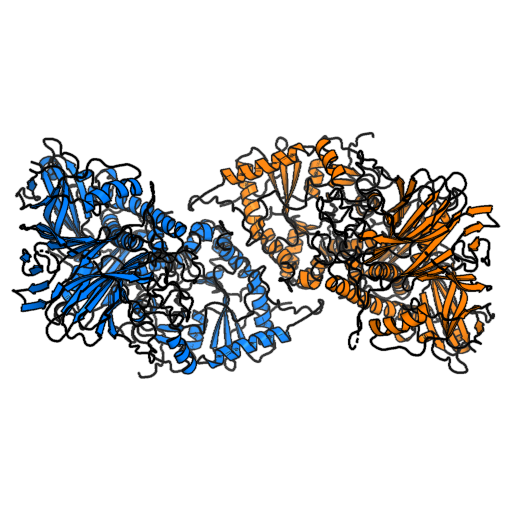7.351 1.00 30.52 450 CYS B C 1
ATOM 11166 O O . CYS B 1 450 ? 5.490 19.242 -48.423 1.00 29.62 450 CYS B O 1
ATOM 11169 N N . PRO B 1 451 ? 5.789 18.167 -46.478 1.00 32.87 451 PRO B N 1
ATOM 11170 C CA . PRO B 1 451 ? 7.212 17.899 -46.755 1.00 32.98 451 PRO B CA 1
ATOM 11171 C C . PRO B 1 451 ? 7.453 17.280 -48.124 1.00 30.83 451 PRO B C 1
ATOM 11172 O O . PRO B 1 451 ? 8.393 17.703 -48.814 1.00 32.05 451 PRO B O 1
ATOM 11176 N N . PRO B 1 452 ? 6.660 16.292 -48.567 1.00 31.33 452 PRO B N 1
ATOM 11177 C CA . PRO B 1 452 ? 6.934 15.706 -49.899 1.00 28.86 452 PRO B CA 1
ATOM 11178 C C . PRO B 1 452 ? 6.946 16.712 -51.046 1.00 34.77 452 PRO B C 1
ATOM 11179 O O . PRO B 1 452 ? 7.673 16.502 -52.028 1.00 30.06 452 PRO B O 1
ATOM 11183 N N . THR B 1 453 ? 6.155 17.786 -50.977 1.00 26.45 453 THR B N 1
ATOM 11184 C CA . THR B 1 453 ? 6.190 18.769 -52.048 1.00 31.41 453 THR B CA 1
ATOM 11185 C C . THR B 1 453 ? 7.110 19.938 -51.747 1.00 32.91 453 THR B C 1
ATOM 11186 O O . THR B 1 453 ? 7.565 20.594 -52.689 1.00 30.89 453 THR B O 1
ATOM 11190 N N . GLU B 1 454 ? 7.399 20.214 -50.471 1.00 26.76 454 GLU B N 1
ATOM 11191 C CA . GLU B 1 454 ? 8.326 21.290 -50.151 1.00 35.78 454 GLU B CA 1
ATOM 11192 C C . GLU B 1 454 ? 9.775 20.891 -50.391 1.00 36.16 454 GLU B C 1
ATOM 11193 O O . GLU B 1 454 ? 10.645 21.766 -50.432 1.00 35.27 454 GLU B O 1
ATOM 11199 N N . SER B 1 455 ? 10.053 19.599 -50.519 1.00 32.45 455 SER B N 1
ATOM 11200 C CA . SER B 1 455 ? 11.425 19.131 -50.597 1.00 41.41 455 SER B CA 1
ATOM 11201 C C . SER B 1 455 ? 11.987 19.393 -51.987 1.00 42.46 455 SER B C 1
ATOM 11202 O O . SER B 1 455 ? 11.258 19.401 -52.985 1.00 35.82 455 SER B O 1
ATOM 11205 N N . SER B 1 456 ? 13.294 19.637 -52.038 1.00 44.40 456 SER B N 1
ATOM 11206 C CA . SER B 1 456 ? 13.960 19.841 -53.317 1.00 43.60 456 SER B CA 1
ATOM 11207 C C . SER B 1 456 ? 13.875 18.576 -54.162 1.00 40.32 456 SER B C 1
ATOM 11208 O O . SER B 1 456 ? 14.028 17.458 -53.659 1.00 46.82 456 SER B O 1
ATOM 11211 N N . ILE B 1 457 ? 13.626 18.761 -55.453 1.00 40.97 457 ILE B N 1
ATOM 11212 C CA . ILE B 1 457 ? 13.553 17.659 -56.407 1.00 40.37 457 ILE B CA 1
ATOM 11213 C C . ILE B 1 457 ? 14.963 17.396 -56.932 1.00 46.40 457 ILE B C 1
ATOM 11214 O O . ILE B 1 457 ? 15.580 18.316 -57.493 1.00 49.87 457 ILE B O 1
ATOM 11219 N N . PRO B 1 458 ? 15.496 16.185 -56.790 1.00 47.60 458 PRO B N 1
ATOM 11220 C CA . PRO B 1 458 ? 16.822 15.893 -57.343 1.00 52.10 458 PRO B CA 1
ATOM 11221 C C . PRO B 1 458 ? 16.861 16.077 -58.856 1.00 56.72 458 PRO B C 1
ATOM 11222 O O . PRO B 1 458 ? 15.834 16.142 -59.536 1.00 44.89 458 PRO B O 1
ATOM 11226 N N . ASP B 1 459 ? 18.081 16.162 -59.382 1.00 58.47 459 ASP B N 1
ATOM 11227 C CA . ASP B 1 459 ? 18.268 16.291 -60.821 1.00 55.84 459 ASP B CA 1
ATOM 11228 C C . ASP B 1 459 ? 17.947 14.980 -61.528 1.00 50.56 459 ASP B C 1
ATOM 11229 O O . ASP B 1 459 ? 18.163 13.888 -60.995 1.00 54.06 459 ASP B O 1
ATOM 11234 N N . ASP B 1 460 ? 17.434 15.103 -62.752 1.00 50.57 460 ASP B N 1
ATOM 11235 C CA . ASP B 1 460 ? 16.918 13.991 -63.550 1.00 49.40 460 ASP B CA 1
ATOM 11236 C C . ASP B 1 460 ? 15.769 13.265 -62.860 1.00 53.88 460 ASP B C 1
ATOM 11237 O O . ASP B 1 460 ? 15.505 12.091 -63.147 1.00 43.60 460 ASP B O 1
ATOM 11242 N N . LYS B 1 461 ? 15.067 13.944 -61.958 1.00 52.30 461 LYS B N 1
ATOM 11243 C CA . LYS B 1 461 ? 13.895 13.378 -61.312 1.00 47.91 461 LYS B CA 1
ATOM 11244 C C . LYS B 1 461 ? 12.795 14.425 -61.287 1.00 49.04 461 LYS B C 1
ATOM 11245 O O . LYS B 1 461 ? 13.051 15.629 -61.390 1.00 39.08 461 LYS B O 1
ATOM 11251 N N . SER B 1 462 ? 11.560 13.949 -61.161 1.00 41.07 462 SER B N 1
ATOM 11252 C CA . SER B 1 462 ? 10.406 14.811 -60.994 1.00 36.00 462 SER B CA 1
ATOM 11253 C C . SER B 1 462 ? 9.677 14.449 -59.708 1.00 37.88 462 SER B C 1
ATOM 11254 O O . SER B 1 462 ? 9.845 13.361 -59.160 1.00 39.12 462 SER B O 1
ATOM 11257 N N . LEU B 1 463 ? 8.864 15.381 -59.228 1.00 38.76 463 LEU B N 1
ATOM 11258 C CA . LEU B 1 463 ? 7.858 15.048 -58.231 1.00 37.76 463 LEU B CA 1
ATOM 11259 C C . LEU B 1 463 ? 6.679 14.393 -58.946 1.00 29.38 463 LEU B C 1
ATOM 11260 O O . LEU B 1 463 ? 6.039 15.013 -59.798 1.00 32.51 463 LEU B O 1
ATOM 11265 N N . VAL B 1 464 ? 6.410 13.135 -58.635 1.00 33.42 464 VAL B N 1
ATOM 11266 C CA . VAL B 1 464 ? 5.285 12.429 -59.237 1.00 32.37 464 VAL B CA 1
ATOM 11267 C C . VAL B 1 464 ? 4.058 12.675 -58.365 1.00 29.81 464 VAL B C 1
ATOM 11268 O O . VAL B 1 464 ? 4.090 12.419 -57.155 1.00 27.21 464 VAL B O 1
ATOM 11272 N N . VAL B 1 465 ? 2.989 13.187 -58.973 1.00 31.51 465 VAL B N 1
ATOM 11273 C CA . VAL B 1 465 ? 1.730 13.472 -58.281 1.00 30.04 465 VAL B CA 1
ATOM 11274 C C . VAL B 1 465 ? 0.649 12.578 -58.876 1.00 30.44 465 VAL B C 1
ATOM 11275 O O . VAL B 1 465 ? 0.184 12.823 -59.997 1.00 31.60 465 VAL B O 1
ATOM 11279 N N . VAL B 1 466 ? 0.235 11.554 -58.119 1.00 31.29 466 VAL B N 1
ATOM 11280 C CA . VAL B 1 466 ? -0.866 10.670 -58.500 1.00 28.54 466 VAL B CA 1
ATOM 11281 C C . VAL B 1 466 ? -2.140 11.180 -57.845 1.00 31.28 466 VAL B C 1
ATOM 11282 O O . VAL B 1 466 ? -2.186 11.375 -56.621 1.00 29.02 466 VAL B O 1
ATOM 11286 N N . VAL B 1 467 ? -3.171 11.406 -58.657 1.00 28.49 467 VAL B N 1
ATOM 11287 C CA . VAL B 1 467 ? -4.418 12.028 -58.218 1.00 25.84 467 VAL B CA 1
ATOM 11288 C C . VAL B 1 467 ? -5.521 10.995 -58.372 1.00 33.10 467 VAL B C 1
ATOM 11289 O O . VAL B 1 467 ? -5.801 10.548 -59.491 1.00 27.97 467 VAL B O 1
ATOM 11293 N N . TYR B 1 468 ? -6.146 10.608 -57.260 1.00 26.36 468 TYR B N 1
ATOM 11294 C CA . TYR B 1 468 ? -7.200 9.602 -57.285 1.00 22.72 468 TYR B CA 1
ATOM 11295 C C . TYR B 1 468 ? -8.543 10.275 -57.015 1.00 26.41 468 TYR B C 1
ATOM 11296 O O . TYR B 1 468 ? -8.654 11.119 -56.119 1.00 28.32 468 TYR B O 1
ATOM 11305 N N . ASN B 1 469 ? -9.555 9.914 -57.810 1.00 27.60 469 ASN B N 1
ATOM 11306 C CA . ASN B 1 469 ? -10.887 10.515 -57.747 1.00 28.45 469 ASN B CA 1
ATOM 11307 C C . ASN B 1 469 ? -11.899 9.498 -57.232 1.00 27.74 469 ASN B C 1
ATOM 11308 O O . ASN B 1 469 ? -12.288 8.584 -57.980 1.00 25.96 469 ASN B O 1
ATOM 11313 N N . PRO B 1 470 ? -12.348 9.606 -55.977 1.00 26.85 470 PRO B N 1
ATOM 11314 C CA . PRO B 1 470 ? -13.296 8.625 -55.430 1.00 24.17 470 PRO B CA 1
ATOM 11315 C C . PRO B 1 470 ? -14.752 8.863 -55.806 1.00 26.89 470 PRO B C 1
ATOM 11316 O O . PRO B 1 470 ? -15.619 8.142 -55.301 1.00 24.25 470 PRO B O 1
ATOM 11320 N N . LEU B 1 471 ? -15.060 9.844 -56.653 1.00 26.90 471 LEU B N 1
ATOM 11321 C CA . LEU B 1 471 ? -16.415 10.021 -57.162 1.00 24.36 471 LEU B CA 1
ATOM 11322 C C . LEU B 1 471 ? -16.624 9.180 -58.416 1.00 27.08 471 LEU B C 1
ATOM 11323 O O . LEU B 1 471 ? -15.693 8.945 -59.187 1.00 27.12 471 LEU B O 1
ATOM 11328 N N . GLY B 1 472 ? -17.867 8.748 -58.627 1.00 25.52 472 GLY B N 1
ATOM 11329 C CA . GLY B 1 472 ? -18.253 8.112 -59.876 1.00 33.11 472 GLY B CA 1
ATOM 11330 C C . GLY B 1 472 ? -18.448 9.057 -61.044 1.00 29.85 472 GLY B C 1
ATOM 11331 O O . GLY B 1 472 ? -18.984 8.653 -62.078 1.00 26.59 472 GLY B O 1
ATOM 11332 N N . TRP B 1 473 ? -18.026 10.311 -60.901 1.00 26.82 473 TRP B N 1
ATOM 11333 C CA . TRP B 1 473 ? -18.133 11.338 -61.927 1.00 29.93 473 TRP B CA 1
ATOM 11334 C C . TRP B 1 473 ? -16.752 11.755 -62.415 1.00 30.05 473 TRP B C 1
ATOM 11335 O O . TRP B 1 473 ? -15.775 11.713 -61.664 1.00 30.68 473 TRP B O 1
ATOM 11346 N N . SER B 1 474 ? -16.694 12.201 -63.670 1.00 30.90 474 SER B N 1
ATOM 11347 C CA . SER B 1 474 ? -15.555 12.980 -64.146 1.00 33.23 474 SER B CA 1
ATOM 11348 C C . SER B 1 474 ? -15.347 14.207 -63.279 1.00 35.63 474 SER B C 1
ATOM 11349 O O . SER B 1 474 ? -16.308 14.836 -62.829 1.00 40.97 474 SER B O 1
ATOM 11352 N N . ARG B 1 475 ? -14.087 14.583 -63.072 1.00 32.57 475 ARG B N 1
ATOM 11353 C CA . ARG B 1 475 ? -13.846 15.759 -62.245 1.00 37.04 475 ARG B CA 1
ATOM 11354 C C . ARG B 1 475 ? -12.602 16.501 -62.699 1.00 31.53 475 ARG B C 1
ATOM 11355 O O . ARG B 1 475 ? -11.538 15.898 -62.880 1.00 30.96 475 ARG B O 1
ATOM 11363 N N . ASN B 1 476 ? -12.731 17.811 -62.841 1.00 31.11 476 ASN B N 1
ATOM 11364 C CA . ASN B 1 476 ? -11.575 18.679 -62.952 1.00 35.32 476 ASN B CA 1
ATOM 11365 C C . ASN B 1 476 ? -11.524 19.561 -61.720 1.00 37.34 476 ASN B C 1
ATOM 11366 O O . ASN B 1 476 ? -12.561 19.965 -61.186 1.00 34.46 476 ASN B O 1
ATOM 11371 N N . GLU B 1 477 ? -10.306 19.871 -61.286 1.00 36.54 477 GLU B N 1
ATOM 11372 C CA . GLU B 1 477 ? -10.123 20.435 -59.964 1.00 39.59 477 GLU B CA 1
ATOM 11373 C C . GLU B 1 477 ? -8.738 21.054 -59.887 1.00 34.79 477 GLU B C 1
ATOM 11374 O O . GLU B 1 477 ? -7.794 20.557 -60.502 1.00 34.69 477 GLU B O 1
ATOM 11380 N N . ILE B 1 478 ? -8.623 22.133 -59.121 1.00 33.97 478 ILE B N 1
ATOM 11381 C CA . ILE B 1 478 ? -7.331 22.790 -58.952 1.00 32.03 478 ILE B CA 1
ATOM 11382 C C . ILE B 1 478 ? -6.531 22.033 -57.899 1.00 39.26 478 ILE B C 1
ATOM 11383 O O . ILE B 1 478 ? -6.972 21.895 -56.751 1.00 36.08 478 ILE B O 1
ATOM 11388 N N . VAL B 1 479 ? -5.365 21.518 -58.294 1.00 34.13 479 VAL B N 1
ATOM 11389 C CA . VAL B 1 479 ? -4.387 20.983 -57.355 1.00 30.90 479 VAL B CA 1
ATOM 11390 C C . VAL B 1 479 ? -3.528 22.146 -56.872 1.00 33.86 479 VAL B C 1
ATOM 11391 O O . VAL B 1 479 ? -3.087 22.976 -57.678 1.00 35.70 479 VAL B O 1
ATOM 11395 N N . ARG B 1 480 ? -3.302 22.218 -55.559 1.00 27.53 480 ARG B N 1
ATOM 11396 C CA . ARG B 1 480 ? -2.657 23.372 -54.932 1.00 27.32 480 ARG B CA 1
ATOM 11397 C C . ARG B 1 480 ? -1.667 22.854 -53.893 1.00 35.05 480 ARG B C 1
ATOM 11398 O O . ARG B 1 480 ? -2.075 22.446 -52.800 1.00 27.88 480 ARG B O 1
ATOM 11406 N N . ILE B 1 481 ? -0.375 22.885 -54.220 1.00 29.90 481 ILE B N 1
ATOM 11407 C CA . ILE B 1 481 ? 0.634 22.304 -53.333 1.00 32.04 481 ILE B CA 1
ATOM 11408 C C . ILE B 1 481 ? 1.700 23.322 -52.952 1.00 33.81 481 ILE B C 1
ATOM 11409 O O . ILE B 1 481 ? 2.063 24.189 -53.762 1.00 35.30 481 ILE B O 1
ATOM 11414 N N . PRO B 1 482 ? 2.221 23.253 -51.729 1.00 32.22 482 PRO B N 1
ATOM 11415 C CA . PRO B 1 482 ? 3.264 24.192 -51.304 1.00 29.52 482 PRO B CA 1
ATOM 11416 C C . PRO B 1 482 ? 4.626 23.759 -51.839 1.00 36.48 482 PRO B C 1
ATOM 11417 O O . PRO B 1 482 ? 5.000 22.586 -51.745 1.00 28.62 482 PRO B O 1
ATOM 11421 N N . VAL B 1 483 ? 5.365 24.711 -52.421 1.00 31.42 483 VAL B N 1
ATOM 11422 C CA . VAL B 1 483 ? 6.655 24.429 -53.047 1.00 33.78 483 VAL B CA 1
ATOM 11423 C C . VAL B 1 483 ? 7.631 25.550 -52.716 1.00 38.03 483 VAL B C 1
ATOM 11424 O O . VAL B 1 483 ? 7.260 26.611 -52.211 1.00 33.79 483 VAL B O 1
ATOM 11428 N N . ASN B 1 484 ? 8.902 25.300 -53.022 1.00 39.79 484 ASN B N 1
ATOM 11429 C CA . ASN B 1 484 ? 9.953 26.267 -52.750 1.00 43.52 484 ASN B CA 1
ATOM 11430 C C . ASN B 1 484 ? 10.705 26.702 -53.998 1.00 44.72 484 ASN B C 1
ATOM 11431 O O . ASN B 1 484 ? 11.592 27.555 -53.903 1.00 53.18 484 ASN B O 1
ATOM 11436 N N . ASP B 1 485 ? 10.360 26.159 -55.157 1.00 45.69 485 ASP B N 1
ATOM 11437 C CA . ASP B 1 485 ? 10.964 26.522 -56.428 1.00 52.62 485 ASP B CA 1
ATOM 11438 C C . ASP B 1 485 ? 9.953 27.309 -57.254 1.00 50.42 485 ASP B C 1
ATOM 11439 O O . ASP B 1 485 ? 8.826 26.851 -57.461 1.00 48.18 485 ASP B O 1
ATOM 11444 N N . ALA B 1 486 ? 10.361 28.487 -57.731 1.00 53.12 486 ALA B N 1
ATOM 11445 C CA . ALA B 1 486 ? 9.482 29.337 -58.528 1.00 58.10 486 ALA B CA 1
ATOM 11446 C C . ALA B 1 486 ? 9.489 28.999 -60.013 1.00 51.83 486 ALA B C 1
ATOM 11447 O O . ALA B 1 486 ? 8.674 29.548 -60.762 1.00 53.84 486 ALA B O 1
ATOM 11449 N N . ASN B 1 487 ? 10.378 28.117 -60.460 1.00 50.32 487 ASN B N 1
ATOM 11450 C CA . ASN B 1 487 ? 10.467 27.807 -61.879 1.00 54.63 487 ASN B CA 1
ATOM 11451 C C . ASN B 1 487 ? 10.175 26.335 -62.128 1.00 51.31 487 ASN B C 1
ATOM 11452 O O . ASN B 1 487 ? 10.981 25.633 -62.745 1.00 49.79 487 ASN B O 1
ATOM 11457 N N . LEU B 1 488 ? 9.034 25.857 -61.649 1.00 45.70 488 LEU B N 1
ATOM 11458 C CA . LEU B 1 488 ? 8.647 24.478 -61.887 1.00 42.22 488 LEU B CA 1
ATOM 11459 C C . LEU B 1 488 ? 7.772 24.387 -63.130 1.00 41.87 488 LEU B C 1
ATOM 11460 O O . LEU B 1 488 ? 7.002 25.300 -63.442 1.00 43.36 488 LEU B O 1
ATOM 11465 N N . VAL B 1 489 ? 7.905 23.280 -63.849 1.00 43.42 489 VAL B N 1
ATOM 11466 C CA . VAL B 1 489 ? 7.031 22.968 -64.973 1.00 42.54 489 VAL B CA 1
ATOM 11467 C C . VAL B 1 489 ? 6.160 21.786 -64.572 1.00 41.33 489 VAL B C 1
ATOM 11468 O O . VAL B 1 489 ? 6.645 20.823 -63.967 1.00 44.61 489 VAL B O 1
ATOM 11472 N N . VAL B 1 490 ? 4.868 21.870 -64.880 1.00 38.76 490 VAL B N 1
ATOM 11473 C CA . VAL B 1 490 ? 3.926 20.793 -64.602 1.00 38.66 490 VAL B CA 1
ATOM 11474 C C . VAL B 1 490 ? 3.522 20.161 -65.923 1.00 38.16 490 VAL B C 1
ATOM 11475 O O . VAL B 1 490 ? 2.945 20.830 -66.789 1.00 41.36 490 VAL B O 1
ATOM 11479 N N . LYS B 1 491 ? 3.804 18.874 -66.073 1.00 41.48 491 LYS B N 1
ATOM 11480 C CA . LYS B 1 491 ? 3.429 18.136 -67.269 1.00 43.03 491 LYS B CA 1
ATOM 11481 C C . LYS B 1 491 ? 2.354 17.113 -66.932 1.00 42.29 491 LYS B C 1
ATOM 11482 O O . LYS B 1 491 ? 2.421 16.448 -65.892 1.00 44.44 491 LYS B O 1
ATOM 11488 N N . ASP B 1 492 ? 1.359 16.994 -67.807 1.00 38.28 492 ASP B N 1
ATOM 11489 C CA . ASP B 1 492 ? 0.379 15.928 -67.671 1.00 43.42 492 ASP B CA 1
ATOM 11490 C C . ASP B 1 492 ? 1.026 14.629 -68.146 1.00 41.18 492 ASP B C 1
ATOM 11491 O O . ASP B 1 492 ? 2.226 14.579 -68.436 1.00 41.08 492 ASP B O 1
ATOM 11496 N N . SER B 1 493 ? 0.238 13.557 -68.235 1.00 42.55 493 SER B N 1
ATOM 11497 C CA . SER B 1 493 ? 0.817 12.246 -68.498 1.00 48.51 493 SER B CA 1
ATOM 11498 C C . SER B 1 493 ? 1.257 12.073 -69.948 1.00 55.91 493 SER B C 1
ATOM 11499 O O . SER B 1 493 ? 2.001 11.130 -70.247 1.00 56.68 493 SER B O 1
ATOM 11502 N N . SER B 1 494 ? 0.817 12.946 -70.854 1.00 53.54 494 SER B N 1
ATOM 11503 C CA . SER B 1 494 ? 1.205 12.871 -72.256 1.00 51.88 494 SER B CA 1
ATOM 11504 C C . SER B 1 494 ? 2.351 13.811 -72.598 1.00 55.50 494 SER B C 1
ATOM 11505 O O . SER B 1 494 ? 2.691 13.953 -73.775 1.00 58.07 494 SER B O 1
ATOM 11508 N N . GLY B 1 495 ? 2.954 14.454 -71.600 1.00 55.03 495 GLY B N 1
ATOM 11509 C CA . GLY B 1 495 ? 4.064 15.352 -71.827 1.00 46.32 495 GLY B CA 1
ATOM 11510 C C . GLY B 1 495 ? 3.690 16.802 -72.037 1.00 45.53 495 GLY B C 1
ATOM 11511 O O . GLY B 1 495 ? 4.590 17.642 -72.170 1.00 51.23 495 GLY B O 1
ATOM 11512 N N . ASN B 1 496 ? 2.400 17.128 -72.065 1.00 46.13 496 ASN B N 1
ATOM 11513 C CA . ASN B 1 496 ? 1.978 18.507 -72.264 1.00 44.81 496 ASN B CA 1
ATOM 11514 C C . ASN B 1 496 ? 2.304 19.356 -71.043 1.00 49.13 496 ASN B C 1
ATOM 11515 O O . ASN B 1 496 ? 1.996 18.976 -69.911 1.00 43.93 496 ASN B O 1
ATOM 11520 N N . LYS B 1 497 ? 2.918 20.514 -71.269 1.00 45.04 497 LYS B N 1
ATOM 11521 C CA . LYS B 1 497 ? 3.080 21.471 -70.185 1.00 45.73 497 LYS B CA 1
ATOM 11522 C C . LYS B 1 497 ? 1.744 22.144 -69.895 1.00 45.44 497 LYS B C 1
ATOM 11523 O O . LYS B 1 497 ? 1.018 22.543 -70.810 1.00 43.77 497 LYS B O 1
ATOM 11529 N N . LEU B 1 498 ? 1.423 22.263 -68.609 1.00 38.27 498 LEU B N 1
ATOM 11530 C CA . LEU B 1 498 ? 0.138 22.769 -68.162 1.00 37.07 498 LEU B CA 1
ATOM 11531 C C . LEU B 1 498 ? 0.253 24.225 -67.736 1.00 37.71 498 LEU B C 1
ATOM 11532 O O . LEU B 1 498 ? 1.293 24.673 -67.245 1.00 36.32 498 LEU B O 1
ATOM 11537 N N . GLU B 1 499 ? -0.835 24.964 -67.924 1.00 37.37 499 GLU B N 1
ATOM 11538 C CA . GLU B 1 499 ? -0.916 26.299 -67.348 1.00 40.39 499 GLU B CA 1
ATOM 11539 C C . GLU B 1 499 ? -0.875 26.196 -65.828 1.00 42.75 499 GLU B C 1
ATOM 11540 O O . GLU B 1 499 ? -1.655 25.453 -65.223 1.00 44.26 499 GLU B O 1
ATOM 11546 N N . VAL B 1 500 ? 0.063 26.909 -65.214 1.00 36.63 500 VAL B N 1
ATOM 11547 C CA . VAL B 1 500 ? 0.199 26.920 -63.768 1.00 34.85 500 VAL B CA 1
ATOM 11548 C C . VAL B 1 500 ? -0.003 28.346 -63.277 1.00 38.29 500 VAL B C 1
ATOM 11549 O O . VAL B 1 500 ? 0.052 29.311 -64.041 1.00 37.02 500 VAL B O 1
ATOM 11553 N N . GLN B 1 501 ? -0.279 28.466 -61.983 1.00 34.65 501 GLN B N 1
ATOM 11554 C CA . GLN B 1 501 ? -0.287 29.752 -61.310 1.00 31.45 501 GLN B CA 1
ATOM 11555 C C . GLN B 1 501 ? 0.440 29.593 -59.985 1.00 37.99 501 GLN B C 1
ATOM 11556 O O . GLN B 1 501 ? 0.231 28.606 -59.268 1.00 33.06 501 GLN B O 1
ATOM 11562 N N . TYR B 1 502 ? 1.317 30.545 -59.679 1.00 35.70 502 TYR B N 1
ATOM 11563 C CA . TYR B 1 502 ? 1.973 30.610 -58.381 1.00 35.34 502 TYR B CA 1
ATOM 11564 C C . TYR B 1 502 ? 1.255 31.628 -57.512 1.00 40.57 502 TYR B C 1
ATOM 11565 O O . TYR B 1 502 ? 0.910 32.722 -57.972 1.00 36.64 502 TYR B O 1
ATOM 11574 N N . VAL B 1 503 ? 1.023 31.253 -56.259 1.00 35.57 503 VAL B N 1
ATOM 11575 C CA . VAL B 1 503 ? 0.392 32.111 -55.267 1.00 36.31 503 VAL B CA 1
ATOM 11576 C C . VAL B 1 503 ? 1.364 32.267 -54.108 1.00 32.91 503 VAL B C 1
ATOM 11577 O O . VAL B 1 503 ? 2.012 31.300 -53.697 1.00 39.73 503 VAL B O 1
ATOM 11581 N N . GLU B 1 504 ? 1.487 33.485 -53.599 1.00 40.32 504 GLU B N 1
ATOM 11582 C CA . GLU B 1 504 ? 2.463 33.756 -52.557 1.00 41.02 504 GLU B CA 1
ATOM 11583 C C . GLU B 1 504 ? 1.949 33.292 -51.200 1.00 35.54 504 GLU B C 1
ATOM 11584 O O . GLU B 1 504 ? 0.751 33.366 -50.911 1.00 35.53 504 GLU B O 1
ATOM 11590 N N . MET B 1 505 ? 2.865 32.790 -50.380 1.00 36.41 505 MET B N 1
ATOM 11591 C CA . MET B 1 505 ? 2.556 32.500 -48.988 1.00 37.08 505 MET B CA 1
ATOM 11592 C C . MET B 1 505 ? 2.101 33.770 -48.281 1.00 41.20 505 MET B C 1
ATOM 11593 O O . MET B 1 505 ? 2.507 34.881 -48.630 1.00 36.65 505 MET B O 1
ATOM 11598 N N . ASP B 1 506 ? 1.232 33.607 -47.290 1.00 32.81 506 ASP B N 1
ATOM 11599 C CA . ASP B 1 506 ? 0.748 34.728 -46.507 1.00 33.69 506 ASP B CA 1
ATOM 11600 C C . ASP B 1 506 ? 1.140 34.539 -45.046 1.00 33.43 506 ASP B C 1
ATOM 11601 O O . ASP B 1 506 ? 1.501 33.442 -44.612 1.00 33.02 506 ASP B O 1
ATOM 11606 N N . ASP B 1 507 ? 1.063 35.627 -44.286 1.00 37.68 507 ASP B N 1
ATOM 11607 C CA . ASP B 1 507 ? 1.587 35.599 -42.928 1.00 38.07 507 ASP B CA 1
ATOM 11608 C C . ASP B 1 507 ? 0.650 34.883 -41.965 1.00 34.50 507 ASP B C 1
ATOM 11609 O O . ASP B 1 507 ? 1.119 34.298 -40.981 1.00 30.71 507 ASP B O 1
ATOM 11614 N N . VAL B 1 508 ? -0.657 34.908 -42.229 1.00 36.06 508 VAL B N 1
ATOM 11615 C CA . VAL B 1 508 ? -1.598 34.198 -41.364 1.00 32.27 508 VAL B CA 1
ATOM 11616 C C . VAL B 1 508 ? -1.307 32.705 -41.394 1.00 33.04 508 VAL B C 1
ATOM 11617 O O . VAL B 1 508 ? -1.185 32.055 -40.348 1.00 30.15 508 VAL B O 1
ATOM 11621 N N . THR B 1 509 ? -1.191 32.144 -42.598 1.00 27.65 509 THR B N 1
ATOM 11622 C CA . THR B 1 509 ? -0.886 30.728 -42.736 1.00 31.70 509 THR B CA 1
ATOM 11623 C C . THR B 1 509 ? 0.491 30.402 -42.168 1.00 33.48 509 THR B C 1
ATOM 11624 O O . THR B 1 509 ? 0.671 29.371 -41.507 1.00 30.04 509 THR B O 1
ATOM 11628 N N . ALA B 1 510 ? 1.474 31.275 -42.392 1.00 29.92 510 ALA B N 1
ATOM 11629 C CA . ALA B 1 510 ? 2.817 30.986 -41.900 1.00 28.23 510 ALA B CA 1
ATOM 11630 C C . ALA B 1 510 ? 2.840 30.903 -40.374 1.00 29.66 510 ALA B C 1
ATOM 11631 O O . ALA B 1 510 ? 3.549 30.068 -39.803 1.00 31.40 510 ALA B O 1
ATOM 11633 N N . ASN B 1 511 ? 2.054 31.740 -39.693 1.00 28.57 511 ASN B N 1
ATOM 11634 C CA . ASN B 1 511 ? 2.017 31.659 -38.236 1.00 29.66 511 ASN B CA 1
ATOM 11635 C C . ASN B 1 511 ? 1.247 30.428 -37.767 1.00 37.35 511 ASN B C 1
ATOM 11636 O O . ASN B 1 511 ? 1.631 29.798 -36.776 1.00 33.41 511 ASN B O 1
ATOM 11641 N N . LEU B 1 512 ? 0.162 30.067 -38.466 1.00 32.98 512 LEU B N 1
ATOM 11642 C CA . LEU B 1 512 ? -0.511 28.792 -38.209 1.00 32.14 512 LEU B CA 1
ATOM 11643 C C . LEU B 1 512 ? 0.462 27.629 -38.334 1.00 28.14 512 LEU B C 1
ATOM 11644 O O . LEU B 1 512 ? 0.489 26.733 -37.484 1.00 30.14 512 LEU B O 1
ATOM 11649 N N . ARG B 1 513 ? 1.257 27.624 -39.412 1.00 27.56 513 ARG B N 1
ATOM 11650 C CA . ARG B 1 513 ? 2.168 26.516 -39.690 1.00 29.19 513 ARG B CA 1
ATOM 11651 C C . ARG B 1 513 ? 3.176 26.331 -38.562 1.00 36.47 513 ARG B C 1
ATOM 11652 O O . ARG B 1 513 ? 3.432 25.202 -38.120 1.00 35.08 513 ARG B O 1
ATOM 11660 N N . SER B 1 514 ? 3.775 27.428 -38.094 1.00 32.05 514 SER B N 1
ATOM 11661 C CA . SER B 1 514 ? 4.778 27.322 -37.037 1.00 34.57 514 SER B CA 1
ATOM 11662 C C . SER B 1 514 ? 4.185 26.699 -35.788 1.00 35.17 514 SER B C 1
ATOM 11663 O O . SER B 1 514 ? 4.769 25.782 -35.195 1.00 39.74 514 SER B O 1
ATOM 11666 N N . PHE B 1 515 ? 3.008 27.171 -35.390 1.00 27.05 515 PHE B N 1
ATOM 11667 C CA . PHE B 1 515 ? 2.421 26.794 -34.110 1.00 31.26 515 PHE B CA 1
ATOM 11668 C C . PHE B 1 515 ? 1.851 25.385 -34.164 1.00 29.51 515 PHE B C 1
ATOM 11669 O O . PHE B 1 515 ? 2.121 24.563 -33.283 1.00 29.76 515 PHE B O 1
ATOM 11677 N N . TYR B 1 516 ? 1.066 25.094 -35.202 1.00 25.98 516 TYR B N 1
ATOM 11678 C CA . TYR B 1 516 ? 0.283 23.869 -35.228 1.00 27.99 516 TYR B CA 1
ATOM 11679 C C . TYR B 1 516 ? 1.090 22.674 -35.703 1.00 28.45 516 TYR B C 1
ATOM 11680 O O . TYR B 1 516 ? 0.851 21.557 -35.223 1.00 26.94 516 TYR B O 1
ATOM 11689 N N . VAL B 1 517 ? 2.067 22.865 -36.597 1.00 24.92 517 VAL B N 1
ATOM 11690 C CA . VAL B 1 517 ? 2.901 21.722 -36.959 1.00 25.95 517 VAL B CA 1
ATOM 11691 C C . VAL B 1 517 ? 3.616 21.191 -35.728 1.00 28.79 517 VAL B C 1
ATOM 11692 O O . VAL B 1 517 ? 3.680 19.975 -35.513 1.00 31.71 517 VAL B O 1
ATOM 11696 N N . LYS B 1 518 ? 4.132 22.090 -34.880 1.00 26.82 518 LYS B N 1
ATOM 11697 C CA . LYS B 1 518 ? 4.758 21.653 -33.635 1.00 32.53 518 LYS B CA 1
ATOM 11698 C C . LYS B 1 518 ? 3.748 20.978 -32.715 1.00 35.10 518 LYS B C 1
ATOM 11699 O O . LYS B 1 518 ? 4.025 19.913 -32.155 1.00 34.13 518 LYS B O 1
ATOM 11705 N N . ALA B 1 519 ? 2.573 21.591 -32.541 1.00 30.77 519 ALA B N 1
ATOM 11706 C CA . ALA B 1 519 ? 1.550 21.007 -31.675 1.00 35.52 519 ALA B CA 1
ATOM 11707 C C . ALA B 1 519 ? 1.173 19.602 -32.124 1.00 32.69 519 ALA B C 1
ATOM 11708 O O . ALA B 1 519 ? 0.959 18.715 -31.289 1.00 34.93 519 ALA B O 1
ATOM 11710 N N . TYR B 1 520 ? 1.081 19.378 -33.440 1.00 31.24 520 TYR B N 1
ATOM 11711 C CA . TYR B 1 520 ? 0.642 18.076 -33.943 1.00 36.15 520 TYR B CA 1
ATOM 11712 C C . TYR B 1 520 ? 1.788 17.070 -34.031 1.00 42.12 520 TYR B C 1
ATOM 11713 O O . TYR B 1 520 ? 1.609 15.896 -33.687 1.00 41.91 520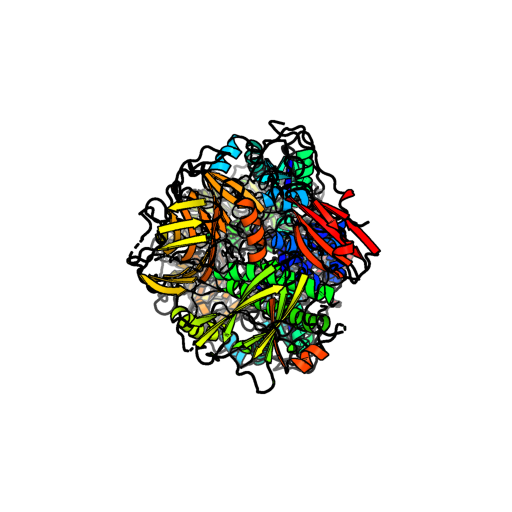 TYR B O 1
ATOM 11722 N N . GLU B 1 521 ? 2.958 17.503 -34.514 1.00 40.67 521 GLU B N 1
ATOM 11723 C CA . GLU B 1 521 ? 4.069 16.600 -34.793 1.00 41.06 521 GLU B CA 1
ATOM 11724 C C . GLU B 1 521 ? 5.139 16.587 -33.716 1.00 40.31 521 GLU B C 1
ATOM 11725 O O . GLU B 1 521 ? 5.874 15.600 -33.617 1.00 45.39 521 GLU B O 1
ATOM 11731 N N . GLY B 1 522 ? 5.272 17.653 -32.926 1.00 38.02 522 GLY B N 1
ATOM 11732 C CA . GLY B 1 522 ? 6.203 17.701 -31.822 1.00 40.72 522 GLY B CA 1
ATOM 11733 C C . GLY B 1 522 ? 7.349 18.676 -32.007 1.00 46.11 522 GLY B C 1
ATOM 11734 O O . GLY B 1 522 ? 7.894 19.171 -31.012 1.00 44.79 522 GLY B O 1
ATOM 11735 N N . GLU B 1 523 ? 7.737 18.959 -33.248 1.00 45.03 523 GLU B N 1
ATOM 11736 C CA . GLU B 1 523 ? 8.834 19.889 -33.481 1.00 48.82 523 GLU B CA 1
ATOM 11737 C C . GLU B 1 523 ? 8.460 20.869 -34.586 1.00 48.12 523 GLU B C 1
ATOM 11738 O O . GLU B 1 523 ? 7.510 20.666 -35.347 1.00 40.86 523 GLU B O 1
ATOM 11744 N N . VAL B 1 524 ? 9.242 21.935 -34.662 1.00 49.49 524 VAL B N 1
ATOM 11745 C CA . VAL B 1 524 ? 9.026 22.991 -35.656 1.00 50.80 524 VAL B CA 1
ATOM 11746 C C . VAL B 1 524 ? 9.446 22.484 -37.034 1.00 43.88 524 VAL B C 1
ATOM 11747 O O . VAL B 1 524 ? 10.415 21.707 -37.143 1.00 39.79 524 VAL B O 1
ATOM 11751 N N . PRO B 1 525 ? 8.745 22.851 -38.097 1.00 42.20 525 PRO B N 1
ATOM 11752 C CA . PRO B 1 525 ? 9.141 22.431 -39.448 1.00 38.64 525 PRO B CA 1
ATOM 11753 C C . PRO B 1 525 ? 10.237 23.342 -39.995 1.00 43.76 525 PRO B C 1
ATOM 11754 O O . PRO B 1 525 ? 10.683 24.280 -39.335 1.00 42.37 525 PRO B O 1
ATOM 11758 N N . LYS B 1 526 ? 10.664 23.057 -41.225 1.00 47.05 526 LYS B N 1
ATOM 11759 C CA . LYS B 1 526 ? 11.566 23.975 -41.915 1.00 50.12 526 LYS B CA 1
ATOM 11760 C C . LYS B 1 526 ? 10.793 25.213 -42.372 1.00 52.33 526 LYS B C 1
ATOM 11761 O O . LYS B 1 526 ? 9.578 25.330 -42.166 1.00 45.60 526 LYS B O 1
ATOM 11767 N N . ASP B 1 527 ? 11.516 26.145 -43.003 1.00 47.73 527 ASP B N 1
ATOM 11768 C CA . ASP B 1 527 ? 10.989 27.479 -43.281 1.00 47.97 527 ASP B CA 1
ATOM 11769 C C . ASP B 1 527 ? 9.615 27.410 -43.932 1.00 47.70 527 ASP B C 1
ATOM 11770 O O . ASP B 1 527 ? 9.315 26.485 -44.693 1.00 45.54 527 ASP B O 1
ATOM 11775 N N . ALA B 1 528 ? 8.767 28.377 -43.592 1.00 45.94 528 ALA B N 1
ATOM 11776 C CA . ALA B 1 528 ? 7.520 28.534 -44.302 1.00 43.72 528 ALA B CA 1
ATOM 11777 C C . ALA B 1 528 ? 7.822 28.643 -45.780 1.00 50.38 528 ALA B C 1
ATOM 11778 O O . ALA B 1 528 ? 8.428 29.621 -46.227 1.00 57.70 528 ALA B O 1
ATOM 11779 N N . ASP B 1 529 ? 7.452 27.616 -46.538 1.00 40.17 529 ASP B N 1
ATOM 11780 C CA . ASP B 1 529 ? 7.685 27.603 -47.973 1.00 44.71 529 ASP B CA 1
ATOM 11781 C C . ASP B 1 529 ? 7.170 28.883 -48.615 1.00 42.54 529 ASP B C 1
ATOM 11782 O O . ASP B 1 529 ? 6.235 29.517 -48.123 1.00 41.76 529 ASP B O 1
ATOM 11787 N N . VAL B 1 530 ? 7.759 29.240 -49.750 1.00 44.20 530 VAL B N 1
ATOM 11788 C CA . VAL B 1 530 ? 7.546 30.579 -50.282 1.00 50.20 530 VAL B CA 1
ATOM 11789 C C . VAL B 1 530 ? 6.338 30.673 -51.216 1.00 44.82 530 VAL B C 1
ATOM 11790 O O . VAL B 1 530 ? 5.753 31.753 -51.351 1.00 50.95 530 VAL B O 1
ATOM 11794 N N . TYR B 1 531 ? 5.938 29.580 -51.865 1.00 47.48 531 TYR B N 1
ATOM 11795 C CA . TYR B 1 531 ? 4.840 29.660 -52.818 1.00 43.48 531 TYR B CA 1
ATOM 11796 C C . TYR B 1 531 ? 3.930 28.450 -52.713 1.00 36.81 531 TYR B C 1
ATOM 11797 O O . TYR B 1 531 ? 4.314 27.386 -52.228 1.00 38.21 531 TYR B O 1
ATOM 11806 N N . TRP B 1 532 ? 2.711 28.639 -53.205 1.00 37.49 532 TRP B N 1
ATOM 11807 C CA . TRP B 1 532 ? 1.844 27.556 -53.637 1.00 34.25 532 TRP B CA 1
ATOM 11808 C C . TRP B 1 532 ? 1.901 27.460 -55.153 1.00 32.20 532 TRP B C 1
ATOM 11809 O O . TRP B 1 532 ? 1.859 28.479 -55.851 1.00 35.97 532 TRP B O 1
ATOM 11820 N N . SER B 1 533 ? 1.985 26.236 -55.661 1.00 32.49 533 SER B N 1
ATOM 11821 C CA . SER B 1 533 ? 1.872 25.969 -57.086 1.00 31.52 533 SER B CA 1
ATOM 11822 C C . SER B 1 533 ? 0.497 25.380 -57.373 1.00 33.88 533 SER B C 1
ATOM 11823 O O . SER B 1 533 ? 0.083 24.416 -56.716 1.00 32.18 533 SER B O 1
ATOM 11826 N N . LEU B 1 534 ? -0.209 25.966 -58.340 1.00 30.55 534 LEU B N 1
ATOM 11827 C CA . LEU B 1 534 ? -1.560 25.559 -58.705 1.00 30.25 534 LEU B CA 1
ATOM 11828 C C . LEU B 1 534 ? -1.586 25.075 -60.147 1.00 33.28 534 LEU B C 1
ATOM 11829 O O . LEU B 1 534 ? -0.964 25.684 -61.026 1.00 32.67 534 LEU B O 1
ATOM 11834 N N . PHE B 1 535 ? -2.320 23.994 -60.391 1.00 29.33 535 PHE B N 1
ATOM 11835 C CA . PHE B 1 535 ? -2.630 23.579 -61.753 1.00 27.78 535 PHE B CA 1
ATOM 11836 C C . PHE B 1 535 ? -3.953 22.830 -61.742 1.00 33.42 535 PHE B C 1
ATOM 11837 O O . PHE B 1 535 ? -4.395 22.335 -60.703 1.00 36.38 535 PHE B O 1
ATOM 11845 N N . LYS B 1 536 ? -4.585 22.751 -62.912 1.00 29.05 536 LYS B N 1
ATOM 11846 C CA . LYS B 1 536 ? -5.856 22.053 -63.053 1.00 36.48 536 LYS B CA 1
ATOM 11847 C C . LYS B 1 536 ? -5.613 20.588 -63.410 1.00 34.61 536 LYS B C 1
ATOM 11848 O O . LYS B 1 536 ? -4.982 20.282 -64.428 1.00 34.58 536 LYS B O 1
ATOM 11854 N N . ALA B 1 537 ? -6.111 19.683 -62.573 1.00 33.05 537 ALA B N 1
ATOM 11855 C CA . ALA B 1 537 ? -6.078 18.261 -62.872 1.00 32.46 537 ALA B CA 1
ATOM 11856 C C . ALA B 1 537 ? -7.416 17.827 -63.452 1.00 31.95 537 ALA B C 1
ATOM 11857 O O . ALA B 1 537 ? -8.465 18.399 -63.144 1.00 29.78 537 ALA B O 1
ATOM 11859 N N . SER B 1 538 ? -7.365 16.811 -64.304 1.00 31.88 538 SER B N 1
ATOM 11860 C CA . SER B 1 538 ? -8.553 16.228 -64.916 1.00 32.79 538 SER B CA 1
ATOM 11861 C C . SER B 1 538 ? -8.477 14.727 -64.706 1.00 31.51 538 SER B C 1
ATOM 11862 O O . SER B 1 538 ? -7.528 14.084 -65.172 1.00 33.81 538 SER B O 1
ATOM 11865 N N . VAL B 1 539 ? -9.448 14.169 -63.985 1.00 30.45 539 VAL B N 1
ATOM 11866 C CA . VAL B 1 539 ? -9.319 12.782 -63.538 1.00 30.39 539 VAL B CA 1
ATOM 11867 C C . VAL B 1 539 ? -10.557 11.978 -63.922 1.00 31.35 539 VAL B C 1
ATOM 11868 O O . VAL B 1 539 ? -11.688 12.477 -63.807 1.00 31.15 539 VAL B O 1
ATOM 11872 N N . PRO B 1 540 ? -10.391 10.737 -64.369 1.00 27.50 540 PRO B N 1
ATOM 11873 C CA . PRO B 1 540 ? -11.552 9.884 -64.662 1.00 29.34 540 PRO B CA 1
ATOM 11874 C C . PRO B 1 540 ? -12.339 9.591 -63.395 1.00 31.05 540 PRO B C 1
ATOM 11875 O O . PRO B 1 540 ? -11.804 9.715 -62.284 1.00 32.80 540 PRO B O 1
ATOM 11879 N N . PRO B 1 541 ? -13.620 9.236 -63.513 1.00 35.44 541 PRO B N 1
ATOM 11880 C CA . PRO B 1 541 ? -14.351 8.766 -62.330 1.00 36.30 541 PRO B CA 1
ATOM 11881 C C . PRO B 1 541 ? -13.672 7.510 -61.818 1.00 31.95 541 PRO B C 1
ATOM 11882 O O . PRO B 1 541 ? -13.034 6.799 -62.588 1.00 37.09 541 PRO B O 1
ATOM 11886 N N . LEU B 1 542 ? -13.754 7.283 -60.504 1.00 30.91 542 LEU B N 1
ATOM 11887 C CA . LEU B 1 542 ? -13.170 6.091 -59.868 1.00 28.55 542 LEU B CA 1
ATOM 11888 C C . LEU B 1 542 ? -11.829 5.709 -60.494 1.00 33.27 542 LEU B C 1
ATOM 11889 O O . LEU B 1 542 ? -11.633 4.585 -60.965 1.00 27.18 542 LEU B O 1
ATOM 11894 N N . GLY B 1 543 ? -10.913 6.669 -60.540 1.00 31.87 543 GLY B N 1
ATOM 11895 C CA . GLY B 1 543 ? -9.666 6.443 -61.244 1.00 28.96 543 GLY B CA 1
ATOM 11896 C C . GLY B 1 543 ? -8.647 7.517 -60.936 1.00 28.69 543 GLY B C 1
ATOM 11897 O O . GLY B 1 543 ? -8.834 8.341 -60.036 1.00 25.27 543 GLY B O 1
ATOM 11898 N N . TRP B 1 544 ? -7.560 7.511 -61.709 1.00 26.91 544 TRP B N 1
ATOM 11899 C CA . TRP B 1 544 ? -6.408 8.335 -61.376 1.00 28.01 544 TRP B CA 1
ATOM 11900 C C . TRP B 1 544 ? -5.790 8.957 -62.625 1.00 32.37 544 TRP B C 1
ATOM 11901 O O . TRP B 1 544 ? -5.933 8.446 -63.737 1.00 28.38 544 TRP B O 1
ATOM 11912 N N . SER B 1 545 ? -5.092 10.078 -62.408 1.00 32.01 545 SER B N 1
ATOM 11913 C CA . SER B 1 545 ? -4.206 10.708 -63.382 1.00 32.00 545 SER B CA 1
ATOM 11914 C C . SER B 1 545 ? -2.900 11.054 -62.681 1.00 36.37 545 SER B C 1
ATOM 11915 O O . SER B 1 545 ? -2.844 11.156 -61.451 1.00 36.30 545 SER B O 1
ATOM 11918 N N . THR B 1 546 ? -1.852 11.275 -63.475 1.00 31.42 546 THR B N 1
ATOM 11919 C CA . THR B 1 546 ? -0.502 11.455 -62.960 1.00 29.54 546 THR B CA 1
ATOM 11920 C C . THR B 1 546 ? 0.133 12.679 -63.604 1.00 32.90 546 THR B C 1
ATOM 11921 O O . THR B 1 546 ? 0.056 12.850 -64.824 1.00 38.15 546 THR B O 1
ATOM 11925 N N . TYR B 1 547 ? 0.746 13.534 -62.782 1.00 34.38 547 TYR B N 1
ATOM 11926 C CA . TYR B 1 547 ? 1.357 14.781 -63.228 1.00 33.80 547 TYR B CA 1
ATOM 11927 C C . TYR B 1 547 ? 2.791 14.832 -62.732 1.00 35.48 547 TYR B C 1
ATOM 11928 O O . TYR B 1 547 ? 3.085 14.370 -61.627 1.00 31.45 547 TYR B O 1
ATOM 11937 N N . PHE B 1 548 ? 3.694 15.357 -63.555 1.00 37.78 548 PHE B N 1
ATOM 11938 C CA . PHE B 1 548 ? 5.115 15.366 -63.228 1.00 39.04 548 PHE B CA 1
ATOM 11939 C C . PHE B 1 548 ? 5.583 16.809 -63.107 1.00 37.93 548 PHE B C 1
ATOM 11940 O O . PHE B 1 548 ? 5.361 17.616 -64.012 1.00 40.05 548 PHE B O 1
ATOM 11948 N N . ILE B 1 549 ? 6.197 17.137 -61.974 1.00 36.92 549 ILE B N 1
ATOM 11949 C CA . ILE B 1 549 ? 6.631 18.495 -61.666 1.00 37.03 549 ILE B CA 1
ATOM 11950 C C . ILE B 1 549 ? 8.150 18.498 -61.574 1.00 39.29 549 ILE B C 1
ATOM 11951 O O . ILE B 1 549 ? 8.732 17.682 -60.850 1.00 38.24 549 ILE B O 1
ATOM 11956 N N . SER B 1 550 ? 8.793 19.402 -62.317 1.00 42.40 550 SER B N 1
ATOM 11957 C CA . SER B 1 550 ? 10.251 19.469 -62.351 1.00 43.76 550 SER B CA 1
ATOM 11958 C C . SER B 1 550 ? 10.683 20.890 -62.679 1.00 45.01 550 SER B C 1
ATOM 11959 O O . SER B 1 550 ? 9.870 21.735 -63.062 1.00 44.00 550 SER B O 1
ATOM 11962 N N . GLU B 1 551 ? 11.988 21.137 -62.543 1.00 47.24 551 GLU B N 1
ATOM 11963 C CA . GLU B 1 551 ? 12.552 22.495 -62.635 1.00 50.23 551 GLU B CA 1
ATOM 11964 C C . GLU B 1 551 ? 12.523 23.079 -64.052 1.00 43.66 551 GLU B C 1
ATOM 11965 O O . GLU B 1 551 ? 12.691 22.364 -65.036 1.00 40.21 551 GLU B O 1
ATOM 11971 N N . LEU B 1 570 ? -11.440 46.037 -57.403 1.00 59.47 570 LEU B N 1
ATOM 11972 C CA . LEU B 1 570 ? -12.615 45.768 -56.590 1.00 46.43 570 LEU B CA 1
ATOM 11973 C C . LEU B 1 570 ? -13.430 44.625 -57.192 1.00 48.24 570 LEU B C 1
ATOM 11974 O O . LEU B 1 570 ? -14.415 44.186 -56.602 1.00 43.43 570 LEU B O 1
ATOM 11979 N N . ASN B 1 571 ? -12.985 44.122 -58.344 1.00 40.38 571 ASN B N 1
ATOM 11980 C CA . ASN B 1 571 ? -13.717 43.125 -59.116 1.00 41.59 571 ASN B CA 1
ATOM 11981 C C . ASN B 1 571 ? -12.811 41.943 -59.408 1.00 44.66 571 ASN B C 1
ATOM 11982 O O . ASN B 1 571 ? -11.698 42.129 -59.911 1.00 42.14 571 ASN B O 1
ATOM 11987 N N . ILE B 1 572 ? -13.293 40.729 -59.122 1.00 39.54 572 ILE B N 1
ATOM 11988 C CA . ILE B 1 572 ? -12.552 39.506 -59.410 1.00 43.53 572 ILE B CA 1
ATOM 11989 C C . ILE B 1 572 ? -13.488 38.467 -60.015 1.00 37.97 572 ILE B C 1
ATOM 11990 O O . ILE B 1 572 ? -14.713 38.570 -59.937 1.00 38.74 572 ILE B O 1
ATOM 11995 N N . GLY B 1 573 ? -12.880 37.445 -60.605 1.00 33.18 573 GLY B N 1
ATOM 11996 C CA . GLY B 1 573 ? -13.607 36.345 -61.188 1.00 39.61 573 GLY B CA 1
ATOM 11997 C C . GLY B 1 573 ? -13.079 35.969 -62.559 1.00 42.84 573 GLY B C 1
ATOM 11998 O O . GLY B 1 573 ? -13.399 36.602 -63.568 1.00 43.74 573 GLY B O 1
ATOM 11999 N N . PRO B 1 574 ? -12.258 34.920 -62.624 1.00 43.37 574 PRO B N 1
ATOM 12000 C CA . PRO B 1 574 ? -11.710 34.511 -63.925 1.00 42.48 574 PRO B CA 1
ATOM 12001 C C . PRO B 1 574 ? -12.728 33.824 -64.817 1.00 46.51 574 PRO B C 1
ATOM 12002 O O . PRO B 1 574 ? -12.511 33.759 -66.034 1.00 52.37 574 PRO B O 1
ATOM 12006 N N . GLY B 1 575 ? -13.832 33.330 -64.260 1.00 47.55 575 GLY B N 1
ATOM 12007 C CA . GLY B 1 575 ? -14.886 32.711 -65.044 1.00 48.14 575 GLY B CA 1
ATOM 12008 C C . GLY B 1 575 ? -16.198 33.473 -64.994 1.00 47.83 575 GLY B C 1
ATOM 12009 O O . GLY B 1 575 ? -16.192 34.696 -64.834 1.00 51.93 575 GLY B O 1
ATOM 12010 N N . ASP B 1 576 ? -17.331 32.762 -65.101 1.00 46.80 576 ASP B N 1
ATOM 12011 C CA . ASP B 1 576 ? -18.619 33.428 -65.300 1.00 42.07 576 ASP B CA 1
ATOM 12012 C C . ASP B 1 576 ? -19.116 34.127 -64.044 1.00 42.21 576 ASP B C 1
ATOM 12013 O O . ASP B 1 576 ? -19.898 35.078 -64.144 1.00 38.03 576 ASP B O 1
ATOM 12018 N N . LEU B 1 577 ? -18.725 33.647 -62.866 1.00 41.22 577 LEU B N 1
ATOM 12019 C CA . LEU B 1 577 ? -19.173 34.231 -61.615 1.00 35.58 577 LEU B CA 1
ATOM 12020 C C . LEU B 1 577 ? -18.200 35.319 -61.182 1.00 36.11 577 LEU B C 1
ATOM 12021 O O . LEU B 1 577 ? -16.980 35.144 -61.255 1.00 34.80 577 LEU B O 1
ATOM 12026 N N . LYS B 1 578 ? -18.755 36.447 -60.742 1.00 33.97 578 LYS B N 1
ATOM 12027 C CA . LYS B 1 578 ? -17.982 37.633 -60.421 1.00 34.47 578 LYS B CA 1
ATOM 12028 C C . LYS B 1 578 ? -18.408 38.166 -59.066 1.00 34.76 578 LYS B C 1
ATOM 12029 O O . LYS B 1 578 ? -19.579 38.073 -58.685 1.00 29.72 578 LYS B O 1
ATOM 12035 N N . MET B 1 579 ? -17.447 38.750 -58.351 1.00 27.92 579 MET B N 1
ATOM 12036 C CA . MET B 1 579 ? -17.708 39.404 -57.083 1.00 32.79 579 MET B CA 1
ATOM 12037 C C . MET B 1 579 ? -17.088 40.795 -57.081 1.00 30.54 579 MET B C 1
ATOM 12038 O O . MET B 1 579 ? -16.017 41.011 -57.652 1.00 33.39 579 MET B O 1
ATOM 12043 N N . SER B 1 580 ? -17.773 41.735 -56.441 1.00 32.41 580 SER B N 1
ATOM 12044 C CA . SER B 1 580 ? -17.276 43.089 -56.272 1.00 36.60 580 SER B CA 1
ATOM 12045 C C . SER B 1 580 ? -17.070 43.356 -54.791 1.00 39.71 580 SER B C 1
ATOM 12046 O O . SER B 1 580 ? -17.852 42.897 -53.953 1.00 38.68 580 SER B O 1
ATOM 12049 N N . PHE B 1 581 ? -16.009 44.095 -54.477 1.00 37.25 581 PHE B N 1
ATOM 12050 C CA . PHE B 1 581 ? -15.660 44.426 -53.104 1.00 44.09 581 PHE B CA 1
ATOM 12051 C C . PHE B 1 581 ? -15.443 45.926 -52.993 1.00 44.70 581 PHE B C 1
ATOM 12052 O O . PHE B 1 581 ? -15.017 46.577 -53.949 1.00 40.33 581 PHE B O 1
ATOM 12060 N N . SER B 1 582 ? -15.752 46.477 -51.824 1.00 47.01 582 SER B N 1
ATOM 12061 C CA . SER B 1 582 ? -15.384 47.859 -51.556 1.00 48.78 582 SER B CA 1
ATOM 12062 C C . SER B 1 582 ? -13.866 47.987 -51.542 1.00 49.01 582 SER B C 1
ATOM 12063 O O . SER B 1 582 ? -13.172 47.191 -50.906 1.00 53.04 582 SER B O 1
ATOM 12066 N N . SER B 1 583 ? -13.338 48.972 -52.263 1.00 45.90 583 SER B N 1
ATOM 12067 C CA . SER B 1 583 ? -11.899 49.189 -52.156 1.00 56.47 583 SER B CA 1
ATOM 12068 C C . SER B 1 583 ? -11.506 49.753 -50.795 1.00 53.48 583 SER B C 1
ATOM 12069 O O . SER B 1 583 ? -10.314 49.766 -50.462 1.00 50.26 583 SER B O 1
ATOM 12072 N N . LEU B 1 584 ? -12.475 50.186 -49.996 1.00 48.39 584 LEU B N 1
ATOM 12073 C CA . LEU B 1 584 ? -12.192 50.763 -48.694 1.00 48.40 584 LEU B CA 1
ATOM 12074 C C . LEU B 1 584 ? -12.344 49.713 -47.600 1.00 58.41 584 LEU B C 1
ATOM 12075 O O . LEU B 1 584 ? -11.346 49.136 -47.155 1.00 53.86 584 LEU B O 1
ATOM 12080 N N . THR B 1 585 ? -13.575 49.453 -47.152 1.00 61.63 585 THR B N 1
ATOM 12081 C CA . THR B 1 585 ? -13.826 48.318 -46.260 1.00 56.51 585 THR B CA 1
ATOM 12082 C C . THR B 1 585 ? -14.020 47.089 -47.140 1.00 62.18 585 THR B C 1
ATOM 12083 O O . THR B 1 585 ? -15.143 46.648 -47.408 1.00 53.35 585 THR B O 1
ATOM 12087 N N . GLY B 1 586 ? -12.890 46.527 -47.584 1.00 56.75 586 GLY B N 1
ATOM 12088 C CA . GLY B 1 586 ? -12.830 45.441 -48.553 1.00 47.55 586 GLY B CA 1
ATOM 12089 C C . GLY B 1 586 ? -13.814 44.300 -48.390 1.00 50.91 586 GLY B C 1
ATOM 12090 O O . GLY B 1 586 ? -13.432 43.127 -48.455 1.00 55.89 586 GLY B O 1
ATOM 12091 N N . GLN B 1 587 ? -15.089 44.626 -48.212 1.00 53.08 587 GLN B N 1
ATOM 12092 C CA . GLN B 1 587 ? -16.135 43.639 -48.002 1.00 50.45 587 GLN B CA 1
ATOM 12093 C C . GLN B 1 587 ? -16.914 43.406 -49.287 1.00 47.82 587 GLN B C 1
ATOM 12094 O O . GLN B 1 587 ? -17.045 44.300 -50.128 1.00 48.26 587 GLN B O 1
ATOM 12100 N N . LEU B 1 588 ? -17.416 42.180 -49.429 1.00 43.23 588 LEU B N 1
ATOM 12101 C CA . LEU B 1 588 ? -18.272 41.823 -50.551 1.00 45.06 588 LEU B CA 1
ATOM 12102 C C . LEU B 1 588 ? -19.414 42.820 -50.682 1.00 41.74 588 LEU B C 1
ATOM 12103 O O . LEU B 1 588 ? -20.049 43.183 -49.690 1.00 45.27 588 LEU B O 1
ATOM 12108 N N . LYS B 1 589 ? -19.644 43.291 -51.909 1.00 42.29 589 LYS B N 1
ATOM 12109 C CA . LYS B 1 589 ? -20.756 44.185 -52.215 1.00 40.23 589 LYS B CA 1
ATOM 12110 C C . LYS B 1 589 ? -21.751 43.594 -53.211 1.00 36.62 589 LYS B C 1
ATOM 12111 O O . LYS B 1 589 ? -22.915 43.996 -53.211 1.00 34.52 589 LYS B O 1
ATOM 12117 N N . ARG B 1 590 ? -21.338 42.636 -54.030 1.00 30.26 590 ARG B N 1
ATOM 12118 C CA . ARG B 1 590 ? -22.167 42.182 -55.133 1.00 32.74 590 ARG B CA 1
ATOM 12119 C C . ARG B 1 590 ? -21.645 40.843 -55.628 1.00 33.64 590 ARG B C 1
ATOM 12120 O O . ARG B 1 590 ? -20.433 40.616 -55.645 1.00 33.59 590 ARG B O 1
ATOM 12128 N N . MET B 1 591 ? -22.568 39.960 -56.020 1.00 32.40 591 MET B N 1
ATOM 12129 C CA . MET B 1 591 ? -22.265 38.750 -56.766 1.00 35.83 591 MET B CA 1
ATOM 12130 C C . MET B 1 591 ? -23.105 38.743 -58.032 1.00 35.48 591 MET B C 1
ATOM 12131 O O . MET B 1 591 ? -24.307 39.022 -57.980 1.00 34.51 591 MET B O 1
ATOM 12136 N N . TYR B 1 592 ? -22.488 38.396 -59.160 1.00 31.06 592 TYR B N 1
ATOM 12137 C CA . TYR B 1 592 ? -23.250 38.296 -60.392 1.00 38.26 592 TYR B CA 1
ATOM 12138 C C . TYR B 1 592 ? -22.594 37.293 -61.325 1.00 34.93 592 TYR B C 1
ATOM 12139 O O . TYR B 1 592 ? -21.371 37.120 -61.326 1.00 35.98 592 TYR B O 1
ATOM 12148 N N . ASN B 1 593 ? -23.438 36.628 -62.109 1.00 39.00 593 ASN B N 1
ATOM 12149 C CA . ASN B 1 593 ? -23.031 35.672 -63.127 1.00 41.30 593 ASN B CA 1
ATOM 12150 C C . ASN B 1 593 ? -23.391 36.264 -64.481 1.00 47.26 593 ASN B C 1
ATOM 12151 O O . ASN B 1 593 ? -24.566 36.550 -64.747 1.00 46.50 593 ASN B O 1
ATOM 12156 N N . SER B 1 594 ? -22.377 36.444 -65.328 1.00 53.16 594 SER B N 1
ATOM 12157 C CA . SER B 1 594 ? -22.582 37.044 -66.642 1.00 56.84 594 SER B CA 1
ATOM 12158 C C . SER B 1 594 ? -23.406 36.134 -67.542 1.00 53.48 594 SER B C 1
ATOM 12159 O O . SER B 1 594 ? -24.326 36.594 -68.229 1.00 54.99 594 SER B O 1
ATOM 12162 N N . LYS B 1 595 ? -23.078 34.838 -67.551 1.00 48.03 595 LYS B N 1
ATOM 12163 C CA . LYS B 1 595 ? -23.697 33.904 -68.482 1.00 45.85 595 LYS B CA 1
ATOM 12164 C C . LYS B 1 595 ? -25.156 33.644 -68.125 1.00 47.61 595 LYS B C 1
ATOM 12165 O O . LYS B 1 595 ? -26.022 33.654 -69.005 1.00 48.15 595 LYS B O 1
ATOM 12171 N N . THR B 1 596 ? -25.451 33.417 -66.844 1.00 48.92 596 THR B N 1
ATOM 12172 C CA . THR B 1 596 ? -26.808 33.104 -66.415 1.00 39.22 596 THR B CA 1
ATOM 12173 C C . THR B 1 596 ? -27.617 34.340 -66.053 1.00 39.46 596 THR B C 1
ATOM 12174 O O . THR B 1 596 ? -28.839 34.237 -65.895 1.00 39.56 596 THR B O 1
ATOM 12178 N N . GLY B 1 597 ? -26.972 35.488 -65.884 1.00 43.57 597 GLY B N 1
ATOM 12179 C CA . GLY B 1 597 ? -27.706 36.719 -65.635 1.00 42.08 597 GLY B CA 1
ATOM 12180 C C . GLY B 1 597 ? -28.366 36.830 -64.276 1.00 48.46 597 GLY B C 1
ATOM 12181 O O . GLY B 1 597 ? -29.467 37.385 -64.171 1.00 52.55 597 GLY B O 1
ATOM 12182 N N . VAL B 1 598 ? -27.729 36.316 -63.232 1.00 43.94 598 VAL B N 1
ATOM 12183 C CA . VAL B 1 598 ? -28.183 36.524 -61.862 1.00 37.81 598 VAL B CA 1
ATOM 12184 C C . VAL B 1 598 ? -27.270 37.551 -61.219 1.00 36.77 598 VAL B C 1
ATOM 12185 O O . VAL B 1 598 ? -26.058 37.549 -61.453 1.00 38.66 598 VAL B O 1
ATOM 12189 N N . ASP B 1 599 ? -27.846 38.428 -60.400 1.00 38.50 599 ASP B N 1
ATOM 12190 C CA . ASP B 1 599 ? -27.130 39.600 -59.910 1.00 38.10 599 ASP B CA 1
ATOM 12191 C C . ASP B 1 599 ? -27.802 40.023 -58.613 1.00 42.91 599 ASP B C 1
ATOM 12192 O O . ASP B 1 599 ? -28.964 40.439 -58.641 1.00 40.46 599 ASP B O 1
ATOM 12197 N N . ILE B 1 600 ? -27.097 39.909 -57.488 1.00 41.21 600 ILE B N 1
ATOM 12198 C CA . ILE B 1 600 ? -27.631 40.436 -56.233 1.00 45.23 600 ILE B CA 1
ATOM 12199 C C . ILE B 1 600 ? -26.603 41.303 -55.521 1.00 37.74 600 ILE B C 1
ATOM 12200 O O . ILE B 1 600 ? -25.419 40.941 -55.438 1.00 40.61 600 ILE B O 1
ATOM 12205 N N . PRO B 1 601 ? -27.012 42.455 -55.000 1.00 41.54 601 PRO B N 1
ATOM 12206 C CA . PRO B 1 601 ? -26.199 43.131 -53.987 1.00 34.92 601 PRO B CA 1
ATOM 12207 C C . PRO B 1 601 ? -26.188 42.304 -52.712 1.00 41.28 601 PRO B C 1
ATOM 12208 O O . PRO B 1 601 ? -27.237 41.914 -52.199 1.00 38.83 601 PRO B O 1
ATOM 12212 N N . ILE B 1 602 ? -24.994 42.030 -52.206 1.00 39.51 602 ILE B N 1
ATOM 12213 C CA . ILE B 1 602 ? -24.851 41.179 -51.035 1.00 33.58 602 ILE B CA 1
ATOM 12214 C C . ILE B 1 602 ? -23.627 41.638 -50.257 1.00 33.86 602 ILE B C 1
ATOM 12215 O O . ILE B 1 602 ? -22.606 42.008 -50.839 1.00 33.15 602 ILE B O 1
ATOM 12220 N N . GLN B 1 603 ? -23.750 41.660 -48.939 1.00 34.06 603 GLN B N 1
ATOM 12221 C CA . GLN B 1 603 ? -22.641 41.972 -48.058 1.00 34.85 603 GLN B CA 1
ATOM 12222 C C . GLN B 1 603 ? -22.351 40.743 -47.203 1.00 38.29 603 GLN B C 1
ATOM 12223 O O . GLN B 1 603 ? -23.255 39.971 -46.872 1.00 32.10 603 GLN B O 1
ATOM 12229 N N . GLN B 1 604 ? -21.079 40.553 -46.869 1.00 35.02 604 GLN B N 1
ATOM 12230 C CA . GLN B 1 604 ? -20.653 39.469 -45.994 1.00 34.56 604 GLN B CA 1
ATOM 12231 C C . GLN B 1 604 ? -19.763 40.062 -44.918 1.00 39.43 604 GLN B C 1
ATOM 12232 O O . GLN B 1 604 ? -18.824 40.805 -45.220 1.00 36.46 604 GLN B O 1
ATOM 12238 N N . ASN B 1 605 ? -20.065 39.739 -43.668 1.00 33.17 605 ASN B N 1
ATOM 12239 C CA . ASN B 1 605 ? -19.305 40.264 -42.556 1.00 34.13 605 ASN B CA 1
ATOM 12240 C C . ASN B 1 605 ? -19.195 39.214 -41.466 1.00 34.92 605 ASN B C 1
ATOM 12241 O O . ASN B 1 605 ? -19.903 38.203 -41.472 1.00 30.98 605 ASN B O 1
ATOM 12246 N N . TYR B 1 606 ? -18.306 39.488 -40.513 1.00 33.02 606 TYR B N 1
ATOM 12247 C CA . TYR B 1 606 ? -18.155 38.688 -39.308 1.00 33.75 606 TYR B CA 1
ATOM 12248 C C . TYR B 1 606 ? -18.675 39.459 -38.104 1.00 39.64 606 TYR B C 1
ATOM 12249 O O . TYR B 1 606 ? -18.445 40.668 -37.979 1.00 37.49 606 TYR B O 1
ATOM 12258 N N . LEU B 1 607 ? -19.382 38.747 -37.228 1.00 30.31 607 LEU B N 1
ATOM 12259 C CA . LEU B 1 607 ? -19.891 39.273 -35.970 1.00 32.70 607 LEU B CA 1
ATOM 12260 C C . LEU B 1 607 ? -19.644 38.224 -34.894 1.00 28.50 607 LEU B C 1
ATOM 12261 O O . LEU B 1 607 ? -19.187 37.113 -35.172 1.00 28.25 607 LEU B O 1
ATOM 12266 N N . TRP B 1 608 ? -19.952 38.561 -33.651 1.00 30.49 608 TRP B N 1
ATOM 12267 C CA . TRP B 1 608 ? -20.108 37.494 -32.677 1.00 33.24 608 TRP B CA 1
ATOM 12268 C C . TRP B 1 608 ? -21.208 37.875 -31.713 1.00 30.57 608 TRP B C 1
ATOM 12269 O O . TRP B 1 608 ? -21.427 39.054 -31.436 1.00 33.73 608 TRP B O 1
ATOM 12280 N N . TYR B 1 609 ? -21.920 36.866 -31.236 1.00 24.74 609 TYR B N 1
ATOM 12281 C CA . TYR B 1 609 ? -22.769 37.048 -30.082 1.00 27.90 609 TYR B CA 1
ATOM 12282 C C . TYR B 1 609 ? -21.938 36.944 -28.810 1.00 27.45 609 TYR B C 1
ATOM 12283 O O . TYR B 1 609 ? -20.970 36.179 -28.734 1.00 26.52 609 TYR B O 1
ATOM 12292 N N . GLU B 1 610 ? -22.320 37.723 -27.802 1.00 22.50 610 GLU B N 1
ATOM 12293 C CA . GLU B 1 610 ? -21.776 37.536 -26.465 1.00 29.70 610 GLU B CA 1
ATOM 12294 C C . GLU B 1 610 ? -22.544 36.424 -25.769 1.00 35.09 610 GLU B C 1
ATOM 12295 O O . GLU B 1 610 ? -23.780 36.404 -25.804 1.00 25.77 610 GLU B O 1
ATOM 12301 N N . SER B 1 611 ? -21.817 35.500 -25.139 1.00 29.16 611 SER B N 1
ATOM 12302 C CA . SER B 1 611 ? -22.462 34.397 -24.443 1.00 25.19 611 SER B CA 1
ATOM 12303 C C . SER B 1 611 ? -23.094 34.900 -23.163 1.00 26.51 611 SER B C 1
ATOM 12304 O O . SER B 1 611 ? -22.426 35.529 -22.338 1.00 28.81 611 SER B O 1
ATOM 12307 N N . SER B 1 612 ? -24.376 34.607 -22.979 1.00 28.99 612 SER B N 1
ATOM 12308 C CA . SER B 1 612 ? -24.999 34.905 -21.700 1.00 27.19 612 SER B CA 1
ATOM 12309 C C . SER B 1 612 ? -24.364 34.079 -20.595 1.00 28.48 612 SER B C 1
ATOM 12310 O O . SER B 1 612 ? -23.984 32.922 -20.795 1.00 26.44 612 SER B O 1
ATOM 12313 N N . GLU B 1 613 ? -24.237 34.682 -19.419 1.00 25.27 613 GLU B N 1
ATOM 12314 C CA . GLU B 1 613 ? -23.847 33.948 -18.225 1.00 32.82 613 GLU B CA 1
ATOM 12315 C C . GLU B 1 613 ? -25.006 33.809 -17.258 1.00 31.98 613 GLU B C 1
ATOM 12316 O O . GLU B 1 613 ? -24.797 33.431 -16.097 1.00 37.91 613 GLU B O 1
ATOM 12322 N N . GLY B 1 614 ? -26.218 34.108 -17.711 1.00 31.15 614 GLY B N 1
ATOM 12323 C CA . GLY B 1 614 ? -27.390 34.074 -16.861 1.00 38.77 614 GLY B CA 1
ATOM 12324 C C . GLY B 1 614 ? -27.650 35.410 -16.194 1.00 42.02 614 GLY B C 1
ATOM 12325 O O . GLY B 1 614 ? -26.921 36.390 -16.368 1.00 48.35 614 GLY B O 1
ATOM 12326 N N . ASP B 1 615 ? -28.721 35.443 -15.405 1.00 47.16 615 ASP B N 1
ATOM 12327 C CA . ASP B 1 615 ? -29.051 36.618 -14.607 1.00 50.00 615 ASP B CA 1
ATOM 12328 C C . ASP B 1 615 ? -30.015 36.213 -13.498 1.00 51.64 615 ASP B C 1
ATOM 12329 O O . ASP B 1 615 ? -30.417 35.050 -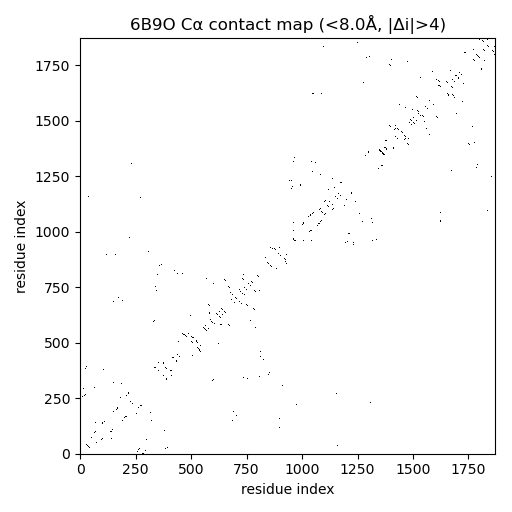13.383 1.00 46.17 615 ASP B O 1
ATOM 12334 N N . PHE B 1 616 ? -30.377 37.209 -12.682 1.00 61.26 616 PHE B N 1
ATOM 12335 C CA . PHE B 1 616 ? -31.393 37.147 -11.635 1.00 61.72 616 PHE B CA 1
ATOM 12336 C C . PHE B 1 616 ? -32.531 36.183 -11.952 1.00 53.10 616 PHE B C 1
ATOM 12337 O O . PHE B 1 616 ? -32.795 35.250 -11.184 1.00 52.66 616 PHE B O 1
ATOM 12345 N N . SER B 1 617 ? -33.207 36.408 -13.082 1.00 44.67 617 SER B N 1
ATOM 12346 C CA . SER B 1 617 ? -34.424 35.668 -13.394 1.00 49.71 617 SER B CA 1
ATOM 12347 C C . SER B 1 617 ? -34.149 34.279 -13.961 1.00 46.30 617 SER B C 1
ATOM 12348 O O . SER B 1 617 ? -34.979 33.379 -13.783 1.00 45.74 617 SER B O 1
ATOM 12351 N N . ASP B 1 618 ? -33.013 34.076 -14.633 1.00 42.17 618 ASP B N 1
ATOM 12352 C CA . ASP B 1 618 ? -32.680 32.763 -15.195 1.00 38.40 618 ASP B CA 1
ATOM 12353 C C . ASP B 1 618 ? -31.165 32.644 -15.267 1.00 29.28 618 ASP B C 1
ATOM 12354 O O . ASP B 1 618 ? -30.518 33.355 -16.037 1.00 27.59 618 ASP B O 1
ATOM 12359 N N . TYR B 1 619 ? -30.601 31.728 -14.490 1.00 37.22 619 TYR B N 1
ATOM 12360 C CA . TYR B 1 619 ? -29.151 31.591 -14.433 1.00 34.22 619 TYR B CA 1
ATOM 12361 C C . TYR B 1 619 ? -28.570 30.805 -15.607 1.00 25.61 619 TYR B C 1
ATOM 12362 O O . TYR B 1 619 ? -27.362 30.548 -15.605 1.00 25.68 619 TYR B O 1
ATOM 12371 N N . GLN B 1 620 ? -29.378 30.439 -16.598 1.00 27.40 620 GLN B N 1
ATOM 12372 C CA . GLN B 1 620 ? -28.889 29.640 -17.720 1.00 22.33 620 GLN B CA 1
ATOM 12373 C C . GLN B 1 620 ? -27.750 30.345 -18.452 1.00 25.61 620 GLN B C 1
ATOM 12374 O O . GLN B 1 620 ? -27.921 31.453 -18.956 1.00 26.36 620 GLN B O 1
ATOM 12380 N N . ALA B 1 621 ? -26.607 29.676 -18.556 1.00 23.36 621 ALA B N 1
ATOM 12381 C CA . ALA B 1 621 ? -25.483 30.178 -19.330 1.00 24.63 621 ALA B CA 1
ATOM 12382 C C . ALA B 1 621 ? -25.376 29.471 -20.686 1.00 22.34 621 ALA B C 1
ATOM 12383 O O . ALA B 1 621 ? -25.899 28.375 -20.892 1.00 24.65 621 ALA B O 1
ATOM 12385 N N . SER B 1 622 ? -24.701 30.133 -21.618 1.00 21.28 622 SER B N 1
ATOM 12386 C CA . SER B 1 622 ? -24.339 29.534 -22.895 1.00 24.12 622 SER B CA 1
ATOM 12387 C C . SER B 1 622 ? -23.161 28.584 -22.697 1.00 23.36 622 SER B C 1
ATOM 12388 O O . SER B 1 622 ? -22.224 28.888 -21.956 1.00 20.47 622 SER B O 1
ATOM 12391 N N . GLY B 1 623 ? -23.217 27.428 -23.348 1.00 20.96 623 GLY B N 1
ATOM 12392 C CA . GLY B 1 623 ? -22.200 26.420 -23.155 1.00 20.35 623 GLY B CA 1
ATOM 12393 C C . GLY B 1 623 ? -22.086 25.499 -24.349 1.00 20.66 623 GLY B C 1
ATOM 12394 O O . GLY B 1 623 ? -22.533 25.835 -25.445 1.00 21.86 623 GLY B O 1
ATOM 12395 N N . ALA B 1 624 ? -21.482 24.322 -24.111 1.00 17.65 624 ALA B N 1
ATOM 12396 C CA . ALA B 1 624 ? -21.244 23.359 -25.188 1.00 21.23 624 ALA B CA 1
ATOM 12397 C C . ALA B 1 624 ? -22.548 22.893 -25.831 1.00 19.22 624 ALA B C 1
ATOM 12398 O O . ALA B 1 624 ? -22.601 22.664 -27.041 1.00 20.51 624 ALA B O 1
ATOM 12400 N N . TYR B 1 625 ? -23.598 22.710 -25.040 1.00 18.16 625 TYR B N 1
ATOM 12401 C CA . TYR B 1 625 ? -24.873 22.313 -25.617 1.00 18.66 625 TYR B CA 1
ATOM 12402 C C . TYR B 1 625 ? -25.710 23.519 -26.054 1.00 18.47 625 TYR B C 1
ATOM 12403 O O . TYR B 1 625 ? -26.191 23.573 -27.187 1.00 16.71 625 TYR B O 1
ATOM 12412 N N . ILE B 1 626 ? -25.890 24.488 -25.155 1.00 19.78 626 ILE B N 1
ATOM 12413 C CA . ILE B 1 626 ? -26.929 25.504 -25.275 1.00 17.89 626 ILE B CA 1
ATOM 12414 C C . ILE B 1 626 ? -26.328 26.799 -25.808 1.00 22.62 626 ILE B C 1
ATOM 12415 O O . ILE B 1 626 ? -25.286 27.260 -25.325 1.00 22.03 626 ILE B O 1
ATOM 12420 N N . PHE B 1 627 ? -27.000 27.397 -26.787 1.00 19.39 627 PHE B N 1
ATOM 12421 C CA . PHE B 1 627 ? -26.654 28.719 -27.302 1.00 20.41 627 PHE B CA 1
ATOM 12422 C C . PHE B 1 627 ? -27.625 29.728 -26.691 1.00 19.64 627 PHE B C 1
ATOM 12423 O O . PHE B 1 627 ? -28.809 29.760 -27.048 1.00 23.45 627 PHE B O 1
ATOM 12431 N N . ARG B 1 628 ? -27.148 30.519 -25.741 1.00 22.93 628 ARG B N 1
ATOM 12432 C CA . ARG B 1 628 ? -27.973 31.582 -25.163 1.00 26.22 628 ARG B CA 1
ATOM 12433 C C . ARG B 1 628 ? -27.240 32.904 -25.312 1.00 26.12 628 ARG B C 1
ATOM 12434 O O . ARG B 1 628 ? -26.354 33.214 -24.497 1.00 25.26 628 ARG B O 1
ATOM 12442 N N . PRO B 1 629 ? -27.543 33.702 -26.338 1.00 23.64 629 PRO B N 1
ATOM 12443 C CA . PRO B 1 629 ? -26.865 34.993 -26.488 1.00 28.65 629 PRO B CA 1
ATOM 12444 C C . PRO B 1 629 ? -27.421 36.019 -25.517 1.00 34.35 629 PRO B C 1
ATOM 12445 O O . PRO B 1 629 ? -28.501 35.859 -24.937 1.00 31.52 629 PRO B O 1
ATOM 12449 N N . ASN B 1 630 ? -26.651 37.098 -25.344 1.00 42.71 630 ASN B N 1
ATOM 12450 C CA . ASN B 1 630 ? -27.009 38.130 -24.375 1.00 46.32 630 ASN B CA 1
ATOM 12451 C C . ASN B 1 630 ? -28.331 38.816 -24.710 1.00 55.18 630 ASN B C 1
ATOM 12452 O O . ASN B 1 630 ? -29.001 39.333 -23.809 1.00 64.04 630 ASN B O 1
ATOM 12457 N N . GLY B 1 631 ? -28.729 38.829 -25.985 1.00 52.55 631 GLY B N 1
ATOM 12458 C CA . GLY B 1 631 ? -29.907 39.552 -26.415 1.00 62.78 631 GLY B CA 1
ATOM 12459 C C . GLY B 1 631 ? -29.637 40.959 -26.902 1.00 70.30 631 GLY B C 1
ATOM 12460 O O . GLY B 1 631 ? -30.447 41.508 -27.661 1.00 70.47 631 GLY B O 1
ATOM 12461 N N . GLN B 1 632 ? -28.532 41.560 -26.465 1.00 73.00 632 GLN B N 1
ATOM 12462 C CA . GLN B 1 632 ? -28.019 42.775 -27.073 1.00 74.42 632 GLN B CA 1
ATOM 12463 C C . GLN B 1 632 ? -27.430 42.447 -28.452 1.00 77.34 632 GLN B C 1
ATOM 12464 O O . GLN B 1 632 ? -27.008 41.309 -28.696 1.00 75.94 632 GLN B O 1
ATOM 12470 N N . PRO B 1 633 ? -27.437 43.403 -29.387 1.00 78.72 633 PRO B N 1
ATOM 12471 C CA . PRO B 1 633 ? -27.065 43.094 -30.787 1.00 71.08 633 PRO B CA 1
ATOM 12472 C C . PRO B 1 633 ? -25.666 42.510 -30.886 1.00 68.82 633 PRO B C 1
ATOM 12473 O O . PRO B 1 633 ? -24.754 42.926 -30.156 1.00 64.90 633 PRO B O 1
ATOM 12477 N N . PRO B 1 634 ? -25.453 41.558 -31.791 1.00 60.25 634 PRO B N 1
ATOM 12478 C CA . PRO B 1 634 ? -24.122 40.950 -31.943 1.00 52.83 634 PRO B CA 1
ATOM 12479 C C . PRO B 1 634 ? -23.083 41.985 -32.339 1.00 57.09 634 PRO B C 1
ATOM 12480 O O . PRO B 1 634 ? -23.274 42.712 -33.327 1.00 57.83 634 PRO B O 1
ATOM 12484 N N . PRO B 1 635 ? -21.991 42.106 -31.574 1.00 61.05 635 PRO B N 1
ATOM 12485 C CA . PRO B 1 635 ? -20.899 43.015 -31.959 1.00 60.32 635 PRO B CA 1
ATOM 12486 C C . PRO B 1 635 ? -20.415 42.782 -33.384 1.00 63.74 635 PRO B C 1
ATOM 12487 O O . PRO B 1 635 ? -20.110 41.653 -33.786 1.00 51.23 635 PRO B O 1
ATOM 12491 N N . HIS B 1 636 ? -20.326 43.872 -34.141 1.00 64.20 636 HIS B N 1
ATOM 12492 C CA . HIS B 1 636 ? -19.951 43.828 -35.546 1.00 65.14 636 HIS B CA 1
ATOM 12493 C C . HIS B 1 636 ? -18.472 44.142 -35.740 1.00 67.86 636 HIS B C 1
ATOM 12494 O O . HIS B 1 636 ? -17.966 45.140 -35.230 1.00 73.10 636 HIS B O 1
ATOM 12501 N N . ARG B 1 640 ? -14.173 47.239 -39.270 1.00 54.20 640 ARG B N 1
ATOM 12502 C CA . ARG B 1 640 ? -12.850 47.773 -39.567 1.00 51.82 640 ARG B CA 1
ATOM 12503 C C . ARG B 1 640 ? -12.035 46.778 -40.394 1.00 54.84 640 ARG B C 1
ATOM 12504 O O . ARG B 1 640 ? -10.817 46.641 -40.229 1.00 50.29 640 ARG B O 1
ATOM 12512 N N . SER B 1 641 ? -12.698 46.060 -41.290 1.00 44.49 641 SER B N 1
ATOM 12513 C CA . SER B 1 641 ? -11.957 45.136 -42.125 1.00 46.94 641 SER B CA 1
ATOM 12514 C C . SER B 1 641 ? -11.199 45.893 -43.212 1.00 48.52 641 SER B C 1
ATOM 12515 O O . SER B 1 641 ? -11.459 47.069 -43.498 1.00 44.69 641 SER B O 1
ATOM 12518 N N . SER B 1 642 ? -10.238 45.196 -43.812 1.00 41.97 642 SER B N 1
ATOM 12519 C CA . SER B 1 642 ? -9.472 45.726 -44.927 1.00 48.68 642 SER B CA 1
ATOM 12520 C C . SER B 1 642 ? -9.043 44.561 -45.803 1.00 46.73 642 SER B C 1
ATOM 12521 O O . SER B 1 642 ? -8.859 43.443 -45.323 1.00 38.98 642 SER B O 1
ATOM 12524 N N . VAL B 1 643 ? -8.899 44.826 -47.095 1.00 46.11 643 VAL B N 1
ATOM 12525 C CA . VAL B 1 643 ? -8.277 43.855 -47.983 1.00 43.72 643 VAL B CA 1
ATOM 12526 C C . VAL B 1 643 ? -6.766 43.999 -47.856 1.00 44.97 643 VAL B C 1
ATOM 12527 O O . VAL B 1 643 ? -6.216 45.102 -47.962 1.00 47.66 643 VAL B O 1
ATOM 12531 N N . THR B 1 644 ? -6.089 42.898 -47.561 1.00 40.94 644 THR B N 1
ATOM 12532 C CA . THR B 1 644 ? -4.635 42.896 -47.499 1.00 47.57 644 THR B CA 1
ATOM 12533 C C . THR B 1 644 ? -4.008 42.303 -48.752 1.00 46.76 644 THR B C 1
ATOM 12534 O O . THR B 1 644 ? -2.777 42.227 -48.846 1.00 47.70 644 THR B O 1
ATOM 12538 N N . ARG B 1 645 ? -4.825 41.889 -49.713 1.00 37.02 645 ARG B N 1
ATOM 12539 C CA . ARG B 1 645 ? -4.311 41.356 -50.962 1.00 41.23 645 ARG B CA 1
ATOM 12540 C C . ARG B 1 645 ? -5.464 41.140 -51.919 1.00 43.42 645 ARG B C 1
ATOM 12541 O O . ARG B 1 645 ? -6.510 40.609 -51.530 1.00 33.07 645 ARG B O 1
ATOM 12549 N N . VAL B 1 646 ? -5.256 41.551 -53.167 1.00 43.07 646 VAL B N 1
ATOM 12550 C CA . VAL B 1 646 ? -6.046 41.095 -54.300 1.00 41.31 646 VAL B CA 1
ATOM 12551 C C . VAL B 1 646 ? -5.092 40.398 -55.251 1.00 43.79 646 VAL B C 1
ATOM 12552 O O . VAL B 1 646 ? -4.002 40.911 -55.532 1.00 45.69 646 VAL B O 1
ATOM 12556 N N . THR B 1 647 ? -5.488 39.226 -55.729 1.00 38.56 647 THR B N 1
ATOM 12557 C CA . THR B 1 647 ? -4.661 38.444 -56.631 1.00 37.29 647 THR B CA 1
ATOM 12558 C C . THR B 1 647 ? -5.506 38.019 -57.812 1.00 42.48 647 THR B C 1
ATOM 12559 O O . THR B 1 647 ? -6.668 37.640 -57.648 1.00 35.34 647 THR B O 1
ATOM 12563 N N . ARG B 1 648 ? -4.923 38.100 -59.000 1.00 39.98 648 ARG B N 1
ATOM 12564 C CA . ARG B 1 648 ? -5.600 37.686 -60.215 1.00 36.66 648 ARG B CA 1
ATOM 12565 C C . ARG B 1 648 ? -4.674 36.782 -61.002 1.00 35.62 648 ARG B C 1
ATOM 12566 O O . ARG B 1 648 ? -3.463 37.017 -61.064 1.00 38.99 648 ARG B O 1
ATOM 12574 N N . GLY B 1 649 ? -5.252 35.746 -61.590 1.00 33.59 649 GLY B N 1
ATOM 12575 C CA . GLY B 1 649 ? -4.500 34.817 -62.384 1.00 31.56 649 GLY B CA 1
ATOM 12576 C C . GLY B 1 649 ? -5.435 33.903 -63.131 1.00 34.30 649 GLY B C 1
ATOM 12577 O O . GLY B 1 649 ? -6.654 33.929 -62.940 1.00 38.48 649 GLY B O 1
ATOM 12578 N N . PRO B 1 650 ? -4.874 33.070 -64.006 1.00 30.27 650 PRO B N 1
ATOM 12579 C CA . PRO B 1 650 ? -5.722 32.194 -64.825 1.00 38.83 650 PRO B CA 1
ATOM 12580 C C . PRO B 1 650 ? -6.393 31.094 -64.026 1.00 40.87 650 PRO B C 1
ATOM 12581 O O . PRO B 1 650 ? -7.429 30.577 -64.462 1.00 39.20 650 PRO B O 1
ATOM 12585 N N . LEU B 1 651 ? -5.848 30.727 -62.866 1.00 40.52 651 LEU B N 1
ATOM 12586 C CA . LEU B 1 651 ? -6.387 29.619 -62.087 1.00 37.44 651 LEU B CA 1
ATOM 12587 C C . LEU B 1 651 ? -7.172 30.059 -60.862 1.00 36.64 651 LEU B C 1
ATOM 12588 O O . LEU B 1 651 ? -8.108 29.362 -60.460 1.00 33.69 651 LEU B O 1
ATOM 12593 N N . VAL B 1 652 ? -6.842 31.203 -60.272 1.00 32.08 652 VAL B N 1
ATOM 12594 C CA . VAL B 1 652 ? -7.613 31.703 -59.144 1.00 34.37 652 VAL B CA 1
ATOM 12595 C C . VAL B 1 652 ? -7.492 33.218 -59.089 1.00 37.75 652 VAL B C 1
ATOM 12596 O O . VAL B 1 652 ? -6.452 33.788 -59.438 1.00 37.19 652 VAL B O 1
ATOM 12600 N N . ASP B 1 653 ? -8.584 33.863 -58.686 1.00 32.32 653 ASP B N 1
ATOM 12601 C CA . ASP B 1 653 ? -8.590 35.235 -58.208 1.00 32.03 653 ASP B CA 1
ATOM 12602 C C . ASP B 1 653 ? -8.906 35.187 -56.719 1.00 35.61 653 ASP B C 1
ATOM 12603 O O . ASP B 1 653 ? -9.863 34.520 -56.308 1.00 33.00 653 ASP B O 1
ATOM 12608 N N . GLU B 1 654 ? -8.117 35.891 -55.912 1.00 35.37 654 GLU B N 1
ATOM 12609 C CA . GLU B 1 654 ? -8.247 35.833 -54.460 1.00 33.38 654 GLU B CA 1
ATOM 12610 C C . GLU B 1 654 ? -8.324 37.233 -53.881 1.00 38.27 654 GLU B C 1
ATOM 12611 O O . GLU B 1 654 ? -7.657 38.161 -54.350 1.00 39.66 654 GLU B O 1
ATOM 12617 N N . VAL B 1 655 ? -9.099 37.357 -52.812 1.00 31.23 655 VAL B N 1
ATOM 12618 C CA . VAL B 1 655 ? -9.163 38.568 -52.009 1.00 35.56 655 VAL B CA 1
ATOM 12619 C C . VAL B 1 655 ? -8.887 38.160 -50.566 1.00 33.20 655 VAL B C 1
ATOM 12620 O O . VAL B 1 655 ? -9.752 37.560 -49.915 1.00 35.17 655 VAL B O 1
ATOM 12624 N N . HIS B 1 656 ? -7.692 38.476 -50.065 1.00 31.79 656 HIS B N 1
ATOM 12625 C CA . HIS B 1 656 ? -7.375 38.284 -48.654 1.00 30.21 656 HIS B CA 1
ATOM 12626 C C . HIS B 1 656 ? -7.992 39.413 -47.825 1.00 37.38 656 HIS B C 1
ATOM 12627 O O . HIS B 1 656 ? -7.734 40.597 -48.076 1.00 36.60 656 HIS B O 1
ATOM 12634 N N . GLN B 1 657 ? -8.791 39.050 -46.825 1.00 31.20 657 GLN B N 1
ATOM 12635 C CA . GLN B 1 657 ? -9.467 40.009 -45.961 1.00 37.06 657 GLN B CA 1
ATOM 12636 C C . GLN B 1 657 ? -9.047 39.795 -44.518 1.00 40.98 657 GLN B C 1
ATOM 12637 O O . GLN B 1 657 ? -9.103 38.668 -44.007 1.00 35.40 657 GLN B O 1
ATOM 12643 N N . LYS B 1 658 ? -8.652 40.874 -43.857 1.00 34.21 658 LYS B N 1
ATOM 12644 C CA . LYS B 1 658 ? -8.382 40.856 -42.432 1.00 33.15 658 LYS B CA 1
ATOM 12645 C C . LYS B 1 658 ? -9.483 41.625 -41.713 1.00 37.94 658 LYS B C 1
ATOM 12646 O O . LYS B 1 658 ? -9.652 42.828 -41.938 1.00 42.26 658 LYS B O 1
ATOM 12652 N N . PHE B 1 659 ? -10.220 40.939 -40.841 1.00 32.86 659 PHE B N 1
ATOM 12653 C CA . PHE B 1 659 ? -11.311 41.556 -40.097 1.00 31.20 659 PHE B CA 1
ATOM 12654 C C . PHE B 1 659 ? -10.883 42.023 -38.716 1.00 33.88 659 PHE B C 1
ATOM 12655 O O . PHE B 1 659 ? -11.285 43.106 -38.284 1.00 36.58 659 PHE B O 1
ATOM 12663 N N . ASN B 1 660 ? -10.084 41.224 -38.014 1.00 33.86 660 ASN B N 1
ATOM 12664 C CA . ASN B 1 660 ? -9.346 41.664 -36.838 1.00 29.02 660 ASN B CA 1
ATOM 12665 C C . ASN B 1 660 ? -8.174 40.710 -36.660 1.00 29.06 660 ASN B C 1
ATOM 12666 O O . ASN B 1 660 ? -7.915 39.858 -37.517 1.00 35.06 660 ASN B O 1
ATOM 12671 N N . SER B 1 661 ? -7.474 40.831 -35.534 1.00 31.77 661 SER B N 1
ATOM 12672 C CA . SER B 1 661 ? -6.272 40.030 -35.337 1.00 32.67 661 SER B CA 1
ATOM 12673 C C . SER B 1 661 ? -6.570 38.536 -35.210 1.00 35.02 661 SER B C 1
ATOM 12674 O O . SER B 1 661 ? -5.659 37.719 -35.382 1.00 31.63 661 SER B O 1
ATOM 12677 N N . TRP B 1 662 ? -7.819 38.151 -34.935 1.00 33.29 662 TRP B N 1
ATOM 12678 C CA . TRP B 1 662 ? -8.178 36.741 -34.802 1.00 31.18 662 TRP B CA 1
ATOM 12679 C C . TRP B 1 662 ? -9.287 36.303 -35.756 1.00 32.44 662 TRP B C 1
ATOM 12680 O O . TRP B 1 662 ? -9.873 35.228 -35.559 1.00 28.47 662 TRP B O 1
ATOM 12691 N N . ILE B 1 663 ? -9.599 37.091 -36.782 1.00 26.82 663 ILE B N 1
ATOM 12692 C CA . ILE B 1 663 ? -10.597 36.723 -37.782 1.00 27.85 663 ILE B CA 1
ATOM 12693 C C . ILE B 1 663 ? -10.060 37.166 -39.135 1.00 30.18 663 ILE B C 1
ATOM 12694 O O . ILE B 1 663 ? -9.970 38.369 -39.401 1.00 32.59 663 ILE B O 1
ATOM 12699 N N . SER B 1 664 ? -9.734 36.210 -39.997 1.00 23.72 664 SER B N 1
ATOM 12700 C CA . SER B 1 664 ? -9.243 36.528 -41.327 1.00 27.76 664 SER B CA 1
ATOM 12701 C C . SER B 1 664 ? -9.890 35.569 -42.314 1.00 30.23 664 SER B C 1
ATOM 12702 O O . SER B 1 664 ? -10.391 34.507 -41.943 1.00 28.20 664 SER B O 1
ATOM 12705 N N . GLN B 1 665 ? -9.907 35.975 -43.578 1.00 28.65 665 GLN B N 1
ATOM 12706 C CA . GLN B 1 665 ? -10.620 35.230 -44.596 1.00 25.84 665 GLN B CA 1
ATOM 12707 C C . GLN B 1 665 ? -9.951 35.449 -45.944 1.00 28.43 665 GLN B C 1
ATOM 12708 O O . GLN B 1 665 ? -9.413 36.525 -46.215 1.00 33.50 665 GLN B O 1
ATOM 12714 N N . VAL B 1 666 ? -9.980 34.417 -46.780 1.00 23.16 666 VAL B N 1
ATOM 12715 C CA . VAL B 1 666 ? -9.611 34.523 -48.188 1.00 26.50 666 VAL B CA 1
ATOM 12716 C C . VAL B 1 666 ? -10.813 34.098 -49.018 1.00 27.72 666 VAL B C 1
ATOM 12717 O O . VAL B 1 666 ? -11.314 32.974 -48.867 1.00 29.92 666 VAL B O 1
ATOM 12721 N N . THR B 1 667 ? -11.292 35.001 -49.867 1.00 27.39 667 THR B N 1
ATOM 12722 C CA . THR B 1 667 ? -12.366 34.718 -50.814 1.00 26.83 667 THR B CA 1
ATOM 12723 C C . THR B 1 667 ? -11.730 34.356 -52.149 1.00 33.96 667 THR B C 1
ATOM 12724 O O . THR B 1 667 ? -10.970 35.153 -52.711 1.00 28.81 667 THR B O 1
ATOM 12728 N N . ARG B 1 668 ? -12.024 33.156 -52.653 1.00 28.18 668 ARG B N 1
ATOM 12729 C CA A ARG B 1 668 ? -11.349 32.635 -53.832 0.04 28.35 668 ARG B CA 1
ATOM 12730 C CA B ARG B 1 668 ? -11.349 32.620 -53.826 0.96 28.12 668 ARG B CA 1
ATOM 12731 C C . ARG B 1 668 ? -12.363 32.236 -54.891 1.00 32.30 668 ARG B C 1
ATOM 12732 O O . ARG B 1 668 ? -13.311 31.497 -54.608 1.00 31.61 668 ARG B O 1
ATOM 12747 N N . LEU B 1 669 ? -12.154 32.736 -56.111 1.00 27.87 669 LEU B N 1
ATOM 12748 C CA . LEU B 1 669 ? -12.906 32.335 -57.295 1.00 30.05 669 LEU B CA 1
ATOM 12749 C C . LEU B 1 669 ? -11.944 31.546 -58.174 1.00 33.20 669 LEU B C 1
ATOM 12750 O O . LEU B 1 669 ? -11.038 32.122 -58.796 1.00 32.36 669 LEU B O 1
ATOM 12755 N N . TYR B 1 670 ? -12.110 30.228 -58.193 1.00 32.49 670 TYR B N 1
ATOM 12756 C CA . TYR B 1 670 ? -11.242 29.352 -58.959 1.00 29.98 670 TYR B CA 1
ATOM 12757 C C . TYR B 1 670 ? -11.800 29.132 -60.356 1.00 33.93 670 TYR B C 1
ATOM 12758 O O . TYR B 1 670 ? -13.010 29.206 -60.594 1.00 35.51 670 TYR B O 1
ATOM 12767 N N . LYS B 1 671 ? -10.890 28.813 -61.272 1.00 34.56 671 LYS B N 1
ATOM 12768 C CA . LYS B 1 671 ? -11.248 28.535 -62.655 1.00 34.50 671 LYS B CA 1
ATOM 12769 C C . LYS B 1 671 ? -12.216 27.362 -62.753 1.00 34.14 671 LYS B C 1
ATOM 12770 O O . LYS B 1 671 ? -12.000 26.313 -62.140 1.00 33.63 671 LYS B O 1
ATOM 12776 N N . ASP B 1 672 ? -13.275 27.549 -63.549 1.00 36.69 672 ASP B N 1
ATOM 12777 C CA . ASP B 1 672 ? -14.305 26.551 -63.825 1.00 34.61 672 ASP B CA 1
ATOM 12778 C C . ASP B 1 672 ? -15.120 26.179 -62.587 1.00 35.69 672 ASP B C 1
ATOM 12779 O O . ASP B 1 672 ? -15.789 25.141 -62.575 1.00 33.23 672 ASP B O 1
ATOM 12784 N N . LYS B 1 673 ? -15.085 27.008 -61.548 1.00 31.47 673 LYS B N 1
ATOM 12785 C CA . LYS B 1 673 ? -15.887 26.809 -60.347 1.00 29.46 673 LYS B CA 1
ATOM 12786 C C . LYS B 1 673 ? -17.084 27.749 -60.390 1.00 35.59 673 LYS B C 1
ATOM 12787 O O . LYS B 1 673 ? -16.912 28.967 -60.509 1.00 35.74 673 LYS B O 1
ATOM 12793 N N . ASP B 1 674 ? -18.287 27.188 -60.261 1.00 34.18 674 ASP B N 1
ATOM 12794 C CA . ASP B 1 674 ? -19.529 27.957 -60.213 1.00 30.85 674 ASP B CA 1
ATOM 12795 C C . ASP B 1 674 ? -19.867 28.419 -58.803 1.00 35.22 674 ASP B C 1
ATOM 12796 O O . ASP B 1 674 ? -21.016 28.320 -58.366 1.00 33.54 674 ASP B O 1
ATOM 12801 N N . HIS B 1 675 ? -18.887 28.925 -58.064 1.00 29.79 675 HIS B N 1
ATOM 12802 C CA . HIS B 1 675 ? -19.111 29.374 -56.699 1.00 31.73 675 HIS B CA 1
ATOM 12803 C C . HIS B 1 675 ? -17.826 29.995 -56.194 1.00 27.36 675 HIS B C 1
ATOM 12804 O O . HIS B 1 675 ? -16.750 29.777 -56.757 1.00 27.74 675 HIS B O 1
ATOM 12811 N N . ALA B 1 676 ? -17.953 30.761 -55.119 1.00 25.32 676 ALA B N 1
ATOM 12812 C CA . ALA B 1 676 ? -16.805 31.280 -54.400 1.00 30.20 676 ALA B CA 1
ATOM 12813 C C . ALA B 1 676 ? -16.503 30.392 -53.201 1.00 28.23 676 ALA B C 1
ATOM 12814 O O . ALA B 1 676 ? -17.414 29.878 -52.546 1.00 29.36 676 ALA B O 1
ATOM 12816 N N . GLU B 1 677 ? -15.213 30.174 -52.949 1.00 26.48 677 GLU B N 1
ATOM 12817 C CA . GLU B 1 677 ? -14.709 29.413 -51.789 1.00 26.10 677 GLU B CA 1
ATOM 12818 C C . GLU B 1 677 ? -14.213 30.429 -50.754 1.00 30.48 677 GLU B C 1
ATOM 12819 O O . GLU B 1 677 ? -13.233 31.161 -50.982 1.00 26.69 677 GLU B O 1
ATOM 12825 N N . ILE B 1 678 ? -14.870 30.481 -49.606 1.00 20.94 678 ILE B N 1
ATOM 12826 C CA . ILE B 1 678 ? -14.553 31.446 -48.573 1.00 22.15 678 ILE B CA 1
ATOM 12827 C C . ILE B 1 678 ? -13.856 30.713 -47.422 1.00 30.34 678 ILE B C 1
ATOM 12828 O O . ILE B 1 678 ? -14.504 30.023 -46.618 1.00 25.23 678 ILE B O 1
ATOM 12833 N N . GLU B 1 679 ? -12.527 30.842 -47.345 1.00 21.13 679 GLU B N 1
ATOM 12834 C CA . GLU B 1 679 ? -11.734 30.222 -46.288 1.00 27.18 679 GLU B CA 1
ATOM 12835 C C . GLU B 1 679 ? -11.667 31.114 -45.058 1.00 26.75 679 GLU B C 1
ATOM 12836 O O . GLU B 1 679 ? -11.053 32.187 -45.102 1.00 29.00 679 GLU B O 1
ATOM 12842 N N . PHE B 1 680 ? -12.241 30.650 -43.947 1.00 22.99 680 PHE B N 1
ATOM 12843 C CA . PHE B 1 680 ? -12.158 31.380 -42.689 1.00 23.77 680 PHE B CA 1
ATOM 12844 C C . PHE B 1 680 ? -10.983 30.893 -41.848 1.00 23.90 680 PHE B C 1
ATOM 12845 O O . PHE B 1 680 ? -10.571 29.738 -41.933 1.00 24.59 680 PHE B O 1
ATOM 12853 N N . THR B 1 681 ? -10.444 31.802 -41.036 1.00 26.16 681 THR B N 1
ATOM 12854 C CA . THR B 1 681 ? -9.468 31.480 -39.997 1.00 18.94 681 THR B CA 1
ATOM 12855 C C . THR B 1 681 ? -9.877 32.287 -38.776 1.00 25.98 681 THR B C 1
ATOM 12856 O O . THR B 1 681 ? -9.764 33.519 -38.780 1.00 29.11 681 THR B O 1
ATOM 12860 N N . ILE B 1 682 ? -10.357 31.606 -37.736 1.00 22.48 682 ILE B N 1
ATOM 12861 C CA . ILE B 1 682 ? -10.940 32.259 -36.576 1.00 23.27 682 ILE B CA 1
ATOM 12862 C C . ILE B 1 682 ? -10.230 31.764 -35.323 1.00 28.25 682 ILE B C 1
ATOM 12863 O O . ILE B 1 682 ? -10.189 30.555 -35.060 1.00 24.65 682 ILE B O 1
ATOM 12868 N N . GLY B 1 683 ? -9.661 32.692 -34.560 1.00 24.70 683 GLY B N 1
ATOM 12869 C CA . GLY B 1 683 ? -9.003 32.348 -33.325 1.00 27.15 683 GLY B CA 1
ATOM 12870 C C . GLY B 1 683 ? -7.613 32.939 -33.220 1.00 27.08 683 GLY B C 1
ATOM 12871 O O . GLY B 1 683 ? -7.009 33.346 -34.217 1.00 27.39 683 GLY B O 1
ATOM 12872 N N . PRO B 1 684 ? -7.070 32.990 -31.997 1.00 25.63 684 PRO B N 1
ATOM 12873 C CA . PRO B 1 684 ? -7.728 32.546 -30.759 1.00 27.22 684 PRO B CA 1
ATOM 12874 C C . PRO B 1 684 ? -8.853 33.483 -30.373 1.00 27.94 684 PRO B C 1
ATOM 12875 O O . PRO B 1 684 ? -8.660 34.695 -30.477 1.00 28.70 684 PRO B O 1
ATOM 12879 N N . ILE B 1 685 ? -10.006 32.965 -29.961 1.00 26.63 685 ILE B N 1
ATOM 12880 C CA . ILE B 1 685 ? -11.082 33.856 -29.532 1.00 29.18 685 ILE B CA 1
ATOM 12881 C C . ILE B 1 685 ? -10.710 34.429 -28.167 1.00 32.43 685 ILE B C 1
ATOM 12882 O O . ILE B 1 685 ? -10.598 33.675 -27.182 1.00 30.90 685 ILE B O 1
ATOM 12887 N N . PRO B 1 686 ? -10.504 35.743 -28.058 1.00 30.09 686 PRO B N 1
ATOM 12888 C CA . PRO B 1 686 ? -10.062 36.312 -26.778 1.00 35.05 686 PRO B CA 1
ATOM 12889 C C . PRO B 1 686 ? -11.203 36.315 -25.771 1.00 28.39 686 PRO B C 1
ATOM 12890 O O . PRO B 1 686 ? -12.330 36.699 -26.089 1.00 29.85 686 PRO B O 1
ATOM 12894 N N . THR B 1 687 ? -10.911 35.843 -24.558 1.00 35.68 687 THR B N 1
ATOM 12895 C CA . THR B 1 687 ? -11.899 35.811 -23.490 1.00 36.90 687 THR B CA 1
ATOM 12896 C C . THR B 1 687 ? -11.346 36.337 -22.169 1.00 40.02 687 THR B C 1
ATOM 12897 O O . THR B 1 687 ? -12.031 36.233 -21.144 1.00 41.05 687 THR B O 1
ATOM 12901 N N . ASP B 1 688 ? -10.136 36.909 -22.161 1.00 44.46 688 ASP B N 1
ATOM 12902 C CA . ASP B 1 688 ? -9.620 37.530 -20.940 1.00 49.94 688 ASP B CA 1
ATOM 12903 C C . ASP B 1 688 ? -10.512 38.666 -20.454 1.00 51.86 688 ASP B C 1
ATOM 12904 O O . ASP B 1 688 ? -10.475 38.999 -19.263 1.00 42.49 688 ASP B O 1
ATOM 12909 N N . ASP B 1 689 ? -11.295 39.277 -21.353 1.00 49.06 689 ASP B N 1
ATOM 12910 C CA . ASP B 1 689 ? -12.280 40.291 -20.994 1.00 46.04 689 ASP B CA 1
ATOM 12911 C C . ASP B 1 689 ? -13.486 39.716 -20.261 1.00 39.94 689 ASP B C 1
ATOM 12912 O O . ASP B 1 689 ? -14.408 40.471 -19.936 1.00 43.87 689 ASP B O 1
ATOM 12917 N N . GLY B 1 690 ? -13.510 38.408 -20.012 1.00 41.37 690 GLY B N 1
ATOM 12918 C CA . GLY B 1 690 ? -14.595 37.796 -19.272 1.00 38.94 690 GLY B CA 1
ATOM 12919 C C . GLY B 1 690 ? -15.902 37.666 -20.018 1.00 37.19 690 GLY B C 1
ATOM 12920 O O . GLY B 1 690 ? -16.948 37.510 -19.381 1.00 39.72 690 GLY B O 1
ATOM 12921 N N . VAL B 1 691 ? -15.876 37.719 -21.348 1.00 33.82 691 VAL B N 1
ATOM 12922 C CA . VAL B 1 691 ? -17.078 37.645 -22.173 1.00 32.88 691 VAL B CA 1
ATOM 12923 C C . VAL B 1 691 ? -16.906 36.508 -23.173 1.00 29.25 691 VAL B C 1
ATOM 12924 O O . VAL B 1 691 ? -15.984 36.528 -24.000 1.00 27.94 691 VAL B O 1
ATOM 12928 N N . GLY B 1 692 ? -17.785 35.513 -23.095 1.00 33.01 692 GLY B N 1
ATOM 12929 C CA . GLY B 1 692 ? -17.800 34.485 -24.113 1.00 20.91 692 GLY B CA 1
ATOM 12930 C C . GLY B 1 692 ? -18.226 35.063 -25.446 1.00 29.27 692 GLY B C 1
ATOM 12931 O O . GLY B 1 692 ? -18.982 36.035 -25.519 1.00 26.59 692 GLY B O 1
ATOM 12932 N N . LYS B 1 693 ? -17.714 34.466 -26.517 1.00 25.23 693 LYS B N 1
ATOM 12933 C CA . LYS B 1 693 ? -17.966 34.964 -27.858 1.00 28.23 693 LYS B CA 1
ATOM 12934 C C . LYS B 1 693 ? -18.241 33.798 -28.786 1.00 22.42 693 LYS B C 1
ATOM 12935 O O . LYS B 1 693 ? -17.506 32.807 -28.780 1.00 25.63 693 LYS B O 1
ATOM 12941 N N . GLU B 1 694 ? -19.282 33.927 -29.599 1.00 22.76 694 GLU B N 1
ATOM 12942 C CA . GLU B 1 694 ? -19.688 32.879 -30.532 1.00 23.87 694 GLU B CA 1
ATOM 12943 C C . GLU B 1 694 ? -19.791 33.529 -31.908 1.00 23.57 694 GLU B C 1
ATOM 12944 O O . GLU B 1 694 ? -20.663 34.372 -32.142 1.00 22.58 694 GLU B O 1
ATOM 12950 N N . VAL B 1 695 ? -18.898 33.129 -32.808 1.00 25.35 695 VAL B N 1
ATOM 12951 C CA . VAL B 1 695 ? -18.523 33.900 -33.990 1.00 25.24 695 VAL B CA 1
ATOM 12952 C C . VAL B 1 695 ? -19.339 33.437 -35.187 1.00 26.70 695 VAL B C 1
ATOM 12953 O O . VAL B 1 695 ? -19.428 32.234 -35.462 1.00 26.69 695 VAL B O 1
ATOM 12957 N N . ILE B 1 696 ? -19.911 34.384 -35.922 1.00 24.32 696 ILE B N 1
ATOM 12958 C CA . ILE B 1 696 ? -20.704 34.045 -37.100 1.00 21.18 696 ILE B CA 1
ATOM 12959 C C . ILE B 1 696 ? -20.158 34.782 -38.311 1.00 29.11 696 ILE B C 1
ATOM 12960 O O . ILE B 1 696 ? -19.547 35.851 -38.192 1.00 29.57 696 ILE B O 1
ATOM 12965 N N . THR B 1 697 ? -20.378 34.195 -39.483 1.00 25.26 697 THR B N 1
ATOM 12966 C CA . THR B 1 697 ? -20.372 34.934 -40.734 1.00 28.84 697 THR B CA 1
ATOM 12967 C C . THR B 1 697 ? -21.818 35.186 -41.143 1.00 31.21 697 THR B C 1
ATOM 12968 O O . THR B 1 697 ? -22.661 34.282 -41.070 1.00 25.62 697 THR B O 1
ATOM 12972 N N . ARG B 1 698 ? -22.113 36.415 -41.553 1.00 26.37 698 ARG B N 1
ATOM 12973 C CA . ARG B 1 698 ? -23.462 36.786 -41.953 1.00 25.15 698 ARG B CA 1
ATOM 12974 C C . ARG B 1 698 ? -23.443 37.338 -43.373 1.00 28.95 698 ARG B C 1
ATOM 12975 O O . ARG B 1 698 ? -22.703 38.285 -43.658 1.00 32.46 698 ARG B O 1
ATOM 12983 N N . MET B 1 699 ? -24.268 36.762 -44.251 1.00 23.64 699 MET B N 1
ATOM 12984 C CA . MET B 1 699 ? -24.395 37.190 -45.642 1.00 26.80 699 MET B CA 1
ATOM 12985 C C . MET B 1 699 ? -25.767 37.843 -45.797 1.00 34.94 699 MET B C 1
ATOM 12986 O O . MET B 1 699 ? -26.801 37.179 -45.647 1.00 30.77 699 MET B O 1
ATOM 12991 N N . THR B 1 700 ? -25.765 39.138 -46.094 1.00 31.19 700 THR B N 1
ATOM 12992 C CA . THR B 1 700 ? -26.953 39.982 -46.079 1.00 29.20 700 THR B CA 1
ATOM 12993 C C . THR B 1 700 ? -27.262 40.453 -47.496 1.00 36.01 700 THR B C 1
ATOM 12994 O O . THR B 1 700 ? -26.388 40.991 -48.184 1.00 33.01 700 THR B O 1
ATOM 12998 N N . SER B 1 701 ? -28.500 40.242 -47.926 1.00 35.30 701 SER B N 1
ATOM 12999 C CA . SER B 1 701 ? -28.992 40.664 -49.224 1.00 39.10 701 SER B CA 1
ATOM 13000 C C . SER B 1 701 ? -30.362 41.301 -49.036 1.00 36.92 701 SER B C 1
ATOM 13001 O O . SER B 1 701 ? -30.917 41.327 -47.933 1.00 39.15 701 SER B O 1
ATOM 13004 N N . THR B 1 702 ? -30.922 41.810 -50.125 1.00 34.95 702 THR B N 1
ATOM 13005 C CA . THR B 1 702 ? -32.265 42.367 -50.103 1.00 38.26 702 THR B CA 1
ATOM 13006 C C . THR B 1 702 ? -33.303 41.377 -50.615 1.00 40.48 702 THR B C 1
ATOM 13007 O O . THR B 1 702 ? -34.449 41.773 -50.856 1.00 37.45 702 THR B O 1
ATOM 13011 N N . MET B 1 703 ? -32.918 40.106 -50.799 1.00 35.86 703 MET B N 1
ATOM 13012 C CA . MET B 1 703 ? -33.844 39.063 -51.231 1.00 34.43 703 MET B CA 1
ATOM 13013 C C . MET B 1 703 ? -35.087 39.036 -50.349 1.00 31.42 703 MET B C 1
ATOM 13014 O O . MET B 1 703 ? -35.010 39.154 -49.118 1.00 34.57 703 MET B O 1
ATOM 13019 N N . ALA B 1 704 ? -36.247 38.906 -50.989 1.00 29.36 704 ALA B N 1
ATOM 13020 C CA . ALA B 1 704 ? -37.515 38.833 -50.264 1.00 37.23 704 ALA B CA 1
ATOM 13021 C C . ALA B 1 704 ? -37.756 37.374 -49.888 1.00 35.73 704 ALA B C 1
ATOM 13022 O O . ALA B 1 704 ? -38.532 36.654 -50.521 1.00 38.84 704 ALA B O 1
ATOM 13024 N N . THR B 1 705 ? -37.060 36.923 -48.837 1.00 31.55 705 THR B N 1
ATOM 13025 C CA . THR B 1 705 ? -37.102 35.503 -48.488 1.00 32.69 705 THR B CA 1
ATOM 13026 C C . THR B 1 705 ? -38.317 35.124 -47.646 1.00 34.03 705 THR B C 1
ATOM 13027 O O . THR B 1 705 ? -38.591 33.925 -47.488 1.00 28.92 705 THR B O 1
ATOM 13031 N N . ASN B 1 706 ? -39.037 36.109 -47.102 1.00 30.37 706 ASN B N 1
ATOM 13032 C CA . ASN B 1 706 ? -40.327 35.896 -46.434 1.00 33.20 706 ASN B CA 1
ATOM 13033 C C . ASN B 1 706 ? -40.223 34.872 -45.305 1.00 35.80 706 ASN B C 1
ATOM 13034 O O . ASN B 1 706 ? -40.975 33.890 -45.247 1.00 33.12 706 ASN B O 1
ATOM 13039 N N . LYS B 1 707 ? -39.268 35.102 -44.403 1.00 32.56 707 LYS B N 1
ATOM 13040 C CA . LYS B 1 707 ? -39.053 34.325 -43.186 1.00 34.57 707 LYS B CA 1
ATOM 13041 C C . LYS B 1 707 ? -38.639 32.877 -43.447 1.00 29.73 707 LYS B C 1
ATOM 13042 O O . LYS B 1 707 ? -38.404 32.137 -42.487 1.00 29.12 707 LYS B O 1
ATOM 13048 N N . GLU B 1 708 ? -38.529 32.449 -44.701 1.00 29.28 708 GLU B N 1
ATOM 13049 C CA . GLU B 1 708 ? -38.252 31.059 -45.034 1.00 28.64 708 GLU B CA 1
ATOM 13050 C C . GLU B 1 708 ? -36.763 30.833 -45.275 1.00 32.23 708 GLU B C 1
ATOM 13051 O O . GLU B 1 708 ? -36.062 31.693 -45.829 1.00 27.16 708 GLU B O 1
ATOM 13057 N N . PHE B 1 709 ? -36.283 29.663 -44.867 1.00 25.36 709 PHE B N 1
ATOM 13058 C CA . PHE B 1 709 ? -34.953 29.227 -45.273 1.00 26.57 709 PHE B CA 1
ATOM 13059 C C . PHE B 1 709 ? -34.897 27.707 -45.223 1.00 30.93 709 PHE B C 1
ATOM 13060 O O . PHE B 1 709 ? -35.713 27.060 -44.561 1.00 29.53 709 PHE B O 1
ATOM 13068 N N . TYR B 1 710 ? -33.934 27.137 -45.948 1.00 23.41 710 TYR B N 1
ATOM 13069 C CA . TYR B 1 710 ? -33.874 25.702 -46.169 1.00 25.02 710 TYR B CA 1
ATOM 13070 C C . TYR B 1 710 ? -32.579 25.142 -45.595 1.00 28.19 710 TYR B C 1
ATOM 13071 O O . TYR B 1 710 ? -31.503 25.696 -45.834 1.00 24.09 710 TYR B O 1
ATOM 13080 N N . THR B 1 711 ? -32.689 24.055 -44.822 1.00 21.12 711 THR B N 1
ATOM 13081 C CA . THR B 1 711 ? -31.527 23.404 -44.222 1.00 21.49 711 THR B CA 1
ATOM 13082 C C . THR B 1 711 ? -31.680 21.897 -44.391 1.00 21.79 711 THR B C 1
ATOM 13083 O O . THR B 1 711 ? -32.795 21.390 -44.494 1.00 22.05 711 THR B O 1
ATOM 13087 N N . ASP B 1 712 ? -30.553 21.186 -44.432 1.00 20.49 712 ASP B N 1
ATOM 13088 C CA . ASP B 1 712 ? -30.560 19.766 -44.761 1.00 19.22 712 ASP B CA 1
ATOM 13089 C C . ASP B 1 712 ? -30.754 18.895 -43.514 1.00 19.40 712 ASP B C 1
ATOM 13090 O O . ASP B 1 712 ? -30.534 19.321 -42.380 1.00 21.40 712 ASP B O 1
ATOM 13095 N N . SER B 1 713 ? -31.168 17.654 -43.755 1.00 17.20 713 SER B N 1
ATOM 13096 C CA . SER B 1 713 ? -31.290 16.620 -42.730 1.00 21.87 713 SER B CA 1
ATOM 13097 C C . SER B 1 713 ? -30.136 15.637 -42.913 1.00 18.39 713 SER B C 1
ATOM 13098 O O . SER B 1 713 ? -30.122 14.866 -43.880 1.00 18.01 713 SER B O 1
ATOM 13101 N N . ASN B 1 714 ? -29.153 15.693 -42.008 1.00 19.52 714 ASN B N 1
ATOM 13102 C CA . ASN B 1 714 ? -28.007 14.771 -42.029 1.00 18.79 714 ASN B CA 1
ATOM 13103 C C . ASN B 1 714 ? -27.338 14.725 -43.401 1.00 19.75 714 ASN B C 1
ATOM 13104 O O . ASN B 1 714 ? -26.788 13.694 -43.802 1.00 19.30 714 ASN B O 1
ATOM 13109 N N . GLY B 1 715 ? -27.430 15.830 -44.145 1.00 20.67 715 GLY B N 1
ATOM 13110 C CA . GLY B 1 715 ? -26.875 15.922 -45.477 1.00 20.95 715 GLY B CA 1
ATOM 13111 C C . GLY B 1 715 ? -27.772 15.477 -46.616 1.00 22.01 715 GLY B C 1
ATOM 13112 O O . GLY B 1 715 ? -27.278 15.353 -47.743 1.00 27.05 715 GLY B O 1
ATOM 13113 N N . ARG B 1 716 ? -29.067 15.225 -46.375 1.00 21.10 716 ARG B N 1
ATOM 13114 C CA . ARG B 1 716 ? -29.944 14.703 -47.424 1.00 23.09 716 ARG B CA 1
ATOM 13115 C C . ARG B 1 716 ? -31.072 15.682 -47.697 1.00 27.93 716 ARG B C 1
ATOM 13116 O O . ARG B 1 716 ? -30.865 16.689 -48.389 1.00 24.42 716 ARG B O 1
ATOM 13124 N N . ASP B 1 717 ? -32.294 15.400 -47.222 1.00 24.62 717 ASP B N 1
ATOM 13125 C CA . ASP B 1 717 ? -33.463 16.218 -47.538 1.00 23.50 717 ASP B CA 1
ATOM 13126 C C . ASP B 1 717 ? -33.279 17.640 -47.036 1.00 26.02 717 ASP B C 1
ATOM 13127 O O . ASP B 1 717 ? -32.735 17.861 -45.958 1.00 22.91 717 ASP B O 1
ATOM 13132 N N . PHE B 1 718 ? -33.788 18.610 -47.789 1.00 22.76 718 PHE B N 1
ATOM 13133 C CA . PHE B 1 718 ? -33.870 19.970 -47.291 1.00 24.28 718 PHE B CA 1
ATOM 13134 C C . PHE B 1 718 ? -35.228 20.183 -46.642 1.00 26.36 718 PHE B C 1
ATOM 13135 O O . PHE B 1 718 ? -36.263 19.799 -47.200 1.00 26.88 718 PHE B O 1
ATOM 13143 N N . LEU B 1 719 ? -35.222 20.793 -45.466 1.00 24.12 719 LEU B N 1
ATOM 13144 C CA . LEU B 1 719 ? -36.445 21.094 -44.746 1.00 26.77 719 LEU B CA 1
ATOM 13145 C C . LEU B 1 719 ? -36.657 22.600 -44.785 1.00 25.90 719 LEU B C 1
ATOM 13146 O O . LEU B 1 719 ? -35.710 23.377 -44.610 1.00 20.55 719 LEU B O 1
ATOM 13151 N N . LYS B 1 720 ? -37.891 23.010 -45.059 1.00 26.42 720 LYS B N 1
ATOM 13152 C CA . LYS B 1 720 ? -38.228 24.427 -45.089 1.00 26.24 720 LYS B CA 1
ATOM 13153 C C . LYS B 1 720 ? -38.395 24.923 -43.660 1.00 24.16 720 LYS B C 1
ATOM 13154 O O . LYS B 1 720 ? -39.328 24.525 -42.963 1.00 30.12 720 LYS B O 1
ATOM 13160 N N . ARG B 1 721 ? -37.488 25.788 -43.217 1.00 22.24 721 ARG B N 1
ATOM 13161 C CA . ARG B 1 721 ? -37.586 26.404 -41.900 1.00 25.37 721 ARG B CA 1
ATOM 13162 C C . ARG B 1 721 ? -38.258 27.770 -42.009 1.00 26.85 721 ARG B C 1
ATOM 13163 O O . ARG B 1 721 ? -38.037 28.509 -42.969 1.00 27.61 721 ARG B O 1
ATOM 13171 N N . VAL B 1 722 ? -39.069 28.109 -41.009 1.00 24.72 722 VAL B N 1
ATOM 13172 C CA . VAL B 1 722 ? -39.765 29.391 -40.970 1.00 24.18 722 VAL B CA 1
ATOM 13173 C C . VAL B 1 722 ? -39.407 30.087 -39.667 1.00 27.21 722 VAL B C 1
ATOM 13174 O O . VAL B 1 722 ? -39.604 29.523 -38.584 1.00 27.32 722 VAL B O 1
ATOM 13178 N N . ARG B 1 723 ? -38.874 31.307 -39.771 1.00 26.43 723 ARG B N 1
ATOM 13179 C CA . ARG B 1 723 ? -38.427 32.049 -38.595 1.00 27.17 723 ARG B CA 1
ATOM 13180 C C . ARG B 1 723 ? -39.540 32.191 -37.556 1.00 27.07 723 ARG B C 1
ATOM 13181 O O . ARG B 1 723 ? -40.670 32.588 -37.871 1.00 24.99 723 ARG B O 1
ATOM 13189 N N . ASP B 1 724 ? -39.218 31.833 -36.314 1.00 20.94 724 ASP B N 1
ATOM 13190 C CA . ASP B 1 724 ? -40.114 32.003 -35.175 1.00 23.55 724 ASP B CA 1
ATOM 13191 C C . ASP B 1 724 ? -41.436 31.265 -35.379 1.00 24.19 724 ASP B C 1
ATOM 13192 O O . ASP B 1 724 ? -42.494 31.718 -34.941 1.00 28.41 724 ASP B O 1
ATOM 13197 N N . TYR B 1 725 ? -41.379 30.103 -36.022 1.00 24.15 725 TYR B N 1
ATOM 13198 C CA . TYR B 1 725 ? -42.589 29.339 -36.292 1.00 30.76 725 TYR B CA 1
ATOM 13199 C C . TYR B 1 725 ? -42.356 27.849 -36.067 1.00 25.30 725 TYR B C 1
ATOM 13200 O O . TYR B 1 725 ? -41.284 27.327 -36.384 1.00 23.62 725 TYR B O 1
ATOM 13209 N N . ARG B 1 726 ? -43.374 27.169 -35.537 1.00 25.06 726 ARG B N 1
ATOM 13210 C CA . ARG B 1 726 ? -43.373 25.718 -35.359 1.00 27.67 726 ARG B CA 1
ATOM 13211 C C . ARG B 1 726 ? -44.660 25.146 -35.933 1.00 26.86 726 ARG B C 1
ATOM 13212 O O . ARG B 1 726 ? -45.745 25.668 -35.662 1.00 27.61 726 ARG B O 1
ATOM 13220 N N . GLU B 1 727 ? -44.535 24.074 -36.711 1.00 23.89 727 GLU B N 1
ATOM 13221 C CA . GLU B 1 727 ? -45.708 23.421 -37.283 1.00 25.99 727 GLU B CA 1
ATOM 13222 C C . GLU B 1 727 ? -46.574 22.756 -36.204 1.00 32.43 727 GLU B C 1
ATOM 13223 O O . GLU B 1 727 ? -47.807 22.860 -36.247 1.00 29.65 727 GLU B O 1
ATOM 13229 N N . ASP B 1 728 ? -45.956 22.082 -35.220 1.00 24.42 728 ASP B N 1
ATOM 13230 C CA . ASP B 1 728 ? -46.699 21.201 -34.310 1.00 21.73 728 ASP B CA 1
ATOM 13231 C C . ASP B 1 728 ? -47.239 21.888 -33.064 1.00 22.72 728 ASP B C 1
ATOM 13232 O O . ASP B 1 728 ? -48.004 21.268 -32.316 1.00 22.89 728 ASP B O 1
ATOM 13237 N N . TRP B 1 729 ? -46.876 23.134 -32.803 1.00 24.25 729 TRP B N 1
ATOM 13238 C CA . TRP B 1 729 ? -47.396 23.805 -31.622 1.00 23.74 729 TRP B CA 1
ATOM 13239 C C . TRP B 1 729 ? -47.266 25.303 -31.827 1.00 24.58 729 TRP B C 1
ATOM 13240 O O . TRP B 1 729 ? -46.435 25.752 -32.626 1.00 30.39 729 TRP B O 1
ATOM 13251 N N . PRO B 1 730 ? -48.075 26.103 -31.130 1.00 28.75 730 PRO B N 1
ATOM 13252 C CA . PRO B 1 730 ? -47.963 27.564 -31.262 1.00 27.21 730 PRO B CA 1
ATOM 13253 C C . PRO B 1 730 ? -46.780 28.074 -30.455 1.00 22.96 730 PRO B C 1
ATOM 13254 O O . PRO B 1 730 ? -46.822 28.131 -29.222 1.00 27.89 730 PRO B O 1
ATOM 13258 N N . LEU B 1 731 ? -45.710 28.437 -31.155 1.00 25.15 731 LEU B N 1
ATOM 13259 C CA . LEU B 1 731 ? -44.452 28.773 -30.501 1.00 25.83 731 LEU B CA 1
ATOM 13260 C C . LEU B 1 731 ? -44.586 30.035 -29.654 1.00 27.52 731 LEU B C 1
ATOM 13261 O O . LEU B 1 731 ? -45.078 31.067 -30.124 1.00 34.74 731 LEU B O 1
ATOM 13266 N N . GLU B 1 732 ? -44.146 29.956 -28.398 1.00 27.47 732 GLU B N 1
ATOM 13267 C CA . GLU B 1 732 ? -43.934 31.142 -27.575 1.00 28.43 732 GLU B CA 1
ATOM 13268 C C . GLU B 1 732 ? -42.479 31.571 -27.747 1.00 32.12 732 GLU B C 1
ATOM 13269 O O . GLU B 1 732 ? -41.563 30.850 -27.336 1.00 27.19 732 GLU B O 1
ATOM 13275 N N . VAL B 1 733 ? -42.261 32.739 -28.357 1.00 24.31 733 VAL B N 1
ATOM 13276 C CA . VAL B 1 733 ? -40.899 33.178 -28.650 1.00 25.24 733 VAL B CA 1
ATOM 13277 C C . VAL B 1 733 ? -40.209 33.561 -27.356 1.00 27.89 733 VAL B C 1
ATOM 13278 O O . VAL B 1 733 ? -40.695 34.415 -26.608 1.00 30.98 733 VAL B O 1
ATOM 13282 N N . THR B 1 734 ? -39.071 32.938 -27.091 1.00 23.74 734 THR B N 1
ATOM 13283 C CA . THR B 1 734 ? -38.229 33.334 -25.974 1.00 27.51 734 THR B CA 1
ATOM 13284 C C . THR B 1 734 ? -36.807 33.660 -26.394 1.00 26.71 734 THR B C 1
ATOM 13285 O O . THR B 1 734 ? -36.128 34.425 -25.699 1.00 26.62 734 THR B O 1
ATOM 13289 N N . GLN B 1 735 ? -36.334 33.076 -27.496 1.00 23.76 735 GLN B N 1
ATOM 13290 C CA . GLN B 1 735 ? -34.977 33.278 -27.995 1.00 23.31 735 GLN B CA 1
ATOM 13291 C C . GLN B 1 735 ? -35.079 33.509 -29.492 1.00 25.10 735 GLN B C 1
ATOM 13292 O O . GLN B 1 735 ? -35.072 32.558 -30.289 1.00 23.81 735 GLN B O 1
ATOM 13298 N N . PRO B 1 736 ? -35.208 34.773 -29.920 1.00 25.97 736 PRO B N 1
ATOM 13299 C CA . PRO B 1 736 ? -35.430 35.032 -31.349 1.00 24.43 736 PRO B CA 1
ATOM 13300 C C . PRO B 1 736 ? -34.247 34.670 -32.231 1.00 24.82 736 PRO B C 1
ATOM 13301 O O . PRO B 1 736 ? -34.426 34.550 -33.451 1.00 26.43 736 PRO B O 1
ATOM 13305 N N . VAL B 1 737 ? -33.050 34.491 -31.666 1.00 27.20 737 VAL B N 1
ATOM 13306 C CA . VAL B 1 737 ? -31.913 34.008 -32.444 1.00 25.53 737 VAL B CA 1
ATOM 13307 C C . VAL B 1 737 ? -31.733 32.508 -32.237 1.00 26.29 737 VAL B C 1
ATOM 13308 O O . VAL B 1 737 ? -31.783 31.727 -33.197 1.00 22.92 737 VAL B O 1
ATOM 13312 N N . ALA B 1 738 ? -31.488 32.098 -30.984 1.00 22.49 738 ALA B N 1
ATOM 13313 C CA . ALA B 1 738 ? -31.095 30.713 -30.722 1.00 25.19 738 ALA B CA 1
ATOM 13314 C C . ALA B 1 738 ? -32.183 29.734 -31.132 1.00 19.09 738 ALA B C 1
ATOM 13315 O O . ALA B 1 738 ? -31.886 28.592 -31.516 1.00 23.64 738 ALA B O 1
ATOM 13317 N N . GLY B 1 739 ? -33.444 30.161 -31.060 1.00 18.24 739 GLY B N 1
ATOM 13318 C CA . GLY B 1 739 ? -34.557 29.351 -31.476 1.00 21.26 739 GLY B CA 1
ATOM 13319 C C . GLY B 1 739 ? -34.701 29.205 -32.969 1.00 21.57 739 GLY B C 1
ATOM 13320 O O . GLY B 1 739 ? -35.575 28.454 -33.413 1.00 22.77 739 GLY B O 1
ATOM 13321 N N . ASN B 1 740 ? -33.876 29.890 -33.760 1.00 18.69 740 ASN B N 1
ATOM 13322 C CA . ASN B 1 740 ? -33.937 29.767 -35.205 1.00 18.83 740 ASN B CA 1
ATOM 13323 C C . ASN B 1 740 ? -32.679 29.146 -35.795 1.00 21.55 740 ASN B C 1
ATOM 13324 O O . ASN B 1 740 ? -32.508 29.164 -37.020 1.00 21.48 740 ASN B O 1
ATOM 13329 N N . TYR B 1 741 ? -31.810 28.580 -34.963 1.00 23.84 741 TYR B N 1
ATOM 13330 C CA . TYR B 1 741 ? -30.628 27.881 -35.448 1.00 21.90 741 TYR B CA 1
ATOM 13331 C C . TYR B 1 741 ? -30.970 26.429 -35.746 1.00 21.53 741 TYR B C 1
ATOM 13332 O O . TYR B 1 741 ? -31.743 25.793 -35.018 1.00 21.61 741 TYR B O 1
ATOM 13341 N N . TYR B 1 742 ? -30.405 25.917 -36.837 1.00 18.73 742 TYR B N 1
ATOM 13342 C CA . TYR B 1 742 ? -30.659 24.567 -37.306 1.00 19.61 742 TYR B CA 1
ATOM 13343 C C . TYR B 1 742 ? -29.339 23.908 -37.680 1.00 19.31 742 TYR B C 1
ATOM 13344 O O . TYR B 1 742 ? -28.395 24.601 -38.055 1.00 20.06 742 TYR B O 1
ATOM 13353 N N . PRO B 1 743 ? -29.218 22.584 -37.526 1.00 20.80 743 PRO B N 1
ATOM 13354 C CA . PRO B 1 743 ? -27.926 21.930 -37.808 1.00 21.55 743 PRO B CA 1
ATOM 13355 C C . PRO B 1 743 ? -27.776 21.678 -39.300 1.00 22.72 743 PRO B C 1
ATOM 13356 O O . PRO B 1 743 ? -28.688 21.162 -39.942 1.00 20.44 743 PRO B O 1
ATOM 13360 N N . LEU B 1 744 ? -26.612 22.034 -39.840 1.00 19.86 744 LEU B N 1
ATOM 13361 C CA . LEU B 1 744 ? -26.289 21.815 -41.242 1.00 20.14 744 LEU B CA 1
ATOM 13362 C C . LEU B 1 744 ? -25.191 20.779 -41.355 1.00 23.71 744 LEU B C 1
ATOM 13363 O O . LEU B 1 744 ? -24.213 20.811 -40.597 1.00 22.42 744 LEU B O 1
ATOM 13368 N N . ASN B 1 745 ? -25.361 19.862 -42.303 1.00 18.50 745 ASN B N 1
ATOM 13369 C CA . ASN B 1 745 ? -24.290 18.988 -42.717 1.00 19.90 745 ASN B CA 1
ATOM 13370 C C . ASN B 1 745 ? -24.050 19.034 -44.217 1.00 22.44 745 ASN B C 1
ATOM 13371 O O . ASN B 1 745 ? -23.070 18.448 -44.692 1.00 26.04 745 ASN B O 1
ATOM 13376 N N . LEU B 1 746 ? -24.913 19.712 -44.970 1.00 24.85 746 LEU B N 1
ATOM 13377 C CA . LEU B 1 746 ? -24.705 19.985 -46.389 1.00 23.11 746 LEU B CA 1
ATOM 13378 C C . LEU B 1 746 ? -24.722 21.485 -46.637 1.00 25.93 746 LEU B C 1
ATOM 13379 O O . LEU B 1 746 ? -23.740 22.032 -47.157 1.00 26.05 746 LEU B O 1
ATOM 13384 N N . GLY B 1 747 ? -25.792 22.174 -46.244 1.00 24.19 747 GLY B N 1
ATOM 13385 C CA . GLY B 1 747 ? -25.823 23.613 -46.398 1.00 20.59 747 GLY B CA 1
ATOM 13386 C C . GLY B 1 747 ? -27.171 24.208 -46.045 1.00 26.02 747 GLY B C 1
ATOM 13387 O O . GLY B 1 747 ? -28.065 23.537 -45.513 1.00 22.88 747 GLY B O 1
ATOM 13388 N N . ILE B 1 748 ? -27.283 25.502 -46.349 1.00 19.40 748 ILE B N 1
ATOM 13389 C CA . ILE B 1 748 ? -28.460 26.322 -46.080 1.00 21.43 748 ILE B CA 1
ATOM 13390 C C . ILE B 1 748 ? -28.682 27.199 -47.309 1.00 25.41 748 ILE B C 1
ATOM 13391 O O . ILE B 1 748 ? -27.718 27.679 -47.915 1.00 25.31 748 ILE B O 1
ATOM 13396 N N . TYR B 1 749 ? -29.938 27.384 -47.711 1.00 28.71 749 TYR B N 1
ATOM 13397 C CA . TYR B 1 749 ? -30.190 28.233 -48.870 1.00 22.65 749 TYR B CA 1
ATOM 13398 C C . TYR B 1 749 ? -31.489 28.996 -48.663 1.00 29.68 749 TYR B C 1
ATOM 13399 O O . TYR B 1 749 ? -32.329 28.627 -47.831 1.00 26.84 749 TYR B O 1
ATOM 13408 N N . THR B 1 750 ? -31.618 30.096 -49.413 1.00 25.38 750 THR B N 1
ATOM 13409 C CA . THR B 1 750 ? -32.805 30.941 -49.444 1.00 25.83 750 THR B CA 1
ATOM 13410 C C . THR B 1 750 ? -33.176 31.219 -50.896 1.00 26.29 750 THR B C 1
ATOM 13411 O O . THR B 1 750 ? -32.425 30.899 -51.825 1.00 24.43 750 THR B O 1
ATOM 13415 N N . LYS B 1 751 ? -34.331 31.859 -51.087 1.00 27.95 751 LYS B N 1
ATOM 13416 C CA . LYS B 1 751 ? -34.775 32.177 -52.440 1.00 26.95 751 LYS B CA 1
ATOM 13417 C C . LYS B 1 751 ? -35.887 33.214 -52.397 1.00 33.47 751 LYS B C 1
ATOM 13418 O O . LYS B 1 751 ? -36.530 33.432 -51.362 1.00 31.26 751 LYS B O 1
ATOM 13424 N N . ASP B 1 752 ? -36.072 33.873 -53.536 1.00 37.21 752 ASP B N 1
ATOM 13425 C CA . ASP B 1 752 ? -37.231 34.721 -53.802 1.00 34.58 752 ASP B CA 1
ATOM 13426 C C . ASP B 1 752 ? -37.646 34.457 -55.246 1.00 40.12 752 ASP B C 1
ATOM 13427 O O . ASP B 1 752 ? -37.283 33.436 -55.840 1.00 37.73 752 ASP B O 1
ATOM 13432 N N . GLU B 1 753 ? -38.395 35.396 -55.834 1.00 44.54 753 GLU B N 1
ATOM 13433 C CA . GLU B 1 753 ? -38.915 35.181 -57.181 1.00 44.12 753 GLU B CA 1
ATOM 13434 C C . GLU B 1 753 ? -37.809 35.140 -58.223 1.00 39.02 753 GLU B C 1
ATOM 13435 O O . GLU B 1 753 ? -37.979 34.513 -59.272 1.00 44.55 753 GLU B O 1
ATOM 13441 N N . LYS B 1 754 ? -36.672 35.786 -57.961 1.00 39.71 754 LYS B N 1
ATOM 13442 C CA . LYS B 1 754 ? -35.647 35.943 -58.984 1.00 44.26 754 LYS B CA 1
ATOM 13443 C C . LYS B 1 754 ? -34.354 35.185 -58.721 1.00 41.94 754 LYS B C 1
ATOM 13444 O O . LYS B 1 754 ? -33.633 34.895 -59.684 1.00 37.58 754 LYS B O 1
ATOM 13450 N N . SER B 1 755 ? -34.030 34.866 -57.468 1.00 36.71 755 SER B N 1
ATOM 13451 C CA . SER B 1 755 ? -32.692 34.391 -57.137 1.00 38.29 755 SER B CA 1
ATOM 13452 C C . SER B 1 755 ? -32.762 33.243 -56.142 1.00 34.58 755 SER B C 1
ATOM 13453 O O . SER B 1 755 ? -33.713 33.127 -55.365 1.00 32.81 755 SER B O 1
ATOM 13456 N N . GLU B 1 756 ? -31.729 32.405 -56.172 1.00 36.73 756 GLU B N 1
ATOM 13457 C CA . GLU B 1 756 ? -31.492 31.372 -55.171 1.00 31.27 756 GLU B CA 1
ATOM 13458 C C . GLU B 1 756 ? -30.074 31.558 -54.651 1.00 29.97 756 GLU B C 1
ATOM 13459 O O . GLU B 1 756 ? -29.120 31.505 -55.436 1.00 30.54 756 GLU B O 1
ATOM 13465 N N . PHE B 1 757 ? -29.936 31.779 -53.340 1.00 25.21 757 PHE B N 1
ATOM 13466 C CA . PHE B 1 757 ? -28.644 31.982 -52.682 1.00 23.80 757 PHE B CA 1
ATOM 13467 C C . PHE B 1 757 ? -28.342 30.765 -51.812 1.00 28.67 757 PHE B C 1
ATOM 13468 O O . PHE B 1 757 ? -29.090 30.486 -50.875 1.00 24.29 757 PHE B O 1
ATOM 13476 N N . SER B 1 758 ? -27.243 30.065 -52.108 1.00 25.46 758 SER B N 1
ATOM 13477 C CA . SER B 1 758 ? -26.918 28.776 -51.505 1.00 28.61 758 SER B CA 1
ATOM 13478 C C . SER B 1 758 ? -25.568 28.845 -50.800 1.00 27.71 758 SER B C 1
ATOM 13479 O O . SER B 1 758 ? -24.629 29.479 -51.301 1.00 26.53 758 SER B O 1
ATOM 13482 N N . VAL B 1 759 ? -25.460 28.169 -49.651 1.00 22.32 759 VAL B N 1
ATOM 13483 C CA . VAL B 1 759 ? -24.221 28.113 -48.871 1.00 22.84 759 VAL B CA 1
ATOM 13484 C C . VAL B 1 759 ? -23.977 26.662 -48.472 1.00 27.17 759 VAL B C 1
ATOM 13485 O O . VAL B 1 759 ? -24.832 26.050 -47.828 1.00 24.48 759 VAL B O 1
ATOM 13489 N N . LEU B 1 760 ? -22.818 26.118 -48.834 1.00 21.04 760 LEU B N 1
ATOM 13490 C CA . LEU B 1 760 ? -22.441 24.771 -48.424 1.00 21.25 760 LEU B CA 1
ATOM 13491 C C . LEU B 1 760 ? -21.342 24.826 -47.368 1.00 26.87 760 LEU B C 1
ATOM 13492 O O . LEU B 1 760 ? -20.505 25.736 -47.368 1.00 25.58 760 LEU B O 1
ATOM 13497 N N . VAL B 1 761 ? -21.346 23.844 -46.460 1.00 22.20 761 VAL B N 1
ATOM 13498 C CA . VAL B 1 761 ? -20.377 23.795 -45.361 1.00 19.06 761 VAL B CA 1
ATOM 13499 C C . VAL B 1 761 ? -19.414 22.628 -45.577 1.00 23.52 761 VAL B C 1
ATOM 13500 O O . VAL B 1 761 ? -19.667 21.712 -46.370 1.00 23.23 761 VAL B O 1
ATOM 13504 N N . ASP B 1 762 ? -18.279 22.668 -44.867 1.00 22.48 762 ASP B N 1
ATOM 13505 C CA . ASP B 1 762 ? -17.287 21.592 -44.937 1.00 22.84 762 ASP B CA 1
ATOM 13506 C C . ASP B 1 762 ? -17.260 20.741 -43.674 1.00 24.34 762 ASP B C 1
ATOM 13507 O O . ASP B 1 762 ? -16.320 19.956 -43.486 1.00 20.57 762 ASP B O 1
ATOM 13512 N N . ARG B 1 763 ? -18.258 20.892 -42.810 1.00 22.24 763 ARG B N 1
ATOM 13513 C CA . ARG B 1 763 ? -18.310 20.248 -41.501 1.00 24.04 763 ARG B CA 1
ATOM 13514 C C . ARG B 1 763 ? -19.682 20.537 -40.918 1.00 18.91 763 ARG B C 1
ATOM 13515 O O . ARG B 1 763 ? -20.352 21.481 -41.339 1.00 20.77 763 ARG B O 1
ATOM 13523 N N . ALA B 1 764 ? -20.072 19.760 -39.908 1.00 17.03 764 ALA B N 1
ATOM 13524 C CA . ALA B 1 764 ? -21.296 20.082 -39.183 1.00 23.10 764 ALA B CA 1
ATOM 13525 C C . ALA B 1 764 ? -21.201 21.488 -38.605 1.00 21.63 764 ALA B C 1
ATOM 13526 O O . ALA B 1 764 ? -20.203 21.838 -37.971 1.00 20.77 764 ALA B O 1
ATOM 13528 N N . THR B 1 765 ? -22.265 22.274 -38.795 1.00 22.60 765 THR B N 1
ATOM 13529 C CA . THR B 1 765 ? -22.258 23.713 -38.561 1.00 18.94 765 THR B CA 1
ATOM 13530 C C . THR B 1 765 ? -23.678 24.174 -38.271 1.00 21.34 765 THR B C 1
ATOM 13531 O O . THR B 1 765 ? -24.611 23.767 -38.961 1.00 22.72 765 THR B O 1
ATOM 13535 N N . GLY B 1 766 ? -23.837 25.072 -37.300 1.00 21.99 766 GLY B N 1
ATOM 13536 C CA . GLY B 1 766 ? -25.141 25.697 -37.085 1.00 24.75 766 GLY B CA 1
ATOM 13537 C C . GLY B 1 766 ? -25.395 26.848 -38.054 1.00 24.44 766 GLY B C 1
ATOM 13538 O O . GLY B 1 766 ? -24.521 27.677 -38.311 1.00 23.21 766 GLY B O 1
ATOM 13539 N N . GLY B 1 767 ? -26.627 26.907 -38.573 1.00 23.49 767 GLY B N 1
ATOM 13540 C CA . GLY B 1 767 ? -27.001 27.952 -39.507 1.00 23.58 767 GLY B CA 1
ATOM 13541 C C . GLY B 1 767 ? -28.381 28.502 -39.198 1.00 29.37 767 GLY B C 1
ATOM 13542 O O . GLY B 1 767 ? -29.201 27.842 -38.551 1.00 24.59 767 GLY B O 1
ATOM 13543 N N . ALA B 1 768 ? -28.624 29.741 -39.659 1.00 21.08 768 ALA B N 1
ATOM 13544 C CA . ALA B 1 768 ? -29.906 30.405 -39.430 1.00 20.05 768 ALA B CA 1
ATOM 13545 C C . ALA B 1 768 ? -30.100 31.560 -40.409 1.00 26.28 768 ALA B C 1
ATOM 13546 O O . ALA B 1 768 ? -29.158 32.022 -41.058 1.00 22.90 768 ALA B O 1
ATOM 13548 N N . SER B 1 769 ? -31.350 32.017 -40.501 1.00 25.09 769 SER B N 1
ATOM 13549 C CA . SER B 1 769 ? -31.714 33.263 -41.181 1.00 23.44 769 SER B CA 1
ATOM 13550 C C . SER B 1 769 ? -32.465 34.094 -40.146 1.00 25.47 769 SER B C 1
ATOM 13551 O O . SER B 1 769 ? -33.626 33.811 -39.823 1.00 24.48 769 SER B O 1
ATOM 13554 N N . ILE B 1 770 ? -31.799 35.106 -39.595 1.00 24.00 770 ILE B N 1
ATOM 13555 C CA . ILE B 1 770 ? -32.420 35.874 -38.529 1.00 29.64 770 ILE B CA 1
ATOM 13556 C C . ILE B 1 770 ? -33.219 37.058 -39.064 1.00 31.25 770 ILE B C 1
ATOM 13557 O O . ILE B 1 770 ? -34.123 37.547 -38.372 1.00 28.47 770 ILE B O 1
ATOM 13562 N N . LYS B 1 771 ? -32.939 37.512 -40.284 1.00 29.45 771 LYS B N 1
ATOM 13563 C CA . LYS B 1 771 ? -33.796 38.500 -40.931 1.00 31.22 771 LYS B CA 1
ATOM 13564 C C . LYS B 1 771 ? -33.912 38.161 -42.409 1.00 29.99 771 LYS B C 1
ATOM 13565 O O . LYS B 1 771 ? -33.089 37.430 -42.969 1.00 27.52 771 LYS B O 1
ATOM 13571 N N . ASP B 1 772 ? -34.963 38.682 -43.036 1.00 25.36 772 ASP B N 1
ATOM 13572 C CA . ASP B 1 772 ? -35.222 38.364 -44.433 1.00 29.83 772 ASP B CA 1
ATOM 13573 C C . ASP B 1 772 ? -34.041 38.780 -45.310 1.00 29.06 772 ASP B C 1
ATOM 13574 O O . ASP B 1 772 ? -33.438 39.840 -45.108 1.00 32.42 772 ASP B O 1
ATOM 13579 N N . GLY B 1 773 ? -33.706 37.923 -46.278 1.00 25.41 773 GLY B N 1
ATOM 13580 C CA . GLY B 1 773 ? -32.568 38.118 -47.154 1.00 27.88 773 GLY B CA 1
ATOM 13581 C C . GLY B 1 773 ? -31.216 37.885 -46.517 1.00 30.98 773 GLY B C 1
ATOM 13582 O O . GLY B 1 773 ? -30.192 38.168 -47.146 1.00 27.98 773 GLY B O 1
ATOM 13583 N N . GLU B 1 774 ? -31.178 37.348 -45.300 1.00 26.45 774 GLU B N 1
ATOM 13584 C CA . GLU B 1 774 ? -29.961 37.248 -44.515 1.00 27.74 774 GLU B CA 1
ATOM 13585 C C . GLU B 1 774 ? -29.755 35.801 -44.087 1.00 30.10 774 GLU B C 1
ATOM 13586 O O . GLU B 1 774 ? -30.711 35.118 -43.719 1.00 30.28 774 GLU B O 1
ATOM 13592 N N . VAL B 1 775 ? -28.508 35.340 -44.154 1.00 29.63 775 VAL B N 1
ATOM 13593 C CA . VAL B 1 775 ? -28.122 33.982 -43.783 1.00 26.26 775 VAL B CA 1
ATOM 13594 C C . VAL B 1 775 ? -26.858 34.073 -42.943 1.00 26.42 775 VAL B C 1
ATOM 13595 O O . VAL B 1 775 ? -25.943 34.834 -43.272 1.00 27.60 775 VAL B O 1
ATOM 13599 N N . GLU B 1 776 ? -26.797 33.308 -41.852 1.00 23.15 776 GLU B N 1
ATOM 13600 C CA . GLU B 1 776 ? -25.589 33.283 -41.041 1.00 24.98 776 GLU B CA 1
ATOM 13601 C C . GLU B 1 776 ? -25.207 31.854 -40.678 1.00 26.07 776 GLU B C 1
ATOM 13602 O O . GLU B 1 776 ? -26.062 30.967 -40.602 1.00 23.75 776 GLU B O 1
ATOM 13608 N N . LEU B 1 777 ? -23.899 31.639 -40.507 1.00 20.97 777 LEU B N 1
ATOM 13609 C CA . LEU B 1 777 ? -23.326 30.396 -39.999 1.00 28.44 777 LEU B CA 1
ATOM 13610 C C . LEU B 1 777 ? -22.533 30.708 -38.745 1.00 26.87 777 LEU B C 1
ATOM 13611 O O . LEU B 1 777 ? -21.708 31.628 -38.753 1.00 26.35 777 LEU B O 1
ATOM 13616 N N . MET B 1 778 ? -22.764 29.944 -37.679 1.00 21.96 778 MET B N 1
ATOM 13617 C CA . MET B 1 778 ? -21.896 30.014 -36.511 1.00 24.54 778 MET B CA 1
ATOM 13618 C C . MET B 1 778 ? -20.677 29.120 -36.729 1.00 25.20 778 MET B C 1
ATOM 13619 O O . MET B 1 778 ? -20.816 27.923 -37.004 1.00 27.18 778 MET B O 1
ATOM 13624 N N . LEU B 1 779 ? -19.473 29.701 -36.616 1.00 22.90 779 LEU B N 1
ATOM 13625 C CA . LEU B 1 779 ? -18.253 29.029 -37.055 1.00 23.62 779 LEU B CA 1
ATOM 13626 C C . LEU B 1 779 ? -17.321 28.618 -35.924 1.00 18.60 779 LEU B C 1
ATOM 13627 O O . LEU B 1 779 ? -16.479 27.736 -36.125 1.00 23.93 779 LEU B O 1
ATOM 13632 N N . HIS B 1 780 ? -17.431 29.235 -34.754 1.00 22.51 780 HIS B N 1
ATOM 13633 C CA . HIS B 1 780 ? -16.509 28.951 -33.663 1.00 19.18 780 HIS B CA 1
ATOM 13634 C C . HIS B 1 780 ? -17.064 29.584 -32.401 1.00 26.58 780 HIS B C 1
ATOM 13635 O O . HIS B 1 780 ? -17.696 30.647 -32.458 1.00 25.06 780 HIS B O 1
ATOM 13642 N N . ARG B 1 781 ? -16.852 28.913 -31.270 1.00 21.90 781 ARG B N 1
ATOM 13643 C CA . ARG B 1 781 ? -17.484 29.270 -30.010 1.00 21.86 781 ARG B CA 1
ATOM 13644 C C . ARG B 1 781 ? -16.460 29.112 -28.907 1.00 21.71 781 ARG B C 1
ATOM 13645 O O . ARG B 1 781 ? -15.730 28.120 -28.882 1.00 24.85 781 ARG B O 1
ATOM 13653 N N . ARG B 1 782 ? -16.402 30.072 -27.987 1.00 22.10 782 ARG B N 1
ATOM 13654 C CA . ARG B 1 782 ? -15.640 29.848 -26.764 1.00 23.86 782 ARG B CA 1
ATOM 13655 C C . ARG B 1 782 ? -16.387 30.494 -25.614 1.00 24.08 782 ARG B C 1
ATOM 13656 O O . ARG B 1 782 ? -16.643 31.701 -25.646 1.00 27.05 782 ARG B O 1
ATOM 13664 N N . THR B 1 783 ? -16.762 29.697 -24.615 1.00 24.38 783 THR B N 1
ATOM 13665 C CA . THR B 1 783 ? -17.497 30.220 -23.477 1.00 20.91 783 THR B CA 1
ATOM 13666 C C . THR B 1 783 ? -16.636 30.176 -22.230 1.00 23.41 783 THR B C 1
ATOM 13667 O O . THR B 1 783 ? -15.648 29.445 -22.147 1.00 28.37 783 THR B O 1
ATOM 13671 N N . ILE B 1 784 ? -17.031 30.998 -21.266 1.00 24.94 784 ILE B N 1
ATOM 13672 C CA . ILE B 1 784 ? -16.375 31.071 -19.969 1.00 33.34 784 ILE B CA 1
ATOM 13673 C C . ILE B 1 784 ? -17.117 30.235 -18.925 1.00 27.91 784 ILE B C 1
ATOM 13674 O O . ILE B 1 784 ? -16.528 29.876 -17.892 1.00 25.55 784 ILE B O 1
ATOM 13679 N N . ARG B 1 785 ? -18.373 29.883 -19.178 1.00 26.11 785 ARG B N 1
ATOM 13680 C CA . ARG B 1 785 ? -19.192 29.157 -18.226 1.00 25.95 785 ARG B CA 1
ATOM 13681 C C . ARG B 1 785 ? -19.678 27.839 -18.829 1.00 25.83 785 ARG B C 1
ATOM 13682 O O . ARG B 1 785 ? -19.743 27.668 -20.049 1.00 22.48 785 ARG B O 1
ATOM 13690 N N . ASP B 1 786 ? -19.991 26.901 -17.936 1.00 23.98 786 ASP B N 1
ATOM 13691 C CA . ASP B 1 786 ? -20.683 25.663 -18.280 1.00 22.19 786 ASP B CA 1
ATOM 13692 C C . ASP B 1 786 ? -22.190 25.913 -18.300 1.00 19.09 786 ASP B C 1
ATOM 13693 O O . ASP B 1 786 ? -22.687 26.804 -17.608 1.00 26.54 786 ASP B O 1
ATOM 13698 N N . ASP B 1 787 ? -22.923 25.135 -19.103 1.00 20.85 787 ASP B N 1
ATOM 13699 C CA . ASP B 1 787 ? -24.366 25.337 -19.260 1.00 23.17 787 ASP B CA 1
ATOM 13700 C C . ASP B 1 787 ? -25.218 24.388 -18.419 1.00 22.33 787 ASP B C 1
ATOM 13701 O O . ASP B 1 787 ? -26.444 24.339 -18.607 1.00 22.13 787 ASP B O 1
ATOM 13706 N N . GLY B 1 788 ? -24.616 23.656 -17.490 1.00 21.32 788 GLY B N 1
ATOM 13707 C CA . GLY B 1 788 ? -25.408 22.951 -16.491 1.00 20.19 788 GLY B CA 1
ATOM 13708 C C . GLY B 1 788 ? -26.198 21.760 -16.992 1.00 25.68 788 GLY B C 1
ATOM 13709 O O . GLY B 1 788 ? -27.319 21.517 -16.519 1.00 22.72 788 GLY B O 1
ATOM 13710 N N . ARG B 1 789 ? -25.652 21.014 -17.947 1.00 20.51 789 ARG B N 1
ATOM 13711 C CA . ARG B 1 789 ? -26.325 19.828 -18.449 1.00 20.91 789 ARG B CA 1
ATOM 13712 C C . ARG B 1 789 ? -25.499 18.568 -18.221 1.00 23.89 789 ARG B C 1
ATOM 13713 O O . ARG B 1 789 ? -25.874 17.493 -18.709 1.00 22.34 789 ARG B O 1
ATOM 13721 N N . GLY B 1 790 ? -24.392 18.671 -17.487 1.00 24.05 790 GLY B N 1
ATOM 13722 C CA . GLY B 1 790 ? -23.657 17.516 -17.009 1.00 18.44 790 GLY B CA 1
ATOM 13723 C C . GLY B 1 790 ? -22.188 17.454 -17.398 1.00 24.18 790 GLY B C 1
ATOM 13724 O O . GLY B 1 790 ? -21.425 16.736 -16.737 1.00 19.82 790 GLY B O 1
ATOM 13725 N N . VAL B 1 791 ? -21.746 18.144 -18.455 1.00 21.20 791 VAL B N 1
ATOM 13726 C CA . VAL B 1 791 ? -20.347 17.965 -18.845 1.00 21.00 791 VAL B CA 1
ATOM 13727 C C . VAL B 1 791 ? -19.403 18.742 -17.925 1.00 19.45 791 VAL B C 1
ATOM 13728 O O . VAL B 1 791 ? -18.211 18.425 -17.856 1.00 20.02 791 VAL B O 1
ATOM 13732 N N . GLY B 1 792 ? -19.917 19.702 -17.161 1.00 18.07 792 GLY B N 1
ATOM 13733 C CA . GLY B 1 792 ? -19.131 20.321 -16.107 1.00 22.81 792 GLY B CA 1
ATOM 13734 C C . GLY B 1 792 ? -17.922 21.094 -16.587 1.00 19.87 792 GLY B C 1
ATOM 13735 O O . GLY B 1 792 ? -16.954 21.239 -15.834 1.00 19.50 792 GLY B O 1
ATOM 13736 N N . GLU B 1 793 ? -17.945 21.595 -17.824 1.00 21.06 793 GLU B N 1
ATOM 13737 C CA . GLU B 1 793 ? -16.785 22.286 -18.389 1.00 22.27 793 GLU B CA 1
ATOM 13738 C C . GLU B 1 793 ? -17.241 23.387 -19.333 1.00 22.27 793 GLU B C 1
ATOM 13739 O O . GLU B 1 793 ? -18.025 23.108 -20.254 1.00 22.29 793 GLU B O 1
ATOM 13745 N N . PRO B 1 794 ? -16.750 24.617 -19.168 1.00 25.51 794 PRO B N 1
ATOM 13746 C CA . PRO B 1 794 ? -16.893 25.606 -20.242 1.00 22.91 794 PRO B CA 1
ATOM 13747 C C . PRO B 1 794 ? -16.271 25.086 -21.535 1.00 21.80 794 PRO B C 1
ATOM 13748 O O . PRO B 1 794 ? -15.308 24.315 -21.527 1.00 20.63 794 PRO B O 1
ATOM 13752 N N . LEU B 1 795 ? -16.826 25.524 -22.662 1.00 22.63 795 LEU B N 1
ATOM 13753 C CA . LEU B 1 795 ? -16.249 25.199 -23.966 1.00 26.56 795 LEU B CA 1
ATOM 13754 C C . LEU B 1 795 ? -15.058 26.138 -24.173 1.00 27.86 795 LEU B C 1
ATOM 13755 O O . LEU B 1 795 ? -15.180 27.243 -24.701 1.00 23.01 795 LEU B O 1
ATOM 13760 N N . ASP B 1 796 ? -13.880 25.692 -23.751 1.00 22.31 796 ASP B N 1
ATOM 13761 C CA . ASP B 1 796 ? -12.719 26.568 -23.635 1.00 28.80 796 ASP B CA 1
ATOM 13762 C C . ASP B 1 796 ? -11.510 25.888 -24.267 1.00 23.97 796 ASP B C 1
ATOM 13763 O O . ASP B 1 796 ? -10.511 25.614 -23.613 1.00 24.03 796 ASP B O 1
ATOM 13768 N N . GLU B 1 797 ? -11.609 25.609 -25.564 1.00 24.47 797 GLU B N 1
ATOM 13769 C CA . GLU B 1 797 ? -10.597 24.811 -26.235 1.00 23.88 797 GLU B CA 1
ATOM 13770 C C . GLU B 1 797 ? -9.296 25.588 -26.369 1.00 29.35 797 GLU B C 1
ATOM 13771 O O . GLU B 1 797 ? -9.285 26.733 -26.839 1.00 25.22 797 GLU B O 1
ATOM 13777 N N . GLN B 1 798 ? -8.207 24.968 -25.934 1.00 22.95 798 GLN B N 1
ATOM 13778 C CA . GLN B 1 798 ? -6.889 25.585 -25.955 1.00 28.22 798 GLN B CA 1
ATOM 13779 C C . GLN B 1 798 ? -5.887 24.621 -26.563 1.00 35.11 798 GLN B C 1
ATOM 13780 O O . GLN B 1 798 ? -6.033 23.403 -26.460 1.00 33.04 798 GLN B O 1
ATOM 13786 N N . VAL B 1 799 ? -4.883 25.183 -27.227 1.00 30.09 799 VAL B N 1
ATOM 13787 C CA . VAL B 1 799 ? -3.756 24.430 -27.759 1.00 33.18 799 VAL B CA 1
ATOM 13788 C C . VAL B 1 799 ? -2.516 24.878 -27.003 1.00 37.86 799 VAL B C 1
ATOM 13789 O O . VAL B 1 799 ? -2.311 26.078 -26.792 1.00 38.72 799 VAL B O 1
ATOM 13793 N N . CYS B 1 800 ? -1.696 23.919 -26.588 1.00 39.51 800 CYS B N 1
ATOM 13794 C CA . CYS B 1 800 ? -0.603 24.183 -25.663 1.00 47.89 800 CYS B CA 1
ATOM 13795 C C . CYS B 1 800 ? 0.709 23.662 -26.233 1.00 56.68 800 CYS B C 1
ATOM 13796 O O . CYS B 1 800 ? 0.756 23.116 -27.343 1.00 52.98 800 CYS B O 1
ATOM 13799 N N . MET B 1 801 ? 1.780 23.855 -25.453 1.00 63.58 801 MET B N 1
ATOM 13800 C CA . MET B 1 801 ? 3.122 23.341 -25.758 1.00 63.29 801 MET B CA 1
ATOM 13801 C C . MET B 1 801 ? 3.783 22.721 -24.530 1.00 67.76 801 MET B C 1
ATOM 13802 O O . MET B 1 801 ? 3.850 21.497 -24.387 1.00 64.15 801 MET B O 1
ATOM 13807 N N . GLU B 1 804 ? 8.433 25.399 -23.576 1.00 103.48 804 GLU B N 1
ATOM 13808 C CA . GLU B 1 804 ? 7.966 25.049 -22.240 1.00 102.47 804 GLU B CA 1
ATOM 13809 C C . GLU B 1 804 ? 6.442 24.903 -22.216 1.00 95.56 804 GLU B C 1
ATOM 13810 O O . GLU B 1 804 ? 5.929 23.785 -22.326 1.00 93.05 804 GLU B O 1
ATOM 13816 N N . TYR B 1 805 ? 5.716 26.020 -22.085 1.00 89.74 805 TYR B N 1
ATOM 13817 C CA . TYR B 1 805 ? 4.253 25.962 -22.034 1.00 87.94 805 TYR B CA 1
ATOM 13818 C C . TYR B 1 805 ? 3.662 27.282 -22.529 1.00 81.13 805 TYR B C 1
ATOM 13819 O O . TYR B 1 805 ? 3.663 28.278 -21.799 1.00 82.12 805 TYR B O 1
ATOM 13828 N N . THR B 1 806 ? 3.126 27.270 -23.750 1.00 68.92 806 THR B N 1
ATOM 13829 C CA . THR B 1 806 ? 2.512 28.451 -24.359 1.00 60.79 806 THR B CA 1
ATOM 13830 C C . THR B 1 806 ? 1.123 28.061 -24.867 1.00 55.20 806 THR B C 1
ATOM 13831 O O . THR B 1 806 ? 0.982 27.513 -25.966 1.00 50.50 806 THR B O 1
ATOM 13835 N N . CYS B 1 807 ? 0.097 28.355 -24.072 1.00 50.41 807 CYS B N 1
ATOM 13836 C CA . CYS B 1 807 ? -1.276 27.996 -24.402 1.00 43.48 807 CYS B CA 1
ATOM 13837 C C . CYS B 1 807 ? -2.062 29.194 -24.915 1.00 39.81 807 CYS B C 1
ATOM 13838 O O . CYS B 1 807 ? -1.911 30.319 -24.423 1.00 33.95 807 CYS B O 1
ATOM 13841 N N . GLU B 1 808 ? -2.933 28.928 -25.883 1.00 30.95 808 GLU B N 1
ATOM 13842 C CA . GLU B 1 808 ? -3.850 29.929 -26.395 1.00 25.26 808 GLU B CA 1
ATOM 13843 C C . GLU B 1 808 ? -5.121 29.237 -26.868 1.00 29.63 808 GLU B C 1
ATOM 13844 O O . GLU B 1 808 ? -5.118 28.038 -27.166 1.00 21.23 808 GLU B O 1
ATOM 13850 N N . GLY B 1 809 ? -6.204 30.009 -26.956 1.00 24.94 809 GLY B N 1
ATOM 13851 C CA . GLY B 1 809 ? -7.433 29.532 -27.586 1.00 27.15 809 GLY B CA 1
ATOM 13852 C C . GLY B 1 809 ? -7.240 28.814 -28.916 1.00 26.31 809 GLY B C 1
ATOM 13853 O O . GLY B 1 809 ? -6.373 29.179 -29.712 1.00 26.65 809 GLY B O 1
ATOM 13854 N N . LEU B 1 810 ? -8.044 27.787 -29.179 1.00 22.25 810 LEU B N 1
ATOM 13855 C CA . LEU B 1 810 ? -7.942 27.060 -30.441 1.00 20.14 810 LEU B CA 1
ATOM 13856 C C . LEU B 1 810 ? -8.312 27.955 -31.621 1.00 22.43 810 LEU B C 1
ATOM 13857 O O . LEU B 1 810 ? -9.207 28.796 -31.518 1.00 24.12 810 LEU B O 1
ATOM 13862 N N . THR B 1 811 ? -7.634 27.745 -32.754 1.00 21.16 811 THR B N 1
ATOM 13863 C CA . THR B 1 811 ? -7.932 28.404 -34.023 1.00 21.72 811 THR B CA 1
ATOM 13864 C C . THR B 1 811 ? -8.459 27.367 -35.006 1.00 22.36 811 THR B C 1
ATOM 13865 O O . THR B 1 811 ? -7.836 26.317 -35.189 1.00 27.53 811 THR B O 1
ATOM 13869 N N . VAL B 1 812 ? -9.576 27.665 -35.663 1.00 23.33 812 VAL B N 1
ATOM 13870 C CA . VAL B 1 812 ? -10.118 26.788 -36.696 1.00 25.59 812 VAL B CA 1
ATOM 13871 C C . VAL B 1 812 ? -10.011 27.474 -38.053 1.00 25.80 812 VAL B C 1
ATOM 13872 O O . VAL B 1 812 ? -10.231 28.689 -38.181 1.00 25.68 812 VAL B O 1
ATOM 13876 N N . ARG B 1 813 ? -9.679 26.682 -39.064 1.00 21.98 813 ARG B N 1
ATOM 13877 C CA . ARG B 1 813 ? -9.684 27.103 -40.453 1.00 26.61 813 ARG B CA 1
ATOM 13878 C C . ARG B 1 813 ? -10.554 26.138 -41.251 1.00 29.16 813 ARG B C 1
ATOM 13879 O O . ARG B 1 813 ? -10.516 24.921 -41.035 1.00 24.28 813 ARG B O 1
ATOM 13887 N N . GLY B 1 814 ? -11.345 26.688 -42.161 1.00 25.09 814 GLY B N 1
ATOM 13888 C CA . GLY B 1 814 ? -12.150 25.869 -43.044 1.00 23.03 814 GLY B CA 1
ATOM 13889 C C . GLY B 1 814 ? -12.674 26.705 -44.188 1.00 28.70 814 GLY B C 1
ATOM 13890 O O . GLY B 1 814 ? -12.337 27.886 -44.324 1.00 25.97 814 GLY B O 1
ATOM 13891 N N . ASN B 1 815 ? -13.511 26.080 -45.013 1.00 18.64 815 ASN B N 1
ATOM 13892 C CA . ASN B 1 815 ? -14.159 26.760 -46.124 1.00 23.07 815 ASN B CA 1
ATOM 13893 C C . ASN B 1 815 ? -15.675 26.653 -46.022 1.00 27.85 815 ASN B C 1
ATOM 13894 O O . ASN B 1 815 ? -16.210 25.616 -45.606 1.00 21.82 815 ASN B O 1
ATOM 13899 N N . TYR B 1 816 ? -16.364 27.738 -46.374 1.00 21.17 816 TYR B N 1
ATOM 13900 C CA . TYR B 1 816 ? -17.746 27.641 -46.825 1.00 21.81 816 TYR B CA 1
ATOM 13901 C C . TYR B 1 816 ? -17.813 28.142 -48.266 1.00 29.83 816 TYR B C 1
ATOM 13902 O O . TYR B 1 816 ? -16.909 28.830 -48.744 1.00 26.16 816 TYR B O 1
ATOM 13911 N N . TYR B 1 817 ? -18.860 27.725 -48.973 1.00 25.58 817 TYR B N 1
ATOM 13912 C CA . TYR B 1 817 ? -18.964 27.889 -50.419 1.00 27.90 817 TYR B CA 1
ATOM 13913 C C . TYR B 1 817 ? -20.308 28.523 -50.739 1.00 27.93 817 TYR B C 1
ATOM 13914 O O . TYR B 1 817 ? -21.350 27.997 -50.339 1.00 26.95 817 TYR B O 1
ATOM 13923 N N . LEU B 1 818 ? -20.296 29.644 -51.460 1.00 27.05 818 LEU B N 1
ATOM 13924 C CA . LEU B 1 818 ? -21.524 30.374 -51.756 1.00 28.45 818 LEU B CA 1
ATOM 13925 C C . LEU B 1 818 ? -21.681 30.580 -53.260 1.00 26.66 818 LEU B C 1
ATOM 13926 O O . LEU B 1 818 ? -20.701 30.711 -54.002 1.00 26.63 818 LEU B O 1
ATOM 13931 N N . SER B 1 819 ? -22.931 30.570 -53.710 1.00 27.13 819 SER B N 1
ATOM 13932 C CA . SER B 1 819 ? -23.227 30.717 -55.127 1.00 29.31 819 SER B CA 1
ATOM 13933 C C . SER B 1 819 ? -24.631 31.275 -55.289 1.00 36.10 819 SER B C 1
ATOM 13934 O O . SER B 1 819 ? -25.430 31.300 -54.346 1.00 28.71 819 SER B O 1
ATOM 13937 N N . ILE B 1 820 ? -24.914 31.728 -56.513 1.00 34.61 820 ILE B N 1
ATOM 13938 C CA . ILE B 1 820 ? -26.197 32.311 -56.884 1.00 31.48 820 ILE B CA 1
ATOM 13939 C C . ILE B 1 820 ? -26.696 31.621 -58.145 1.00 25.94 820 ILE B C 1
ATOM 13940 O O . ILE B 1 820 ? -25.911 31.312 -59.049 1.00 29.23 820 ILE B O 1
ATOM 13945 N N . HIS B 1 821 ? -28.005 31.387 -58.210 1.00 25.82 821 HIS B N 1
ATOM 13946 C CA . HIS B 1 821 ? -28.618 30.737 -59.362 1.00 32.43 821 HIS B CA 1
ATOM 13947 C C . HIS B 1 821 ? -30.024 31.266 -59.568 1.00 29.75 821 HIS B C 1
ATOM 13948 O O . HIS B 1 821 ? -30.629 31.866 -58.671 1.00 28.89 821 HIS B O 1
ATOM 13955 N N . LYS B 1 822 ? -30.534 31.038 -60.774 1.00 32.88 822 LYS B N 1
ATOM 13956 C CA . LYS B 1 822 ? -31.943 31.264 -61.036 1.00 37.00 822 LYS B CA 1
ATOM 13957 C C . LYS B 1 822 ? -32.775 30.207 -60.312 1.00 39.29 822 LYS B C 1
ATOM 13958 O O . LYS B 1 822 ? -32.298 29.087 -60.076 1.00 31.75 822 LYS B O 1
ATOM 13964 N N . PRO B 1 823 ? -34.017 30.539 -59.952 1.00 39.96 823 PRO B N 1
ATOM 13965 C CA . PRO B 1 823 ? -34.912 29.546 -59.349 1.00 38.11 823 PRO B CA 1
ATOM 13966 C C . PRO B 1 823 ? -34.942 28.243 -60.134 1.00 42.91 823 PRO B C 1
ATOM 13967 O O . PRO B 1 823 ? -35.069 28.236 -61.363 1.00 43.05 823 PRO B O 1
ATOM 13971 N N . ALA B 1 824 ? -34.788 27.138 -59.401 1.00 37.94 824 ALA B N 1
ATOM 13972 C CA . ALA B 1 824 ? -34.819 25.750 -59.860 1.00 35.07 824 ALA B CA 1
ATOM 13973 C C . ALA B 1 824 ? -33.504 25.307 -60.484 1.00 30.54 824 ALA B C 1
ATOM 13974 O O . ALA B 1 824 ? -33.431 24.180 -60.978 1.00 35.18 824 ALA B O 1
ATOM 13976 N N . ALA B 1 825 ? -32.460 26.138 -60.472 1.00 32.55 825 ALA B N 1
ATOM 13977 C CA . ALA B 1 825 ? -31.148 25.713 -60.948 1.00 30.24 825 ALA B CA 1
ATOM 13978 C C . ALA B 1 825 ? -30.098 25.614 -59.846 1.00 30.57 825 ALA B C 1
ATOM 13979 O O . ALA B 1 825 ? -29.014 25.066 -60.093 1.00 30.87 825 ALA B O 1
ATOM 13981 N N . GLY B 1 826 ? -30.372 26.135 -58.647 1.00 29.95 826 GLY B N 1
ATOM 13982 C CA . GLY B 1 826 ? -29.408 26.001 -57.565 1.00 32.36 826 GLY B CA 1
ATOM 13983 C C . GLY B 1 826 ? -29.300 24.588 -57.034 1.00 28.33 826 GLY B C 1
ATOM 13984 O O . GLY B 1 826 ? -28.256 24.217 -56.483 1.00 26.80 826 GLY B O 1
ATOM 13985 N N . SER B 1 827 ? -30.359 23.797 -57.193 1.00 26.00 827 SER B N 1
ATOM 13986 C CA . SER B 1 827 ? -30.386 22.442 -56.656 1.00 33.97 827 SER B CA 1
ATOM 13987 C C . SER B 1 827 ? -29.206 21.618 -57.147 1.00 32.47 827 SER B C 1
ATOM 13988 O O . SER B 1 827 ? -28.512 20.979 -56.350 1.00 32.34 827 SER B O 1
ATOM 13991 N N . ARG B 1 828 ? -28.953 21.628 -58.458 1.00 28.76 828 ARG B N 1
ATOM 13992 C CA . ARG B 1 828 ? -27.889 20.777 -58.980 1.00 27.85 828 ARG B CA 1
ATOM 13993 C C . ARG B 1 828 ? -26.502 21.275 -58.580 1.00 26.89 828 ARG B C 1
ATOM 13994 O O . ARG B 1 828 ? -25.567 20.470 -58.513 1.00 27.72 828 ARG B O 1
ATOM 14002 N N . TRP B 1 829 ? -26.347 22.564 -58.262 1.00 30.92 829 TRP B N 1
ATOM 14003 C CA . TRP B 1 829 ? -25.061 22.990 -57.713 1.00 28.84 829 TRP B CA 1
ATOM 14004 C C . TRP B 1 829 ? -24.893 22.521 -56.269 1.00 24.12 829 TRP B C 1
ATOM 14005 O O . TRP B 1 829 ? -23.786 22.153 -55.853 1.00 22.52 829 TRP B O 1
ATOM 14016 N N . ARG B 1 830 ? -25.973 22.542 -55.484 1.00 27.65 830 ARG B N 1
ATOM 14017 C CA . ARG B 1 830 ? -25.873 22.097 -54.096 1.00 23.89 830 ARG B CA 1
ATOM 14018 C C . ARG B 1 830 ? -25.554 20.606 -54.025 1.00 21.33 830 ARG B C 1
ATOM 14019 O O . ARG B 1 830 ? -24.641 20.196 -53.300 1.00 24.08 830 ARG B O 1
ATOM 14027 N N . ARG B 1 831 ? -26.257 19.783 -54.806 1.00 19.79 831 ARG B N 1
ATOM 14028 C CA . ARG B 1 831 ? -25.997 18.343 -54.774 1.00 20.92 831 ARG B CA 1
ATOM 14029 C C . ARG B 1 831 ? -24.618 18.003 -55.341 1.00 29.20 831 ARG B C 1
ATOM 14030 O O . ARG B 1 831 ? -23.879 17.206 -54.745 1.00 19.72 831 ARG B O 1
ATOM 14038 N N . THR B 1 832 ? -24.236 18.598 -56.485 1.00 24.18 832 THR B N 1
ATOM 14039 C CA . THR B 1 832 ? -22.963 18.214 -57.102 1.00 22.50 832 THR B CA 1
ATOM 14040 C C . THR B 1 832 ? -21.778 18.677 -56.262 1.00 22.26 832 THR B C 1
ATOM 14041 O O . THR B 1 832 ? -20.880 17.885 -55.947 1.00 25.98 832 THR B O 1
ATOM 14045 N N . THR B 1 833 ? -21.752 19.961 -55.894 1.00 20.71 833 THR B N 1
ATOM 14046 C CA . THR B 1 833 ? -20.647 20.459 -55.086 1.00 26.63 833 THR B CA 1
ATOM 14047 C C . THR B 1 833 ? -20.631 19.821 -53.702 1.00 23.01 833 THR B C 1
ATOM 14048 O O . THR B 1 833 ? -19.552 19.587 -53.141 1.00 20.34 833 THR B O 1
ATOM 14052 N N . GLY B 1 834 ? -21.807 19.519 -53.146 1.00 24.71 834 GLY B N 1
ATOM 14053 C CA . GLY B 1 834 ? -21.844 18.875 -51.845 1.00 23.27 834 GLY B CA 1
ATOM 14054 C C . GLY B 1 834 ? -21.112 17.549 -51.865 1.00 22.70 834 GLY B C 1
ATOM 14055 O O . GLY B 1 834 ? -20.370 17.223 -50.938 1.00 20.99 834 GLY B O 1
ATOM 14056 N N . GLN B 1 835 ? -21.275 16.792 -52.946 1.00 22.10 835 GLN B N 1
ATOM 14057 C CA . GLN B 1 835 ? -20.568 15.525 -53.074 1.00 20.82 835 GLN B CA 1
ATOM 14058 C C . GLN B 1 835 ? -19.081 15.731 -53.340 1.00 24.19 835 GLN B C 1
ATOM 14059 O O . GLN B 1 835 ? -18.252 14.934 -52.877 1.00 21.86 835 GLN B O 1
ATOM 14065 N N . GLU B 1 836 ? -18.718 16.796 -54.060 1.00 22.25 836 GLU B N 1
ATOM 14066 C CA . GLU B 1 836 ? -17.303 17.052 -54.304 1.00 22.97 836 GLU B CA 1
ATOM 14067 C C . GLU B 1 836 ? -16.601 17.537 -53.044 1.00 23.55 836 GLU B C 1
ATOM 14068 O O . GLU B 1 836 ? -15.429 17.202 -52.822 1.00 21.30 836 GLU B O 1
ATOM 14074 N N . ILE B 1 837 ? -17.302 18.314 -52.213 1.00 22.54 837 ILE B N 1
ATOM 14075 C CA . ILE B 1 837 ? -16.759 18.711 -50.917 1.00 19.66 837 ILE B CA 1
ATOM 14076 C C . ILE B 1 837 ? -16.541 17.485 -50.042 1.00 26.96 837 ILE B C 1
ATOM 14077 O O . ILE B 1 837 ? -15.515 17.364 -49.352 1.00 21.07 837 ILE B O 1
ATOM 14082 N N . TYR B 1 838 ? -17.499 16.551 -50.071 1.00 21.84 838 TYR B N 1
ATOM 14083 C CA . TYR B 1 838 ? -17.412 15.347 -49.241 1.00 25.48 838 TYR B CA 1
ATOM 14084 C C . TYR B 1 838 ? -16.241 14.466 -49.643 1.00 25.83 838 TYR B C 1
ATOM 14085 O O . TYR B 1 838 ? -15.555 13.903 -48.780 1.00 25.59 838 TYR B O 1
ATOM 14094 N N . SER B 1 839 ? -16.015 14.308 -50.946 1.00 25.11 839 SER B N 1
ATOM 14095 C CA . SER B 1 839 ? -15.057 13.342 -51.477 1.00 23.11 839 SER B CA 1
ATOM 14096 C C . SER B 1 839 ? -14.093 14.095 -52.377 1.00 28.52 839 SER B C 1
ATOM 14097 O O . SER B 1 839 ? -14.239 14.085 -53.607 1.00 25.10 839 SER B O 1
ATOM 14100 N N . PRO B 1 840 ? -13.109 14.774 -51.801 1.00 24.47 840 PRO B N 1
ATOM 14101 C CA . PRO B 1 840 ? -12.094 15.442 -52.621 1.00 23.51 840 PRO B CA 1
ATOM 14102 C C . PRO B 1 840 ? -11.141 14.437 -53.252 1.00 26.30 840 PRO B C 1
ATOM 14103 O O . PRO B 1 840 ? -11.123 13.243 -52.924 1.00 21.46 840 PRO B O 1
ATOM 14107 N N . MET B 1 841 ? -10.354 14.946 -54.206 1.00 23.02 841 MET B N 1
ATOM 14108 C CA A MET B 1 841 ? -9.239 14.184 -54.750 0.53 24.09 841 MET B CA 1
ATOM 14109 C CA B MET B 1 841 ? -9.241 14.183 -54.752 0.47 24.10 841 MET B CA 1
ATOM 14110 C C . MET B 1 841 ? -8.287 13.752 -53.644 1.00 24.09 841 MET B C 1
ATOM 14111 O O . MET B 1 841 ? -8.078 14.467 -52.661 1.00 22.90 841 MET B O 1
ATOM 14120 N N . LEU B 1 842 ? -7.695 12.576 -53.825 1.00 21.37 842 LEU B N 1
ATOM 14121 C CA . LEU B 1 842 ? -6.579 12.119 -53.006 1.00 26.99 842 LEU B CA 1
ATOM 14122 C C . LEU B 1 842 ? -5.282 12.299 -53.792 1.00 26.20 842 LEU B C 1
ATOM 14123 O O . LEU B 1 842 ? -5.206 11.909 -54.964 1.00 30.43 842 LEU B O 1
ATOM 14128 N N . LEU B 1 843 ? -4.275 12.889 -53.156 1.00 24.89 843 LEU B N 1
ATOM 14129 C CA . LEU B 1 843 ? -2.964 13.094 -53.762 1.00 22.03 843 LEU B CA 1
ATOM 14130 C C . LEU B 1 843 ? -1.960 12.132 -53.146 1.00 28.29 843 LEU B C 1
ATOM 14131 O O . LEU B 1 843 ? -1.922 11.968 -51.919 1.00 25.45 843 LEU B O 1
ATOM 14136 N N . ALA B 1 844 ? -1.153 11.496 -53.996 1.00 24.56 844 ALA B N 1
ATOM 14137 C CA . ALA B 1 844 ? -0.072 10.623 -53.564 1.00 25.92 844 ALA B CA 1
ATOM 14138 C C . ALA B 1 844 ? 1.210 11.101 -54.232 1.00 30.38 844 ALA B C 1
ATOM 14139 O O . ALA B 1 844 ? 1.200 11.439 -55.417 1.00 30.36 844 ALA B O 1
ATOM 14141 N N . PHE B 1 845 ? 2.303 11.151 -53.474 1.00 28.67 845 PHE B N 1
ATOM 14142 C CA . PHE B 1 845 ? 3.522 11.804 -53.933 1.00 30.93 845 PHE B CA 1
ATOM 14143 C C . PHE B 1 845 ? 4.700 10.846 -53.892 1.00 33.23 845 PHE B C 1
ATOM 14144 O O . PHE B 1 845 ? 4.890 10.122 -52.912 1.00 27.80 845 PHE B O 1
ATOM 14152 N N . THR B 1 846 ? 5.523 10.888 -54.939 1.00 32.45 846 THR B N 1
ATOM 14153 C CA . THR B 1 846 ? 6.854 10.307 -54.863 1.00 35.53 846 THR B CA 1
ATOM 14154 C C . THR B 1 846 ? 7.771 11.072 -55.814 1.00 33.26 846 THR B C 1
ATOM 14155 O O . THR B 1 846 ? 7.312 11.837 -56.666 1.00 33.83 846 THR B O 1
ATOM 14159 N N . GLN B 1 847 ? 9.075 10.886 -55.637 1.00 34.59 847 GLN B N 1
ATOM 14160 C CA . GLN B 1 847 ? 10.081 11.464 -56.527 1.00 36.81 847 GLN B CA 1
ATOM 14161 C C . GLN B 1 847 ? 10.739 10.346 -57.324 1.00 36.60 847 GLN B C 1
ATOM 14162 O O . GLN B 1 847 ? 11.364 9.453 -56.739 1.00 36.67 847 GLN B O 1
ATOM 14168 N N . GLU B 1 848 ? 10.591 10.398 -58.651 1.00 40.10 848 GLU B N 1
ATOM 14169 C CA . GLU B 1 848 ? 11.206 9.447 -59.575 1.00 44.61 848 GLU B CA 1
ATOM 14170 C C . GLU B 1 848 ? 11.469 10.152 -60.902 1.00 43.85 848 GLU B C 1
ATOM 14171 O O . GLU B 1 848 ? 10.869 11.188 -61.203 1.00 38.82 848 GLU B O 1
ATOM 14177 N N . ASN B 1 849 ? 12.371 9.575 -61.701 1.00 46.74 849 ASN B N 1
ATOM 14178 C CA . ASN B 1 849 ? 12.543 10.039 -63.075 1.00 46.96 849 ASN B CA 1
ATOM 14179 C C . ASN B 1 849 ? 11.277 9.747 -63.875 1.00 41.89 849 ASN B C 1
ATOM 14180 O O . ASN B 1 849 ? 10.752 8.630 -63.825 1.00 40.50 849 ASN B O 1
ATOM 14185 N N . MET B 1 850 ? 10.789 10.754 -64.612 1.00 35.56 850 MET B N 1
ATOM 14186 C CA . MET B 1 850 ? 9.511 10.614 -65.307 1.00 43.67 850 MET B CA 1
ATOM 14187 C C . MET B 1 850 ? 9.525 9.424 -66.258 1.00 43.86 850 MET B C 1
ATOM 14188 O O . MET B 1 850 ? 8.599 8.605 -66.256 1.00 40.85 850 MET B O 1
ATOM 14193 N N . GLU B 1 851 ? 10.581 9.305 -67.070 1.00 45.53 851 GLU B N 1
ATOM 14194 C CA . GLU B 1 851 ? 10.644 8.246 -68.074 1.00 45.38 851 GLU B CA 1
ATOM 14195 C C . GLU B 1 851 ? 10.540 6.872 -67.434 1.00 42.48 851 GLU B C 1
ATOM 14196 O O . GLU B 1 851 ? 9.776 6.016 -67.895 1.00 42.11 851 GLU B O 1
ATOM 14202 N N . ASN B 1 852 ? 11.321 6.643 -66.374 1.00 41.10 852 ASN B N 1
ATOM 14203 C CA . ASN B 1 852 ? 11.315 5.351 -65.699 1.00 45.20 852 ASN B CA 1
ATOM 14204 C C . ASN B 1 852 ? 9.978 5.089 -65.023 1.00 43.70 852 ASN B C 1
ATOM 14205 O O . ASN B 1 852 ? 9.497 3.948 -65.011 1.00 43.10 852 ASN B O 1
ATOM 14210 N N . TRP B 1 853 ? 9.362 6.130 -64.456 1.00 44.83 853 TRP B N 1
ATOM 14211 C CA . TRP B 1 853 ? 8.041 5.959 -63.853 1.00 44.95 853 TRP B CA 1
ATOM 14212 C C . TRP B 1 853 ? 7.018 5.536 -64.898 1.00 42.38 853 TRP B C 1
ATOM 14213 O O . TRP B 1 853 ? 6.272 4.570 -64.698 1.00 42.09 853 TRP B O 1
ATOM 14224 N N . LYS B 1 854 ? 6.981 6.247 -66.033 1.00 44.65 854 LYS B N 1
ATOM 14225 C CA . LYS B 1 854 ? 6.019 5.930 -67.084 1.00 41.65 854 LYS B CA 1
ATOM 14226 C C . LYS B 1 854 ? 6.218 4.523 -67.623 1.00 41.88 854 LYS B C 1
ATOM 14227 O O . LYS B 1 854 ? 5.251 3.873 -68.033 1.00 46.62 854 LYS B O 1
ATOM 14233 N N . SER B 1 855 ? 7.458 4.040 -67.643 1.00 46.33 855 SER B N 1
ATOM 14234 C CA . SER B 1 855 ? 7.732 2.715 -68.177 1.00 48.64 855 SER B CA 1
ATOM 14235 C C . SER B 1 855 ? 7.367 1.597 -67.214 1.00 48.00 855 SER B C 1
ATOM 14236 O O . SER B 1 855 ? 7.333 0.438 -67.632 1.00 54.93 855 SER B O 1
ATOM 14239 N N . SER B 1 856 ? 7.097 1.906 -65.943 1.00 48.15 856 SER B N 1
ATOM 14240 C CA . SER B 1 856 ? 6.698 0.894 -64.974 1.00 50.09 856 SER B CA 1
ATOM 14241 C C . SER B 1 856 ? 5.297 1.092 -64.414 1.00 49.27 856 SER B C 1
ATOM 14242 O O . SER B 1 856 ? 4.787 0.177 -63.756 1.00 48.15 856 SER B O 1
ATOM 14245 N N . HIS B 1 857 ? 4.660 2.241 -64.658 1.00 48.68 857 HIS B N 1
ATOM 14246 C CA . HIS B 1 857 ? 3.363 2.564 -64.075 1.00 44.53 857 HIS B CA 1
ATOM 14247 C C . HIS B 1 857 ? 2.418 3.099 -65.134 1.00 50.71 857 HIS B C 1
ATOM 14248 O O . HIS B 1 857 ? 2.835 3.823 -66.046 1.00 52.25 857 HIS B O 1
ATOM 14255 N N . SER B 1 858 ? 1.141 2.751 -64.998 1.00 40.14 858 SER B N 1
ATOM 14256 C CA . SER B 1 858 ? 0.093 3.429 -65.740 1.00 43.41 858 SER B CA 1
ATOM 14257 C C . SER B 1 858 ? -0.169 4.791 -65.109 1.00 44.64 858 SER B C 1
ATOM 14258 O O . SER B 1 858 ? -0.376 4.892 -63.894 1.00 43.43 858 SER B O 1
ATOM 14261 N N . THR B 1 859 ? -0.151 5.838 -65.937 1.00 45.01 859 THR B N 1
ATOM 14262 C CA . THR B 1 859 ? -0.286 7.210 -65.460 1.00 42.41 859 THR B CA 1
ATOM 14263 C C . THR B 1 859 ? -1.723 7.715 -65.441 1.00 38.71 859 THR B C 1
ATOM 14264 O O . THR B 1 859 ? -1.995 8.745 -64.809 1.00 36.85 859 THR B O 1
ATOM 14268 N N . LYS B 1 860 ? -2.629 7.041 -66.142 1.00 34.50 860 LYS B N 1
ATOM 14269 C CA . LYS B 1 860 ? -4.048 7.356 -66.139 1.00 34.62 860 LYS B CA 1
ATOM 14270 C C . LYS B 1 860 ? -4.798 6.035 -66.095 1.00 40.93 860 LYS B C 1
ATOM 14271 O O . LYS B 1 860 ? -4.292 5.015 -66.567 1.00 38.77 860 LYS B O 1
ATOM 14277 N N . GLY B 1 861 ? -5.988 6.035 -65.505 1.00 38.68 861 GLY B N 1
ATOM 14278 C CA . GLY B 1 861 ? -6.700 4.772 -65.413 1.00 39.16 861 GLY B CA 1
ATOM 14279 C C . GLY B 1 861 ? -8.048 4.909 -64.741 1.00 40.93 861 GLY B C 1
ATOM 14280 O O . GLY B 1 861 ? -8.379 5.938 -64.150 1.00 35.90 861 GLY B O 1
ATOM 14281 N N . ILE B 1 862 ? -8.808 3.819 -64.825 1.00 37.05 862 ILE B N 1
ATOM 14282 C CA . ILE B 1 862 ? -10.192 3.756 -64.390 1.00 39.99 862 ILE B CA 1
ATOM 14283 C C . ILE B 1 862 ? -10.481 2.311 -63.963 1.00 40.81 862 ILE B C 1
ATOM 14284 O O . ILE B 1 862 ? -10.035 1.365 -64.600 1.00 35.19 862 ILE B O 1
ATOM 14289 N N . TYR B 1 863 ? -11.207 2.156 -62.846 1.00 37.63 863 TYR B N 1
ATOM 14290 C CA . TYR B 1 863 ? -11.730 0.831 -62.519 1.00 41.47 863 TYR B CA 1
ATOM 14291 C C . TYR B 1 863 ? -13.069 0.543 -63.165 1.00 39.17 863 TYR B C 1
ATOM 14292 O O . TYR B 1 863 ? -13.445 -0.629 -63.282 1.00 41.24 863 TYR B O 1
ATOM 14301 N N . MET B 1 864 ? -13.797 1.567 -63.567 1.00 34.24 864 MET B N 1
ATOM 14302 C CA . MET B 1 864 ? -15.009 1.374 -64.334 1.00 38.51 864 MET B CA 1
ATOM 14303 C C . MET B 1 864 ? -14.678 1.089 -65.798 1.00 43.36 864 MET B C 1
ATOM 14304 O O . MET B 1 864 ? -13.522 1.143 -66.232 1.00 37.90 864 MET B O 1
ATOM 14309 N N . ASP B 1 865 ? -15.716 0.745 -66.546 1.00 44.26 865 ASP B N 1
ATOM 14310 C CA . ASP B 1 865 ? -15.640 0.725 -67.996 1.00 43.91 865 ASP B CA 1
ATOM 14311 C C . ASP B 1 865 ? -15.018 2.029 -68.479 1.00 44.93 865 ASP B C 1
ATOM 14312 O O . ASP B 1 865 ? -15.371 3.103 -67.965 1.00 39.08 865 ASP B O 1
ATOM 14317 N N . PRO B 1 866 ? -14.071 1.986 -69.416 1.00 42.99 866 PRO B N 1
ATOM 14318 C CA . PRO B 1 866 ? -13.594 3.239 -70.002 1.00 40.66 866 PRO B CA 1
ATOM 14319 C C . PRO B 1 866 ? -14.772 3.966 -70.629 1.00 36.60 866 PRO B C 1
ATOM 14320 O O . PRO B 1 866 ? -15.644 3.351 -71.245 1.00 44.06 866 PRO B O 1
ATOM 14324 N N . ASN B 1 867 ? -14.829 5.275 -70.409 1.00 37.02 867 ASN B N 1
ATOM 14325 C CA . ASN B 1 867 ? -15.927 6.120 -70.883 1.00 39.71 867 ASN B CA 1
ATOM 14326 C C . ASN B 1 867 ? -17.279 5.787 -70.248 1.00 40.36 867 ASN B C 1
ATOM 14327 O O . ASN B 1 867 ? -18.319 5.972 -70.881 1.00 39.75 867 ASN B O 1
ATOM 14332 N N . TYR B 1 868 ? -17.311 5.335 -68.995 1.00 35.63 868 TYR B N 1
ATOM 14333 C CA . TYR B 1 868 ? -18.568 5.213 -68.263 1.00 41.08 868 TYR B CA 1
ATOM 14334 C C . TYR B 1 868 ? -18.523 6.091 -67.023 1.00 33.51 868 TYR B C 1
ATOM 14335 O O . TYR B 1 868 ? -17.506 6.141 -66.327 1.00 34.92 868 TYR B O 1
ATOM 14344 N N . SER B 1 869 ? -19.625 6.789 -66.768 1.00 30.92 869 SER B N 1
ATOM 14345 C CA . SER B 1 869 ? -19.814 7.591 -65.566 1.00 35.61 869 SER B CA 1
ATOM 14346 C C . SER B 1 869 ? -21.127 7.193 -64.905 1.00 35.58 869 SER B C 1
ATOM 14347 O O . SER B 1 869 ? -22.095 6.841 -65.586 1.00 34.42 869 SER B O 1
ATOM 14350 N N . LEU B 1 870 ? -21.160 7.252 -63.575 1.00 33.74 870 LEU B N 1
ATOM 14351 C CA . LEU B 1 870 ? -22.446 7.232 -62.905 1.00 29.17 870 LEU B CA 1
ATOM 14352 C C . LEU B 1 870 ? -23.262 8.437 -63.366 1.00 26.81 870 LEU B C 1
ATOM 14353 O O . LEU B 1 870 ? -22.708 9.494 -63.678 1.00 29.01 870 LEU B O 1
ATOM 14358 N N . PRO B 1 871 ? -24.582 8.313 -63.414 1.00 31.44 871 PRO B N 1
ATOM 14359 C CA . PRO B 1 871 ? -25.398 9.467 -63.760 1.00 29.02 871 PRO B CA 1
ATOM 14360 C C . PRO B 1 871 ? -25.161 10.597 -62.773 1.00 33.00 871 PRO B C 1
ATOM 14361 O O . PRO B 1 871 ? -24.792 10.359 -61.610 1.00 29.24 871 PRO B O 1
ATOM 14365 N N . PRO B 1 872 ? -25.344 11.846 -63.205 1.00 31.31 872 PRO B N 1
ATOM 14366 C CA . PRO B 1 872 ? -25.081 12.977 -62.298 1.00 34.05 872 PRO B CA 1
ATOM 14367 C C . PRO B 1 872 ? -25.983 12.991 -61.085 1.00 30.99 872 PRO B C 1
ATOM 14368 O O . PRO B 1 872 ? -25.737 13.763 -60.145 1.00 29.18 872 PRO B O 1
ATOM 14372 N N . SER B 1 873 ? -27.036 12.189 -61.087 1.00 26.48 873 SER B N 1
ATOM 14373 C CA . SER B 1 873 ? -27.939 12.137 -59.955 1.00 26.40 873 SER B CA 1
ATOM 14374 C C . SER B 1 873 ? -27.501 11.138 -58.883 1.00 29.83 873 SER B C 1
ATOM 14375 O O . SER B 1 873 ? -28.119 11.098 -57.812 1.00 28.08 873 SER B O 1
ATOM 14378 N N . VAL B 1 874 ? -26.447 10.356 -59.128 1.00 27.93 874 VAL B N 1
ATOM 14379 C CA . VAL B 1 874 ? -26.106 9.203 -58.298 1.00 28.74 874 VAL B CA 1
ATOM 14380 C C . VAL B 1 874 ? -24.718 9.380 -57.699 1.00 29.97 874 VAL B C 1
ATOM 14381 O O . VAL B 1 874 ? -23.808 9.909 -58.351 1.00 30.48 874 VAL B O 1
ATOM 14385 N N . ALA B 1 875 ? -24.556 8.922 -56.455 1.00 21.41 875 ALA B N 1
ATOM 14386 C CA . ALA B 1 875 ? -23.255 8.821 -55.813 1.00 23.00 875 ALA B CA 1
ATOM 14387 C C . ALA B 1 875 ? -23.041 7.406 -55.291 1.00 24.06 875 ALA B C 1
ATOM 14388 O O . ALA B 1 875 ? -23.971 6.770 -54.778 1.00 25.46 875 ALA B O 1
ATOM 14390 N N . LEU B 1 876 ? -21.813 6.918 -55.433 1.00 24.85 876 LEU B N 1
ATOM 14391 C CA . LEU B 1 876 ? -21.388 5.621 -54.903 1.00 24.40 876 LEU B CA 1
ATOM 14392 C C . LEU B 1 876 ? -20.950 5.814 -53.452 1.00 20.81 876 LEU B C 1
ATOM 14393 O O . LEU B 1 876 ? -19.775 6.044 -53.168 1.00 25.65 876 LEU B O 1
ATOM 14398 N N . ILE B 1 877 ? -21.902 5.722 -52.515 1.00 21.60 877 ILE B N 1
ATOM 14399 C CA . ILE B 1 877 ? -21.586 6.057 -51.122 1.00 23.39 877 ILE B CA 1
ATOM 14400 C C . ILE B 1 877 ? -20.957 4.919 -50.337 1.00 29.21 877 ILE B C 1
ATOM 14401 O O . ILE B 1 877 ? -20.430 5.159 -49.235 1.00 26.12 877 ILE B O 1
ATOM 14406 N N . THR B 1 878 ? -20.985 3.693 -50.856 1.00 24.48 878 THR B N 1
ATOM 14407 C CA . THR B 1 878 ? -20.369 2.564 -50.167 1.00 29.11 878 THR B CA 1
ATOM 14408 C C . THR B 1 878 ? -19.812 1.616 -51.211 1.00 25.74 878 THR B C 1
ATOM 14409 O O . THR B 1 878 ? -20.540 1.220 -52.121 1.00 25.04 878 THR B O 1
ATOM 14413 N N . LEU B 1 879 ? -18.533 1.266 -51.080 1.00 22.89 879 LEU B N 1
ATOM 14414 C CA . LEU B 1 879 ? -17.955 0.148 -51.825 1.00 21.95 879 LEU B CA 1
ATOM 14415 C C . LEU B 1 879 ? -16.901 -0.471 -50.920 1.00 26.18 879 LEU B C 1
ATOM 14416 O O . LEU B 1 879 ? -15.896 0.179 -50.615 1.00 27.67 879 LEU B O 1
ATOM 14421 N N . GLU B 1 880 ? -17.126 -1.707 -50.476 1.00 29.03 880 GLU B N 1
ATOM 14422 C CA . GLU B 1 880 ? -16.326 -2.217 -49.373 1.00 30.05 880 GLU B CA 1
ATOM 14423 C C . GLU B 1 880 ? -16.246 -3.735 -49.382 1.00 30.59 880 GLU B C 1
ATOM 14424 O O . GLU B 1 880 ? -17.269 -4.418 -49.464 1.00 31.38 880 GLU B O 1
ATOM 14430 N N . GLU B 1 881 ? -15.032 -4.248 -49.240 1.00 33.09 881 GLU B N 1
ATOM 14431 C CA . GLU B 1 881 ? -14.816 -5.673 -49.069 1.00 35.67 881 GLU B CA 1
ATOM 14432 C C . GLU B 1 881 ? -15.192 -6.098 -47.651 1.00 35.38 881 GLU B C 1
ATOM 14433 O O . GLU B 1 881 ? -14.696 -5.529 -46.676 1.00 35.79 881 GLU B O 1
ATOM 14439 N N . LEU B 1 882 ? -16.072 -7.093 -47.536 1.00 40.05 882 LEU B N 1
ATOM 14440 C CA . LEU B 1 882 ? -16.394 -7.728 -46.264 1.00 42.84 882 LEU B CA 1
ATOM 14441 C C . LEU B 1 882 ? -15.621 -9.051 -46.150 1.00 50.48 882 LEU B C 1
ATOM 14442 O O . LEU B 1 882 ? -14.652 -9.288 -46.884 1.00 51.12 882 LEU B O 1
ATOM 14447 N N . ASP B 1 883 ? -16.040 -9.924 -45.238 1.00 56.23 883 ASP B N 1
ATOM 14448 C CA . ASP B 1 883 ? -15.414 -11.236 -45.141 1.00 61.34 883 ASP B CA 1
ATOM 14449 C C . ASP B 1 883 ? -15.766 -12.084 -46.359 1.00 62.46 883 ASP B C 1
ATOM 14450 O O . ASP B 1 883 ? -16.773 -11.856 -47.036 1.00 57.68 883 ASP B O 1
ATOM 14455 N N . ASP B 1 884 ? -14.919 -13.074 -46.626 1.00 67.89 884 ASP B N 1
ATOM 14456 C CA . ASP B 1 884 ? -14.997 -13.907 -47.837 1.00 63.88 884 ASP B CA 1
ATOM 14457 C C . ASP B 1 884 ? -14.852 -12.981 -49.049 1.00 61.68 884 ASP B C 1
ATOM 14458 O O . ASP B 1 884 ? -14.158 -11.958 -48.988 1.00 59.87 884 ASP B O 1
ATOM 14463 N N . GLY B 1 885 ? -15.495 -13.320 -50.158 1.00 58.80 885 GLY B N 1
ATOM 14464 C CA . GLY B 1 885 ? -15.460 -12.448 -51.311 1.00 57.73 885 GLY B CA 1
ATOM 14465 C C . GLY B 1 885 ? -16.687 -11.565 -51.377 1.00 57.29 885 GLY B C 1
ATOM 14466 O O . GLY B 1 885 ? -17.065 -11.100 -52.457 1.00 58.10 885 GLY B O 1
ATOM 14467 N N . LEU B 1 886 ? -17.326 -11.338 -50.228 1.00 56.98 886 LEU B N 1
ATOM 14468 C CA . LEU B 1 886 ? -18.525 -10.511 -50.178 1.00 52.51 886 LEU B CA 1
ATOM 14469 C C . LEU B 1 886 ? -18.146 -9.038 -50.299 1.00 43.20 886 LEU B C 1
ATOM 14470 O O . LEU B 1 886 ? -17.302 -8.542 -49.546 1.00 40.51 886 LEU B O 1
ATOM 14475 N N . VAL B 1 887 ? -18.793 -8.338 -51.228 1.00 39.32 887 VAL B N 1
ATOM 14476 C CA . VAL B 1 887 ? -18.589 -6.911 -51.441 1.00 34.88 887 VAL B CA 1
ATOM 14477 C C . VAL B 1 887 ? -19.891 -6.185 -51.157 1.00 33.74 887 VAL B C 1
ATOM 14478 O O . VAL B 1 887 ? -20.940 -6.551 -51.697 1.00 31.63 887 VAL B O 1
ATOM 14482 N N . LEU B 1 888 ? -19.826 -5.158 -50.318 1.00 27.06 888 LEU B N 1
ATOM 14483 C CA . LEU B 1 888 ? -20.993 -4.342 -50.008 1.00 26.43 888 LEU B CA 1
ATOM 14484 C C . LEU B 1 888 ? -20.993 -3.108 -50.903 1.00 24.04 888 LEU B C 1
ATOM 14485 O O . LEU B 1 888 ? -19.970 -2.430 -51.014 1.00 25.67 888 LEU B O 1
ATOM 14490 N N . LEU B 1 889 ? -22.139 -2.808 -51.518 1.00 24.21 889 LEU B N 1
ATOM 14491 C CA . LEU B 1 889 ? -22.269 -1.677 -52.436 1.00 26.45 889 LEU B CA 1
ATOM 14492 C C . LEU B 1 889 ? -23.517 -0.857 -52.120 1.00 20.71 889 LEU B C 1
ATOM 14493 O O . LEU B 1 889 ? -24.584 -1.415 -51.861 1.00 22.96 889 LEU B O 1
ATOM 14498 N N . ARG B 1 890 ? -23.400 0.473 -52.155 1.00 21.61 890 ARG B N 1
ATOM 14499 C CA . ARG B 1 890 ? -24.568 1.333 -51.983 1.00 20.54 890 ARG B CA 1
ATOM 14500 C C . ARG B 1 890 ? -24.514 2.480 -52.975 1.00 20.67 890 ARG B C 1
ATOM 14501 O O . ARG B 1 890 ? -23.486 3.148 -53.099 1.00 21.38 890 ARG B O 1
ATOM 14509 N N . LEU B 1 891 ? -25.635 2.722 -53.639 1.00 22.60 891 LEU B N 1
ATOM 14510 C CA . LEU B 1 891 ? -25.784 3.819 -54.579 1.00 25.25 891 LEU B CA 1
ATOM 14511 C C . LEU B 1 891 ? -26.939 4.672 -54.094 1.00 21.85 891 LEU B C 1
ATOM 14512 O O . LEU B 1 891 ? -27.992 4.138 -53.732 1.00 21.60 891 LEU B O 1
ATOM 14517 N N . ALA B 1 892 ? -26.740 5.987 -54.074 1.00 22.84 892 ALA B N 1
ATOM 14518 C CA . ALA B 1 892 ? -27.752 6.923 -53.609 1.00 21.61 892 ALA B CA 1
ATOM 14519 C C . ALA B 1 892 ? -28.141 7.884 -54.721 1.00 26.26 892 ALA B C 1
ATOM 14520 O O . ALA B 1 892 ? -27.279 8.407 -55.434 1.00 29.79 892 ALA B O 1
ATOM 14522 N N . HIS B 1 893 ? -29.447 8.103 -54.860 1.00 25.03 893 HIS B N 1
ATOM 14523 C CA . HIS B 1 893 ? -29.977 9.194 -55.660 1.00 22.17 893 HIS B CA 1
ATOM 14524 C C . HIS B 1 893 ? -29.952 10.444 -54.796 1.00 26.37 893 HIS B C 1
ATOM 14525 O O . HIS B 1 893 ? -30.542 10.459 -53.711 1.00 25.50 893 HIS B O 1
ATOM 14532 N N . LEU B 1 894 ? -29.267 11.484 -55.270 1.00 25.12 894 LEU B N 1
ATOM 14533 C CA . LEU B 1 894 ? -28.971 12.659 -54.467 1.00 23.55 894 LEU B CA 1
ATOM 14534 C C . LEU B 1 894 ? -30.092 13.698 -54.448 1.00 26.51 894 LEU B C 1
ATOM 14535 O O . LEU B 1 894 ? -30.041 14.609 -53.612 1.00 24.38 894 LEU B O 1
ATOM 14540 N N . TYR B 1 895 ? -31.083 13.604 -55.337 1.00 25.88 895 TYR B N 1
ATOM 14541 C CA . TYR B 1 895 ? -32.075 14.658 -55.520 1.00 24.91 895 TYR B CA 1
ATOM 14542 C C . TYR B 1 895 ? -33.443 14.260 -54.976 1.00 21.70 895 TYR B C 1
ATOM 14543 O O . TYR B 1 895 ? -33.846 13.095 -55.030 1.00 27.79 895 TYR B O 1
ATOM 14552 N N . GLU B 1 896 ? -34.159 15.248 -54.473 1.00 23.91 896 GLU B N 1
ATOM 14553 C CA . GLU B 1 896 ? -35.567 15.124 -54.144 1.00 26.59 896 GLU B CA 1
ATOM 14554 C C . GLU B 1 896 ? -36.423 15.371 -55.384 1.00 32.24 896 GLU B C 1
ATOM 14555 O O . GLU B 1 896 ? -35.967 16.001 -56.339 1.00 30.62 896 GLU B O 1
ATOM 14561 N N . PRO B 1 897 ? -37.680 14.898 -55.376 1.00 30.82 897 PRO B N 1
ATOM 14562 C CA . PRO B 1 897 ? -38.493 14.872 -56.610 1.00 35.15 897 PRO B CA 1
ATOM 14563 C C . PRO B 1 897 ? -38.624 16.172 -57.391 1.00 40.18 897 PRO B C 1
ATOM 14564 O O . PRO B 1 897 ? -38.679 16.116 -58.627 1.00 47.52 897 PRO B O 1
ATOM 14568 N N . SER B 1 898 ? -38.710 17.332 -56.746 1.00 38.47 898 SER B N 1
ATOM 14569 C CA . SER B 1 898 ? -38.951 18.558 -57.503 1.00 44.63 898 SER B CA 1
ATOM 14570 C C . SER B 1 898 ? -37.720 19.459 -57.597 1.00 40.29 898 SER B C 1
ATOM 14571 O O . SER B 1 898 ? -37.848 20.633 -57.965 1.00 38.86 898 SER B O 1
ATOM 14574 N N . GLU B 1 899 ? -36.531 18.940 -57.279 1.00 34.72 899 GLU B N 1
ATOM 14575 C CA . GLU B 1 899 ? -35.348 19.796 -57.219 1.00 35.02 899 GLU B CA 1
ATOM 14576 C C . GLU B 1 899 ? -34.852 20.166 -58.613 1.00 33.29 899 GLU B C 1
ATOM 14577 O O . GLU B 1 899 ? -34.739 21.348 -58.947 1.00 37.15 899 GLU B O 1
ATOM 14583 N N . ASP B 1 900 ? -34.529 19.176 -59.438 1.00 31.13 900 ASP B N 1
ATOM 14584 C CA . ASP B 1 900 ? -33.910 19.438 -60.736 1.00 36.79 900 ASP B CA 1
ATOM 14585 C C . ASP B 1 900 ? -34.735 18.787 -61.833 1.00 35.42 900 ASP B C 1
ATOM 14586 O O . ASP B 1 900 ? -34.952 17.569 -61.811 1.00 31.27 900 ASP B O 1
ATOM 14591 N N . ALA B 1 901 ? -35.171 19.604 -62.798 1.00 38.72 901 ALA B N 1
ATOM 14592 C CA . ALA B 1 901 ? -36.029 19.119 -63.872 1.00 39.23 901 ALA B CA 1
ATOM 14593 C C . ALA B 1 901 ? -35.447 17.879 -64.539 1.00 33.90 901 ALA B C 1
ATOM 14594 O O . ALA B 1 901 ? -36.162 16.898 -64.777 1.00 35.38 901 ALA B O 1
ATOM 14596 N N . GLU B 1 902 ? -34.145 17.886 -64.805 1.00 32.82 902 GLU B N 1
ATOM 14597 C CA . GLU B 1 902 ? -33.497 16.762 -65.470 1.00 33.52 902 GLU B CA 1
ATOM 14598 C C . GLU B 1 902 ? -33.089 15.644 -64.500 1.00 38.71 902 GLU B C 1
ATOM 14599 O O . GLU B 1 902 ? -33.318 14.468 -64.785 1.00 33.73 902 GLU B O 1
ATOM 14605 N N . TYR B 1 903 ? -32.480 15.975 -63.355 1.00 35.99 903 TYR B N 1
ATOM 14606 C CA . TYR B 1 903 ? -31.885 14.926 -62.524 1.00 33.60 903 TYR B CA 1
ATOM 14607 C C . TYR B 1 903 ? -32.846 14.317 -61.493 1.00 32.51 903 TYR B C 1
ATOM 14608 O O . TYR B 1 903 ? -32.571 13.220 -60.997 1.00 33.14 903 TYR B O 1
ATOM 14617 N N . SER B 1 904 ? -33.955 14.981 -61.167 1.00 29.12 904 SER B N 1
ATOM 14618 C CA . SER B 1 904 ? -34.916 14.453 -60.200 1.00 28.52 904 SER B CA 1
ATOM 14619 C C . SER B 1 904 ? -35.856 13.442 -60.867 1.00 35.03 904 SER B C 1
ATOM 14620 O O . SER B 1 904 ? -37.084 13.542 -60.815 1.00 37.91 904 SER B O 1
ATOM 14623 N N . THR B 1 905 ? -35.250 12.455 -61.513 1.00 32.88 905 THR B N 1
ATOM 14624 C CA . THR B 1 905 ? -35.987 11.487 -62.304 1.00 34.67 905 THR B CA 1
ATOM 14625 C C . THR B 1 905 ? -35.376 10.112 -62.094 1.00 33.57 905 THR B C 1
ATOM 14626 O O . THR B 1 905 ? -34.257 9.978 -61.598 1.00 31.36 905 THR B O 1
ATOM 14630 N N . LEU B 1 906 ? -36.143 9.090 -62.461 1.00 31.99 906 LEU B N 1
ATOM 14631 C CA . LEU B 1 906 ? -35.641 7.726 -62.448 1.00 35.08 906 LEU B CA 1
ATOM 14632 C C . LEU B 1 906 ? -34.388 7.620 -63.307 1.00 37.83 906 LEU B C 1
ATOM 14633 O O . LEU B 1 906 ? -34.335 8.146 -64.421 1.00 35.89 906 LEU B O 1
ATOM 14638 N N . THR B 1 907 ? -33.372 6.946 -62.784 1.00 32.86 907 THR B N 1
ATOM 14639 C CA . THR B 1 907 ? -32.133 6.733 -63.513 1.00 30.78 907 THR B CA 1
ATOM 14640 C C . THR B 1 907 ? -31.701 5.293 -63.296 1.00 34.92 907 THR B C 1
ATOM 14641 O O . THR B 1 907 ? -32.371 4.526 -62.599 1.00 32.28 907 THR B O 1
ATOM 14645 N N . LYS B 1 908 ? -30.579 4.915 -63.905 1.00 28.77 908 LYS B N 1
ATOM 14646 C CA . LYS B 1 908 ? -30.090 3.550 -63.824 1.00 30.67 908 LYS B CA 1
ATOM 14647 C C . LYS B 1 908 ? -28.571 3.541 -63.730 1.00 32.53 908 LYS B C 1
ATOM 14648 O O . LYS B 1 908 ? -27.890 4.425 -64.259 1.00 32.77 908 LYS B O 1
ATOM 14654 N N . VAL B 1 909 ? -28.047 2.512 -63.072 1.00 26.46 909 VAL B N 1
ATOM 14655 C CA . VAL B 1 909 ? -26.614 2.258 -63.003 1.00 25.94 909 VAL B CA 1
ATOM 14656 C C . VAL B 1 909 ? -26.361 0.870 -63.562 1.00 32.37 909 VAL B C 1
ATOM 14657 O O . VAL B 1 909 ? -27.049 -0.086 -63.189 1.00 29.33 909 VAL B O 1
ATOM 14661 N N . GLU B 1 910 ? -25.373 0.760 -64.449 1.00 30.32 910 GLU B N 1
ATOM 14662 C CA . GLU B 1 910 ? -24.989 -0.522 -65.028 1.00 34.98 910 GLU B CA 1
ATOM 14663 C C . GLU B 1 910 ? -23.859 -1.096 -64.179 1.00 31.85 910 GLU B C 1
ATOM 14664 O O . GLU B 1 910 ? -22.696 -0.713 -64.325 1.00 33.35 910 GLU B O 1
ATOM 14670 N N . LEU B 1 911 ? -24.204 -2.017 -63.274 1.00 33.64 911 LEU B N 1
ATOM 14671 C CA . LEU B 1 911 ? -23.194 -2.566 -62.371 1.00 31.93 911 LEU B CA 1
ATOM 14672 C C . LEU B 1 911 ? -22.072 -3.263 -63.134 1.00 37.24 911 LEU B C 1
ATOM 14673 O O . LEU B 1 911 ? -20.916 -3.235 -62.698 1.00 35.34 911 LEU B O 1
ATOM 14678 N N . LYS B 1 912 ? -22.381 -3.874 -64.281 1.00 40.11 912 LYS B N 1
ATOM 14679 C CA . LYS B 1 912 ? -21.329 -4.499 -65.075 1.00 36.79 912 LYS B CA 1
ATOM 14680 C C . LYS B 1 912 ? -20.290 -3.472 -65.506 1.00 39.16 912 LYS B C 1
ATOM 14681 O O . LYS B 1 912 ? -19.085 -3.748 -65.488 1.00 38.90 912 LYS B O 1
ATOM 14687 N N . LYS B 1 913 ? -20.739 -2.274 -65.872 1.00 34.08 913 LYS B N 1
ATOM 14688 C CA . LYS B 1 913 ? -19.821 -1.217 -66.274 1.00 39.29 913 LYS B CA 1
ATOM 14689 C C . LYS B 1 913 ? -19.159 -0.561 -65.072 1.00 40.20 913 LYS B C 1
ATOM 14690 O O . LYS B 1 913 ? -18.040 -0.050 -65.189 1.00 41.95 913 LYS B O 1
ATOM 14696 N N . LEU B 1 914 ? -19.828 -0.571 -63.918 1.00 37.98 914 LEU B N 1
ATOM 14697 C CA . LEU B 1 914 ? -19.165 -0.188 -62.677 1.00 39.24 914 LEU B CA 1
ATOM 14698 C C . LEU B 1 914 ? -17.945 -1.061 -62.414 1.00 40.63 914 LEU B C 1
ATOM 14699 O O . LEU B 1 914 ? -16.876 -0.555 -62.054 1.00 40.94 914 LEU B O 1
ATOM 14704 N N . PHE B 1 915 ? -18.080 -2.370 -62.608 1.00 44.40 915 PHE B N 1
ATOM 14705 C CA . PHE B 1 915 ? -17.035 -3.346 -62.304 1.00 46.69 915 PHE B CA 1
ATOM 14706 C C . PHE B 1 915 ? -16.471 -3.923 -63.602 1.00 52.81 915 PHE B C 1
ATOM 14707 O O . PHE B 1 915 ? -16.706 -5.084 -63.949 1.00 54.97 915 PHE B O 1
ATOM 14715 N N . ALA B 1 916 ? -15.692 -3.107 -64.316 1.00 52.86 916 ALA B N 1
ATOM 14716 C CA . ALA B 1 916 ? -15.235 -3.496 -65.649 1.00 52.98 916 ALA B CA 1
ATOM 14717 C C . ALA B 1 916 ? -14.225 -4.636 -65.590 1.00 58.91 916 ALA B C 1
ATOM 14718 O O . ALA B 1 916 ? -14.320 -5.600 -66.359 1.00 62.09 916 ALA B O 1
ATOM 14720 N N . THR B 1 917 ? -13.244 -4.543 -64.689 1.00 60.80 917 THR B N 1
ATOM 14721 C CA . THR B 1 917 ? -12.153 -5.514 -64.620 1.00 61.60 917 THR B CA 1
ATOM 14722 C C . THR B 1 917 ? -12.534 -6.818 -63.922 1.00 63.67 917 THR B C 1
ATOM 14723 O O . THR B 1 917 ? -11.680 -7.703 -63.800 1.00 66.80 917 THR B O 1
ATOM 14727 N N . GLN B 1 918 ? -13.777 -6.967 -63.463 1.00 60.55 918 GLN B N 1
ATOM 14728 C CA . GLN B 1 918 ? -14.230 -8.177 -62.792 1.00 52.89 918 GLN B CA 1
ATOM 14729 C C . GLN B 1 918 ? -15.576 -8.598 -63.362 1.00 56.60 918 GLN B C 1
ATOM 14730 O O . GLN B 1 918 ? -16.203 -7.872 -64.138 1.00 59.82 918 GLN B O 1
ATOM 14736 N N . LYS B 1 919 ? -16.022 -9.789 -62.969 1.00 46.43 919 LYS B N 1
ATOM 14737 C CA . LYS B 1 919 ? -17.294 -10.341 -63.424 1.00 45.52 919 LYS B CA 1
ATOM 14738 C C . LYS B 1 919 ? -18.160 -10.645 -62.209 1.00 46.36 919 LYS B C 1
ATOM 14739 O O . LYS B 1 919 ? -17.776 -11.449 -61.353 1.00 47.39 919 LYS B O 1
ATOM 14745 N N . ILE B 1 920 ? -19.323 -10.001 -62.135 1.00 48.53 920 ILE B N 1
ATOM 14746 C CA . ILE B 1 920 ? -20.253 -10.248 -61.040 1.00 49.22 920 ILE B CA 1
ATOM 14747 C C . ILE B 1 920 ? -20.829 -11.649 -61.190 1.00 48.75 920 ILE B C 1
ATOM 14748 O O . ILE B 1 920 ? -21.425 -11.981 -62.221 1.00 48.24 920 ILE B O 1
ATOM 14753 N N . GLU B 1 921 ? -20.666 -12.470 -60.154 1.00 48.22 921 GLU B N 1
ATOM 14754 C CA . GLU B 1 921 ? -21.198 -13.827 -60.134 1.00 46.14 921 GLU B CA 1
ATOM 14755 C C . GLU B 1 921 ? -22.529 -13.930 -59.405 1.00 53.63 921 GLU B C 1
ATOM 14756 O O . GLU B 1 921 ? -23.394 -14.709 -59.813 1.00 50.18 921 GLU B O 1
ATOM 14762 N N . GLU B 1 922 ? -22.717 -13.156 -58.338 1.00 51.14 922 GLU B N 1
ATOM 14763 C CA . GLU B 1 922 ? -23.981 -13.118 -57.619 1.00 49.53 922 GLU B CA 1
ATOM 14764 C C . GLU B 1 922 ? -24.257 -11.688 -57.178 1.00 45.05 922 GLU B C 1
ATOM 14765 O O . GLU B 1 922 ? -23.336 -10.931 -56.860 1.00 41.36 922 GLU B O 1
ATOM 14771 N N . LEU B 1 923 ? -25.537 -11.322 -57.181 1.00 43.86 923 LEU B N 1
ATOM 14772 C CA . LEU B 1 923 ? -25.997 -10.026 -56.700 1.00 38.11 923 LEU B CA 1
ATOM 14773 C C . LEU B 1 923 ? -27.209 -10.243 -55.812 1.00 43.44 923 LEU B C 1
ATOM 14774 O O . LEU B 1 923 ? -28.130 -10.979 -56.180 1.00 39.54 923 LEU B O 1
ATOM 14779 N N . ARG B 1 924 ? -27.215 -9.596 -54.651 1.00 35.94 924 ARG B N 1
ATOM 14780 C CA . ARG B 1 924 ? -28.270 -9.796 -53.665 1.00 37.02 924 ARG B CA 1
ATOM 14781 C C . ARG B 1 924 ? -28.623 -8.448 -53.064 1.00 33.59 924 ARG B C 1
ATOM 14782 O O . ARG B 1 924 ? -27.762 -7.800 -52.461 1.00 34.68 924 ARG B O 1
ATOM 14790 N N . GLU B 1 925 ? -29.868 -8.012 -53.237 1.00 32.01 925 GLU B N 1
ATOM 14791 C CA . GLU B 1 925 ? -30.275 -6.743 -52.653 1.00 29.98 925 GLU B CA 1
ATOM 14792 C C . GLU B 1 925 ? -30.662 -6.944 -51.192 1.00 30.90 925 GLU B C 1
ATOM 14793 O O . GLU B 1 925 ? -31.402 -7.875 -50.859 1.00 26.14 925 GLU B O 1
ATOM 14799 N N . VAL B 1 926 ? -30.179 -6.054 -50.320 1.00 27.03 926 VAL B N 1
ATOM 14800 C CA . VAL B 1 926 ? -30.372 -6.198 -48.881 1.00 29.24 926 VAL B CA 1
ATOM 14801 C C . VAL B 1 926 ? -30.893 -4.886 -48.300 1.00 28.63 926 VAL B C 1
ATOM 14802 O O . VAL B 1 926 ? -30.990 -3.862 -48.986 1.00 24.31 926 VAL B O 1
ATOM 14806 N N . SER B 1 927 ? -31.238 -4.935 -47.008 1.00 26.70 927 SER B N 1
ATOM 14807 C CA . SER B 1 927 ? -31.675 -3.746 -46.285 1.00 23.62 927 SER B CA 1
ATOM 14808 C C . SER B 1 927 ? -30.528 -2.732 -46.188 1.00 23.01 927 SER B C 1
ATOM 14809 O O . SER B 1 927 ? -29.378 -3.026 -46.508 1.00 23.76 927 SER B O 1
ATOM 14812 N N . LEU B 1 928 ? -30.857 -1.520 -45.725 1.00 21.97 928 LEU B N 1
ATOM 14813 C CA . LEU B 1 928 ? -29.865 -0.443 -45.689 1.00 20.95 928 LEU B CA 1
ATOM 14814 C C . LEU B 1 928 ? -28.651 -0.804 -44.833 1.00 23.11 928 LEU B C 1
ATOM 14815 O O . LEU B 1 928 ? -27.517 -0.440 -45.168 1.00 20.71 928 LEU B O 1
ATOM 14820 N N . SER B 1 929 ? -28.855 -1.514 -43.726 1.00 22.07 929 SER B N 1
ATOM 14821 C CA . SER B 1 929 ? -27.723 -1.927 -42.906 1.00 17.61 929 SER B CA 1
ATOM 14822 C C . SER B 1 929 ? -27.258 -3.339 -43.227 1.00 20.93 929 SER B C 1
ATOM 14823 O O . SER B 1 929 ? -26.399 -3.863 -42.520 1.00 19.91 929 SER B O 1
ATOM 14826 N N . ALA B 1 930 ? -27.807 -3.961 -44.278 1.00 21.05 930 ALA B N 1
ATOM 14827 C CA . ALA B 1 930 ? -27.290 -5.217 -44.829 1.00 23.36 930 ALA B CA 1
ATOM 14828 C C . ALA B 1 930 ? -27.429 -6.377 -43.849 1.00 23.62 930 ALA B C 1
ATOM 14829 O O . ALA B 1 930 ? -26.589 -7.281 -43.824 1.00 24.91 930 ALA B O 1
ATOM 14831 N N . ASN B 1 931 ? -28.486 -6.371 -43.034 1.00 21.03 931 ASN B N 1
ATOM 14832 C CA . ASN B 1 931 ? -28.746 -7.496 -42.143 1.00 27.70 931 ASN B CA 1
ATOM 14833 C C . ASN B 1 931 ? -30.002 -8.267 -42.513 1.00 24.56 931 ASN B C 1
ATOM 14834 O O . ASN B 1 931 ? -30.358 -9.204 -41.797 1.00 24.97 931 ASN B O 1
ATOM 14839 N N . GLN B 1 932 ? -30.680 -7.888 -43.604 1.00 27.07 932 GLN B N 1
ATOM 14840 C CA . GLN B 1 932 ? -31.934 -8.481 -44.064 1.00 29.63 932 GLN B CA 1
ATOM 14841 C C . GLN B 1 932 ? -31.932 -8.573 -45.580 1.00 26.87 932 GLN B C 1
ATOM 14842 O O . GLN B 1 932 ? -31.463 -7.654 -46.252 1.00 27.37 932 GLN B O 1
ATOM 14848 N N . GLU B 1 933 ? -32.498 -9.654 -46.118 1.00 32.85 933 GLU B N 1
ATOM 14849 C CA . GLU B 1 933 ? -32.885 -9.663 -47.527 1.00 35.29 933 GLU B CA 1
ATOM 14850 C C . GLU B 1 933 ? -33.933 -8.588 -47.772 1.00 27.86 933 GLU B C 1
ATOM 14851 O O . GLU B 1 933 ? -34.915 -8.498 -47.029 1.00 29.33 933 GLU B O 1
ATOM 14857 N N . LYS B 1 934 ? -33.745 -7.781 -48.827 1.00 25.67 934 LYS B N 1
ATOM 14858 C CA . LYS B 1 934 ? -34.649 -6.651 -49.052 1.00 27.72 934 LYS B CA 1
ATOM 14859 C C . LYS B 1 934 ? -36.081 -7.114 -49.307 1.00 34.33 934 LYS B C 1
ATOM 14860 O O . LYS B 1 934 ? -37.045 -6.461 -48.880 1.00 32.37 934 LYS B O 1
ATOM 14866 N N . SER B 1 935 ? -36.244 -8.224 -50.016 1.00 30.45 935 SER B N 1
ATOM 14867 C CA . SER B 1 935 ? -37.573 -8.672 -50.410 1.00 36.05 935 SER B CA 1
ATOM 14868 C C . SER B 1 935 ? -38.364 -9.250 -49.247 1.00 38.58 935 SER B C 1
ATOM 14869 O O . SER B 1 935 ? -39.583 -9.394 -49.364 1.00 40.01 935 SER B O 1
ATOM 14872 N N . GLU B 1 936 ? -37.707 -9.568 -48.133 1.00 34.76 936 GLU B N 1
ATOM 14873 C CA . GLU B 1 936 ? -38.367 -10.187 -46.993 1.00 41.83 936 GLU B CA 1
ATOM 14874 C C . GLU B 1 936 ? -38.743 -9.190 -45.912 1.00 40.24 936 GLU B C 1
ATOM 14875 O O . GLU B 1 936 ? -39.291 -9.594 -44.881 1.00 41.67 936 GLU B O 1
ATOM 14881 N N . MET B 1 937 ? -38.454 -7.905 -46.111 1.00 40.32 937 MET B N 1
ATOM 14882 C CA . MET B 1 937 ? -38.817 -6.904 -45.117 1.00 35.89 937 MET B CA 1
ATOM 14883 C C . MET B 1 937 ? -40.327 -6.703 -45.125 1.00 36.17 937 MET B C 1
ATOM 14884 O O . MET B 1 937 ? -40.932 -6.525 -46.187 1.00 35.56 937 MET B O 1
ATOM 14889 N N . LYS B 1 938 ? -40.939 -6.755 -43.943 1.00 31.37 938 LYS B N 1
ATOM 14890 C CA . LYS B 1 938 ? -42.360 -6.494 -43.783 1.00 36.82 938 LYS B CA 1
ATOM 14891 C C . LYS B 1 938 ? -42.555 -5.263 -42.908 1.00 35.74 938 LYS B C 1
ATOM 14892 O O . LYS B 1 938 ? -41.723 -4.963 -42.044 1.00 36.72 938 LYS B O 1
ATOM 14898 N N . LYS B 1 939 ? -43.669 -4.562 -43.130 1.00 34.20 939 LYS B N 1
ATOM 14899 C CA . LYS B 1 939 ? -43.992 -3.322 -42.432 1.00 35.11 939 LYS B CA 1
ATOM 14900 C C . LYS B 1 939 ? -45.287 -3.467 -41.644 1.00 35.71 939 LYS B C 1
ATOM 14901 O O . LYS B 1 939 ? -46.221 -4.144 -42.074 1.00 33.34 939 LYS B O 1
ATOM 14907 N N . MET B 1 940 ? -45.342 -2.799 -40.497 1.00 32.79 940 MET B N 1
ATOM 14908 C CA . MET B 1 940 ? -46.579 -2.716 -39.738 1.00 32.39 940 MET B CA 1
ATOM 14909 C C . MET B 1 940 ? -47.568 -1.791 -40.430 1.00 30.79 940 MET B C 1
ATOM 14910 O O . MET B 1 940 ? -47.187 -0.805 -41.070 1.00 33.06 940 MET B O 1
ATOM 14915 N N . LYS B 1 941 ? -48.853 -2.089 -40.264 1.00 28.26 941 LYS B N 1
ATOM 14916 C CA . LYS B 1 941 ? -49.914 -1.206 -40.724 1.00 27.51 941 LYS B CA 1
ATOM 14917 C C . LYS B 1 941 ? -50.400 -0.347 -39.567 1.00 24.89 941 LYS B C 1
ATOM 14918 O O . LYS B 1 941 ? -50.615 -0.846 -38.458 1.00 27.52 941 LYS B O 1
ATOM 14924 N N . TRP B 1 942 ? -50.588 0.944 -39.834 1.00 22.78 942 TRP B N 1
ATOM 14925 C CA . TRP B 1 942 ? -51.045 1.897 -38.836 1.00 26.39 942 TRP B CA 1
ATOM 14926 C C . TRP B 1 942 ? -52.202 2.696 -39.403 1.00 31.20 942 TRP B C 1
ATOM 14927 O O . TRP B 1 942 ? -52.199 3.055 -40.583 1.00 27.48 942 TRP B O 1
ATOM 14938 N N . SER B 1 943 ? -53.175 2.991 -38.553 1.00 23.60 943 SER B N 1
ATOM 14939 C CA . SER B 1 943 ? -54.237 3.918 -38.900 1.00 28.48 943 SER B CA 1
ATOM 14940 C C . SER B 1 943 ? -53.818 5.300 -38.417 1.00 31.65 943 SER B C 1
ATOM 14941 O O . SER B 1 943 ? -53.605 5.507 -37.216 1.00 31.75 943 SER B O 1
ATOM 14944 N N . VAL B 1 944 ? -53.660 6.236 -39.352 1.00 25.63 944 VAL B N 1
ATOM 14945 C CA . VAL B 1 944 ? -53.060 7.534 -39.063 1.00 29.78 944 VAL B CA 1
ATOM 14946 C C . VAL B 1 944 ? -54.084 8.631 -39.328 1.00 33.80 944 VAL B C 1
ATOM 14947 O O . VAL B 1 944 ? -54.731 8.635 -40.383 1.00 27.64 944 VAL B O 1
ATOM 14951 N N . GLU B 1 945 ? -54.219 9.560 -38.368 1.00 23.45 945 GLU B N 1
ATOM 14952 C CA . GLU B 1 945 ? -55.103 10.715 -38.510 1.00 31.67 945 GLU B CA 1
ATOM 14953 C C . GLU B 1 945 ? -54.805 11.488 -39.786 1.00 35.90 945 GLU B C 1
ATOM 14954 O O . GLU B 1 945 ? -53.647 11.789 -40.091 1.00 33.16 945 GLU B O 1
ATOM 14960 N N . GLY B 1 946 ? -55.869 11.802 -40.530 1.00 38.47 946 GLY B N 1
ATOM 14961 C CA . GLY B 1 946 ? -55.774 12.538 -41.770 1.00 34.25 946 GLY B CA 1
ATOM 14962 C C . GLY B 1 946 ? -55.680 11.696 -43.025 1.00 41.16 946 GLY B C 1
ATOM 14963 O O . GLY B 1 946 ? -55.834 12.241 -44.128 1.00 48.64 946 GLY B O 1
ATOM 14964 N N . ASP B 1 947 ? -55.439 10.394 -42.905 1.00 36.11 947 ASP B N 1
ATOM 14965 C CA . ASP B 1 947 ? -55.197 9.574 -44.088 1.00 35.51 947 ASP B CA 1
ATOM 14966 C C . ASP B 1 947 ? -56.458 9.332 -44.926 1.00 48.29 947 ASP B C 1
ATOM 14967 O O . ASP B 1 947 ? -57.495 8.912 -44.412 1.00 52.32 947 ASP B O 1
ATOM 14972 N N . ASP B 1 964 ? -28.432 -8.906 -66.441 1.00 47.65 964 ASP B N 1
ATOM 14973 C CA . ASP B 1 964 ? -28.034 -7.558 -66.856 1.00 50.02 964 ASP B CA 1
ATOM 14974 C C . ASP B 1 964 ? -27.369 -6.748 -65.721 1.00 45.99 964 ASP B C 1
ATOM 14975 O O . ASP B 1 964 ? -26.428 -5.990 -65.970 1.00 48.39 964 ASP B O 1
ATOM 14980 N N . PHE B 1 965 ? -27.859 -6.914 -64.485 1.00 48.96 965 PHE B N 1
ATOM 14981 C CA . PHE B 1 965 ? -27.325 -6.222 -63.306 1.00 37.05 965 PHE B CA 1
ATOM 14982 C C . PHE B 1 965 ? -27.412 -4.701 -63.455 1.00 38.29 965 PHE B C 1
ATOM 14983 O O . PHE B 1 965 ? -26.454 -3.971 -63.185 1.00 39.58 965 PHE B O 1
ATOM 14991 N N . VAL B 1 966 ? -28.574 -4.218 -63.889 1.00 33.03 966 VAL B N 1
ATOM 14992 C CA . VAL B 1 966 ? -28.861 -2.786 -63.945 1.00 40.01 966 VAL B CA 1
ATOM 14993 C C . VAL B 1 966 ? -29.740 -2.426 -62.755 1.00 36.06 966 VAL B C 1
ATOM 14994 O O . VAL B 1 966 ? -30.730 -3.113 -62.469 1.00 35.54 966 VAL B O 1
ATOM 14998 N N . VAL B 1 967 ? -29.385 -1.347 -62.065 1.00 34.98 967 VAL B N 1
ATOM 14999 C CA . VAL B 1 967 ? -30.078 -0.905 -60.865 1.00 34.12 967 VAL B CA 1
ATOM 15000 C C . VAL B 1 967 ? -30.769 0.417 -61.173 1.00 33.92 967 VAL B C 1
ATOM 15001 O O . VAL B 1 967 ? -30.107 1.401 -61.524 1.00 39.39 967 VAL B O 1
ATOM 15005 N N . GLU B 1 968 ? -32.094 0.448 -61.034 1.00 32.25 968 GLU B N 1
ATOM 15006 C CA . GLU B 1 968 ? -32.848 1.691 -61.145 1.00 36.50 968 GLU B CA 1
ATOM 15007 C C . GLU B 1 968 ? -32.886 2.397 -59.796 1.00 36.56 968 GLU B C 1
ATOM 15008 O O . GLU B 1 968 ? -32.965 1.753 -58.746 1.00 35.31 968 GLU B O 1
ATOM 15014 N N . LEU B 1 969 ? -32.855 3.724 -59.834 1.00 32.00 969 LEU B N 1
ATOM 15015 C CA . LEU B 1 969 ? -32.992 4.535 -58.636 1.00 33.16 969 LEU B CA 1
ATOM 15016 C C . LEU B 1 969 ? -33.905 5.706 -58.943 1.00 36.02 969 LEU B C 1
ATOM 15017 O O . LEU B 1 969 ? -33.700 6.409 -59.937 1.00 36.37 969 LEU B O 1
ATOM 15022 N N . GLY B 1 970 ? -34.904 5.912 -58.097 1.00 29.14 970 GLY B N 1
ATOM 15023 C CA . GLY B 1 970 ? -35.685 7.120 -58.138 1.00 27.49 970 GLY B CA 1
ATOM 15024 C C . GLY B 1 970 ? -35.176 8.091 -57.093 1.00 30.70 970 GLY B C 1
ATOM 15025 O O . GLY B 1 970 ? -34.338 7.746 -56.253 1.00 28.62 970 GLY B O 1
ATOM 15026 N N . PRO B 1 971 ? -35.666 9.338 -57.148 1.00 28.99 971 PRO B N 1
ATOM 15027 C CA . PRO B 1 971 ? -35.243 10.371 -56.190 1.00 26.33 971 PRO B CA 1
ATOM 15028 C C . PRO B 1 971 ? -35.135 9.899 -54.741 1.00 26.29 971 PRO B C 1
ATOM 15029 O O . PRO B 1 971 ? -36.017 9.199 -54.227 1.00 26.08 971 PRO B O 1
ATOM 15033 N N . MET B 1 972 ? -34.034 10.267 -54.083 1.00 25.69 972 MET B N 1
ATOM 15034 C CA . MET B 1 972 ? -33.757 10.018 -52.666 1.00 21.43 972 MET B CA 1
ATOM 15035 C C . MET B 1 972 ? -33.597 8.534 -52.326 1.00 24.59 972 MET B C 1
ATOM 15036 O O . MET B 1 972 ? -33.336 8.215 -51.161 1.00 25.10 972 MET B O 1
ATOM 15041 N N . GLU B 1 973 ? -33.715 7.620 -53.290 1.00 25.19 973 GLU B N 1
ATOM 15042 C CA . GLU B 1 973 ? -33.531 6.205 -52.989 1.00 29.85 973 GLU B CA 1
ATOM 15043 C C . GLU B 1 973 ? -32.065 5.913 -52.685 1.00 30.19 973 GLU B C 1
ATOM 15044 O O . GLU B 1 973 ? -31.158 6.528 -53.259 1.00 25.56 973 GLU B O 1
ATOM 15050 N N . ILE B 1 974 ? -31.843 4.987 -51.749 1.00 27.34 974 ILE B N 1
ATOM 15051 C CA . ILE B 1 974 ? -30.550 4.350 -51.528 1.00 25.80 974 ILE B CA 1
ATOM 15052 C C . ILE B 1 974 ? -30.773 2.848 -51.625 1.00 29.35 974 ILE B C 1
ATOM 15053 O O . ILE B 1 974 ? -31.635 2.300 -50.927 1.00 29.45 974 ILE B O 1
ATOM 15058 N N . ARG B 1 975 ? -30.015 2.183 -52.485 1.00 19.48 975 ARG B N 1
ATOM 15059 C CA . ARG B 1 975 ? -30.122 0.743 -52.602 1.00 25.00 975 ARG B CA 1
ATOM 15060 C C . ARG B 1 975 ? -28.801 0.093 -52.233 1.00 26.75 975 ARG B C 1
ATOM 15061 O O . ARG B 1 975 ? -27.719 0.575 -52.604 1.00 25.43 975 ARG B O 1
ATOM 15069 N N . THR B 1 976 ? -28.911 -0.997 -51.480 1.00 22.61 976 THR B N 1
ATOM 15070 C CA . THR B 1 976 ? -27.784 -1.681 -50.868 1.00 25.75 976 THR B CA 1
ATOM 15071 C C . THR B 1 976 ? -27.706 -3.106 -51.395 1.00 25.21 976 THR B C 1
ATOM 15072 O O . THR B 1 976 ? -28.729 -3.795 -51.497 1.00 25.32 976 THR B O 1
ATOM 15076 N N . PHE B 1 977 ? -26.494 -3.554 -51.720 1.00 24.48 977 PHE B N 1
ATOM 15077 C CA . PHE B 1 977 ? -26.319 -4.860 -52.337 1.00 24.88 977 PHE B CA 1
ATOM 15078 C C . PHE B 1 977 ? -25.094 -5.564 -51.776 1.00 26.61 977 PHE B C 1
ATOM 15079 O O . PHE B 1 977 ? -24.095 -4.938 -51.410 1.00 25.26 977 PHE B O 1
ATOM 15087 N N . LEU B 1 978 ? -25.164 -6.885 -51.753 1.00 28.65 978 LEU B N 1
ATOM 15088 C CA . LEU B 1 978 ? -24.001 -7.723 -51.510 1.00 27.55 978 LEU B CA 1
ATOM 15089 C C . LEU B 1 978 ? -23.669 -8.458 -52.803 1.00 36.43 978 LEU B C 1
ATOM 15090 O O . LEU B 1 978 ? -24.553 -9.069 -53.412 1.00 33.30 978 LEU B O 1
ATOM 15095 N N . LEU B 1 979 ? -22.403 -8.388 -53.219 1.00 36.61 979 LEU B N 1
ATOM 15096 C CA . LEU B 1 979 ? -21.939 -8.952 -54.478 1.00 40.28 979 LEU B CA 1
ATOM 15097 C C . LEU B 1 979 ? -20.934 -10.065 -54.221 1.00 43.58 979 LEU B C 1
ATOM 15098 O O . LEU B 1 979 ? -20.292 -10.122 -53.170 1.00 41.69 979 LEU B O 1
ATOM 15103 N N . GLN B 1 980 ? -20.800 -10.951 -55.209 1.00 44.82 980 GLN B N 1
ATOM 15104 C CA . GLN B 1 980 ? -19.753 -11.963 -55.228 1.00 49.17 980 GLN B CA 1
ATOM 15105 C C . GLN B 1 980 ? -19.005 -11.901 -56.550 1.00 48.50 980 GLN B C 1
ATOM 15106 O O . GLN B 1 980 ? -19.621 -11.778 -57.613 1.00 47.99 980 GLN B O 1
ATOM 15112 N N . PHE B 1 981 ? -17.682 -11.996 -56.478 1.00 45.89 981 PHE B N 1
ATOM 15113 C CA . PHE B 1 981 ? -16.852 -12.079 -57.675 1.00 51.81 981 PHE B CA 1
ATOM 15114 C C . PHE B 1 981 ? -16.070 -13.386 -57.697 1.00 52.35 981 PHE B C 1
ATOM 15115 O O . PHE B 1 981 ? -16.596 -14.430 -57.322 1.00 49.90 981 PHE B O 1
#

InterPro domains:
  IPR000602 Glycoside hydrolase family 38, N-terminal domain [PF01074] (13-327)
  IPR011013 Galactose mutarotase-like domain superfamily [SSF74650] (438-981)
  IPR011330 Glycoside hydrolase/deacetylase, beta/alpha-barrel [SSF88713] (3-328)
  IPR011682 Glycosyl hydrolase family 38, C-terminal [PF07748] (575-789)
  IPR013780 Glycosyl hydrolase, all-beta [G3DSA:2.60.40.1180] (441-552)
  IPR015341 Glycoside hydrolase family 38, central domain [PF09261] (331-423)
  IPR015341 Glycoside hydrolase family 38, central domain [SM00872] (331-405)
  IPR027291 Glycoside hydrolase 38, N-terminal domain superfamily [G3DSA:3.20.110.10] (14-294)
  IPR028995 Glycoside hydrolase families 57/38, central domain superfamily [SSF88688] (331-429)
  IPR037094 Glycoside hydrolase family 38, central domain superfamily [G3DSA:1.20.1270.50] (295-374)
  IPR037094 Glycoside hydrolase family 38, central domain superfamily [G3DSA:1.20.1270.50] (375-429)
  IPR041147 Glycosyl hydrolases family 38, C-terminal domain [PF17677] (874-977)
  IPR050843 Glycosyl Hydrolase Family 38 [PTHR11607] (2-981)

Solvent-accessible surface area: 63547 Å² total; per-residue (Å²): 117,169,50,92,5,52,34,42,63,48,112,157,65,25,0,0,0,0,0,0,2,10,2,1,2,0,0,28,19,0,10,0,5,28,0,0,21,3,16,64,9,155,48,35,80,0,8,0,12,10,0,0,4,2,0,6,25,1,0,96,96,23,101,55,8,41,0,3,4,6,7,0,0,0,0,14,23,1,7,74,43,22,36,101,120,24,50,95,45,0,92,111,0,4,174,67,28,5,2,36,7,0,9,0,0,5,1,2,5,1,1,2,3,1,16,5,3,8,0,3,24,3,2,10,3,0,0,29,12,0,48,102,66,21,121,84,52,6,81,0,0,8,2,0,12,0,6,0,1,1,0,0,5,0,0,5,1,0,16,48,4,9,10,32,1,1,0,1,2,52,1,6,57,22,4,26,100,80,14,58,81,87,83,11,7,9,0,0,1,26,4,2,195,42,53,22,64,54,2,37,1,0,0,7,1,7,36,48,91,6,13,24,33,153,47,3,38,0,3,0,60,43,93,28,73,7,2,9,18,18,104,80,5,28,111,72,25,30,138,98,8,5,68,53,0,6,71,25,0,84,91,27,25,150,35,16,40,33,49,16,0,11,5,6,0,0,33,38,1,29,0,4,3,0,3,5,0,0,29,6,0,14,19,1,0,11,13,0,37,138,60,29,130,6,9,0,6,5,0,0,0,16,55,4,1,99,16,0,44,92,29,160,52,67,2,15,70,6,74,62,13,14,15,3,5,0,54,18,117,15,4,2,4,1,0,0,0,4,1,9,3,38,13,2,22,63,6,23,75,10,3,4,22,18,6,0,9,21,0,0,7,10,25,13,55,55,184,33,61,27,63,108,26,50,11,4,6,13,3,10,3,1,2,1,1,1,4,2,5,0,0,0,1,35,59,65,0,10,85,15,3,32,107,7,0,46,52,0,19,67,94,5,61,36,49,0,2,6,0,0,13,22,29,1,20,120,154,115,87,116,24,85,48,100,35,11,44,22,16,82,30,50,61,7,0,32,0,60,29,6,6,53,100,42,64,137,129,91,5,4,0,0,1,0,0,0,4,11,3,26,80,19,79,30,18,6,61,0,0,2,49,65,48,107,18,30,0,50,28,23,90,32,87,134,53,96,44,14,59,4,86,29,24,109,36,6,27,108,12,4,61,42,5,0,74,38,116,92,58,77,101,27,115,92,37,1,64,48,4,1,0,0,43,0,53,3,22,7,1,0,15,4,1,10,1,0,21,146,72,77,3,11,50,31,70,5,54,0,13,6,44,126,15,52,3,110,98,0,52,7,86,162,65,47,5,72,8,70,1,82,2,16,0,9,32,4,39,10,7,73,26,72,202,75,41,199,23,9,1,0,3,5,0,0,12,15,67,72,111,106,26,39,127,42,71,59,41,81,65,54,26,142,20,64,2,0,9,0,0,15,6,79,9,37,105,26,1,16,3,13,2,8,2,15,65,102,38,59,10,0,24,1,19,2,9,0,9,50,1,55,12,158,94,38,48,2,11,0,0,0,0,39,1,44,11,118,11,61,3,104,113,45,0,27,0,3,4,4,9,4,3,20,12,116,16,37,29,53,105,16,135,45,22,116,33,92,71,22,18,80,25,0,4,0,1,6,7,1,4,20,0,0,20,3,82,19,141,147,4,8,4,0,0,0,6,24,8,4,6,0,0,0,0,16,129,67,4,20,2,1,0,1,7,6,3,28,0,57,120,43,2,56,68,40,2,50,48,53,2,52,13,87,20,58,99,128,71,65,2,20,15,4,29,6,33,1,29,0,0,2,16,99,57,72,48,0,2,82,16,6,11,39,6,8,18,36,36,11,3,68,26,15,30,0,2,28,53,66,39,24,116,85,17,68,76,55,31,42,21,115,15,38,12,1,43,92,158,25,49,4,25,63,4,1,5,9,2,4,5,9,42,16,86,127,41,36,1,2,0,0,0,0,0,10,0,18,73,111,18,7,107,112,31,16,65,121,27,108,0,60,0,86,81,3,5,40,89,61,125,10,117,65,52,88,39,5,0,10,0,2,4,15,55,81,101,116,38,162,149,46,187,35,60,9,76,89,125,122,64,51,5,79,0,9,26,2,60,24,60,3,4,6,0,57,68,130,155,54,87,4,52,33,41,62,48,115,170,65,25,0,0,0,0,0,0,1,8,1,1,2,0,0,28,18,0,12,0,5,30,0,0,19,3,21,66,10,152,48,37,75,0,8,0,12,10,0,0,4,2,0,5,21,1,0,92,97,25,104,57,7,43,0,3,3,6,6,0,0,0,0,14,21,2,10,71,42,20,50,114,139,16,46,104,47,0,84,117,0,3,170,74,28,7,2,35,6,0,8,0,0,6,1,2,4,1,1,1,2,1,15,7,3,6,0,2,24,4,2,4,2,0,0,59,11,0,52,128,49,19,118,79,53,6,78,0,0,9,3,0,12,0,5,1,1,2,0,0,4,0,0,6,2,0,17,54,4,8,10,32,0,1,0,1,3,51,1,7,56,23,4,29,105,77,14,55,73,74,70,12,9,9,0,0,1,26,3,2,109,42,51,21,64,55,2,36,1,0,0,7,1,7,37,46,89,6,12,24,33,152,47,3,41,0,3,1,63,42,90,27,75,7,2,10,27,17,108,78,6,25,109,73,25,41,156,100,9,4,67,54,0,5,73,28,0,86,91,25,29,154,33,21,46,35,46,17,0,12,4,7,0,0,31,37,1,28,0,3,3,0,2,6,0,0,27,7,0,15,22,1,0,10,25,0,38,143,65,22,134,5,8,0,7,5,0,1,0,18,55,4,1,97,16,0,42,90,28,163,54,69,3,13,69,7,71,51,13,16,15,3,5,0,54,20,118,17,4,3,5,1,0,0,0,4,0,10,2,39,12,2,24,63,5,22,72,5,2,3,19,19,7,0,8,22,0,0,6,12,32,11,63,50,153,30,52,21,63,95,26,49,13,5,6,11,2,10,3,0,1,2,0,1,4,1,4,0,0,0,2,32,60,65,0,10,84,16,3,32,104,7,0,46,52,0,11,73,94,6,51,40,49,0,3,7,0,0,12,39,33,1,57,152,83,112,24,89,46,99,33,11,43,29,19,66,33,50,67,8,0,41,0,58,31,6,13,55,101,26,57,127,123,78,5,3,0,0,1,0,0,0,3,9,3,25,77,22,78,20,20,5,59,0,0,3,63,39,46,122,16,44,1,51,30,19,90,24,84,143,44,103,42,14,55,4,88,31,29,117,60,6,26,106,18,3,64,39,5,1,74,39,127,103,44,134,104,28,165,100,33,0,66,49,5,1,0,0,36,0,53,4,26,11,1,0,14,2,1,7,1,0,23,133,108,67,6,8,54,33,71,6,52,0,3,8,38,79,146,72,1,33,5,101,78,0,45,8,77,170,64,49,5,70,10,68,0,74,1,22,8,4,45,6,42,8,7,58,23,64,199,108,36,170,22,5,1,0,4,5,0,0,22,11,78,70,80,102,29,35,145,260,11,49,47,84,63,65,28,141,20,61,2,0,7,0,3,16,5,107,21,40,107,26,2,15,2,15,1,14,3,18,61,106,39,57,8,0,24,2,17,4,10,0,9,45,1,54,11,152,92,39,47,1,12,0,0,0,0,35,1,43,11,116,10,70,5,108,108,42,0,28,0,2,5,3,9,5,1,8,3,116,16,40,26,53,107,16,139,44,24,114,36,97,79,22,20,77,26,0,4,0,0,8,6,0,5,18,0,1,21,2,75,24,148,146,6,9,6,0,0,0,7,21,9,3,6,0,0,0,0,14,129,69,4,15,1,0,0,0,8,6,4,27,1,68,106,44,3,55,71,39,2,52,46,55,3,53,17,93,22,44,58,209,159,84,55,64,3,22,16,4,34,5,37,1,27,0,0,2,16,95,59,74,43,0,2,83,15,6,10,42,9,9,19,36,38,10,2,69,25,14,30,0,2,26,43,69,37,29,118,102,13,57,80,54,32,41,22,105,18,44,18,2,40,96,164,25,49,4,25,61,3,0,5,9,2,3,4,8,37,13,92,121,32,55,1,2,0,0,0,0,0,12,0,13,70,113,24,6,105,112,37,13,66,115,22,106,0,52,0,118,84,3,8,50,111,74,146,12,96,110,57,131,46,6,0,10,0,2,4,13,54,86,104,123,41,172,150,48,187,31,59,9,79,89,124,130,56,53,4,86,0,9,25,3,62,24,65,2,4,20,4,67,65

Secondary structure (DSSP, 8-state):
----------TTS-EEEEEE--B--SSSSS-HHHHHHT--TTT----HHHHHHHHHHHHHH-TT--EEE--HHHHHHHHTT--HHHHHHHHHHHHTTSEEESS-SSS-B-SSS--HHHHHHHHHHHHHHHHHHH-----EEE-SSSSSB-HHHHHTTTGGGT-SEEEES---HHHHHHHHHTT-SEEEEE--TTTGGGGEEEEEE-SS-SSPSTT----TTS--------TTSS---HHHHHHHHHHHHHHHHTTSSSSEEEEEE--BT--TTHHHHHHHHHHHHHHHHHH-SSEEEE--HHHHHHHHHHSS-EE-EEES-B-S-EEETTEETTGGGTSSHHHHHHHHHHHHHHHHHHHHHHHTTPPP-TTSTT-HHHHHHHHTBTTTTTS-S-HHHHHHHHHHHHHHHHHHHHHHHHHHHHHTBS------GGGSB--SBGGGTB-HHHHSPPPTT-EEEEEEEE-SSS-EEEEEEEEES-SS-EEE-TTSPBPPEEEEE--HHHHHHHHHHHHHHHSS--SS--SEEEEEEEEE-TTEEEEEEEE--EE-SSSEEEEE----EEEEEETTTTEEEEEEEEEEEEEBPEEETTEEEE--SS---B-SSPPPB--EEEEEE--SSEEEEEEEEETTEEEEEEEETT-SSEEEEEEE-PPP-TTS--EEEEEEEEE----TTEEEEESTTS-EEEEETT--SSS----S-TTGGG-EEESSEEEEE-SS-EEEEE-SS-EEEE--STTEEEEEEEEE-SS--SSS--S----EE----EE--EEEEEEEEEE-TTSHHHHHHHHHHHHHS--EEEEEEE-HHHHHHHB-SSEESS-TT----TTEEEEEEEE-STTEEEEEEEE---TTT-TTTSS-EEEEHHHHTTTS---EEEEE-TTSSSBGGG------EETT---EEEE-TT-EEEEEEE-/----TT----TTS-EEEEEE--B--SSSSS-HHHHHHT--TTT----HHHHHHHHHHHHHH-TT--EEE--HHHHHHHHTTS-HHHHHHHHHHHHTTSEEESS-SSS-B-SSS--HHHHHHHHHHHHHHHHHHH-----EEE-SSSSSB-HHHHHTTTGGGT-SEEEES---HHHHHHHHHHT-SEEEEE--TTTGGGGEEEEEE-SS-SSPSTT----TTS--------TTSS---HHHHHHHHHHHHHHHHTTSSSSEEEEEE--BT--TTHHHHHHHHHHHHHHHHHH-SSEEEE--HHHHHHHHHHSS-EE-EEES-B-S-EEETTEE--STTTSSHHHHHHHHHHHHHHHHHHHHHHHTTPPP-TTSTT-HHHHHHHHTBTTTTTS-S-HHHHHHHHHHHHHHHHHHHHHHHHHHHHHHB-----GGG-B--SBGGGTB-HHHHSPPPTT-EEEEEEEE-SSS-EEEEEEEEES-SS-EEE-TTSPBPPEEEEE--HHHHHHHHHHHHHHHSS--SS--SEEEEEEEEE-TTEEEEEEEE--EE-SSSEEEEE-SSS--EEEEEETTTTEEEEEEEEEEEEEBP---SS--PPP-SS---B-SSPPP---EEEEEE--SSEEEEEEEEETTEEEEEEEETT-SSEEEEEEE-----TTS--EEEEEEEEE----TTEEEEESTTS-EEEEETT--SSS----S-TTGGG-EEESSEEEEE-SS-EEEEEESS-EEEE--STTEEEEEEEEE-SS--SSS--S----EE------EE--EEEEEEEEEE-TTTHHHHHHHHHHHHHSPPEEEEEEE-HHHHHHHB-SEEESSPTT----TTEEEEEEEE-STTEEEEEEEE---TTT-TTTSS-EEEEHHHHSTTS---EEEEE-TTSSSBGGG------EETT---EEEE-TT-EEEEEEE-

GO terms:
  GO:0000326 protein storage vacuole (C, EXP)
  GO:0004559 alpha-mannosidase activity (F, EXP)

Foldseek 3Di:
DDFPFQDDDDAPFQEEAEEEEAQEFCAFQHHNVCLQCQPPCVSPGHHVLLQVVQLLVVCVVDVFAAYEYEAVLNVLVNVVPDDPVSLVSVLVCVVSRRYHYALQFNALFAQFFFFVLLVLLRSLVRLVVCCVSHVDQHAEHENADHQWKFLCCFQPSDQLSQHQEYEYAFFAQQLLVVLLVVLAQWFWENSDPFCGPVRTHTYHHASHHLEFPPLQQQFPPDPHDAQACDVVDPDHQLVVVLVVVVVVSVVRVSRHPDSYDYGNHYYHNGPSNVVSNVVRLSSNQRSNVVVPNHHYHHHHVVSRVVVVQPDPDAHAYHYGIRPDTANDLQFTQQLLLFAPVVQQLLLLVVLLLVQVLQLLCVVQVHDDCCSPPLALSSLSSSCRGSCHSSNNHAPVNNVVSVVSNVSNSVVSLLSNQQSVVQVFFPPHHDRGSVNWDFDDVVVLQDDCLAADDFDPLKWKKKKKFFAWLAKDKDKDKHFYQDDFKWKAWLVGDTFDKDKAFDDDVSQVSQQQVCCLPVVDGDPHRHGIIIITMDIAHHRKIFMMTMDRCWDALDQWIWGADLHWTFKIDGPVFGDIWTKTKFKWKFWWDCQDPVGRFTDFNGGGRGNPDDTDGWWHFPDWDHDNAKTWTWIDTDPFWIWIWIHGPPDQWIKIKIKGDDPDCPVVIWIWMKMKMATPAQQVQWKWADRSQADIDIAGQCDDDSDNGDDSGNPSSFKGKHDFWMWTHHQFKIKTKGFLGIWIKGASDGRMIMIGHYTFHDDHRPPSNRDGSFDWGPVPITHDMDIGIMIIHMHGPQPVLLVSQQVSVCSSHPITIIIDMGNSVVCVVGGNSIDRQFAVVDGDPSQKTFSHWRQDPDQKIKTKMWRRADCRRHPPRQAKDKDQVCRVGVVDDWDDKFWARSSRSGGPVPRDHRDHNYPPDPRMGMDHHGDMTMMITGD/DDFPFQDDDDAPFQEEAEEEEAQEFCAFQHHNVCLDCQPPCVSPGHHVLLQVVQLLVVCVVDVFAAYEYEAVLNVLVNVVVDDPVSLVSVLVSVQSHRYAYALQFNALFAQFFFFVLLVLLRSLLRLVVCCVSRVDQHAEHENADHQWHFLCCFQPVDQLSLHQEYEYAFFAQQLLVVLLVVLAQWFWEQSDPFCGPVRIHTYHHASHHLEFPPLQAQFPPDPHDAQACDVVDPDHDLVPVLVVVVVVSVVRVSRHDDSYDYGNHYYHNGPSNVVSNVVRLSSNQRSNVVVPNHHYHHHHVVRSVVVVLPDPDAHAYHYGIRPDTANDLQFTQQLLLFAPVVQQLLLLVVLLLVQLLQLLCLVQVHFDPCSPPLALVSLSSSCRGSCHSSNNHAPVNNVVSVVSNVSNVVVSLQSNQQSVVVVFFCRPRGSVNWDFDDVVVLQDDCQAADDFDPLKWKKKKKFFAWLAKDKDKDKHFYQAPFKWKAWLVGDTFDKDKDFDDDVSQVVQQQVVCLVVPHGDPHRHTIIIITMDIAHHRWIFMMTMDRCWDALDQWIWGAPQFQRWTQKIAGNVQGDIFGKTKFKWKFWWDCADDVGRFTDFNGGGRGPPPDTGTRKHFPDFDHDNAKTWTWMDPDPFWTWIWIHGPPDQWIKIKIKGDDPDCPVVIKIWMKMKMATPFQQQQWKWADRSQADIDIAGQQDDPSRNGDRSGSPSSFKGKHDQWMWTHHQWKIKIKGFLGIWIKGASDGRMIMIGHDIFHPDHRPPSNRDGSFDWRWHVTDITHDMDIGIMIMHMHTPLPVLLVSQQVSVCSSHPMTIIIDMGNSVVCVVGTNRGDRQFAVPDGDPSQKTFSHWRQHPDQKTKTKMWRRADQRRHPPRQAKDKDQVCRVRVVDDWPDKFWARSSRSGGPVPSDHRDHNYPPDPRMDIDHHGDMTMMITGD

CATH classification: 3.20.110.10 (+2 more: 2.70.98.30, 2.60.40.1360)

Organism: Canavalia ensiformis (NCBI:txid3823)

Nearest PDB structures (foldseek):
  6b9o-assembly1_B  TM=1.001E+00  e=0.000E+00  Canavalia ensiformis
  6b9o-assembly1_A  TM=9.983E-01  e=0.000E+00  Canavalia ensiformis
  6b9p-assembly1_A  TM=9.993E-01  e=0.000E+00  Canavalia ensiformis
  6b9p-assembly1_B  TM=9.997E-01  e=0.000E+00  Canavalia ensiformis
  1o7d-assembly1_D  TM=9.602E-01  e=1.078E-28  Bos taurus

B-factor: mean 28.8, std 12.76, range [9.11, 147.74]

Radius of gyration: 45.13 Å; Cα contacts (8 Å, |Δi|>4): 4713; chains: 2; bounding box: 82×96×137 Å